Protein 6Z3W (pdb70)

InterPro domains:
  IPR011047 Quinoprotein alcohol dehydrogenase-like superfamily [SSF50998] (28-226)
  IPR011678 ER membrane protein complex subunit 1, C-terminal [PF07774] (532-950)
  IPR015943 WD40/YVTN repeat-like-containing domain superfamily [G3DSA:2.130.10.10] (18-272)
  IPR026895 ER membrane protein complex subunit 1 [PTHR21573] (1-993)
  IPR058545 EMC1, first beta-propeller domain [PF25293] (21-447)

Radius of gyration: 59.75 Å; Cα contacts (8 Å, |Δi|>4): 3574; chains: 9; bounding box: 76×101×195 Å

Solvent-accessible surface area: 107728 Å² total; per-residue (Å²): 40,13,21,49,49,24,26,99,27,51,91,9,20,33,21,24,40,87,8,42,14,36,9,14,14,3,48,90,49,42,24,49,13,33,68,51,71,57,112,21,15,38,18,12,24,16,19,38,26,54,36,18,30,25,27,31,23,39,28,7,8,22,35,5,38,17,45,80,69,92,20,61,66,14,46,28,72,42,66,27,20,71,37,75,61,40,47,48,52,54,69,78,97,97,47,48,31,48,58,36,34,12,80,27,16,61,25,20,29,24,39,63,59,17,76,70,68,28,78,59,87,34,106,96,38,103,31,37,70,55,72,71,60,57,9,68,90,71,38,28,31,35,35,44,20,25,48,42,82,29,36,31,49,17,13,26,14,27,64,109,75,28,28,52,49,25,69,20,96,45,72,62,90,25,28,95,46,10,88,66,49,57,36,76,72,25,81,45,22,39,32,34,46,40,105,104,84,37,60,30,37,16,20,29,30,104,70,85,44,56,68,59,54,59,104,31,86,89,42,90,49,81,60,73,102,66,57,37,50,37,31,44,49,76,93,56,53,107,42,103,29,47,74,47,30,39,85,52,78,51,56,92,99,68,52,73,39,39,47,24,37,44,8,68,59,53,109,75,49,106,37,36,67,55,26,36,57,66,18,27,31,64,72,88,30,19,51,23,46,42,121,40,73,44,68,51,100,101,62,120,99,58,148,51,29,16,18,43,65,10,33,34,29,31,61,78,34,65,138,61,100,63,72,40,81,21,50,74,89,74,66,46,53,44,51,81,30,23,13,52,42,94,35,119,89,105,60,50,17,17,45,8,27,30,11,41,40,52,102,78,52,39,31,70,81,22,41,63,10,105,12,49,23,54,52,65,72,66,93,104,79,91,81,88,154,81,93,52,60,60,54,62,62,64,60,62,65,63,57,65,61,66,59,65,63,61,62,64,63,52,80,89,100,111,149,107,81,106,81,42,48,29,41,12,59,29,30,22,34,11,2,51,50,72,102,114,59,77,60,23,27,71,61,35,29,94,112,59,98,78,91,56,79,60,60,78,77,64,37,73,72,22,84,107,17,118,69,78,28,45,26,44,38,42,48,39,34,77,101,87,40,55,54,40,42,52,15,38,13,47,93,82,32,60,91,76,72,100,59,107,83,116,58,99,41,71,69,68,59,58,68,62,79,103,48,57,68,72,116,42,36,31,36,41,18,31,22,47,86,84,60,44,34,56,104,48,69,83,76,76,86,61,46,61,62,57,55,98,86,59,94,36,78,91,75,21,59,67,70,75,118,60,20,66,26,39,14,48,45,34,53,122,88,18,96,68,41,92,45,60,91,63,91,59,55,55,70,69,37,48,87,54,42,56,39,47,67,35,102,88,35,75,35,43,44,31,31,19,68,41,80,98,49,116,38,61,18,26,20,52,37,33,25,47,30,101,77,65,60,41,38,31,44,20,30,52,51,60,49,106,66,94,66,59,36,32,12,36,68,83,42,21,12,29,43,33,62,22,103,110,65,80,36,38,28,33,43,40,26,54,86,106,100,61,84,98,103,105,156,69,157,100,101,28,86,50,63,108,56,67,85,43,72,72,90,61,113,80,56,37,91,93,59,95,107,88,28,41,46,62,98,39,93,70,109,44,59,95,101,43,74,50,56,78,63,137,166,64,80,81,59,69,60,55,66,64,59,36,66,66,34,62,66,55,45,66,58,24,60,62,56,66,52,62,70,48,36,58,82,65,75,74,64,89,52,52,64,61,52,65,56,59,49,81,72,86,81,72,88,29,76,62,70,15,56,71,27,35,62,56,24,93,81,42,44,102,53,50,42,93,67,39,87,37,51,34,50,45,16,40,62,11,16,57,76,64,42,75,56,89,73,33,61,61,67,48,60,64,44,48,78,85,18,101,68,43,53,28,27,42,53,56,48,20,50,57,15,56,60,72,82,30,72,82,58,19,55,66,44,26,63,56,26,60,98,93,42,90,93,63,60,74,40,55,61,59,54,27,60,62,64,20,65,79,58,50,57,83,75,8,43,69,49,32,64,70,50,42,86,77,55,56,63,80,47,57,69,26,40,53,41,19,62,52,31,48,76,85,80,44,51,90,71,12,34,59,32,27,38,64,33,24,32,100,44,91,63,14,45,62,40,16,32,59,19,11,37,36,14,21,73,62,27,26,72,74,23,12,69,39,7,21,20,37,2,26,53,6,22,66,83,31,45,60,32,56,58,6,56,58,18,14,34,35,13,40,65,60,22,49,29,67,115,103,34,70,74,89,69,33,58,63,38,53,68,41,42,61,22,40,58,54,19,52,68,35,55,69,64,34,83,76,107,149,75,75,70,70,73,58,66,56,62,67,53,60,59,72,57,65,29,35,59,37,52,50,57,60,29,56,96,90,113,109,86,81,65,41,64,62,38,60,58,62,58,64,65,59,64,55,88,30,6,60,71,28,30,31,63,33,12,59,67,61,30,66,64,30,82,84,40,10,68,33,40,25,75,94,39,95,151,70,75,49,70,60,69,83,35,62,62,56,35,71,63,21,27,63,44,38,99,75,127,136,78,60,67,70,59,52,68,84,58,35,65,83,54,50,38,46,72,72,56,64,60,72,38,130,110,56,80,61,4,62,58,36,26,72,59,29,69,69,31,29,72,68,19,56,66,23,2,60,59,18,47,55,58,31,75,80,34,57,75,65,33,30,86,42,11,58,61,36,15,62,37,41,49,88,82,111,104,82,82,55,35,32,61,61,1,54,59,44,29,67,67,28,58,43,61,57,69,65,54,58,60,55,61,98,88,30,97,91,66,38,32,62,48,24,60,66,63,47,61,63,61,39,64,58,20,78,83,64,78,101,89,30,105,39,62,63,21,24,64,57,10,27,63,65,42,50,63,44,33,60,64,29,55,78,68,44,95,107,70,117,96,64,80,90,55,15,74,47,35,60,39,54,16,69,61,28,61,60,61,46,62,66,40,46,64,65,38,61,42,36,31,83,86,67,87,54,89,96,37,85,86,55,87,31,35,53,64,40,28,66,63,25,47,60,27,40,60,52,8,35,51,16,74,72,114,115,51,82,69,65,53,84,86,117,53,104,68,92,110,56,85,84,72,60,61,40,72,60,61,46,63,60,65,52,40,39,36,31,13,63,28,19,6,59,42,18,37,58,78,20,59,94,37,102,75,34,80,60,54,40,65,61,34,54,62,60,47,40,59,48,60,64,88,90,58,77,103,20,70,53,87,97,56,91,57,64,82,69,76,63,75,55,77,50,81,54,34,52,68,32,12,62,46,31,32,50,86,20,22,70,80,98,43,71,143,110,4,84,44,28,81,46,80,53,118,72,104,71,88,30,48,43,104,124,50,27,40,69,82,66,46,25,42,20,112,62,42,86,56,85,9,38,41,30,110,72,15,57,51,45,26,44,76,38,71,33,51,64,51,64,44,44,43,32,42,90,60,115,50,52,70,76,57,43,44,42,37,29,100,96,54,57,95,46,72,68,136,118,57,47,65,70,33,44,74,52,22,69,54,59,47,69,74,98,115,110,119,76,104,47,58,66,72,29,40,53,24,14,56,25,30,14,50,59,41,71,42,35,28,18,14,3,34,29,44,24,65,81,50,58,50,32,55,38,35,24,62,61,104,27,54,20,53,24,50,42,55,50,48,65,58,37,56,75,61,61,19,81,90,72,57,43,50,58,44,27,66,24,67,28,58,67,37,46,72,21,66,90,77,38,92,88,45,56,70,43,44,43,79,20,49,98,43,38,113,73,36,70,39,79,18,48,64,35,57,16,78,69,56,94,73,61,89,50,38,56,39,35,18,37,8,64,84,71,63,58,57,85,33,76,83,92,61,30,65,24,96,72,39,87,62,43,30,66,66,43,28,58,27,64,90,71,60,34,12,84,43,48,27,18,42,26,29,24,54,72,52,52,110,34,52,64,55,26,102,84,122,63,55,82,50,37,37,54,24,16,31,4,27,15,88,94,109,90,62,20,105,54,81,44,6,70,37,46,30,24,63,92,71,43,69,37,62,59,42,47,46,68,73,50,83,84,46,50,34,59,25,55,68,28,16,91,90,83,20,50,16,22,42,24,26,34,28,14,95,58,37,33,85,76,38,50,68,50,35,27,30,58,54,54,37,24,31,31,15,29,58,88,43,29,17,69,27,46,30,48,33,43,49,42,128,93,56,54,28,109,38,57,45,44,39,72,57,110,41,15,110,77,97,79,109,94,110,78,52,67,54,45,34,57,39,21,76,35,70,105,50,61,46,57,64,93,85,64,53,49,57,52,76,65,81,74,56,61,54,56,56,52,63,82,94,108

Sequence (1906 aa):
GMFLKRLSSQLILLQAWTSHLWKMFYDARYDYVLISSVLFGLVFATMITKRLAQVKLLNRAWRTWEEMRDKMRKWREENSRNSEQIVEVGEELINEYASKLGDDIWIIYEQVMIAALDYGRDDLALFCLQELRRQFPGSHRVKRLTGMRFEAMERYDDAIQLYDRILQEDPTNTAARKRKIAIRKAQGKNVEAIRELNEYLEQFVGDQEAWHELAELYINEHDYAKAAFCLEELMMTNPHNHLYCQQYAEVKYTQGGLENLELSRKYFAQALKLNNRNMRALFGLYMSASHIASNPKASAKTKKDNMKYASWAASQINRAYQFAGRNIRLWVVLPIVIITFFVGMIRHYVSILLQSQEQVSDSQVLIRSRVLRENGKYIPKQSFLTRKYYFNNPEDGFFKKTKMMKGNVTNVLPMILIGGWINMTFSASWYFLNVFGLRSIYSLILGQDNAMPADTNKAFKTEWEALELTDHQWALDDVEEELMAKDLHFEGMFKKELQTSIFQETDRILVEKRCWDIALGPLKQIPMNLFIMPTMMVCMMAWRPIQALMAISATFKMLESSSQKFLQGLVYLIGNLMGLALAVYKCMAPSLWKGLVGIGLFALAHAAFSAAQHRSYMRLTEKEDESLPIDIVLQTLLAFAVTCYGIVHIAGMAAVVAKREGPPFISEAAVRGNAAVLDYCRTSVSALSGATAGILGLTGLYGFIFYLLASVLLSLLLILKAGRRWNKYFKSRRPLFTGGLIGGLFTYVLFWTFLYGMVHVYIGDRFKIEGRAVVPGVKPQDWISAARVLVDGEEHVGFLKTDGSFVVHDIPSGSYVVEVVSPAYRFDPVRVDITSKGKMRARYMNPMVMMMVLPLLIFVLLGEVEISALAYVKMCLHAARYPHAAVNGLFLAPCLTDCVPLFHSHLALSVMLEVALNQVDVWGAQAGLVVAGYYHANAAVNDQSPGPLALKIAGRIAEFFPDAVLIMLDNQKLVPQPRVPPVIVLENQGLRWVPKDKNLVMWRDWEESRQMVGALLEDRAHQHLVDFDCHLDDIRQDWTNQRLNGTVGLLLEHSFEIDDSANFRKRGSLLWNQQDGTLSLSQRQLSEEERGRLRDVAALNGLYRVRIPRRPGALDGLEAGGYVSSFVPACSLVESHLSDQLTLHVDVAGNVVGVSVVTHPGGCRGHEVEDVDLELFNTSVQLQPPTTAPGPETAAFIERLEMEQAQKA

GO terms:
  GO:0032991 protein-containing complex (C, IDA)
  GO:0005789 endoplasmic reticulum membrane (C, IDA)
  GO:0016020 membrane (C, IDA)
  GO:0072546 EMC complex (C, IDA)
  GO:0071816 tail-anchored membrane protein insertion into ER membrane (P, IDA)
  GO:0045050 protein insertion into ER membrane by stop-transfer membrane-anchor sequence (P, IMP)
  GO:0032977 membrane insertase activity (F, IMP)
  GO:0005515 protein binding (F, IPI)
  GO:0045050 protein insertion into ER membrane by stop-transfer membrane-anchor sequence (P, IDA)

Organism: Homo sapiens (NCBI:txid9606)

Secondary structure (DSSP, 8-state):
---S--SSS-S----B-SSS-BEE--TTT-EES--B-----------SSSB---EETTTTEE--BBSSSSSBSS----SSS---S-B---S-TT---EEEE-SSEEEEE-TTT--EEEEEE-SS-TT-EEEEEETTTT-SEEEEEEETTTEEEEEEE-TTT--EEE--EEE-STHHHHHHH-EE-SSSPEE---TTT--EEEE--SSS--EEEE---------TTS-----------SS--SSS-------SS-----S-BTTB--TT----SSS--EEE-BTB--EEE---SSS----SS-----SSEEEEES------EEEEE----S---------EEE-TTSSEEE-------S----B---S-----TTEEE---------HHHHHHHHHHHHHHHHHHHHHHHHHHH-------EEEETTS-EEE---TTSS--EEE--SS--SSS--EEEEE--TTSSSSPPEEEEEEEETTTEEEEEEEE-TTTT----EE--------SEEEEES--SSSS--EEEEESSSS--EEE-S-SHHHHHHHHT--SEEEEEEETTTTEEEEEEE-SS----S---------SS---B--------EEEEEE---SS-SS--EEEEEE--SS----EEEEESS-----B--B-SS-B-EEE--TTTT--EEE-------S------------S-----EE-SSS-----------EE--TTSSSEE--------HHHHHHHHHHHHHHHHHHHHHHHHHHHHHH-/--HHHHHHHHHHHHTT----HHHHHHHHHHHHHHHHHHGGGGGTTTHHHHHHHHHS--HHHHHHHHHHHHHHTTS-HHHHHHHHHHHHHTT-HHHHHHHHHHHHHH----HHHHHHHHHHHTTTS-HHHHHHHHHHHHHH--S-THHHHHHHHHHHHTT-HHHHHHHHHHHHHHSTT-HHHHHHHHHHHHHH-SHHHHHHHHHHHHHHHHHSTT-HHHHHHHHHIIIIIITSTT--HHHHHHHHHHHHHHHHHHHHHHHHHH-/--HHHHHTHHHHHHHHHHHHHHHHHHHHH--HHHHHHHHHHHHHHHHHHTTSS-HHHHHHHHHHHHSTTHHHHHHT---HHHHHHHHHHHHHHHHHHHT--THHHHHHHHHHHHHHHHHHTS----HHHHHHHHHHHHHHHHHHHHHHHHHHHHHHHHHHHHHHHHHHHHHHHHHT-/-HHHHHHHHHHHHHHHHHHHHHHHHHHHT--HHHHHHHHHHHHHHHHHHHHHTT----SSSHHHHHHHHHHHHHHHHHHHTTT-/--HHHHHHHHHHHHHHHHHHHHHHHHHHIIIIITS-TT----HHHHHHHHHHHHHHHHHHHHTT-/-TTGGG--SS--S--HHHHHHHHHHHHHHHHHHHHHHHHHHHHH---STHHHHHHHHHHHHHHHHHHHS-TT-TTTTSS-SHHHH----HHHHHHHHHHHHHHTTTT---/--SS--B-SS---SS-TTTTSSTT--EE-SSS------TTTT---B----SEEEEEEE--SSS--EEEEEEE-TT--EEEE--HHHHHHHHHHHHHHHH-/------THHHHHHHHHHHHTTT---EEEE--SSSS-EEEEESSS---HHHHHHHHHHIIIIIHTTT----B------STT--S--HHHHHHHHHHHHH-SS---EE---GGGS--------EE--EETTEE----TTTS--TTHHHHHHHHHHHHHHTGGGSS--HHHHHHSTTS-SS--S--/-EEEEEEE--S-SSSS---SEEEEEEEESSS-----------HHHHHHHHHHHHHHSEEEEEEE--BTTBSSS-BTBEEEEEEETHHHHHHTSEE--EEEE-TTS-EEEEE----S-SSS--------TTT-EE------SSSS---SSS--HHHHHHHHHHH-

Foldseek 3Di:
DWFCAFQPQANTIQDQAQLLFRFSQHLGRYQGFDFWFFQFAKAGAFFAAFWFWAAAPVQFATFTFTLNPGIGFQGTSAARRLFALFAFDPDAPVQLWGATARQQWGWIARVRHGHTQATHGPPNQPARDWHFALPFVNHFTQTWGPPPDFQTFTFGAGSVRRRRHLTAGDGDNCCVWPVVQWAQQFCFAIAHANLVRGQRQGFHRVHYTNGNSDDQDDQAQDCPPPRFGADSHHAHDPGWFQQFWHGGATGDPFGADAATARRDGDNHDGGGSAQGKTWHDDPSGIDIHLVASAQDDPDPVPCHFHSAFGWNDDPCSCVDTGTSGGHHDDAHHRHYHYFWAQDPVSRIGGYYYIHGFAPGGTITRGHSSHDPSPADDDDDDFADDVVVVVVVVVVVVVVVVVVVVVVVVCVVVCGADDWAFGAHLQGWTWIADQPVYGTLATGGNPVLDRDDAWAWDWLDQVPVPPDGTKTWIWCAHPVVRFTWTWIDTSSRHDTDDTDGDPDDAAAPDKDWDAPSHDVARIWMFGHRPDQHGHGTGDDDDVVVVVLVVVAFDWFWAWDWPFTFTFIATAGPPRDDDTHHHDDDGGRPAAAQFQAEAFCFQRKGKGQGNPPPDDQRWMKMGGDDCSHDLGAEIDIGGNDADHWHWYHFPPATKTQDQPLPRDAAKTFTFGDDDADDDDCVVDDHYHDDDSGGMDGDDAFAHVDVSVTRWDADPDPTDDRDTPPPPDDDDVVVVVVVVVVVVVVVVVVVVVVVVVVVVVVD/DVVVVVVVQVVVVVVVDLPQQVVLVVVLVVCVVPVVVVPPCVLCRNVSSLCNCLVVVPVPVSVVVLVVNCVVVVHDCVSLVVVLSVCVVVVVLVVSVVSLVVVCVVDVPPCVSVVVNLCSVQVVHPCPPSLVVLVVVVVVPDDDCCVVLVSLVVVCVVPVLPVNLVVLVVVCVVVVPCLVSLVVSLVSLVVVAADVSLVVNLVSLVVSCVVVVPPVSSLVRNLVSLCTRHVPVVRDCVVNVVSVVVNVVSVVVVVVVVVVVVD/DCVVVLVCVLVVVLVVVVCVLQVVVVVVVCVPVPVLVVVLVVLVVCLVCLLQQALVRLVVVLVVLVVPLVVQLVVQLDCVVVVVSVVVVVVVVVVVVVVDVVVNVVSVVPCQCVSCCVVVVHNSHGNVSSNCSSVVSNVSSVVSNVSNVNNNVCCVVVVVVCVVCVVVVVVVVVVVD/DLVVLQVVQVVLLVVLVVVVVVLVCLQVVAPVVSVVVSLVVLVVLLVVLVVCCVPQPRNHDNNVSSVVSNVSSVVSCVCPVVPD/DDVVVLVVLVVVLVVLVVVLVVVVVVLVCCVVVVVNVPSPQPPVNVVSVVVSVVSVVVNVVSVVD/DVVPVVPPPDDDDDDVVVLVVVVVVLVVLLVVLLLVLLVVLLVVVEPDPCSVVVSVVSLVVSLVVVVVVPPVCCCPVNNHHPVSSVNPCVVCVVVSVVSVVVSNVVPHDD/DQQKFKDDDPFDDWFQPALCRCVQKDKFFPPNPDFAADNVRGHGMGITHHAQWAKMWIDDPDDTTTIWTWHGDPVRPTGTGDPPVPVVVVVVVVVVVVVD/DDADADCVQVLLQCLVCVVVVLHWFWWWFWFLGGHHTHGATGHPDADVVRVVVVVVCVCVVNVVVVTQGAFGPTGDRAQFDFDDDPVRLVRLVVNVVRDPWAWGWTFGSNCNVHDDLAQGTAIQTCVVPNSHGPDRVNRDRVCRVVSSVVSVVCNVVVCSVVWAAVVNCVVPVPDDRTNPPPD/DKWKWWKAFLLDAPPPRGPHTQFIFMQHQVVQWGTTGGDFDDVVVVVVSQVSCVVVQFRWMWIQATVVLPPVCGRRVIRTGTGRCQCCQVQVHAWAKAFEADVVGHTNHIGIHNDPRGPDDDDDRGHGRRSNDHHYHYDYPCVPVPDDPPPCVCVVVVVVVVVD

Nearest PDB structures (foldseek):
  6z3w-assembly1_E  TM=1.016E+00  e=5.450E-09  Homo sapiens
  3r84-assembly16_O  TM=4.880E-01  e=6.346E+00  Saccharomyces cerevisiae
  6z3w-assembly1_B  TM=1.004E+00  e=5.188E-35  Homo sapiens
  7ado-assembly1_B  TM=9.273E-01  e=7.752E-27  Homo sapiens
  6ww7-assembly1_B  TM=9.197E-01  e=4.234E-26  Homo sapiens

B-factor: mean 200.0, std 91.04, range [23.35, 559.07]

Structure (mmCIF, N/CA/C/O backbone):
data_6Z3W
#
_entry.id   6Z3W
#
_cell.length_a   1.00
_cell.length_b   1.00
_cell.length_c   1.00
_cell.angle_alpha   90.00
_cell.angle_beta   90.00
_cell.angle_gamma   90.00
#
_symmetry.space_group_name_H-M   'P 1'
#
loop_
_entity.id
_entity.type
_entity.pdbx_description
1 polymer 'ER membrane protein complex subunit 1,ER membrane protein complex subunit 1,ER membrane protein complex subunit 1,ER membrane protein complex subunit 1'
2 polymer 'ER membrane protein complex subunit 2'
3 polymer 'ER membrane protein complex subunit 3'
4 polymer 'ER membrane protein complex subunit 4'
5 polymer 'Membrane magnesium transporter 1'
6 polymer 'ER membrane protein complex subunit 6'
7 polymer 'ER membrane protein complex subunit 7'
8 polymer 'ER membrane protein complex subunit 9'
9 polymer 'ER membrane protein complex subunit 10'
#
loop_
_atom_site.group_PDB
_atom_site.id
_atom_site.type_symbol
_atom_site.label_atom_id
_atom_site.label_alt_id
_atom_site.label_comp_id
_atom_site.label_asym_id
_atom_site.label_entity_id
_atom_site.label_seq_id
_atom_site.pdbx_PDB_ins_code
_atom_site.Cartn_x
_atom_site.Cartn_y
_atom_site.Cartn_z
_atom_site.occupancy
_atom_site.B_iso_or_equiv
_atom_site.auth_seq_id
_atom_site.auth_comp_id
_atom_site.auth_asym_id
_atom_site.auth_atom_id
_atom_site.pdbx_PDB_model_num
ATOM 1 N N . UNK A 1 97 ? 156.94000 123.53000 220.69500 1.000 121.67353 42 UNK A N 1
ATOM 2 C CA . UNK A 1 97 ? 156.83700 123.39200 222.13900 1.000 121.67353 42 UNK A CA 1
ATOM 3 C C . UNK A 1 97 ? 157.50600 122.11800 222.57300 1.000 121.67353 42 UNK A C 1
ATOM 4 O O . UNK A 1 97 ? 158.71000 121.93500 222.40500 1.000 121.67353 42 UNK A O 1
ATOM 6 N N . UNK A 1 98 ? 156.70100 121.23000 223.13600 1.000 155.15937 43 UNK A N 1
ATOM 7 C CA . UNK A 1 98 ? 157.19800 119.91800 223.48400 1.000 155.15937 43 UNK A CA 1
ATOM 8 C C . UNK A 1 98 ? 156.00600 119.01400 223.71500 1.000 155.15937 43 UNK A C 1
ATOM 9 O O . UNK A 1 98 ? 154.88200 119.47500 223.89700 1.000 155.15937 43 UNK A O 1
ATOM 11 N N . UNK A 1 99 ? 156.27200 117.72700 223.71900 1.000 207.12043 44 UNK A N 1
ATOM 12 C CA . UNK A 1 99 ? 155.24900 116.70400 223.75000 1.000 207.12043 44 UNK A CA 1
ATOM 13 C C . UNK A 1 99 ? 155.27100 116.02500 225.10600 1.000 207.12043 44 UNK A C 1
ATOM 14 O O . UNK A 1 99 ? 155.93300 116.47300 226.04200 1.000 207.12043 44 UNK A O 1
ATOM 16 N N . UNK A 1 100 ? 154.50300 114.95500 225.23500 1.000 257.29848 45 UNK A N 1
ATOM 17 C CA . UNK A 1 100 ? 154.54800 114.16000 226.44600 1.000 257.29848 45 UNK A CA 1
ATOM 18 C C . UNK A 1 100 ? 155.34900 112.89000 226.22500 1.000 257.29848 45 UNK A C 1
ATOM 19 O O . UNK A 1 100 ? 155.43000 112.04800 227.12300 1.000 257.29848 45 UNK A O 1
ATOM 21 N N . UNK A 1 101 ? 156.02200 112.79200 225.08100 1.000 285.75862 46 UNK A N 1
ATOM 22 C CA . UNK A 1 101 ? 156.75900 111.60500 224.66900 1.000 285.75862 46 UNK A CA 1
ATOM 23 C C . UNK A 1 101 ? 157.54400 111.97000 223.41700 1.000 285.75862 46 UNK A C 1
ATOM 24 O O . UNK A 1 101 ? 157.40900 113.07400 222.88300 1.000 285.75862 46 UNK A O 1
ATOM 26 N N . UNK A 1 102 ? 158.38500 111.04200 222.96900 1.000 330.11492 47 UNK A N 1
ATOM 27 C CA . UNK A 1 102 ? 159.18900 111.28000 221.77500 1.000 330.11492 47 UNK A CA 1
ATOM 28 C C . UNK A 1 102 ? 159.82500 109.97800 221.28600 1.000 330.11492 47 UNK A C 1
ATOM 29 O O . UNK A 1 102 ? 159.56100 108.89700 221.82500 1.000 330.11492 47 UNK A O 1
ATOM 31 N N . UNK A 1 103 ? 160.72300 110.10700 220.29900 1.000 332.21784 48 UNK A N 1
ATOM 32 C CA . UNK A 1 103 ? 161.16900 108.97100 219.49500 1.000 332.21784 48 UNK A CA 1
ATOM 33 C C . UNK A 1 103 ? 161.79900 107.90000 220.37500 1.000 332.21784 48 UNK A C 1
ATOM 34 O O . UNK A 1 103 ? 162.75300 108.19200 221.09200 1.000 332.21784 48 UNK A O 1
ATOM 36 N N . UNK A 1 104 ? 161.47500 106.63200 220.14500 1.000 367.37745 49 UNK A N 1
ATOM 37 C CA . UNK A 1 104 ? 161.43900 105.63000 221.22700 1.000 367.37745 49 UNK A CA 1
ATOM 38 C C . UNK A 1 104 ? 162.44400 105.78700 222.35800 1.000 367.37745 49 UNK A C 1
ATOM 39 O O . UNK A 1 104 ? 163.64700 105.89200 222.11800 1.000 367.37745 49 UNK A O 1
ATOM 41 N N . UNK A 1 105 ? 161.94600 105.73400 223.60000 1.000 365.22362 50 UNK A N 1
ATOM 42 C CA . UNK A 1 105 ? 162.69900 106.07500 224.79500 1.000 365.22362 50 UNK A CA 1
ATOM 43 C C . UNK A 1 105 ? 162.07100 107.19800 225.59800 1.000 365.22362 50 UNK A C 1
ATOM 44 O O . UNK A 1 105 ? 162.76300 108.05600 226.14000 1.000 365.22362 50 UNK A O 1
ATOM 45 N N . UNK A 1 106 ? 160.75200 107.25800 225.63600 1.000 362.58917 51 UNK A N 1
ATOM 46 C CA . UNK A 1 106 ? 160.08500 108.46900 226.06700 1.000 362.58917 51 UNK A CA 1
ATOM 47 C C . UNK A 1 106 ? 159.47300 108.37400 227.45900 1.000 362.58917 51 UNK A C 1
ATOM 48 O O . UNK A 1 106 ? 158.84600 107.37400 227.81500 1.000 362.58917 51 UNK A O 1
ATOM 50 N N . UNK A 1 107 ? 159.68500 109.42400 228.23500 1.000 320.56191 52 UNK A N 1
ATOM 51 C CA . UNK A 1 107 ? 158.74400 110.03600 229.16200 1.000 320.56191 52 UNK A CA 1
ATOM 52 C C . UNK A 1 107 ? 158.64700 111.46900 228.69100 1.000 320.56191 52 UNK A C 1
ATOM 53 O O . UNK A 1 107 ? 158.48900 112.41900 229.45500 1.000 320.56191 52 UNK A O 1
ATOM 55 N N . UNK A 1 108 ? 158.72900 111.56700 227.37900 1.000 314.12276 53 UNK A N 1
ATOM 56 C CA . UNK A 1 108 ? 159.50100 112.50900 226.60000 1.000 314.12276 53 UNK A CA 1
ATOM 57 C C . UNK A 1 108 ? 158.72100 113.70500 226.09600 1.000 314.12276 53 UNK A C 1
ATOM 58 O O . UNK A 1 108 ? 157.70900 114.10600 226.67400 1.000 314.12276 53 UNK A O 1
ATOM 60 N N . UNK A 1 109 ? 159.24400 114.32000 225.03800 1.000 265.88351 54 UNK A N 1
ATOM 61 C CA . UNK A 1 109 ? 158.58000 115.45200 224.41900 1.000 265.88351 54 UNK A CA 1
ATOM 62 C C . UNK A 1 109 ? 159.15800 115.66100 223.03300 1.000 265.88351 54 UNK A C 1
ATOM 63 O O . UNK A 1 109 ? 160.21400 115.13300 222.68900 1.000 265.88351 54 UNK A O 1
ATOM 65 N N . UNK A 1 110 ? 158.46300 116.46200 222.24700 1.000 176.38090 55 UNK A N 1
ATOM 66 C CA . UNK A 1 110 ? 158.99900 116.93700 220.98400 1.000 176.38090 55 UNK A CA 1
ATOM 67 C C . UNK A 1 110 ? 159.59500 118.30800 221.28400 1.000 176.38090 55 UNK A C 1
ATOM 68 O O . UNK A 1 110 ? 158.93900 119.34200 221.19400 1.000 176.38090 55 UNK A O 1
ATOM 70 N N . UNK A 1 111 ? 160.88300 118.30300 221.59400 1.000 149.73086 56 UNK A N 1
ATOM 71 C CA . UNK A 1 111 ? 161.60700 119.46900 222.08000 1.000 149.73086 56 UNK A CA 1
ATOM 72 C C . UNK A 1 111 ? 161.80600 120.46900 220.95800 1.000 149.73086 56 UNK A C 1
ATOM 73 O O . UNK A 1 111 ? 162.63600 120.26200 220.06900 1.000 149.73086 56 UNK A O 1
ATOM 75 N N . UNK A 1 112 ? 161.04700 121.55600 220.98700 1.000 96.04951 57 UNK A N 1
ATOM 76 C CA . UNK A 1 112 ? 161.33800 122.67400 220.09800 1.000 96.04951 57 UNK A CA 1
ATOM 77 C C . UNK A 1 112 ? 162.34900 123.61200 220.73200 1.000 96.04951 57 UNK A C 1
ATOM 78 O O . UNK A 1 112 ? 162.16400 124.82400 220.80500 1.000 96.04951 57 UNK A O 1
ATOM 80 N N . UNK A 1 113 ? 163.44400 123.03900 221.20200 1.000 100.01925 58 UNK A N 1
ATOM 81 C CA . UNK A 1 113 ? 164.37200 123.81900 221.99300 1.000 100.01925 58 UNK A CA 1
ATOM 82 C C . UNK A 1 113 ? 165.16100 124.74800 221.09800 1.000 100.01925 58 UNK A C 1
ATOM 83 O O . UNK A 1 113 ? 165.54600 124.39200 219.98200 1.000 100.01925 58 UNK A O 1
ATOM 85 N N . UNK A 1 114 ? 165.41900 125.93400 221.60500 1.000 99.01794 59 UNK A N 1
ATOM 86 C CA . UNK A 1 114 ? 166.27300 126.87500 220.91700 1.000 99.01794 59 UNK A CA 1
ATOM 87 C C . UNK A 1 114 ? 167.73000 126.58400 221.14800 1.000 99.01794 59 UNK A C 1
ATOM 88 O O . UNK A 1 114 ? 168.57800 127.44600 220.91100 1.000 99.01794 59 UNK A O 1
ATOM 90 N N . UNK A 1 115 ? 168.03800 125.38100 221.60800 1.000 145.23317 60 UNK A N 1
ATOM 91 C CA . UNK A 1 115 ? 169.40200 124.99900 221.93100 1.000 145.23317 60 UNK A CA 1
ATOM 92 C C . UNK A 1 115 ? 169.93200 124.06400 220.85900 1.000 145.23317 60 UNK A C 1
ATOM 93 O O . UNK A 1 115 ? 170.53400 123.03300 221.17200 1.000 145.23317 60 UNK A O 1
ATOM 95 N N . UNK A 1 116 ? 169.70100 124.42100 219.59500 1.000 154.31551 61 UNK A N 1
ATOM 96 C CA . UNK A 1 116 ? 169.97300 123.59200 218.42500 1.000 154.31551 61 UNK A CA 1
ATOM 97 C C . UNK A 1 116 ? 169.05200 122.39300 218.38600 1.000 154.31551 61 UNK A C 1
ATOM 98 O O . UNK A 1 116 ? 169.25800 121.48000 217.57700 1.000 154.31551 61 UNK A O 1
ATOM 100 N N . UNK A 1 117 ? 168.02800 122.37800 219.23200 1.000 135.28867 62 UNK A N 1
ATOM 101 C CA . UNK A 1 117 ? 167.28900 121.15100 219.45500 1.000 135.28867 62 UNK A CA 1
ATOM 102 C C . UNK A 1 117 ? 165.84800 121.31200 219.02300 1.000 135.28867 62 UNK A C 1
ATOM 103 O O . UNK A 1 117 ? 164.96200 121.62900 219.82300 1.000 135.28867 62 UNK A O 1
ATOM 105 N N . UNK A 1 118 ? 165.62900 121.10500 217.75000 1.000 166.55413 63 UNK A N 1
ATOM 106 C CA . UNK A 1 118 ? 164.40700 120.47700 217.29500 1.000 166.55413 63 UNK A CA 1
ATOM 107 C C . UNK A 1 118 ? 164.58100 119.00700 217.61100 1.000 166.55413 63 UNK A C 1
ATOM 108 O O . UNK A 1 118 ? 165.66400 118.45200 217.42000 1.000 166.55413 63 UNK A O 1
ATOM 110 N N . UNK A 1 119 ? 163.54900 118.36800 218.13000 1.000 200.32389 64 UNK A N 1
ATOM 111 C CA . UNK A 1 119 ? 163.83300 117.07900 218.72500 1.000 200.32389 64 UNK A CA 1
ATOM 112 C C . UNK A 1 119 ? 162.57700 116.25500 218.87900 1.000 200.32389 64 UNK A C 1
ATOM 113 O O . UNK A 1 119 ? 161.56700 116.74700 219.37300 1.000 200.32389 64 UNK A O 1
ATOM 115 N N . UNK A 1 120 ? 162.65700 114.99800 218.46800 1.000 294.95279 65 UNK A N 1
ATOM 116 C CA . UNK A 1 120 ? 161.77600 113.97300 219.00800 1.000 294.95279 65 UNK A CA 1
ATOM 117 C C . UNK A 1 120 ? 162.43300 113.38600 220.25200 1.000 294.95279 65 UNK A C 1
ATOM 118 O O . UNK A 1 120 ? 162.78600 112.20900 220.33200 1.000 294.95279 65 UNK A O 1
ATOM 120 N N . UNK A 1 121 ? 162.59200 114.25900 221.24400 1.000 355.28520 66 UNK A N 1
ATOM 121 C CA . UNK A 1 121 ? 163.55100 114.02400 222.31400 1.000 355.28520 66 UNK A CA 1
ATOM 122 C C . UNK A 1 121 ? 162.93900 113.09000 223.34600 1.000 355.28520 66 UNK A C 1
ATOM 123 O O . UNK A 1 121 ? 162.09300 113.49300 224.15800 1.000 355.28520 66 UNK A O 1
ATOM 125 N N . UNK A 1 122 ? 163.27200 111.81200 223.21600 1.000 347.14622 67 UNK A N 1
ATOM 126 C CA . UNK A 1 122 ? 162.73700 110.79100 224.09700 1.000 347.14622 67 UNK A CA 1
ATOM 127 C C . UNK A 1 122 ? 163.40500 110.89000 225.45600 1.000 347.14622 67 UNK A C 1
ATOM 128 O O . UNK A 1 122 ? 164.62900 111.00100 225.53900 1.000 347.14622 67 UNK A O 1
ATOM 130 N N . UNK A 1 123 ? 162.61200 110.84700 226.52800 1.000 328.98933 68 UNK A N 1
ATOM 131 C CA . UNK A 1 123 ? 163.19200 111.03900 227.84900 1.000 328.98933 68 UNK A CA 1
ATOM 132 C C . UNK A 1 123 ? 164.23600 109.98400 228.15500 1.000 328.98933 68 UNK A C 1
ATOM 133 O O . UNK A 1 123 ? 165.06400 110.18500 229.04800 1.000 328.98933 68 UNK A O 1
ATOM 135 N N . UNK A 1 124 ? 164.20700 108.86500 227.44200 1.000 349.54237 69 UNK A N 1
ATOM 136 C CA . UNK A 1 124 ? 165.31500 107.93000 227.42800 1.000 349.54237 69 UNK A CA 1
ATOM 137 C C . UNK A 1 124 ? 166.04500 107.91900 226.09100 1.000 349.54237 69 UNK A C 1
ATOM 138 O O . UNK A 1 124 ? 167.01000 107.16500 225.94900 1.000 349.54237 69 UNK A O 1
ATOM 140 N N . UNK A 1 125 ? 165.60300 108.70000 225.08400 1.000 348.05217 70 UNK A N 1
ATOM 141 C CA . UNK A 1 125 ? 166.35400 108.72000 223.83000 1.000 348.05217 70 UNK A CA 1
ATOM 142 C C . UNK A 1 125 ? 166.46600 110.08100 223.14500 1.000 348.05217 70 UNK A C 1
ATOM 143 O O . UNK A 1 125 ? 166.91300 110.12700 221.99200 1.000 348.05217 70 UNK A O 1
ATOM 145 N N . UNK A 1 126 ? 166.03300 111.17300 223.76900 1.000 347.28818 71 UNK A N 1
ATOM 146 C CA . UNK A 1 126 ? 166.54700 112.49700 223.45100 1.000 347.28818 71 UNK A CA 1
ATOM 147 C C . UNK A 1 126 ? 166.60700 112.93300 221.99900 1.000 347.28818 71 UNK A C 1
ATOM 148 O O . UNK A 1 126 ? 167.21100 113.96600 221.69900 1.000 347.28818 71 UNK A O 1
ATOM 149 N N . UNK A 1 127 ? 165.97800 112.17800 221.10100 1.000 295.30655 72 UNK A N 1
ATOM 150 C CA . UNK A 1 127 ? 166.22000 112.31700 219.66800 1.000 295.30655 72 UNK A CA 1
ATOM 151 C C . UNK A 1 127 ? 165.97800 113.75400 219.21200 1.000 295.30655 72 UNK A C 1
ATOM 152 O O . UNK A 1 127 ? 164.89400 114.29800 219.41200 1.000 295.30655 72 UNK A O 1
ATOM 154 N N . UNK A 1 128 ? 166.98800 114.37200 218.59500 1.000 238.91707 73 UNK A N 1
ATOM 155 C CA . UNK A 1 128 ? 166.99700 115.80900 218.34300 1.000 238.91707 73 UNK A CA 1
ATOM 156 C C . UNK A 1 128 ? 167.35400 116.09500 216.88500 1.000 238.91707 73 UNK A C 1
ATOM 157 O O . UNK A 1 128 ? 167.47500 115.18900 216.06300 1.000 238.91707 73 UNK A O 1
ATOM 159 N N . UNK A 1 129 ? 167.48700 117.39000 216.56700 1.000 224.79051 74 UNK A N 1
ATOM 160 C CA . UNK A 1 129 ? 167.73900 117.79900 215.18300 1.000 224.79051 74 UNK A CA 1
ATOM 161 C C . UNK A 1 129 ? 169.20100 117.67900 214.76300 1.000 224.79051 74 UNK A C 1
ATOM 162 O O . UNK A 1 129 ? 169.55100 116.81800 213.95100 1.000 224.79051 74 UNK A O 1
ATOM 164 N N . UNK A 1 130 ? 170.06800 118.51500 215.33200 1.000 186.94793 75 UNK A N 1
ATOM 165 C CA . UNK A 1 130 ? 171.50500 118.46300 215.09300 1.000 186.94793 75 UNK A CA 1
ATOM 166 C C . UNK A 1 130 ? 172.14400 119.61800 215.84100 1.000 186.94793 75 UNK A C 1
ATOM 167 O O . UNK A 1 130 ? 171.50600 120.64000 216.10700 1.000 186.94793 75 UNK A O 1
ATOM 169 N N . UNK A 1 131 ? 173.42500 119.45600 216.14300 1.000 146.85142 76 UNK A N 1
ATOM 170 C CA . UNK A 1 131 ? 174.20800 120.49400 216.80800 1.000 146.85142 76 UNK A CA 1
ATOM 171 C C . UNK A 1 131 ? 175.59600 120.50600 216.17600 1.000 146.85142 76 UNK A C 1
ATOM 172 O O . UNK A 1 131 ? 176.49600 119.79300 216.62600 1.000 146.85142 76 UNK A O 1
ATOM 174 N N . UNK A 1 132 ? 175.75400 121.30700 215.12500 1.000 172.13273 77 UNK A N 1
ATOM 175 C CA . UNK A 1 132 ? 177.04600 121.47800 214.47500 1.000 172.13273 77 UNK A CA 1
ATOM 176 C C . UNK A 1 132 ? 176.96800 122.66800 213.53100 1.000 172.13273 77 UNK A C 1
ATOM 177 O O . UNK A 1 132 ? 175.96500 122.84800 212.84000 1.000 172.13273 77 UNK A O 1
ATOM 179 N N . UNK A 1 133 ? 178.02300 123.47700 213.51900 1.000 166.98862 78 UNK A N 1
ATOM 180 C CA . UNK A 1 133 ? 178.14000 124.60300 212.59600 1.000 166.98862 78 UNK A CA 1
ATOM 181 C C . UNK A 1 133 ? 179.05400 124.14600 211.46600 1.000 166.98862 78 UNK A C 1
ATOM 182 O O . UNK A 1 133 ? 180.27100 124.31800 211.50900 1.000 166.98862 78 UNK A O 1
ATOM 184 N N . UNK A 1 134 ? 178.45200 123.56900 210.43400 1.000 194.69264 79 UNK A N 1
ATOM 185 C CA . UNK A 1 134 ? 179.17800 123.02300 209.30000 1.000 194.69264 79 UNK A CA 1
ATOM 186 C C . UNK A 1 134 ? 178.16000 122.62100 208.25400 1.000 194.69264 79 UNK A C 1
ATOM 187 O O . UNK A 1 134 ? 177.07200 122.16200 208.60100 1.000 194.69264 79 UNK A O 1
ATOM 189 N N . UNK A 1 135 ? 178.50900 122.82100 206.98900 1.000 200.83110 80 UNK A N 1
ATOM 190 C CA . UNK A 1 135 ? 177.67500 122.42700 205.85600 1.000 200.83110 80 UNK A CA 1
ATOM 191 C C . UNK A 1 135 ? 176.35500 123.19200 205.80000 1.000 200.83110 80 UNK A C 1
ATOM 192 O O . UNK A 1 135 ? 175.65300 123.33900 206.79800 1.000 200.83110 80 UNK A O 1
ATOM 194 N N . UNK A 1 136 ? 172.47400 131.36100 211.24500 1.000 99.81181 85 UNK A N 1
ATOM 195 C CA . UNK A 1 136 ? 171.15800 131.27100 210.64300 1.000 99.81181 85 UNK A CA 1
ATOM 196 C C . UNK A 1 136 ? 170.09500 131.00600 211.67600 1.000 99.81181 85 UNK A C 1
ATOM 197 O O . UNK A 1 136 ? 170.26000 130.11000 212.49100 1.000 99.81181 85 UNK A O 1
ATOM 198 N N . UNK A 1 137 ? 168.98600 131.74200 211.60300 1.000 123.91463 86 UNK A N 1
ATOM 199 C CA . UNK A 1 137 ? 167.94400 131.65500 212.61200 1.000 123.91463 86 UNK A CA 1
ATOM 200 C C . UNK A 1 137 ? 167.21200 130.32600 212.49600 1.000 123.91463 86 UNK A C 1
ATOM 201 O O . UNK A 1 137 ? 167.57600 129.45300 211.71100 1.000 123.91463 86 UNK A O 1
ATOM 203 N N . UNK A 1 138 ? 166.22400 130.13700 213.36000 1.000 151.09896 87 UNK A N 1
ATOM 204 C CA . UNK A 1 138 ? 165.36900 128.95800 213.33400 1.000 151.09896 87 UNK A CA 1
ATOM 205 C C . UNK A 1 138 ? 164.15700 129.25400 214.19500 1.000 151.09896 87 UNK A C 1
ATOM 206 O O . UNK A 1 138 ? 164.29200 129.70900 215.32900 1.000 151.09896 87 UNK A O 1
ATOM 208 N N . UNK A 1 139 ? 162.97600 128.91400 213.71200 1.000 156.87284 88 UNK A N 1
ATOM 209 C CA . UNK A 1 139 ? 161.87600 129.41800 214.51000 1.000 156.87284 88 UNK A CA 1
ATOM 210 C C . UNK A 1 139 ? 161.34800 128.39300 215.50700 1.000 156.87284 88 UNK A C 1
ATOM 211 O O . UNK A 1 139 ? 161.56100 128.54600 216.71200 1.000 156.87284 88 UNK A O 1
ATOM 213 N N . UNK A 1 140 ? 160.70000 127.33700 215.01700 1.000 126.83904 89 UNK A N 1
ATOM 214 C CA . UNK A 1 140 ? 160.51100 126.05800 215.69800 1.000 126.83904 89 UNK A CA 1
ATOM 215 C C . UNK A 1 140 ? 159.68200 125.18400 214.78700 1.000 126.83904 89 UNK A C 1
ATOM 216 O O . UNK A 1 140 ? 159.34600 125.59200 213.67800 1.000 126.83904 89 UNK A O 1
ATOM 218 N N . UNK A 1 141 ? 159.34500 123.99000 215.23100 1.000 137.95053 90 UNK A N 1
ATOM 219 C CA . UNK A 1 141 ? 158.50500 123.13200 214.41200 1.000 137.95053 90 UNK A CA 1
ATOM 220 C C . UNK A 1 141 ? 158.06000 121.94200 215.24400 1.000 137.95053 90 UNK A C 1
ATOM 221 O O . UNK A 1 141 ? 158.44100 121.79300 216.40800 1.000 137.95053 90 UNK A O 1
ATOM 223 N N . UNK A 1 142 ? 157.21700 121.11400 214.63800 1.000 141.87559 91 UNK A N 1
ATOM 224 C CA . UNK A 1 142 ? 156.89700 119.79300 215.16600 1.000 141.87559 91 UNK A CA 1
ATOM 225 C C . UNK A 1 142 ? 156.61400 118.92800 213.95400 1.000 141.87559 91 UNK A C 1
ATOM 226 O O . UNK A 1 142 ? 155.63400 119.17400 213.26600 1.000 141.87559 91 UNK A O 1
ATOM 228 N N . UNK A 1 143 ? 157.49100 117.96700 213.66800 1.000 166.74066 92 UNK A N 1
ATOM 229 C CA . UNK A 1 143 ? 157.30300 117.07200 212.52700 1.000 166.74066 92 UNK A CA 1
ATOM 230 C C . UNK A 1 143 ? 158.16300 115.83300 212.71300 1.000 166.74066 92 UNK A C 1
ATOM 231 O O . UNK A 1 143 ? 159.39100 115.91400 212.61100 1.000 166.74066 92 UNK A O 1
ATOM 233 N N . UNK A 1 144 ? 157.53300 114.69500 212.95300 1.000 189.56084 93 UNK A N 1
ATOM 234 C CA . UNK A 1 144 ? 158.29100 113.45700 213.02700 1.000 189.56084 93 UNK A CA 1
ATOM 235 C C . UNK A 1 144 ? 158.63400 112.99600 211.61800 1.000 189.56084 93 UNK A C 1
ATOM 236 O O . UNK A 1 144 ? 157.74400 112.81900 210.78000 1.000 189.56084 93 UNK A O 1
ATOM 238 N N . UNK A 1 145 ? 159.91900 112.83800 211.34700 1.000 199.36275 94 UNK A N 1
ATOM 239 C CA . UNK A 1 145 ? 160.31200 112.04100 210.19800 1.000 199.36275 94 UNK A CA 1
ATOM 240 C C . UNK A 1 145 ? 160.14700 112.64000 208.82800 1.000 199.36275 94 UNK A C 1
ATOM 241 O O . UNK A 1 145 ? 161.08000 112.60600 208.02200 1.000 199.36275 94 UNK A O 1
ATOM 242 N N . UNK A 1 146 ? 158.97100 113.19000 208.53000 1.000 226.03799 95 UNK A N 1
ATOM 243 C CA . UNK A 1 146 ? 158.52900 113.32400 207.14900 1.000 226.03799 95 UNK A CA 1
ATOM 244 C C . UNK A 1 146 ? 158.63000 114.74500 206.60900 1.000 226.03799 95 UNK A C 1
ATOM 245 O O . UNK A 1 146 ? 159.31000 114.97400 205.60600 1.000 226.03799 95 UNK A O 1
ATOM 247 N N . UNK A 1 147 ? 157.96900 115.70400 207.25200 1.000 245.78033 96 UNK A N 1
ATOM 248 C CA . UNK A 1 147 ? 157.85400 117.02100 206.64200 1.000 245.78033 96 UNK A CA 1
ATOM 249 C C . UNK A 1 147 ? 157.26300 118.01200 207.63400 1.000 245.78033 96 UNK A C 1
ATOM 250 O O . UNK A 1 147 ? 156.40000 117.66100 208.44200 1.000 245.78033 96 UNK A O 1
ATOM 252 N N . UNK A 1 148 ? 157.71700 119.26300 207.53100 1.000 235.12640 97 UNK A N 1
ATOM 253 C CA . UNK A 1 148 ? 157.27400 120.36500 208.37200 1.000 235.12640 97 UNK A CA 1
ATOM 254 C C . UNK A 1 148 ? 157.19800 121.62500 207.52200 1.000 235.12640 97 UNK A C 1
ATOM 255 O O . UNK A 1 148 ? 157.59800 121.64500 206.36200 1.000 235.12640 97 UNK A O 1
ATOM 257 N N . UNK A 1 149 ? 156.68200 122.68500 208.12300 1.000 196.99363 98 UNK A N 1
ATOM 258 C CA . UNK A 1 149 ? 156.73100 124.01300 207.53100 1.000 196.99363 98 UNK A CA 1
ATOM 259 C C . UNK A 1 149 ? 158.10800 124.61000 207.78900 1.000 196.99363 98 UNK A C 1
ATOM 260 O O . UNK A 1 149 ? 158.96500 123.95900 208.39000 1.000 196.99363 98 UNK A O 1
ATOM 262 N N . UNK A 1 150 ? 158.37600 125.79700 207.25200 1.000 191.07260 99 UNK A N 1
ATOM 263 C CA . UNK A 1 150 ? 159.59600 126.51000 207.60600 1.000 191.07260 99 UNK A CA 1
ATOM 264 C C . UNK A 1 150 ? 159.51700 127.92400 207.06500 1.000 191.07260 99 UNK A C 1
ATOM 265 O O . UNK A 1 150 ? 158.78700 128.21100 206.11800 1.000 191.07260 99 UNK A O 1
ATOM 267 N N . UNK A 1 151 ? 160.31000 128.79700 207.65700 1.000 123.45231 100 UNK A N 1
ATOM 268 C CA . UNK A 1 151 ? 160.34500 130.18800 207.24500 1.000 123.45231 100 UNK A CA 1
ATOM 269 C C . UNK A 1 151 ? 161.79100 130.56300 206.97800 1.000 123.45231 100 UNK A C 1
ATOM 270 O O . UNK A 1 151 ? 162.67600 129.70400 206.96100 1.000 123.45231 100 UNK A O 1
ATOM 272 N N . UNK A 1 152 ? 162.03600 131.84300 206.74200 1.000 102.79085 101 UNK A N 1
ATOM 273 C CA . UNK A 1 152 ? 163.35600 132.33900 206.37200 1.000 102.79085 101 UNK A CA 1
ATOM 274 C C . UNK A 1 152 ? 163.47300 133.73800 206.96400 1.000 102.79085 101 UNK A C 1
ATOM 275 O O . UNK A 1 152 ? 162.91300 134.70300 206.42200 1.000 102.79085 101 UNK A O 1
ATOM 277 N N . UNK A 1 153 ? 164.23700 133.82900 208.04500 1.000 99.78145 102 UNK A N 1
ATOM 278 C CA . UNK A 1 153 ? 164.28300 134.99300 208.90800 1.000 99.78145 102 UNK A CA 1
ATOM 279 C C . UNK A 1 153 ? 165.02600 136.11300 208.21300 1.000 99.78145 102 UNK A C 1
ATOM 280 O O . UNK A 1 153 ? 165.41900 136.02700 207.04900 1.000 99.78145 102 UNK A O 1
ATOM 282 N N . UNK A 1 154 ? 165.24900 137.17200 208.96600 1.000 102.42902 103 UNK A N 1
ATOM 283 C CA . UNK A 1 154 ? 165.20400 138.45800 208.34300 1.000 102.42902 103 UNK A CA 1
ATOM 284 C C . UNK A 1 154 ? 163.76700 138.83000 208.09200 1.000 102.42902 103 UNK A C 1
ATOM 285 O O . UNK A 1 154 ? 163.49400 139.80700 207.39100 1.000 102.42902 103 UNK A O 1
ATOM 286 N N . UNK A 1 155 ? 162.85000 138.05400 208.65900 1.000 86.88590 104 UNK A N 1
ATOM 287 C CA . UNK A 1 155 ? 161.41500 138.27600 208.55200 1.000 86.88590 104 UNK A CA 1
ATOM 288 C C . UNK A 1 155 ? 160.87900 138.47900 207.15500 1.000 86.88590 104 UNK A C 1
ATOM 289 O O . UNK A 1 155 ? 159.95900 139.28200 206.96400 1.000 86.88590 104 UNK A O 1
ATOM 290 N N . UNK A 1 156 ? 161.40100 137.75300 206.17000 1.000 73.59454 105 UNK A N 1
ATOM 291 C CA . UNK A 1 156 ? 160.85500 137.89000 204.82600 1.000 73.59454 105 UNK A CA 1
ATOM 292 C C . UNK A 1 156 ? 160.24200 136.59700 204.31200 1.000 73.59454 105 UNK A C 1
ATOM 293 O O . UNK A 1 156 ? 159.03100 136.55700 204.07500 1.000 73.59454 105 UNK A O 1
ATOM 295 N N . UNK A 1 157 ? 161.02000 135.51700 204.19200 1.000 102.47005 106 UNK A N 1
ATOM 296 C CA . UNK A 1 157 ? 160.67600 134.45900 203.23700 1.000 102.47005 106 UNK A CA 1
ATOM 297 C C . UNK A 1 157 ? 160.23100 133.18400 203.93900 1.000 102.47005 106 UNK A C 1
ATOM 298 O O . UNK A 1 157 ? 160.15300 133.14900 205.16600 1.000 102.47005 106 UNK A O 1
ATOM 300 N N . UNK A 1 158 ? 159.92800 132.13000 203.18300 1.000 124.62833 107 UNK A N 1
ATOM 301 C CA . UNK A 1 158 ? 159.57300 130.88300 203.83900 1.000 124.62833 107 UNK A CA 1
ATOM 302 C C . UNK A 1 158 ? 159.56600 129.73600 202.84800 1.000 124.62833 107 UNK A C 1
ATOM 303 O O . UNK A 1 158 ? 159.44400 129.92700 201.63900 1.000 124.62833 107 UNK A O 1
ATOM 305 N N . UNK A 1 159 ? 159.63600 128.53100 203.39900 1.000 207.70190 108 UNK A N 1
ATOM 306 C CA . UNK A 1 159 ? 159.45500 127.30200 202.64800 1.000 207.70190 108 UNK A CA 1
ATOM 307 C C . UNK A 1 159 ? 159.12800 126.19900 203.64200 1.000 207.70190 108 UNK A C 1
ATOM 308 O O . UNK A 1 159 ? 159.64700 126.19000 204.75300 1.000 207.70190 108 UNK A O 1
ATOM 310 N N . UNK A 1 160 ? 158.28800 125.25600 203.24500 1.000 223.01203 109 UNK A N 1
ATOM 311 C CA . UNK A 1 160 ? 157.87900 124.18600 204.14400 1.000 223.01203 109 UNK A CA 1
ATOM 312 C C . UNK A 1 160 ? 158.43300 122.88900 203.59900 1.000 223.01203 109 UNK A C 1
ATOM 313 O O . UNK A 1 160 ? 157.90300 122.36200 202.61900 1.000 223.01203 109 UNK A O 1
ATOM 315 N N . UNK A 1 161 ? 159.41500 122.33900 204.31000 1.000 263.87601 110 UNK A N 1
ATOM 316 C CA . UNK A 1 161 ? 160.33000 121.33600 203.79500 1.000 263.87601 110 UNK A CA 1
ATOM 317 C C . UNK A 1 161 ? 160.06800 119.94700 204.34500 1.000 263.87601 110 UNK A C 1
ATOM 318 O O . UNK A 1 161 ? 159.64100 119.77500 205.48600 1.000 263.87601 110 UNK A O 1
ATOM 320 N N . UNK A 1 162 ? 160.38300 118.95500 203.52500 1.000 299.90437 111 UNK A N 1
ATOM 321 C CA . UNK A 1 162 ? 160.18400 117.57100 203.90500 1.000 299.90437 111 UNK A CA 1
ATOM 322 C C . UNK A 1 162 ? 161.35600 117.10100 204.74200 1.000 299.90437 111 UNK A C 1
ATOM 323 O O . UNK A 1 162 ? 162.51700 117.30100 204.37400 1.000 299.90437 111 UNK A O 1
ATOM 325 N N . UNK A 1 163 ? 161.04500 116.52300 205.89600 1.000 259.27464 112 UNK A N 1
ATOM 326 C CA . UNK A 1 163 ? 162.06500 115.86800 206.69600 1.000 259.27464 112 UNK A CA 1
ATOM 327 C C . UNK A 1 163 ? 162.41100 114.49500 206.14400 1.000 259.27464 112 UNK A C 1
ATOM 328 O O . UNK A 1 163 ? 163.54000 114.02900 206.32100 1.000 259.27464 112 UNK A O 1
ATOM 330 N N . UNK A 1 164 ? 161.47300 113.84000 205.46500 1.000 271.26796 113 UNK A N 1
ATOM 331 C CA . UNK A 1 164 ? 161.78400 112.57100 204.82300 1.000 271.26796 113 UNK A CA 1
ATOM 332 C C . UNK A 1 164 ? 162.22000 112.76300 203.37900 1.000 271.26796 113 UNK A C 1
ATOM 333 O O . UNK A 1 164 ? 163.30300 112.32000 202.98800 1.000 271.26796 113 UNK A O 1
ATOM 335 N N . UNK A 1 165 ? 161.40100 113.44000 202.58600 1.000 312.73719 114 UNK A N 1
ATOM 336 C CA . UNK A 1 165 ? 161.82100 113.83600 201.25200 1.000 312.73719 114 UNK A CA 1
ATOM 337 C C . UNK A 1 165 ? 162.78100 115.00000 201.40700 1.000 312.73719 114 UNK A C 1
ATOM 338 O O . UNK A 1 165 ? 162.94900 115.54200 202.50400 1.000 312.73719 114 UNK A O 1
ATOM 340 N N . UNK A 1 166 ? 163.42800 115.37700 200.32100 1.000 359.55119 115 UNK A N 1
ATOM 341 C CA . UNK A 1 166 ? 164.55100 116.27200 200.42500 1.000 359.55119 115 UNK A CA 1
ATOM 342 C C . UNK A 1 166 ? 164.23200 117.70200 200.78200 1.000 359.55119 115 UNK A C 1
ATOM 343 O O . UNK A 1 166 ? 165.16500 118.50300 200.87300 1.000 359.55119 115 UNK A O 1
ATOM 344 N N . UNK A 1 167 ? 162.97800 118.07100 201.00300 1.000 312.17981 116 UNK A N 1
ATOM 345 C CA . UNK A 1 167 ? 162.78200 119.46500 201.33200 1.000 312.17981 116 UNK A CA 1
ATOM 346 C C . UNK A 1 167 ? 161.42200 120.06400 201.07200 1.000 312.17981 116 UNK A C 1
ATOM 347 O O . UNK A 1 167 ? 160.39300 119.42600 201.29900 1.000 312.17981 116 UNK A O 1
ATOM 348 N N . UNK A 1 168 ? 161.42000 121.30700 200.59700 1.000 273.88002 117 UNK A N 1
ATOM 349 C CA . UNK A 1 168 ? 160.25600 122.17900 200.71000 1.000 273.88002 117 UNK A CA 1
ATOM 350 C C . UNK A 1 168 ? 159.05000 121.62900 199.96500 1.000 273.88002 117 UNK A C 1
ATOM 351 O O . UNK A 1 168 ? 159.14900 121.23300 198.80200 1.000 273.88002 117 UNK A O 1
ATOM 353 N N . UNK A 1 169 ? 157.90700 121.59400 200.65100 1.000 257.07899 118 UNK A N 1
ATOM 354 C CA . UNK A 1 169 ? 156.64000 121.21900 200.03700 1.000 257.07899 118 UNK A CA 1
ATOM 355 C C . UNK A 1 169 ? 155.61600 122.33800 200.06500 1.000 257.07899 118 UNK A C 1
ATOM 356 O O . UNK A 1 169 ? 155.07800 122.71200 199.01800 1.000 257.07899 118 UNK A O 1
ATOM 358 N N . UNK A 1 170 ? 155.33300 122.89400 201.23200 1.000 217.97454 119 UNK A N 1
ATOM 359 C CA . UNK A 1 170 ? 154.45600 124.05300 201.29800 1.000 217.97454 119 UNK A CA 1
ATOM 360 C C . UNK A 1 170 ? 155.37100 125.24900 201.47100 1.000 217.97454 119 UNK A C 1
ATOM 361 O O . UNK A 1 170 ? 155.61000 125.73300 202.56900 1.000 217.97454 119 UNK A O 1
ATOM 363 N N . UNK A 1 171 ? 155.90600 125.72100 200.36300 1.000 175.14301 120 UNK A N 1
ATOM 364 C CA . UNK A 1 171 ? 157.10200 126.54200 200.40800 1.000 175.14301 120 UNK A CA 1
ATOM 365 C C . UNK A 1 171 ? 156.80700 127.92400 199.85800 1.000 175.14301 120 UNK A C 1
ATOM 366 O O . UNK A 1 171 ? 156.47200 128.06300 198.67900 1.000 175.14301 120 UNK A O 1
ATOM 368 N N . UNK A 1 172 ? 156.92600 128.94100 200.70600 1.000 114.87048 121 UNK A N 1
ATOM 369 C CA . UNK A 1 172 ? 156.56800 130.27900 200.27600 1.000 114.87048 121 UNK A CA 1
ATOM 370 C C . UNK A 1 172 ? 157.47900 131.28500 200.94200 1.000 114.87048 121 UNK A C 1
ATOM 371 O O . UNK A 1 172 ? 157.38000 131.53100 202.14500 1.000 114.87048 121 UNK A O 1
ATOM 373 N N . UNK A 1 173 ? 158.34900 131.90600 200.16500 1.000 88.24873 122 UNK A N 1
ATOM 374 C CA . UNK A 1 173 ? 158.72100 133.24500 200.56100 1.000 88.24873 122 UNK A CA 1
ATOM 375 C C . UNK A 1 173 ? 157.40400 133.97100 200.73300 1.000 88.24873 122 UNK A C 1
ATOM 376 O O . UNK A 1 173 ? 156.65500 134.13700 199.76800 1.000 88.24873 122 UNK A O 1
ATOM 378 N N . UNK A 1 174 ? 157.08800 134.36100 201.94700 1.000 111.46973 123 UNK A N 1
ATOM 379 C CA . UNK A 1 174 ? 155.70300 134.59400 202.31700 1.000 111.46973 123 UNK A CA 1
ATOM 380 C C . UNK A 1 174 ? 155.49200 136.05900 202.68100 1.000 111.46973 123 UNK A C 1
ATOM 381 O O . UNK A 1 174 ? 156.36500 136.90500 202.47800 1.000 111.46973 123 UNK A O 1
ATOM 383 N N . UNK A 1 175 ? 154.33400 136.34200 203.26500 1.000 107.22862 124 UNK A N 1
ATOM 384 C CA . UNK A 1 175 ? 154.01300 137.68100 203.73300 1.000 107.22862 124 UNK A CA 1
ATOM 385 C C . UNK A 1 175 ? 154.87900 137.93600 204.96600 1.000 107.22862 124 UNK A C 1
ATOM 386 O O . UNK A 1 175 ? 155.83900 137.21000 205.23400 1.000 107.22862 124 UNK A O 1
ATOM 388 N N . UNK A 1 176 ? 154.56900 138.96900 205.74400 1.000 86.16006 125 UNK A N 1
ATOM 389 C CA . UNK A 1 176 ? 155.63500 139.62600 206.49200 1.000 86.16006 125 UNK A CA 1
ATOM 390 C C . UNK A 1 176 ? 156.20700 138.81600 207.65200 1.000 86.16006 125 UNK A C 1
ATOM 391 O O . UNK A 1 176 ? 156.28200 139.29500 208.78900 1.000 86.16006 125 UNK A O 1
ATOM 393 N N . UNK A 1 177 ? 156.60000 137.57700 207.36300 1.000 58.03320 126 UNK A N 1
ATOM 394 C CA . UNK A 1 177 ? 157.79300 136.95700 207.90500 1.000 58.03320 126 UNK A CA 1
ATOM 395 C C . UNK A 1 177 ? 157.83000 136.68300 209.38600 1.000 58.03320 126 UNK A C 1
ATOM 396 O O . UNK A 1 177 ? 157.71500 135.54500 209.85100 1.000 58.03320 126 UNK A O 1
ATOM 397 N N . UNK A 1 178 ? 157.94500 137.76600 210.13800 1.000 72.88579 127 UNK A N 1
ATOM 398 C CA . UNK A 1 178 ? 158.24300 137.69400 211.55500 1.000 72.88579 127 UNK A CA 1
ATOM 399 C C . UNK A 1 178 ? 157.19300 136.91800 212.32100 1.000 72.88579 127 UNK A C 1
ATOM 400 O O . UNK A 1 178 ? 157.35300 136.71600 213.52600 1.000 72.88579 127 UNK A O 1
ATOM 402 N N . UNK A 1 179 ? 156.14200 136.47200 211.62900 1.000 42.12601 128 UNK A N 1
ATOM 403 C CA . UNK A 1 179 ? 154.87700 136.15900 212.27000 1.000 42.12601 128 UNK A CA 1
ATOM 404 C C . UNK A 1 179 ? 155.12700 135.44200 213.57500 1.000 42.12601 128 UNK A C 1
ATOM 405 O O . UNK A 1 179 ? 155.63600 134.32200 213.58800 1.000 42.12601 128 UNK A O 1
ATOM 407 N N . UNK A 1 180 ? 154.79500 136.09600 214.67300 1.000 49.00292 129 UNK A N 1
ATOM 408 C CA . UNK A 1 180 ? 154.98600 135.53000 215.99500 1.000 49.00292 129 UNK A CA 1
ATOM 409 C C . UNK A 1 180 ? 153.67900 135.43200 216.74500 1.000 49.00292 129 UNK A C 1
ATOM 410 O O . UNK A 1 180 ? 153.26800 134.33700 217.14600 1.000 49.00292 129 UNK A O 1
ATOM 412 N N . UNK A 1 181 ? 152.97000 136.54300 216.85300 1.000 53.67898 130 UNK A N 1
ATOM 413 C CA . UNK A 1 181 ? 151.58000 136.42900 217.21300 1.000 53.67898 130 UNK A CA 1
ATOM 414 C C . UNK A 1 181 ? 151.01000 135.79700 215.96800 1.000 53.67898 130 UNK A C 1
ATOM 415 O O . UNK A 1 181 ? 150.67400 136.47200 214.99500 1.000 53.67898 130 UNK A O 1
ATOM 417 N N . UNK A 1 182 ? 151.03100 134.47700 215.96500 1.000 48.43197 131 UNK A N 1
ATOM 418 C CA . UNK A 1 182 ? 150.77800 133.69800 214.77500 1.000 48.43197 131 UNK A CA 1
ATOM 419 C C . UNK A 1 182 ? 150.57400 132.27500 215.25400 1.000 48.43197 131 UNK A C 1
ATOM 420 O O . UNK A 1 182 ? 151.40200 131.74900 216.00400 1.000 48.43197 131 UNK A O 1
ATOM 422 N N . UNK A 1 183 ? 149.47800 131.64400 214.84100 1.000 69.40273 132 UNK A N 1
ATOM 423 C CA . UNK A 1 183 ? 149.08400 130.37200 215.38700 1.000 69.40273 132 UNK A CA 1
ATOM 424 C C . UNK A 1 183 ? 149.51800 129.20000 214.53500 1.000 69.40273 132 UNK A C 1
ATOM 425 O O . UNK A 1 183 ? 149.11300 129.07300 213.37900 1.000 69.40273 132 UNK A O 1
ATOM 426 N N . UNK A 1 184 ? 150.31700 128.32600 215.12800 1.000 88.55428 133 UNK A N 1
ATOM 427 C CA . UNK A 1 184 ? 150.68600 127.09900 214.45500 1.000 88.55428 133 UNK A CA 1
ATOM 428 C C . UNK A 1 184 ? 149.46600 126.19400 214.32500 1.000 88.55428 133 UNK A C 1
ATOM 429 O O . UNK A 1 184 ? 148.44700 126.38300 214.98900 1.000 88.55428 133 UNK A O 1
ATOM 431 N N . UNK A 1 185 ? 149.58000 125.19100 213.46400 1.000 96.51713 134 UNK A N 1
ATOM 432 C CA . UNK A 1 185 ? 148.39500 124.48200 213.00200 1.000 96.51713 134 UNK A CA 1
ATOM 433 C C . UNK A 1 185 ? 147.97800 123.43200 214.01400 1.000 96.51713 134 UNK A C 1
ATOM 434 O O . UNK A 1 185 ? 148.29900 122.24900 213.87100 1.000 96.51713 134 UNK A O 1
ATOM 436 N N . UNK A 1 186 ? 147.26100 123.85700 215.04400 1.000 104.08078 135 UNK A N 1
ATOM 437 C CA . UNK A 1 186 ? 146.57000 122.90800 215.88500 1.000 104.08078 135 UNK A CA 1
ATOM 438 C C . UNK A 1 186 ? 145.11400 122.76800 215.49800 1.000 104.08078 135 UNK A C 1
ATOM 439 O O . UNK A 1 186 ? 144.23900 123.38100 216.11600 1.000 104.08078 135 UNK A O 1
ATOM 440 N N . UNK A 1 187 ? 144.83900 121.96700 214.47700 1.000 141.73673 136 UNK A N 1
ATOM 441 C CA . UNK A 1 187 ? 143.47400 121.76400 214.02100 1.000 141.73673 136 UNK A CA 1
ATOM 442 C C . UNK A 1 187 ? 143.41800 120.41700 213.31600 1.000 141.73673 136 UNK A C 1
ATOM 443 O O . UNK A 1 187 ? 144.32500 119.59200 213.46700 1.000 141.73673 136 UNK A O 1
ATOM 445 N N . UNK A 1 188 ? 142.36200 120.19500 212.54600 1.000 195.51771 137 UNK A N 1
ATOM 446 C CA . UNK A 1 188 ? 142.29200 118.99200 211.73800 1.000 195.51771 137 UNK A CA 1
ATOM 447 C C . UNK A 1 188 ? 143.36100 119.03500 210.65600 1.000 195.51771 137 UNK A C 1
ATOM 448 O O . UNK A 1 188 ? 143.76500 120.10500 210.19600 1.000 195.51771 137 UNK A O 1
ATOM 450 N N . UNK A 1 189 ? 143.81900 117.85000 210.24800 1.000 263.81833 138 UNK A N 1
ATOM 451 C CA . UNK A 1 189 ? 144.87200 117.75700 209.24500 1.000 263.81833 138 UNK A CA 1
ATOM 452 C C . UNK A 1 189 ? 144.41200 118.22100 207.87400 1.000 263.81833 138 UNK A C 1
ATOM 453 O O . UNK A 1 189 ? 145.24900 118.39400 206.98100 1.000 263.81833 138 UNK A O 1
ATOM 455 N N . UNK A 1 190 ? 143.10800 118.43000 207.69100 1.000 265.64528 139 UNK A N 1
ATOM 456 C CA . UNK A 1 190 ? 142.59600 118.88500 206.40800 1.000 265.64528 139 UNK A CA 1
ATOM 457 C C . UNK A 1 190 ? 143.10400 120.26800 206.04800 1.000 265.64528 139 UNK A C 1
ATOM 458 O O . UNK A 1 190 ? 143.17200 120.60200 204.86100 1.000 265.64528 139 UNK A O 1
ATOM 460 N N . UNK A 1 191 ? 143.48900 121.06800 207.03300 1.000 218.04502 140 UNK A N 1
ATOM 461 C CA . UNK A 1 191 ? 143.93500 122.41400 206.72300 1.000 218.04502 140 UNK A CA 1
ATOM 462 C C . UNK A 1 191 ? 145.37600 122.32000 206.26200 1.000 218.04502 140 UNK A C 1
ATOM 463 O O . UNK A 1 191 ? 146.31200 122.44400 207.05700 1.000 218.04502 140 UNK A O 1
ATOM 465 N N . UNK A 1 192 ? 145.56200 122.14300 204.95900 1.000 172.55627 141 UNK A N 1
ATOM 466 C CA . UNK A 1 192 ? 146.87900 122.28300 204.36000 1.000 172.55627 141 UNK A CA 1
ATOM 467 C C . UNK A 1 192 ? 147.12900 123.78400 204.31200 1.000 172.55627 141 UNK A C 1
ATOM 468 O O . UNK A 1 192 ? 147.23600 124.40900 203.25700 1.000 172.55627 141 UNK A O 1
ATOM 470 N N . UNK A 1 193 ? 147.22500 124.35500 205.51200 1.000 155.71575 142 UNK A N 1
ATOM 471 C CA . UNK A 1 193 ? 147.02500 125.77600 205.72700 1.000 155.71575 142 UNK A CA 1
ATOM 472 C C . UNK A 1 193 ? 147.94600 126.28900 206.82200 1.000 155.71575 142 UNK A C 1
ATOM 473 O O . UNK A 1 193 ? 148.33500 125.55200 207.72900 1.000 155.71575 142 UNK A O 1
ATOM 475 N N . UNK A 1 194 ? 148.27100 127.57500 206.72200 1.000 84.43807 143 UNK A N 1
ATOM 476 C CA . UNK A 1 194 ? 149.13600 128.28800 207.65100 1.000 84.43807 143 UNK A CA 1
ATOM 477 C C . UNK A 1 194 ? 148.41500 129.55700 208.06700 1.000 84.43807 143 UNK A C 1
ATOM 478 O O . UNK A 1 194 ? 148.05300 130.37200 207.21000 1.000 84.43807 143 UNK A O 1
ATOM 480 N N . UNK A 1 195 ? 148.20900 129.72200 209.37200 1.000 44.06878 144 UNK A N 1
ATOM 481 C CA . UNK A 1 195 ? 147.41800 130.81400 209.93200 1.000 44.06878 144 UNK A CA 1
ATOM 482 C C . UNK A 1 195 ? 148.29400 131.66800 210.83700 1.000 44.06878 144 UNK A C 1
ATOM 483 O O . UNK A 1 195 ? 148.71900 131.22100 211.90500 1.000 44.06878 144 UNK A O 1
ATOM 485 N N . UNK A 1 196 ? 148.55200 132.89600 210.40600 1.000 40.78892 145 UNK A N 1
ATOM 486 C CA . UNK A 1 196 ? 149.56800 133.74200 211.02100 1.000 40.78892 145 UNK A CA 1
ATOM 487 C C . UNK A 1 196 ? 149.17000 135.20900 210.98600 1.000 40.78892 145 UNK A C 1
ATOM 488 O O . UNK A 1 196 ? 148.05200 135.55900 210.60100 1.000 40.78892 145 UNK A O 1
ATOM 490 N N . UNK A 1 197 ? 150.06400 136.06900 211.46100 1.000 69.71390 146 UNK A N 1
ATOM 491 C CA . UNK A 1 197 ? 149.95700 137.50300 211.23800 1.000 69.71390 146 UNK A CA 1
ATOM 492 C C . UNK A 1 197 ? 151.24400 138.01400 210.61000 1.000 69.71390 146 UNK A C 1
ATOM 493 O O . UNK A 1 197 ? 152.33600 137.70300 211.08900 1.000 69.71390 146 UNK A O 1
ATOM 495 N N . UNK A 1 198 ? 151.10800 138.84100 209.57800 1.000 85.34604 147 UNK A N 1
ATOM 496 C CA . UNK A 1 198 ? 152.23200 139.30900 208.76900 1.000 85.34604 147 UNK A CA 1
ATOM 497 C C . UNK A 1 198 ? 152.45300 140.77800 209.09500 1.000 85.34604 147 UNK A C 1
ATOM 498 O O . UNK A 1 198 ? 151.96100 141.67300 208.40900 1.000 85.34604 147 UNK A O 1
ATOM 500 N N . UNK A 1 199 ? 153.08900 141.01200 210.24000 1.000 90.57539 148 UNK A N 1
ATOM 501 C CA . UNK A 1 199 ? 153.57000 142.30400 210.71000 1.000 90.57539 148 UNK A CA 1
ATOM 502 C C . UNK A 1 199 ? 152.41300 143.27800 210.79900 1.000 90.57539 148 UNK A C 1
ATOM 503 O O . UNK A 1 199 ? 152.46400 144.25900 211.54000 1.000 90.57539 148 UNK A O 1
ATOM 505 N N . UNK A 1 200 ? 151.36600 142.98600 210.04600 1.000 79.56305 149 UNK A N 1
ATOM 506 C CA . UNK A 1 200 ? 150.07600 143.63600 210.20200 1.000 79.56305 149 UNK A CA 1
ATOM 507 C C . UNK A 1 200 ? 148.91300 142.77400 209.72300 1.000 79.56305 149 UNK A C 1
ATOM 508 O O . UNK A 1 200 ? 147.79300 143.29300 209.65700 1.000 79.56305 149 UNK A O 1
ATOM 510 N N . UNK A 1 201 ? 149.11700 141.51600 209.32600 1.000 64.87397 150 UNK A N 1
ATOM 511 C CA . UNK A 1 201 ? 148.11300 140.80900 208.53000 1.000 64.87397 150 UNK A CA 1
ATOM 512 C C . UNK A 1 201 ? 147.54000 139.57200 209.21600 1.000 64.87397 150 UNK A C 1
ATOM 513 O O . UNK A 1 201 ? 148.29000 138.71500 209.68300 1.000 64.87397 150 UNK A O 1
ATOM 515 N N . UNK A 1 202 ? 146.20700 139.46000 209.21000 1.000 47.85962 151 UNK A N 1
ATOM 516 C CA . UNK A 1 202 ? 145.52100 138.23800 209.62900 1.000 47.85962 151 UNK A CA 1
ATOM 517 C C . UNK A 1 202 ? 145.51500 137.29400 208.43700 1.000 47.85962 151 UNK A C 1
ATOM 518 O O . UNK A 1 202 ? 144.89500 137.58900 207.40900 1.000 47.85962 151 UNK A O 1
ATOM 520 N N . UNK A 1 203 ? 146.17200 136.15000 208.57300 1.000 47.67264 152 UNK A N 1
ATOM 521 C CA . UNK A 1 203 ? 146.74300 135.47800 207.42100 1.000 47.67264 152 UNK A CA 1
ATOM 522 C C . UNK A 1 203 ? 146.41900 133.99600 207.36000 1.000 47.67264 152 UNK A C 1
ATOM 523 O O . UNK A 1 203 ? 146.56700 133.28000 208.35400 1.000 47.67264 152 UNK A O 1
ATOM 525 N N . UNK A 1 204 ? 146.03800 133.55000 206.16200 1.000 60.62599 153 UNK A N 1
ATOM 526 C CA . UNK A 1 204 ? 145.72400 132.16200 205.85500 1.000 60.62599 153 UNK A CA 1
ATOM 527 C C . UNK A 1 204 ? 146.29800 131.83200 204.48800 1.000 60.62599 153 UNK A C 1
ATOM 528 O O . UNK A 1 204 ? 145.91300 132.46000 203.50100 1.000 60.62599 153 UNK A O 1
ATOM 530 N N . UNK A 1 205 ? 147.18900 130.84000 204.43900 1.000 99.03287 154 UNK A N 1
ATOM 531 C CA . UNK A 1 205 ? 147.89500 130.45800 203.22200 1.000 99.03287 154 UNK A CA 1
ATOM 532 C C . UNK A 1 205 ? 147.91100 128.94500 203.08800 1.000 99.03287 154 UNK A C 1
ATOM 533 O O . UNK A 1 205 ? 147.62300 128.22200 204.03800 1.000 99.03287 154 UNK A O 1
ATOM 535 N N . UNK A 1 206 ? 148.29000 128.45600 201.90800 1.000 166.07626 155 UNK A N 1
ATOM 536 C CA . UNK A 1 206 ? 148.15700 127.02700 201.61200 1.000 166.07626 155 UNK A CA 1
ATOM 537 C C . UNK A 1 206 ? 149.33400 126.22600 202.14100 1.000 166.07626 155 UNK A C 1
ATOM 538 O O . UNK A 1 206 ? 150.29000 125.94800 201.42500 1.000 166.07626 155 UNK A O 1
ATOM 540 N N . UNK A 1 207 ? 149.22700 125.74100 203.37500 1.000 194.13203 156 UNK A N 1
ATOM 541 C CA . UNK A 1 207 ? 150.28400 124.82600 203.78700 1.000 194.13203 156 UNK A CA 1
ATOM 542 C C . UNK A 1 207 ? 150.23000 123.52500 203.01400 1.000 194.13203 156 UNK A C 1
ATOM 543 O O . UNK A 1 207 ? 150.97400 122.59700 203.33200 1.000 194.13203 156 UNK A O 1
ATOM 545 N N . UNK A 1 208 ? 149.33000 123.41000 202.04600 1.000 195.67562 157 UNK A N 1
ATOM 546 C CA . UNK A 1 208 ? 149.60900 122.53900 200.92000 1.000 195.67562 157 UNK A CA 1
ATOM 547 C C . UNK A 1 208 ? 150.86500 123.00500 200.20200 1.000 195.67562 157 UNK A C 1
ATOM 548 O O . UNK A 1 208 ? 151.87600 122.29700 200.15500 1.000 195.67562 157 UNK A O 1
ATOM 550 N N . UNK A 1 209 ? 150.83200 124.22200 199.66800 1.000 179.06677 158 UNK A N 1
ATOM 551 C CA . UNK A 1 209 ? 151.99800 124.75300 198.98200 1.000 179.06677 158 UNK A CA 1
ATOM 552 C C . UNK A 1 209 ? 152.33200 126.16400 199.43300 1.000 179.06677 158 UNK A C 1
ATOM 553 O O . UNK A 1 209 ? 153.50500 126.54000 199.47700 1.000 179.06677 158 UNK A O 1
ATOM 555 N N . UNK A 1 210 ? 151.31900 126.94300 199.79800 1.000 138.53678 159 UNK A N 1
ATOM 556 C CA . UNK A 1 210 ? 151.57700 128.28800 200.26700 1.000 138.53678 159 UNK A CA 1
ATOM 557 C C . UNK A 1 210 ? 150.58100 129.33700 199.83500 1.000 138.53678 159 UNK A C 1
ATOM 558 O O . UNK A 1 210 ? 150.49800 130.39300 200.46100 1.000 138.53678 159 UNK A O 1
ATOM 559 N N . UNK A 1 211 ? 149.81800 129.07400 198.78300 1.000 84.70538 160 UNK A N 1
ATOM 560 C CA . UNK A 1 211 ? 148.88700 130.08300 198.30900 1.000 84.70538 160 UNK A CA 1
ATOM 561 C C . UNK A 1 211 ? 147.95300 130.49000 199.43200 1.000 84.70538 160 UNK A C 1
ATOM 562 O O . UNK A 1 211 ? 147.57800 129.68800 200.27900 1.000 84.70538 160 UNK A O 1
ATOM 564 N N . UNK A 1 212 ? 147.57200 131.75200 199.43600 1.000 65.29770 161 UNK A N 1
ATOM 565 C CA . UNK A 1 212 ? 146.85400 132.25200 200.58800 1.000 65.29770 161 UNK A CA 1
ATOM 566 C C . UNK A 1 212 ? 145.49300 131.59200 200.71700 1.000 65.29770 161 UNK A C 1
ATOM 567 O O . UNK A 1 212 ? 145.05300 130.81900 199.87000 1.000 65.29770 161 UNK A O 1
ATOM 569 N N . UNK A 1 213 ? 144.84800 131.87600 201.83200 1.000 52.33737 162 UNK A N 1
ATOM 570 C CA . UNK A 1 213 ? 143.45200 131.54100 202.01200 1.000 52.33737 162 UNK A CA 1
ATOM 571 C C . UNK A 1 213 ? 142.64500 132.66400 202.61600 1.000 52.33737 162 UNK A C 1
ATOM 572 O O . UNK A 1 213 ? 141.42400 132.67800 202.44300 1.000 52.33737 162 UNK A O 1
ATOM 574 N N . UNK A 1 214 ? 143.27000 133.57100 203.35200 1.000 47.88187 163 UNK A N 1
ATOM 575 C CA . UNK A 1 214 ? 142.60200 134.78400 203.80600 1.000 47.88187 163 UNK A CA 1
ATOM 576 C C . UNK A 1 214 ? 143.68300 135.76000 204.23400 1.000 47.88187 163 UNK A C 1
ATOM 577 O O . UNK A 1 214 ? 144.30800 135.55100 205.27000 1.000 47.88187 163 UNK A O 1
ATOM 579 N N . UNK A 1 215 ? 143.88200 136.83000 203.48100 1.000 49.75208 164 UNK A N 1
ATOM 580 C CA . UNK A 1 215 ? 144.89800 137.82100 203.82000 1.000 49.75208 164 UNK A CA 1
ATOM 581 C C . UNK A 1 215 ? 144.16900 139.12400 204.11000 1.000 49.75208 164 UNK A C 1
ATOM 582 O O . UNK A 1 215 ? 143.97300 139.96400 203.22900 1.000 49.75208 164 UNK A O 1
ATOM 584 N N . UNK A 1 216 ? 143.80300 139.31700 205.36900 1.000 79.52612 165 UNK A N 1
ATOM 585 C CA . UNK A 1 216 ? 143.26400 140.58800 205.81500 1.000 79.52612 165 UNK A CA 1
ATOM 586 C C . UNK A 1 216 ? 144.43300 141.50000 206.14700 1.000 79.52612 165 UNK A C 1
ATOM 587 O O . UNK A 1 216 ? 145.31900 141.12200 206.92300 1.000 79.52612 165 UNK A O 1
ATOM 589 N N . UNK A 1 217 ? 144.43000 142.70000 205.57800 1.000 93.39022 166 UNK A N 1
ATOM 590 C CA . UNK A 1 217 ? 145.61900 143.54400 205.52300 1.000 93.39022 166 UNK A CA 1
ATOM 591 C C . UNK A 1 217 ? 145.43900 144.81900 206.33600 1.000 93.39022 166 UNK A C 1
ATOM 592 O O . UNK A 1 217 ? 144.77800 145.75800 205.88700 1.000 93.39022 166 UNK A O 1
ATOM 594 N N . UNK A 1 218 ? 146.03600 144.87300 207.51000 1.000 69.69964 167 UNK A N 1
ATOM 595 C CA . UNK A 1 218 ? 146.18400 146.19000 208.09400 1.000 69.69964 167 UNK A CA 1
ATOM 596 C C . UNK A 1 218 ? 147.30100 146.86200 207.32400 1.000 69.69964 167 UNK A C 1
ATOM 597 O O . UNK A 1 218 ? 148.43800 146.39100 207.36100 1.000 69.69964 167 UNK A O 1
ATOM 599 N N . UNK A 1 219 ? 147.02100 147.91100 206.59000 1.000 101.17624 168 UNK A N 1
ATOM 600 C CA . UNK A 1 219 ? 148.05900 148.47500 205.71800 1.000 101.17624 168 UNK A CA 1
ATOM 601 C C . UNK A 1 219 ? 149.30400 148.95500 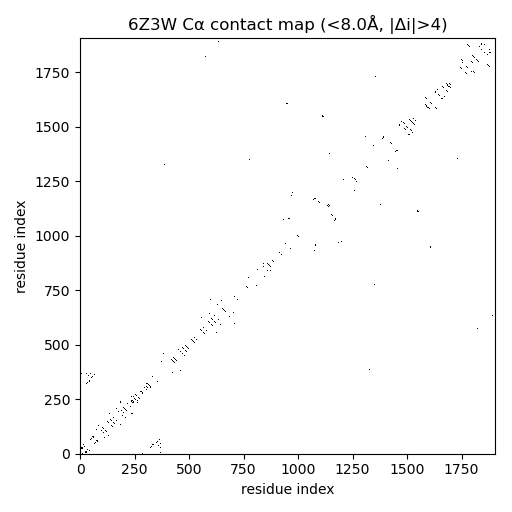206.43800 1.000 101.17624 168 UNK A C 1
ATOM 602 O O . UNK A 1 219 ? 150.41000 148.47700 206.18300 1.000 101.17624 168 UNK A O 1
ATOM 604 N N . UNK A 1 220 ? 149.12300 149.91400 207.33400 1.000 95.71501 169 UNK A N 1
ATOM 605 C CA . UNK A 1 220 ? 150.18000 150.38300 208.21800 1.000 95.71501 169 UNK A CA 1
ATOM 606 C C . UNK A 1 220 ? 149.63900 150.61700 209.61700 1.000 95.71501 169 UNK A C 1
ATOM 607 O O . UNK A 1 220 ? 150.12900 151.49900 210.33300 1.000 95.71501 169 UNK A O 1
ATOM 609 N N . UNK A 1 221 ? 148.63600 149.82800 210.01000 1.000 99.35654 170 UNK A N 1
ATOM 610 C CA . UNK A 1 221 ? 147.81300 150.08100 211.18800 1.000 99.35654 170 UNK A CA 1
ATOM 611 C C . UNK A 1 221 ? 148.62800 150.57800 212.36400 1.000 99.35654 170 UNK A C 1
ATOM 612 O O . UNK A 1 221 ? 149.70400 150.05600 212.66200 1.000 99.35654 170 UNK A O 1
ATOM 614 N N . UNK A 1 222 ? 148.11600 151.63000 212.99500 1.000 143.82805 171 UNK A N 1
ATOM 615 C CA . UNK A 1 222 ? 148.69700 152.12800 214.22500 1.000 143.82805 171 UNK A CA 1
ATOM 616 C C . UNK A 1 222 ? 149.09700 151.00000 215.15800 1.000 143.82805 171 UNK A C 1
ATOM 617 O O . UNK A 1 222 ? 150.26500 150.88500 215.53700 1.000 143.82805 171 UNK A O 1
ATOM 619 N N . UNK A 1 223 ? 148.16000 150.12400 215.50100 1.000 133.60852 172 UNK A N 1
ATOM 620 C CA . UNK A 1 223 ? 148.45700 149.07600 216.47000 1.000 133.60852 172 UNK A CA 1
ATOM 621 C C . UNK A 1 223 ? 147.96400 147.71100 216.01600 1.000 133.60852 172 UNK A C 1
ATOM 622 O O . UNK A 1 223 ? 147.23700 147.02400 216.73400 1.000 133.60852 172 UNK A O 1
ATOM 624 N N . UNK A 1 224 ? 148.32400 147.29300 214.80900 1.000 136.18936 173 UNK A N 1
ATOM 625 C CA . UNK A 1 224 ? 147.91900 145.96000 214.38700 1.000 136.18936 173 UNK A CA 1
ATOM 626 C C . UNK A 1 224 ? 148.69000 144.92500 215.19700 1.000 136.18936 173 UNK A C 1
ATOM 627 O O . UNK A 1 224 ? 149.81700 144.55400 214.85100 1.000 136.18936 173 UNK A O 1
ATOM 629 N N . UNK A 1 225 ? 148.08100 144.45500 216.27800 1.000 111.42740 174 UNK A N 1
ATOM 630 C CA . UNK A 1 225 ? 148.61400 143.36100 217.07200 1.000 111.42740 174 UNK A CA 1
ATOM 631 C C . UNK A 1 225 ? 147.45600 142.77700 217.85800 1.000 111.42740 174 UNK A C 1
ATOM 632 O O . UNK A 1 225 ? 146.47300 143.46800 218.14300 1.000 111.42740 174 UNK A O 1
ATOM 634 N N . UNK A 1 226 ? 147.56900 141.50600 218.18900 1.000 122.10481 175 UNK A N 1
ATOM 635 C CA . UNK A 1 226 ? 146.43300 140.79000 218.75100 1.000 122.10481 175 UNK A CA 1
ATOM 636 C C . UNK A 1 226 ? 146.92300 139.45900 219.29500 1.000 122.10481 175 UNK A C 1
ATOM 637 O O . UNK A 1 226 ? 148.12900 139.21600 219.41900 1.000 122.10481 175 UNK A O 1
ATOM 639 N N . UNK A 1 227 ? 145.96800 138.60400 219.63200 1.000 100.34274 176 UNK A N 1
ATOM 640 C CA . UNK A 1 227 ? 146.21500 137.20300 219.90300 1.000 100.34274 176 UNK A CA 1
ATOM 641 C C . UNK A 1 227 ? 145.00200 136.44700 219.39400 1.000 100.34274 176 UNK A C 1
ATOM 642 O O . UNK A 1 227 ? 144.01300 137.04000 218.96100 1.000 100.34274 176 UNK A O 1
ATOM 644 N N . UNK A 1 228 ? 145.09700 135.12900 219.40600 1.000 82.23745 177 UNK A N 1
ATOM 645 C CA . UNK A 1 228 ? 144.00600 134.32100 218.89300 1.000 82.23745 177 UNK A CA 1
ATOM 646 C C . UNK A 1 228 ? 144.15900 132.91600 219.42800 1.000 82.23745 177 UNK A C 1
ATOM 647 O O . UNK A 1 228 ? 145.16700 132.56700 220.04300 1.000 82.23745 177 UNK A O 1
ATOM 649 N N . UNK A 1 229 ? 143.13500 132.10900 219.18200 1.000 85.19804 178 UNK A N 1
ATOM 650 C CA . UNK A 1 229 ? 143.17700 130.70500 219.56700 1.000 85.19804 178 UNK A CA 1
ATOM 651 C C . UNK A 1 229 ? 142.42500 129.87000 218.54500 1.000 85.19804 178 UNK A C 1
ATOM 652 O O . UNK A 1 229 ? 141.67200 130.38500 217.72200 1.000 85.19804 178 UNK A O 1
ATOM 654 N N . UNK A 1 230 ? 142.65500 128.56200 218.59300 1.000 86.18071 179 UNK A N 1
ATOM 655 C CA . UNK A 1 230 ? 141.74300 127.60100 217.98300 1.000 86.18071 179 UNK A CA 1
ATOM 656 C C . UNK A 1 230 ? 140.48000 127.56600 218.82700 1.000 86.18071 179 UNK A C 1
ATOM 657 O O . UNK A 1 230 ? 140.48900 127.00800 219.92700 1.000 86.18071 179 UNK A O 1
ATOM 659 N N . UNK A 1 231 ? 139.39900 128.14700 218.30300 1.000 124.23098 180 UNK A N 1
ATOM 660 C CA . UNK A 1 231 ? 138.27700 128.62400 219.10600 1.000 124.23098 180 UNK A CA 1
ATOM 661 C C . UNK A 1 231 ? 137.88200 127.63800 220.19200 1.000 124.23098 180 UNK A C 1
ATOM 662 O O . UNK A 1 231 ? 137.90300 126.42200 219.99300 1.000 124.23098 180 UNK A O 1
ATOM 664 N N . UNK A 1 232 ? 137.48600 128.19200 221.33500 1.000 151.12408 181 UNK A N 1
ATOM 665 C CA . UNK A 1 232 ? 137.43000 127.46200 222.59700 1.000 151.12408 181 UNK A CA 1
ATOM 666 C C . UNK A 1 232 ? 136.35900 126.39600 222.49200 1.000 151.12408 181 UNK A C 1
ATOM 667 O O . UNK A 1 232 ? 135.16300 126.67700 222.57400 1.000 151.12408 181 UNK A O 1
ATOM 669 N N . UNK A 1 233 ? 136.80100 125.16100 222.30000 1.000 153.60495 182 UNK A N 1
ATOM 670 C CA . UNK A 1 233 ? 135.90700 124.10000 221.92300 1.000 153.60495 182 UNK A CA 1
ATOM 671 C C . UNK A 1 233 ? 135.38400 124.22100 220.51600 1.000 153.60495 182 UNK A C 1
ATOM 672 O O . UNK A 1 233 ? 134.53200 123.42300 220.11900 1.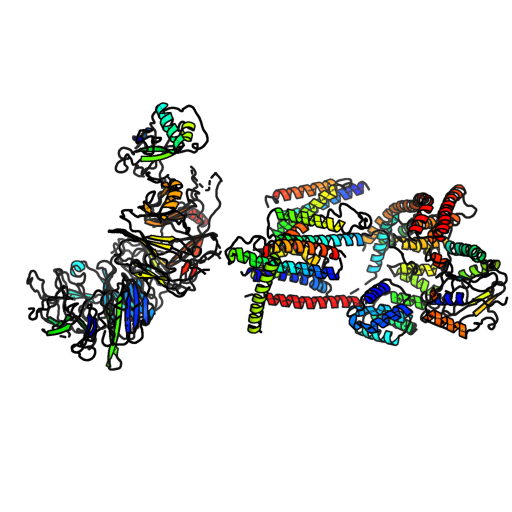000 153.60495 182 UNK A O 1
ATOM 673 N N . UNK A 1 234 ? 135.85900 125.19900 219.74600 1.000 131.29879 183 UNK A N 1
ATOM 674 C CA . UNK A 1 234 ? 135.43800 125.34200 218.36600 1.000 131.29879 183 UNK A CA 1
ATOM 675 C C . UNK A 1 234 ? 136.59100 125.32300 217.38100 1.000 131.29879 183 UNK A C 1
ATOM 676 O O . UNK A 1 234 ? 136.34000 125.33200 216.17100 1.000 131.29879 183 UNK A O 1
ATOM 678 N N . UNK A 1 235 ? 137.83500 125.31800 217.85200 1.000 128.94229 184 UNK A N 1
ATOM 679 C CA . UNK A 1 235 ? 138.96900 125.10300 216.97800 1.000 128.94229 184 UNK A CA 1
ATOM 680 C C . UNK A 1 235 ? 139.04500 126.03200 215.78800 1.000 128.94229 184 UNK A C 1
ATOM 681 O O . UNK A 1 235 ? 139.77700 125.76700 214.83300 1.000 128.94229 184 UNK A O 1
ATOM 682 N N . UNK A 1 236 ? 138.29600 127.12700 215.83100 1.000 139.16454 185 UNK A N 1
ATOM 683 C CA . UNK A 1 236 ? 138.29900 128.08800 214.73800 1.000 139.16454 185 UNK A CA 1
ATOM 684 C C . UNK A 1 236 ? 139.06800 129.30800 215.21100 1.000 139.16454 185 UNK A C 1
ATOM 685 O O . UNK A 1 236 ? 139.50100 129.36500 216.36600 1.000 139.16454 185 UNK A O 1
ATOM 687 N N . UNK A 1 237 ? 139.28100 130.27900 214.32600 1.000 152.98310 186 UNK A N 1
ATOM 688 C CA . UNK A 1 237 ? 140.25000 131.32500 214.62000 1.000 152.98310 186 UNK A CA 1
ATOM 689 C C . UNK A 1 237 ? 139.62400 132.39100 215.50600 1.000 152.98310 186 UNK A C 1
ATOM 690 O O . UNK A 1 237 ? 139.19200 133.44300 215.03000 1.000 152.98310 186 UNK A O 1
ATOM 692 N N . UNK A 1 238 ? 139.62300 132.15100 216.81100 1.000 117.40016 187 UNK A N 1
ATOM 693 C CA . UNK A 1 238 ? 139.13000 133.13200 217.76600 1.000 117.40016 187 UNK A CA 1
ATOM 694 C C . UNK A 1 238 ? 140.19200 134.21800 217.84700 1.000 117.40016 187 UNK A C 1
ATOM 695 O O . UNK A 1 238 ? 141.07200 134.20500 218.71200 1.000 117.40016 187 UNK A O 1
ATOM 697 N N . UNK A 1 239 ? 140.19900 135.07300 216.82600 1.000 114.86768 188 UNK A N 1
ATOM 698 C CA . UNK A 1 239 ? 141.10700 136.19700 216.80600 1.000 114.86768 188 UNK A CA 1
ATOM 699 C C . UNK A 1 239 ? 140.51300 137.31700 217.63300 1.000 114.86768 188 UNK A C 1
ATOM 700 O O . UNK A 1 239 ? 139.29800 137.50900 217.67100 1.000 114.86768 188 UNK A O 1
ATOM 702 N N . UNK A 1 240 ? 141.38100 138.05500 218.31000 1.000 138.90937 189 UNK A N 1
ATOM 703 C CA . UNK A 1 240 ? 140.93800 139.23000 219.03500 1.000 138.90937 189 UNK A CA 1
ATOM 704 C C . UNK A 1 240 ? 142.16200 140.04400 219.39400 1.000 138.90937 189 UNK A C 1
ATOM 705 O O . UNK A 1 240 ? 143.21600 139.48100 219.69100 1.000 138.90937 189 UNK A O 1
ATOM 707 N N . UNK A 1 241 ? 142.02900 141.36100 219.35500 1.000 123.09849 190 UNK A N 1
ATOM 708 C CA . UNK A 1 241 ? 143.16400 142.18500 219.71300 1.000 123.09849 190 UNK A CA 1
ATOM 709 C C . UNK A 1 241 ? 142.89800 143.65100 219.47600 1.000 123.09849 190 UNK A C 1
ATOM 710 O O . UNK A 1 241 ? 141.74800 144.08700 219.36600 1.000 123.09849 190 UNK A O 1
ATOM 711 N N . UNK A 1 242 ? 143.99000 144.40300 219.40200 1.000 123.78613 191 UNK A N 1
ATOM 712 C CA . UNK A 1 242 ? 143.89800 145.85500 219.31800 1.000 123.78613 191 UNK A CA 1
ATOM 713 C C . UNK A 1 242 ? 143.72900 146.17700 217.84300 1.000 123.78613 191 UNK A C 1
ATOM 714 O O . UNK A 1 242 ? 144.68200 146.43700 217.10400 1.000 123.78613 191 UNK A O 1
ATOM 716 N N . UNK A 1 243 ? 142.48200 146.11900 217.39300 1.000 129.14994 192 UNK A N 1
ATOM 717 C CA . UNK A 1 243 ? 142.05200 147.13700 216.46000 1.000 129.14994 192 UNK A CA 1
ATOM 718 C C . UNK A 1 243 ? 142.64800 148.34300 217.16100 1.000 129.14994 192 UNK A C 1
ATOM 719 O O . UNK A 1 243 ? 142.28400 148.61200 218.31600 1.000 129.14994 192 UNK A O 1
ATOM 721 N N . UNK A 1 244 ? 143.52000 149.08500 216.50300 1.000 132.61732 193 UNK A N 1
ATOM 722 C CA . UNK A 1 244 ? 144.66600 149.68600 217.19500 1.000 132.61732 193 UNK A CA 1
ATOM 723 C C . UNK A 1 244 ? 144.41100 150.19300 218.60500 1.000 132.61732 193 UNK A C 1
ATOM 724 O O . UNK A 1 244 ? 143.39600 150.84000 218.87900 1.000 132.61732 193 UNK A O 1
ATOM 726 N N . UNK A 1 245 ? 145.34800 149.89500 219.50500 1.000 143.98746 194 UNK A N 1
ATOM 727 C CA . UNK A 1 245 ? 145.36500 150.43800 220.86200 1.000 143.98746 194 UNK A CA 1
ATOM 728 C C . UNK A 1 245 ? 144.12800 150.01700 221.65800 1.000 143.98746 194 UNK A C 1
ATOM 729 O O . UNK A 1 245 ? 143.22500 150.80600 221.94000 1.000 143.98746 194 UNK A O 1
ATOM 731 N N . UNK A 1 246 ? 144.08000 148.72100 221.95100 1.000 124.04193 195 UNK A N 1
ATOM 732 C CA . UNK A 1 246 ? 143.13300 148.13300 222.88600 1.000 124.04193 195 UNK A CA 1
ATOM 733 C C . UNK A 1 246 ? 141.72900 148.12400 222.32600 1.000 124.04193 195 UNK A C 1
ATOM 734 O O . UNK A 1 246 ? 140.80200 147.67000 223.00800 1.000 124.04193 195 UNK A O 1
ATOM 736 N N . UNK A 1 247 ? 141.52900 148.61700 221.11700 1.000 112.63367 196 UNK A N 1
ATOM 737 C CA . UNK A 1 247 ? 140.21400 148.51700 220.52100 1.000 112.63367 196 UNK A CA 1
ATOM 738 C C . UNK A 1 247 ? 139.98300 147.05700 220.18600 1.000 112.63367 196 UNK A C 1
ATOM 739 O O . UNK A 1 247 ? 140.41300 146.56600 219.15000 1.000 112.63367 196 UNK A O 1
ATOM 741 N N . UNK A 1 248 ? 139.30100 146.35100 221.06600 1.000 103.70775 197 UNK A N 1
ATOM 742 C CA . UNK A 1 248 ? 139.26700 144.90700 221.00900 1.000 103.70775 197 UNK A CA 1
ATOM 743 C C . UNK A 1 248 ? 138.35500 144.53700 219.85700 1.000 103.70775 197 UNK A C 1
ATOM 744 O O . UNK A 1 248 ? 137.13300 144.42200 220.01600 1.000 103.70775 197 UNK A O 1
ATOM 746 N N . UNK A 1 249 ? 138.94700 144.43000 218.67900 1.000 98.56289 198 UNK A N 1
ATOM 747 C CA . UNK A 1 249 ? 138.31100 143.74700 217.56900 1.000 98.56289 198 UNK A CA 1
ATOM 748 C C . UNK A 1 249 ? 138.41900 142.26900 217.86800 1.000 98.56289 198 UNK A C 1
ATOM 749 O O . UNK A 1 249 ? 139.52600 141.72800 217.92200 1.000 98.56289 198 UNK A O 1
ATOM 751 N N . UNK A 1 250 ? 137.29600 141.62200 218.12400 1.000 122.57177 199 UNK A N 1
ATOM 752 C CA . UNK A 1 250 ? 137.30500 140.24200 218.57200 1.000 122.57177 199 UNK A CA 1
ATOM 753 C C . UNK A 1 250 ? 136.41900 139.45600 217.62400 1.000 122.57177 199 UNK A C 1
ATOM 754 O O . UNK A 1 250 ? 135.20000 139.43100 217.78700 1.000 122.57177 199 UNK A O 1
ATOM 756 N N . UNK A 1 251 ? 137.02100 138.83100 216.62200 1.000 135.92653 200 UNK A N 1
ATOM 757 C CA . UNK A 1 251 ? 136.28000 138.07000 215.63300 1.000 135.92653 200 UNK A CA 1
ATOM 758 C C . UNK A 1 251 ? 136.75000 136.62800 215.67800 1.000 135.92653 200 UNK A C 1
ATOM 759 O O . UNK A 1 251 ? 137.93000 136.33400 215.45300 1.000 135.92653 200 UNK A O 1
ATOM 761 N N . UNK A 1 252 ? 135.84100 135.74400 216.03800 1.000 150.59585 201 UNK A N 1
ATOM 762 C CA . UNK A 1 252 ? 135.96500 134.36800 215.60900 1.000 150.59585 201 UNK A CA 1
ATOM 763 C C . UNK A 1 252 ? 135.97200 134.35300 214.09400 1.000 150.59585 201 UNK A C 1
ATOM 764 O O . UNK A 1 252 ? 135.17300 135.03600 213.45400 1.000 150.59585 201 UNK A O 1
ATOM 766 N N . UNK A 1 253 ? 136.86300 133.56000 213.53100 1.000 139.66143 202 UNK A N 1
ATOM 767 C CA . UNK A 1 253 ? 137.15500 133.57700 212.11600 1.000 139.66143 202 UNK A CA 1
ATOM 768 C C . UNK A 1 253 ? 137.07100 132.17000 211.56200 1.000 139.66143 202 UNK A C 1
ATOM 769 O O . UNK A 1 253 ? 137.45700 131.20100 212.22600 1.000 139.66143 202 UNK A O 1
ATOM 771 N N . UNK A 1 254 ? 136.55300 132.07100 210.34000 1.000 150.08303 203 UNK A N 1
ATOM 772 C CA . UNK A 1 254 ? 136.27400 130.78700 209.70400 1.000 150.08303 203 UNK A CA 1
ATOM 773 C C . UNK A 1 254 ? 137.57400 130.15300 209.22900 1.000 150.08303 203 UNK A C 1
ATOM 774 O O . UNK A 1 254 ? 137.93300 130.20800 208.05400 1.000 150.08303 203 UNK A O 1
ATOM 776 N N . UNK A 1 255 ? 138.27500 129.50300 210.16400 1.000 142.56351 204 UNK A N 1
ATOM 777 C CA . UNK A 1 255 ? 139.48100 128.76300 209.80400 1.000 142.56351 204 UNK A CA 1
ATOM 778 C C . UNK A 1 255 ? 139.21500 127.90000 208.59100 1.000 142.56351 204 UNK A C 1
ATOM 779 O O . UNK A 1 255 ? 140.11400 127.64600 207.78400 1.000 142.56351 204 UNK A O 1
ATOM 781 N N . UNK A 1 256 ? 137.98000 127.43400 208.44100 1.000 158.42893 205 UNK A N 1
ATOM 782 C CA . UNK A 1 256 ? 137.54200 126.92100 207.15600 1.000 158.42893 205 UNK A CA 1
ATOM 783 C C . UNK A 1 256 ? 137.54600 128.01800 206.10400 1.000 158.42893 205 UNK A C 1
ATOM 784 O O . UNK A 1 256 ? 138.30400 127.96400 205.13300 1.000 158.42893 205 UNK A O 1
ATOM 786 N N . UNK A 1 257 ? 136.73200 129.04600 206.30200 1.000 166.18193 206 UNK A N 1
ATOM 787 C CA . UNK A 1 257 ? 136.48700 130.01900 205.25200 1.000 166.18193 206 UNK A CA 1
ATOM 788 C C . UNK A 1 257 ? 137.32300 131.27900 205.38000 1.000 166.18193 206 UNK A C 1
ATOM 789 O O . UNK A 1 257 ? 137.19500 132.17400 204.54400 1.000 166.18193 206 UNK A O 1
ATOM 791 N N . UNK A 1 258 ? 138.16200 131.38600 206.40000 1.000 169.06687 207 UNK A N 1
ATOM 792 C CA . UNK A 1 258 ? 138.89700 132.62000 206.55300 1.000 169.06687 207 UNK A CA 1
ATOM 793 C C . UNK A 1 258 ? 138.06200 133.78800 207.00300 1.000 169.06687 207 UNK A C 1
ATOM 794 O O . UNK A 1 258 ? 138.56700 134.91100 207.05100 1.000 169.06687 207 UNK A O 1
ATOM 795 N N . UNK A 1 259 ? 136.79800 133.56500 207.32300 1.000 178.25439 208 UNK A N 1
ATOM 796 C CA . UNK A 1 259 ? 135.87800 134.65100 207.62000 1.000 178.25439 208 UNK A CA 1
ATOM 797 C C . UNK A 1 259 ? 135.89300 134.95200 209.10900 1.000 178.25439 208 UNK A C 1
ATOM 798 O O . UNK A 1 259 ? 135.33400 134.19500 209.90500 1.000 178.25439 208 UNK A O 1
ATOM 800 N N . UNK A 1 260 ? 136.49100 136.07900 209.47800 1.000 161.50496 209 UNK A N 1
ATOM 801 C CA . UNK A 1 260 ? 136.43900 136.54100 210.85500 1.000 161.50496 209 UNK A CA 1
ATOM 802 C C . UNK A 1 260 ? 134.99800 136.91500 211.13500 1.000 161.50496 209 UNK A C 1
ATOM 803 O O . UNK A 1 260 ? 134.52600 137.97200 210.70800 1.000 161.50496 209 UNK A O 1
ATOM 805 N N . UNK A 1 261 ? 134.29500 136.07000 211.87200 1.000 143.67277 210 UNK A N 1
ATOM 806 C CA . UNK A 1 261 ? 132.84000 136.06800 211.86800 1.000 143.67277 210 UNK A CA 1
ATOM 807 C C . UNK A 1 261 ? 132.26900 136.60000 213.17000 1.000 143.67277 210 UNK A C 1
ATOM 808 O O . UNK A 1 261 ? 131.62000 137.64700 213.19100 1.000 143.67277 210 UNK A O 1
ATOM 810 N N . UNK A 1 262 ? 132.52700 135.91500 214.27700 1.000 145.45612 211 UNK A N 1
ATOM 811 C CA . UNK A 1 262 ? 131.93900 136.35200 215.53800 1.000 145.45612 211 UNK A CA 1
ATOM 812 C C . UNK A 1 262 ? 132.76900 137.53700 215.98600 1.000 145.45612 211 UNK A C 1
ATOM 813 O O . UNK A 1 262 ? 133.69300 137.42800 216.79000 1.000 145.45612 211 UNK A O 1
ATOM 815 N N . UNK A 1 263 ? 132.43800 138.68500 215.42600 1.000 176.11839 212 UNK A N 1
ATOM 816 C CA . UNK A 1 263 ? 133.22100 139.88400 215.62800 1.000 176.11839 212 UNK A CA 1
ATOM 817 C C . UNK A 1 263 ? 132.52700 140.77400 216.64200 1.000 176.11839 212 UNK A C 1
ATOM 818 O O . UNK A 1 263 ? 131.30000 140.78900 216.75200 1.000 176.11839 212 UNK A O 1
ATOM 820 N N . UNK A 1 264 ? 133.33700 141.49700 217.39800 1.000 166.70360 213 UNK A N 1
ATOM 821 C CA . UNK A 1 264 ? 132.83700 142.36300 218.45200 1.000 166.70360 213 UNK A CA 1
ATOM 822 C C . UNK A 1 264 ? 133.76900 143.55100 218.57900 1.000 166.70360 213 UNK A C 1
ATOM 823 O O . UNK A 1 264 ? 134.99700 143.41100 218.51800 1.000 166.70360 213 UNK A O 1
ATOM 825 N N . UNK A 1 265 ? 133.16800 144.72100 218.75500 1.000 166.59287 214 UNK A N 1
ATOM 826 C CA . UNK A 1 265 ? 133.89500 145.96800 218.93600 1.000 166.59287 214 UNK A CA 1
ATOM 827 C C . UNK A 1 265 ? 133.81400 146.29600 220.41800 1.000 166.59287 214 UNK A C 1
ATOM 828 O O . UNK A 1 265 ? 132.88400 146.95400 220.88200 1.000 166.59287 214 UNK A O 1
ATOM 830 N N . UNK A 1 266 ? 134.81200 145.83600 221.15900 1.000 130.48568 215 UNK A N 1
ATOM 831 C CA . UNK A 1 266 ? 134.93200 146.08100 222.58300 1.000 130.48568 215 UNK A CA 1
ATOM 832 C C . UNK A 1 266 ? 136.19900 146.88200 222.74600 1.000 130.48568 215 UNK A C 1
ATOM 833 O O . UNK A 1 266 ? 136.89000 147.14300 221.77500 1.000 130.48568 215 UNK A O 1
ATOM 835 N N . UNK A 1 267 ? 136.42400 147.40300 223.94300 1.000 139.77838 216 UNK A N 1
ATOM 836 C CA . UNK A 1 267 ? 137.65900 148.13500 224.19000 1.000 139.77838 216 UNK A CA 1
ATOM 837 C C . UNK A 1 267 ? 137.68500 148.52100 225.65500 1.000 139.77838 216 UNK A C 1
ATOM 838 O O . UNK A 1 267 ? 136.68200 148.41200 226.36600 1.000 139.77838 216 UNK A O 1
ATOM 840 N N . UNK A 1 268 ? 138.84600 148.98400 226.09000 1.000 136.50287 217 UNK A N 1
ATOM 841 C CA . UNK A 1 268 ? 139.03000 149.54000 227.41900 1.000 136.50287 217 UNK A CA 1
ATOM 842 C C . UNK A 1 268 ? 140.42500 150.13300 227.53400 1.000 136.50287 217 UNK A C 1
ATOM 843 O O . UNK A 1 268 ? 141.28700 149.87200 226.68600 1.000 136.50287 217 UNK A O 1
ATOM 845 N N . UNK A 1 269 ? 140.68400 150.93900 228.56500 1.000 157.64316 218 UNK A N 1
ATOM 846 C CA . UNK A 1 269 ? 142.06000 151.33900 228.86900 1.000 157.64316 218 UNK A CA 1
ATOM 847 C C . UNK A 1 269 ? 142.72300 150.43700 229.89400 1.000 157.64316 218 UNK A C 1
ATOM 848 O O . UNK A 1 269 ? 143.93000 150.58000 230.13300 1.000 157.64316 218 UNK A O 1
ATOM 850 N N . UNK A 1 270 ? 141.97200 149.50200 230.48600 1.000 147.49286 219 UNK A N 1
ATOM 851 C CA . UNK A 1 270 ? 142.55900 148.50600 231.37200 1.000 147.49286 219 UNK A CA 1
ATOM 852 C C . UNK A 1 270 ? 143.62100 147.68000 230.67800 1.000 147.49286 219 UNK A C 1
ATOM 853 O O . UNK A 1 270 ? 144.30700 146.90800 231.35000 1.000 147.49286 219 UNK A O 1
ATOM 855 N N . UNK A 1 271 ? 143.76000 147.80900 229.35500 1.000 151.59298 220 UNK A N 1
ATOM 856 C CA . UNK A 1 271 ? 144.94300 147.29700 228.68200 1.000 151.59298 220 UNK A CA 1
ATOM 857 C C . UNK A 1 271 ? 146.20800 147.83400 229.31900 1.000 151.59298 220 UNK A C 1
ATOM 858 O O . UNK A 1 271 ? 147.28000 147.25400 229.13200 1.000 151.59298 220 UNK A O 1
ATOM 860 N N . UNK A 1 272 ? 146.10800 148.94000 230.05700 1.000 155.24271 221 UNK A N 1
ATOM 861 C CA . UNK A 1 272 ? 147.15200 149.27400 231.01200 1.000 155.24271 221 UNK A CA 1
ATOM 862 C C . UNK A 1 272 ? 147.52400 148.03800 231.80900 1.000 155.24271 221 UNK A C 1
ATOM 863 O O . UNK A 1 272 ? 148.68800 147.62800 231.84700 1.000 155.24271 221 UNK A O 1
ATOM 865 N N . UNK A 1 273 ? 146.53000 147.41000 232.42600 1.000 145.87311 222 UNK A N 1
ATOM 866 C CA . UNK A 1 273 ? 146.72400 146.06700 232.94800 1.000 145.87311 222 UNK A CA 1
ATOM 867 C C . UNK A 1 273 ? 146.57100 145.02700 231.84500 1.000 145.87311 222 UNK A C 1
ATOM 868 O O . UNK A 1 273 ? 147.46500 144.20500 231.62300 1.000 145.87311 222 UNK A O 1
ATOM 870 N N . UNK A 1 274 ? 145.46700 145.08800 231.10800 1.000 154.87468 223 UNK A N 1
ATOM 871 C CA . UNK A 1 274 ? 145.05300 144.00400 230.23200 1.000 154.87468 223 UNK A CA 1
ATOM 872 C C . UNK A 1 274 ? 145.77500 143.99100 228.89900 1.000 154.87468 223 UNK A C 1
ATOM 873 O O . UNK A 1 274 ? 145.28400 143.32300 227.98400 1.000 154.87468 223 UNK A O 1
ATOM 875 N N . UNK A 1 275 ? 146.89900 144.70500 228.76900 1.000 156.49229 224 UNK A N 1
ATOM 876 C CA . UNK A 1 275 ? 147.68000 144.68300 227.53500 1.000 156.49229 224 UNK A CA 1
ATOM 877 C C . UNK A 1 275 ? 147.75200 143.28200 226.96000 1.000 156.49229 224 UNK A C 1
ATOM 878 O O . UNK A 1 275 ? 147.41000 143.05100 225.79800 1.000 156.49229 224 UNK A O 1
ATOM 880 N N . UNK A 1 276 ? 148.18300 142.33300 227.77200 1.000 143.33469 225 UNK A N 1
ATOM 881 C CA . UNK A 1 276 ? 147.92900 140.94600 227.47400 1.000 143.33469 225 UNK A CA 1
ATOM 882 C C . UNK A 1 276 ? 146.92000 140.37800 228.44400 1.000 143.33469 225 UNK A C 1
ATOM 883 O O . UNK A 1 276 ? 146.32700 139.32800 228.19000 1.000 143.33469 225 UNK A O 1
ATOM 884 N N . UNK A 1 277 ? 146.68500 141.08600 229.54600 1.000 140.71762 226 UNK A N 1
ATOM 885 C CA . UNK A 1 277 ? 145.92100 140.51900 230.65000 1.000 140.71762 226 UNK A CA 1
ATOM 886 C C . UNK A 1 277 ? 144.42800 140.46300 230.38100 1.000 140.71762 226 UNK A C 1
ATOM 887 O O . UNK A 1 277 ? 143.65300 140.20600 231.30400 1.000 140.71762 226 UNK A O 1
ATOM 889 N N . UNK A 1 278 ? 143.99600 140.73000 229.16200 1.000 126.83050 227 UNK A N 1
ATOM 890 C CA . UNK A 1 278 ? 142.67500 140.26500 228.80100 1.000 126.83050 227 UNK A CA 1
ATOM 891 C C . UNK A 1 278 ? 142.76000 138.79000 228.43300 1.000 126.83050 227 UNK A C 1
ATOM 892 O O . UNK A 1 278 ? 143.84400 138.23800 228.24000 1.000 126.83050 227 UNK A O 1
ATOM 894 N N . UNK A 1 279 ? 141.61300 138.13500 228.34200 1.000 113.85407 228 UNK A N 1
ATOM 895 C CA . UNK A 1 279 ? 141.68300 136.75400 227.92000 1.000 113.85407 228 UNK A CA 1
ATOM 896 C C . UNK A 1 279 ? 140.39200 135.97700 227.96500 1.000 113.85407 228 UNK A C 1
ATOM 897 O O . UNK A 1 279 ? 139.46700 136.32700 228.69900 1.000 113.85407 228 UNK A O 1
ATOM 898 N N . UNK A 1 280 ? 140.36200 134.88100 227.21900 1.000 142.67020 229 UNK A N 1
ATOM 899 C CA . UNK A 1 280 ? 139.21100 133.99200 227.18100 1.000 142.67020 229 UNK A CA 1
ATOM 900 C C . UNK A 1 280 ? 139.26800 133.07500 228.38400 1.000 142.67020 229 UNK A C 1
ATOM 901 O O . UNK A 1 280 ? 140.27300 132.39800 228.61600 1.000 142.67020 229 UNK A O 1
ATOM 903 N N . UNK A 1 281 ? 138.18500 133.04100 229.14700 1.000 182.80820 230 UNK A N 1
ATOM 904 C CA . UNK A 1 281 ? 138.17900 132.22600 230.34900 1.000 182.80820 230 UNK A CA 1
ATOM 905 C C . UNK A 1 281 ? 138.03600 130.75600 230.00100 1.000 182.80820 230 UNK A C 1
ATOM 906 O O . UNK A 1 281 ? 138.92800 129.94500 230.26900 1.000 182.80820 230 UNK A O 1
ATOM 908 N N . UNK A 1 282 ? 136.91800 130.39500 229.38300 1.000 201.60994 231 UNK A N 1
ATOM 909 C CA . UNK A 1 282 ? 136.59400 128.98400 229.21800 1.000 201.60994 231 UNK A CA 1
ATOM 910 C C . UNK A 1 282 ? 135.67100 128.85100 228.01100 1.000 201.60994 231 UNK A C 1
ATOM 911 O O . UNK A 1 282 ? 135.72300 129.67500 227.09400 1.000 201.60994 231 UNK A O 1
ATOM 913 N N . UNK A 1 283 ? 134.86600 127.79200 227.99500 1.000 225.88366 232 UNK A N 1
ATOM 914 C CA . UNK A 1 283 ? 133.56100 127.96400 227.38400 1.000 225.88366 232 UNK A CA 1
ATOM 915 C C . UNK A 1 283 ? 132.88400 129.18600 227.98300 1.000 225.88366 232 UNK A C 1
ATOM 916 O O . UNK A 1 283 ? 131.94400 129.72700 227.39400 1.000 225.88366 232 UNK A O 1
ATOM 918 N N . UNK A 1 284 ? 133.36600 129.63500 229.13700 1.000 244.23257 233 UNK A N 1
ATOM 919 C CA . UNK A 1 284 ? 133.05300 130.94200 229.66800 1.000 244.23257 233 UNK A CA 1
ATOM 920 C C . UNK A 1 284 ? 133.80100 132.01500 228.88600 1.000 244.23257 233 UNK A C 1
ATOM 921 O O . UNK A 1 284 ? 134.84100 131.77100 228.27100 1.000 244.23257 233 UNK A O 1
ATOM 923 N N . UNK A 1 285 ? 133.28400 133.23300 228.96700 1.000 225.75304 234 UNK A N 1
ATOM 924 C CA . UNK A 1 285 ? 133.64100 134.30000 228.04200 1.000 225.75304 234 UNK A CA 1
ATOM 925 C C . UNK A 1 285 ? 135.00800 134.90200 228.33700 1.000 225.75304 234 UNK A C 1
ATOM 926 O O . UNK A 1 285 ? 135.61400 134.63800 229.37900 1.000 225.75304 234 UNK A O 1
ATOM 928 N N . UNK A 1 286 ? 135.50500 135.70100 227.39700 1.000 153.12726 235 UNK A N 1
ATOM 929 C CA . UNK A 1 286 ? 136.77500 136.38900 227.56000 1.000 153.12726 235 UNK A CA 1
ATOM 930 C C . UNK A 1 286 ? 136.61300 137.66000 228.37400 1.000 153.12726 235 UNK A C 1
ATOM 931 O O . UNK A 1 286 ? 135.63300 138.39100 228.22000 1.000 153.12726 235 UNK A O 1
ATOM 933 N N . UNK A 1 287 ? 137.60200 137.94500 229.21600 1.000 100.43801 236 UNK A N 1
ATOM 934 C CA . UNK A 1 287 ? 137.48000 139.00100 230.20800 1.000 100.43801 236 UNK A CA 1
ATOM 935 C C . UNK A 1 287 ? 138.81400 139.71100 230.38200 1.000 100.43801 236 UNK A C 1
ATOM 936 O O . UNK A 1 287 ? 139.85200 139.28700 229.87100 1.000 100.43801 236 UNK A O 1
ATOM 938 N N . UNK A 1 288 ? 138.75300 140.82100 231.10400 1.000 105.56734 237 UNK A N 1
ATOM 939 C CA . UNK A 1 288 ? 139.88500 141.58000 231.60600 1.000 105.56734 237 UNK A CA 1
ATOM 940 C C . UNK A 1 288 ? 139.36600 142.48800 232.70600 1.000 105.56734 237 UNK A C 1
ATOM 941 O O . UNK A 1 288 ? 138.34000 143.15200 232.52500 1.000 105.56734 237 UNK A O 1
ATOM 943 N N . UNK A 1 289 ? 139.99500 142.52200 233.84600 1.000 142.70124 238 UNK A N 1
ATOM 944 C CA . UNK A 1 289 ? 139.50900 143.42100 234.89400 1.000 142.70124 238 UNK A CA 1
ATOM 945 C C . UNK A 1 289 ? 140.27100 144.72900 234.95700 1.000 142.70124 238 UNK A C 1
ATOM 946 O O . UNK A 1 289 ? 141.29600 144.91000 234.29400 1.000 142.70124 238 UNK A O 1
ATOM 948 N N . UNK A 1 290 ? 139.74300 145.65200 235.74700 1.000 258.39724 239 UNK A N 1
ATOM 949 C CA . UNK A 1 290 ? 140.47600 146.82100 236.20800 1.000 258.39724 239 UNK A CA 1
ATOM 950 C C . UNK A 1 290 ? 140.82700 146.58700 237.66800 1.000 258.39724 239 UNK A C 1
ATOM 951 O O . UNK A 1 290 ? 139.91900 146.58600 238.51200 1.000 258.39724 239 UNK A O 1
ATOM 953 N N . UNK A 1 291 ? 142.11800 146.45800 238.02900 1.000 323.75211 240 UNK A N 1
ATOM 954 C CA . UNK A 1 291 ? 142.49300 145.87800 239.33400 1.000 323.75211 240 UNK A CA 1
ATOM 955 C C . UNK A 1 291 ? 141.70200 146.37800 240.53100 1.000 323.75211 240 UNK A C 1
ATOM 956 O O . UNK A 1 291 ? 141.63200 145.70200 241.56100 1.000 323.75211 240 UNK A O 1
ATOM 958 N N . UNK A 1 292 ? 141.12100 147.56800 240.42000 1.000 341.31225 241 UNK A N 1
ATOM 959 C CA . UNK A 1 292 ? 140.22600 148.06900 241.45000 1.000 341.31225 241 UNK A CA 1
ATOM 960 C C . UNK A 1 292 ? 138.76300 147.85100 241.07500 1.000 341.31225 241 UNK A C 1
ATOM 961 O O . UNK A 1 292 ? 138.02300 147.19600 241.81300 1.000 341.31225 241 UNK A O 1
ATOM 963 N N . UNK A 1 293 ? 138.33300 148.37800 239.92700 1.000 312.24930 242 UNK A N 1
ATOM 964 C CA . UNK A 1 293 ? 136.97000 148.14900 239.46200 1.000 312.24930 242 UNK A CA 1
ATOM 965 C C . UNK A 1 293 ? 136.70600 146.67500 239.19700 1.000 312.24930 242 UNK A C 1
ATOM 966 O O . UNK A 1 293 ? 135.91700 146.04400 239.90600 1.000 312.24930 242 UNK A O 1
ATOM 968 N N . UNK A 1 294 ? 137.36600 146.12300 238.18200 1.000 295.29105 243 UNK A N 1
ATOM 969 C CA . UNK A 1 294 ? 137.52800 144.68200 238.01200 1.000 295.29105 243 UNK A CA 1
ATOM 970 C C . UNK A 1 294 ? 136.21000 143.91900 237.92800 1.000 295.29105 243 UNK A C 1
ATOM 971 O O . UNK A 1 294 ? 136.19000 142.71100 238.16600 1.000 295.29105 243 UNK A O 1
ATOM 973 N N . UNK A 1 295 ? 135.09700 144.57600 237.61300 1.000 257.32675 244 UNK A N 1
ATOM 974 C CA . UNK A 1 295 ? 133.85800 143.84500 237.37000 1.000 257.32675 244 UNK A CA 1
ATOM 975 C C . UNK A 1 295 ? 134.09100 142.74800 236.34700 1.000 257.32675 244 UNK A C 1
ATOM 976 O O . UNK A 1 295 ? 134.57200 143.01900 235.24400 1.000 257.32675 244 UNK A O 1
ATOM 978 N N . UNK A 1 296 ? 133.76700 141.50100 236.71000 1.000 268.76938 245 UNK A N 1
ATOM 979 C CA . UNK A 1 296 ? 134.40800 140.40600 235.99600 1.000 268.76938 245 UNK A CA 1
ATOM 980 C C . UNK A 1 296 ? 133.85900 140.35800 234.58700 1.000 268.76938 245 UNK A C 1
ATOM 981 O O . UNK A 1 296 ? 133.16600 139.41100 234.21900 1.000 268.76938 245 UNK A O 1
ATOM 983 N N . UNK A 1 297 ? 134.16100 141.38200 233.80500 1.000 195.10416 246 UNK A N 1
ATOM 984 C CA . UNK A 1 297 ? 133.49600 141.59100 232.53200 1.000 195.10416 246 UNK A CA 1
ATOM 985 C C . UNK A 1 297 ? 134.04400 140.58100 231.55000 1.000 195.10416 246 UNK A C 1
ATOM 986 O O . UNK A 1 297 ? 135.08400 140.79500 230.93000 1.000 195.10416 246 UNK A O 1
ATOM 988 N N . UNK A 1 298 ? 133.32700 139.48300 231.39800 1.000 236.07010 247 UNK A N 1
ATOM 989 C CA . UNK A 1 298 ? 133.63300 138.47100 230.40700 1.000 236.07010 247 UNK A CA 1
ATOM 990 C C . UNK A 1 298 ? 132.53500 138.56600 229.36600 1.000 236.07010 247 UNK A C 1
ATOM 991 O O . UNK A 1 298 ? 131.39000 138.19700 229.62900 1.000 236.07010 247 UNK A O 1
ATOM 993 N N . UNK A 1 299 ? 132.87300 139.10000 228.20500 1.000 262.52837 248 UNK A N 1
ATOM 994 C CA . UNK A 1 299 ? 131.89800 139.29500 227.14600 1.000 262.52837 248 UNK A CA 1
ATOM 995 C C . UNK A 1 299 ? 131.83600 138.04000 226.29500 1.000 262.52837 248 UNK A C 1
ATOM 996 O O . UNK A 1 299 ? 132.84100 137.64100 225.69900 1.000 262.52837 248 UNK A O 1
ATOM 998 N N . UNK A 1 300 ? 130.67400 137.39600 226.28200 1.000 263.51461 249 UNK A N 1
ATOM 999 C CA . UNK A 1 300 ? 130.45500 136.29000 225.36700 1.000 263.51461 249 UNK A CA 1
ATOM 1000 C C . UNK A 1 300 ? 130.82400 136.74200 223.97000 1.000 263.51461 249 UNK A C 1
ATOM 1001 O O . UNK A 1 300 ? 130.44200 137.82900 223.54200 1.000 263.51461 249 UNK A O 1
ATOM 1003 N N . UNK A 1 301 ? 131.63200 135.93900 223.29300 1.000 240.36031 250 UNK A N 1
ATOM 1004 C CA . UNK A 1 301 ? 132.13300 136.30100 221.97800 1.000 240.36031 250 UNK A CA 1
ATOM 1005 C C . UNK A 1 301 ? 131.96300 135.21800 220.94300 1.000 240.36031 250 UNK A C 1
ATOM 1006 O O . UNK A 1 301 ? 131.95000 135.53600 219.74700 1.000 240.36031 250 UNK A O 1
ATOM 1008 N N . UNK A 1 302 ? 131.84300 133.95800 221.34600 1.000 248.87186 251 UNK A N 1
ATOM 1009 C CA . UNK A 1 302 ? 131.25800 132.98000 220.44900 1.000 248.87186 251 UNK A CA 1
ATOM 1010 C C . UNK A 1 302 ? 129.93200 133.50700 219.94100 1.000 248.87186 251 UNK A C 1
ATOM 1011 O O . UNK A 1 302 ? 129.67500 133.54400 218.73400 1.000 248.87186 251 UNK A O 1
ATOM 1013 N N . UNK A 1 303 ? 129.11000 133.98100 220.85300 1.000 249.45546 252 UNK A N 1
ATOM 1014 C CA . UNK A 1 303 ? 127.95300 134.77600 220.50200 1.000 249.45546 252 UNK A CA 1
ATOM 1015 C C . UNK A 1 303 ? 128.37300 136.23900 220.44300 1.000 249.45546 252 UNK A C 1
ATOM 1016 O O . UNK A 1 303 ? 129.55800 136.56800 220.39600 1.000 249.45546 252 UNK A O 1
ATOM 1018 N N . UNK A 1 304 ? 127.40200 137.13900 220.40400 1.000 268.07055 253 UNK A N 1
ATOM 1019 C CA . UNK A 1 304 ? 127.71800 138.54400 220.58100 1.000 268.07055 253 UNK A CA 1
ATOM 1020 C C . UNK A 1 304 ? 128.27000 138.77000 221.97900 1.000 268.07055 253 UNK A C 1
ATOM 1021 O O . UNK A 1 304 ? 127.97200 138.02500 222.91700 1.000 268.07055 253 UNK A O 1
ATOM 1023 N N . UNK A 1 305 ? 129.06600 139.82300 222.11800 1.000 256.51269 254 UNK A N 1
ATOM 1024 C CA . UNK A 1 305 ? 129.81700 140.05400 223.34500 1.000 256.51269 254 UNK A CA 1
ATOM 1025 C C . UNK A 1 305 ? 128.83800 140.33100 224.46800 1.000 256.51269 254 UNK A C 1
ATOM 1026 O O . UNK A 1 305 ? 128.29700 141.43100 224.58600 1.000 256.51269 254 UNK A O 1
ATOM 1028 N N . UNK A 1 306 ? 128.60700 139.33200 225.30600 1.000 278.03186 255 UNK A N 1
ATOM 1029 C CA . UNK A 1 306 ? 127.70400 139.49100 226.43900 1.000 278.03186 255 UNK A CA 1
ATOM 1030 C C . UNK A 1 306 ? 128.61000 139.71700 227.63600 1.000 278.03186 255 UNK A C 1
ATOM 1031 O O . UNK A 1 306 ? 129.11800 138.77500 228.23700 1.000 278.03186 255 UNK A O 1
ATOM 1033 N N . UNK A 1 307 ? 128.84900 140.98800 227.94300 1.000 296.13452 256 UNK A N 1
ATOM 1034 C CA . UNK A 1 307 ? 129.86100 141.37500 228.92000 1.000 296.13452 256 UNK A CA 1
ATOM 1035 C C . UNK A 1 307 ? 129.34500 141.09800 230.32900 1.000 296.13452 256 UNK A C 1
ATOM 1036 O O . UNK A 1 307 ? 129.03600 141.99600 231.11200 1.000 296.13452 256 UNK A O 1
ATOM 1038 N N . UNK A 1 308 ? 129.28300 139.81600 230.65600 1.000 308.57109 257 UNK A N 1
ATOM 1039 C CA . UNK A 1 308 ? 128.86300 139.40500 231.98600 1.000 308.57109 257 UNK A CA 1
ATOM 1040 C C . UNK A 1 308 ? 129.98600 139.76200 232.94300 1.000 308.57109 257 UNK A C 1
ATOM 1041 O O . UNK A 1 308 ? 130.98900 139.06000 233.02700 1.000 308.57109 257 UNK A O 1
ATOM 1043 N N . UNK A 1 309 ? 129.85500 140.90900 233.61000 1.000 278.57143 258 UNK A N 1
ATOM 1044 C CA . UNK A 1 309 ? 130.81500 141.32300 234.62900 1.000 278.57143 258 UNK A CA 1
ATOM 1045 C C . UNK A 1 309 ? 130.55400 140.51800 235.89900 1.000 278.57143 258 UNK A C 1
ATOM 1046 O O . UNK A 1 309 ? 130.21000 141.03700 236.96100 1.000 278.57143 258 UNK A O 1
ATOM 1048 N N . UNK A 1 310 ? 130.77800 139.21700 235.77500 1.000 272.11300 259 UNK A N 1
ATOM 1049 C CA . UNK A 1 310 ? 130.35400 138.25300 236.78200 1.000 272.11300 259 UNK A CA 1
ATOM 1050 C C . UNK A 1 310 ? 131.25500 138.38400 237.99900 1.000 272.11300 259 UNK A C 1
ATOM 1051 O O . UNK A 1 310 ? 132.23800 139.14900 237.96800 1.000 272.11300 259 UNK A O 1
ATOM 1053 N N . UNK A 1 311 ? 130.89000 137.74700 239.11500 1.000 252.01373 260 UNK A N 1
ATOM 1054 C CA . UNK A 1 311 ? 131.81500 137.64100 240.24700 1.000 252.01373 260 UNK A CA 1
ATOM 1055 C C . UNK A 1 311 ? 132.59800 136.34000 240.21400 1.000 252.01373 260 UNK A C 1
ATOM 1056 O O . UNK A 1 311 ? 132.02000 135.26200 240.04200 1.000 252.01373 260 UNK A O 1
ATOM 1058 N N . UNK A 1 312 ? 133.91800 136.43900 240.36300 1.000 266.77712 261 UNK A N 1
ATOM 1059 C CA . UNK A 1 312 ? 134.79200 135.30800 240.66400 1.000 266.77712 261 UNK A CA 1
ATOM 1060 C C . UNK A 1 312 ? 135.58000 135.65600 241.91900 1.000 266.77712 261 UNK A C 1
ATOM 1061 O O . UNK A 1 312 ? 136.51500 136.46300 241.86200 1.000 266.77712 261 UNK A O 1
ATOM 1063 N N . UNK A 1 313 ? 135.21000 135.02600 243.03400 1.000 249.35968 262 UNK A N 1
ATOM 1064 C CA . UNK A 1 313 ? 135.45800 135.56700 244.36500 1.000 249.35968 262 UNK A CA 1
ATOM 1065 C C . UNK A 1 313 ? 136.90600 135.99200 244.54700 1.000 249.35968 262 UNK A C 1
ATOM 1066 O O . UNK A 1 313 ? 137.83000 135.41300 243.96800 1.000 249.35968 262 UNK A O 1
ATOM 1068 N N . UNK A 1 314 ? 137.09600 136.98900 245.40700 1.000 231.22631 263 UNK A N 1
ATOM 1069 C CA . UNK A 1 314 ? 138.37100 137.67700 245.49100 1.000 231.22631 263 UNK A CA 1
ATOM 1070 C C . UNK A 1 314 ? 139.40800 136.80200 246.16900 1.000 231.22631 263 UNK A C 1
ATOM 1071 O O . UNK A 1 314 ? 139.52400 136.78700 247.39800 1.000 231.22631 263 UNK A O 1
ATOM 1073 N N . UNK A 1 315 ? 140.16400 136.06700 245.36100 1.000 244.61169 264 UNK A N 1
ATOM 1074 C CA . UNK A 1 315 ? 141.34900 135.35600 245.82400 1.000 244.61169 264 UNK A CA 1
ATOM 1075 C C . UNK A 1 315 ? 142.43700 136.40000 246.04800 1.000 244.61169 264 UNK A C 1
ATOM 1076 O O . UNK A 1 315 ? 143.27400 136.67400 245.18600 1.000 244.61169 264 UNK A O 1
ATOM 1078 N N . UNK A 1 316 ? 142.40500 137.02000 247.22400 1.000 232.82468 265 UNK A N 1
ATOM 1079 C CA . UNK A 1 316 ? 143.24100 138.18900 247.48600 1.000 232.82468 265 UNK A CA 1
ATOM 1080 C C . UNK A 1 316 ? 144.53600 137.75400 248.15800 1.000 232.82468 265 UNK A C 1
ATOM 1081 O O . UNK A 1 316 ? 144.63400 137.67800 249.38300 1.000 232.82468 265 UNK A O 1
ATOM 1083 N N . UNK A 1 317 ? 145.54800 137.47900 247.34300 1.000 200.55345 266 UNK A N 1
ATOM 1084 C CA . UNK A 1 317 ? 146.88100 137.22700 247.86100 1.000 200.55345 266 UNK A CA 1
ATOM 1085 C C . UNK A 1 317 ? 147.57300 138.54500 248.17000 1.000 200.55345 266 UNK A C 1
ATOM 1086 O O . UNK A 1 317 ? 147.13100 139.61900 247.76400 1.000 200.55345 266 UNK A O 1
ATOM 1088 N N . UNK A 1 318 ? 148.65800 138.45600 248.92000 1.000 180.02809 267 UNK A N 1
ATOM 1089 C CA . UNK A 1 318 ? 149.36300 139.64100 249.37200 1.000 180.02809 267 UNK A CA 1
ATOM 1090 C C . UNK A 1 318 ? 150.63000 139.87100 248.55500 1.000 180.02809 267 UNK A C 1
ATOM 1091 O O . UNK A 1 318 ? 151.02400 139.06500 247.70900 1.000 180.02809 267 UNK A O 1
ATOM 1093 N N . UNK A 1 319 ? 151.26400 141.01000 248.82500 1.000 189.66494 268 UNK A N 1
ATOM 1094 C CA . UNK A 1 319 ? 152.53300 141.38400 248.20800 1.000 189.66494 268 UNK A CA 1
ATOM 1095 C C . UNK A 1 319 ? 153.68100 140.64400 248.89100 1.000 189.66494 268 UNK A C 1
ATOM 1096 O O . UNK A 1 319 ? 154.52500 141.22800 249.57200 1.000 189.66494 268 UNK A O 1
ATOM 1098 N N . UNK A 1 320 ? 153.71200 139.32800 248.66500 1.000 183.87528 269 UNK A N 1
ATOM 1099 C CA . UNK A 1 320 ? 154.63400 138.46800 249.39000 1.000 183.87528 269 UNK A CA 1
ATOM 1100 C C . UNK A 1 320 ? 156.06300 138.96900 249.40600 1.000 183.87528 269 UNK A C 1
ATOM 1101 O O . UNK A 1 320 ? 156.82400 138.65000 250.32100 1.000 183.87528 269 UNK A O 1
ATOM 1102 N N . UNK A 1 321 ? 156.45100 139.75500 248.40600 1.000 176.22752 270 UNK A N 1
ATOM 1103 C CA . UNK A 1 321 ? 157.75500 140.40400 248.40700 1.000 176.22752 270 UNK A CA 1
ATOM 1104 C C . UNK A 1 321 ? 157.64800 141.81300 247.84900 1.000 176.22752 270 UNK A C 1
ATOM 1105 O O . UNK A 1 321 ? 158.56500 142.29100 247.17300 1.000 176.22752 270 UNK A O 1
ATOM 1107 N N . UNK A 1 322 ? 156.53200 142.48100 248.10700 1.000 178.37885 271 UNK A N 1
ATOM 1108 C CA . UNK A 1 322 ? 156.07600 143.48900 247.18000 1.000 178.37885 271 UNK A CA 1
ATOM 1109 C C . UNK A 1 322 ? 155.42400 142.81300 246.00700 1.000 178.37885 271 UNK A C 1
ATOM 1110 O O . UNK A 1 322 ? 155.38700 143.36900 244.90600 1.000 178.37885 271 UNK A O 1
ATOM 1111 N N . UNK A 1 323 ? 154.89900 141.61800 246.23000 1.000 183.20701 272 UNK A N 1
ATOM 1112 C CA . UNK A 1 323 ? 154.39200 140.73900 245.19600 1.000 183.20701 272 UNK A CA 1
ATOM 1113 C C . UNK A 1 323 ? 152.95100 141.11000 244.88300 1.000 183.20701 272 UNK A C 1
ATOM 1114 O O . UNK A 1 323 ? 152.47000 142.18500 245.24200 1.000 183.20701 272 UNK A O 1
ATOM 1116 N N . UNK A 1 324 ? 152.26100 140.24600 244.16500 1.000 175.37651 273 UNK A N 1
ATOM 1117 C CA . UNK A 1 324 ? 150.92900 140.53200 243.68200 1.000 175.37651 273 UNK A CA 1
ATOM 1118 C C . UNK A 1 324 ? 149.89200 139.66500 244.36700 1.000 175.37651 273 UNK A C 1
ATOM 1119 O O . UNK A 1 324 ? 150.22100 138.74400 245.12200 1.000 175.37651 273 UNK A O 1
ATOM 1121 N N . UNK A 1 325 ? 148.62600 139.93200 244.12400 1.000 162.32369 274 UNK A N 1
ATOM 1122 C CA . UNK A 1 325 ? 147.57700 139.09900 244.71200 1.000 162.32369 274 UNK A CA 1
ATOM 1123 C C . UNK A 1 325 ? 147.36600 137.85400 243.88300 1.000 162.32369 274 UNK A C 1
ATOM 1124 O O . UNK A 1 325 ? 148.14600 137.56700 242.97200 1.000 162.32369 274 UNK A O 1
ATOM 1126 N N . UNK A 1 326 ? 146.33200 137.09900 244.20600 1.000 206.33078 275 UNK A N 1
ATOM 1127 C CA . UNK A 1 326 ? 146.03400 135.87300 243.49100 1.000 206.33078 275 UNK A CA 1
ATOM 1128 C C . UNK A 1 326 ? 144.93200 136.10800 242.46800 1.000 206.33078 275 UNK A C 1
ATOM 1129 O O . UNK A 1 326 ? 144.17400 137.07700 242.54100 1.000 206.33078 275 UNK A O 1
ATOM 1131 N N . UNK A 1 327 ? 144.86000 135.19600 241.50000 1.000 239.23200 276 UNK A N 1
ATOM 1132 C CA . UNK A 1 327 ? 143.82500 135.26800 240.48100 1.000 239.23200 276 UNK A CA 1
ATOM 1133 C C . UNK A 1 327 ? 142.48900 135.10300 241.17500 1.000 239.23200 276 UNK A C 1
ATOM 1134 O O . UNK A 1 327 ? 142.19500 134.03800 241.73200 1.000 239.23200 276 UNK A O 1
ATOM 1136 N N . UNK A 1 328 ? 141.65500 136.12400 241.11800 1.000 250.60759 277 UNK A N 1
ATOM 1137 C CA . UNK A 1 328 ? 140.40100 135.81900 241.76800 1.000 250.60759 277 UNK A CA 1
ATOM 1138 C C . UNK A 1 328 ? 139.54300 135.23800 240.67000 1.000 250.60759 277 UNK A C 1
ATOM 1139 O O . UNK A 1 328 ? 138.68400 135.91300 240.09600 1.000 250.60759 277 UNK A O 1
ATOM 1141 N N . UNK A 1 329 ? 139.74500 133.98200 240.38800 1.000 279.01630 278 UNK A N 1
ATOM 1142 C CA . UNK A 1 329 ? 138.98300 133.32900 239.33400 1.000 279.01630 278 UNK A CA 1
ATOM 1143 C C . UNK A 1 329 ? 137.85500 132.53500 239.94000 1.000 279.01630 278 UNK A C 1
ATOM 1144 O O . UNK A 1 329 ? 137.71700 132.45800 241.16300 1.000 279.01630 278 UNK A O 1
ATOM 1146 N N . UNK A 1 330 ? 137.03600 131.95600 239.08600 1.000 280.94374 279 UNK A N 1
ATOM 1147 C CA . UNK A 1 330 ? 136.29200 130.78600 239.48700 1.000 280.94374 279 UNK A CA 1
ATOM 1148 C C . UNK A 1 330 ? 137.15000 129.58300 239.12500 1.000 280.94374 279 UNK A C 1
ATOM 1149 O O . UNK A 1 330 ? 138.22900 129.71700 238.54200 1.000 280.94374 279 UNK A O 1
ATOM 1151 N N . UNK A 1 331 ? 136.68600 128.39900 239.46300 1.000 258.41299 280 UNK A N 1
ATOM 1152 C CA . UNK A 1 331 ? 137.40800 127.19000 239.10800 1.000 258.41299 280 UNK A CA 1
ATOM 1153 C C . UNK A 1 331 ? 137.19500 126.92700 237.62700 1.000 258.41299 280 UNK A C 1
ATOM 1154 O O . UNK A 1 331 ? 136.51400 127.68600 236.93400 1.000 258.41299 280 UNK A O 1
ATOM 1156 N N . UNK A 1 332 ? 137.79500 125.86900 237.08800 1.000 234.56677 281 UNK A N 1
ATOM 1157 C CA . UNK A 1 332 ? 137.46900 125.49500 235.70700 1.000 234.56677 281 UNK A CA 1
ATOM 1158 C C . UNK A 1 332 ? 135.98700 125.16800 235.60400 1.000 234.56677 281 UNK A C 1
ATOM 1159 O O . UNK A 1 332 ? 135.49100 124.23700 236.24200 1.000 234.56677 281 UNK A O 1
ATOM 1161 N N . UNK A 1 333 ? 135.28000 125.94900 234.80000 1.000 230.77333 282 UNK A N 1
ATOM 1162 C CA . UNK A 1 333 ? 133.83600 125.82200 234.62800 1.000 230.77333 282 UNK A CA 1
ATOM 1163 C C . UNK A 1 333 ? 133.53100 124.61000 233.76000 1.000 230.77333 282 UNK A C 1
ATOM 1164 O O . UNK A 1 333 ? 134.42900 123.87100 233.34800 1.000 230.77333 282 UNK A O 1
ATOM 1166 N N . UNK A 1 334 ? 132.25300 124.35700 233.45900 1.000 182.66081 283 UNK A N 1
ATOM 1167 C CA . UNK A 1 334 ? 131.97200 123.23500 232.56300 1.000 182.66081 283 UNK A CA 1
ATOM 1168 C C . UNK A 1 334 ? 132.50000 123.57900 231.18600 1.000 182.66081 283 UNK A C 1
ATOM 1169 O O . UNK A 1 334 ? 131.86000 124.28300 230.39600 1.000 182.66081 283 UNK A O 1
ATOM 1171 N N . UNK A 1 335 ? 133.69800 123.07200 230.92300 1.000 206.63592 284 UNK A N 1
ATOM 1172 C CA . UNK A 1 335 ? 134.48800 123.47500 229.76700 1.000 206.63592 284 UNK A CA 1
ATOM 1173 C C . UNK A 1 335 ? 135.68700 122.54600 229.69600 1.000 206.63592 284 UNK A C 1
ATOM 1174 O O . UNK A 1 335 ? 136.07500 121.94400 230.70300 1.000 206.63592 284 UNK A O 1
ATOM 1176 N N . UNK A 1 336 ? 136.27300 122.41800 228.51100 1.000 236.07758 285 UNK A N 1
ATOM 1177 C CA . UNK A 1 336 ? 137.53600 121.70500 228.38100 1.000 236.07758 285 UNK A CA 1
ATOM 1178 C C . UNK A 1 336 ? 138.69400 122.57500 228.86300 1.000 236.07758 285 UNK A C 1
ATOM 1179 O O . UNK A 1 336 ? 138.68800 123.79500 228.68100 1.000 236.07758 285 UNK A O 1
ATOM 1181 N N . UNK A 1 337 ? 139.68800 121.94500 229.49000 1.000 167.36408 286 UNK A N 1
ATOM 1182 C CA . UNK A 1 337 ? 140.81100 122.65800 230.09200 1.000 167.36408 286 UNK A CA 1
ATOM 1183 C C . UNK A 1 337 ? 142.16200 122.25200 229.53300 1.000 167.36408 286 UNK A C 1
ATOM 1184 O O . UNK A 1 337 ? 142.99500 123.11400 229.25000 1.000 167.36408 286 UNK A O 1
ATOM 1186 N N . UNK A 1 338 ? 142.39000 120.95000 229.37100 1.000 125.47034 287 UNK A N 1
ATOM 1187 C CA . UNK A 1 338 ? 143.74000 120.42000 229.24800 1.000 125.47034 287 UNK A CA 1
ATOM 1188 C C . UNK A 1 338 ? 144.55500 121.12700 228.18200 1.000 125.47034 287 UNK A C 1
ATOM 1189 O O . UNK A 1 338 ? 145.77300 121.27000 228.32800 1.000 125.47034 287 UNK A O 1
ATOM 1191 N N . UNK A 1 339 ? 143.91200 121.65700 227.15000 1.000 92.63155 288 UNK A N 1
ATOM 1192 C CA . UNK A 1 339 ? 144.71200 122.36800 226.17100 1.000 92.63155 288 UNK A CA 1
ATOM 1193 C C . UNK A 1 339 ? 144.98700 123.73500 226.74900 1.000 92.63155 288 UNK A C 1
ATOM 1194 O O . UNK A 1 339 ? 144.91100 124.75100 226.05800 1.000 92.63155 288 UNK A O 1
ATOM 1196 N N . UNK A 1 340 ? 145.36100 123.73400 228.01700 1.000 114.61035 289 UNK A N 1
ATOM 1197 C CA . UNK A 1 340 ? 145.57800 124.92800 228.80000 1.000 114.61035 289 UNK A CA 1
ATOM 1198 C C . UNK A 1 340 ? 145.95200 124.47900 230.19900 1.000 114.61035 289 UNK A C 1
ATOM 1199 O O . UNK A 1 340 ? 146.07700 123.27600 230.45100 1.000 114.61035 289 UNK A O 1
ATOM 1201 N N . UNK A 1 341 ? 146.15000 125.44000 231.10000 1.000 200.15296 290 UNK A N 1
ATOM 1202 C CA . UNK A 1 341 ? 146.15800 125.19100 232.54200 1.000 200.15296 290 UNK A CA 1
ATOM 1203 C C . UNK A 1 341 ? 145.61400 126.43500 233.23200 1.000 200.15296 290 UNK A C 1
ATOM 1204 O O . UNK A 1 341 ? 146.16800 127.52600 233.06000 1.000 200.15296 290 UNK A O 1
ATOM 1206 N N . UNK A 1 342 ? 144.55600 126.26800 234.03100 1.000 246.08474 291 UNK A N 1
ATOM 1207 C CA . UNK A 1 342 ? 143.80200 127.41500 234.52900 1.000 246.08474 291 UNK A CA 1
ATOM 1208 C C . UNK A 1 342 ? 144.68200 128.33900 235.35200 1.000 246.08474 291 UNK A C 1
ATOM 1209 O O . UNK A 1 342 ? 145.54600 127.89400 236.11100 1.000 246.08474 291 UNK A O 1
ATOM 1211 N N . UNK A 1 343 ? 144.44900 129.63700 235.18600 1.000 229.39739 292 UNK A N 1
ATOM 1212 C CA . UNK A 1 343 ? 145.21500 130.66600 235.86400 1.000 229.39739 292 UNK A CA 1
ATOM 1213 C C . UNK A 1 343 ? 144.64900 132.02400 235.50600 1.000 229.39739 292 UNK A C 1
ATOM 1214 O O . UNK A 1 343 ? 143.70300 132.12200 234.72200 1.000 229.39739 292 UNK A O 1
ATOM 1216 N N . UNK A 1 344 ? 145.20700 133.07000 236.09700 1.000 241.43505 293 UNK A N 1
ATOM 1217 C CA . UNK A 1 344 ? 144.92700 134.42400 235.65400 1.000 241.43505 293 UNK A CA 1
ATOM 1218 C C . UNK A 1 344 ? 146.03600 135.31000 236.18500 1.000 241.43505 293 UNK A C 1
ATOM 1219 O O . UNK A 1 344 ? 146.31400 135.29000 237.38600 1.000 241.43505 293 UNK A O 1
ATOM 1221 N N . UNK A 1 345 ? 146.67200 136.06800 235.29300 1.000 241.64657 294 UNK A N 1
ATOM 1222 C CA . UNK A 1 345 ? 147.72700 136.98300 235.70300 1.000 241.64657 294 UNK A CA 1
ATOM 1223 C C . UNK A 1 345 ? 147.21400 137.91800 236.78800 1.000 241.64657 294 UNK A C 1
ATOM 1224 O O . UNK A 1 345 ? 146.01800 138.19800 236.87900 1.000 241.64657 294 UNK A O 1
ATOM 1226 N N . UNK A 1 346 ? 148.12900 138.39700 237.62700 1.000 238.57149 295 UNK A N 1
ATOM 1227 C CA . UNK A 1 346 ? 147.75800 139.08100 238.86000 1.000 238.57149 295 UNK A CA 1
ATOM 1228 C C . UNK A 1 346 ? 147.92200 140.59200 238.77500 1.000 238.57149 295 UNK A C 1
ATOM 1229 O O . UNK A 1 346 ? 147.01800 141.33400 239.16300 1.000 238.57149 295 UNK A O 1
ATOM 1231 N N . UNK A 1 347 ? 149.05800 141.06800 238.29000 1.000 292.93981 296 UNK A N 1
ATOM 1232 C CA . UNK A 1 347 ? 149.28200 142.50300 238.29500 1.000 292.93981 296 UNK A CA 1
ATOM 1233 C C . UNK A 1 347 ? 150.33600 142.87500 237.26700 1.000 292.93981 296 UNK A C 1
ATOM 1234 O O . UNK A 1 347 ? 150.92800 141.99900 236.62500 1.000 292.93981 296 UNK A O 1
ATOM 1236 N N . UNK A 1 348 ? 150.58600 144.17000 237.08000 1.000 313.27444 297 UNK A N 1
ATOM 1237 C CA . UNK A 1 348 ? 151.53800 144.57300 236.03700 1.000 313.27444 297 UNK A CA 1
ATOM 1238 C C . UNK A 1 348 ? 152.96900 144.16800 236.32200 1.000 313.27444 297 UNK A C 1
ATOM 1239 O O . UNK A 1 348 ? 153.70100 143.82000 235.38800 1.000 313.27444 297 UNK A O 1
ATOM 1241 N N . UNK A 1 349 ? 153.38200 144.19500 237.59100 1.000 272.62685 298 UNK A N 1
ATOM 1242 C CA . UNK A 1 349 ? 154.80200 144.15300 237.93000 1.000 272.62685 298 UNK A CA 1
ATOM 1243 C C . UNK A 1 349 ? 155.54400 142.98800 237.28000 1.000 272.62685 298 UNK A C 1
ATOM 1244 O O . UNK A 1 349 ? 156.70300 143.13900 236.87600 1.000 272.62685 298 UNK A O 1
ATOM 1246 N N . UNK A 1 350 ? 154.90400 141.83400 237.14800 1.000 240.06507 299 UNK A N 1
ATOM 1247 C CA . UNK A 1 350 ? 155.57000 140.66600 236.57000 1.000 240.06507 299 UNK A CA 1
ATOM 1248 C C . UNK A 1 350 ? 154.52700 139.58600 236.30400 1.000 240.06507 299 UNK A C 1
ATOM 1249 O O . UNK A 1 350 ? 153.31800 139.81900 236.41500 1.000 240.06507 299 UNK A O 1
ATOM 1251 N N . UNK A 1 351 ? 155.01100 138.40600 235.92000 1.000 157.71764 300 UNK A N 1
ATOM 1252 C CA . UNK A 1 351 ? 154.19400 137.21400 235.76300 1.000 157.71764 300 UNK A CA 1
ATOM 1253 C C . UNK A 1 351 ? 154.94400 136.04600 236.39300 1.000 157.71764 300 UNK A C 1
ATOM 1254 O O . UNK A 1 351 ? 156.16000 136.10200 236.58700 1.000 157.71764 300 UNK A O 1
ATOM 1256 N N . UNK A 1 352 ? 154.20700 134.98300 236.71000 1.000 149.95814 301 UNK A N 1
ATOM 1257 C CA . UNK A 1 352 ? 154.75500 133.82700 237.42400 1.000 149.95814 301 UNK A CA 1
ATOM 1258 C C . UNK A 1 352 ? 153.88300 132.60700 237.13600 1.000 149.95814 301 UNK A C 1
ATOM 1259 O O . UNK A 1 352 ? 152.97300 132.66300 236.30300 1.000 149.95814 301 UNK A O 1
ATOM 1261 N N . UNK A 1 353 ? 154.16600 131.49200 237.81800 1.000 117.73417 302 UNK A N 1
ATOM 1262 C CA . UNK A 1 353 ? 153.35000 130.28500 237.68300 1.000 117.73417 302 UNK A CA 1
ATOM 1263 C C . UNK A 1 353 ? 153.32000 129.53200 239.00300 1.000 117.73417 302 UNK A C 1
ATOM 1264 O O . UNK A 1 353 ? 154.35500 129.04200 239.46300 1.000 117.73417 302 UNK A O 1
ATOM 1266 N N . UNK A 1 354 ? 152.12900 129.43200 239.58600 1.000 123.15429 303 UNK A N 1
ATOM 1267 C CA . UNK A 1 354 ? 151.88800 128.55600 240.72100 1.000 123.15429 303 UNK A CA 1
ATOM 1268 C C . UNK A 1 354 ? 151.61500 127.15600 240.19300 1.000 123.15429 303 UNK A C 1
ATOM 1269 O O . UNK A 1 354 ? 151.73100 126.88700 238.99600 1.000 123.15429 303 UNK A O 1
ATOM 1271 N N . UNK A 1 355 ? 151.25200 126.23600 241.07900 1.000 153.36051 304 UNK A N 1
ATOM 1272 C CA . UNK A 1 355 ? 151.18600 124.83000 240.69700 1.000 153.36051 304 UNK A CA 1
ATOM 1273 C C . UNK A 1 355 ? 149.97600 124.58400 239.80400 1.000 153.36051 304 UNK A C 1
ATOM 1274 O O . UNK A 1 355 ? 148.93100 124.10600 240.23700 1.000 153.36051 304 UNK A O 1
ATOM 1276 N N . UNK A 1 356 ? 150.13100 124.89100 238.52500 1.000 195.19994 305 UNK A N 1
ATOM 1277 C CA . UNK A 1 356 ? 149.02400 124.79900 237.58700 1.000 195.19994 305 UNK A CA 1
ATOM 1278 C C . UNK A 1 356 ? 149.15700 123.55200 236.72300 1.000 195.19994 305 UNK A C 1
ATOM 1279 O O . UNK A 1 356 ? 150.26500 123.10200 236.42800 1.000 195.19994 305 UNK A O 1
ATOM 1281 N N . UNK A 1 357 ? 148.01400 122.98000 236.34500 1.000 253.40621 306 UNK A N 1
ATOM 1282 C CA . UNK A 1 357 ? 147.97400 121.87300 235.39300 1.000 253.40621 306 UNK A CA 1
ATOM 1283 C C . UNK A 1 357 ? 146.54500 121.70300 234.89400 1.000 253.40621 306 UNK A C 1
ATOM 1284 O O . UNK A 1 357 ? 145.64200 121.45600 235.70000 1.000 253.40621 306 UNK A O 1
ATOM 1286 N N . UNK A 1 358 ? 146.34600 121.82500 233.58000 1.000 222.17041 307 UNK A N 1
ATOM 1287 C CA . UNK A 1 358 ? 145.11900 121.41300 232.88500 1.000 222.17041 307 UNK A CA 1
ATOM 1288 C C . UNK A 1 358 ? 143.85100 121.91500 233.57700 1.000 222.17041 307 UNK A C 1
ATOM 1289 O O . UNK A 1 358 ? 142.99500 121.14300 234.01000 1.000 222.17041 307 UNK A O 1
ATOM 1291 N N . UNK A 1 359 ? 143.73000 123.23400 233.66000 1.000 245.97097 308 UNK A N 1
ATOM 1292 C CA . UNK A 1 359 ? 142.54600 123.81100 234.26100 1.000 245.97097 308 UNK A CA 1
ATOM 1293 C C . UNK A 1 359 ? 142.42200 123.62900 235.75400 1.000 245.97097 308 UNK A C 1
ATOM 1294 O O . UNK A 1 359 ? 141.33200 123.81500 236.30000 1.000 245.97097 308 UNK A O 1
ATOM 1295 N N . UNK A 1 360 ? 143.50900 123.27600 236.43900 1.000 288.23156 309 UNK A N 1
ATOM 1296 C CA . UNK A 1 360 ? 143.47000 123.08000 237.88500 1.000 288.23156 309 UNK A CA 1
ATOM 1297 C C . UNK A 1 360 ? 144.83100 123.42500 238.47000 1.000 288.23156 309 UNK A C 1
ATOM 1298 O O . UNK A 1 360 ? 145.82700 122.78100 238.14100 1.000 288.23156 309 UNK A O 1
ATOM 1300 N N . UNK A 1 361 ? 144.87800 124.42500 239.33900 1.000 280.63134 310 UNK A N 1
ATOM 1301 C CA . UNK A 1 361 ? 146.13300 124.89500 239.90900 1.000 280.63134 310 UNK A CA 1
ATOM 1302 C C . UNK A 1 361 ? 146.07300 124.87700 241.43300 1.000 280.63134 310 UNK A C 1
ATOM 1303 O O . UNK A 1 361 ? 145.07900 124.48300 242.04600 1.000 280.63134 310 UNK A O 1
ATOM 1305 N N . UNK A 1 362 ? 147.17600 125.30300 242.02900 1.000 242.68306 311 UNK A N 1
ATOM 1306 C CA . UNK A 1 362 ? 147.31100 125.47000 243.46200 1.000 242.68306 311 UNK A CA 1
ATOM 1307 C C . UNK A 1 362 ? 148.17200 126.68900 243.71800 1.000 242.68306 311 UNK A C 1
ATOM 1308 O O . UNK A 1 362 ? 149.16300 126.91800 243.01700 1.000 242.68306 311 UNK A O 1
ATOM 1310 N N . UNK A 1 363 ? 147.80300 127.45500 244.73600 1.000 260.59872 312 UNK A N 1
ATOM 1311 C CA . UNK A 1 363 ? 148.50200 128.69800 245.00800 1.000 260.59872 312 UNK A CA 1
ATOM 1312 C C . UNK A 1 363 ? 149.84100 128.33300 245.61400 1.000 260.59872 312 UNK A C 1
ATOM 1313 O O . UNK A 1 363 ? 150.07600 128.54600 246.80600 1.000 260.59872 312 UNK A O 1
ATOM 1315 N N . UNK A 1 364 ? 150.71300 127.74900 244.80200 1.000 180.19853 313 UNK A N 1
ATOM 1316 C CA . UNK A 1 364 ? 151.94700 127.19500 245.32800 1.000 180.19853 313 UNK A CA 1
ATOM 1317 C C . UNK A 1 364 ? 153.21100 127.79700 244.74200 1.000 180.19853 313 UNK A C 1
ATOM 1318 O O . UNK A 1 364 ? 154.06800 128.27400 245.49400 1.000 180.19853 313 UNK A O 1
ATOM 1320 N N . UNK A 1 365 ? 153.34800 127.82800 243.42500 1.000 101.96600 314 UNK A N 1
ATOM 1321 C CA . UNK A 1 365 ? 154.66800 127.86300 242.81700 1.000 101.96600 314 UNK A CA 1
ATOM 1322 C C . UNK A 1 365 ? 155.04500 129.26500 242.37900 1.000 101.96600 314 UNK A C 1
ATOM 1323 O O . UNK A 1 365 ? 154.20300 130.04100 241.92600 1.000 101.96600 314 UNK A O 1
ATOM 1325 N N . UNK A 1 366 ? 156.31800 129.58500 242.54300 1.000 88.81976 315 UNK A N 1
ATOM 1326 C CA . UNK A 1 366 ? 156.87600 130.84300 242.08000 1.000 88.81976 315 UNK A CA 1
ATOM 1327 C C . UNK A 1 366 ? 157.65100 130.57200 240.80200 1.000 88.81976 315 UNK A C 1
ATOM 1328 O O . UNK A 1 366 ? 158.67700 129.88800 240.82400 1.000 88.81976 315 UNK A O 1
ATOM 1330 N N . UNK A 1 367 ? 157.16000 131.10300 239.69600 1.000 100.97963 316 UNK A N 1
ATOM 1331 C CA . UNK A 1 367 ? 157.79600 130.89700 238.40300 1.000 100.97963 316 UNK A CA 1
ATOM 1332 C C . UNK A 1 367 ? 158.03000 132.24400 237.72800 1.000 100.97963 316 UNK A C 1
ATOM 1333 O O . UNK A 1 367 ? 157.70100 133.28600 238.30400 1.000 100.97963 316 UNK A O 1
ATOM 1335 N N . UNK A 1 368 ? 158.64600 132.27200 236.54900 1.000 132.77036 317 UNK A N 1
ATOM 1336 C CA . UNK A 1 368 ? 159.07300 133.54600 235.95900 1.000 132.77036 317 UNK A CA 1
ATOM 1337 C C . UNK A 1 368 ? 158.09300 134.17100 234.97800 1.000 132.77036 317 UNK A C 1
ATOM 1338 O O . UNK A 1 368 ? 157.29000 133.49900 234.32900 1.000 132.77036 317 UNK A O 1
ATOM 1340 N N . UNK A 1 369 ? 158.20000 135.50000 234.86000 1.000 129.99318 318 UNK A N 1
ATOM 1341 C CA . UNK A 1 369 ? 157.71900 136.23100 233.69200 1.000 129.99318 318 UNK A CA 1
ATOM 1342 C C . UNK A 1 369 ? 158.81100 136.15700 232.63800 1.000 129.99318 318 UNK A C 1
ATOM 1343 O O . UNK A 1 369 ? 158.99100 137.07300 231.83000 1.000 129.99318 318 UNK A O 1
ATOM 1345 N N . UNK A 1 370 ? 159.54100 135.05000 232.66700 1.000 131.83823 319 UNK A N 1
ATOM 1346 C CA . UNK A 1 370 ? 160.83800 134.84000 232.04900 1.000 131.83823 319 UNK A CA 1
ATOM 1347 C C . UNK A 1 370 ? 160.96700 133.33400 231.85800 1.000 131.83823 319 UNK A C 1
ATOM 1348 O O . UNK A 1 370 ? 159.95300 132.63400 231.76400 1.000 131.83823 319 UNK A O 1
ATOM 1350 N N . UNK A 1 371 ? 162.20400 132.84400 231.75400 1.000 126.81434 320 UNK A N 1
ATOM 1351 C CA . UNK A 1 371 ? 162.42000 131.41200 231.59900 1.000 126.81434 320 UNK A CA 1
ATOM 1352 C C . UNK A 1 371 ? 161.54200 130.64800 232.57400 1.000 126.81434 320 UNK A C 1
ATOM 1353 O O . UNK A 1 371 ? 161.72700 130.73500 233.79000 1.000 126.81434 320 UNK A O 1
ATOM 1355 N N . UNK A 1 372 ? 160.58300 129.90600 232.04000 1.000 82.24649 321 UNK A N 1
ATOM 1356 C CA . UNK A 1 372 ? 159.55700 129.27400 232.84800 1.000 82.24649 321 UNK A CA 1
ATOM 1357 C C . UNK A 1 372 ? 159.14000 127.98400 232.15600 1.000 82.24649 321 UNK A C 1
ATOM 1358 O O . UNK A 1 372 ? 159.86700 127.45100 231.31300 1.000 82.24649 321 UNK A O 1
ATOM 1360 N N . UNK A 1 373 ? 157.96800 127.48000 232.52000 1.000 71.71248 322 UNK A N 1
ATOM 1361 C CA . UNK A 1 373 ? 157.42000 126.25600 231.96600 1.000 71.71248 322 UNK A CA 1
ATOM 1362 C C . UNK A 1 373 ? 156.04100 126.58200 231.42100 1.000 71.71248 322 UNK A C 1
ATOM 1363 O O . UNK A 1 373 ? 155.48200 127.64600 231.68500 1.000 71.71248 322 UNK A O 1
ATOM 1365 N N . UNK A 1 374 ? 155.49500 125.65300 230.64300 1.000 78.83925 323 UNK A N 1
ATOM 1366 C CA . UNK A 1 374 ? 154.14200 125.84200 230.13700 1.000 78.83925 323 UNK A CA 1
ATOM 1367 C C . UNK A 1 374 ? 153.60900 124.51200 229.63300 1.000 78.83925 323 UNK A C 1
ATOM 1368 O O . UNK A 1 374 ? 154.35800 123.73300 229.04300 1.000 78.83925 323 UNK A O 1
ATOM 1370 N N . UNK A 1 375 ? 152.31400 124.26700 229.84500 1.000 89.72629 324 UNK A N 1
ATOM 1371 C CA . UNK A 1 375 ? 151.74200 122.95000 229.56900 1.000 89.72629 324 UNK A CA 1
ATOM 1372 C C . UNK A 1 375 ? 150.31800 123.08400 229.05900 1.000 89.72629 324 UNK A C 1
ATOM 1373 O O . UNK A 1 375 ? 149.46800 123.67100 229.73500 1.000 89.72629 324 UNK A O 1
ATOM 1375 N N . UNK A 1 376 ? 150.05300 122.50700 227.88600 1.000 136.46372 325 UNK A N 1
ATOM 1376 C CA . UNK A 1 376 ? 148.67500 122.38300 227.42100 1.000 136.46372 325 UNK A CA 1
ATOM 1377 C C . UNK A 1 376 ? 148.57600 121.18200 226.48900 1.000 136.46372 325 UNK A C 1
ATOM 1378 O O . UNK A 1 376 ? 149.59000 120.67700 225.98500 1.000 136.46372 325 UNK A O 1
ATOM 1380 N N . UNK A 1 377 ? 147.34100 120.74900 226.22600 1.000 178.30582 326 UNK A N 1
ATOM 1381 C CA . UNK A 1 377 ? 147.08700 119.43200 225.65200 1.000 178.30582 326 UNK A CA 1
ATOM 1382 C C . UNK A 1 377 ? 146.57400 119.46500 224.21500 1.000 178.30582 326 UNK A C 1
ATOM 1383 O O . UNK A 1 377 ? 145.82000 120.36000 223.82500 1.000 178.30582 326 UNK A O 1
ATOM 1385 N N . UNK A 1 378 ? 146.97700 118.43800 223.43800 1.000 221.48357 327 UNK A N 1
ATOM 1386 C CA . UNK A 1 378 ? 146.23800 117.98300 222.25700 1.000 221.48357 327 UNK A CA 1
ATOM 1387 C C . UNK A 1 378 ? 146.47500 116.47500 222.14600 1.000 221.48357 327 UNK A C 1
ATOM 1388 O O . UNK A 1 378 ? 147.39500 116.03400 221.45600 1.000 221.48357 327 UNK A O 1
ATOM 1390 N N . UNK A 1 379 ? 145.58500 115.70000 222.76400 1.000 236.82909 328 UNK A N 1
ATOM 1391 C CA . UNK A 1 379 ? 145.83900 114.28900 222.98700 1.000 236.82909 328 UNK A CA 1
ATOM 1392 C C . UNK A 1 379 ? 147.08200 114.10600 223.83300 1.000 236.82909 328 UNK A C 1
ATOM 1393 O O . UNK A 1 379 ? 147.46200 114.96300 224.63400 1.000 236.82909 328 UNK A O 1
ATOM 1394 N N . UNK A 1 380 ? 147.73600 112.96500 223.65000 1.000 254.96993 329 UNK A N 1
ATOM 1395 C CA . UNK A 1 380 ? 149.10100 112.84200 224.13300 1.000 254.96993 329 UNK A CA 1
ATOM 1396 C C . UNK A 1 380 ? 150.00900 113.86000 223.46300 1.000 254.96993 329 UNK A C 1
ATOM 1397 O O . UNK A 1 380 ? 151.10000 114.13700 223.96800 1.000 254.96993 329 UNK A O 1
ATOM 1399 N N . UNK A 1 381 ? 149.54400 114.46900 222.37200 1.000 217.55515 330 UNK A N 1
ATOM 1400 C CA . UNK A 1 381 ? 150.28700 115.47000 221.61100 1.000 217.55515 330 UNK A CA 1
ATOM 1401 C C . UNK A 1 381 ? 150.33800 116.75700 222.41800 1.000 217.55515 330 UNK A C 1
ATOM 1402 O O . UNK A 1 381 ? 149.54900 117.68900 222.24800 1.000 217.55515 330 UNK A O 1
ATOM 1404 N N . UNK A 1 382 ? 151.26800 116.77500 223.35700 1.000 177.60579 331 UNK A N 1
ATOM 1405 C CA . UNK A 1 382 ? 151.41100 117.92300 224.22000 1.000 177.60579 331 UNK A CA 1
ATOM 1406 C C . UNK A 1 382 ? 152.04000 119.08100 223.45900 1.000 177.60579 331 UNK A C 1
ATOM 1407 O O . UNK A 1 382 ? 152.68200 118.90700 222.42200 1.000 177.60579 331 UNK A O 1
ATOM 1409 N N . UNK A 1 383 ? 151.81100 120.28300 223.97100 1.000 128.98528 332 UNK A N 1
ATOM 1410 C CA . UNK A 1 383 ? 152.66700 121.42600 223.69400 1.000 128.98528 332 UNK A CA 1
ATOM 1411 C C . UNK A 1 383 ? 153.24200 121.85300 225.03600 1.000 128.98528 332 UNK A C 1
ATOM 1412 O O . UNK A 1 383 ? 152.48600 122.16500 225.97600 1.000 128.98528 332 UNK A O 1
ATOM 1414 N N . UNK A 1 384 ? 154.57200 121.83000 225.14300 1.000 120.75031 333 UNK A N 1
ATOM 1415 C CA . UNK A 1 384 ? 155.21200 121.83800 226.44700 1.000 120.75031 333 UNK A CA 1
ATOM 1416 C C . UNK A 1 384 ? 156.50100 122.65000 226.45100 1.000 120.75031 333 UNK A C 1
ATOM 1417 O O . UNK A 1 384 ? 157.15900 122.82100 225.42100 1.000 120.75031 333 UNK A O 1
ATOM 1419 N N . UNK A 1 385 ? 156.83800 123.15300 227.64400 1.000 76.49345 334 UNK A N 1
ATOM 1420 C CA . UNK A 1 385 ? 158.08700 123.86600 227.90700 1.000 76.49345 334 UNK A CA 1
ATOM 1421 C C . UNK A 1 385 ? 158.56400 123.53300 229.31600 1.000 76.49345 334 UNK A C 1
ATOM 1422 O O . UNK A 1 385 ? 157.98500 124.02700 230.29000 1.000 76.49345 334 UNK A O 1
ATOM 1424 N N . UNK A 1 386 ? 159.61700 122.71900 229.41900 1.000 63.96628 335 UNK A N 1
ATOM 1425 C CA . UNK A 1 386 ? 160.16700 122.27200 230.69800 1.000 63.96628 335 UNK A CA 1
ATOM 1426 C C . UNK A 1 386 ? 161.06000 123.32700 231.32100 1.000 63.96628 335 UNK A C 1
ATOM 1427 O O . UNK A 1 386 ? 162.22900 123.06500 231.60100 1.000 63.96628 335 UNK A O 1
ATOM 1429 N N . UNK A 1 387 ? 164.93300 134.10800 233.36500 1.000 240.91339 340 UNK A N 1
ATOM 1430 C CA . UNK A 1 387 ? 165.95400 134.70700 232.51600 1.000 240.91339 340 UNK A CA 1
ATOM 1431 C C . UNK A 1 387 ? 167.03900 133.69000 232.22100 1.000 240.91339 340 UNK A C 1
ATOM 1432 O O . UNK A 1 387 ? 168.16400 134.04400 231.87800 1.000 240.91339 340 UNK A O 1
ATOM 1434 N N . UNK A 1 388 ? 166.68600 132.41700 232.35800 1.000 238.39708 341 UNK A N 1
ATOM 1435 C CA . UNK A 1 388 ? 167.63500 131.31600 232.26600 1.000 238.39708 341 UNK A CA 1
ATOM 1436 C C . UNK A 1 388 ? 167.08300 130.19400 231.40200 1.000 238.39708 341 UNK A C 1
ATOM 1437 O O . UNK A 1 388 ? 167.14700 129.01600 231.75400 1.000 238.39708 341 UNK A O 1
ATOM 1439 N N . UNK A 1 389 ? 166.55900 130.53900 230.23100 1.000 179.48136 342 UNK A N 1
ATOM 1440 C CA . UNK A 1 389 ? 165.97600 129.53900 229.34400 1.000 179.48136 342 UNK A CA 1
ATOM 1441 C C . UNK A 1 389 ? 167.11800 128.93500 228.55100 1.000 179.48136 342 UNK A C 1
ATOM 1442 O O . UNK A 1 389 ? 166.91400 128.22800 227.55900 1.000 179.48136 342 UNK A O 1
ATOM 1444 N N . UNK A 1 390 ? 168.32800 129.18600 229.02400 1.000 211.74705 343 UNK A N 1
ATOM 1445 C CA . UNK A 1 390 ? 169.54100 128.77800 228.35300 1.000 211.74705 343 UNK A CA 1
ATOM 1446 C C . UNK A 1 390 ? 170.47600 128.26400 229.43100 1.000 211.74705 343 UNK A C 1
ATOM 1447 O O . UNK A 1 390 ? 170.04400 127.92100 230.53700 1.000 211.74705 343 UNK A O 1
ATOM 1449 N N . UNK A 1 391 ? 171.75100 128.15000 229.08300 1.000 231.29926 344 UNK A N 1
ATOM 1450 C CA . UNK A 1 391 ? 172.78500 127.75100 230.02600 1.000 231.29926 344 UNK A CA 1
ATOM 1451 C C . UNK A 1 391 ? 172.65900 128.52600 231.33200 1.000 231.29926 344 UNK A C 1
ATOM 1452 O O . UNK A 1 391 ? 172.70000 129.75900 231.34000 1.000 231.29926 344 UNK A O 1
ATOM 1454 N N . UNK A 1 392 ? 172.48100 127.79300 232.43300 1.000 253.04030 345 UNK A N 1
ATOM 1455 C CA . UNK A 1 392 ? 172.20300 128.37600 233.73900 1.000 253.04030 345 UNK A CA 1
ATOM 1456 C C . UNK A 1 392 ? 172.91600 127.57200 234.81900 1.000 253.04030 345 UNK A C 1
ATOM 1457 O O . UNK A 1 392 ? 173.54600 126.54600 234.55100 1.000 253.04030 345 UNK A O 1
ATOM 1459 N N . UNK A 1 393 ? 172.81100 128.05200 236.05700 1.000 247.01971 346 UNK A N 1
ATOM 1460 C CA . UNK A 1 393 ? 173.43600 127.38200 237.18900 1.000 247.01971 346 UNK A CA 1
ATOM 1461 C C . UNK A 1 393 ? 172.67200 126.11100 237.52600 1.000 247.01971 346 UNK A C 1
ATOM 1462 O O . UNK A 1 393 ? 171.75100 126.12900 238.34700 1.000 247.01971 346 UNK A O 1
ATOM 1464 N N . UNK A 1 394 ? 173.06400 124.99800 236.90800 1.000 215.14608 347 UNK A N 1
ATOM 1465 C CA . UNK A 1 394 ? 172.38700 123.71700 237.10200 1.000 215.14608 347 UNK A CA 1
ATOM 1466 C C . UNK A 1 394 ? 172.79300 123.12400 238.44900 1.000 215.14608 347 UNK A C 1
ATOM 1467 O O . UNK A 1 394 ? 173.46600 122.09600 238.54900 1.000 215.14608 347 UNK A O 1
ATOM 1469 N N . UNK A 1 395 ? 172.35200 123.79700 239.50400 1.000 193.12720 348 UNK A N 1
ATOM 1470 C CA . UNK A 1 395 ? 172.68600 123.35300 240.84400 1.000 193.12720 348 UNK A CA 1
ATOM 1471 C C . UNK A 1 395 ? 172.11200 121.96900 241.08400 1.000 193.12720 348 UNK A C 1
ATOM 1472 O O . UNK A 1 395 ? 170.93000 121.72200 240.83500 1.000 193.12720 348 UNK A O 1
ATOM 1474 N N . UNK A 1 396 ? 172.97200 121.05800 241.53100 1.000 174.32570 349 UNK A N 1
ATOM 1475 C CA . UNK A 1 396 ? 172.50400 119.73700 241.91400 1.000 174.32570 349 UNK A CA 1
ATOM 1476 C C . UNK A 1 396 ? 171.34400 119.83800 242.89000 1.000 174.32570 349 UNK A C 1
ATOM 1477 O O . UNK A 1 396 ? 170.33700 119.14300 242.73800 1.000 174.32570 349 UNK A O 1
ATOM 1479 N N . UNK A 1 397 ? 171.45200 120.72000 243.88300 1.000 211.61531 350 UNK A N 1
ATOM 1480 C CA . UNK A 1 397 ? 170.36300 120.89300 244.83700 1.000 211.61531 350 UNK A CA 1
ATOM 1481 C C . UNK A 1 397 ? 169.40900 122.02200 244.46500 1.000 211.61531 350 UNK A C 1
ATOM 1482 O O . UNK A 1 397 ? 168.19600 121.89300 244.66100 1.000 211.61531 350 UNK A O 1
ATOM 1484 N N . UNK A 1 398 ? 169.92500 123.13700 243.96500 1.000 272.57122 351 UNK A N 1
ATOM 1485 C CA . UNK A 1 398 ? 169.07700 124.17100 243.40700 1.000 272.57122 351 UNK A CA 1
ATOM 1486 C C . UNK A 1 398 ? 168.29700 125.00500 244.40200 1.000 272.57122 351 UNK A C 1
ATOM 1487 O O . UNK A 1 398 ? 168.60400 126.18200 244.60800 1.000 272.57122 351 UNK A O 1
ATOM 1488 N N . UNK A 1 399 ? 167.30000 124.40200 245.04000 1.000 273.62870 352 UNK A N 1
ATOM 1489 C CA . UNK A 1 399 ? 166.41700 125.13400 245.93700 1.000 273.62870 352 UNK A CA 1
ATOM 1490 C C . UNK A 1 399 ? 165.50800 124.18600 246.69000 1.000 273.62870 352 UNK A C 1
ATOM 1491 O O . UNK A 1 399 ? 164.31400 124.12700 246.41100 1.000 273.62870 352 UNK A O 1
ATOM 1493 N N . UNK A 1 400 ? 164.22100 127.57900 231.05900 1.000 126.55329 367 UNK A N 1
ATOM 1494 C CA . UNK A 1 400 ? 164.92400 126.88500 232.12300 1.000 126.55329 367 UNK A CA 1
ATOM 1495 C C . UNK A 1 400 ? 166.09800 126.09200 231.58000 1.000 126.55329 367 UNK A C 1
ATOM 1496 O O . UNK A 1 400 ? 167.25500 126.38900 231.87200 1.000 126.55329 367 UNK A O 1
ATOM 1498 N N . UNK A 1 401 ? 165.77500 125.07800 230.78500 1.000 146.05778 368 UNK A N 1
ATOM 1499 C CA . UNK A 1 401 ? 166.78300 124.17500 230.25500 1.000 146.05778 368 UNK A CA 1
ATOM 1500 C C . UNK A 1 401 ? 167.94500 124.93800 229.64200 1.000 146.05778 368 UNK A C 1
ATOM 1501 O O . UNK A 1 401 ? 167.77600 126.00500 229.04800 1.000 146.05778 368 UNK A O 1
ATOM 1503 N N . UNK A 1 402 ? 169.13600 124.39300 229.83100 1.000 156.83235 369 UNK A N 1
ATOM 1504 C CA . UNK A 1 402 ? 170.33000 125.03300 229.32100 1.000 156.83235 369 UNK A CA 1
ATOM 1505 C C . UNK A 1 402 ? 170.30500 125.05500 227.80400 1.000 156.83235 369 UNK A C 1
ATOM 1506 O O . UNK A 1 402 ? 169.90300 124.08700 227.16200 1.000 156.83235 369 UNK A O 1
ATOM 1508 N N . UNK A 1 403 ? 170.71500 126.17800 227.22500 1.000 145.98071 370 UNK A N 1
ATOM 1509 C CA . UNK A 1 403 ? 171.12000 126.13900 225.83000 1.000 145.98071 370 UNK A CA 1
ATOM 1510 C C . UNK A 1 403 ? 172.25700 125.15200 225.66000 1.000 145.98071 370 UNK A C 1
ATOM 1511 O O . UNK A 1 403 ? 172.33800 124.44600 224.65200 1.000 145.98071 370 UNK A O 1
ATOM 1513 N N . UNK A 1 404 ? 173.09500 125.05000 226.68400 1.000 137.06868 371 UNK A N 1
ATOM 1514 C CA . UNK A 1 404 ? 174.08800 124.00500 226.85900 1.000 137.06868 371 UNK A CA 1
ATOM 1515 C C . UNK A 1 404 ? 173.36200 122.75800 227.31800 1.000 137.06868 371 UNK A C 1
ATOM 1516 O O . UNK A 1 404 ? 172.15900 122.62600 227.07900 1.000 137.06868 371 UNK A O 1
ATOM 1518 N N . UNK A 1 405 ? 174.06900 121.83500 227.96200 1.000 132.36266 372 UNK A N 1
ATOM 1519 C CA . UNK A 1 405 ? 173.42800 120.58200 228.31500 1.000 132.36266 372 UNK A CA 1
ATOM 1520 C C . UNK A 1 405 ? 172.18300 120.86600 229.13300 1.000 132.36266 372 UNK A C 1
ATOM 1521 O O . UNK A 1 405 ? 172.24300 121.24400 230.30500 1.000 132.36266 372 UNK A O 1
ATOM 1523 N N . UNK A 1 406 ? 171.04900 120.69900 228.47100 1.000 133.46753 373 UNK A N 1
ATOM 1524 C CA . UNK A 1 406 ? 169.74300 121.16000 228.88900 1.000 133.46753 373 UNK A CA 1
ATOM 1525 C C . UNK A 1 406 ? 169.08400 120.15400 229.81800 1.000 133.46753 373 UNK A C 1
ATOM 1526 O O . UNK A 1 406 ? 169.61100 119.08000 230.11200 1.000 133.46753 373 UNK A O 1
ATOM 1528 N N . UNK A 1 407 ? 167.87600 120.48300 230.24300 1.000 128.57226 374 UNK A N 1
ATOM 1529 C CA . UNK A 1 407 ? 167.18200 119.69800 231.24300 1.000 128.57226 374 UNK A CA 1
ATOM 1530 C C . UNK A 1 407 ? 165.79700 119.31200 230.76900 1.000 128.57226 374 UNK A C 1
ATOM 1531 O O . UNK A 1 407 ? 165.06000 120.13000 230.21300 1.000 128.57226 374 UNK A O 1
ATOM 1533 N N . UNK A 1 408 ? 165.45100 118.06200 231.01600 1.000 124.10962 375 UNK A N 1
ATOM 1534 C CA . UNK A 1 408 ? 164.06000 117.66700 231.03000 1.000 124.10962 375 UNK A CA 1
ATOM 1535 C C . UNK A 1 408 ? 163.55300 118.03700 232.41500 1.000 124.10962 375 UNK A C 1
ATOM 1536 O O . UNK A 1 408 ? 163.45300 117.18500 233.30000 1.000 124.10962 375 UNK A O 1
ATOM 1538 N N . UNK A 1 409 ? 163.23100 119.31100 232.62200 1.000 137.07585 376 UNK A N 1
ATOM 1539 C CA . UNK A 1 409 ? 163.05800 119.84400 233.97000 1.000 137.07585 376 UNK A CA 1
ATOM 1540 C C . UNK A 1 409 ? 161.66800 120.42700 234.16500 1.000 137.07585 376 UNK A C 1
ATOM 1541 O O . UNK A 1 409 ? 161.38300 121.52300 233.66900 1.000 137.07585 376 UNK A O 1
ATOM 1543 N N . UNK A 1 410 ? 160.81700 119.71500 234.90300 1.000 153.02785 377 UNK A N 1
ATOM 1544 C CA . UNK A 1 410 ? 159.52500 120.27200 235.26200 1.000 153.02785 377 UNK A CA 1
ATOM 1545 C C . UNK A 1 410 ? 158.83600 119.31000 236.20700 1.000 153.02785 377 UNK A C 1
ATOM 1546 O O . UNK A 1 410 ? 158.97100 118.09200 236.07400 1.000 153.02785 377 UNK A O 1
ATOM 1548 N N . UNK A 1 411 ? 158.07800 119.86400 237.14300 1.000 177.06152 378 UNK A N 1
ATOM 1549 C CA . UNK A 1 411 ? 156.94900 119.13200 237.68800 1.000 177.06152 378 UNK A CA 1
ATOM 1550 C C . UNK A 1 411 ? 155.90600 119.07300 236.58500 1.000 177.06152 378 UNK A C 1
ATOM 1551 O O . UNK A 1 411 ? 155.23900 120.07100 236.29800 1.000 177.06152 378 UNK A O 1
ATOM 1553 N N . UNK A 1 412 ? 155.76600 117.91000 235.96100 1.000 231.36443 379 UNK A N 1
ATOM 1554 C CA . UNK A 1 412 ? 155.21500 117.86900 234.61600 1.000 231.36443 379 UNK A CA 1
ATOM 1555 C C . UNK A 1 412 ? 153.74500 118.24200 234.63200 1.000 231.36443 379 UNK A C 1
ATOM 1556 O O . UNK A 1 412 ? 152.87400 117.37000 234.68200 1.000 231.36443 379 UNK A O 1
ATOM 1558 N N . UNK A 1 413 ? 153.46600 119.54400 234.56300 1.000 249.17641 380 UNK A N 1
ATOM 1559 C CA . UNK A 1 413 ? 152.10500 120.04500 234.62700 1.000 249.17641 380 UNK A CA 1
ATOM 1560 C C . UNK A 1 413 ? 151.24100 119.44800 233.54100 1.000 249.17641 380 UNK A C 1
ATOM 1561 O O . UNK A 1 413 ? 150.02600 119.64300 233.54000 1.000 249.17641 380 UNK A O 1
ATOM 1563 N N . UNK A 1 414 ? 151.85000 118.74800 232.60200 1.000 265.91438 381 UNK A N 1
ATOM 1564 C CA . UNK A 1 414 ? 151.13300 117.94200 231.64700 1.000 265.91438 381 UNK A CA 1
ATOM 1565 C C . UNK A 1 414 ? 152.08000 116.86200 231.14700 1.000 265.91438 381 UNK A C 1
ATOM 1566 O O . UNK A 1 414 ? 153.07700 116.55300 231.80400 1.000 265.91438 381 UNK A O 1
ATOM 1568 N N . UNK A 1 415 ? 157.15800 118.08800 241.75400 1.000 149.84045 388 UNK A N 1
ATOM 1569 C CA . UNK A 1 415 ? 158.57000 118.39400 241.57000 1.000 149.84045 388 UNK A CA 1
ATOM 1570 C C . UNK A 1 415 ? 159.27800 117.25600 240.84300 1.000 149.84045 388 UNK A C 1
ATOM 1571 O O . UNK A 1 415 ? 159.34500 116.14700 241.36600 1.000 149.84045 388 UNK A O 1
ATOM 1573 N N . UNK A 1 416 ? 159.80200 117.52000 239.64400 1.000 172.41648 389 UNK A N 1
ATOM 1574 C CA . UNK A 1 416 ? 160.46400 116.47100 238.87600 1.000 172.41648 389 UNK A CA 1
ATOM 1575 C C . UNK A 1 416 ? 161.58800 117.03300 238.01100 1.000 172.41648 389 UNK A C 1
ATOM 1576 O O . UNK A 1 416 ? 161.43500 118.07200 237.35400 1.000 172.41648 389 UNK A O 1
ATOM 1578 N N . UNK A 1 417 ? 162.69400 116.28800 237.96800 1.000 89.36990 390 UNK A N 1
ATOM 1579 C CA . UNK A 1 417 ? 163.92200 116.73300 237.32100 1.000 89.36990 390 UNK A CA 1
ATOM 1580 C C . UNK A 1 417 ? 164.57900 115.56600 236.60300 1.000 89.36990 390 UNK A C 1
ATOM 1581 O O . UNK A 1 417 ? 164.88400 114.54400 237.22200 1.000 89.36990 390 UNK A O 1
ATOM 1583 N N . UNK A 1 418 ? 164.81200 115.73400 235.30600 1.000 85.13907 391 UNK A N 1
ATOM 1584 C CA . UNK A 1 418 ? 165.54500 114.80800 234.46000 1.000 85.13907 391 UNK A CA 1
ATOM 1585 C C . UNK A 1 418 ? 166.28300 115.68100 233.46700 1.000 85.13907 391 UNK A C 1
ATOM 1586 O O . UNK A 1 418 ? 166.16400 116.90700 233.49800 1.000 85.13907 391 UNK A O 1
ATOM 1588 N N . UNK A 1 419 ? 167.03900 115.07800 232.57500 1.000 103.71333 392 UNK A N 1
ATOM 1589 C CA . UNK A 1 419 ? 167.91500 115.85500 231.72100 1.000 103.71333 392 UNK A CA 1
ATOM 1590 C C . UNK A 1 419 ? 167.44600 115.83900 230.27800 1.000 103.71333 392 UNK A C 1
ATOM 1591 O O . UNK A 1 419 ? 166.73300 114.93000 229.84800 1.000 103.71333 392 UNK A O 1
ATOM 1593 N N . UNK A 1 420 ? 167.83200 116.88500 229.54300 1.000 132.09607 393 UNK A N 1
ATOM 1594 C CA . UNK A 1 420 ? 167.89600 116.86300 228.08400 1.000 132.09607 393 UNK A CA 1
ATOM 1595 C C . UNK A 1 420 ? 169.11700 117.70200 227.69900 1.000 132.09607 393 UNK A C 1
ATOM 1596 O O . UNK A 1 420 ? 169.00900 118.91400 227.50600 1.000 132.09607 393 UNK A O 1
ATOM 1598 N N . UNK A 1 421 ? 170.27000 117.04500 227.56700 1.000 153.44094 394 UNK A N 1
ATOM 1599 C CA . UNK A 1 421 ? 171.57300 117.71800 227.56700 1.000 153.44094 394 UNK A CA 1
ATOM 1600 C C . UNK A 1 421 ? 171.84900 118.35500 226.21000 1.000 153.44094 394 UNK A C 1
ATOM 1601 O O . UNK A 1 421 ? 172.33700 117.69600 225.29300 1.000 153.44094 394 UNK A O 1
ATOM 1603 N N . UNK A 1 422 ? 171.58800 119.64800 226.09100 1.000 128.64156 395 UNK A N 1
ATOM 1604 C CA . UNK A 1 422 ? 171.74200 120.37700 224.84300 1.000 128.64156 395 UNK A CA 1
ATOM 1605 C C . UNK A 1 422 ? 173.13300 120.99200 224.71900 1.000 128.64156 395 UNK A C 1
ATOM 1606 O O . UNK A 1 422 ? 174.07200 120.63700 225.43300 1.000 128.64156 395 UNK A O 1
ATOM 1608 N N . UNK A 1 423 ? 173.28000 121.88500 223.74500 1.000 158.42200 396 UNK A N 1
ATOM 1609 C CA . UNK A 1 423 ? 174.53000 122.57400 223.47300 1.000 158.42200 396 UNK A CA 1
ATOM 1610 C C . UNK A 1 423 ? 174.22200 123.77500 222.58800 1.000 158.42200 396 UNK A C 1
ATOM 1611 O O . UNK A 1 423 ? 173.24500 123.76400 221.83500 1.000 158.42200 396 UNK A O 1
ATOM 1613 N N . UNK A 1 424 ? 175.04400 124.82200 222.71000 1.000 220.94660 397 UNK A N 1
ATOM 1614 C CA . UNK A 1 424 ? 174.86400 126.07400 221.97200 1.000 220.94660 397 UNK A CA 1
ATOM 1615 C C . UNK A 1 424 ? 176.18900 126.52000 221.35200 1.000 220.94660 397 UNK A C 1
ATOM 1616 O O . UNK A 1 424 ? 177.17600 126.69800 222.07300 1.000 220.94660 397 UNK A O 1
ATOM 1618 N N . UNK A 1 425 ? 176.20800 126.72700 220.02000 1.000 214.12794 398 UNK A N 1
ATOM 1619 C CA . UNK A 1 425 ? 177.44800 126.89000 219.24900 1.000 214.12794 398 UNK A CA 1
ATOM 1620 C C . UNK A 1 425 ? 177.60900 128.24500 218.57600 1.000 214.12794 398 UNK A C 1
ATOM 1621 O O . UNK A 1 425 ? 178.73100 128.74900 218.48500 1.000 214.12794 398 UNK A O 1
ATOM 1623 N N . UNK A 1 426 ? 176.53100 128.84900 218.09000 1.000 199.19400 399 UNK A N 1
ATOM 1624 C CA . UNK A 1 426 ? 176.66400 130.05100 217.29300 1.000 199.19400 399 UNK A CA 1
ATOM 1625 C C . UNK A 1 426 ? 175.90100 130.08400 215.98200 1.000 199.19400 399 UNK A C 1
ATOM 1626 O O . UNK A 1 426 ? 176.22100 130.88700 215.10400 1.000 199.19400 399 UNK A O 1
ATOM 1627 N N . UNK A 1 427 ? 174.90100 129.22200 215.82600 1.000 173.08801 400 UNK A N 1
ATOM 1628 C CA . UNK A 1 427 ? 173.85900 129.40300 214.81900 1.000 173.08801 400 UNK A CA 1
ATOM 1629 C C . UNK A 1 427 ? 172.79300 130.33300 215.40100 1.000 173.08801 400 UNK A C 1
ATOM 1630 O O . UNK A 1 427 ? 173.03100 131.03100 216.38900 1.000 173.08801 400 UNK A O 1
ATOM 1632 N N . UNK A 1 428 ? 171.61800 130.40600 214.78100 1.000 133.51970 401 UNK A N 1
ATOM 1633 C CA . UNK A 1 428 ? 170.60400 131.30800 215.30500 1.000 133.51970 401 UNK A CA 1
ATOM 1634 C C . UNK A 1 428 ? 169.24000 130.63100 215.34300 1.000 133.51970 401 UNK A C 1
ATOM 1635 O O . UNK A 1 428 ? 168.98900 129.68600 214.58700 1.000 133.51970 401 UNK A O 1
ATOM 1637 N N . UNK A 1 429 ? 168.39100 131.00400 216.30700 1.000 126.42175 402 UNK A N 1
ATOM 1638 C CA . UNK A 1 429 ? 166.95700 130.69400 216.19800 1.000 126.42175 402 UNK A CA 1
ATOM 1639 C C . UNK A 1 429 ? 166.12700 131.87600 215.71900 1.000 126.42175 402 UNK A C 1
ATOM 1640 O O . UNK A 1 429 ? 166.62600 133.00100 215.68600 1.000 126.42175 402 UNK A O 1
ATOM 1642 N N . UNK A 1 430 ? 164.88300 131.64400 215.29800 1.000 119.97444 403 UNK A N 1
ATOM 1643 C CA . UNK A 1 430 ? 163.95600 132.74500 215.09400 1.000 119.97444 403 UNK A CA 1
ATOM 1644 C C . UNK A 1 430 ? 162.91000 132.88300 216.19800 1.000 119.97444 403 UNK A C 1
ATOM 1645 O O . UNK A 1 430 ? 163.01900 133.78300 217.03300 1.000 119.97444 403 UNK A O 1
ATOM 1647 N N . UNK A 1 431 ? 161.92900 131.97400 216.24800 1.000 145.34053 404 UNK A N 1
ATOM 1648 C CA . UNK A 1 431 ? 160.88100 131.99000 217.27100 1.000 145.34053 404 UNK A CA 1
ATOM 1649 C C . UNK A 1 431 ? 159.91000 130.82700 217.09900 1.000 145.34053 404 UNK A C 1
ATOM 1650 O O . UNK A 1 431 ? 159.50300 130.52700 215.98200 1.000 145.34053 404 UNK A O 1
ATOM 1652 N N . UNK A 1 432 ? 159.40800 130.27000 218.18900 1.000 128.52001 405 UNK A N 1
ATOM 1653 C CA . UNK A 1 432 ? 158.75400 128.96700 218.13400 1.000 128.52001 405 UNK A CA 1
ATOM 1654 C C . UNK A 1 432 ? 157.55400 128.90900 217.19300 1.000 128.52001 405 UNK A C 1
ATOM 1655 O O . UNK A 1 432 ? 156.75100 129.84000 217.12500 1.000 128.52001 405 UNK A O 1
ATOM 1657 N N . UNK A 1 433 ? 157.44100 127.79600 216.46100 1.000 109.14288 406 UNK A N 1
ATOM 1658 C CA . UNK A 1 433 ? 156.21300 127.47300 215.73800 1.000 109.14288 406 UNK A CA 1
ATOM 1659 C C . UNK A 1 433 ? 156.20900 125.99400 215.38000 1.000 109.14288 406 UNK A C 1
ATOM 1660 O O . UNK A 1 433 ? 156.84400 125.60500 214.39500 1.000 109.14288 406 UNK A O 1
ATOM 1662 N N . UNK A 1 434 ? 155.36200 125.22700 216.07800 1.000 115.19884 407 UNK A N 1
ATOM 1663 C CA . UNK A 1 434 ? 155.32800 123.76800 216.06600 1.000 115.19884 407 UNK A CA 1
ATOM 1664 C C . UNK A 1 434 ? 153.88900 123.28400 215.89100 1.000 115.19884 407 UNK A C 1
ATOM 1665 O O . UNK A 1 434 ? 152.95300 123.94100 216.35200 1.000 115.19884 407 UNK A O 1
ATOM 1667 N N . UNK A 1 435 ? 153.70100 122.10600 215.27700 1.000 122.72913 408 UNK A N 1
ATOM 1668 C CA . UNK A 1 435 ? 152.37200 121.50300 215.34300 1.000 122.72913 408 UNK A CA 1
ATOM 1669 C C . UNK A 1 435 ? 152.45200 120.00600 215.07900 1.000 122.72913 408 UNK A C 1
ATOM 1670 O O . UNK A 1 435 ? 153.25000 119.55000 214.26400 1.000 122.72913 408 UNK A O 1
ATOM 1672 N N . UNK A 1 436 ? 151.56900 119.26100 215.74200 1.000 110.47122 409 UNK A N 1
ATOM 1673 C CA . UNK A 1 436 ? 151.54300 117.80100 215.70500 1.000 110.47122 409 UNK A CA 1
ATOM 1674 C C . UNK A 1 436 ? 150.72900 117.33000 214.50800 1.000 110.47122 409 UNK A C 1
ATOM 1675 O O . UNK A 1 436 ? 150.04800 118.13200 213.86200 1.000 110.47122 409 UNK A O 1
ATOM 1677 N N . UNK A 1 437 ? 150.82500 116.03700 214.17300 1.000 164.30766 410 UNK A N 1
ATOM 1678 C CA . UNK A 1 437 ? 149.93200 115.42900 213.18600 1.000 164.30766 410 UNK A CA 1
ATOM 1679 C C . UNK A 1 437 ? 149.93900 113.91600 213.40900 1.000 164.30766 410 UNK A C 1
ATOM 1680 O O . UNK A 1 437 ? 150.85200 113.23300 212.94700 1.000 164.30766 410 UNK A O 1
ATOM 1682 N N . UNK A 1 438 ? 148.90500 113.40700 214.07500 1.000 211.64995 411 UNK A N 1
ATOM 1683 C CA . UNK A 1 438 ? 148.84300 111.99200 214.42600 1.000 211.64995 411 UNK A CA 1
ATOM 1684 C C . UNK A 1 438 ? 149.04300 111.11900 213.19800 1.000 211.64995 411 UNK A C 1
ATOM 1685 O O . UNK A 1 438 ? 148.47400 111.37800 212.13700 1.000 211.64995 411 UNK A O 1
ATOM 1687 N N . UNK A 1 439 ? 149.86800 110.09100 213.34200 1.000 213.06525 412 UNK A N 1
ATOM 1688 C CA . UNK A 1 439 ? 150.19500 109.22100 212.22700 1.000 213.06525 412 UNK A CA 1
ATOM 1689 C C . UNK A 1 439 ? 149.21600 108.06000 212.14500 1.000 213.06525 412 UNK A C 1
ATOM 1690 O O . UNK A 1 439 ? 148.68100 107.59400 213.15400 1.000 213.06525 412 UNK A O 1
ATOM 1692 N N . UNK A 1 440 ? 148.99800 107.58900 210.91300 1.000 252.57863 413 UNK A N 1
ATOM 1693 C CA . UNK A 1 440 ? 148.05800 106.50300 210.65800 1.000 252.57863 413 UNK A CA 1
ATOM 1694 C C . UNK A 1 440 ? 148.48500 105.20700 211.32200 1.000 252.57863 413 UNK A C 1
ATOM 1695 O O . UNK A 1 440 ? 147.67300 104.28400 211.43700 1.000 252.57863 413 UNK A O 1
ATOM 1697 N N . UNK A 1 441 ? 149.73400 105.11600 211.75900 1.000 235.05799 414 UNK A N 1
ATOM 1698 C CA . UNK A 1 441 ? 150.19500 103.97600 212.52800 1.000 235.05799 414 UNK A CA 1
ATOM 1699 C C . UNK A 1 441 ? 149.92000 104.15800 214.00500 1.000 235.05799 414 UNK A C 1
ATOM 1700 O O . UNK A 1 441 ? 150.62300 103.57300 214.83500 1.000 235.05799 414 UNK A O 1
ATOM 1702 N N . UNK A 1 442 ? 148.93800 104.99400 214.34300 1.000 229.44034 415 UNK A N 1
ATOM 1703 C CA . UNK A 1 442 ? 148.58900 105.41100 215.69400 1.000 229.44034 415 UNK A CA 1
ATOM 1704 C C . UNK A 1 442 ? 149.66700 106.28900 216.29600 1.000 229.44034 415 UNK A C 1
ATOM 1705 O O . UNK A 1 442 ? 149.48600 106.80700 217.40200 1.000 229.44034 415 UNK A O 1
ATOM 1707 N N . UNK A 1 443 ? 150.77400 106.49300 215.59900 1.000 213.55936 416 UNK A N 1
ATOM 1708 C CA . UNK A 1 443 ? 151.80700 107.40800 216.04700 1.000 213.55936 416 UNK A CA 1
ATOM 1709 C C . UNK A 1 443 ? 151.38400 108.82400 215.69000 1.000 213.55936 416 UNK A C 1
ATOM 1710 O O . UNK A 1 443 ? 150.23300 109.09000 215.33400 1.000 213.55936 416 UNK A O 1
ATOM 1712 N N . UNK A 1 444 ? 152.31500 109.76100 215.80100 1.000 162.18103 417 UNK A N 1
ATOM 1713 C CA . UNK A 1 444 ? 152.08200 111.12200 215.36100 1.000 162.18103 417 UNK A CA 1
ATOM 1714 C C . UNK A 1 444 ? 153.33700 111.61300 214.66600 1.000 162.18103 417 UNK A C 1
ATOM 1715 O O . UNK A 1 444 ? 154.36900 111.81500 215.31100 1.000 162.18103 417 UNK A O 1
ATOM 1717 N N . UNK A 1 445 ? 153.24100 111.84600 213.37200 1.000 143.88228 418 UNK A N 1
ATOM 1718 C CA . UNK A 1 445 ? 154.17600 112.71900 212.70900 1.000 143.88228 418 UNK A CA 1
ATOM 1719 C C . UNK A 1 445 ? 153.72900 114.11500 213.06500 1.000 143.88228 418 UNK A C 1
ATOM 1720 O O . UNK A 1 445 ? 153.02600 114.32400 214.05300 1.000 143.88228 418 UNK A O 1
ATOM 1721 N N . UNK A 1 446 ? 154.16200 115.09000 212.27600 1.000 121.30447 419 UNK A N 1
ATOM 1722 C CA . UNK A 1 446 ? 153.75300 116.45500 212.56200 1.000 121.30447 419 UNK A CA 1
ATOM 1723 C C . UNK A 1 446 ? 154.25900 117.39100 211.47300 1.000 121.30447 419 UNK A C 1
ATOM 1724 O O . UNK A 1 446 ? 154.79100 116.92300 210.46600 1.000 121.30447 419 UNK A O 1
ATOM 1726 N N . UNK A 1 447 ? 154.07800 118.70000 211.63700 1.000 127.86296 420 UNK A N 1
ATOM 1727 C CA . UNK A 1 447 ? 154.60300 119.68400 210.69400 1.000 127.86296 420 UNK A CA 1
ATOM 1728 C C . UNK A 1 447 ? 154.67600 121.02700 211.41300 1.000 127.86296 420 UNK A C 1
ATOM 1729 O O . UNK A 1 447 ? 153.90800 121.26800 212.35400 1.000 127.86296 420 UNK A O 1
ATOM 1731 N N . UNK A 1 448 ? 155.69000 121.83800 211.06100 1.000 139.60384 421 UNK A N 1
ATOM 1732 C CA . UNK A 1 448 ? 155.72900 123.24900 211.46600 1.000 139.60384 421 UNK A CA 1
ATOM 1733 C C . UNK A 1 448 ? 156.96500 124.02000 211.01600 1.000 139.60384 421 UNK A C 1
ATOM 1734 O O . UNK A 1 448 ? 157.88100 123.43000 210.45200 1.000 139.60384 421 UNK A O 1
ATOM 1736 N N . UNK A 1 449 ? 157.04800 125.31600 211.34300 1.000 148.11532 422 UNK A N 1
ATOM 1737 C CA . UNK A 1 449 ? 157.79400 126.26300 210.51600 1.000 148.11532 422 UNK A CA 1
ATOM 1738 C C . UNK A 1 449 ? 158.92900 126.95200 211.25300 1.000 148.11532 422 UNK A C 1
ATOM 1739 O O . UNK A 1 449 ? 158.71500 127.54900 212.31200 1.000 148.11532 422 UNK A O 1
ATOM 1741 N N . UNK A 1 450 ? 160.11000 126.93900 210.64300 1.000 142.96529 423 UNK A N 1
ATOM 1742 C CA . UNK A 1 450 ? 161.31500 127.53500 211.20400 1.000 142.96529 423 UNK A CA 1
ATOM 1743 C C . UNK A 1 450 ? 161.82000 128.62900 210.27300 1.000 142.96529 423 UNK A C 1
ATOM 1744 O O . UNK A 1 450 ? 161.81800 128.45000 209.05500 1.000 142.96529 423 UNK A O 1
ATOM 1746 N N . UNK A 1 451 ? 162.31900 129.72900 210.84900 1.000 151.46275 424 UNK A N 1
ATOM 1747 C CA . UNK A 1 451 ? 162.71200 130.92400 210.10700 1.000 151.46275 424 UNK A CA 1
ATOM 1748 C C . UNK A 1 451 ? 164.18700 131.21300 210.32300 1.000 151.46275 424 UNK A C 1
ATOM 1749 O O . UNK A 1 451 ? 164.65600 131.21900 211.46200 1.000 151.46275 424 UNK A O 1
ATOM 1751 N N . UNK A 1 452 ? 164.90200 131.50300 209.23400 1.000 164.42698 425 UNK A N 1
ATOM 1752 C CA . UNK A 1 452 ? 166.35300 131.65300 209.26200 1.000 164.42698 425 UNK A CA 1
ATOM 1753 C C . UNK A 1 452 ? 166.82800 132.78900 208.36400 1.000 164.42698 425 UNK A C 1
ATOM 1754 O O . UNK A 1 452 ? 166.22100 133.09400 207.33600 1.000 164.42698 425 UNK A O 1
ATOM 1756 N N . UNK A 1 453 ? 167.91900 133.41900 208.77100 1.000 197.07906 426 UNK A N 1
ATOM 1757 C CA . UNK A 1 453 ? 168.42800 134.58200 208.06700 1.000 197.07906 426 UNK A CA 1
ATOM 1758 C C . UNK A 1 453 ? 169.85000 134.42900 207.51800 1.000 197.07906 426 UNK A C 1
ATOM 1759 O O . UNK A 1 453 ? 170.12700 134.98900 206.45600 1.000 197.07906 426 UNK A O 1
ATOM 1761 N N . UNK A 1 454 ? 170.75500 133.69800 208.19100 1.000 231.10762 427 UNK A N 1
ATOM 1762 C CA . UNK A 1 454 ? 172.19700 133.90500 208.02900 1.000 231.10762 427 UNK A CA 1
ATOM 1763 C C . UNK A 1 454 ? 172.91900 132.85600 207.16800 1.000 231.10762 427 UNK A C 1
ATOM 1764 O O . UNK A 1 454 ? 174.13800 132.70500 207.31300 1.000 231.10762 427 UNK A O 1
ATOM 1766 N N . UNK A 1 455 ? 172.19800 132.10600 206.32400 1.000 231.96551 428 UNK A N 1
ATOM 1767 C CA . UNK A 1 455 ? 172.75900 131.34400 205.20200 1.000 231.96551 428 UNK A CA 1
ATOM 1768 C C . UNK A 1 455 ? 174.13900 130.77700 205.48300 1.000 231.96551 428 UNK A C 1
ATOM 1769 O O . UNK A 1 455 ? 175.04600 130.88600 204.65100 1.000 231.96551 428 UNK A O 1
ATOM 1771 N N . UNK A 1 456 ? 174.30900 130.19000 206.64200 1.000 224.03470 429 UNK A N 1
ATOM 1772 C CA . UNK A 1 456 ? 175.59900 129.69400 207.06300 1.000 224.03470 429 UNK A CA 1
ATOM 1773 C C . UNK A 1 456 ? 175.65600 128.18000 206.86800 1.000 224.03470 429 UNK A C 1
ATOM 1774 O O . UNK A 1 456 ? 174.76400 127.57100 206.26800 1.000 224.03470 429 UNK A O 1
ATOM 1776 N N . UNK A 1 457 ? 176.72400 127.56600 207.37000 1.000 188.72617 430 UNK A N 1
ATOM 1777 C CA . UNK A 1 457 ? 176.95500 126.12900 207.27900 1.000 188.72617 430 UNK A CA 1
ATOM 1778 C C . UNK A 1 457 ? 176.81800 125.54100 208.67400 1.000 188.72617 430 UNK A C 1
ATOM 1779 O O . UNK A 1 457 ? 177.68800 125.74300 209.52600 1.000 188.72617 430 UNK A O 1
ATOM 1781 N N . UNK A 1 458 ? 175.74200 124.80400 208.90300 1.000 179.49250 431 UNK A N 1
ATOM 1782 C CA . UNK A 1 458 ? 175.43400 124.34400 210.24700 1.000 179.49250 431 UNK A CA 1
ATOM 1783 C C . UNK A 1 458 ? 174.49700 123.15200 210.15100 1.000 179.49250 431 UNK A C 1
ATOM 1784 O O . UNK A 1 458 ? 174.17300 122.67800 209.06000 1.000 179.49250 431 UNK A O 1
ATOM 1786 N N . UNK A 1 459 ? 174.05200 122.67700 211.31300 1.000 170.54055 432 UNK A N 1
ATOM 1787 C CA . UNK A 1 459 ? 173.34100 121.40600 211.40700 1.000 170.54055 432 UNK A CA 1
ATOM 1788 C C . UNK A 1 459 ? 172.18300 121.53100 212.38400 1.000 170.54055 432 UNK A C 1
ATOM 1789 O O . UNK A 1 459 ? 172.39300 121.70600 213.58900 1.000 170.54055 432 UNK A O 1
ATOM 1791 N N . UNK A 1 460 ? 170.96500 121.42400 211.86200 1.000 192.81804 433 UNK A N 1
ATOM 1792 C CA . UNK A 1 460 ? 169.78100 121.25200 212.69600 1.000 192.81804 433 UNK A CA 1
ATOM 1793 C C . UNK A 1 460 ? 168.70100 120.63400 211.81800 1.000 192.81804 433 UNK A C 1
ATOM 1794 O O . UNK A 1 460 ? 168.16200 121.31500 210.94000 1.000 192.81804 433 UNK A O 1
ATOM 1796 N N . UNK A 1 461 ? 168.40600 119.35200 212.03300 1.000 228.52642 434 UNK A N 1
ATOM 1797 C CA . UNK A 1 461 ? 167.38100 118.66400 211.24800 1.000 228.52642 434 UNK A CA 1
ATOM 1798 C C . UNK A 1 461 ? 166.81000 117.51600 212.07100 1.000 228.52642 434 UNK A C 1
ATOM 1799 O O . UNK A 1 461 ? 167.48000 116.49600 212.25700 1.000 228.52642 434 UNK A O 1
ATOM 1801 N N . UNK A 1 462 ? 165.57200 117.66700 212.54000 1.000 187.68656 435 UNK A N 1
ATOM 1802 C CA . UNK A 1 462 ? 164.92300 116.70100 213.42000 1.000 187.68656 435 UNK A CA 1
ATOM 1803 C C . UNK A 1 462 ? 163.86200 115.91700 212.66500 1.000 187.68656 435 UNK A C 1
ATOM 1804 O O . UNK A 1 462 ? 162.96600 116.50500 212.05300 1.000 187.68656 435 UNK A O 1
ATOM 1806 N N . UNK A 1 463 ? 163.95600 114.59400 212.72200 1.000 209.66155 436 UNK A N 1
ATOM 1807 C CA . UNK A 1 463 ? 162.98800 113.73800 212.04400 1.000 209.66155 436 UNK A CA 1
ATOM 1808 C C . UNK A 1 463 ? 163.06100 112.39000 212.73900 1.000 209.66155 436 UNK A C 1
ATOM 1809 O O . UNK A 1 463 ? 164.08700 111.71200 212.65000 1.000 209.66155 436 UNK A O 1
ATOM 1811 N N . UNK A 1 464 ? 161.98400 112.00900 213.42600 1.000 219.22819 437 UNK A N 1
ATOM 1812 C CA . UNK A 1 464 ? 162.07200 110.98100 214.46100 1.000 219.22819 437 UNK A CA 1
ATOM 1813 C C . UNK A 1 464 ? 163.25000 111.28500 215.37500 1.000 219.22819 437 UNK A C 1
ATOM 1814 O O . UNK A 1 464 ? 163.88000 110.38900 215.93900 1.000 219.22819 437 UNK A O 1
ATOM 1816 N N . UNK A 1 465 ? 163.53200 112.57400 215.52000 1.000 196.65795 438 UNK A N 1
ATOM 1817 C CA . UNK A 1 465 ? 164.73300 113.06500 216.14700 1.000 196.65795 438 UNK A CA 1
ATOM 1818 C C . UNK A 1 465 ? 164.61100 114.55800 216.29200 1.000 196.65795 438 UNK A C 1
ATOM 1819 O O . UNK A 1 465 ? 163.49700 115.06900 216.31800 1.000 196.65795 438 UNK A O 1
ATOM 1820 N N . UNK A 1 466 ? 166.84500 134.48000 196.90300 1.000 68.69735 447 UNK A N 1
ATOM 1821 C CA . UNK A 1 466 ? 165.87300 134.01100 197.87800 1.000 68.69735 447 UNK A CA 1
ATOM 1822 C C . UNK A 1 466 ? 165.71500 135.03300 198.98500 1.000 68.69735 447 UNK A C 1
ATOM 1823 O O . UNK A 1 466 ? 165.88000 134.70500 200.15600 1.000 68.69735 447 UNK A O 1
ATOM 1825 N N . UNK A 1 467 ? 165.43300 136.28200 198.61800 1.000 57.73663 448 UNK A N 1
ATOM 1826 C CA . UNK A 1 467 ? 165.43200 137.35600 199.60300 1.000 57.73663 448 UNK A CA 1
ATOM 1827 C C . UNK A 1 467 ? 164.09600 138.06500 199.78100 1.000 57.73663 448 UNK A C 1
ATOM 1828 O O . UNK A 1 467 ? 163.55200 138.09600 200.89200 1.000 57.73663 448 UNK A O 1
ATOM 1830 N N . UNK A 1 468 ? 163.50800 138.57700 198.70900 1.000 36.11623 449 UNK A N 1
ATOM 1831 C CA . UNK A 1 468 ? 162.77000 139.83100 198.80800 1.000 36.11623 449 UNK A CA 1
ATOM 1832 C C . UNK A 1 468 ? 161.41400 139.72700 199.47600 1.000 36.11623 449 UNK A C 1
ATOM 1833 O O . UNK A 1 468 ? 160.55100 140.57800 199.24800 1.000 36.11623 449 UNK A O 1
ATOM 1835 N N . UNK A 1 469 ? 161.22900 138.76900 200.33100 1.000 23.34808 450 UNK A N 1
ATOM 1836 C CA . UNK A 1 469 ? 159.84000 138.62600 200.70400 1.000 23.34808 450 UNK A CA 1
ATOM 1837 C C . UNK A 1 469 ? 159.35700 139.70000 201.60600 1.000 23.34808 450 UNK A C 1
ATOM 1838 O O . UNK A 1 469 ? 158.28200 139.60800 202.18000 1.000 23.34808 450 UNK A O 1
ATOM 1840 N N . UNK A 1 470 ? 160.19400 140.71100 201.78600 1.000 26.62811 451 UNK A N 1
ATOM 1841 C CA . UNK A 1 470 ? 159.72100 142.08400 201.89300 1.000 26.62811 451 UNK A CA 1
ATOM 1842 C C . UNK A 1 470 ? 160.93500 142.93500 201.54000 1.000 26.62811 451 UNK A C 1
ATOM 1843 O O . UNK A 1 470 ? 161.79800 143.15300 202.38900 1.000 26.62811 451 UNK A O 1
ATOM 1845 N N . UNK A 1 471 ? 161.00100 143.39400 200.30400 1.000 35.17599 452 UNK A N 1
ATOM 1846 C CA . UNK A 1 471 ? 162.23400 144.01000 199.82800 1.000 35.17599 452 UNK A CA 1
ATOM 1847 C C . UNK A 1 471 ? 162.34300 145.44900 200.31400 1.000 35.17599 452 UNK A C 1
ATOM 1848 O O . UNK A 1 471 ? 161.37400 146.06000 200.77300 1.000 35.17599 452 UNK A O 1
ATOM 1850 N N . UNK A 1 472 ? 163.55500 145.99900 200.20900 1.000 25.02148 453 UNK A N 1
ATOM 1851 C CA . UNK A 1 472 ? 163.73500 147.42200 200.44500 1.000 25.02148 453 UNK A CA 1
ATOM 1852 C C . UNK A 1 472 ? 163.55900 148.19400 199.15300 1.000 25.02148 453 UNK A C 1
ATOM 1853 O O . UNK A 1 472 ? 162.61700 148.97800 199.00200 1.000 25.02148 453 UNK A O 1
ATOM 1855 N N . UNK A 1 473 ? 164.44600 147.94100 198.20500 1.000 25.67560 454 UNK A N 1
ATOM 1856 C CA . UNK A 1 473 ? 164.41800 148.60800 196.91700 1.000 25.67560 454 UNK A CA 1
ATOM 1857 C C . UNK A 1 473 ? 165.47200 147.95300 196.04500 1.000 25.67560 454 UNK A C 1
ATOM 1858 O O . UNK A 1 473 ? 166.27400 147.14200 196.51400 1.000 25.67560 454 UNK A O 1
ATOM 1860 N N . UNK A 1 474 ? 165.44500 148.30000 194.76900 1.000 38.98403 455 UNK A N 1
ATOM 1861 C CA . UNK A 1 474 ? 166.38300 147.79000 193.77400 1.000 38.98403 455 UNK A CA 1
ATOM 1862 C C . UNK A 1 474 ? 166.18500 148.61300 192.50800 1.000 38.98403 455 UNK A C 1
ATOM 1863 O O . UNK A 1 474 ? 165.43500 149.59600 192.50200 1.000 38.98403 455 UNK A O 1
ATOM 1865 N N . UNK A 1 475 ? 166.86200 148.22400 191.43600 1.000 47.99655 456 UNK A N 1
ATOM 1866 C CA . UNK A 1 475 ? 166.70000 148.88900 190.15800 1.000 47.99655 456 UNK A CA 1
ATOM 1867 C C . UNK A 1 475 ? 166.73300 147.83100 189.06900 1.000 47.99655 456 UNK A C 1
ATOM 1868 O O . UNK A 1 475 ? 166.68500 146.63000 189.34100 1.000 47.99655 456 UNK A O 1
ATOM 1870 N N . UNK A 1 476 ? 166.84400 148.28200 187.82800 1.000 62.00227 457 UNK A N 1
ATOM 1871 C CA . UNK A 1 476 ? 166.75300 147.37500 186.70100 1.000 62.00227 457 UNK A CA 1
ATOM 1872 C C . UNK A 1 476 ? 168.08200 146.67400 186.45300 1.000 62.00227 457 UNK A C 1
ATOM 1873 O O . UNK A 1 476 ? 169.12200 147.03700 187.00400 1.000 62.00227 457 UNK A O 1
ATOM 1875 N N . UNK A 1 477 ? 168.03600 145.64800 185.60600 1.000 59.24724 458 UNK A N 1
ATOM 1876 C CA . UNK A 1 477 ? 169.23000 144.88800 185.26900 1.000 59.24724 458 UNK A CA 1
ATOM 1877 C C . UNK A 1 477 ? 169.02100 144.14600 183.96200 1.000 59.24724 458 UNK A C 1
ATOM 1878 O O . UNK A 1 477 ? 167.97800 143.52100 183.74700 1.000 59.24724 458 UNK A O 1
ATOM 1880 N N . UNK A 1 478 ? 170.01200 144.20700 183.08600 1.000 71.22252 459 UNK A N 1
ATOM 1881 C CA . UNK A 1 478 ? 169.99300 143.45600 181.84300 1.000 71.22252 459 UNK A CA 1
ATOM 1882 C C . UNK A 1 478 ? 171.33000 142.75900 181.67600 1.000 71.22252 459 UNK A C 1
ATOM 1883 O O . UNK A 1 478 ? 172.38100 143.39500 181.79100 1.000 71.22252 459 UNK A O 1
ATOM 1885 N N . UNK A 1 479 ? 171.29000 141.46300 181.41900 1.000 84.17998 460 UNK A N 1
ATOM 1886 C CA . UNK A 1 479 ? 172.49100 140.65800 181.24400 1.000 84.17998 460 UNK A CA 1
ATOM 1887 C C . UNK A 1 479 ? 172.89300 140.60500 179.78200 1.000 84.17998 460 UNK A C 1
ATOM 1888 O O . UNK A 1 479 ? 172.15200 141.02800 178.89400 1.000 84.17998 460 UNK A O 1
ATOM 1890 N N . UNK A 1 480 ? 174.08000 140.08300 179.49200 1.000 77.60958 461 UNK A N 1
ATOM 1891 C CA . UNK A 1 480 ? 174.49900 139.93700 178.09700 1.000 77.60958 461 UNK A CA 1
ATOM 1892 C C . UNK A 1 480 ? 173.64400 138.90900 177.37700 1.000 77.60958 461 UNK A C 1
ATOM 1893 O O . UNK A 1 480 ? 172.86300 138.16700 177.97400 1.000 77.60958 461 UNK A O 1
ATOM 1895 N N . UNK A 1 481 ? 173.81500 138.87300 176.06400 1.000 79.47661 462 UNK A N 1
ATOM 1896 C CA . UNK A 1 481 ? 173.06900 137.95300 175.22700 1.000 79.47661 462 UNK A CA 1
ATOM 1897 C C . UNK A 1 481 ? 173.71800 137.85800 173.85700 1.000 79.47661 462 UNK A C 1
ATOM 1898 O O . UNK A 1 481 ? 174.63300 138.61900 173.54800 1.000 79.47661 462 UNK A O 1
ATOM 1900 N N . GLY A 1 482 ? 191.53500 139.08700 144.69700 1.000 260.48764 482 GLY A N 1
ATOM 1901 C CA . GLY A 1 482 ? 192.33400 138.64100 145.82300 1.000 260.48764 482 GLY A CA 1
ATOM 1902 C C . GLY A 1 482 ? 191.62700 138.82700 147.14800 1.000 260.48764 482 GLY A C 1
ATOM 1903 O O . GLY A 1 482 ? 190.90100 137.94300 147.60300 1.000 260.48764 482 GLY A O 1
ATOM 1904 N N . MET A 1 483 ? 191.85300 139.98000 147.78100 1.000 280.48300 483 MET A N 1
ATOM 1905 C CA . MET A 1 483 ? 191.12300 140.29800 149.00200 1.000 280.48300 483 MET A CA 1
ATOM 1906 C C . MET A 1 483 ? 189.62800 140.34500 148.73400 1.000 280.48300 483 MET A C 1
ATOM 1907 O O . MET A 1 483 ? 188.82600 139.86500 149.54200 1.000 280.48300 483 MET A O 1
ATOM 1909 N N . PHE A 1 484 ? 189.23400 140.92700 147.60200 1.000 268.13353 484 PHE A N 1
ATOM 1910 C CA . PHE A 1 484 ? 187.84400 140.83600 147.17700 1.000 268.13353 484 PHE A CA 1
ATOM 1911 C C . PHE A 1 484 ? 187.47700 139.39600 146.85600 1.000 268.13353 484 PHE A C 1
ATOM 1912 O O . PHE A 1 484 ? 186.38200 138.93300 147.19900 1.000 268.13353 484 PHE A O 1
ATOM 1914 N N . LEU A 1 485 ? 188.38100 138.67600 146.18900 1.000 271.08196 485 LEU A N 1
ATOM 1915 C CA . LEU A 1 485 ? 188.18000 137.24700 145.99000 1.000 271.08196 485 LEU A CA 1
ATOM 1916 C C . LEU A 1 485 ? 188.07600 136.52900 147.32600 1.000 271.08196 485 LEU A C 1
ATOM 1917 O O . LEU A 1 485 ? 187.31100 135.57100 147.46800 1.000 271.08196 485 LEU A O 1
ATOM 1919 N N . LYS A 1 486 ? 188.82700 136.99100 148.32600 1.000 267.05013 486 LYS A N 1
ATOM 1920 C CA . LYS A 1 486 ? 188.72900 136.39700 149.65400 1.000 267.05013 486 LYS A CA 1
ATOM 1921 C C . LYS A 1 486 ? 187.35600 136.64200 150.26900 1.000 267.05013 486 LYS A C 1
ATOM 1922 O O . LYS A 1 486 ? 186.76700 135.73600 150.87100 1.000 267.05013 486 LYS A O 1
ATOM 1924 N N . ARG A 1 487 ? 186.84400 137.86800 150.14900 1.000 281.23132 487 ARG A N 1
ATOM 1925 C CA . ARG A 1 487 ? 185.49800 138.15600 150.63000 1.000 281.23132 487 ARG A CA 1
ATOM 1926 C C . ARG A 1 487 ? 184.47200 137.28700 149.92200 1.000 281.23132 487 ARG A C 1
ATOM 1927 O O . ARG A 1 487 ? 183.54800 136.76400 150.55100 1.000 281.23132 487 ARG A O 1
ATOM 1929 N N . LEU A 1 488 ? 184.63000 137.11100 148.61100 1.000 309.63582 488 LEU A N 1
ATOM 1930 C CA . LEU A 1 488 ? 183.70900 136.26500 147.86100 1.000 309.63582 488 LEU A CA 1
ATOM 1931 C C . LEU A 1 488 ? 183.81400 134.80900 148.28800 1.000 309.63582 488 LEU A C 1
ATOM 1932 O O . LEU A 1 488 ? 182.81300 134.09100 148.28800 1.000 309.63582 488 LEU A O 1
ATOM 1934 N N . SER A 1 489 ? 185.01100 134.35800 148.65500 1.000 308.76080 489 SER A N 1
ATOM 1935 C CA . SER A 1 489 ? 185.16600 132.98600 149.12400 1.000 308.76080 489 SER A CA 1
ATOM 1936 C C . SER A 1 489 ? 184.50900 132.79700 150.48200 1.000 308.76080 489 SER A C 1
ATOM 1937 O O . SER A 1 489 ? 183.84900 131.78200 150.72400 1.000 308.76080 489 SER A O 1
ATOM 1939 N N . SER A 1 490 ? 184.70400 133.75400 151.39000 1.000 333.65687 490 SER A N 1
ATOM 1940 C CA . SER A 1 490 ? 183.97500 133.72700 152.65300 1.000 333.65687 490 SER A CA 1
ATOM 1941 C C . SER A 1 490 ? 182.47600 133.73100 152.40400 1.000 333.65687 490 SER A C 1
ATOM 1942 O O . SER A 1 490 ? 181.71000 133.05900 153.10700 1.000 333.65687 490 SER A O 1
ATOM 1944 N N . GLN A 1 491 ? 182.04700 134.48800 151.39800 1.000 392.62363 491 GLN A N 1
ATOM 1945 C CA . GLN A 1 491 ? 180.64500 134.50400 151.01700 1.000 392.62363 491 GLN A CA 1
ATOM 1946 C C . GLN A 1 491 ? 180.19600 133.12100 150.57800 1.000 392.62363 491 GLN A C 1
ATOM 1947 O O . GLN A 1 491 ? 179.13300 132.64700 150.97900 1.000 392.62363 491 GLN A O 1
ATOM 1949 N N . LEU A 1 492 ? 180.99900 132.46400 149.74500 1.000 413.49128 492 LEU A N 1
ATOM 1950 C CA . LEU A 1 492 ? 180.67500 131.11500 149.29500 1.000 413.49128 492 LEU A CA 1
ATOM 1951 C C . LEU A 1 492 ? 180.60000 130.15100 150.46900 1.000 413.49128 492 LEU A C 1
ATOM 1952 O O . LEU A 1 492 ? 179.76200 129.24500 150.49100 1.000 413.49128 492 LEU A O 1
ATOM 1954 N N . ILE A 1 493 ? 181.48400 130.32500 151.44700 1.000 407.95656 493 ILE A N 1
ATOM 1955 C CA . ILE A 1 493 ? 181.46800 129.47500 152.63300 1.000 407.95656 493 ILE A CA 1
ATOM 1956 C C . ILE A 1 493 ? 180.15300 129.65000 153.37900 1.000 407.95656 493 ILE A C 1
ATOM 1957 O O . ILE A 1 493 ? 179.43700 128.68100 153.65900 1.000 407.95656 493 ILE A O 1
ATOM 1959 N N . LEU A 1 494 ? 179.82700 130.89600 153.72300 1.000 443.21230 494 LEU A N 1
ATOM 1960 C CA . LEU A 1 494 ? 178.56700 131.16500 154.40500 1.000 443.21230 494 LEU A CA 1
ATOM 1961 C C . LEU A 1 494 ? 177.38000 130.73400 153.55800 1.000 443.21230 494 LEU A C 1
ATOM 1962 O O . LEU A 1 494 ? 176.32000 130.39700 154.09400 1.000 443.21230 494 LEU A O 1
ATOM 1964 N N . LEU A 1 495 ? 177.54700 130.72700 152.23900 1.000 459.44588 495 LEU A N 1
ATOM 1965 C CA . LEU A 1 495 ? 176.48300 130.29100 151.35000 1.000 459.44588 495 LEU A CA 1
ATOM 1966 C C . LEU A 1 495 ? 176.26200 128.79700 151.47900 1.000 459.44588 495 LEU A C 1
ATOM 1967 O O . LEU A 1 495 ? 175.12500 128.33700 151.60200 1.000 459.44588 495 LEU A O 1
ATOM 1969 N N . GLN A 1 496 ? 177.34400 128.02400 151.42400 1.000 458.04368 496 GLN A N 1
ATOM 1970 C CA . GLN A 1 496 ? 177.25200 126.59800 151.70100 1.000 458.04368 496 GLN A CA 1
ATOM 1971 C C . GLN A 1 496 ? 176.62700 126.35800 153.06500 1.000 458.04368 496 GLN A C 1
ATOM 1972 O O . GLN A 1 496 ? 175.84200 125.42300 153.24400 1.000 458.04368 496 GLN A O 1
ATOM 1974 N N . ALA A 1 497 ? 176.95800 127.20700 154.03500 1.000 462.17456 497 ALA A N 1
ATOM 1975 C CA . ALA A 1 497 ? 176.39500 127.07800 155.37400 1.000 462.17456 497 ALA A CA 1
ATOM 1976 C C . ALA A 1 497 ? 174.87900 127.24200 155.35800 1.000 462.17456 497 ALA A C 1
ATOM 1977 O O . ALA A 1 497 ? 174.13400 126.36000 155.80400 1.000 462.17456 497 ALA A O 1
ATOM 1979 N N . TRP A 1 498 ? 174.40700 128.39300 154.87700 1.000 482.80686 498 TRP A N 1
ATOM 1980 C CA . TRP A 1 498 ? 172.97200 128.63700 154.81600 1.000 482.80686 498 TRP A CA 1
ATOM 1981 C C . TRP A 1 498 ? 172.27200 127.61600 153.93400 1.000 482.80686 498 TRP A C 1
ATOM 1982 O O . TRP A 1 498 ? 171.11300 127.27500 154.18100 1.000 482.80686 498 TRP A O 1
ATOM 1984 N N . THR A 1 499 ? 172.96700 127.09100 152.92500 1.000 451.75824 499 THR A N 1
ATOM 1985 C CA . THR A 1 499 ? 172.37500 126.08500 152.05600 1.000 451.75824 499 THR A CA 1
ATOM 1986 C C . THR A 1 499 ? 172.22200 124.76200 152.78400 1.000 451.75824 499 THR A C 1
ATOM 1987 O O . THR A 1 499 ? 171.23700 124.04700 152.58400 1.000 451.75824 499 THR A O 1
ATOM 1989 N N . SER A 1 500 ? 173.19400 124.41400 153.62300 1.000 440.95560 500 SER A N 1
ATOM 1990 C CA . SER A 1 500 ? 173.04600 123.23600 154.46300 1.000 440.95560 500 SER A CA 1
ATOM 1991 C C . SER A 1 500 ? 171.90000 123.42300 155.44200 1.000 440.95560 500 SER A C 1
ATOM 1992 O O . SER A 1 500 ? 171.11800 122.49700 155.67900 1.000 440.95560 500 SER A O 1
ATOM 1994 N N . HIS A 1 501 ? 171.78800 124.61800 156.02100 1.000 454.14246 501 HIS A N 1
ATOM 1995 C CA . HIS A 1 501 ? 170.65300 124.91000 156.89100 1.000 454.14246 501 HIS A CA 1
ATOM 1996 C C . HIS A 1 501 ? 169.33900 124.74200 156.14100 1.000 454.14246 501 HIS A C 1
ATOM 1997 O O . HIS A 1 501 ? 168.37000 124.18600 156.67400 1.000 454.14246 501 HIS A O 1
ATOM 1999 N N . LEU A 1 502 ? 169.29800 125.20400 154.89400 1.000 466.09736 502 LEU A N 1
ATOM 2000 C CA . LEU A 1 502 ? 168.08800 125.09700 154.09200 1.000 466.09736 502 LEU A CA 1
ATOM 2001 C C . LEU A 1 502 ? 167.77200 123.64600 153.76100 1.000 466.09736 502 LEU A C 1
ATOM 2002 O O . LEU A 1 502 ? 166.61400 123.22800 153.83300 1.000 466.09736 502 LEU A O 1
ATOM 2004 N N . TRP A 1 503 ? 168.78700 122.86900 153.38800 1.000 435.87666 503 TRP A N 1
ATOM 2005 C CA . TRP A 1 503 ? 168.58000 121.45200 153.11300 1.000 435.87666 503 TRP A CA 1
ATOM 2006 C C . TRP A 1 503 ? 168.10400 120.72300 154.35900 1.000 435.87666 503 TRP A C 1
ATOM 2007 O O . TRP A 1 503 ? 167.28500 119.80100 154.27700 1.000 435.87666 503 TRP A O 1
ATOM 2009 N N . LYS A 1 504 ? 168.60600 121.12800 155.52500 1.000 443.42312 504 LYS A N 1
ATOM 2010 C CA . LYS A 1 504 ? 168.14900 120.54300 156.77800 1.000 443.42312 504 LYS A CA 1
ATOM 2011 C C . LYS A 1 504 ? 166.67900 120.85300 157.01600 1.000 443.42312 504 LYS A C 1
ATOM 2012 O O . LYS A 1 504 ? 165.88300 119.95700 157.31700 1.000 443.42312 504 LYS A O 1
ATOM 2014 N N . MET A 1 505 ? 166.30200 122.12700 156.89100 1.000 470.25596 505 MET A N 1
ATOM 2015 C CA . MET A 1 505 ? 164.90100 122.49400 157.06100 1.000 470.25596 505 MET A CA 1
ATOM 2016 C C . MET A 1 505 ? 164.01700 121.81100 156.02600 1.000 470.25596 505 MET A C 1
ATOM 2017 O O . MET A 1 505 ? 162.84900 121.51500 156.30400 1.000 470.25596 505 MET A O 1
ATOM 2019 N N . PHE A 1 506 ? 164.55900 121.53700 154.83900 1.000 495.47482 506 PHE A N 1
ATOM 2020 C CA . PHE A 1 506 ? 163.78900 120.85700 153.80500 1.000 495.47482 506 PHE A CA 1
ATOM 2021 C C . PHE A 1 506 ? 163.55800 119.40000 154.17400 1.000 495.47482 506 PHE A C 1
ATOM 2022 O O . PHE A 1 506 ? 162.41800 118.92500 154.18000 1.000 495.47482 506 PHE A O 1
ATOM 2024 N N . TYR A 1 507 ? 164.63500 118.68000 154.49500 1.000 488.59413 507 TYR A N 1
ATOM 2025 C CA . TYR A 1 507 ? 164.50400 117.31100 154.97900 1.000 488.59413 507 TYR A CA 1
ATOM 2026 C C . TYR A 1 507 ? 163.59000 117.23900 156.19400 1.000 488.59413 507 TYR A C 1
ATOM 2027 O O . TYR A 1 507 ? 162.92600 116.22000 156.41400 1.000 488.59413 507 TYR A O 1
ATOM 2029 N N . ASP A 1 508 ? 163.53600 118.31200 156.98200 1.000 499.43737 508 ASP A N 1
ATOM 2030 C CA . ASP A 1 508 ? 162.60200 118.37500 158.09900 1.000 499.43737 508 ASP A CA 1
ATOM 2031 C C . ASP A 1 508 ? 161.16700 118.45400 157.59600 1.000 499.43737 508 ASP A C 1
ATOM 2032 O O . ASP A 1 508 ? 160.33000 117.60700 157.92800 1.000 499.43737 508 ASP A O 1
ATOM 2034 N N . ALA A 1 509 ? 160.86500 119.46400 156.78200 1.000 558.51660 509 ALA A N 1
ATOM 2035 C CA . ALA A 1 509 ? 159.49800 119.65700 156.31900 1.000 558.51660 509 ALA A CA 1
ATOM 2036 C C . ALA A 1 509 ? 159.14300 118.70600 155.18400 1.000 558.51660 509 ALA A C 1
ATOM 2037 O O . ALA A 1 509 ? 157.97300 118.34000 155.03300 1.000 558.51660 509 ALA A O 1
ATOM 2039 N N . ARG A 1 510 ? 160.12400 118.29800 154.38500 1.000 559.07318 510 ARG A N 1
ATOM 2040 C CA . ARG A 1 510 ? 159.86800 117.41700 153.25200 1.000 559.07318 510 ARG A CA 1
ATOM 2041 C C . ARG A 1 510 ? 160.98000 116.38400 153.10600 1.000 559.07318 510 ARG A C 1
ATOM 2042 O O . ARG A 1 510 ? 162.05300 116.68200 152.58100 1.000 559.07318 510 ARG A O 1
ATOM 2044 N N . UNK A 1 648 ? 164.80300 141.29200 173.41300 1.000 67.12940 531 UNK A N 1
ATOM 2045 C CA . UNK A 1 648 ? 165.89200 141.61300 174.32600 1.000 67.12940 531 UNK A CA 1
ATOM 2046 C C . UNK A 1 648 ? 165.40500 141.90500 175.75000 1.000 67.12940 531 UNK A C 1
ATOM 2047 O O . UNK A 1 648 ? 166.18700 142.31700 176.60100 1.000 67.12940 531 UNK A O 1
ATOM 2049 N N . UNK A 1 649 ? 164.11400 141.69800 176.00300 1.000 62.44074 532 UNK A N 1
ATOM 2050 C CA . UNK A 1 649 ? 163.55400 141.87400 177.33700 1.000 62.44074 532 UNK A CA 1
ATOM 2051 C C . UNK A 1 649 ? 163.95200 140.70800 178.23700 1.000 62.44074 532 UNK A C 1
ATOM 2052 O O . UNK A 1 649 ? 164.68500 139.80200 177.83800 1.000 62.44074 532 UNK A O 1
ATOM 2054 N N . UNK A 1 650 ? 163.44700 140.72800 179.47400 1.000 96.74588 533 UNK A N 1
ATOM 2055 C CA . UNK A 1 650 ? 163.77700 139.67700 180.43000 1.000 96.74588 533 UNK A CA 1
ATOM 2056 C C . UNK A 1 650 ? 162.92100 139.70200 181.69200 1.000 96.74588 533 UNK A C 1
ATOM 2057 O O . UNK A 1 650 ? 162.82100 140.74100 182.35000 1.000 96.74588 533 UNK A O 1
ATOM 2059 N N . UNK A 1 651 ? 162.34500 138.56000 182.07300 1.000 94.50382 534 UNK A N 1
ATOM 2060 C CA . UNK A 1 651 ? 161.91600 138.40900 183.45400 1.000 94.50382 534 UNK A CA 1
ATOM 2061 C C . UNK A 1 651 ? 163.15500 138.16500 184.30200 1.000 94.50382 534 UNK A C 1
ATOM 2062 O O . UNK A 1 651 ? 164.27400 138.10100 183.78900 1.000 94.50382 534 UNK A O 1
ATOM 2064 N N . UNK A 1 652 ? 162.96600 137.98800 185.60500 1.000 88.01469 535 UNK A N 1
ATOM 2065 C CA . UNK A 1 652 ? 164.12000 137.80900 186.47800 1.000 88.01469 535 UNK A CA 1
ATOM 2066 C C . UNK A 1 652 ? 163.72100 137.53200 187.91500 1.000 88.01469 535 UNK A C 1
ATOM 2067 O O . UNK A 1 652 ? 162.54300 137.31500 188.21700 1.000 88.01469 535 UNK A O 1
ATOM 2069 N N . UNK A 1 653 ? 164.71900 137.47800 188.79200 1.000 76.95782 536 UNK A N 1
ATOM 2070 C CA . UNK A 1 653 ? 164.52000 137.81700 190.19400 1.000 76.95782 536 UNK A CA 1
ATOM 2071 C C . UNK A 1 653 ? 165.75200 138.60000 190.62000 1.000 76.95782 536 UNK A C 1
ATOM 2072 O O . UNK A 1 653 ? 166.84700 138.04100 190.63600 1.000 76.95782 536 UNK A O 1
ATOM 2074 N N . UNK A 1 654 ? 165.59500 139.88600 190.92900 1.000 50.64126 537 UNK A N 1
ATOM 2075 C CA . UNK A 1 654 ? 166.75200 140.70500 191.28000 1.000 50.64126 537 UNK A CA 1
ATOM 2076 C C . UNK A 1 654 ? 166.33500 141.79800 192.25300 1.000 50.64126 537 UNK A C 1
ATOM 2077 O O . UNK A 1 654 ? 165.46900 142.61800 191.92800 1.000 50.64126 537 UNK A O 1
ATOM 2079 N N . UNK A 1 655 ? 166.97800 141.84800 193.43000 1.000 58.07823 538 UNK A N 1
ATOM 2080 C CA . UNK A 1 655 ? 166.62600 142.84600 194.44000 1.000 58.07823 538 UNK A CA 1
ATOM 2081 C C . UNK A 1 655 ? 167.51100 142.84600 195.68600 1.000 58.07823 538 UNK A C 1
ATOM 2082 O O . UNK A 1 655 ? 168.40300 142.00300 195.83100 1.000 58.07823 538 UNK A O 1
ATOM 2084 N N . UNK A 1 656 ? 167.25500 143.79900 196.59300 1.000 42.61790 539 UNK A N 1
ATOM 2085 C CA . UNK A 1 656 ? 167.94500 143.90000 197.87300 1.000 42.61790 539 UNK A CA 1
ATOM 2086 C C . UNK A 1 656 ? 166.93000 144.15000 198.98700 1.000 42.61790 539 UNK A C 1
ATOM 2087 O O . UNK A 1 656 ? 165.84200 144.69600 198.77400 1.000 42.61790 539 UNK A O 1
ATOM 2089 N N . UNK A 1 657 ? 167.32300 143.79300 200.20500 1.000 35.23751 540 UNK A N 1
ATOM 2090 C CA . UNK A 1 657 ? 166.36900 143.57400 201.27700 1.000 35.23751 540 UNK A CA 1
ATOM 2091 C C . UNK A 1 657 ? 166.49700 144.57800 202.39900 1.000 35.23751 540 UNK A C 1
ATOM 2092 O O . UNK A 1 657 ? 167.60200 144.90300 202.83500 1.000 35.23751 540 UNK A O 1
ATOM 2094 N N . UNK A 1 658 ? 165.34600 145.01100 202.90600 1.000 24.17537 541 UNK A N 1
ATOM 2095 C CA . UNK A 1 658 ? 165.32300 145.67700 204.19500 1.000 24.17537 541 UNK A CA 1
ATOM 2096 C C . UNK A 1 658 ? 165.91100 144.79300 205.26800 1.000 24.17537 541 UNK A C 1
ATOM 2097 O O . UNK A 1 658 ? 166.27000 145.27700 206.34300 1.000 24.17537 541 UNK A O 1
ATOM 2099 N N . UNK A 1 659 ? 166.00300 143.50200 205.00200 1.000 29.29134 542 UNK A N 1
ATOM 2100 C CA . UNK A 1 659 ? 166.80700 142.62100 205.81400 1.000 29.29134 542 UNK A CA 1
ATOM 2101 C C . UNK A 1 659 ? 168.14700 142.34500 205.16800 1.000 29.29134 542 UNK A C 1
ATOM 2102 O O . UNK A 1 659 ? 168.76000 141.30800 205.43300 1.000 29.29134 542 UNK A O 1
ATOM 2104 N N . UNK A 1 660 ? 168.59400 143.22700 204.29100 1.000 38.87778 543 UNK A N 1
ATOM 2105 C CA . UNK A 1 660 ? 169.96100 143.17900 203.82500 1.000 38.87778 543 UNK A CA 1
ATOM 2106 C C . UNK A 1 660 ? 170.42000 141.89700 203.17300 1.000 38.87778 543 UNK A C 1
ATOM 2107 O O . UNK A 1 660 ? 171.59100 141.75700 202.81800 1.000 38.87778 543 UNK A O 1
ATOM 2108 N N . UNK A 1 661 ? 169.53600 140.93500 203.03000 1.000 44.16338 544 UNK A N 1
ATOM 2109 C CA . UNK A 1 661 ? 169.79700 139.91600 202.04700 1.000 44.16338 544 UNK A CA 1
ATOM 2110 C C . UNK A 1 661 ? 169.45500 140.50700 200.69700 1.000 44.16338 544 UNK A C 1
ATOM 2111 O O . UNK A 1 661 ? 168.49400 141.25800 200.55400 1.000 44.16338 544 UNK A O 1
ATOM 2113 N N . UNK A 1 662 ? 170.26900 140.20300 199.72200 1.000 43.10185 545 UNK A N 1
ATOM 2114 C CA . UNK A 1 662 ? 170.05700 140.71100 198.38500 1.000 43.10185 545 UNK A CA 1
ATOM 2115 C C . UNK A 1 662 ? 170.33300 139.55100 197.46200 1.000 43.10185 545 UNK A C 1
ATOM 2116 O O . UNK A 1 662 ? 171.28100 138.79700 197.67500 1.000 43.10185 545 UNK A O 1
ATOM 2118 N N . UNK A 1 663 ? 169.48000 139.38300 196.47000 1.000 56.98371 546 UNK A N 1
ATOM 2119 C CA . UNK A 1 663 ? 169.52000 138.14300 195.73200 1.000 56.98371 546 UNK A CA 1
ATOM 2120 C C . UNK A 1 663 ? 168.97300 138.35300 194.33700 1.000 56.98371 546 UNK A C 1
ATOM 2121 O O . UNK A 1 663 ? 168.16600 139.25400 194.08800 1.000 56.98371 546 UNK A O 1
ATOM 2123 N N . UNK A 1 664 ? 169.44400 137.51400 193.43400 1.000 80.62515 547 UNK A N 1
ATOM 2124 C CA . UNK A 1 664 ? 168.79200 137.30900 192.16700 1.000 80.62515 547 UNK A CA 1
ATOM 2125 C C . UNK A 1 664 ? 168.62300 135.82400 191.96500 1.000 80.62515 547 UNK A C 1
ATOM 2126 O O . UNK A 1 664 ? 169.56000 135.06500 192.21800 1.000 80.62515 547 UNK A O 1
ATOM 2127 N N . UNK A 1 665 ? 167.41900 135.42600 191.55700 1.000 84.69392 548 UNK A N 1
ATOM 2128 C CA . UNK A 1 665 ? 167.08800 134.06300 191.15900 1.000 84.69392 548 UNK A CA 1
ATOM 2129 C C . UNK A 1 665 ? 166.86200 134.07300 189.65800 1.000 84.69392 548 UNK A C 1
ATOM 2130 O O . UNK A 1 665 ? 165.98600 134.79400 189.15600 1.000 84.69392 548 UNK A O 1
ATOM 2132 N N . UNK A 1 666 ? 167.66900 133.28200 188.95200 1.000 176.96682 549 UNK A N 1
ATOM 2133 C CA . UNK A 1 666 ? 167.71300 133.25500 187.49400 1.000 176.96682 549 UNK A CA 1
ATOM 2134 C C . UNK A 1 666 ? 168.62800 132.11500 187.04700 1.000 176.96682 549 UNK A C 1
ATOM 2135 O O . UNK A 1 666 ? 169.27600 131.46000 187.86900 1.000 176.96682 549 UNK A O 1
ATOM 2137 N N . UNK A 1 667 ? 168.65800 131.87700 185.71700 1.000 220.15797 550 UNK A N 1
ATOM 2138 C CA . UNK A 1 667 ? 169.45800 130.80900 185.12000 1.000 220.15797 550 UNK A CA 1
ATOM 2139 C C . UNK A 1 667 ? 170.08300 131.13600 183.76500 1.000 220.15797 550 UNK A C 1
ATOM 2140 O O . UNK A 1 667 ? 170.68400 130.23800 183.16700 1.000 220.15797 550 UNK A O 1
ATOM 2142 N N . UNK A 1 668 ? 169.95600 132.36800 183.25700 1.000 203.69537 551 UNK A N 1
ATOM 2143 C CA . UNK A 1 668 ? 170.37100 132.74900 181.90400 1.000 203.69537 551 UNK A CA 1
ATOM 2144 C C . UNK A 1 668 ? 171.71200 132.16300 181.47800 1.000 203.69537 551 UNK A C 1
ATOM 2145 O O . UNK A 1 668 ? 171.85600 131.68800 180.34800 1.000 203.69537 551 UNK A O 1
ATOM 2147 N N . UNK A 1 669 ? 172.70200 132.20100 182.36000 1.000 189.61760 552 UNK A N 1
ATOM 2148 C CA . UNK A 1 669 ? 173.94800 131.49200 182.13000 1.000 189.61760 552 UNK A CA 1
ATOM 2149 C C . UNK A 1 669 ? 174.08100 130.28600 183.04000 1.000 189.61760 552 UNK A C 1
ATOM 2150 O O . UNK A 1 669 ? 175.10500 129.60100 182.99600 1.000 189.61760 552 UNK A O 1
ATOM 2152 N N . UNK A 1 670 ? 173.07300 130.01500 183.86500 1.000 203.43766 553 UNK A N 1
ATOM 2153 C CA . UNK A 1 670 ? 173.05200 128.79700 184.64500 1.000 203.43766 553 UNK A CA 1
ATOM 2154 C C . UNK A 1 670 ? 172.93700 128.94700 186.14700 1.000 203.43766 553 UNK A C 1
ATOM 2155 O O . UNK A 1 670 ? 173.07300 127.95000 186.86100 1.000 203.43766 553 UNK A O 1
ATOM 2156 N N . UNK A 1 671 ? 172.69500 130.15300 186.65800 1.000 197.84169 554 UNK A N 1
ATOM 2157 C CA . UNK A 1 671 ? 172.66700 130.30800 188.10800 1.000 197.84169 554 UNK A CA 1
ATOM 2158 C C . UNK A 1 671 ? 171.86900 131.54000 188.51500 1.000 197.84169 554 UNK A C 1
ATOM 2159 O O . UNK A 1 671 ? 171.62700 132.44400 187.71300 1.000 197.84169 554 UNK A O 1
ATOM 2161 N N . UNK A 1 672 ? 171.44300 131.53800 189.77800 1.000 128.36372 555 UNK A N 1
ATOM 2162 C CA . UNK A 1 672 ? 170.67900 132.62400 190.38500 1.000 128.36372 555 UNK A CA 1
ATOM 2163 C C . UNK A 1 672 ? 171.62300 133.77000 190.71800 1.000 128.36372 555 UNK A C 1
ATOM 2164 O O . UNK A 1 672 ? 172.67800 133.56500 191.32900 1.000 128.36372 555 UNK A O 1
ATOM 2166 N N . UNK A 1 673 ? 171.20700 134.99000 190.37200 1.000 114.31199 556 UNK A N 1
ATOM 2167 C CA . UNK A 1 673 ? 172.14400 136.10500 190.27100 1.000 114.31199 556 UNK A CA 1
ATOM 2168 C C . UNK A 1 673 ? 172.88700 136.37600 191.56100 1.000 114.31199 556 UNK A C 1
ATOM 2169 O O . UNK A 1 673 ? 174.05400 136.77800 191.51900 1.000 114.31199 556 UNK A O 1
ATOM 2171 N N . UNK A 1 674 ? 172.25900 136.14600 192.70300 1.000 97.25321 557 UNK A N 1
ATOM 2172 C CA . UNK A 1 674 ? 172.94100 136.51100 193.93000 1.000 97.25321 557 UNK A CA 1
ATOM 2173 C C . UNK A 1 674 ? 172.10300 136.06300 195.10300 1.000 97.25321 557 UNK A C 1
ATOM 2174 O O . UNK A 1 674 ? 170.94500 135.67600 194.94900 1.000 97.25321 557 UNK A O 1
ATOM 2176 N N . UNK A 1 675 ? 172.72400 136.09400 196.27300 1.000 76.88223 558 UNK A N 1
ATOM 2177 C CA . UNK A 1 675 ? 172.02700 136.12500 197.54700 1.000 76.88223 558 UNK A CA 1
ATOM 2178 C C . UNK A 1 675 ? 173.05100 136.38900 198.63400 1.000 76.88223 558 UNK A C 1
ATOM 2179 O O . UNK A 1 675 ? 174.16000 135.85400 198.58700 1.000 76.88223 558 UNK A O 1
ATOM 2181 N N . UNK A 1 676 ? 172.67700 137.22800 199.59500 1.000 52.22404 559 UNK A N 1
ATOM 2182 C CA . UNK A 1 676 ? 173.54100 137.53000 200.72700 1.000 52.22404 559 UNK A CA 1
ATOM 2183 C C . UNK A 1 676 ? 172.76300 138.26000 201.80600 1.000 52.22404 559 UNK A C 1
ATOM 2184 O O . UNK A 1 676 ? 172.23600 139.34600 201.56700 1.000 52.22404 559 UNK A O 1
ATOM 2186 N N . UNK A 1 677 ? 172.69700 137.68000 202.99400 1.000 41.84444 560 UNK A N 1
ATOM 2187 C CA . UNK A 1 677 ? 172.01400 138.33900 204.08200 1.000 41.84444 560 UNK A CA 1
ATOM 2188 C C . UNK A 1 677 ? 172.77400 139.58200 204.49800 1.000 41.84444 560 UNK A C 1
ATOM 2189 O O . UNK A 1 677 ? 173.90500 139.83100 204.07800 1.000 41.84444 560 UNK A O 1
ATOM 2191 N N . UNK A 1 678 ? 172.13900 140.36200 205.33300 1.000 35.43815 561 UNK A N 1
ATOM 2192 C CA . UNK A 1 678 ? 172.80000 141.53300 205.87100 1.000 35.43815 561 UNK A CA 1
ATOM 2193 C C . UNK A 1 678 ? 173.87900 141.09100 206.83600 1.000 35.43815 561 UNK A C 1
ATOM 2194 O O . UNK A 1 678 ? 173.58300 140.77400 207.99300 1.000 35.43815 561 UNK A O 1
ATOM 2196 N N . UNK A 1 679 ? 175.11100 141.03800 206.41400 1.000 35.13700 562 UNK A N 1
ATOM 2197 C CA . UNK A 1 679 ? 176.16600 140.85200 207.40300 1.000 35.13700 562 UNK A CA 1
ATOM 2198 C C . UNK A 1 679 ? 176.08300 141.94900 208.44100 1.000 35.13700 562 UNK A C 1
ATOM 2199 O O . UNK A 1 679 ? 176.30400 143.12300 208.14100 1.000 35.13700 562 UNK A O 1
ATOM 2201 N N . UNK A 1 680 ? 175.68400 141.56900 209.64700 1.000 32.67113 563 UNK A N 1
ATOM 2202 C CA . UNK A 1 680 ? 175.68400 142.43700 210.81800 1.000 32.67113 563 UNK A CA 1
ATOM 2203 C C . UNK A 1 680 ? 175.05200 143.79300 210.55200 1.000 32.67113 563 UNK A C 1
ATOM 2204 O O . UNK A 1 680 ? 175.23600 144.73400 211.32300 1.000 32.67113 563 UNK A O 1
ATOM 2206 N N . UNK A 1 681 ? 174.30400 143.93300 209.47000 1.000 51.45372 564 UNK A N 1
ATOM 2207 C CA . UNK A 1 681 ? 173.74800 145.22100 209.10400 1.000 51.45372 564 UNK A CA 1
ATOM 2208 C C . UNK A 1 681 ? 172.44600 145.34100 209.87900 1.000 51.45372 564 UNK A C 1
ATOM 2209 O O . UNK A 1 681 ? 171.41300 144.84500 209.44400 1.000 51.45372 564 UNK A O 1
ATOM 2211 N N . UNK A 1 682 ? 172.48000 146.00600 211.01200 1.000 58.62216 565 UNK A N 1
ATOM 2212 C CA . UNK A 1 682 ? 171.23200 146.18700 211.72500 1.000 58.62216 565 UNK A CA 1
ATOM 2213 C C . UNK A 1 682 ? 170.36500 147.12700 210.91500 1.000 58.62216 565 UNK A C 1
ATOM 2214 O O . UNK A 1 682 ? 170.80100 148.23400 210.59000 1.000 58.62216 565 UNK A O 1
ATOM 2216 N N . UNK A 1 683 ? 169.17500 146.73500 210.56000 1.000 93.42663 566 UNK A N 1
ATOM 2217 C CA . UNK A 1 683 ? 168.37500 147.54400 209.63700 1.000 93.42663 566 UNK A CA 1
ATOM 2218 C C . UNK A 1 683 ? 167.75000 148.73900 210.33400 1.000 93.42663 566 UNK A C 1
ATOM 2219 O O . UNK A 1 683 ? 166.83600 148.58900 211.15000 1.000 93.42663 566 UNK A O 1
ATOM 2221 N N . UNK A 1 684 ? 168.26600 149.93100 210.04100 1.000 119.79479 567 UNK A N 1
ATOM 2222 C CA . UNK A 1 684 ? 167.56500 151.14800 210.44000 1.000 119.79479 567 UNK A CA 1
ATOM 2223 C C . UNK A 1 684 ? 167.54700 152.24000 209.38300 1.000 119.79479 567 UNK A C 1
ATOM 2224 O O . UNK A 1 684 ? 166.70700 153.14100 209.47800 1.000 119.79479 567 UNK A O 1
ATOM 2226 N N . UNK A 1 685 ? 168.42600 152.20500 208.38700 1.000 99.60781 568 UNK A N 1
ATOM 2227 C CA . UNK A 1 685 ? 168.46700 153.18300 207.31200 1.000 99.60781 568 UNK A CA 1
ATOM 2228 C C . UNK A 1 685 ? 168.46000 152.44300 205.98700 1.000 99.60781 568 UNK A C 1
ATOM 2229 O O . UNK A 1 685 ? 168.35600 151.21700 205.93700 1.000 99.60781 568 UNK A O 1
ATOM 2231 N N . UNK A 1 686 ? 168.58100 153.18600 204.90500 1.000 118.24050 569 UNK A N 1
ATOM 2232 C CA . UNK A 1 686 ? 168.72000 152.57600 203.60000 1.000 118.24050 569 UNK A CA 1
ATOM 2233 C C . UNK A 1 686 ? 170.19000 152.62400 203.20500 1.000 118.24050 569 UNK A C 1
ATOM 2234 O O . UNK A 1 686 ? 171.05200 153.01100 203.99300 1.000 118.24050 569 UNK A O 1
ATOM 2236 N N . UNK A 1 687 ? 170.48500 152.22700 201.97500 1.000 126.15405 570 UNK A N 1
ATOM 2237 C CA . UNK A 1 687 ? 171.82400 152.33400 201.42100 1.000 126.15405 570 UNK A CA 1
ATOM 2238 C C . UNK A 1 687 ? 171.67200 152.84000 199.99400 1.000 126.15405 570 UNK A C 1
ATOM 2239 O O . UNK A 1 687 ? 170.58300 153.24100 199.57600 1.000 126.15405 570 UNK A O 1
ATOM 2241 N N . UNK A 1 688 ? 172.75100 152.83200 199.22500 1.000 89.87335 571 UNK A N 1
ATOM 2242 C CA . UNK A 1 688 ? 172.63700 153.25700 197.83900 1.000 89.87335 571 UNK A CA 1
ATOM 2243 C C . UNK A 1 688 ? 173.53100 152.38000 196.99400 1.000 89.87335 571 UNK A C 1
ATOM 2244 O O . UNK A 1 688 ? 174.39500 151.67600 197.50900 1.000 89.87335 571 UNK A O 1
ATOM 2246 N N . UNK A 1 689 ? 173.32000 152.42200 195.68800 1.000 91.48414 572 UNK A N 1
ATOM 2247 C CA . UNK A 1 689 ? 174.07200 151.52600 194.82900 1.000 91.48414 572 UNK A CA 1
ATOM 2248 C C . UNK A 1 689 ? 174.04700 152.03700 193.40500 1.000 91.48414 572 UNK A C 1
ATOM 2249 O O . UNK A 1 689 ? 173.24800 152.90200 193.04200 1.000 91.48414 572 UNK A O 1
ATOM 2251 N N . UNK A 1 690 ? 174.92900 151.46700 192.60000 1.000 121.73685 573 UNK A N 1
ATOM 2252 C CA . UNK A 1 690 ? 175.00700 151.73900 191.17000 1.000 121.73685 573 UNK A CA 1
ATOM 2253 C C . UNK A 1 690 ? 175.92000 150.68500 190.56900 1.000 121.73685 573 UNK A C 1
ATOM 2254 O O . UNK A 1 690 ? 176.34700 149.74800 191.25300 1.000 121.73685 573 UNK A O 1
ATOM 2256 N N . UNK A 1 691 ? 176.21200 150.81900 189.28500 1.000 164.82857 574 UNK A N 1
ATOM 2257 C CA . UNK A 1 691 ? 177.04200 149.83900 188.60700 1.000 164.82857 574 UNK A CA 1
ATOM 2258 C C . UNK A 1 691 ? 177.91800 150.53400 187.58700 1.000 164.82857 574 UNK A C 1
ATOM 2259 O O . UNK A 1 691 ? 177.43200 151.33900 186.78800 1.000 164.82857 574 UNK A O 1
ATOM 2261 N N . UNK A 1 692 ? 179.20400 150.21400 187.60800 1.000 219.35473 575 UNK A N 1
ATOM 2262 C CA . UNK A 1 692 ? 179.98100 150.27100 186.38300 1.000 219.35473 575 UNK A CA 1
ATOM 2263 C C . UNK A 1 692 ? 179.41600 149.19700 185.47200 1.000 219.35473 575 UNK A C 1
ATOM 2264 O O . UNK A 1 692 ? 179.53800 148.00200 185.75700 1.000 219.35473 575 UNK A O 1
ATOM 2266 N N . UNK A 1 693 ? 178.79700 149.62500 184.37800 1.000 226.01938 576 UNK A N 1
ATOM 2267 C CA . UNK A 1 693 ? 177.79800 148.83900 183.66500 1.000 226.01938 576 UNK A CA 1
ATOM 2268 C C . UNK A 1 693 ? 178.43600 147.70500 182.88100 1.000 226.01938 576 UNK A C 1
ATOM 2269 O O . UNK A 1 693 ? 179.59400 147.35100 183.12000 1.000 226.01938 576 UNK A O 1
ATOM 2271 N N . UNK A 1 694 ? 177.68900 147.13000 181.94100 1.000 192.17491 577 UNK A N 1
ATOM 2272 C CA . UNK A 1 694 ? 178.02200 145.80700 181.44200 1.000 192.17491 577 UNK A CA 1
ATOM 2273 C C . UNK A 1 694 ? 179.35200 145.83200 180.71600 1.000 192.17491 577 UNK A C 1
ATOM 2274 O O . UNK A 1 694 ? 179.41900 146.10000 179.51200 1.000 192.17491 577 UNK A O 1
ATOM 2276 N N . UNK A 1 695 ? 180.41600 145.53800 181.45600 1.000 261.71553 578 UNK A N 1
ATOM 2277 C CA . UNK A 1 695 ? 181.75800 145.54300 180.89200 1.000 261.71553 578 UNK A CA 1
ATOM 2278 C C . UNK A 1 695 ? 182.07000 144.20000 180.26600 1.000 261.71553 578 UNK A C 1
ATOM 2279 O O . UNK A 1 695 ? 183.08500 143.56400 180.53800 1.000 261.71553 578 UNK A O 1
ATOM 2281 N N . UNK A 1 696 ? 181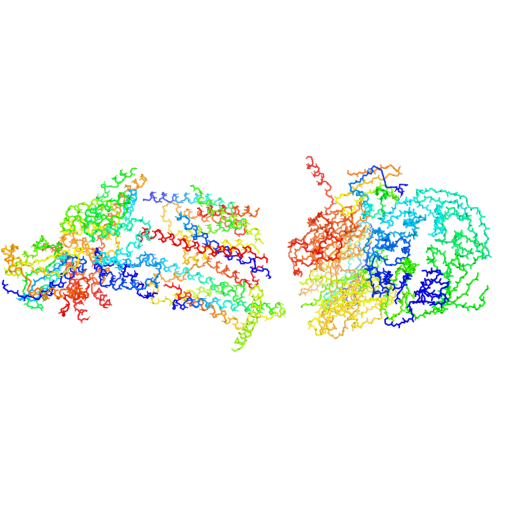.14700 143.75900 179.41800 1.000 295.11613 579 UNK A N 1
ATOM 2282 C CA . UNK A 1 696 ? 181.47900 142.71200 178.47100 1.000 295.11613 579 UNK A CA 1
ATOM 2283 C C . UNK A 1 696 ? 182.61700 143.16600 177.57800 1.000 295.11613 579 UNK A C 1
ATOM 2284 O O . UNK A 1 696 ? 183.57300 142.42000 177.33700 1.000 295.11613 579 UNK A O 1
ATOM 2286 N N . UNK A 1 697 ? 182.53200 144.40800 177.10400 1.000 297.48841 580 UNK A N 1
ATOM 2287 C CA . UNK A 1 697 ? 183.62200 145.03000 176.36700 1.000 297.48841 580 UNK A CA 1
ATOM 2288 C C . UNK A 1 697 ? 184.94700 144.87200 177.09400 1.000 297.48841 580 UNK A C 1
ATOM 2289 O O . UNK A 1 697 ? 185.91800 144.34600 176.54100 1.000 297.48841 580 UNK A O 1
ATOM 2291 N N . UNK A 1 698 ? 185.00200 145.29900 178.34300 1.000 307.62289 581 UNK A N 1
ATOM 2292 C CA . UNK A 1 698 ? 186.23900 145.14700 179.07700 1.000 307.62289 581 UNK A CA 1
ATOM 2293 C C . UNK A 1 698 ? 186.49600 143.67300 179.35400 1.000 307.62289 581 UNK A C 1
ATOM 2294 O O . UNK A 1 698 ? 185.56200 142.92400 179.65300 1.000 307.62289 581 UNK A O 1
ATOM 2296 N N . UNK A 1 699 ? 187.73700 143.21800 179.20600 1.000 263.01289 582 UNK A N 1
ATOM 2297 C CA . UNK A 1 699 ? 188.08700 141.91100 179.76700 1.000 263.01289 582 UNK A CA 1
ATOM 2298 C C . UNK A 1 699 ? 187.63700 141.79900 181.20100 1.000 263.01289 582 UNK A C 1
ATOM 2299 O O . UNK A 1 699 ? 187.09500 140.77000 181.61600 1.000 263.01289 582 UNK A O 1
ATOM 2301 N N . UNK A 1 700 ? 187.83100 142.86200 181.96400 1.000 257.56958 583 UNK A N 1
ATOM 2302 C CA . UNK A 1 700 ? 187.25000 142.93000 183.28800 1.000 257.56958 583 UNK A CA 1
ATOM 2303 C C . UNK A 1 700 ? 185.72900 142.91100 183.18500 1.000 257.56958 583 UNK A C 1
ATOM 2304 O O . UNK A 1 700 ? 185.15400 143.56200 182.30600 1.000 257.56958 583 UNK A O 1
ATOM 2306 N N . UNK A 1 701 ? 185.05100 142.16900 184.04900 1.000 210.07968 584 UNK A N 1
ATOM 2307 C CA . UNK A 1 701 ? 183.60300 142.09000 183.97500 1.000 210.07968 584 UNK A CA 1
ATOM 2308 C C . UNK A 1 701 ? 182.97500 143.40800 184.37400 1.000 210.07968 584 UNK A C 1
ATOM 2309 O O . UNK A 1 701 ? 183.66500 144.30800 184.87300 1.000 210.07968 584 UNK A O 1
ATOM 2311 N N . UNK A 1 702 ? 181.67700 143.56600 184.15600 1.000 207.24954 585 UNK A N 1
ATOM 2312 C CA . UNK A 1 702 ? 180.99600 144.73500 184.70500 1.000 207.24954 585 UNK A CA 1
ATOM 2313 C C . UNK A 1 702 ? 181.21500 144.79800 186.20200 1.000 207.24954 585 UNK A C 1
ATOM 2314 O O . UNK A 1 702 ? 181.40100 143.77800 186.86700 1.000 207.24954 585 UNK A O 1
ATOM 2316 N N . UNK A 1 703 ? 181.20600 146.01000 186.73300 1.000 201.67090 586 UNK A N 1
ATOM 2317 C CA . UNK A 1 703 ? 181.44600 146.21700 188.15300 1.000 201.67090 586 UNK A CA 1
ATOM 2318 C C . UNK A 1 703 ? 180.22200 146.88200 188.76200 1.000 201.67090 586 UNK A C 1
ATOM 2319 O O . UNK A 1 703 ? 179.96800 148.06600 188.52400 1.000 201.67090 586 UNK A O 1
ATOM 2321 N N . UNK A 1 704 ? 179.47200 146.12500 189.55400 1.000 181.91657 587 UNK A N 1
ATOM 2322 C CA . UNK A 1 704 ? 178.38300 146.67800 190.34000 1.000 181.91657 587 UNK A CA 1
ATOM 2323 C C . UNK A 1 704 ? 178.90200 146.97800 191.73300 1.000 181.91657 587 UNK A C 1
ATOM 2324 O O . UNK A 1 704 ? 179.92800 146.44900 192.15400 1.000 181.91657 587 UNK A O 1
ATOM 2326 N N . UNK A 1 705 ? 178.18700 147.83100 192.45300 1.000 174.47939 588 UNK A N 1
ATOM 2327 C CA . UNK A 1 705 ? 178.63300 148.13900 193.79900 1.000 174.47939 588 UNK A CA 1
ATOM 2328 C C . UNK A 1 705 ? 177.53000 148.87000 194.53100 1.000 174.47939 588 UNK A C 1
ATOM 2329 O O . UNK A 1 705 ? 176.59000 149.40700 193.93100 1.000 174.47939 588 UNK A O 1
ATOM 2331 N N . UNK A 1 706 ? 177.68200 148.89600 195.84400 1.000 144.66402 589 UNK A N 1
ATOM 2332 C CA . UNK A 1 706 ? 176.75100 149.58600 196.70900 1.000 144.66402 589 UNK A CA 1
ATOM 2333 C C . UNK A 1 706 ? 177.51500 150.14800 197.88900 1.000 144.66402 589 UNK A C 1
ATOM 2334 O O . UNK A 1 706 ? 178.47300 149.53900 198.37600 1.000 144.66402 589 UNK A O 1
ATOM 2336 N N . UNK A 1 707 ? 177.07900 151.31700 198.33200 1.000 119.65857 590 UNK A N 1
ATOM 2337 C CA . UNK A 1 707 ? 177.44900 151.84600 199.63200 1.000 119.65857 590 UNK A CA 1
ATOM 2338 C C . UNK A 1 707 ? 176.37300 151.41200 200.60400 1.000 119.65857 590 UNK A C 1
ATOM 2339 O O . UNK A 1 707 ? 175.25100 151.93100 200.59000 1.000 119.65857 590 UNK A O 1
ATOM 2341 N N . UNK A 1 708 ? 176.70600 150.40400 201.39800 1.000 109.16666 591 UNK A N 1
ATOM 2342 C CA . UNK A 1 708 ? 175.93000 150.14600 202.59200 1.000 109.16666 591 UNK A CA 1
ATOM 2343 C C . UNK A 1 708 ? 175.96500 151.42600 203.39900 1.000 109.16666 591 UNK A C 1
ATOM 2344 O O . UNK A 1 708 ? 177.04200 151.96100 203.67300 1.000 109.16666 591 UNK A O 1
ATOM 2346 N N . UNK A 1 709 ? 174.79600 151.95000 203.74200 1.000 108.56259 592 UNK A N 1
ATOM 2347 C CA . UNK A 1 709 ? 174.69800 153.24800 204.39600 1.000 108.56259 592 UNK A CA 1
ATOM 2348 C C . UNK A 1 709 ? 174.06500 153.08200 205.76800 1.000 108.56259 592 UNK A C 1
ATOM 2349 O O . UNK A 1 709 ? 172.90800 152.66300 205.87600 1.000 108.56259 592 UNK A O 1
ATOM 2351 N N . UNK A 1 710 ? 174.81100 153.45000 206.80800 1.000 171.26890 593 UNK A N 1
ATOM 2352 C CA . UNK A 1 710 ? 174.43500 153.21800 208.19700 1.000 171.26890 593 UNK A CA 1
ATOM 2353 C C . UNK A 1 710 ? 174.26100 154.54600 208.89600 1.000 171.26890 593 UNK A C 1
ATOM 2354 O O . UNK A 1 710 ? 175.23600 155.11900 209.38000 1.000 171.26890 593 UNK A O 1
ATOM 2356 N N . UNK A 1 711 ? 173.01900 155.02100 208.94300 1.000 199.26779 594 UNK A N 1
ATOM 2357 C CA . UNK A 1 711 ? 172.72100 156.25000 209.66000 1.000 199.26779 594 UNK A CA 1
ATOM 2358 C C . UNK A 1 711 ? 173.31500 156.22400 211.06000 1.000 199.26779 594 UNK A C 1
ATOM 2359 O O . UNK A 1 711 ? 174.17400 157.04200 211.40000 1.000 199.26779 594 UNK A O 1
ATOM 2361 N N . UNK A 1 712 ? 172.89900 155.25300 211.87000 1.000 220.09624 595 UNK A N 1
ATOM 2362 C CA . UNK A 1 712 ? 173.23500 155.25200 213.28600 1.000 220.09624 595 UNK A CA 1
ATOM 2363 C C . UNK A 1 712 ? 174.73900 155.29200 213.49500 1.000 220.09624 595 UNK A C 1
ATOM 2364 O O . UNK A 1 712 ? 175.27600 156.29600 213.96900 1.000 220.09624 595 UNK A O 1
ATOM 2366 N N . UNK A 1 713 ? 175.43800 154.22700 213.11700 1.000 211.64991 596 UNK A N 1
ATOM 2367 C CA . UNK A 1 713 ? 176.88600 154.32600 213.11900 1.000 211.64991 596 UNK A CA 1
ATOM 2368 C C . UNK A 1 713 ? 177.39400 155.21200 212.00400 1.000 211.64991 596 UNK A C 1
ATOM 2369 O O . UNK A 1 713 ? 178.59200 155.50000 211.95900 1.000 211.64991 596 UNK A O 1
ATOM 2371 N N . UNK A 1 714 ? 176.52300 155.63400 211.10000 1.000 211.25325 597 UNK A N 1
ATOM 2372 C CA . UNK A 1 714 ? 176.99200 156.32400 209.92400 1.000 211.25325 597 UNK A CA 1
ATOM 2373 C C . UNK A 1 714 ? 177.55200 155.34600 208.91700 1.000 211.25325 597 UNK A C 1
ATOM 2374 O O . UNK A 1 714 ? 177.50900 155.59600 207.71200 1.000 211.25325 597 UNK A O 1
ATOM 2375 N N . UNK A 1 715 ? 178.03200 154.20700 209.40600 1.000 164.86097 598 UNK A N 1
ATOM 2376 C CA . UNK A 1 715 ? 179.00100 153.40900 208.66600 1.000 164.86097 598 UNK A CA 1
ATOM 2377 C C . UNK A 1 715 ? 178.49800 153.05000 207.27800 1.000 164.86097 598 UNK A C 1
ATOM 2378 O O . UNK A 1 715 ? 177.42500 152.47400 207.11600 1.000 164.86097 598 UNK A O 1
ATOM 2380 N N . UNK A 1 716 ? 179.28000 153.39200 206.27500 1.000 120.24660 599 UNK A N 1
ATOM 2381 C CA . UNK A 1 716 ? 179.01800 152.97500 204.91400 1.000 120.24660 599 UNK A CA 1
ATOM 2382 C C . UNK A 1 716 ? 179.85300 151.75000 204.59600 1.000 120.24660 599 UNK A C 1
ATOM 2383 O O . UNK A 1 716 ? 180.51100 151.16700 205.45700 1.000 120.24660 599 UNK A O 1
ATOM 2385 N N . UNK A 1 717 ? 179.78200 151.34000 203.34200 1.000 110.52304 600 UNK A N 1
ATOM 2386 C CA . UNK A 1 717 ? 180.60100 150.24500 202.85000 1.000 110.52304 600 UNK A CA 1
ATOM 2387 C C . UNK A 1 717 ? 180.57800 150.26000 201.33500 1.000 110.52304 600 UNK A C 1
ATOM 2388 O O . UNK A 1 717 ? 179.51000 150.05200 200.75200 1.000 110.52304 600 UNK A O 1
ATOM 2390 N N . UNK A 1 718 ? 181.72500 150.50100 200.68100 1.000 132.61859 601 UNK A N 1
ATOM 2391 C CA . UNK A 1 718 ? 181.77000 150.45800 199.22400 1.000 132.61859 601 UNK A CA 1
ATOM 2392 C C . UNK A 1 718 ? 182.09400 149.03400 198.82600 1.000 132.61859 601 UNK A C 1
ATOM 2393 O O . UNK A 1 718 ? 183.26000 148.66400 198.66900 1.000 132.61859 601 UNK A O 1
ATOM 2395 N N . UNK A 1 719 ? 181.05100 148.22400 198.69600 1.000 146.42867 602 UNK A N 1
ATOM 2396 C CA . UNK A 1 719 ? 181.19500 146.81500 198.38200 1.000 146.42867 602 UNK A CA 1
ATOM 2397 C C . UNK A 1 719 ? 180.82400 146.61300 196.92400 1.000 146.42867 602 UNK A C 1
ATOM 2398 O O . UNK A 1 719 ? 179.71800 146.96900 196.50800 1.000 146.42867 602 UNK A O 1
ATOM 2400 N N . UNK A 1 720 ? 181.74600 146.05300 196.15200 1.000 193.89788 603 UNK A N 1
ATOM 2401 C CA . UNK A 1 720 ? 181.52500 145.81200 194.73700 1.000 193.89788 603 UNK A CA 1
ATOM 2402 C C . UNK A 1 720 ? 181.06400 144.38100 194.55800 1.000 193.89788 603 UNK A C 1
ATOM 2403 O O . UNK A 1 720 ? 181.67900 143.44800 195.08100 1.000 193.89788 603 UNK A O 1
ATOM 2405 N N . UNK A 1 721 ? 179.97600 144.21200 193.82800 1.000 172.30635 604 UNK A N 1
ATOM 2406 C CA . UNK A 1 721 ? 179.53600 142.90800 193.38200 1.000 172.30635 604 UNK A CA 1
ATOM 2407 C C . UNK A 1 721 ? 178.80500 143.09600 192.06300 1.000 172.30635 604 UNK A C 1
ATOM 2408 O O . UNK A 1 721 ? 178.57700 144.21900 191.60800 1.000 172.30635 604 UNK A O 1
ATOM 2410 N N . UNK A 1 722 ? 178.46900 141.98500 191.43600 1.000 127.20581 605 UNK A N 1
ATOM 2411 C CA . UNK A 1 722 ? 177.70700 142.01400 190.20000 1.000 127.20581 605 UNK A CA 1
ATOM 2412 C C . UNK A 1 722 ? 176.76500 140.82500 190.20300 1.000 127.20581 605 UNK A C 1
ATOM 2413 O O . UNK A 1 722 ? 177.20900 139.68900 190.00800 1.000 127.20581 605 UNK A O 1
ATOM 2415 N N . UNK A 1 723 ? 175.47400 141.04200 190.42700 1.000 109.97951 606 UNK A N 1
ATOM 2416 C CA . UNK A 1 723 ? 174.50500 139.94800 190.29300 1.000 109.97951 606 UNK A CA 1
ATOM 2417 C C . UNK A 1 723 ? 174.74700 139.13100 189.04600 1.000 109.97951 606 UNK A C 1
ATOM 2418 O O . UNK A 1 723 ? 174.46200 137.93300 189.00300 1.000 109.97951 606 UNK A O 1
ATOM 2420 N N . UNK A 1 724 ? 175.29600 139.78900 188.03300 1.000 117.60643 607 UNK A N 1
ATOM 2421 C CA . UNK A 1 724 ? 175.86600 139.12100 186.87700 1.000 117.60643 607 UNK A CA 1
ATOM 2422 C C . UNK A 1 724 ? 176.69600 137.92800 187.32000 1.000 117.60643 607 UNK A C 1
ATOM 2423 O O . UNK A 1 724 ? 176.61800 136.85200 186.72400 1.000 117.60643 607 UNK A O 1
ATOM 2425 N N . UNK A 1 725 ? 177.49200 138.09700 188.36500 1.000 134.83386 608 UNK A N 1
ATOM 2426 C CA . UNK A 1 725 ? 178.21400 136.96400 188.91200 1.000 134.83386 608 UNK A CA 1
ATOM 2427 C C . UNK A 1 725 ? 178.04600 136.83800 190.41300 1.000 134.83386 608 UNK A C 1
ATOM 2428 O O . UNK A 1 725 ? 178.64000 135.93700 191.01100 1.000 134.83386 608 UNK A O 1
ATOM 2430 N N . UNK A 1 726 ? 177.26900 137.71900 191.03500 1.000 175.29675 609 UNK A N 1
ATOM 2431 C CA . UNK A 1 726 ? 176.86800 137.54500 192.41700 1.000 175.29675 609 UNK A CA 1
ATOM 2432 C C . UNK A 1 726 ? 177.98200 137.43300 193.43300 1.000 175.29675 609 UNK A C 1
ATOM 2433 O O . UNK A 1 726 ? 177.75400 136.89600 194.51900 1.000 175.29675 609 UNK A O 1
ATOM 2434 N N . UNK A 1 727 ? 179.18400 137.90800 193.12400 1.000 220.01357 610 UNK A N 1
ATOM 2435 C CA . UNK A 1 727 ? 180.30000 137.83400 194.05800 1.000 220.01357 610 UNK A CA 1
ATOM 2436 C C . UNK A 1 727 ? 180.77000 139.23000 194.43300 1.000 220.01357 610 UNK A C 1
ATOM 2437 O O . UNK A 1 727 ? 180.95400 140.08100 193.55800 1.000 220.01357 610 UNK A O 1
ATOM 2439 N N . UNK A 1 728 ? 180.94400 139.46600 195.73100 1.000 210.38640 611 UNK A N 1
ATOM 2440 C CA . UNK A 1 728 ? 181.64100 140.66300 196.17000 1.000 210.38640 611 UNK A CA 1
ATOM 2441 C C . UNK A 1 728 ? 182.97700 140.75800 195.44100 1.000 210.38640 611 UNK A C 1
ATOM 2442 O O . UNK A 1 728 ? 183.68700 139.76100 195.29500 1.000 210.38640 611 UNK A O 1
ATOM 2444 N N . UNK A 1 729 ? 183.31100 141.95300 194.95300 1.000 234.23874 612 UNK A N 1
ATOM 2445 C CA . UNK A 1 729 ? 184.42500 142.11200 194.02100 1.000 234.23874 612 UNK A CA 1
ATOM 2446 C C . UNK A 1 729 ? 185.60800 142.90000 194.56800 1.000 234.23874 612 UNK A C 1
ATOM 2447 O O . UNK A 1 729 ? 186.74500 142.42000 194.50800 1.000 234.23874 612 UNK A O 1
ATOM 2449 N N . UNK A 1 730 ? 185.38600 144.11000 195.07800 1.000 216.21628 613 UNK A N 1
ATOM 2450 C CA . UNK A 1 730 ? 186.46100 144.93900 195.61500 1.000 216.21628 613 UNK A CA 1
ATOM 2451 C C . UNK A 1 730 ? 185.86700 145.89000 196.64700 1.000 216.21628 613 UNK A C 1
ATOM 2452 O O . UNK A 1 730 ? 184.64200 145.99700 196.79200 1.000 216.21628 613 UNK A O 1
ATOM 2454 N N . UNK A 1 731 ? 186.74400 146.59000 197.37000 1.000 129.41619 614 UNK A N 1
ATOM 2455 C CA . UNK A 1 731 ? 186.34700 147.25700 198.60400 1.000 129.41619 614 UNK A CA 1
ATOM 2456 C C . UNK A 1 731 ? 186.87600 148.68100 198.66600 1.000 129.41619 614 UNK A C 1
ATOM 2457 O O . UNK A 1 731 ? 188.00800 148.95700 198.25500 1.000 129.41619 614 UNK A O 1
ATOM 2459 N N . UNK A 1 732 ? 186.05000 149.58200 199.21100 1.000 97.95730 615 UNK A N 1
ATOM 2460 C CA . UNK A 1 732 ? 186.52000 150.89900 199.63400 1.000 97.95730 615 UNK A CA 1
ATOM 2461 C C . UNK A 1 732 ? 185.95200 151.24700 201.00600 1.000 97.95730 615 UNK A C 1
ATOM 2462 O O . UNK A 1 732 ? 184.71700 151.31100 201.19300 1.000 97.95730 615 UNK A O 1
ATOM 2464 N N . UNK A 1 733 ? 186.82800 151.38200 202.00000 1.000 69.73471 616 UNK A N 1
ATOM 2465 C CA . UNK A 1 733 ? 186.42100 151.91100 203.30000 1.000 69.73471 616 UNK A CA 1
ATOM 2466 C C . UNK A 1 733 ? 186.74800 153.38400 203.44300 1.000 69.73471 616 UNK A C 1
ATOM 2467 O O . UNK A 1 733 ? 187.83500 153.82900 203.04900 1.000 69.73471 616 UNK A O 1
ATOM 2469 N N . UNK A 1 734 ? 185.83100 154.16700 203.99200 1.000 134.02624 617 UNK A N 1
ATOM 2470 C CA . UNK A 1 734 ? 186.17400 155.52400 204.44000 1.000 134.02624 617 UNK A CA 1
ATOM 2471 C C . UNK A 1 734 ? 186.43000 155.62400 205.93600 1.000 134.02624 617 UNK A C 1
ATOM 2472 O O . UNK A 1 734 ? 186.21200 154.65700 206.66900 1.000 134.02624 617 UNK A O 1
ATOM 2474 N N . UNK A 1 735 ? 186.91800 156.77400 206.39300 1.000 173.79951 618 UNK A N 1
ATOM 2475 C CA . UNK A 1 735 ? 186.65700 157.26000 207.74800 1.000 173.79951 618 UNK A CA 1
ATOM 2476 C C . UNK A 1 735 ? 185.54700 158.29100 207.58200 1.000 173.79951 618 UNK A C 1
ATOM 2477 O O . UNK A 1 735 ? 185.79100 159.49100 207.46700 1.000 173.79951 618 UNK A O 1
ATOM 2479 N N . UNK A 1 736 ? 184.31200 157.82300 207.61000 1.000 231.98609 619 UNK A N 1
ATOM 2480 C CA . UNK A 1 736 ? 183.23800 158.51800 206.92600 1.000 231.98609 619 UNK A CA 1
ATOM 2481 C C . UNK A 1 736 ? 182.49800 159.46800 207.84800 1.000 231.98609 619 UNK A C 1
ATOM 2482 O O . UNK A 1 736 ? 182.27400 159.17400 209.02300 1.000 231.98609 619 UNK A O 1
ATOM 2484 N N . UNK A 1 737 ? 182.15800 160.62800 207.30700 1.000 312.23747 620 UNK A N 1
ATOM 2485 C CA . UNK A 1 737 ? 181.13800 161.48900 207.88100 1.000 312.23747 620 UNK A CA 1
ATOM 2486 C C . UNK A 1 737 ? 180.29900 162.15100 206.79100 1.000 312.23747 620 UNK A C 1
ATOM 2487 O O . UNK A 1 737 ? 179.77700 163.25200 206.99400 1.000 312.23747 620 UNK A O 1
ATOM 2489 N N . UNK A 1 738 ? 180.13900 161.49800 205.63600 1.000 321.52571 621 UNK A N 1
ATOM 2490 C CA . UNK A 1 738 ? 179.43900 162.15100 204.53400 1.000 321.52571 621 UNK A CA 1
ATOM 2491 C C . UNK A 1 738 ? 177.94700 162.08300 204.79400 1.000 321.52571 621 UNK A C 1
ATOM 2492 O O . UNK A 1 738 ? 177.31200 161.06000 204.52200 1.000 321.52571 621 UNK A O 1
ATOM 2494 N N . UNK A 1 739 ? 177.35100 163.16900 205.23900 1.000 291.25222 622 UNK A N 1
ATOM 2495 C CA . UNK A 1 739 ? 175.97400 163.09400 205.73300 1.000 291.25222 622 UNK A CA 1
ATOM 2496 C C . UNK A 1 739 ? 174.96000 162.81900 204.65100 1.000 291.25222 622 UNK A C 1
ATOM 2497 O O . UNK A 1 739 ? 174.16700 163.68600 204.30500 1.000 291.25222 622 UNK A O 1
ATOM 2499 N N . UNK A 1 740 ? 174.94000 161.59300 204.16100 1.000 281.54379 623 UNK A N 1
ATOM 2500 C CA . UNK A 1 740 ? 174.21400 161.26400 202.94700 1.000 281.54379 623 UNK A CA 1
ATOM 2501 C C . UNK A 1 740 ? 172.72900 161.57000 203.07700 1.000 281.54379 623 UNK A C 1
ATOM 2502 O O . UNK A 1 740 ? 172.02100 160.95400 203.87900 1.000 281.54379 623 UNK A O 1
ATOM 2504 N N . UNK A 1 741 ? 172.26300 162.55600 202.31500 1.000 232.33965 624 UNK A N 1
ATOM 2505 C CA . UNK A 1 741 ? 170.86700 162.63700 201.91000 1.000 232.33965 624 UNK A CA 1
ATOM 2506 C C . UNK A 1 741 ? 170.74300 162.66500 200.39900 1.000 232.33965 624 UNK A C 1
ATOM 2507 O O . UNK A 1 741 ? 169.64000 162.85700 199.87600 1.000 232.33965 624 UNK A O 1
ATOM 2509 N N . UNK A 1 742 ? 171.85700 162.52400 199.69900 1.000 223.77446 625 UNK A N 1
ATOM 2510 C CA . UNK A 1 742 ? 171.95000 162.33300 198.26200 1.000 223.77446 625 UNK A CA 1
ATOM 2511 C C . UNK A 1 742 ? 173.40300 161.98300 197.95800 1.000 223.77446 625 UNK A C 1
ATOM 2512 O O . UNK A 1 742 ? 174.25900 161.93200 198.85000 1.000 223.77446 625 UNK A O 1
ATOM 2514 N N . UNK A 1 743 ? 173.68400 161.79900 196.67700 1.000 206.95675 626 UNK A N 1
ATOM 2515 C CA . UNK A 1 743 ? 175.01300 161.43700 196.21300 1.000 206.95675 626 UNK A CA 1
ATOM 2516 C C . UNK A 1 743 ? 174.98700 161.54400 194.70200 1.000 206.95675 626 UNK A C 1
ATOM 2517 O O . UNK A 1 743 ? 173.93600 161.77600 194.10200 1.000 206.95675 626 UNK A O 1
ATOM 2519 N N . UNK A 1 744 ? 176.15100 161.36600 194.08900 1.000 215.73671 627 UNK A N 1
ATOM 2520 C CA . UNK A 1 744 ? 176.18800 161.44400 192.63700 1.000 215.73671 627 UNK A CA 1
ATOM 2521 C C . UNK A 1 744 ? 177.52300 160.95400 192.12500 1.000 215.73671 627 UNK A C 1
ATOM 2522 O O . UNK A 1 744 ? 178.55700 161.22300 192.72800 1.000 215.73671 627 UNK A O 1
ATOM 2524 N N . UNK A 1 745 ? 177.48800 160.24400 191.00800 1.000 249.45838 628 UNK A N 1
ATOM 2525 C CA . UNK A 1 745 ? 178.68800 159.87400 190.28500 1.000 249.45838 628 UNK A CA 1
ATOM 2526 C C . UNK A 1 745 ? 178.73300 160.63900 188.97400 1.000 249.45838 628 UNK A C 1
ATOM 2527 O O . UNK A 1 745 ? 177.71300 160.79700 188.29900 1.000 249.45838 628 UNK A O 1
ATOM 2529 N N . UNK A 1 746 ? 179.91400 161.10200 188.62400 1.000 283.72551 629 UNK A N 1
ATOM 2530 C CA . UNK A 1 746 ? 180.22400 161.74100 187.35900 1.000 283.72551 629 UNK A CA 1
ATOM 2531 C C . UNK A 1 746 ? 180.73900 160.70000 186.38300 1.000 283.72551 629 UNK A C 1
ATOM 2532 O O . UNK A 1 746 ? 181.44200 159.75800 186.79200 1.000 283.72551 629 UNK A O 1
ATOM 2534 N N . UNK A 1 747 ? 180.38000 160.90000 185.11000 1.000 279.78497 630 UNK A N 1
ATOM 2535 C CA . UNK A 1 747 ? 180.54600 159.82700 184.12700 1.000 279.78497 630 UNK A CA 1
ATOM 2536 C C . UNK A 1 747 ? 181.90600 159.80500 183.46700 1.000 279.78497 630 UNK A C 1
ATOM 2537 O O . UNK A 1 747 ? 182.25600 160.70400 182.69800 1.000 279.78497 630 UNK A O 1
ATOM 2539 N N . UNK A 1 748 ? 182.67900 158.77100 183.78100 1.000 341.47280 631 UNK A N 1
ATOM 2540 C CA . UNK A 1 748 ? 183.85700 158.40300 183.01400 1.000 341.47280 631 UNK A CA 1
ATOM 2541 C C . UNK A 1 748 ? 183.85300 156.90000 182.78300 1.000 341.47280 631 UNK A C 1
ATOM 2542 O O . UNK A 1 748 ? 184.90600 156.31600 182.53500 1.000 341.47280 631 UNK A O 1
ATOM 2544 N N . UNK A 1 749 ? 182.67600 156.27400 182.77600 1.000 362.40047 632 UNK A N 1
ATOM 2545 C CA . UNK A 1 749 ? 182.48300 154.90300 183.28800 1.000 362.40047 632 UNK A CA 1
ATOM 2546 C C . UNK A 1 749 ? 183.22000 153.81700 182.52100 1.000 362.40047 632 UNK A C 1
ATOM 2547 O O . UNK A 1 749 ? 182.94700 152.64500 182.80800 1.000 362.40047 632 UNK A O 1
ATOM 2549 N N . UNK A 1 750 ? 184.13900 154.11900 181.61100 1.000 361.89721 633 UNK A N 1
ATOM 2550 C CA . UNK A 1 750 ? 184.81000 153.09200 180.83100 1.000 361.89721 633 UNK A CA 1
ATOM 2551 C C . UNK A 1 750 ? 185.67300 152.20900 181.72600 1.000 361.89721 633 UNK A C 1
ATOM 2552 O O . UNK A 1 750 ? 185.75900 152.38300 182.94300 1.000 361.89721 633 UNK A O 1
ATOM 2554 N N . UNK A 1 751 ? 186.28400 151.20800 181.10900 1.000 343.48648 634 UNK A N 1
ATOM 2555 C CA . UNK A 1 751 ? 187.17000 150.32800 181.84700 1.000 343.48648 634 UNK A CA 1
ATOM 2556 C C . UNK A 1 751 ? 188.39500 151.08500 182.32900 1.000 343.48648 634 UNK A C 1
ATOM 2557 O O . UNK A 1 751 ? 188.57700 151.27600 183.53400 1.000 343.48648 634 UNK A O 1
ATOM 2559 N N . UNK A 1 752 ? 189.21600 151.55200 181.38600 1.000 332.36052 635 UNK A N 1
ATOM 2560 C CA . UNK A 1 752 ? 190.51200 152.11800 181.74400 1.000 332.36052 635 UNK A CA 1
ATOM 2561 C C . UNK A 1 752 ? 190.36500 153.29200 182.69500 1.000 332.36052 635 UNK A C 1
ATOM 2562 O O . UNK A 1 752 ? 191.15600 153.44600 183.63100 1.000 332.36052 635 UNK A O 1
ATOM 2564 N N . UNK A 1 753 ? 189.37000 154.13100 182.46900 1.000 356.25249 636 UNK A N 1
ATOM 2565 C CA . UNK A 1 753 ? 188.90700 155.07300 183.47000 1.000 356.25249 636 UNK A CA 1
ATOM 2566 C C . UNK A 1 753 ? 187.40600 154.91300 183.56300 1.000 356.25249 636 UNK A C 1
ATOM 2567 O O . UNK A 1 753 ? 186.75100 154.70600 182.54600 1.000 356.25249 636 UNK A O 1
ATOM 2569 N N . UNK A 1 754 ? 186.87000 154.99800 184.77500 1.000 359.09894 637 UNK A N 1
ATOM 2570 C CA . UNK A 1 754 ? 185.45600 154.77200 185.01900 1.000 359.09894 637 UNK A CA 1
ATOM 2571 C C . UNK A 1 754 ? 184.86300 155.96500 185.75600 1.000 359.09894 637 UNK A C 1
ATOM 2572 O O . UNK A 1 754 ? 185.56900 156.88900 186.16300 1.000 359.09894 637 UNK A O 1
ATOM 2574 N N . UNK A 1 755 ? 183.54100 155.93800 185.91100 1.000 315.82407 638 UNK A N 1
ATOM 2575 C CA . UNK A 1 755 ? 182.79200 156.95400 186.63500 1.000 315.82407 638 UNK A CA 1
ATOM 2576 C C . UNK A 1 755 ? 183.04300 156.82500 188.13900 1.000 315.82407 638 UNK A C 1
ATOM 2577 O O . UNK A 1 755 ? 183.57200 155.81800 188.61900 1.000 315.82407 638 UNK A O 1
ATOM 2579 N N . UNK A 1 756 ? 182.66500 157.85300 188.90100 1.000 202.06416 639 UNK A N 1
ATOM 2580 C CA . UNK A 1 756 ? 182.92300 157.81100 190.34400 1.000 202.06416 639 UNK A CA 1
ATOM 2581 C C . UNK A 1 756 ? 182.01400 158.79900 191.05100 1.000 202.06416 639 UNK A C 1
ATOM 2582 O O . UNK A 1 756 ? 181.57900 159.78800 190.46600 1.000 202.06416 639 UNK A O 1
ATOM 2584 N N . UNK A 1 757 ? 181.75000 158.54600 192.32700 1.000 170.87394 640 UNK A N 1
ATOM 2585 C CA . UNK A 1 757 ? 180.65100 159.20100 193.01300 1.000 170.87394 640 UNK A CA 1
ATOM 2586 C C . UNK A 1 757 ? 181.15000 160.02100 194.19600 1.000 170.87394 640 UNK A C 1
ATOM 2587 O O . UNK A 1 757 ? 182.34600 160.19300 194.42400 1.000 170.87394 640 UNK A O 1
ATOM 2589 N N . UNK A 1 758 ? 180.18800 160.58600 194.90800 1.000 185.13943 641 UNK A N 1
ATOM 2590 C CA . UNK A 1 758 ? 180.42100 161.39300 196.08800 1.000 185.13943 641 UNK A CA 1
ATOM 2591 C C . UNK A 1 758 ? 179.12200 161.39600 196.87400 1.000 185.13943 641 UNK A C 1
ATOM 2592 O O . UNK A 1 758 ? 178.04600 161.30000 196.28600 1.000 185.13943 641 UNK A O 1
ATOM 2594 N N . UNK A 1 759 ? 179.22600 161.53100 198.19600 1.000 229.98879 642 UNK A N 1
ATOM 2595 C CA . UNK A 1 759 ? 178.07300 161.36500 199.08400 1.000 229.98879 642 UNK A CA 1
ATOM 2596 C C . UNK A 1 759 ? 177.92400 162.54500 200.03400 1.000 229.98879 642 UNK A C 1
ATOM 2597 O O . UNK A 1 759 ? 178.92500 163.04200 200.55300 1.000 229.98879 642 UNK A O 1
ATOM 2599 N N . UNK A 1 760 ? 176.69200 163.06200 200.17300 1.000 268.18878 643 UNK A N 1
ATOM 2600 C CA . UNK A 1 760 ? 176.40400 164.15700 201.10500 1.000 268.18878 643 UNK A CA 1
ATOM 2601 C C . UNK A 1 760 ? 174.92100 164.23100 201.46300 1.000 268.18878 643 UNK A C 1
ATOM 2602 O O . UNK A 1 760 ? 174.13500 163.38800 201.03900 1.000 268.18878 643 UNK A O 1
ATOM 2604 N N . UNK A 1 761 ? 174.52500 165.25100 202.23000 1.000 284.38423 644 UNK A N 1
ATOM 2605 C CA . UNK A 1 761 ? 173.11400 165.58400 202.44100 1.000 284.38423 644 UNK A CA 1
ATOM 2606 C C . UNK A 1 761 ? 172.52900 166.32000 201.22800 1.000 284.38423 644 UNK A C 1
ATOM 2607 O O . UNK A 1 761 ? 173.09600 166.31600 200.13400 1.000 284.38423 644 UNK A O 1
ATOM 2609 N N . UNK A 1 762 ? 171.35500 166.93300 201.40300 1.000 256.22622 645 UNK A N 1
ATOM 2610 C CA . UNK A 1 762 ? 170.58500 167.50800 200.29500 1.000 256.22622 645 UNK A CA 1
ATOM 2611 C C . UNK A 1 762 ? 170.91500 168.98700 200.03300 1.000 256.22622 645 UNK A C 1
ATOM 2612 O O . UNK A 1 762 ? 170.03100 169.84300 200.06500 1.000 256.22622 645 UNK A O 1
ATOM 2614 N N . UNK A 1 763 ? 172.19600 169.30400 199.76900 1.000 211.71703 646 UNK A N 1
ATOM 2615 C CA . UNK A 1 763 ? 172.54000 170.67500 199.35800 1.000 211.71703 646 UNK A CA 1
ATOM 2616 C C . UNK A 1 763 ? 173.86500 170.73800 198.59000 1.000 211.71703 646 UNK A C 1
ATOM 2617 O O . UNK A 1 763 ? 174.93600 170.67000 199.19400 1.000 211.71703 646 UNK A O 1
ATOM 2619 N N . UNK A 1 764 ? 173.77300 170.91500 197.27700 1.000 206.87521 647 UNK A N 1
ATOM 2620 C CA . UNK A 1 764 ? 174.72300 171.61400 196.41900 1.000 206.87521 647 UNK A CA 1
ATOM 2621 C C . UNK A 1 764 ? 175.99300 170.84900 196.05200 1.000 206.87521 647 UNK A C 1
ATOM 2622 O O . UNK A 1 764 ? 176.75400 171.34600 195.22300 1.000 206.87521 647 UNK A O 1
ATOM 2624 N N . UNK A 1 765 ? 176.25100 169.66800 196.60400 1.000 313.53421 648 UNK A N 1
ATOM 2625 C CA . UNK A 1 765 ? 177.49700 168.95900 196.30500 1.000 313.53421 648 UNK A CA 1
ATOM 2626 C C . UNK A 1 765 ? 177.52900 167.60600 197.01200 1.000 313.53421 648 UNK A C 1
ATOM 2627 O O . UNK A 1 765 ? 176.55100 167.24800 197.67400 1.000 313.53421 648 UNK A O 1
ATOM 2629 N N . UNK A 1 766 ? 178.61900 166.83500 196.86800 1.000 288.68014 649 UNK A N 1
ATOM 2630 C CA . UNK A 1 766 ? 178.81500 165.59700 197.63200 1.000 288.68014 649 UNK A CA 1
ATOM 2631 C C . UNK A 1 766 ? 180.31000 165.30200 197.77400 1.000 288.68014 649 UNK A C 1
ATOM 2632 O O . UNK A 1 766 ? 181.11100 165.66100 196.91000 1.000 288.68014 649 UNK A O 1
ATOM 2634 N N . UNK A 1 767 ? 180.68600 164.60300 198.85400 1.000 215.82633 650 UNK A N 1
ATOM 2635 C CA . UNK A 1 767 ? 182.08500 164.47100 199.24700 1.000 215.82633 650 UNK A CA 1
ATOM 2636 C C . UNK A 1 767 ? 182.72000 163.28200 198.54800 1.000 215.82633 650 UNK A C 1
ATOM 2637 O O . UNK A 1 767 ? 182.06400 162.26500 198.31200 1.000 215.82633 650 UNK A O 1
ATOM 2639 N N . UNK A 1 768 ? 184.03100 163.40000 198.30800 1.000 189.77057 651 UNK A N 1
ATOM 2640 C CA . UNK A 1 768 ? 184.73800 162.59000 197.32400 1.000 189.77057 651 UNK A CA 1
ATOM 2641 C C . UNK A 1 768 ? 184.45300 161.11100 197.49000 1.000 189.77057 651 UNK A C 1
ATOM 2642 O O . UNK A 1 768 ? 184.26100 160.61500 198.60000 1.000 189.77057 651 UNK A O 1
ATOM 2644 N N . UNK A 1 769 ? 184.45500 160.39900 196.36000 1.000 141.81849 652 UNK A N 1
ATOM 2645 C CA . UNK A 1 769 ? 184.31800 158.95300 196.34200 1.000 141.81849 652 UNK A CA 1
ATOM 2646 C C . UNK A 1 769 ? 184.76500 158.38000 195.00400 1.000 141.81849 652 UNK A C 1
ATOM 2647 O O . UNK A 1 769 ? 183.93200 157.96500 194.18400 1.000 141.81849 652 UNK A O 1
ATOM 2649 N N . UNK A 1 770 ? 186.03900 158.36600 194.73200 1.000 108.18321 653 UNK A N 1
ATOM 2650 C CA . UNK A 1 770 ? 186.48000 157.93900 193.40500 1.000 108.18321 653 UNK A CA 1
ATOM 2651 C C . UNK A 1 770 ? 186.63900 156.44200 193.27800 1.000 108.18321 653 UNK A C 1
ATOM 2652 O O . UNK A 1 770 ? 186.34000 155.67400 194.19400 1.000 108.18321 653 UNK A O 1
ATOM 2654 N N . UNK A 1 771 ? 187.08500 156.02600 192.10500 1.000 105.00393 654 UNK A N 1
ATOM 2655 C CA . UNK A 1 771 ? 187.62200 154.69100 191.96100 1.000 105.00393 654 UNK A CA 1
ATOM 2656 C C . UNK A 1 771 ? 189.13200 154.69600 192.17000 1.000 105.00393 654 UNK A C 1
ATOM 2657 O O . UNK A 1 771 ? 189.64100 153.93300 192.99000 1.000 105.00393 654 UNK A O 1
ATOM 2659 N N . UNK A 1 772 ? 189.85600 155.56700 191.47000 1.000 203.03253 655 UNK A N 1
ATOM 2660 C CA . UNK A 1 772 ? 191.32100 155.54900 191.49400 1.000 203.03253 655 UNK A CA 1
ATOM 2661 C C . UNK A 1 772 ? 191.85400 156.97100 191.33800 1.000 203.03253 655 UNK A C 1
ATOM 2662 O O . UNK A 1 772 ? 191.11400 157.94700 191.47800 1.000 203.03253 655 UNK A O 1
ATOM 2664 N N . UNK A 1 773 ? 193.15800 157.08700 191.06000 1.000 215.95745 656 UNK A N 1
ATOM 2665 C CA . UNK A 1 773 ? 193.87900 158.34300 191.25500 1.000 215.95745 656 UNK A CA 1
ATOM 2666 C C . UNK A 1 773 ? 194.19500 159.14000 189.99000 1.000 215.95745 656 UNK A C 1
ATOM 2667 O O . UNK A 1 773 ? 193.78100 160.29400 189.87600 1.000 215.95745 656 UNK A O 1
ATOM 2669 N N . UNK A 1 774 ? 194.93400 158.56100 189.04200 1.000 250.37079 657 UNK A N 1
ATOM 2670 C CA . UNK A 1 774 ? 195.72500 159.39700 188.13700 1.000 250.37079 657 UNK A CA 1
ATOM 2671 C C . UNK A 1 774 ? 194.86300 160.10500 187.09800 1.000 250.37079 657 UNK A C 1
ATOM 2672 O O . UNK A 1 774 ? 194.75300 161.33900 187.09300 1.000 250.37079 657 UNK A O 1
ATOM 2674 N N . UNK A 1 775 ? 194.23500 159.33700 186.20900 1.000 308.91275 658 UNK A N 1
ATOM 2675 C CA . UNK A 1 775 ? 193.42000 159.95400 185.17200 1.000 308.91275 658 UNK A CA 1
ATOM 2676 C C . UNK A 1 775 ? 192.21100 160.61500 185.80100 1.000 308.91275 658 UNK A C 1
ATOM 2677 O O . UNK A 1 775 ? 191.65100 161.57400 185.25400 1.000 308.91275 658 UNK A O 1
ATOM 2679 N N . UNK A 1 776 ? 191.79200 160.10800 186.95700 1.000 319.06923 659 UNK A N 1
ATOM 2680 C CA . UNK A 1 776 ? 190.75500 160.76400 187.73500 1.000 319.06923 659 UNK A CA 1
ATOM 2681 C C . UNK A 1 776 ? 191.14000 162.19900 188.03400 1.000 319.06923 659 UNK A C 1
ATOM 2682 O O . UNK A 1 776 ? 190.41200 163.13200 187.69800 1.000 319.06923 659 UNK A O 1
ATOM 2684 N N . UNK A 1 777 ? 192.28900 162.38700 188.67200 1.000 361.27053 660 UNK A N 1
ATOM 2685 C CA . UNK A 1 777 ? 192.76500 163.72500 188.97600 1.000 361.27053 660 UNK A CA 1
ATOM 2686 C C . UNK A 1 777 ? 192.95000 164.54500 187.71500 1.000 361.27053 660 UNK A C 1
ATOM 2687 O O . UNK A 1 777 ? 192.75400 165.76200 187.73000 1.000 361.27053 660 UNK A O 1
ATOM 2689 N N . UNK A 1 778 ? 193.35800 163.90500 186.62400 1.000 370.54044 661 UNK A N 1
ATOM 2690 C CA . UNK A 1 778 ? 193.45800 164.62700 185.36200 1.000 370.54044 661 UNK A CA 1
ATOM 2691 C C . UNK A 1 778 ? 192.11300 165.23700 184.99100 1.000 370.54044 661 UNK A C 1
ATOM 2692 O O . UNK A 1 778 ? 191.95500 166.46500 184.92600 1.000 370.54044 661 UNK A O 1
ATOM 2694 N N . UNK A 1 779 ? 191.12100 164.37900 184.77900 1.000 376.22202 662 UNK A N 1
ATOM 2695 C CA . UNK A 1 779 ? 189.76400 164.84100 184.53700 1.000 376.22202 662 UNK A CA 1
ATOM 2696 C C . UNK A 1 779 ? 189.31800 165.84000 185.58800 1.000 376.22202 662 UNK A C 1
ATOM 2697 O O . UNK A 1 779 ? 188.55700 166.76200 185.29100 1.000 376.22202 662 UNK A O 1
ATOM 2699 N N . UNK A 1 780 ? 189.78400 165.66800 186.81800 1.000 399.96777 663 UNK A N 1
ATOM 2700 C CA . UNK A 1 780 ? 189.39200 166.54500 187.90700 1.000 399.96777 663 UNK A CA 1
ATOM 2701 C C . UNK A 1 780 ? 189.87500 167.96300 187.66400 1.000 399.96777 663 UNK A C 1
ATOM 2702 O O . UNK A 1 780 ? 189.09600 168.92000 187.71300 1.000 399.96777 663 UNK A O 1
ATOM 2704 N N . UNK A 1 781 ? 191.17200 168.11400 187.42000 1.000 388.43495 664 UNK A N 1
ATOM 2705 C CA . UNK A 1 781 ? 191.68600 169.38200 186.93000 1.000 388.43495 664 UNK A CA 1
ATOM 2706 C C . UNK A 1 781 ? 190.82200 169.89200 185.79300 1.000 388.43495 664 UNK A C 1
ATOM 2707 O O . UNK A 1 781 ? 190.52400 171.08800 185.71000 1.000 388.43495 664 UNK A O 1
ATOM 2709 N N . UNK A 1 782 ? 190.37300 168.98700 184.93200 1.000 344.50892 665 UNK A N 1
ATOM 2710 C CA . UNK A 1 782 ? 189.44000 169.36600 183.88500 1.000 344.50892 665 UNK A CA 1
ATOM 2711 C C . UNK A 1 782 ? 188.00500 169.47000 184.37700 1.000 344.50892 665 UNK A C 1
ATOM 2712 O O . UNK A 1 782 ? 187.10900 169.71500 183.56700 1.000 344.50892 665 UNK A O 1
ATOM 2714 N N . UNK A 1 783 ? 187.76100 169.30900 185.66800 1.000 310.87746 666 UNK A N 1
ATOM 2715 C CA . UNK A 1 783 ? 186.39000 169.23200 186.15500 1.000 310.87746 666 UNK A CA 1
ATOM 2716 C C . UNK A 1 783 ? 186.00900 170.47600 186.94300 1.000 310.87746 666 UNK A C 1
ATOM 2717 O O . UNK A 1 783 ? 185.80600 170.41500 188.16100 1.000 310.87746 666 UNK A O 1
ATOM 2719 N N . UNK A 1 784 ? 185.88700 171.60100 186.29000 1.000 222.72457 667 UNK A N 1
ATOM 2720 C CA . UNK A 1 784 ? 185.61000 172.84200 187.01700 1.000 222.72457 667 UNK A CA 1
ATOM 2721 C C . UNK A 1 784 ? 184.17200 173.01400 187.46600 1.000 222.72457 667 UNK A C 1
ATOM 2722 O O . UNK A 1 784 ? 183.38000 173.60800 186.73200 1.000 222.72457 667 UNK A O 1
ATOM 2724 N N . UNK A 1 785 ? 183.81300 172.48800 188.63700 1.000 190.07943 668 UNK A N 1
ATOM 2725 C CA . UNK A 1 785 ? 182.53900 172.87300 189.22500 1.000 190.07943 668 UNK A CA 1
ATOM 2726 C C . UNK A 1 785 ? 181.36500 172.48800 188.34300 1.000 190.07943 668 UNK A C 1
ATOM 2727 O O . UNK A 1 785 ? 180.80800 173.34300 187.65300 1.000 190.07943 668 UNK A O 1
ATOM 2729 N N . UNK A 1 786 ? 181.00100 171.21100 188.31400 1.000 158.65835 669 UNK A N 1
ATOM 2730 C CA . UNK A 1 786 ? 180.04500 170.74400 187.31200 1.000 158.65835 669 UNK A CA 1
ATOM 2731 C C . UNK A 1 786 ? 178.61400 170.90500 187.80600 1.000 158.65835 669 UNK A C 1
ATOM 2732 O O . UNK A 1 786 ? 178.37800 171.14600 188.99400 1.000 158.65835 669 UNK A O 1
ATOM 2734 N N . UNK A 1 787 ? 177.65900 170.78100 186.88500 1.000 123.18105 670 UNK A N 1
ATOM 2735 C CA . UNK A 1 787 ? 176.44200 171.57900 186.88000 1.000 123.18105 670 UNK A CA 1
ATOM 2736 C C . UNK A 1 787 ? 175.18200 170.79600 187.23400 1.000 123.18105 670 UNK A C 1
ATOM 2737 O O . UNK A 1 787 ? 175.14100 169.56600 187.13600 1.000 123.18105 670 UNK A O 1
ATOM 2739 N N . UNK A 1 788 ? 174.13800 171.54600 187.63100 1.000 131.58357 671 UNK A N 1
ATOM 2740 C CA . UNK A 1 788 ? 172.74900 171.07700 187.67600 1.000 131.58357 671 UNK A CA 1
ATOM 2741 C C . UNK A 1 788 ? 171.80600 172.25500 187.95500 1.000 131.58357 671 UNK A C 1
ATOM 2742 O O . UNK A 1 788 ? 172.19500 173.22800 188.61900 1.000 131.58357 671 UNK A O 1
ATOM 2744 N N . UNK A 1 789 ? 170.56200 172.15900 187.46000 1.000 77.27934 672 UNK A N 1
ATOM 2745 C CA . UNK A 1 789 ? 169.60000 173.24500 187.68100 1.000 77.27934 672 UNK A CA 1
ATOM 2746 C C . UNK A 1 789 ? 168.17600 172.76600 187.43600 1.000 77.27934 672 UNK A C 1
ATOM 2747 O O . UNK A 1 789 ? 167.80300 172.49500 186.29500 1.000 77.27934 672 UNK A O 1
ATOM 2749 N N . UNK A 1 790 ? 167.37700 172.71800 188.49400 1.000 90.18535 673 UNK A N 1
ATOM 2750 C CA . UNK A 1 790 ? 166.01200 172.20200 188.40700 1.000 90.18535 673 UNK A CA 1
ATOM 2751 C C . UNK A 1 790 ? 165.31800 172.41400 189.74900 1.000 90.18535 673 UNK A C 1
ATOM 2752 O O . UNK A 1 790 ? 165.83500 173.10000 190.63800 1.000 90.18535 673 UNK A O 1
ATOM 2754 N N . UNK A 1 791 ? 164.13000 171.83900 189.88000 1.000 84.50448 674 UNK A N 1
ATOM 2755 C CA . UNK A 1 791 ? 163.42100 171.79000 191.13700 1.000 84.50448 674 UNK A CA 1
ATOM 2756 C C . UNK A 1 791 ? 163.70800 170.45800 191.81900 1.000 84.50448 674 UNK A C 1
ATOM 2757 O O . UNK A 1 791 ? 164.27100 169.54200 191.23000 1.000 84.50448 674 UNK A O 1
ATOM 2759 N N . UNK A 1 792 ? 163.30600 170.34900 193.08100 1.000 53.18616 675 UNK A N 1
ATOM 2760 C CA . UNK A 1 792 ? 163.64500 169.21400 193.92100 1.000 53.18616 675 UNK A CA 1
ATOM 2761 C C . UNK A 1 792 ? 162.47300 168.88500 194.83300 1.000 53.18616 675 UNK A C 1
ATOM 2762 O O . UNK A 1 792 ? 161.58700 169.71300 195.07100 1.000 53.18616 675 UNK A O 1
ATOM 2764 N N . UNK A 1 793 ? 162.53200 167.67900 195.40100 1.000 45.97100 676 UNK A N 1
ATOM 2765 C CA . UNK A 1 793 ? 161.32300 166.91800 195.69000 1.000 45.97100 676 UNK A CA 1
ATOM 2766 C C . UNK A 1 793 ? 160.75700 167.09600 197.09600 1.000 45.97100 676 UNK A C 1
ATOM 2767 O O . UNK A 1 793 ? 159.66100 167.64000 197.25400 1.000 45.97100 676 UNK A O 1
ATOM 2769 N N . UNK A 1 794 ? 161.50500 166.70300 198.12800 1.000 58.50201 677 UNK A N 1
ATOM 2770 C CA . UNK A 1 794 ? 160.85000 166.42200 199.40300 1.000 58.50201 677 UNK A CA 1
ATOM 2771 C C . UNK A 1 794 ? 160.17900 167.64900 199.98600 1.000 58.50201 677 UNK A C 1
ATOM 2772 O O . UNK A 1 794 ? 159.50900 167.55200 201.01800 1.000 58.50201 677 UNK A O 1
ATOM 2774 N N . UNK A 1 795 ? 160.37200 168.79600 199.36300 1.000 38.16619 678 UNK A N 1
ATOM 2775 C CA . UNK A 1 795 ? 159.48000 169.92300 199.51100 1.000 38.16619 678 UNK A CA 1
ATOM 2776 C C . UNK A 1 795 ? 159.13400 170.57200 198.18400 1.000 38.16619 678 UNK A C 1
ATOM 2777 O O . UNK A 1 795 ? 158.09600 171.23300 198.10400 1.000 38.16619 678 UNK A O 1
ATOM 2779 N N . UNK A 1 796 ? 159.94300 170.38800 197.14000 1.000 32.89632 679 UNK A N 1
ATOM 2780 C CA . UNK A 1 796 ? 159.56900 170.85800 195.82100 1.000 32.89632 679 UNK A CA 1
ATOM 2781 C C . UNK A 1 796 ? 159.90200 172.27800 195.40100 1.000 32.89632 679 UNK A C 1
ATOM 2782 O O . UNK A 1 796 ? 158.98600 173.06600 195.16300 1.000 32.89632 679 UNK A O 1
ATOM 2783 N N . UNK A 1 797 ? 161.18000 172.65000 195.33400 1.000 45.29718 680 UNK A N 1
ATOM 2784 C CA . UNK A 1 797 ? 161.53700 174.00500 194.91100 1.000 45.29718 680 UNK A CA 1
ATOM 2785 C C . UNK A 1 797 ? 162.69600 173.96700 193.92100 1.000 45.29718 680 UNK A C 1
ATOM 2786 O O . UNK A 1 797 ? 163.43200 172.98900 193.84500 1.000 45.29718 680 UNK A O 1
ATOM 2788 N N . UNK A 1 798 ? 162.87800 175.06000 193.18000 1.000 43.13695 681 UNK A N 1
ATOM 2789 C CA . UNK A 1 798 ? 163.72100 175.05900 191.99000 1.000 43.13695 681 UNK A CA 1
ATOM 2790 C C . UNK A 1 798 ? 164.80800 176.12100 192.07600 1.000 43.13695 681 UNK A C 1
ATOM 2791 O O . UNK A 1 798 ? 164.52000 177.30400 192.29600 1.000 43.13695 681 UNK A O 1
ATOM 2793 N N . UNK A 1 799 ? 166.05000 175.69100 191.85700 1.000 56.61148 682 UNK A N 1
ATOM 2794 C CA . UNK A 1 799 ? 167.21100 176.57000 191.81700 1.000 56.61148 682 UNK A CA 1
ATOM 2795 C C . UNK A 1 799 ? 168.26600 175.95500 190.90500 1.000 56.61148 682 UNK A C 1
ATOM 2796 O O . UNK A 1 799 ? 168.11700 174.83400 190.40700 1.000 56.61148 682 UNK A O 1
ATOM 2798 N N . UNK A 1 800 ? 169.33200 176.71700 190.67600 1.000 57.13220 683 UNK A N 1
ATOM 2799 C CA . UNK A 1 800 ? 170.37000 176.27500 189.76000 1.000 57.13220 683 UNK A CA 1
ATOM 2800 C C . UNK A 1 800 ? 171.76200 176.72300 190.13300 1.000 57.13220 683 UNK A C 1
ATOM 2801 O O . UNK A 1 800 ? 171.91600 177.86900 190.55200 1.000 57.13220 683 UNK A O 1
ATOM 2802 N N . UNK A 1 801 ? 172.75100 175.82700 190.05500 1.000 120.31719 684 UNK A N 1
ATOM 2803 C CA . UNK A 1 801 ? 174.14200 176.14700 190.39500 1.000 120.31719 684 UNK A CA 1
ATOM 2804 C C . UNK A 1 801 ? 175.04900 174.99000 189.95600 1.000 120.31719 684 UNK A C 1
ATOM 2805 O O . UNK A 1 801 ? 174.64900 174.12800 189.15900 1.000 120.31719 684 UNK A O 1
ATOM 2807 N N . UNK A 1 802 ? 176.29500 174.99600 190.46000 1.000 192.82888 685 UNK A N 1
ATOM 2808 C CA . UNK A 1 802 ? 177.30000 173.95500 190.20800 1.000 192.82888 685 UNK A CA 1
ATOM 2809 C C . UNK A 1 802 ? 178.08200 173.64200 191.49200 1.000 192.82888 685 UNK A C 1
ATOM 2810 O O . UNK A 1 802 ? 177.84200 174.23100 192.55100 1.000 192.82888 685 UNK A O 1
ATOM 2812 N N . UNK A 1 803 ? 179.02200 172.69300 191.39700 1.000 201.01530 686 UNK A N 1
ATOM 2813 C CA . UNK A 1 803 ? 179.80200 172.23600 192.55200 1.000 201.01530 686 UNK A CA 1
ATOM 2814 C C . UNK A 1 803 ? 181.27800 172.10300 192.19400 1.000 201.01530 686 UNK A C 1
ATOM 2815 O O . UNK A 1 803 ? 181.62200 171.41600 191.22300 1.000 201.01530 686 UNK A O 1
ATOM 2817 N N . UNK A 1 804 ? 182.13400 172.83700 192.92200 1.000 215.23490 687 UNK A N 1
ATOM 2818 C CA . UNK A 1 804 ? 183.57500 172.94300 192.69200 1.000 215.23490 687 UNK A CA 1
ATOM 2819 C C . UNK A 1 804 ? 184.36600 172.22800 193.79600 1.000 215.23490 687 UNK A C 1
ATOM 2820 O O . UNK A 1 804 ? 183.79600 171.64100 194.71800 1.000 215.23490 687 UNK A O 1
ATOM 2822 N N . UNK A 1 805 ? 185.70500 172.32400 193.70800 1.000 256.39479 688 UNK A N 1
ATOM 2823 C CA . UNK A 1 805 ? 186.59700 171.57000 194.59700 1.000 256.39479 688 UNK A CA 1
ATOM 2824 C C . UNK A 1 805 ? 186.30000 171.84600 196.06000 1.000 256.39479 688 UNK A C 1
ATOM 2825 O O . UNK A 1 805 ? 186.49900 170.97500 196.91200 1.000 256.39479 688 UNK A O 1
ATOM 2827 N N . UNK A 1 806 ? 185.87500 173.06100 196.37600 1.000 211.76108 689 UNK A N 1
ATOM 2828 C CA . UNK A 1 806 ? 185.26700 173.35100 197.66000 1.000 211.76108 689 UNK A CA 1
ATOM 2829 C C . UNK A 1 806 ? 183.77500 173.56200 197.55300 1.000 211.76108 689 UNK A C 1
ATOM 2830 O O . UNK A 1 806 ? 183.06800 173.38200 198.54300 1.000 211.76108 689 UNK A O 1
ATOM 2832 N N . UNK A 1 807 ? 183.29200 173.98100 196.38600 1.000 160.78778 690 UNK A N 1
ATOM 2833 C CA . UNK A 1 807 ? 181.86600 174.12300 196.10900 1.000 160.78778 690 UNK A CA 1
ATOM 2834 C C . UNK A 1 807 ? 181.17100 174.98300 197.14600 1.000 160.78778 690 UNK A C 1
ATOM 2835 O O . UNK A 1 807 ? 179.94200 174.96700 197.24300 1.000 160.78778 690 UNK A O 1
ATOM 2837 N N . UNK A 1 808 ? 181.94000 175.72800 197.93300 1.000 163.90829 691 UNK A N 1
ATOM 2838 C CA . UNK A 1 808 ? 181.34500 176.56100 198.96400 1.000 163.90829 691 UNK A CA 1
ATOM 2839 C C . UNK A 1 808 ? 180.41700 177.56000 198.30100 1.000 163.90829 691 UNK A C 1
ATOM 2840 O O . UNK A 1 808 ? 180.77200 178.18200 197.30000 1.000 163.90829 691 UNK A O 1
ATOM 2842 N N . UNK A 1 809 ? 179.22000 177.70300 198.84700 1.000 168.88041 692 UNK A N 1
ATOM 2843 C CA . UNK A 1 809 ? 178.16400 178.33600 198.08100 1.000 168.88041 692 UNK A CA 1
ATOM 2844 C C . UNK A 1 809 ? 177.04800 178.74700 199.02800 1.000 168.88041 692 UNK A C 1
ATOM 2845 O O . UNK A 1 809 ? 177.25500 178.86300 200.24000 1.000 168.88041 692 UNK A O 1
ATOM 2847 N N . UNK A 1 810 ? 175.88300 179.01300 198.45500 1.000 168.68933 693 UNK A N 1
ATOM 2848 C CA . UNK A 1 810 ? 174.65000 179.25600 199.18400 1.000 168.68933 693 UNK A CA 1
ATOM 2849 C C . UNK A 1 810 ? 173.59800 178.44200 198.45000 1.000 168.68933 693 UNK A C 1
ATOM 2850 O O . UNK A 1 810 ? 173.91400 177.45900 197.77200 1.000 168.68933 693 UNK A O 1
ATOM 2852 N N . UNK A 1 811 ? 172.33600 178.81600 198.59100 1.000 116.66194 694 UNK A N 1
ATOM 2853 C CA . UNK A 1 811 ? 171.34600 178.25900 197.68400 1.000 116.66194 694 UNK A CA 1
ATOM 2854 C C . UNK A 1 811 ? 171.73200 178.62500 196.24300 1.000 116.66194 694 UNK A C 1
ATOM 2855 O O . UNK A 1 811 ? 172.69900 179.36500 196.04400 1.000 116.66194 694 UNK A O 1
ATOM 2857 N N . UNK A 1 812 ? 171.01300 178.13100 195.22300 1.000 61.05514 695 UNK A N 1
ATOM 2858 C CA . UNK A 1 812 ? 171.63100 177.99100 193.90200 1.000 61.05514 695 UNK A CA 1
ATOM 2859 C C . UNK A 1 812 ? 171.25900 179.02900 192.84800 1.000 61.05514 695 UNK A C 1
ATOM 2860 O O . UNK A 1 812 ? 172.13000 179.77000 192.39500 1.000 61.05514 695 UNK A O 1
ATOM 2862 N N . UNK A 1 813 ? 170.01400 179.05400 192.39300 1.000 36.32074 696 UNK A N 1
ATOM 2863 C CA . UNK A 1 813 ? 169.47500 180.19200 191.66100 1.000 36.32074 696 UNK A CA 1
ATOM 2864 C C . UNK A 1 813 ? 167.98100 180.01000 191.55200 1.000 36.32074 696 UNK A C 1
ATOM 2865 O O . UNK A 1 813 ? 167.53700 178.94000 191.16800 1.000 36.32074 696 UNK A O 1
ATOM 2867 N N . UNK A 1 814 ? 167.22700 181.07400 191.78500 1.000 35.95204 697 UNK A N 1
ATOM 2868 C CA . UNK A 1 814 ? 165.84100 180.93600 192.20900 1.000 35.95204 697 UNK A CA 1
ATOM 2869 C C . UNK A 1 814 ? 164.88800 180.69500 191.04500 1.000 35.95204 697 UNK A C 1
ATOM 2870 O O . UNK A 1 814 ? 165.11000 181.16500 189.93000 1.000 35.95204 697 UNK A O 1
ATOM 2872 N N . UNK A 1 815 ? 163.79700 179.97400 191.33000 1.000 46.45365 698 UNK A N 1
ATOM 2873 C CA . UNK A 1 815 ? 162.66300 179.84100 190.41900 1.000 46.45365 698 UNK A CA 1
ATOM 2874 C C . UNK A 1 815 ? 161.37200 179.84300 191.22000 1.000 46.45365 698 UNK A C 1
ATOM 2875 O O . UNK A 1 815 ? 161.37700 179.63900 192.43200 1.000 46.45365 698 UNK A O 1
ATOM 2877 N N . UNK A 1 816 ? 160.25500 180.05200 190.53300 1.000 41.26121 699 UNK A N 1
ATOM 2878 C CA . UNK A 1 816 ? 159.01200 180.45100 191.19200 1.000 41.26121 699 UNK A CA 1
ATOM 2879 C C . UNK A 1 816 ? 157.99700 179.31800 191.29300 1.000 41.26121 699 UNK A C 1
ATOM 2880 O O . UNK A 1 816 ? 157.27500 179.04300 190.33300 1.000 41.26121 699 UNK A O 1
ATOM 2882 N N . UNK A 1 817 ? 157.93100 178.68200 192.46200 1.000 42.17132 700 UNK A N 1
ATOM 2883 C CA . UNK A 1 817 ? 156.81300 177.81200 192.83300 1.000 42.17132 700 UNK A CA 1
ATOM 2884 C C . UNK A 1 817 ? 156.86100 177.47700 194.32100 1.000 42.17132 700 UNK A C 1
ATOM 2885 O O . UNK A 1 817 ? 157.89900 177.00400 194.80300 1.000 42.17132 700 UNK A O 1
ATOM 2887 N N . UNK A 1 818 ? 155.80500 177.71600 195.09500 1.000 54.48367 701 UNK A N 1
ATOM 2888 C CA . UNK A 1 818 ? 155.72300 177.12700 196.45400 1.000 54.48367 701 UNK A CA 1
ATOM 2889 C C . UNK A 1 818 ? 155.06400 175.75700 196.45900 1.000 54.48367 701 UNK A C 1
ATOM 2890 O O . UNK A 1 818 ? 153.83100 175.66600 196.36400 1.000 54.48367 701 UNK A O 1
ATOM 2892 N N . UNK A 1 819 ? 155.82800 174.65600 196.58900 1.000 51.81498 702 UNK A N 1
ATOM 2893 C CA . UNK A 1 819 ? 155.16100 173.34600 196.68600 1.000 51.81498 702 UNK A CA 1
ATOM 2894 C C . UNK A 1 819 ? 154.68300 172.86900 198.05700 1.000 51.81498 702 UNK A C 1
ATOM 2895 O O . UNK A 1 819 ? 153.51100 172.52600 198.20700 1.000 51.81498 702 UNK A O 1
ATOM 2897 N N . UNK A 1 820 ? 155.53800 172.89000 199.07700 1.000 66.81017 703 UNK A N 1
ATOM 2898 C CA . UNK A 1 820 ? 155.33600 172.03000 200.25100 1.000 66.81017 703 UNK A CA 1
ATOM 2899 C C . UNK A 1 820 ? 154.46500 172.69600 201.31400 1.000 66.81017 703 UNK A C 1
ATOM 2900 O O . UNK A 1 820 ? 154.87200 172.88800 202.45800 1.000 66.81017 703 UNK A O 1
ATOM 2902 N N . UNK A 1 821 ? 153.23100 173.02200 200.94000 1.000 138.45586 704 UNK A N 1
ATOM 2903 C CA . UNK A 1 821 ? 152.28300 173.55000 201.90900 1.000 138.45586 704 UNK A CA 1
ATOM 2904 C C . UNK A 1 821 ? 151.24700 172.51600 202.35300 1.000 138.45586 704 UNK A C 1
ATOM 2905 O O . UNK A 1 821 ? 150.30700 172.87600 203.06900 1.000 138.45586 704 UNK A O 1
ATOM 2907 N N . UNK A 1 822 ? 151.39600 171.24300 201.96300 1.000 236.37177 705 UNK A N 1
ATOM 2908 C CA . UNK A 1 822 ? 150.40500 170.19800 202.26900 1.000 236.37177 705 UNK A CA 1
ATOM 2909 C C . UNK A 1 822 ? 150.98500 168.82700 201.88000 1.000 236.37177 705 UNK A C 1
ATOM 2910 O O . UNK A 1 822 ? 152.12700 168.74100 201.42100 1.000 236.37177 705 UNK A O 1
ATOM 2912 N N . UNK A 1 823 ? 150.20400 167.74800 202.07900 1.000 207.17975 706 UNK A N 1
ATOM 2913 C CA . UNK A 1 823 ? 150.76600 166.40100 201.98000 1.000 207.17975 706 UNK A CA 1
ATOM 2914 C C . UNK A 1 823 ? 151.26200 166.14200 200.55800 1.000 207.17975 706 UNK A C 1
ATOM 2915 O O . UNK A 1 823 ? 150.86300 166.80200 199.60200 1.000 207.17975 706 UNK A O 1
ATOM 2917 N N . UNK A 1 824 ? 152.14300 165.16200 200.40400 1.000 145.47922 707 UNK A N 1
ATOM 2918 C CA . UNK A 1 824 ? 152.87600 165.00700 199.15200 1.000 145.47922 707 UNK A CA 1
ATOM 2919 C C . UNK A 1 824 ? 152.40800 163.76600 198.43000 1.000 145.47922 707 UNK A C 1
ATOM 2920 O O . UNK A 1 824 ? 152.32400 162.69100 199.03200 1.000 145.47922 707 UNK A O 1
ATOM 2922 N N . UNK A 1 825 ? 152.09800 163.90400 197.14400 1.000 113.40826 708 UNK A N 1
ATOM 2923 C CA . UNK A 1 825 ? 151.81900 162.69700 196.40600 1.000 113.40826 708 UNK A CA 1
ATOM 2924 C C . UNK A 1 825 ? 153.14900 162.22400 195.84800 1.000 113.40826 708 UNK A C 1
ATOM 2925 O O . UNK A 1 825 ? 153.70500 161.23200 196.33100 1.000 113.40826 708 UNK A O 1
ATOM 2927 N N . UNK A 1 826 ? 153.71900 162.98600 194.90700 1.000 105.57842 709 UNK A N 1
ATOM 2928 C CA . UNK A 1 826 ? 155.01200 162.60900 194.34700 1.000 105.57842 709 UNK A CA 1
ATOM 2929 C C . UNK A 1 826 ? 155.60400 163.59400 193.34600 1.000 105.57842 709 UNK A C 1
ATOM 2930 O O . UNK A 1 826 ? 155.05600 164.66500 193.08600 1.000 105.57842 709 UNK A O 1
ATOM 2932 N N . UNK A 1 827 ? 156.75300 163.21500 192.79300 1.000 115.93546 710 UNK A N 1
ATOM 2933 C CA . UNK A 1 827 ? 157.27100 163.75200 191.54300 1.000 115.93546 710 UNK A CA 1
ATOM 2934 C C . UNK A 1 827 ? 157.88100 162.58300 190.78300 1.000 115.93546 710 UNK A C 1
ATOM 2935 O O . UNK A 1 827 ? 158.97300 162.12300 191.13100 1.000 115.93546 710 UNK A O 1
ATOM 2937 N N . UNK A 1 828 ? 157.20000 162.10900 189.74800 1.000 118.64262 711 UNK A N 1
ATOM 2938 C CA . UNK A 1 828 ? 157.38000 160.74000 189.28400 1.000 118.64262 711 UNK A CA 1
ATOM 2939 C C . UNK A 1 828 ? 158.30000 160.66600 188.06400 1.000 118.64262 711 UNK A C 1
ATOM 2940 O O . UNK A 1 828 ? 158.90400 161.66000 187.65200 1.000 118.64262 711 UNK A O 1
ATOM 2942 N N . UNK A 1 829 ? 158.42100 159.46000 187.48900 1.000 123.67825 712 UNK A N 1
ATOM 2943 C CA . UNK A 1 829 ? 159.41900 159.15400 186.47000 1.000 123.67825 712 UNK A CA 1
ATOM 2944 C C . UNK A 1 829 ? 158.91900 158.63800 185.12300 1.000 123.67825 712 UNK A C 1
ATOM 2945 O O . UNK A 1 829 ? 157.76000 158.87400 184.76400 1.000 123.67825 712 UNK A O 1
ATOM 2946 N N . UNK A 1 830 ? 159.76600 157.89900 184.38500 1.000 116.15483 713 UNK A N 1
ATOM 2947 C CA . UNK A 1 830 ? 159.56800 157.68100 182.95200 1.000 116.15483 713 UNK A CA 1
ATOM 2948 C C . UNK A 1 830 ? 159.92800 156.26600 182.50300 1.000 116.15483 713 UNK A C 1
ATOM 2949 O O . UNK A 1 830 ? 160.76300 155.58900 183.10700 1.000 116.15483 713 UNK A O 1
ATOM 2951 N N . UNK A 1 831 ? 159.28700 155.84000 181.41700 1.000 86.22958 714 UNK A N 1
ATOM 2952 C CA . UNK A 1 831 ? 159.45400 154.49300 180.89500 1.000 86.22958 714 UNK A CA 1
ATOM 2953 C C . UNK A 1 831 ? 160.90200 154.19600 180.55100 1.000 86.22958 714 UNK A C 1
ATOM 2954 O O . UNK A 1 831 ? 161.60100 155.01600 179.95500 1.000 86.22958 714 UNK A O 1
ATOM 2956 N N . UNK A 1 832 ? 161.32800 152.99300 180.89800 1.000 69.21959 715 UNK A N 1
ATOM 2957 C CA . UNK A 1 832 ? 162.65800 152.52300 180.58600 1.000 69.21959 715 UNK A CA 1
ATOM 2958 C C . UNK A 1 832 ? 162.57500 151.17500 179.90600 1.000 69.21959 715 UNK A C 1
ATOM 2959 O O . UNK A 1 832 ? 161.97100 150.25000 180.44000 1.000 69.21959 715 UNK A O 1
ATOM 2961 N N . UNK A 1 833 ? 161.91300 164.70800 180.18100 1.000 77.24034 739 UNK A N 1
ATOM 2962 C CA . UNK A 1 833 ? 160.62300 165.11100 179.64200 1.000 77.24034 739 UNK A CA 1
ATOM 2963 C C . UNK A 1 833 ? 159.98700 166.18000 180.49700 1.000 77.24034 739 UNK A C 1
ATOM 2964 O O . UNK A 1 833 ? 160.66200 166.92000 181.20100 1.000 77.24034 739 UNK A O 1
ATOM 2966 N N . UNK A 1 834 ? 158.66600 166.22600 180.47500 1.000 49.70330 740 UNK A N 1
ATOM 2967 C CA . UNK A 1 834 ? 157.98900 167.16600 181.34000 1.000 49.70330 740 UNK A CA 1
ATOM 2968 C C . UNK A 1 834 ? 158.07600 166.62700 182.75300 1.000 49.70330 740 UNK A C 1
ATOM 2969 O O . UNK A 1 834 ? 157.06000 166.24800 183.33800 1.000 49.70330 740 UNK A O 1
ATOM 2971 N N . UNK A 1 835 ? 159.30100 166.58300 183.28100 1.000 51.75978 741 UNK A N 1
ATOM 2972 C CA . UNK A 1 835 ? 159.55700 166.24100 184.66700 1.000 51.75978 741 UNK A CA 1
ATOM 2973 C C . UNK A 1 835 ? 158.47400 166.85400 185.52300 1.000 51.75978 741 UNK A C 1
ATOM 2974 O O . UNK A 1 835 ? 158.12800 168.02400 185.36300 1.000 51.75978 741 UNK A O 1
ATOM 2976 N N . UNK A 1 836 ? 157.90900 166.03200 186.39000 1.000 63.09723 742 UNK A N 1
ATOM 2977 C CA . UNK A 1 836 ? 156.58100 166.28400 186.90000 1.000 63.09723 742 UNK A CA 1
ATOM 2978 C C . UNK A 1 836 ? 156.52800 165.93600 188.37000 1.000 63.09723 742 UNK A C 1
ATOM 2979 O O . UNK A 1 836 ? 157.38000 165.22400 188.89700 1.000 63.09723 742 UNK A O 1
ATOM 2981 N N . UNK A 1 837 ? 155.48100 166.43600 189.00800 1.000 59.80201 743 UNK A N 1
ATOM 2982 C CA . UNK A 1 837 ? 155.34100 166.34400 190.44800 1.000 59.80201 743 UNK A CA 1
ATOM 2983 C C . UNK A 1 837 ? 153.87100 166.32500 190.79500 1.000 59.80201 743 UNK A C 1
ATOM 2984 O O . UNK A 1 837 ? 153.05900 166.99000 190.14900 1.000 59.80201 743 UNK A O 1
ATOM 2986 N N . UNK A 1 838 ? 153.55100 165.59400 191.85900 1.000 97.34445 744 UNK A N 1
ATOM 2987 C CA . UNK A 1 838 ? 152.18200 165.35500 192.28900 1.000 97.34445 744 UNK A CA 1
ATOM 2988 C C . UNK A 1 838 ? 152.10300 165.51400 193.79700 1.000 97.34445 744 UNK A C 1
ATOM 2989 O O . UNK A 1 838 ? 152.97800 165.06900 194.54700 1.000 97.34445 744 UNK A O 1
ATOM 2991 N N . UNK A 1 839 ? 150.99500 166.06600 194.25100 1.000 158.56824 745 UNK A N 1
ATOM 2992 C CA . UNK A 1 839 ? 150.94800 166.65000 195.57800 1.000 158.56824 745 UNK A CA 1
ATOM 2993 C C . UNK A 1 839 ? 149.67200 166.26300 196.29000 1.000 158.56824 745 UNK A C 1
ATOM 2994 O O . UNK A 1 839 ? 148.60600 166.78600 195.96300 1.000 158.56824 745 UNK A O 1
ATOM 2996 N N . UNK A 1 840 ? 149.81500 165.41600 197.30100 1.000 182.44726 746 UNK A N 1
ATOM 2997 C CA . UNK A 1 840 ? 148.72000 164.98600 198.14400 1.000 182.44726 746 UNK A CA 1
ATOM 2998 C C . UNK A 1 840 ? 148.34200 166.14100 199.05400 1.000 182.44726 746 UNK A C 1
ATOM 2999 O O . UNK A 1 840 ? 148.61200 166.12200 200.25800 1.000 182.44726 746 UNK A O 1
ATOM 3001 N N . UNK A 1 841 ? 147.70300 167.15300 198.48700 1.000 235.74617 747 UNK A N 1
ATOM 3002 C CA . UNK A 1 841 ? 147.49800 168.39300 199.21000 1.000 235.74617 747 UNK A CA 1
ATOM 3003 C C . UNK A 1 841 ? 146.64800 168.14600 200.44700 1.000 235.74617 747 UNK A C 1
ATOM 3004 O O . UNK A 1 841 ? 145.43100 167.95300 200.35300 1.000 235.74617 747 UNK A O 1
ATOM 3006 N N . UNK A 1 842 ? 147.29100 168.19400 201.61500 1.000 244.89893 748 UNK A N 1
ATOM 3007 C CA . UNK A 1 842 ? 146.62700 168.13700 202.90800 1.000 244.89893 748 UNK A CA 1
ATOM 3008 C C . UNK A 1 842 ? 145.92900 169.45500 203.19800 1.000 244.89893 748 UNK A C 1
ATOM 3009 O O . UNK A 1 842 ? 145.63500 169.77200 204.35300 1.000 244.89893 748 UNK A O 1
ATOM 3011 N N . UNK A 1 843 ? 145.70000 170.24100 202.15000 1.000 269.52383 749 UNK A N 1
ATOM 3012 C CA . UNK A 1 843 ? 144.78200 171.36800 202.19300 1.000 269.52383 749 UNK A CA 1
ATOM 3013 C C . UNK A 1 843 ? 145.22900 172.45100 203.17000 1.000 269.52383 749 UNK A C 1
ATOM 3014 O O . UNK A 1 843 ? 144.56200 172.74400 204.16100 1.000 269.52383 749 UNK A O 1
ATOM 3016 N N . UNK A 1 844 ? 146.37300 173.05900 202.87100 1.000 272.74989 750 UNK A N 1
ATOM 3017 C CA . UNK A 1 844 ? 146.59300 174.37500 203.44700 1.000 272.74989 750 UNK A CA 1
ATOM 3018 C C . UNK A 1 844 ? 145.47100 175.32100 203.05500 1.000 272.74989 750 UNK A C 1
ATOM 3019 O O . UNK A 1 844 ? 145.29700 176.35600 203.70200 1.000 272.74989 750 UNK A O 1
ATOM 3021 N N . UNK A 1 845 ? 144.72000 174.99500 201.99800 1.000 291.43475 751 UNK A N 1
ATOM 3022 C CA . UNK A 1 845 ? 143.66200 175.86600 201.50200 1.000 291.43475 751 UNK A CA 1
ATOM 3023 C C . UNK A 1 845 ? 142.26200 175.25900 201.54500 1.000 291.43475 751 UNK A C 1
ATOM 3024 O O . UNK A 1 845 ? 141.38000 175.84200 202.18000 1.000 291.43475 751 UNK A O 1
ATOM 3026 N N . UNK A 1 846 ? 142.01500 174.10900 200.91000 1.000 307.81380 752 UNK A N 1
ATOM 3027 C CA . UNK A 1 846 ? 140.65800 173.74500 200.50000 1.000 307.81380 752 UNK A CA 1
ATOM 3028 C C . UNK A 1 846 ? 140.17800 172.40300 201.03800 1.000 307.81380 752 UNK A C 1
ATOM 3029 O O . UNK A 1 846 ? 140.91200 171.41400 201.02500 1.000 307.81380 752 UNK A O 1
ATOM 3031 N N . UNK A 1 847 ? 138.89600 172.36000 201.41200 1.000 310.62512 753 UNK A N 1
ATOM 3032 C CA . UNK A 1 847 ? 138.27800 171.19500 202.03800 1.000 310.62512 753 UNK A CA 1
ATOM 3033 C C . UNK A 1 847 ? 137.85100 170.14900 201.02000 1.000 310.62512 753 UNK A C 1
ATOM 3034 O O . UNK A 1 847 ? 136.69900 169.70600 201.00800 1.000 310.62512 753 UNK A O 1
ATOM 3036 N N . UNK A 1 848 ? 138.78200 169.75100 200.16800 1.000 311.39601 754 UNK A N 1
ATOM 3037 C CA . UNK A 1 848 ? 138.59700 168.59800 199.29900 1.000 311.39601 754 UNK A CA 1
ATOM 3038 C C . UNK A 1 848 ? 140.00600 168.09500 199.04400 1.000 311.39601 754 UNK A C 1
ATOM 3039 O O . UNK A 1 848 ? 140.71600 168.67000 198.21900 1.000 311.39601 754 UNK A O 1
ATOM 3041 N N . UNK A 1 849 ? 140.39000 167.02700 199.74000 1.000 320.58629 755 UNK A N 1
ATOM 3042 C CA . UNK A 1 849 ? 141.79900 166.81500 200.02400 1.000 320.58629 755 UNK A CA 1
ATOM 3043 C C . UNK A 1 849 ? 142.55800 166.77900 198.71400 1.000 320.58629 755 UNK A C 1
ATOM 3044 O O . UNK A 1 849 ? 142.60000 165.75700 198.03400 1.000 320.58629 755 UNK A O 1
ATOM 3046 N N . UNK A 1 850 ? 143.25000 167.86200 198.42000 1.000 272.98264 756 UNK A N 1
ATOM 3047 C CA . UNK A 1 850 ? 143.55000 168.23000 197.04900 1.000 272.98264 756 UNK A CA 1
ATOM 3048 C C . UNK A 1 850 ? 144.82200 167.57400 196.53800 1.000 272.98264 756 UNK A C 1
ATOM 3049 O O . UNK A 1 850 ? 145.33600 166.61300 197.10600 1.000 272.98264 756 UNK A O 1
ATOM 3051 N N . UNK A 1 851 ? 145.31600 168.08300 195.41800 1.000 238.76700 757 UNK A N 1
ATOM 3052 C CA . UNK A 1 851 ? 146.55800 167.62600 194.83000 1.000 238.76700 757 UNK A CA 1
ATOM 3053 C C . UNK A 1 851 ? 147.05500 168.72100 193.90500 1.000 238.76700 757 UNK A C 1
ATOM 3054 O O . UNK A 1 851 ? 146.28000 169.32200 193.15600 1.000 238.76700 757 UNK A O 1
ATOM 3056 N N . UNK A 1 852 ? 148.35700 168.97500 193.97100 1.000 145.61623 758 UNK A N 1
ATOM 3057 C CA . UNK A 1 852 ? 149.04200 169.82400 193.02100 1.000 145.61623 758 UNK A CA 1
ATOM 3058 C C . UNK A 1 852 ? 149.89000 168.97800 192.07900 1.000 145.61623 758 UNK A C 1
ATOM 3059 O O . UNK A 1 852 ? 150.07000 167.78700 192.29100 1.000 145.61623 758 UNK A O 1
ATOM 3060 N N . UNK A 1 853 ? 150.38500 169.59700 191.01100 1.000 101.94259 759 UNK A N 1
ATOM 3061 C CA . UNK A 1 853 ? 151.17000 168.87200 190.01400 1.000 101.94259 759 UNK A CA 1
ATOM 3062 C C . UNK A 1 853 ? 151.87200 169.86800 189.10800 1.000 101.94259 759 UNK A C 1
ATOM 3063 O O . UNK A 1 853 ? 151.45200 171.02200 188.99400 1.000 101.94259 759 UNK A O 1
ATOM 3065 N N . UNK A 1 854 ? 152.91600 169.40600 188.42600 1.000 76.28174 760 UNK A N 1
ATOM 3066 C CA . UNK A 1 854 ? 153.58500 170.21400 187.40700 1.000 76.28174 760 UNK A CA 1
ATOM 3067 C C . UNK A 1 854 ? 154.40600 169.31300 186.49300 1.000 76.28174 760 UNK A C 1
ATOM 3068 O O . UNK A 1 854 ? 154.64800 168.15200 186.81500 1.000 76.28174 760 UNK A O 1
ATOM 3070 N N . UNK A 1 855 ? 154.86200 169.87800 185.36300 1.000 53.40341 761 UNK A N 1
ATOM 3071 C CA . UNK A 1 855 ? 155.60600 169.13100 184.34400 1.000 53.40341 761 UNK A CA 1
ATOM 3072 C C . UNK A 1 855 ? 156.31600 170.07500 183.36700 1.000 53.40341 761 UNK A C 1
ATOM 3073 O O . UNK A 1 855 ? 155.71100 171.04400 182.88300 1.000 53.40341 761 UNK A O 1
ATOM 3075 N N . UNK A 1 856 ? 157.60600 169.82500 183.13700 1.000 45.70687 762 UNK A N 1
ATOM 3076 C CA . UNK A 1 856 ? 158.40900 170.60700 182.18600 1.000 45.70687 762 UNK A CA 1
ATOM 3077 C C . UNK A 1 856 ? 159.73600 169.89400 181.94900 1.000 45.70687 762 UNK A C 1
ATOM 3078 O O . UNK A 1 856 ? 160.16200 169.08200 182.76300 1.000 45.70687 762 UNK A O 1
ATOM 3080 N N . UNK A 1 857 ? 160.42700 170.24200 180.85800 1.000 68.25068 763 UNK A N 1
ATOM 3081 C CA . UNK A 1 857 ? 161.76300 169.70300 180.57200 1.000 68.25068 763 UNK A CA 1
ATOM 3082 C C . UNK A 1 857 ? 162.87700 170.69900 180.90900 1.000 68.25068 763 UNK A C 1
ATOM 3083 O O . UNK A 1 857 ? 162.95400 171.77200 180.30700 1.000 68.25068 763 UNK A O 1
ATOM 3085 N N . UNK A 1 858 ? 163.79000 170.29700 181.81000 1.000 82.82172 764 UNK A N 1
ATOM 3086 C CA . UNK A 1 858 ? 164.50300 171.23300 182.68400 1.000 82.82172 764 UNK A CA 1
ATOM 3087 C C . UNK A 1 858 ? 165.94500 171.12100 183.19000 1.000 82.82172 764 UNK A C 1
ATOM 3088 O O . UNK A 1 858 ? 166.24000 171.76800 184.20100 1.000 82.82172 764 UNK A O 1
ATOM 3089 N N . UNK A 1 859 ? 166.82900 170.32200 182.57800 1.000 59.03031 765 UNK A N 1
ATOM 3090 C CA . UNK A 1 859 ? 168.16600 170.05300 183.12100 1.000 59.03031 765 UNK A CA 1
ATOM 3091 C C . UNK A 1 859 ? 168.76300 171.30500 183.73000 1.000 59.03031 765 UNK A C 1
ATOM 3092 O O . UNK A 1 859 ? 169.40500 171.24900 184.78300 1.000 59.03031 765 UNK A O 1
ATOM 3094 N N . UNK A 1 860 ? 168.60000 172.42900 183.04500 1.000 79.59849 766 UNK A N 1
ATOM 3095 C CA . UNK A 1 860 ? 168.59200 173.72500 183.70500 1.000 79.59849 766 UNK A CA 1
ATOM 3096 C C . UNK A 1 860 ? 167.26100 174.45100 183.56800 1.000 79.59849 766 UNK A C 1
ATOM 3097 O O . UNK A 1 860 ? 166.64400 174.77700 184.58500 1.000 79.59849 766 UNK A O 1
ATOM 3099 N N . UNK A 1 861 ? 166.79100 174.69100 182.34100 1.000 88.58281 767 UNK A N 1
ATOM 3100 C CA . UNK A 1 861 ? 165.45500 175.21300 182.11200 1.000 88.58281 767 UNK A CA 1
ATOM 3101 C C . UNK A 1 861 ? 164.93200 175.21000 180.68200 1.000 88.58281 767 UNK A C 1
ATOM 3102 O O . UNK A 1 861 ? 165.58500 175.73000 179.77100 1.000 88.58281 767 UNK A O 1
ATOM 3103 N N . UNK A 1 862 ? 163.74000 174.63200 180.48700 1.000 78.80410 768 UNK A N 1
ATOM 3104 C CA . UNK A 1 862 ? 162.94600 174.80200 179.25900 1.000 78.80410 768 UNK A CA 1
ATOM 3105 C C . UNK A 1 862 ? 161.49500 174.47100 179.64300 1.000 78.80410 768 UNK A C 1
ATOM 3106 O O . UNK A 1 862 ? 161.05400 173.33100 179.50600 1.000 78.80410 768 UNK A O 1
ATOM 3108 N N . UNK A 1 863 ? 160.75200 175.50200 180.07400 1.000 46.84637 769 UNK A N 1
ATOM 3109 C CA . UNK A 1 863 ? 159.73500 175.37700 181.11800 1.000 46.84637 769 UNK A CA 1
ATOM 3110 C C . UNK A 1 863 ? 158.35500 175.21300 180.52100 1.000 46.84637 769 UNK A C 1
ATOM 3111 O O . UNK A 1 863 ? 158.02700 175.81700 179.49400 1.000 46.84637 769 UNK A O 1
ATOM 3113 N N . UNK A 1 864 ? 157.53300 174.40300 181.17200 1.000 40.32474 770 UNK A N 1
ATOM 3114 C CA . UNK A 1 864 ? 156.16300 174.37400 180.72100 1.000 40.32474 770 UNK A CA 1
ATOM 3115 C C . UNK A 1 864 ? 155.17900 174.79100 181.79500 1.000 40.32474 770 UNK A C 1
ATOM 3116 O O . UNK A 1 864 ? 154.78200 175.95500 181.83100 1.000 40.32474 770 UNK A O 1
ATOM 3118 N N . UNK A 1 865 ? 154.87800 173.92500 182.76300 1.000 60.37458 771 UNK A N 1
ATOM 3119 C CA . UNK A 1 865 ? 153.56400 174.14700 183.35200 1.000 60.37458 771 UNK A CA 1
ATOM 3120 C C . UNK A 1 865 ? 153.38100 173.48500 184.70500 1.000 60.37458 771 UNK A C 1
ATOM 3121 O O . UNK A 1 865 ? 154.18000 172.65900 185.14400 1.000 60.37458 771 UNK A O 1
ATOM 3123 N N . UNK A 1 866 ? 152.26300 173.84700 185.33300 1.000 116.39694 772 UNK A N 1
ATOM 3124 C CA . UNK A 1 866 ? 151.75700 173.22300 186.54300 1.000 116.39694 772 UNK A CA 1
ATOM 3125 C C . UNK A 1 866 ? 150.23700 173.30100 186.51700 1.000 116.39694 772 UNK A C 1
ATOM 3126 O O . UNK A 1 866 ? 149.65500 174.07300 185.75500 1.000 116.39694 772 UNK A O 1
ATOM 3128 N N . UNK A 1 867 ? 149.59800 172.49600 187.36300 1.000 194.53496 773 UNK A N 1
ATOM 3129 C CA . UNK A 1 867 ? 148.14200 172.36900 187.38000 1.000 194.53496 773 UNK A CA 1
ATOM 3130 C C . UNK A 1 867 ? 147.75800 171.46900 188.55100 1.000 194.53496 773 UNK A C 1
ATOM 3131 O O . UNK A 1 867 ? 148.60700 170.78400 189.12200 1.000 194.53496 773 UNK A O 1
ATOM 3133 N N . UNK A 1 868 ? 146.47000 171.47400 188.91400 1.000 290.27663 774 UNK A N 1
ATOM 3134 C CA . UNK A 1 868 ? 146.03300 170.83400 190.15600 1.000 290.27663 774 UNK A CA 1
ATOM 3135 C C . UNK A 1 868 ? 144.58600 170.35300 190.06800 1.000 290.27663 774 UNK A C 1
ATOM 3136 O O . UNK A 1 868 ? 143.84900 170.67600 189.13700 1.000 290.27663 774 UNK A O 1
ATOM 3138 N N . UNK A 1 869 ? 144.17800 169.58000 191.08000 1.000 358.35569 775 UNK A N 1
ATOM 3139 C CA . UNK A 1 869 ? 142.80300 169.10600 191.23100 1.000 358.35569 775 UNK A CA 1
ATOM 3140 C C . UNK A 1 869 ? 142.61300 168.62200 192.66600 1.000 358.35569 775 UNK A C 1
ATOM 3141 O O . UNK A 1 869 ? 143.53000 168.06100 193.26100 1.000 358.35569 775 UNK A O 1
ATOM 3143 N N . UNK A 1 870 ? 141.41200 168.83200 193.21400 1.000 390.72956 776 UNK A N 1
ATOM 3144 C CA . UNK A 1 870 ? 141.19500 168.65300 194.64600 1.000 390.72956 776 UNK A CA 1
ATOM 3145 C C . UNK A 1 870 ? 140.75200 167.23400 194.99000 1.000 390.72956 776 UNK A C 1
ATOM 3146 O O . UNK A 1 870 ? 140.55100 166.39000 194.11500 1.000 390.72956 776 UNK A O 1
ATOM 3148 N N . UNK A 1 871 ? 140.59000 166.97500 196.28900 1.000 401.87087 777 UNK A N 1
ATOM 3149 C CA . UNK A 1 871 ? 139.98400 165.74100 196.78800 1.000 401.87087 777 UNK A CA 1
ATOM 3150 C C . UNK A 1 871 ? 140.69000 164.50200 196.22900 1.000 401.87087 777 UNK A C 1
ATOM 3151 O O . UNK A 1 871 ? 140.11800 163.71000 195.48100 1.000 401.87087 777 UNK A O 1
ATOM 3153 N N . UNK A 1 872 ? 141.95800 164.34500 196.60300 1.000 405.79609 778 UNK A N 1
ATOM 3154 C CA . UNK A 1 872 ? 142.78800 163.26500 196.07900 1.000 405.79609 778 UNK A CA 1
ATOM 3155 C C . UNK A 1 872 ? 142.45200 161.92100 196.73400 1.000 405.79609 778 UNK A C 1
ATOM 3156 O O . UNK A 1 872 ? 141.93400 161.85800 197.85300 1.000 405.79609 778 UNK A O 1
ATOM 3158 N N . UNK A 1 873 ? 142.75900 160.82200 196.00700 1.000 297.98735 779 UNK A N 1
ATOM 3159 C CA . UNK A 1 873 ? 142.21500 159.51900 196.38100 1.000 297.98735 779 UNK A CA 1
ATOM 3160 C C . UNK A 1 873 ? 143.15200 158.31500 196.22700 1.000 297.98735 779 UNK A C 1
ATOM 3161 O O . UNK A 1 873 ? 142.66000 157.19000 196.10000 1.000 297.98735 779 UNK A O 1
ATOM 3163 N N . UNK A 1 874 ? 144.46900 158.47400 196.22800 1.000 204.10501 780 UNK A N 1
ATOM 3164 C CA . UNK A 1 874 ? 145.30500 157.29500 196.19600 1.000 204.10501 780 UNK A CA 1
ATOM 3165 C C . UNK A 1 874 ? 146.70800 157.53100 195.69300 1.000 204.10501 780 UNK A C 1
ATOM 3166 O O . UNK A 1 874 ? 147.05400 158.62800 195.25200 1.000 204.10501 780 UNK A O 1
ATOM 3167 N N . UNK A 1 875 ? 147.55400 156.50400 195.76200 1.000 97.32206 781 UNK A N 1
ATOM 3168 C CA . UNK A 1 875 ? 148.92100 156.63400 195.24300 1.000 97.32206 781 UNK A CA 1
ATOM 3169 C C . UNK A 1 875 ? 149.04700 156.17900 193.79800 1.000 97.32206 781 UNK A C 1
ATOM 3170 O O . UNK A 1 875 ? 148.40400 155.22300 193.36000 1.000 97.32206 781 UNK A O 1
ATOM 3172 N N . UNK A 1 876 ? 149.88200 156.89300 193.04500 1.000 85.19183 782 UNK A N 1
ATOM 3173 C CA . UNK A 1 876 ? 150.08900 156.61300 191.62700 1.000 85.19183 782 UNK A CA 1
ATOM 3174 C C . UNK A 1 876 ? 151.50800 156.97400 191.22400 1.000 85.19183 782 UNK A C 1
ATOM 3175 O O . UNK A 1 876 ? 152.31800 157.37500 192.06600 1.000 85.19183 782 UNK A O 1
ATOM 3177 N N . UNK A 1 877 ? 151.83300 156.80400 189.94600 1.000 58.85816 783 UNK A N 1
ATOM 3178 C CA . UNK A 1 877 ? 153.13600 157.26200 189.48100 1.000 58.85816 783 UNK A CA 1
ATOM 3179 C C . UNK A 1 877 ? 153.01800 157.60300 188.00400 1.000 58.85816 783 UNK A C 1
ATOM 3180 O O . UNK A 1 877 ? 151.92000 157.63300 187.45000 1.000 58.85816 783 UNK A O 1
ATOM 3182 N N . UNK A 1 878 ? 154.15000 157.87600 187.36100 1.000 66.17145 784 UNK A N 1
ATOM 3183 C CA . UNK A 1 878 ? 154.17600 158.30800 185.97200 1.000 66.17145 784 UNK A CA 1
ATOM 3184 C C . UNK A 1 878 ? 155.08400 157.39200 185.16300 1.000 66.17145 784 UNK A C 1
ATOM 3185 O O . UNK A 1 878 ? 155.66800 156.44900 185.68300 1.000 66.17145 784 UNK A O 1
ATOM 3187 N N . UNK A 1 879 ? 155.19300 157.69100 183.86700 1.000 84.77211 785 UNK A N 1
ATOM 3188 C CA . UNK A 1 879 ? 156.06700 156.95400 182.96500 1.000 84.77211 785 UNK A CA 1
ATOM 3189 C C . UNK A 1 879 ? 156.21800 157.79000 181.70800 1.000 84.77211 785 UNK A C 1
ATOM 3190 O O . UNK A 1 879 ? 155.36900 158.63100 181.41400 1.000 84.77211 785 UNK A O 1
ATOM 3192 N N . UNK A 1 880 ? 157.30400 157.57100 180.96900 1.000 120.13967 786 UNK A N 1
ATOM 3193 C CA . UNK A 1 880 ? 157.54700 158.28100 179.71800 1.000 120.13967 786 UNK A CA 1
ATOM 3194 C C . UNK A 1 880 ? 158.77200 157.72300 179.00700 1.000 120.13967 786 UNK A C 1
ATOM 3195 O O . UNK A 1 880 ? 159.68900 157.19800 179.64100 1.000 120.13967 786 UNK A O 1
ATOM 3197 N N . UNK A 1 881 ? 158.78500 157.87100 177.68700 1.000 145.92110 787 UNK A N 1
ATOM 3198 C CA . UNK A 1 881 ? 159.95900 157.50800 176.88900 1.000 145.92110 787 UNK A CA 1
ATOM 3199 C C . UNK A 1 881 ? 159.77800 158.07300 175.47800 1.000 145.92110 787 UNK A C 1
ATOM 3200 O O . UNK A 1 881 ? 158.78800 158.76000 175.18700 1.000 145.92110 787 UNK A O 1
ATOM 3202 N N . UNK A 1 882 ? 160.69600 157.69400 174.58000 1.000 149.30165 788 UNK A N 1
ATOM 3203 C CA . UNK A 1 882 ? 160.89800 158.29100 173.26100 1.000 149.30165 788 UNK A CA 1
ATOM 3204 C C . UNK A 1 882 ? 159.59900 158.65600 172.56600 1.000 149.30165 788 UNK A C 1
ATOM 3205 O O . UNK A 1 882 ? 159.54700 159.62500 171.80400 1.000 149.30165 788 UNK A O 1
ATOM 3207 N N . UNK A 1 883 ? 158.55300 157.87100 172.79200 1.000 135.20624 789 UNK A N 1
ATOM 3208 C CA . UNK A 1 883 ? 157.29000 158.12000 172.11700 1.000 135.20624 789 UNK A CA 1
ATOM 3209 C C . UNK A 1 883 ? 156.40500 159.12200 172.85300 1.000 135.20624 789 UNK A C 1
ATOM 3210 O O . UNK A 1 883 ? 156.06700 160.17100 172.30300 1.000 135.20624 789 UNK A O 1
ATOM 3212 N N . UNK A 1 884 ? 156.02800 158.82600 174.09300 1.000 113.87613 790 UNK A N 1
ATOM 3213 C CA . UNK A 1 884 ? 154.99600 159.62000 174.75500 1.000 113.87613 790 UNK A CA 1
ATOM 3214 C C . UNK A 1 884 ? 155.33200 159.76200 176.23400 1.000 113.87613 790 UNK A C 1
ATOM 3215 O O . UNK A 1 884 ? 156.44400 159.44300 176.67500 1.000 113.87613 790 UNK A O 1
ATOM 3217 N N . UNK A 1 885 ? 154.35400 160.25700 177.00200 1.000 116.51276 791 UNK A N 1
ATOM 3218 C CA . UNK A 1 885 ? 154.47800 160.46200 178.44100 1.000 116.51276 791 UNK A CA 1
ATOM 3219 C C . UNK A 1 885 ? 153.17300 160.06900 179.12900 1.000 116.51276 791 UNK A C 1
ATOM 3220 O O . UNK A 1 885 ? 152.20500 160.83100 179.13800 1.000 116.51276 791 UNK A O 1
ATOM 3222 N N . UNK A 1 886 ? 153.14100 158.88800 179.73300 1.000 92.86200 792 UNK A N 1
ATOM 3223 C CA . UNK A 1 886 ? 151.93100 158.33900 180.32600 1.000 92.86200 792 UNK A CA 1
ATOM 3224 C C . UNK A 1 886 ? 152.21100 157.95200 181.77100 1.000 92.86200 792 UNK A C 1
ATOM 3225 O O . UNK A 1 886 ? 153.11000 157.15400 182.04300 1.000 92.86200 792 UNK A O 1
ATOM 3227 N N . UNK A 1 887 ? 151.46000 158.52700 182.69200 1.000 73.80293 793 UNK A N 1
ATOM 3228 C CA . UNK A 1 887 ? 151.46000 158.08100 184.07000 1.000 73.80293 793 UNK A CA 1
ATOM 3229 C C . UNK A 1 887 ? 150.52400 156.88400 184.20900 1.000 73.80293 793 UNK A C 1
ATOM 3230 O O . UNK A 1 887 ? 149.84100 156.49500 183.26400 1.000 73.80293 793 UNK A O 1
ATOM 3232 N N . UNK A 1 888 ? 150.49300 156.27900 185.39700 1.000 78.67720 794 UNK A N 1
ATOM 3233 C CA . UNK A 1 888 ? 149.61400 155.13400 185.60000 1.000 78.67720 794 UNK A CA 1
ATOM 3234 C C . UNK A 1 888 ? 149.12900 155.03600 187.04200 1.000 78.67720 794 UNK A C 1
ATOM 3235 O O . UNK A 1 888 ? 149.70000 155.63900 187.97300 1.000 78.67720 794 UNK A O 1
ATOM 3237 N N . UNK A 1 889 ? 148.05700 154.23800 187.20300 1.000 92.16852 795 UNK A N 1
ATOM 3238 C CA . UNK A 1 889 ? 147.48800 153.90800 188.50400 1.000 92.16852 795 UNK A CA 1
ATOM 3239 C C . UNK A 1 889 ? 146.88500 152.50900 188.37800 1.000 92.16852 795 UNK A C 1
ATOM 3240 O O . UNK A 1 889 ? 145.75100 152.34800 187.91300 1.000 92.16852 795 UNK A O 1
ATOM 3242 N N . UNK A 1 890 ? 147.65100 151.50100 188.78700 1.000 117.08716 796 UNK A N 1
ATOM 3243 C CA . UNK A 1 890 ? 147.20400 150.11000 188.76900 1.000 117.08716 796 UNK A CA 1
ATOM 3244 C C . UNK A 1 890 ? 147.40600 149.54700 190.17400 1.000 117.08716 796 UNK A C 1
ATOM 3245 O O . UNK A 1 890 ? 148.43500 148.93700 190.47000 1.000 117.08716 796 UNK A O 1
ATOM 3247 N N . UNK A 1 891 ? 146.40600 149.74600 191.02900 1.000 147.05169 797 UNK A N 1
ATOM 3248 C CA . UNK A 1 891 ? 146.45700 149.40400 192.44900 1.000 147.05169 797 UNK A CA 1
ATOM 3249 C C . UNK A 1 891 ? 145.67200 148.11800 192.68300 1.000 147.05169 797 UNK A C 1
ATOM 3250 O O . UNK A 1 891 ? 144.46800 148.14800 192.94300 1.000 147.05169 797 UNK A O 1
ATOM 3252 N N . UNK A 1 892 ? 146.37400 146.98000 192.61100 1.000 164.96495 798 UNK A N 1
ATOM 3253 C CA . UNK A 1 892 ? 145.79400 145.70600 193.02000 1.000 164.96495 798 UNK A CA 1
ATOM 3254 C C . UNK A 1 892 ? 145.63900 145.60700 194.51700 1.000 164.96495 798 UNK A C 1
ATOM 3255 O O . UNK A 1 892 ? 145.22400 144.55700 195.01200 1.000 164.96495 798 UNK A O 1
ATOM 3257 N N . UNK A 1 893 ? 146.01200 146.65600 195.23500 1.000 230.62842 799 UNK A N 1
ATOM 3258 C CA . UNK A 1 893 ? 145.79200 146.78300 196.66400 1.000 230.62842 799 UNK A CA 1
ATOM 3259 C C . UNK A 1 893 ? 144.92900 147.98500 197.03700 1.000 230.62842 799 UNK A C 1
ATOM 3260 O O . UNK A 1 893 ? 144.22300 147.92500 198.04300 1.000 230.62842 799 UNK A O 1
ATOM 3262 N N . UNK A 1 894 ? 144.97600 149.07600 196.26700 1.000 155.54019 800 UNK A N 1
ATOM 3263 C CA . UNK A 1 894 ? 144.20000 150.28100 196.54300 1.000 155.54019 800 UNK A CA 1
ATOM 3264 C C . UNK A 1 894 ? 143.17300 150.56600 195.46300 1.000 155.54019 800 UNK A C 1
ATOM 3265 O O . UNK A 1 894 ? 142.90700 151.72300 195.13300 1.000 155.54019 800 UNK A O 1
ATOM 3267 N N . UNK A 1 895 ? 142.59100 149.51700 194.88800 1.000 117.00522 801 UNK A N 1
ATOM 3268 C CA . UNK A 1 895 ? 141.40300 149.66100 194.05700 1.000 117.00522 801 UNK A CA 1
ATOM 3269 C C . UNK A 1 895 ? 141.66300 150.58200 192.86400 1.000 117.00522 801 UNK A C 1
ATOM 3270 O O . UNK A 1 895 ? 141.12300 151.67800 192.77300 1.000 117.00522 801 UNK A O 1
ATOM 3272 N N . UNK A 1 896 ? 142.53400 150.12900 191.96500 1.000 121.90764 802 UNK A N 1
ATOM 3273 C CA . UNK A 1 896 ? 142.74700 150.89100 190.73800 1.000 121.90764 802 UNK A CA 1
ATOM 3274 C C . UNK A 1 896 ? 143.09800 149.98600 189.56100 1.000 121.90764 802 UNK A C 1
ATOM 3275 O O . UNK A 1 896 ? 143.99200 149.14800 189.68900 1.000 121.90764 802 UNK A O 1
ATOM 3277 N N . UNK A 1 897 ? 142.41500 150.17200 188.40200 1.000 85.42862 803 UNK A N 1
ATOM 3278 C CA . UNK A 1 897 ? 142.78400 149.49300 187.14200 1.000 85.42862 803 UNK A CA 1
ATOM 3279 C C . UNK A 1 897 ? 142.80200 150.49300 185.98200 1.000 85.42862 803 UNK A C 1
ATOM 3280 O O . UNK A 1 897 ? 141.84100 150.56400 185.19000 1.000 85.42862 803 UNK A O 1
ATOM 3282 N N . UNK A 1 898 ? 143.93600 151.19800 185.83400 1.000 99.15946 804 UNK A N 1
ATOM 3283 C CA . UNK A 1 898 ? 144.02000 152.23400 184.81700 1.000 99.15946 804 UNK A CA 1
ATOM 3284 C C . UNK A 1 898 ? 145.39200 152.89900 184.70000 1.000 99.15946 804 UNK A C 1
ATOM 3285 O O . UNK A 1 898 ? 146.34900 152.58200 185.41900 1.000 99.15946 804 UNK A O 1
ATOM 3287 N N . UNK A 1 899 ? 145.47500 153.86000 183.78600 1.000 97.91780 805 UNK A N 1
ATOM 3288 C CA . UNK A 1 899 ? 146.64900 154.71700 183.69400 1.000 97.91780 805 UNK A CA 1
ATOM 3289 C C . UNK A 1 899 ? 146.21200 156.09600 183.22600 1.000 97.91780 805 UNK A C 1
ATOM 3290 O O . UNK A 1 899 ? 145.09100 156.28100 182.75800 1.000 97.91780 805 UNK A O 1
ATOM 3292 N N . UNK A 1 900 ? 147.09300 157.06900 183.37300 1.000 89.06818 806 UNK A N 1
ATOM 3293 C CA . UNK A 1 900 ? 146.83500 158.41400 182.89300 1.000 89.06818 806 UNK A CA 1
ATOM 3294 C C . UNK A 1 900 ? 147.81300 158.69700 181.76000 1.000 89.06818 806 UNK A C 1
ATOM 3295 O O . UNK A 1 900 ? 148.87700 159.27100 181.95900 1.000 89.06818 806 UNK A O 1
ATOM 3297 N N . UNK A 1 901 ? 147.41800 158.32600 180.55400 1.000 85.19755 807 UNK A N 1
ATOM 3298 C CA . UNK A 1 901 ? 148.31300 158.47100 179.42300 1.000 85.19755 807 UNK A CA 1
ATOM 3299 C C . UNK A 1 901 ? 148.47400 159.94600 179.07400 1.000 85.19755 807 UNK A C 1
ATOM 3300 O O . UNK A 1 901 ? 147.66200 160.80000 179.45700 1.000 85.19755 807 UNK A O 1
ATOM 3302 N N . UNK A 1 902 ? 149.55000 160.25300 178.35900 1.000 79.71159 808 UNK A N 1
ATOM 3303 C CA . UNK A 1 902 ? 149.79400 161.61400 177.89400 1.000 79.71159 808 UNK A CA 1
ATOM 3304 C C . UNK A 1 902 ? 151.00400 161.60400 176.96400 1.000 79.71159 808 UNK A C 1
ATOM 3305 O O . UNK A 1 902 ? 151.52800 160.54700 176.59100 1.000 79.71159 808 UNK A O 1
ATOM 3307 N N . UNK A 1 903 ? 151.43500 162.80100 176.58400 1.000 95.47925 809 UNK A N 1
ATOM 3308 C CA . UNK A 1 903 ? 152.63100 163.06000 175.78400 1.000 95.47925 809 UNK A CA 1
ATOM 3309 C C . UNK A 1 903 ? 152.99100 164.53500 175.98500 1.000 95.47925 809 UNK A C 1
ATOM 3310 O O . UNK A 1 903 ? 152.49900 165.17500 176.92000 1.000 95.47925 809 UNK A O 1
ATOM 3312 N N . UNK A 1 904 ? 153.86400 165.07900 175.12600 1.000 111.72837 810 UNK A N 1
ATOM 3313 C CA . UNK A 1 904 ? 154.41800 166.43500 175.27600 1.000 111.72837 810 UNK A CA 1
ATOM 3314 C C . UNK A 1 904 ? 154.03700 167.34600 174.09800 1.000 111.72837 810 UNK A C 1
ATOM 3315 O O . UNK A 1 904 ? 153.33200 166.94500 173.17100 1.000 111.72837 810 UNK A O 1
ATOM 3317 N N . UNK A 1 905 ? 154.51400 168.60000 174.15200 1.000 93.33462 811 UNK A N 1
ATOM 3318 C CA . UNK A 1 905 ? 154.14300 169.64700 173.19600 1.000 93.33462 811 UNK A CA 1
ATOM 3319 C C . UNK A 1 905 ? 155.35100 170.33400 172.55500 1.000 93.33462 811 UNK A C 1
ATOM 3320 O O . UNK A 1 905 ? 156.48700 169.87400 172.70800 1.000 93.33462 811 UNK A O 1
ATOM 3322 N N . UNK A 1 906 ? 155.11200 171.43000 171.82700 1.000 103.50538 812 UNK A N 1
ATOM 3323 C CA . UNK A 1 906 ? 156.14300 172.13700 171.07100 1.000 103.50538 812 UNK A CA 1
ATOM 3324 C C . UNK A 1 906 ? 156.56500 173.42100 171.78100 1.000 103.50538 812 UNK A C 1
ATOM 3325 O O . UNK A 1 906 ? 155.72900 174.14200 172.33300 1.000 103.50538 812 UNK A O 1
ATOM 3327 N N . UNK A 1 907 ? 157.86500 173.71800 171.72900 1.000 134.60537 813 UNK A N 1
ATOM 3328 C CA . UNK A 1 907 ? 158.42000 174.86400 172.42600 1.000 134.60537 813 UNK A CA 1
ATOM 3329 C C . UNK A 1 907 ? 157.95200 176.19900 171.87700 1.000 134.60537 813 UNK A C 1
ATOM 3330 O O . UNK A 1 907 ? 157.36300 176.30800 170.80200 1.000 134.60537 813 UNK A O 1
ATOM 3331 N N . UNK A 1 908 ? 158.21200 177.24600 172.66300 1.000 165.31358 814 UNK A N 1
ATOM 3332 C CA . UNK A 1 908 ? 157.74900 178.58200 172.30500 1.000 165.31358 814 UNK A CA 1
ATOM 3333 C C . UNK A 1 908 ? 158.70300 179.28500 171.34300 1.000 165.31358 814 UNK A C 1
ATOM 3334 O O . UNK A 1 908 ? 158.32400 179.61900 170.21600 1.000 165.31358 814 UNK A O 1
ATOM 3336 N N . UNK A 1 909 ? 159.94200 179.53100 171.77400 1.000 186.68716 815 UNK A N 1
ATOM 3337 C CA . UNK A 1 909 ? 160.88700 180.32500 170.99100 1.000 186.68716 815 UNK A CA 1
ATOM 3338 C C . UNK A 1 909 ? 162.24200 179.64000 170.89200 1.000 186.68716 815 UNK A C 1
ATOM 3339 O O . UNK A 1 909 ? 162.38900 178.48900 171.31200 1.000 186.68716 815 UNK A O 1
ATOM 3341 N N . UNK A 1 910 ? 163.23000 180.31800 170.31400 1.000 146.91050 816 UNK A N 1
ATOM 3342 C CA . UNK A 1 910 ? 164.57800 179.78000 170.22600 1.000 146.91050 816 UNK A CA 1
ATOM 3343 C C . UNK A 1 910 ? 165.57000 180.81800 170.72200 1.000 146.91050 816 UNK A C 1
ATOM 3344 O O . UNK A 1 910 ? 165.40200 182.01300 170.46700 1.000 146.91050 816 UNK A O 1
ATOM 3346 N N . UNK A 1 911 ? 166.59200 180.35800 171.44600 1.000 145.45456 817 UNK A N 1
ATOM 3347 C CA . UNK A 1 911 ? 167.66600 181.23200 171.90600 1.000 145.45456 817 UNK A CA 1
ATOM 3348 C C . UNK A 1 911 ? 168.85300 180.44000 172.43200 1.000 145.45456 817 UNK A C 1
ATOM 3349 O O . UNK A 1 911 ? 168.68800 179.55200 173.27100 1.000 145.45456 817 UNK A O 1
ATOM 3351 N N . UNK A 1 912 ? 170.05200 180.75900 171.97300 1.000 82.37261 818 UNK A N 1
ATOM 3352 C CA . UNK A 1 912 ? 171.22900 180.13200 172.53800 1.000 82.37261 818 UNK A CA 1
ATOM 3353 C C . UNK A 1 912 ? 171.74900 181.04700 173.62700 1.000 82.37261 818 UNK A C 1
ATOM 3354 O O . UNK A 1 912 ? 171.03700 181.94400 174.07500 1.000 82.37261 818 UNK A O 1
ATOM 3356 N N . UNK A 1 913 ? 157.86500 176.64400 177.40100 1.000 49.49001 823 UNK A N 1
ATOM 3357 C CA . UNK A 1 913 ? 159.05100 177.24300 176.80500 1.000 49.49001 823 UNK A CA 1
ATOM 3358 C C . UNK A 1 913 ? 158.83100 178.72200 176.53600 1.000 49.49001 823 UNK A C 1
ATOM 3359 O O . UNK A 1 913 ? 159.41500 179.57700 177.19700 1.000 49.49001 823 UNK A O 1
ATOM 3361 N N . UNK A 1 914 ? 166.05400 185.71300 181.39300 1.000 36.65400 825 UNK A N 1
ATOM 3362 C CA . UNK A 1 914 ? 165.40800 185.21500 182.59600 1.000 36.65400 825 UNK A CA 1
ATOM 3363 C C . UNK A 1 914 ? 163.95200 184.92000 182.30800 1.000 36.65400 825 UNK A C 1
ATOM 3364 O O . UNK A 1 914 ? 163.06800 185.55600 182.85600 1.000 36.65400 825 UNK A O 1
ATOM 3366 N N . UNK A 1 915 ? 163.72400 183.93000 181.45200 1.000 65.52565 826 UNK A N 1
ATOM 3367 C CA . UNK A 1 915 ? 162.39800 183.57900 180.95600 1.000 65.52565 826 UNK A CA 1
ATOM 3368 C C . UNK A 1 915 ? 161.45700 183.12000 182.07400 1.000 65.52565 826 UNK A C 1
ATOM 3369 O O . UNK A 1 915 ? 161.84700 182.95900 183.23000 1.000 65.52565 826 UNK A O 1
ATOM 3371 N N . UNK A 1 916 ? 160.18000 182.95300 181.70700 1.000 58.07981 827 UNK A N 1
ATOM 3372 C CA . UNK A 1 916 ? 159.16000 182.42000 182.61600 1.000 58.07981 827 UNK A CA 1
ATOM 3373 C C . UNK A 1 916 ? 158.02900 181.77000 181.82700 1.000 58.07981 827 UNK A C 1
ATOM 3374 O O . UNK A 1 916 ? 156.96500 182.36600 181.62500 1.000 58.07981 827 UNK A O 1
ATOM 3376 N N . UNK A 1 917 ? 158.21600 180.52300 181.38100 1.000 54.43018 828 UNK A N 1
ATOM 3377 C CA . UNK A 1 917 ? 157.12700 179.84200 180.66500 1.000 54.43018 828 UNK A CA 1
ATOM 3378 C C . UNK A 1 917 ? 156.17600 179.13100 181.61100 1.000 54.43018 828 UNK A C 1
ATOM 3379 O O . UNK A 1 917 ? 156.60000 178.28600 182.40200 1.000 54.43018 828 UNK A O 1
ATOM 3381 N N . UNK A 1 918 ? 154.88400 179.40000 181.47600 1.000 83.04047 829 UNK A N 1
ATOM 3382 C CA . UNK A 1 918 ? 153.91500 179.18500 182.54400 1.000 83.04047 829 UNK A CA 1
ATOM 3383 C C . UNK A 1 918 ? 152.88100 178.12700 182.15200 1.000 83.04047 829 UNK A C 1
ATOM 3384 O O . UNK A 1 918 ? 152.96200 177.51500 181.08600 1.000 83.04047 829 UNK A O 1
ATOM 3386 N N . UNK A 1 919 ? 151.86800 177.95100 183.01700 1.000 122.39904 830 UNK A N 1
ATOM 3387 C CA . UNK A 1 919 ? 151.07100 176.72700 183.06300 1.000 122.39904 830 UNK A CA 1
ATOM 3388 C C . UNK A 1 919 ? 150.05100 176.63800 181.92600 1.000 122.39904 830 UNK A C 1
ATOM 3389 O O . UNK A 1 919 ? 149.05900 177.37800 181.92000 1.000 122.39904 830 UNK A O 1
ATOM 3391 N N . UNK A 1 920 ? 150.26000 175.71700 180.94600 1.000 135.43488 831 UNK A N 1
ATOM 3392 C CA . UNK A 1 920 ? 149.32200 175.54900 179.81300 1.000 135.43488 831 UNK A CA 1
ATOM 3393 C C . UNK A 1 920 ? 148.23700 174.49000 179.96100 1.000 135.43488 831 UNK A C 1
ATOM 3394 O O . UNK A 1 920 ? 148.10000 173.84600 181.00500 1.000 135.43488 831 UNK A O 1
ATOM 3396 N N . UNK A 1 921 ? 147.43700 174.34600 178.90200 1.000 118.88721 832 UNK A N 1
ATOM 3397 C CA . UNK A 1 921 ? 146.47300 173.25900 178.81900 1.000 118.88721 832 UNK A CA 1
ATOM 3398 C C . UNK A 1 921 ? 147.15600 171.93800 179.15300 1.000 118.88721 832 UNK A C 1
ATOM 3399 O O . UNK A 1 921 ? 148.31200 171.71400 178.78900 1.000 118.88721 832 UNK A O 1
ATOM 3401 N N . UNK A 1 922 ? 146.43100 171.06000 179.83400 1.000 130.87004 833 UNK A N 1
ATOM 3402 C CA . UNK A 1 922 ? 147.01900 169.89600 180.49000 1.000 130.87004 833 UNK A CA 1
ATOM 3403 C C . UNK A 1 922 ? 147.04900 168.71000 179.54200 1.000 130.87004 833 UNK A C 1
ATOM 3404 O O . UNK A 1 922 ? 146.05700 168.42600 178.86200 1.000 130.87004 833 UNK A O 1
ATOM 3406 N N . UNK A 1 923 ? 148.18800 168.01000 179.50700 1.000 108.90052 834 UNK A N 1
ATOM 3407 C CA . UNK A 1 923 ? 148.29000 166.75900 178.76900 1.000 108.90052 834 UNK A CA 1
ATOM 3408 C C . UNK A 1 923 ? 147.06500 165.91500 179.03900 1.000 108.90052 834 UNK A C 1
ATOM 3409 O O . UNK A 1 923 ? 146.32600 165.54700 178.12300 1.000 108.90052 834 UNK A O 1
ATOM 3411 N N . UNK A 1 924 ? 146.83100 165.63100 180.31100 1.000 102.32057 835 UNK A N 1
ATOM 3412 C CA . UNK A 1 924 ? 145.52100 165.23300 180.78400 1.000 102.32057 835 UNK A CA 1
ATOM 3413 C C . UNK A 1 924 ? 144.96300 164.06600 179.97800 1.000 102.32057 835 UNK A C 1
ATOM 3414 O O . UNK A 1 924 ? 143.98700 164.21400 179.24500 1.000 102.32057 835 UNK A O 1
ATOM 3416 N N . UNK A 1 925 ? 145.62100 162.90400 180.06800 1.000 131.25075 836 UNK A N 1
ATOM 3417 C CA . UNK A 1 925 ? 145.08000 161.72200 179.41100 1.000 131.25075 836 UNK A CA 1
ATOM 3418 C C . UNK A 1 925 ? 145.10200 160.51300 180.34200 1.000 131.25075 836 UNK A C 1
ATOM 3419 O O . UNK A 1 925 ? 145.82100 160.48300 181.33600 1.000 131.25075 836 UNK A O 1
ATOM 3421 N N . UNK A 1 926 ? 144.32000 159.49300 179.98500 1.000 141.53208 837 UNK A N 1
ATOM 3422 C CA . UNK A 1 926 ? 144.10600 158.33000 180.84000 1.000 141.53208 837 UNK A CA 1
ATOM 3423 C C . UNK A 1 926 ? 143.26000 157.30100 180.09400 1.000 141.53208 837 UNK A C 1
ATOM 3424 O O . UNK A 1 926 ? 142.79000 157.54600 178.98000 1.000 141.53208 837 UNK A O 1
ATOM 3426 N N . UNK A 1 927 ? 143.08200 156.13500 180.72700 1.000 165.57926 838 UNK A N 1
ATOM 3427 C CA . UNK A 1 927 ? 142.21000 155.05300 180.26400 1.000 165.57926 838 UNK A CA 1
ATOM 3428 C C . UNK A 1 927 ? 142.03000 154.00400 181.36500 1.000 165.57926 838 UNK A C 1
ATOM 3429 O O . UNK A 1 927 ? 142.99800 153.63900 182.04900 1.000 165.57926 838 UNK A O 1
ATOM 3431 N N . UNK A 1 928 ? 140.79900 153.49700 181.49500 1.000 145.55665 839 UNK A N 1
ATOM 3432 C CA . UNK A 1 928 ? 140.41200 152.59800 182.57800 1.000 145.55665 839 UNK A CA 1
ATOM 3433 C C . UNK A 1 928 ? 140.33900 151.21600 181.96700 1.000 145.55665 839 UNK A C 1
ATOM 3434 O O . UNK A 1 928 ? 140.54700 151.06200 180.76000 1.000 145.55665 839 UNK A O 1
ATOM 3436 N N . UNK A 1 929 ? 140.05700 150.20300 182.76800 1.000 232.11144 840 UNK A N 1
ATOM 3437 C CA . UNK A 1 929 ? 140.03600 148.94100 182.03500 1.000 232.11144 840 UNK A CA 1
ATOM 3438 C C . UNK A 1 929 ? 138.88300 147.98700 182.37400 1.000 232.11144 840 UNK A C 1
ATOM 3439 O O . UNK A 1 929 ? 138.08500 148.26500 183.27700 1.000 232.11144 840 UNK A O 1
ATOM 3441 N N . UNK A 1 930 ? 138.76400 146.86100 181.65100 1.000 222.97528 841 UNK A N 1
ATOM 3442 C CA . UNK A 1 930 ? 137.57600 145.99200 181.75200 1.000 222.97528 841 UNK A CA 1
ATOM 3443 C C . UNK A 1 930 ? 137.67200 144.81300 182.70900 1.000 222.97528 841 UNK A C 1
ATOM 3444 O O . UNK A 1 930 ? 136.66300 144.12100 182.90300 1.000 222.97528 841 UNK A O 1
ATOM 3446 N N . UNK A 1 931 ? 138.83200 144.57200 183.30800 1.000 206.79849 842 UNK A N 1
ATOM 3447 C CA . UNK A 1 931 ? 139.14100 143.29700 183.94800 1.000 206.79849 842 UNK A CA 1
ATOM 3448 C C . UNK A 1 931 ? 140.00000 143.55700 185.18600 1.000 206.79849 842 UNK A C 1
ATOM 3449 O O . UNK A 1 931 ? 140.00700 144.65800 185.74400 1.000 206.79849 842 UNK A O 1
ATOM 3451 N N . UNK A 1 932 ? 140.71200 142.52800 185.65500 1.000 135.40234 843 UNK A N 1
ATOM 3452 C CA . UNK A 1 932 ? 141.39800 142.59300 186.94000 1.000 135.40234 843 UNK A CA 1
ATOM 3453 C C . UNK A 1 932 ? 142.90200 142.46300 186.78100 1.000 135.40234 843 UNK A C 1
ATOM 3454 O O . UNK A 1 932 ? 143.54400 141.71900 187.52200 1.000 135.40234 843 UNK A O 1
ATOM 3456 N N . UNK A 1 933 ? 143.46500 143.19100 185.82500 1.000 140.41888 844 UNK A N 1
ATOM 3457 C CA . UNK A 1 933 ? 144.89800 143.19600 185.56500 1.000 140.41888 844 UNK A CA 1
ATOM 3458 C C . UNK A 1 933 ? 145.28400 144.57100 185.04900 1.000 140.41888 844 UNK A C 1
ATOM 3459 O O . UNK A 1 933 ? 144.54200 145.18100 184.28000 1.000 140.41888 844 UNK A O 1
ATOM 3461 N N . UNK A 1 934 ? 146.43200 145.06800 185.49100 1.000 99.83982 845 UNK A N 1
ATOM 3462 C CA . UNK A 1 934 ? 146.96800 146.34500 185.01300 1.000 99.83982 845 UNK A CA 1
ATOM 3463 C C . UNK A 1 934 ? 146.00400 147.51700 185.15300 1.000 99.83982 845 UNK A C 1
ATOM 3464 O O . UNK A 1 934 ? 146.14000 148.52700 184.46500 1.000 99.83982 845 UNK A O 1
ATOM 3466 N N . UNK A 1 935 ? 160.91300 147.69300 173.12400 1.000 181.26048 850 UNK A N 1
ATOM 3467 C CA . UNK A 1 935 ? 162.21900 148.27000 173.38900 1.000 181.26048 850 UNK A CA 1
ATOM 3468 C C . UNK A 1 935 ? 162.57200 149.22100 172.27200 1.000 181.26048 850 UNK A C 1
ATOM 3469 O O . UNK A 1 935 ? 162.73500 148.83000 171.12800 1.000 181.26048 850 UNK A O 1
ATOM 3471 N N . UNK A 1 936 ? 162.64600 150.49400 172.62500 1.000 241.46521 851 UNK A N 1
ATOM 3472 C CA . UNK A 1 936 ? 162.88800 151.57700 171.68100 1.000 241.46521 851 UNK A CA 1
ATOM 3473 C C . UNK A 1 936 ? 164.14200 152.32700 172.10900 1.000 241.46521 851 UNK A C 1
ATOM 3474 O O . UNK A 1 936 ? 164.83600 151.90800 173.04300 1.000 241.46521 851 UNK A O 1
ATOM 3476 N N . UNK A 1 937 ? 164.46400 153.42100 171.41200 1.000 305.46881 852 UNK A N 1
ATOM 3477 C CA . UNK A 1 937 ? 165.63100 154.25400 171.71400 1.000 305.46881 852 UNK A CA 1
ATOM 3478 C C . UNK A 1 937 ? 165.13800 155.56400 172.32200 1.000 305.46881 852 UNK A C 1
ATOM 3479 O O . UNK A 1 937 ? 164.72100 156.47800 171.60500 1.000 305.46881 852 UNK A O 1
ATOM 3481 N N . UNK A 1 938 ? 165.19100 155.65600 173.64200 1.000 297.31682 853 UNK A N 1
ATOM 3482 C CA . UNK A 1 938 ? 164.80600 156.88000 174.31200 1.000 297.31682 853 UNK A CA 1
ATOM 3483 C C . UNK A 1 938 ? 166.06700 157.53300 174.83100 1.000 297.31682 853 UNK A C 1
ATOM 3484 O O . UNK A 1 938 ? 167.14700 157.29500 174.29400 1.000 297.31682 853 UNK A O 1
ATOM 3486 N N . UNK A 1 939 ? 157.21800 151.14100 170.66900 1.000 188.18529 857 UNK A N 1
ATOM 3487 C CA . UNK A 1 939 ? 158.36100 150.24500 170.75900 1.000 188.18529 857 UNK A CA 1
ATOM 3488 C C . UNK A 1 939 ? 158.88200 150.24700 172.16900 1.000 188.18529 857 UNK A C 1
ATOM 3489 O O . UNK A 1 939 ? 160.05100 150.05300 172.39700 1.000 188.18529 857 UNK A O 1
ATOM 3491 N N . UNK A 1 940 ? 157.99600 150.52000 173.11200 1.000 149.01316 858 UNK A N 1
ATOM 3492 C CA . UNK A 1 940 ? 158.42100 150.80000 174.46300 1.000 149.01316 858 UNK A CA 1
ATOM 3493 C C . UNK A 1 940 ? 159.20700 149.62600 175.04400 1.000 149.01316 858 UNK A C 1
ATOM 3494 O O . UNK A 1 940 ? 159.22900 148.52200 174.50100 1.000 149.01316 858 UNK A O 1
ATOM 3496 N N . UNK A 1 941 ? 159.89500 149.89900 176.15200 1.000 144.47552 859 UNK A N 1
ATOM 3497 C CA . UNK A 1 941 ? 160.48400 148.87000 177.00400 1.000 144.47552 859 UNK A CA 1
ATOM 3498 C C . UNK A 1 941 ? 159.63800 148.78800 178.27200 1.000 144.47552 859 UNK A C 1
ATOM 3499 O O . UNK A 1 941 ? 159.65100 149.70800 179.09700 1.000 144.47552 859 UNK A O 1
ATOM 3501 N N . UNK A 1 942 ? 158.94100 147.66900 178.43900 1.000 123.30093 860 UNK A N 1
ATOM 3502 C CA . UNK A 1 942 ? 157.71800 147.63600 179.22300 1.000 123.30093 860 UNK A CA 1
ATOM 3503 C C . UNK A 1 942 ? 157.99900 147.72200 180.71700 1.000 123.30093 860 UNK A C 1
ATOM 3504 O O . UNK A 1 942 ? 159.14200 147.69400 181.18100 1.000 123.30093 860 UNK A O 1
ATOM 3506 N N . UNK A 1 943 ? 156.91400 147.84100 181.46400 1.000 126.48626 861 UNK A N 1
ATOM 3507 C CA . UNK A 1 943 ? 156.96800 147.69000 182.90900 1.000 126.48626 861 UNK A CA 1
ATOM 3508 C C . UNK A 1 943 ? 156.64500 146.24300 183.23700 1.000 126.48626 861 UNK A C 1
ATOM 3509 O O . UNK A 1 943 ? 155.89700 145.58700 182.51600 1.000 126.48626 861 UNK A O 1
ATOM 3511 N N . UNK A 1 944 ? 157.20200 145.75000 184.33500 1.000 188.59295 862 UNK A N 1
ATOM 3512 C CA . UNK A 1 944 ? 157.32400 144.31600 184.54400 1.000 188.59295 862 UNK A CA 1
ATOM 3513 C C . UNK A 1 944 ? 156.42100 143.78800 185.64700 1.000 188.59295 862 UNK A C 1
ATOM 3514 O O . UNK A 1 944 ? 156.24000 144.43500 186.68100 1.000 188.59295 862 UNK A O 1
ATOM 3516 N N . UNK A 1 945 ? 155.84600 142.61100 185.40600 1.000 197.24582 863 UNK A N 1
ATOM 3517 C CA . UNK A 1 945 ? 155.35800 141.76300 186.47800 1.000 197.24582 863 UNK A CA 1
ATOM 3518 C C . UNK A 1 945 ? 155.17500 140.34300 185.96400 1.000 197.24582 863 UNK A C 1
ATOM 3519 O O . UNK A 1 945 ? 154.55800 140.11000 184.91300 1.000 197.24582 863 UNK A O 1
ATOM 3521 N N . UNK A 1 946 ? 155.72700 139.38800 186.69300 1.000 193.46901 864 UNK A N 1
ATOM 3522 C CA . UNK A 1 946 ? 155.06700 138.11600 186.79400 1.000 193.46901 864 UNK A CA 1
ATOM 3523 C C . UNK A 1 946 ? 154.31900 138.23900 188.10000 1.000 193.46901 864 UNK A C 1
ATOM 3524 O O . UNK A 1 946 ? 154.88700 137.95100 189.15300 1.000 193.46901 864 UNK A O 1
ATOM 3525 N N . UNK A 1 947 ? 153.06800 138.67100 188.06600 1.000 205.39858 865 UNK A N 1
ATOM 3526 C CA . UNK A 1 947 ? 152.33000 139.06600 189.25700 1.000 205.39858 865 UNK A CA 1
ATOM 3527 C C . UNK A 1 947 ? 150.93900 138.46800 189.23500 1.000 205.39858 865 UNK A C 1
ATOM 3528 O O . UNK A 1 947 ? 150.53600 137.83000 188.26000 1.000 205.39858 865 UNK A O 1
ATOM 3530 N N . UNK A 1 948 ? 150.18700 138.63000 190.30500 1.000 177.26545 866 UNK A N 1
ATOM 3531 C CA . UNK A 1 948 ? 148.85400 138.00100 190.37000 1.000 177.26545 866 UNK A CA 1
ATOM 3532 C C . UNK A 1 948 ? 147.68800 138.86100 189.88500 1.000 177.26545 866 UNK A C 1
ATOM 3533 O O . UNK A 1 948 ? 146.85400 139.29900 190.68400 1.000 177.26545 866 UNK A O 1
ATOM 3535 N N . UNK A 1 949 ? 147.60800 139.18800 188.56400 1.000 212.95590 867 UNK A N 1
ATOM 3536 C CA . UNK A 1 949 ? 146.36800 139.79600 188.06800 1.000 212.95590 867 UNK A CA 1
ATOM 3537 C C . UNK A 1 949 ? 145.91800 139.46100 186.64200 1.000 212.95590 867 UNK A C 1
ATOM 3538 O O . UNK A 1 949 ? 144.79400 139.83300 186.29600 1.000 212.95590 867 UNK A O 1
ATOM 3540 N N . UNK A 1 950 ? 146.67400 138.70900 185.83400 1.000 171.13678 868 UNK A N 1
ATOM 3541 C CA . UNK A 1 950 ? 146.30300 138.52400 184.43000 1.000 171.13678 868 UNK A CA 1
ATOM 3542 C C . UNK A 1 950 ? 147.28800 137.76100 183.54900 1.000 171.13678 868 UNK A C 1
ATOM 3543 O O . UNK A 1 950 ? 147.83900 136.74900 183.98300 1.000 171.13678 868 UNK A O 1
ATOM 3544 N N . UNK A 1 951 ? 147.52100 138.21200 182.31300 1.000 160.41339 869 UNK A N 1
ATOM 3545 C CA . UNK A 1 951 ? 148.48000 137.56400 181.42100 1.000 160.41339 869 UNK A CA 1
ATOM 3546 C C . UNK A 1 951 ? 149.89800 137.96700 181.82400 1.000 160.41339 869 UNK A C 1
ATOM 3547 O O . UNK A 1 951 ? 150.11700 138.54100 182.89200 1.000 160.41339 869 UNK A O 1
ATOM 3549 N N . UNK A 1 952 ? 150.88900 137.67500 180.98300 1.000 156.12636 870 UNK A N 1
ATOM 3550 C CA . UNK A 1 952 ? 152.27800 137.96400 181.33400 1.000 156.12636 870 UNK A CA 1
ATOM 3551 C C . UNK A 1 952 ? 152.46100 139.47100 181.44200 1.000 156.12636 870 UNK A C 1
ATOM 3552 O O . UNK A 1 952 ? 152.54900 140.16100 180.42200 1.000 156.12636 870 UNK A O 1
ATOM 3554 N N . UNK A 1 953 ? 152.54200 139.99800 182.67200 1.000 146.27575 871 UNK A N 1
ATOM 3555 C CA . UNK A 1 953 ? 152.29300 141.41600 182.88000 1.000 146.27575 871 UNK A CA 1
ATOM 3556 C C . UNK A 1 953 ? 153.46700 142.26400 182.42500 1.000 146.27575 871 UNK A C 1
ATOM 3557 O O . UNK A 1 953 ? 154.58900 142.10200 182.90600 1.000 146.27575 871 UNK A O 1
ATOM 3559 N N . UNK A 1 954 ? 153.18300 143.21200 181.54200 1.000 104.90588 872 UNK A N 1
ATOM 3560 C CA . UNK A 1 954 ? 154.17600 144.13200 181.01800 1.000 104.90588 872 UNK A CA 1
ATOM 3561 C C . UNK A 1 954 ? 153.43700 145.33600 180.46500 1.000 104.90588 872 UNK A C 1
ATOM 3562 O O . UNK A 1 954 ? 152.30900 145.22000 179.98500 1.000 104.90588 872 UNK A O 1
ATOM 3564 N N . UNK A 1 955 ? 154.07200 146.49500 180.56100 1.000 84.69643 873 UNK A N 1
ATOM 3565 C CA . UNK A 1 955 ? 153.45900 147.75900 180.16700 1.000 84.69643 873 UNK A CA 1
ATOM 3566 C C . UNK A 1 955 ? 154.25900 148.41500 179.05300 1.000 84.69643 873 UNK A C 1
ATOM 3567 O O . UNK A 1 955 ? 155.25600 149.09300 179.33800 1.000 84.69643 873 UNK A O 1
ATOM 3569 N N . UNK A 1 956 ? 153.96200 148.10700 177.78300 1.000 83.02376 874 UNK A N 1
ATOM 3570 C CA . UNK A 1 956 ? 154.32400 148.96600 176.62800 1.000 83.02376 874 UNK A CA 1
ATOM 3571 C C . UNK A 1 956 ? 153.17700 149.91300 176.28000 1.000 83.02376 874 UNK A C 1
ATOM 3572 O O . UNK A 1 956 ? 152.44800 149.74700 175.30500 1.000 83.02376 874 UNK A O 1
ATOM 3574 N N . UNK A 1 957 ? 153.02400 150.94700 177.09400 1.000 95.44244 875 UNK A N 1
ATOM 3575 C CA . UNK A 1 957 ? 151.78900 151.71600 177.18000 1.000 95.44244 875 UNK A CA 1
ATOM 3576 C C . UNK A 1 957 ? 151.26900 152.28300 175.86600 1.000 95.44244 875 UNK A C 1
ATOM 3577 O O . UNK A 1 957 ? 150.13300 152.76000 175.81300 1.000 95.44244 875 UNK A O 1
ATOM 3579 N N . UNK A 1 958 ? 152.07600 152.27200 174.81000 1.000 112.74903 876 UNK A N 1
ATOM 3580 C CA . UNK A 1 958 ? 151.69300 153.03800 173.62800 1.000 112.74903 876 UNK A CA 1
ATOM 3581 C C . UNK A 1 958 ? 150.88300 152.23500 172.60800 1.000 112.74903 876 UNK A C 1
ATOM 3582 O O . UNK A 1 958 ? 149.70600 152.53400 172.38100 1.000 112.74903 876 UNK A O 1
ATOM 3584 N N . UNK A 1 959 ? 151.48300 151.19900 172.01800 1.000 122.85126 877 UNK A N 1
ATOM 3585 C CA . UNK A 1 959 ? 150.85200 150.42300 170.93900 1.000 122.85126 877 UNK A CA 1
ATOM 3586 C C . UNK A 1 959 ? 151.79100 149.36200 170.38100 1.000 122.85126 877 UNK A C 1
ATOM 3587 O O . UNK A 1 959 ? 152.19100 149.42800 169.21700 1.000 122.85126 877 UNK A O 1
ATOM 3589 N N . TYR A 1 960 ? 153.89400 133.89800 160.12300 1.000 173.59015 960 TYR A N 1
ATOM 3590 C CA . TYR A 1 960 ? 152.45300 133.88700 160.34200 1.000 173.59015 960 TYR A CA 1
ATOM 3591 C C . TYR A 1 960 ? 151.72500 134.34500 159.09300 1.000 173.59015 960 TYR A C 1
ATOM 3592 O O . TYR A 1 960 ? 150.58600 134.80400 159.16100 1.000 173.59015 960 TYR A O 1
ATOM 3594 N N . ASP A 1 961 ? 152.39200 134.21700 157.95300 1.000 187.53350 961 ASP A N 1
ATOM 3595 C CA . ASP A 1 961 ? 151.86300 134.65700 156.66700 1.000 187.53350 961 ASP A CA 1
ATOM 3596 C C . ASP A 1 961 ? 151.43400 133.43800 155.85400 1.000 187.53350 961 ASP A C 1
ATOM 3597 O O . ASP A 1 961 ? 152.28200 132.67700 155.37400 1.000 187.53350 961 ASP A O 1
ATOM 3599 N N . TYR A 1 962 ? 150.12200 133.24600 155.70900 1.000 215.59096 962 TYR A N 1
ATOM 3600 C CA . TYR A 1 962 ? 149.57200 132.17000 154.89100 1.000 215.59096 962 TYR A CA 1
ATOM 3601 C C . TYR A 1 962 ? 148.78700 132.68000 153.69300 1.000 215.59096 962 TYR A C 1
ATOM 3602 O O . TYR A 1 962 ? 149.06500 132.28300 152.55000 1.000 215.59096 962 TYR A O 1
ATOM 3604 N N . VAL A 1 963 ? 147.81300 133.56500 153.92300 1.000 220.94462 963 VAL A N 1
ATOM 3605 C CA . VAL A 1 963 ? 147.04000 134.13600 152.82900 1.000 220.94462 963 VAL A CA 1
ATOM 3606 C C . VAL A 1 963 ? 147.94900 134.83000 151.83200 1.000 220.94462 963 VAL A C 1
ATOM 3607 O O . VAL A 1 963 ? 147.55700 135.06300 150.68700 1.000 220.94462 963 VAL A O 1
ATOM 3609 N N . LEU A 1 964 ? 149.16800 135.16400 152.24600 1.000 218.03919 964 LEU A N 1
ATOM 3610 C CA . LEU A 1 964 ? 150.16000 135.68600 151.31900 1.000 218.03919 964 LEU A CA 1
ATOM 3611 C C . LEU A 1 964 ? 150.46600 134.67900 150.22200 1.000 218.03919 964 LEU A C 1
ATOM 3612 O O . LEU A 1 964 ? 150.24400 134.94200 149.03600 1.000 218.03919 964 LEU A O 1
ATOM 3614 N N . ILE A 1 965 ? 150.98900 133.51400 150.60400 1.000 253.00601 965 ILE A N 1
ATOM 3615 C CA . ILE A 1 965 ? 151.23500 132.46200 149.62600 1.000 253.00601 965 ILE A CA 1
ATOM 3616 C C . ILE A 1 965 ? 149.95000 132.10700 148.90700 1.000 253.00601 965 ILE A C 1
ATOM 3617 O O . ILE A 1 965 ? 149.97100 131.68900 147.74200 1.000 253.00601 965 ILE A O 1
ATOM 3619 N N . SER A 1 966 ? 148.81300 132.25500 149.58600 1.000 266.96925 966 SER A N 1
ATOM 3620 C CA . SER A 1 966 ? 147.53300 132.04100 148.92400 1.000 266.96925 966 SER A CA 1
ATOM 3621 C C . SER A 1 966 ? 147.38900 132.96200 147.71900 1.000 266.96925 966 SER A C 1
ATOM 3622 O O . SER A 1 966 ? 147.19800 132.50800 146.58800 1.000 266.96925 966 SER A O 1
ATOM 3624 N N . SER A 1 967 ? 147.47500 134.26700 147.95200 1.000 245.06104 967 SER A N 1
ATOM 3625 C CA . SER A 1 967 ? 147.41600 135.22100 146.85400 1.000 245.06104 967 SER A CA 1
ATOM 3626 C C . SER A 1 967 ? 148.52800 134.97900 145.84400 1.000 245.06104 967 SER A C 1
ATOM 3627 O O . SER A 1 967 ? 148.37600 135.30500 144.66400 1.000 245.06104 967 SER A O 1
ATOM 3629 N N . VAL A 1 968 ? 149.64700 134.40800 146.28400 1.000 255.64969 968 VAL A N 1
ATOM 3630 C CA . VAL A 1 968 ? 150.74100 134.09800 145.36500 1.000 255.64969 968 VAL A CA 1
ATOM 3631 C C . VAL A 1 968 ? 150.28600 133.06700 144.34300 1.000 255.64969 968 VAL A C 1
ATOM 3632 O O . VAL A 1 968 ? 150.38800 133.26400 143.12300 1.000 255.64969 968 VAL A O 1
ATOM 3634 N N . LEU A 1 969 ? 149.78900 131.93900 144.83600 1.000 297.60001 969 LEU A N 1
ATOM 3635 C CA . LEU A 1 969 ? 149.21100 130.94500 143.94300 1.000 297.60001 969 LEU A CA 1
ATOM 3636 C C . LEU A 1 969 ? 148.06200 131.53300 143.13800 1.000 297.60001 969 LEU A C 1
ATOM 3637 O O . LEU A 1 969 ? 147.82500 131.11900 141.99800 1.000 297.60001 969 LEU A O 1
ATOM 3639 N N . PHE A 1 970 ? 147.33600 132.49100 143.71700 1.000 284.72323 970 PHE A N 1
ATOM 3640 C CA . PHE A 1 970 ? 146.27900 133.17100 142.97700 1.000 284.72323 970 PHE A CA 1
ATOM 3641 C C . PHE A 1 970 ? 146.84600 133.87200 141.75400 1.000 284.72323 970 PHE A C 1
ATOM 3642 O O . PHE A 1 970 ? 146.28700 133.78700 140.65900 1.000 284.72323 970 PHE A O 1
ATOM 3644 N N . GLY A 1 971 ? 147.96100 134.57100 141.92700 1.000 271.58381 971 GLY A N 1
ATOM 3645 C CA . GLY A 1 971 ? 148.60200 135.21000 140.79200 1.000 271.58381 971 GLY A CA 1
ATOM 3646 C C . GLY A 1 971 ? 149.12500 134.20900 139.78300 1.000 271.58381 971 GLY A C 1
ATOM 3647 O O . GLY A 1 971 ? 149.10100 134.45500 138.57700 1.000 271.58381 971 GLY A O 1
ATOM 3648 N N . LEU A 1 972 ? 149.61000 133.06700 140.26000 1.000 289.65741 972 LEU A N 1
ATOM 3649 C CA . LEU A 1 972 ? 150.03300 132.01900 139.33500 1.000 289.65741 972 LEU A CA 1
ATOM 3650 C C . LEU A 1 972 ? 148.86600 131.54800 138.47100 1.000 289.65741 972 LEU A C 1
ATOM 3651 O O . LEU A 1 972 ? 148.96000 131.48600 137.23600 1.000 289.65741 972 LEU A O 1
ATOM 3653 N N . VAL A 1 973 ? 147.75200 131.20700 139.11400 1.000 286.04191 973 VAL A N 1
ATOM 3654 C CA . VAL A 1 973 ? 146.56300 130.79700 138.37800 1.000 286.04191 973 VAL A CA 1
ATOM 3655 C C . VAL A 1 973 ? 146.09200 131.92300 137.48100 1.000 286.04191 973 VAL A C 1
ATOM 3656 O O . VAL A 1 973 ? 145.54500 131.68800 136.40000 1.000 286.04191 973 VAL A O 1
ATOM 3658 N N . PHE A 1 974 ? 146.29000 133.16100 137.91300 1.000 263.31981 974 PHE A N 1
ATOM 3659 C CA . PHE A 1 974 ? 145.97400 134.29200 137.06200 1.000 263.31981 974 PHE A CA 1
ATOM 3660 C C . PHE A 1 974 ? 146.84800 134.28800 135.82100 1.000 263.31981 974 PHE A C 1
ATOM 3661 O O . PHE A 1 974 ? 146.39300 134.64400 134.73400 1.000 263.31981 974 PHE A O 1
ATOM 3663 N N . ALA A 1 975 ? 148.11300 133.90100 135.96600 1.000 272.21880 975 ALA A N 1
ATOM 3664 C CA . ALA A 1 975 ? 148.98200 133.78300 134.80000 1.000 272.21880 975 ALA A CA 1
ATOM 3665 C C . ALA A 1 975 ? 148.45500 132.72000 133.85300 1.000 272.21880 975 ALA A C 1
ATOM 3666 O O . ALA A 1 975 ? 148.48100 132.88500 132.62400 1.000 272.21880 975 ALA A O 1
ATOM 3668 N N . THR A 1 976 ? 147.98500 131.61400 134.41600 1.000 294.83833 976 THR A N 1
ATOM 3669 C CA . THR A 1 976 ? 147.29000 130.62100 133.60600 1.000 294.83833 976 THR A CA 1
ATOM 3670 C C . THR A 1 976 ? 146.12500 131.26000 132.85900 1.000 294.83833 976 THR A C 1
ATOM 3671 O O . THR A 1 976 ? 145.96400 131.07800 131.64700 1.000 294.83833 976 THR A O 1
ATOM 3673 N N . MET A 1 977 ? 145.30600 132.02400 133.57600 1.000 275.20785 977 MET A N 1
ATOM 3674 C CA . MET A 1 977 ? 144.17900 132.70600 132.95200 1.000 275.20785 977 MET A CA 1
ATOM 3675 C C . MET A 1 977 ? 144.64000 133.69900 131.89900 1.000 275.20785 977 MET A C 1
ATOM 3676 O O . MET A 1 977 ? 143.89500 134.01000 130.97300 1.000 275.20785 977 MET A O 1
ATOM 3678 N N . ILE A 1 978 ? 145.85300 134.22100 132.03700 1.000 248.73021 978 ILE A N 1
ATOM 3679 C CA . ILE A 1 978 ? 146.37800 135.13900 131.03700 1.000 248.73021 978 ILE A CA 1
ATOM 3680 C C . ILE A 1 978 ? 146.71800 134.38200 129.77100 1.000 248.73021 978 ILE A C 1
ATOM 3681 O O . ILE A 1 978 ? 146.46100 134.85000 128.66000 1.000 248.73021 978 ILE A O 1
ATOM 3683 N N . THR A 1 979 ? 147.32300 133.20900 129.91800 1.000 248.21650 979 THR A N 1
ATOM 3684 C CA . THR A 1 979 ? 147.48100 132.33400 128.76400 1.000 248.21650 979 THR A CA 1
ATOM 3685 C C . THR A 1 979 ? 146.12700 132.02600 128.14200 1.000 248.21650 979 THR A C 1
ATOM 3686 O O . THR A 1 979 ? 145.99300 131.94600 126.91700 1.000 248.21650 979 THR A O 1
ATOM 3688 N N . LYS A 1 980 ? 145.10800 131.86200 128.98200 1.000 228.89536 980 LYS A N 1
ATOM 3689 C CA . LYS A 1 980 ? 143.75600 131.63800 128.48400 1.000 228.89536 980 LYS A CA 1
ATOM 3690 C C . LYS A 1 980 ? 143.26600 132.83500 127.68500 1.000 228.89536 980 LYS A C 1
ATOM 3691 O O . LYS A 1 980 ? 142.67600 132.69000 126.61200 1.000 228.89536 980 LYS A O 1
ATOM 3693 N N . ARG A 1 981 ? 143.45200 134.02500 128.23300 1.000 208.89491 981 ARG A N 1
ATOM 3694 C CA . ARG A 1 981 ? 143.11700 135.24200 127.51400 1.000 208.89491 981 ARG A CA 1
ATOM 3695 C C . ARG A 1 981 ? 143.85600 135.30800 126.19100 1.000 208.89491 981 ARG A C 1
ATOM 3696 O O . ARG A 1 981 ? 143.31300 135.77600 125.18600 1.000 208.89491 981 ARG A O 1
ATOM 3698 N N . LEU A 1 982 ? 145.10700 134.86100 126.18100 1.000 214.84595 982 LEU A N 1
ATOM 3699 C CA . LEU A 1 982 ? 145.85500 134.78200 124.93700 1.000 214.84595 982 LEU A CA 1
ATOM 3700 C C . LEU A 1 982 ? 145.15900 133.85500 123.96600 1.000 214.84595 982 LEU A C 1
ATOM 3701 O O . LEU A 1 982 ? 145.04200 134.15400 122.77700 1.000 214.84595 982 LEU A O 1
ATOM 3703 N N . ALA A 1 983 ? 144.70900 132.71300 124.46400 1.000 224.85529 983 ALA A N 1
ATOM 3704 C CA . ALA A 1 983 ? 143.91900 131.80800 123.64700 1.000 224.85529 983 ALA A CA 1
ATOM 3705 C C . ALA A 1 983 ? 142.66700 132.48800 123.11600 1.000 224.85529 983 ALA A C 1
ATOM 3706 O O . ALA A 1 983 ? 142.24200 132.22400 121.99600 1.000 224.85529 983 ALA A O 1
ATOM 3708 N N . GLN A 1 984 ? 142.06000 133.36500 123.90600 1.000 198.76322 984 GLN A N 1
ATOM 3709 C CA . GLN A 1 984 ? 140.83800 134.02500 123.45100 1.000 198.76322 984 GLN A CA 1
ATOM 3710 C C . GLN A 1 984 ? 141.13900 135.04900 122.36700 1.000 198.76322 984 GLN A C 1
ATOM 3711 O O . GLN A 1 984 ? 140.39600 135.17900 121.38100 1.000 198.76322 984 GLN A O 1
ATOM 3713 N N . VAL A 1 985 ? 142.20300 135.81600 122.56400 1.000 173.64368 985 VAL A N 1
ATOM 3714 C CA . VAL A 1 985 ? 142.72300 136.65300 121.49500 1.000 173.64368 985 VAL A CA 1
ATOM 3715 C C . VAL A 1 985 ? 142.91400 135.80800 120.25300 1.000 173.64368 985 VAL A C 1
ATOM 3716 O O . VAL A 1 985 ? 142.43200 136.13900 119.16900 1.000 173.64368 985 VAL A O 1
ATOM 3718 N N . LYS A 1 986 ? 143.60100 134.68400 120.41400 1.000 195.58211 986 LYS A N 1
ATOM 3719 C CA . LYS A 1 986 ? 143.78700 133.75400 119.31600 1.000 195.58211 986 LYS A CA 1
ATOM 3720 C C . LYS A 1 986 ? 142.45900 133.26100 118.77400 1.000 195.58211 986 LYS A C 1
ATOM 3721 O O . LYS A 1 986 ? 142.37300 132.87200 117.61200 1.000 195.58211 986 LYS A O 1
ATOM 3723 N N . LEU A 1 987 ? 141.42400 133.24000 119.60200 1.000 197.87890 987 LEU A N 1
ATOM 3724 C CA . LEU A 1 987 ? 140.12300 132.81700 119.11200 1.000 197.87890 987 LEU A CA 1
ATOM 3725 C C . LEU A 1 987 ? 139.60300 133.82100 118.10600 1.000 197.87890 987 LEU A C 1
ATOM 3726 O O . LEU A 1 987 ? 139.27000 133.46800 116.97200 1.000 197.87890 987 LEU A O 1
ATOM 3728 N N . LEU A 1 988 ? 139.56900 135.08900 118.49900 1.000 190.90410 988 LEU A N 1
ATOM 3729 C CA . LEU A 1 988 ? 139.25000 136.13700 117.53500 1.000 190.90410 988 LEU A CA 1
ATOM 3730 C C . LEU A 1 988 ? 140.20100 136.09000 116.34700 1.000 190.90410 988 LEU A C 1
ATOM 3731 O O . LEU A 1 988 ? 139.82100 136.41900 115.21600 1.000 190.90410 988 LEU A O 1
ATOM 3733 N N . ASN A 1 989 ? 141.43100 135.64900 116.58400 1.000 190.80194 989 ASN A N 1
ATOM 3734 C CA . ASN A 1 989 ? 142.45500 135.68700 115.55200 1.000 190.80194 989 ASN A CA 1
ATOM 3735 C C . ASN A 1 989 ? 142.19600 134.63300 114.49100 1.000 190.80194 989 ASN A C 1
ATOM 3736 O O . ASN A 1 989 ? 142.12000 134.93900 113.30300 1.000 190.80194 989 ASN A O 1
ATOM 3738 N N . ARG A 1 990 ? 142.11400 133.37600 114.90100 1.000 192.35145 990 ARG A N 1
ATOM 3739 C CA . ARG A 1 990 ? 141.67000 132.33500 113.99300 1.000 192.35145 990 ARG A CA 1
ATOM 3740 C C . ARG A 1 990 ? 140.34300 132.71800 113.36600 1.000 192.35145 990 ARG A C 1
ATOM 3741 O O . ARG A 1 990 ? 140.10200 132.43800 112.18700 1.000 192.35145 990 ARG A O 1
ATOM 3743 N N . ALA A 1 991 ? 139.48000 133.40000 114.12900 1.000 199.24224 991 ALA A N 1
ATOM 3744 C CA . ALA A 1 991 ? 138.26200 133.94300 113.54900 1.000 199.24224 991 ALA A CA 1
ATOM 3745 C C . ALA A 1 991 ? 138.59600 134.84100 112.38000 1.000 199.24224 991 ALA A C 1
ATOM 3746 O O . ALA A 1 991 ? 137.80700 134.96200 111.43800 1.000 199.24224 991 ALA A O 1
ATOM 3748 N N . TRP A 1 992 ? 139.76600 135.46400 112.41700 1.000 201.76384 992 TRP A N 1
ATOM 3749 C CA . TRP A 1 992 ? 140.35800 135.98700 111.19400 1.000 201.76384 992 TRP A CA 1
ATOM 3750 C C . TRP A 1 992 ? 141.23500 134.92300 110.53700 1.000 201.76384 992 TRP A C 1
ATOM 3751 O O . TRP A 1 992 ? 141.00000 134.53500 109.39000 1.000 201.76384 992 TRP A O 1
ATOM 3753 N N . ARG A 1 993 ? 142.23000 134.42800 111.26200 1.000 175.59838 993 ARG A N 1
ATOM 3754 C CA . ARG A 1 993 ? 143.16300 133.44900 110.72200 1.000 175.59838 993 ARG A CA 1
ATOM 3755 C C . ARG A 1 993 ? 142.51800 132.08600 110.58200 1.000 175.59838 993 ARG A C 1
ATOM 3756 O O . ARG A 1 993 ? 141.56500 131.92300 109.82700 1.000 175.59838 993 ARG A O 1
ATOM 3758 N N . THR B 2 11 ? 162.46800 125.34000 116.48000 1.000 219.51288 11 THR B N 1
ATOM 3759 C CA . THR B 2 11 ? 162.23400 125.66200 115.07900 1.000 219.51288 11 THR B CA 1
ATOM 3760 C C . THR B 2 11 ? 163.48900 126.18400 114.41300 1.000 219.51288 11 THR B C 1
ATOM 3761 O O . THR B 2 11 ? 164.34500 126.78100 115.06300 1.000 219.51288 11 THR B O 1
ATOM 3763 N N . TRP B 2 12 ? 163.58700 125.99100 113.09900 1.000 237.15088 12 TRP B N 1
ATOM 3764 C CA . TRP B 2 12 ? 164.62100 126.66600 112.32200 1.000 237.15088 12 TRP B CA 1
ATOM 3765 C C . TRP B 2 12 ? 164.17200 128.11600 112.19400 1.000 237.15088 12 TRP B C 1
ATOM 3766 O O . TRP B 2 12 ? 163.81200 128.61000 111.12300 1.000 237.15088 12 TRP B O 1
ATOM 3768 N N . GLU B 2 13 ? 164.18500 128.79400 113.34600 1.000 267.22215 13 GLU B N 1
ATOM 3769 C CA . GLU B 2 13 ? 163.57800 130.10800 113.45700 1.000 267.22215 13 GLU B CA 1
ATOM 3770 C C . GLU B 2 13 ? 164.11000 131.05700 112.40500 1.000 267.22215 13 GLU B C 1
ATOM 3771 O O . GLU B 2 13 ? 163.43100 132.02900 112.06300 1.000 267.22215 13 GLU B O 1
ATOM 3773 N N . GLU B 2 14 ? 165.31700 130.80500 111.89900 1.000 317.85193 14 GLU B N 1
ATOM 3774 C CA . GLU B 2 14 ? 165.76300 131.47100 110.68600 1.000 317.85193 14 GLU B CA 1
ATOM 3775 C C . GLU B 2 14 ? 164.69900 131.33800 109.61100 1.000 317.85193 14 GLU B C 1
ATOM 3776 O O . GLU B 2 14 ? 164.12500 132.32800 109.14900 1.000 317.85193 14 GLU B O 1
ATOM 3778 N N . MET B 2 15 ? 164.41000 130.09600 109.22800 1.000 343.89982 15 MET B N 1
ATOM 3779 C CA . MET B 2 15 ? 163.36000 129.85200 108.25500 1.000 343.89982 15 MET B CA 1
ATOM 3780 C C . MET B 2 15 ? 162.01700 130.35100 108.76100 1.000 343.89982 15 MET B C 1
ATOM 3781 O O . MET B 2 15 ? 161.18300 130.79600 107.96600 1.000 343.89982 15 MET B O 1
ATOM 3783 N N . ARG B 2 16 ? 161.79200 130.29600 110.07600 1.000 349.72810 16 ARG B N 1
ATOM 3784 C CA . ARG B 2 16 ? 160.51700 130.74000 110.63100 1.000 349.72810 16 ARG B CA 1
ATOM 3785 C C . ARG B 2 16 ? 160.25700 132.19800 110.28900 1.000 349.72810 16 ARG B C 1
ATOM 3786 O O . ARG B 2 16 ? 159.24800 132.53800 109.66300 1.000 349.72810 16 ARG B O 1
ATOM 3788 N N . ASP B 2 17 ? 161.15800 133.07400 110.71500 1.000 379.82751 17 ASP B N 1
ATOM 3789 C CA . ASP B 2 17 ? 161.04400 134.48000 110.36800 1.000 379.82751 17 ASP B CA 1
ATOM 3790 C C . ASP B 2 17 ? 161.09600 134.68000 108.86200 1.000 379.82751 17 ASP B C 1
ATOM 3791 O O . ASP B 2 17 ? 160.42300 135.56700 108.32800 1.000 379.82751 17 ASP B O 1
ATOM 3793 N N . LYS B 2 18 ? 161.89800 133.87600 108.15900 1.000 374.25939 18 LYS B N 1
ATOM 3794 C CA . LYS B 2 18 ? 161.97700 134.00400 106.70900 1.000 374.25939 18 LYS B CA 1
ATOM 3795 C C . LYS B 2 18 ? 160.60400 133.86700 106.07700 1.000 374.25939 18 LYS B C 1
ATOM 3796 O O . LYS B 2 18 ? 160.22900 134.65200 105.20300 1.000 374.25939 18 LYS B O 1
ATOM 3798 N N . MET B 2 19 ? 159.83500 132.88300 106.52200 1.000 329.04030 19 MET B N 1
ATOM 3799 C CA . MET B 2 19 ? 158.50400 132.67400 105.97500 1.000 329.04030 19 MET B CA 1
ATOM 3800 C C . MET B 2 19 ? 157.52000 133.69500 106.51300 1.000 329.04030 19 MET B C 1
ATOM 3801 O O . MET B 2 19 ? 156.64500 134.15700 105.78000 1.000 329.04030 19 MET B O 1
ATOM 3803 N N . ARG B 2 20 ? 157.63100 134.03100 107.79700 1.000 305.03658 20 ARG B N 1
ATOM 3804 C CA . ARG B 2 20 ? 156.84400 135.12900 108.33700 1.000 305.03658 20 ARG B CA 1
ATOM 3805 C C . ARG B 2 20 ? 156.95700 136.34200 107.43700 1.000 305.03658 20 ARG B C 1
ATOM 3806 O O . ARG B 2 20 ? 155.96600 137.01900 107.15900 1.000 305.03658 20 ARG B O 1
ATOM 3808 N N . LYS B 2 21 ? 158.16400 136.61400 106.95800 1.000 268.34470 21 LYS B N 1
ATOM 3809 C CA . LYS B 2 21 ? 158.38800 137.71700 106.03700 1.000 268.34470 21 LYS B CA 1
ATOM 3810 C C . LYS B 2 21 ? 157.80600 137.41200 104.66800 1.000 268.34470 21 LYS B C 1
ATOM 3811 O O . LYS B 2 21 ? 156.98300 138.16900 104.14900 1.000 268.34470 21 LYS B O 1
ATOM 3813 N N . TRP B 2 22 ? 158.25500 136.31700 104.05700 1.000 219.90899 22 TRP B N 1
ATOM 3814 C CA . TRP B 2 22 ? 157.81100 135.94400 102.72200 1.000 219.90899 22 TRP B CA 1
ATOM 3815 C C . TRP B 2 22 ? 156.30500 136.06400 102.61600 1.000 219.90899 22 TRP B C 1
ATOM 3816 O O . TRP B 2 22 ? 155.77700 136.79400 101.77300 1.000 219.90899 22 TRP B O 1
ATOM 3818 N N . ARG B 2 23 ? 155.60000 135.32900 103.46700 1.000 204.52435 23 ARG B N 1
ATOM 3819 C CA . ARG B 2 23 ? 154.18000 135.55500 103.65200 1.000 204.52435 23 ARG B CA 1
ATOM 3820 C C . ARG B 2 23 ? 153.89600 137.03800 103.82200 1.000 204.52435 23 ARG B C 1
ATOM 3821 O O . ARG B 2 23 ? 153.20700 137.65600 103.00600 1.000 204.52435 23 ARG B O 1
ATOM 3823 N N . GLU B 2 24 ? 154.47300 137.63400 104.86400 1.000 230.78811 24 GLU B N 1
ATOM 3824 C CA . GLU B 2 24 ? 154.24800 139.04200 105.15000 1.000 230.78811 24 GLU B CA 1
ATOM 3825 C C . GLU B 2 24 ? 154.62100 139.91500 103.96700 1.000 230.78811 24 GLU B C 1
ATOM 3826 O O . GLU B 2 24 ? 154.01500 140.96900 103.75700 1.000 230.78811 24 GLU B O 1
ATOM 3828 N N . GLU B 2 25 ? 155.59900 139.48500 103.17200 1.000 172.24765 25 GLU B N 1
ATOM 3829 C CA . GLU B 2 25 ? 155.91500 140.21800 101.95800 1.000 172.24765 25 GLU B CA 1
ATOM 3830 C C . GLU B 2 25 ? 154.72500 140.27600 101.02000 1.000 172.24765 25 GLU B C 1
ATOM 3831 O O . GLU B 2 25 ? 154.70900 141.10700 100.10800 1.000 172.24765 25 GLU B O 1
ATOM 3833 N N . ASN B 2 26 ? 153.73200 139.41400 101.22800 1.000 158.96469 26 ASN B N 1
ATOM 3834 C CA . ASN B 2 26 ? 152.51200 139.39900 100.43100 1.000 158.96469 26 ASN B CA 1
ATOM 3835 C C . ASN B 2 26 ? 152.82900 139.16500 98.95500 1.000 158.96469 26 ASN B C 1
ATOM 3836 O O . ASN B 2 26 ? 152.50700 139.97400 98.08400 1.000 158.96469 26 ASN B O 1
ATOM 3838 N N . SER B 2 27 ? 153.46400 138.03200 98.68700 1.000 126.79804 27 SER B N 1
ATOM 3839 C CA . SER B 2 27 ? 153.90200 137.66400 97.34900 1.000 126.79804 27 SER B CA 1
ATOM 3840 C C . SER B 2 27 ? 153.02400 136.55100 96.78600 1.000 126.79804 27 SER B C 1
ATOM 3841 O O . SER B 2 27 ? 152.05600 136.11000 97.40700 1.000 126.79804 27 SER B O 1
ATOM 3843 N N . ARG B 2 28 ? 153.36000 136.11500 95.57000 1.000 84.78092 28 ARG B N 1
ATOM 3844 C CA . ARG B 2 28 ? 152.67100 134.98500 94.96200 1.000 84.78092 28 ARG B CA 1
ATOM 3845 C C . ARG B 2 28 ? 153.62300 134.05100 94.22700 1.000 84.78092 28 ARG B C 1
ATOM 3846 O O . ARG B 2 28 ? 153.15600 133.12600 93.55300 1.000 84.78092 28 ARG B O 1
ATOM 3848 N N . ASN B 2 29 ? 154.93700 134.25200 94.33200 1.000 59.60979 29 ASN B N 1
ATOM 3849 C CA . ASN B 2 29 ? 155.90500 133.34100 93.72400 1.000 59.60979 29 ASN B CA 1
ATOM 3850 C C . ASN B 2 29 ? 156.08500 132.12100 94.62500 1.000 59.60979 29 ASN B C 1
ATOM 3851 O O . ASN B 2 29 ? 157.18000 131.76400 95.05600 1.000 59.60979 29 ASN B O 1
ATOM 3853 N N . SER B 2 30 ? 154.96300 131.47200 94.89200 1.000 87.36064 30 SER B N 1
ATOM 3854 C CA . SER B 2 30 ? 154.87000 130.54200 95.99800 1.000 87.36064 30 SER B CA 1
ATOM 3855 C C . SER B 2 30 ? 155.01400 129.08600 95.59900 1.000 87.36064 30 SER B C 1
ATOM 3856 O O . SER B 2 30 ? 155.04700 128.23600 96.48700 1.000 87.36064 30 SER B O 1
ATOM 3858 N N . GLU B 2 31 ? 155.09800 128.77300 94.30900 1.000 96.90074 31 GLU B N 1
ATOM 3859 C CA . GLU B 2 31 ? 155.06300 127.37000 93.92500 1.000 96.90074 31 GLU B CA 1
ATOM 3860 C C . GLU B 2 31 ? 156.20700 126.61000 94.57600 1.000 96.90074 31 GLU B C 1
ATOM 3861 O O . GLU B 2 31 ? 155.99500 125.91000 95.56600 1.000 96.90074 31 GLU B O 1
ATOM 3863 N N . GLN B 2 32 ? 157.43900 126.84900 94.13400 1.000 125.40742 32 GLN B N 1
ATOM 3864 C CA . GLN B 2 32 ? 158.55600 126.07100 94.66000 1.000 125.40742 32 GLN B CA 1
ATOM 3865 C C . GLN B 2 32 ? 158.99300 126.58200 96.02400 1.000 125.40742 32 GLN B C 1
ATOM 3866 O O . GLN B 2 32 ? 159.34400 125.79100 96.91200 1.000 125.40742 32 GLN B O 1
ATOM 3868 N N . ILE B 2 33 ? 158.98900 127.90000 96.20200 1.000 118.19756 33 ILE B N 1
ATOM 3869 C CA . ILE B 2 33 ? 159.36000 128.46700 97.49000 1.000 118.19756 33 ILE B CA 1
ATOM 3870 C C . ILE B 2 33 ? 158.42100 127.94300 98.56500 1.000 118.19756 33 ILE B C 1
ATOM 3871 O O . ILE B 2 33 ? 158.84000 127.27300 99.51600 1.000 118.19756 33 ILE B O 1
ATOM 3873 N N . VAL B 2 34 ? 157.12500 128.22300 98.41200 1.000 123.35612 34 VAL B N 1
ATOM 3874 C CA . VAL B 2 34 ? 156.13800 127.76600 99.37300 1.000 123.35612 34 VAL B CA 1
ATOM 3875 C C . VAL B 2 34 ? 156.07400 126.25400 99.41200 1.000 123.35612 34 VAL B C 1
ATOM 3876 O O . VAL B 2 34 ? 155.60000 125.68500 100.39500 1.000 123.35612 34 VAL B O 1
ATOM 3878 N N . GLU B 2 35 ? 156.55100 125.57700 98.36800 1.000 141.09412 35 GLU B N 1
ATOM 3879 C CA . GLU B 2 35 ? 156.68500 124.13100 98.44000 1.000 141.09412 35 GLU B CA 1
ATOM 3880 C C . GLU B 2 35 ? 157.68200 123.74200 99.51800 1.000 141.09412 35 GLU B C 1
ATOM 3881 O O . GLU B 2 35 ? 157.36000 122.98500 100.44300 1.000 141.09412 35 GLU B O 1
ATOM 3883 N N . VAL B 2 36 ? 158.91400 124.23500 99.38800 1.000 176.01701 36 VAL B N 1
ATOM 3884 C CA . VAL B 2 36 ? 159.91700 124.03700 100.43200 1.000 176.01701 36 VAL B CA 1
ATOM 3885 C C . VAL B 2 36 ? 159.34900 124.42900 101.78700 1.000 176.01701 36 VAL B C 1
ATOM 3886 O O . VAL B 2 36 ? 159.55700 123.74300 102.79800 1.000 176.01701 36 VAL B O 1
ATOM 3888 N N . GLY B 2 37 ? 158.59800 125.52100 101.81900 1.000 172.75111 37 GLY B N 1
ATOM 3889 C CA . GLY B 2 37 ? 158.00600 126.00400 103.04600 1.000 172.75111 37 GLY B CA 1
ATOM 3890 C C . GLY B 2 37 ? 157.06700 125.02000 103.70700 1.000 172.75111 37 GLY B C 1
ATOM 3891 O O . GLY B 2 37 ? 157.30700 124.59500 104.83500 1.000 172.75111 37 GLY B O 1
ATOM 3892 N N . GLU B 2 38 ? 155.98900 124.66400 103.01300 1.000 161.67976 38 GLU B N 1
ATOM 3893 C CA . GLU B 2 38 ? 155.02700 123.71600 103.55600 1.000 161.67976 38 GLU B CA 1
ATOM 3894 C C . GLU B 2 38 ? 155.67900 122.38600 103.87700 1.000 161.67976 38 GLU B C 1
ATOM 3895 O O . GLU B 2 38 ? 155.26100 121.69600 104.81300 1.000 161.67976 38 GLU B O 1
ATOM 3897 N N . GLU B 2 39 ? 156.68300 121.99500 103.09700 1.000 183.44776 39 GLU B N 1
ATOM 3898 C CA . GLU B 2 39 ? 157.47200 120.82900 103.45000 1.000 183.44776 39 GLU B CA 1
ATOM 3899 C C . GLU B 2 39 ? 158.03300 120.97900 104.85500 1.000 183.44776 39 GLU B C 1
ATOM 3900 O O . GLU B 2 39 ? 157.78700 120.14700 105.73400 1.000 183.44776 39 GLU B O 1
ATOM 3902 N N . LEU B 2 40 ? 158.78400 122.05700 105.08200 1.000 208.24906 40 LEU B N 1
ATOM 3903 C CA . LEU B 2 40 ? 159.35000 122.29600 106.40400 1.000 208.24906 40 LEU B CA 1
ATOM 3904 C C . LEU B 2 40 ? 158.26400 122.41800 107.46100 1.000 208.24906 40 LEU B C 1
ATOM 3905 O O . LEU B 2 40 ? 158.49400 122.09500 108.62900 1.000 208.24906 40 LEU B O 1
ATOM 3907 N N . ILE B 2 41 ? 157.08600 122.89400 107.07100 1.000 212.35053 41 ILE B N 1
ATOM 3908 C CA . ILE B 2 41 ? 155.97300 123.00800 108.00600 1.000 212.35053 41 ILE B CA 1
ATOM 3909 C C . ILE B 2 41 ? 155.56200 121.62700 108.48100 1.000 212.35053 41 ILE B C 1
ATOM 3910 O O . ILE B 2 41 ? 155.58700 121.32000 109.67700 1.000 212.35053 41 ILE B O 1
ATOM 3912 N N . ASN B 2 42 ? 155.17500 120.77500 107.53700 1.000 195.85774 42 ASN B N 1
ATOM 3913 C CA . ASN B 2 42 ? 154.90700 119.38000 107.84900 1.000 195.85774 42 ASN B CA 1
ATOM 3914 C C . ASN B 2 42 ? 156.04200 118.75300 108.64200 1.000 195.85774 42 ASN B C 1
ATOM 3915 O O . ASN B 2 42 ? 155.80600 117.88800 109.49000 1.000 195.85774 42 ASN B O 1
ATOM 3917 N N . GLU B 2 43 ? 157.27500 119.19800 108.40600 1.000 231.06967 43 GLU B N 1
ATOM 3918 C CA . GLU B 2 43 ? 158.41800 118.60400 109.08600 1.000 231.06967 43 GLU B CA 1
ATOM 3919 C C . GLU B 2 43 ? 158.46300 118.99700 110.55600 1.000 231.06967 43 GLU B C 1
ATOM 3920 O O . GLU B 2 43 ? 158.44800 118.13800 111.44400 1.000 231.06967 43 GLU B O 1
ATOM 3922 N N . TYR B 2 44 ? 158.50600 120.29200 110.83500 1.000 228.75680 44 TYR B N 1
ATOM 3923 C CA . TYR B 2 44 ? 158.83100 120.78000 112.16700 1.000 228.75680 44 TYR B CA 1
ATOM 3924 C C . TYR B 2 44 ? 157.73900 121.67800 112.72600 1.000 228.75680 44 TYR B C 1
ATOM 3925 O O . TYR B 2 44 ? 158.02100 122.61700 113.47000 1.000 228.75680 44 TYR B O 1
ATOM 3927 N N . ALA B 2 45 ? 156.48200 121.39100 112.38900 1.000 226.91304 45 ALA B N 1
ATOM 3928 C CA . ALA B 2 45 ? 155.38700 122.04500 113.08800 1.000 226.91304 45 ALA B CA 1
ATOM 3929 C C . ALA B 2 45 ? 155.47600 121.79500 114.58200 1.000 226.91304 45 ALA B C 1
ATOM 3930 O O . ALA B 2 45 ? 155.06500 122.64300 115.38200 1.000 226.91304 45 ALA B O 1
ATOM 3932 N N . SER B 2 46 ? 156.00900 120.63800 114.97300 1.000 248.34170 46 SER B N 1
ATOM 3933 C CA . SER B 2 46 ? 156.32400 120.39700 116.37400 1.000 248.34170 46 SER B CA 1
ATOM 3934 C C . SER B 2 46 ? 157.24300 121.48300 116.91200 1.000 248.34170 46 SER B C 1
ATOM 3935 O O . SER B 2 46 ? 156.92300 122.16000 117.89500 1.000 248.34170 46 SER B O 1
ATOM 3937 N N . LYS B 2 47 ? 158.38500 121.68200 116.25800 1.000 252.24247 47 LYS B N 1
ATOM 3938 C CA . LYS B 2 47 ? 159.28100 122.74800 116.67200 1.000 252.24247 47 LYS B CA 1
ATOM 3939 C C . LYS B 2 47 ? 158.67600 124.12800 116.46600 1.000 252.24247 47 LYS B C 1
ATOM 3940 O O . LYS B 2 47 ? 159.26800 125.11800 116.90700 1.000 252.24247 47 LYS B O 1
ATOM 3942 N N . LEU B 2 48 ? 157.51000 124.21300 115.82700 1.000 256.51229 48 LEU B N 1
ATOM 3943 C CA . LEU B 2 48 ? 156.86900 125.49200 115.54000 1.000 256.51229 48 LEU B CA 1
ATOM 3944 C C . LEU B 2 48 ? 155.91300 125.91800 116.64900 1.000 256.51229 48 LEU B C 1
ATOM 3945 O O . LEU B 2 48 ? 156.06200 126.99800 117.22900 1.000 256.51229 48 LEU B O 1
ATOM 3947 N N . GLY B 2 49 ? 154.92800 125.08300 116.95000 1.000 211.32692 49 GLY B N 1
ATOM 3948 C CA . GLY B 2 49 ? 153.98300 125.40400 117.99600 1.000 211.32692 49 GLY B CA 1
ATOM 3949 C C . GLY B 2 49 ? 152.82800 126.27600 117.54900 1.000 211.32692 49 GLY B C 1
ATOM 3950 O O . GLY B 2 49 ? 152.25700 126.06800 116.47500 1.000 211.32692 49 GLY B O 1
ATOM 3951 N N . ASP B 2 50 ? 152.49600 127.27000 118.37600 1.000 178.13139 50 ASP B N 1
ATOM 3952 C CA . ASP B 2 50 ? 151.25200 128.02000 118.21400 1.000 178.13139 50 ASP B CA 1
ATOM 3953 C C . ASP B 2 50 ? 151.13300 128.65200 116.83400 1.000 178.13139 50 ASP B C 1
ATOM 3954 O O . ASP B 2 50 ? 150.03000 128.74400 116.28200 1.000 178.13139 50 ASP B O 1
ATOM 3956 N N . ASP B 2 51 ? 152.25100 129.11900 116.27900 1.000 181.23890 51 ASP B N 1
ATOM 3957 C CA . ASP B 2 51 ? 152.22700 129.83900 115.01000 1.000 181.23890 51 ASP B CA 1
ATOM 3958 C C . ASP B 2 51 ? 151.43400 129.09200 113.94500 1.000 181.23890 51 ASP B C 1
ATOM 3959 O O . ASP B 2 51 ? 150.55800 129.66600 113.28300 1.000 181.23890 51 ASP B O 1
ATOM 3961 N N . ILE B 2 52 ? 151.69800 127.79300 113.80300 1.000 167.60787 52 ILE B N 1
ATOM 3962 C CA . ILE B 2 52 ? 151.11700 126.97300 112.74500 1.000 167.60787 52 ILE B CA 1
ATOM 3963 C C . ILE B 2 52 ? 149.61000 127.16500 112.69000 1.000 167.60787 52 ILE B C 1
ATOM 3964 O O . ILE B 2 52 ? 148.99400 126.96700 111.63700 1.000 167.60787 52 ILE B O 1
ATOM 3966 N N . TRP B 2 53 ? 149.03400 127.63600 113.80100 1.000 191.51111 53 TRP B N 1
ATOM 3967 C CA . TRP B 2 53 ? 147.61500 127.93800 113.94400 1.000 191.51111 53 TRP B CA 1
ATOM 3968 C C . TRP B 2 53 ? 147.07300 128.57900 112.68000 1.000 191.51111 53 TRP B C 1
ATOM 3969 O O . TRP B 2 53 ? 145.93300 128.32400 112.28700 1.000 191.51111 53 TRP B O 1
ATOM 3971 N N . ILE B 2 54 ? 147.87500 129.43500 112.04700 1.000 138.58246 54 ILE B N 1
ATOM 3972 C CA . ILE B 2 54 ? 147.65300 129.79700 110.65500 1.000 138.58246 54 ILE B CA 1
ATOM 3973 C C . ILE B 2 54 ? 148.92400 129.73800 109.82900 1.000 138.58246 54 ILE B C 1
ATOM 3974 O O . ILE B 2 54 ? 148.86900 129.94700 108.61700 1.000 138.58246 54 ILE B O 1
ATOM 3976 N N . ILE B 2 55 ? 150.07000 129.44000 110.44300 1.000 137.00123 55 ILE B N 1
ATOM 3977 C CA . ILE B 2 55 ? 151.35100 129.78800 109.83000 1.000 137.00123 55 ILE B CA 1
ATOM 3978 C C . ILE B 2 55 ? 151.53400 129.05100 108.51300 1.000 137.00123 55 ILE B C 1
ATOM 3979 O O . ILE B 2 55 ? 151.64500 129.66700 107.44600 1.000 137.00123 55 ILE B O 1
ATOM 3981 N N . TYR B 2 56 ? 151.56000 127.71800 108.57100 1.000 101.51469 56 TYR B N 1
ATOM 3982 C CA . TYR B 2 56 ? 151.76500 126.93000 107.36300 1.000 101.51469 56 TYR B CA 1
ATOM 3983 C C . TYR B 2 56 ? 150.79000 127.34600 106.27800 1.000 101.51469 56 TYR B C 1
ATOM 3984 O O . TYR B 2 56 ? 151.08900 127.21300 105.08300 1.000 101.51469 56 TYR B O 1
ATOM 3986 N N . GLU B 2 57 ? 149.64600 127.90400 106.69300 1.000 97.64429 57 GLU B N 1
ATOM 3987 C CA . GLU B 2 57 ? 148.63200 128.41400 105.78300 1.000 97.64429 57 GLU B CA 1
ATOM 3988 C C . GLU B 2 57 ? 149.27400 129.11100 104.60200 1.000 97.64429 57 GLU B C 1
ATOM 3989 O O . GLU B 2 57 ? 148.90000 128.87800 103.44700 1.000 97.64429 57 GLU B O 1
ATOM 3991 N N . GLN B 2 58 ? 150.27700 129.94000 104.88300 1.000 105.01253 58 GLN B N 1
ATOM 3992 C CA . GLN B 2 58 ? 150.93600 130.70300 103.83800 1.000 105.01253 58 GLN B CA 1
ATOM 3993 C C . GLN B 2 58 ? 151.43600 129.76600 102.75800 1.000 105.01253 58 GLN B C 1
ATOM 3994 O O . GLN B 2 58 ? 150.88900 129.74200 101.65000 1.000 105.01253 58 GLN B O 1
ATOM 3996 N N . VAL B 2 59 ? 152.41100 128.92900 103.09900 1.000 96.40694 59 VAL B N 1
ATOM 3997 C CA . VAL B 2 59 ? 152.87100 127.95700 102.12400 1.000 96.40694 59 VAL B CA 1
ATOM 3998 C C . VAL B 2 59 ? 151.69600 127.12300 101.66600 1.000 96.40694 59 VAL B C 1
ATOM 3999 O O . VAL B 2 59 ? 151.55000 126.81500 100.47700 1.000 96.40694 59 VAL B O 1
ATOM 4001 N N . MET B 2 60 ? 150.79200 126.82800 102.59700 1.000 95.74434 60 MET B N 1
ATOM 4002 C CA . MET B 2 60 ? 149.60500 126.05600 102.27400 1.000 95.74434 60 MET B CA 1
ATOM 4003 C C . MET B 2 60 ? 148.80600 126.71300 101.16400 1.000 95.74434 60 MET B C 1
ATOM 4004 O O . MET B 2 60 ? 148.44400 126.06100 100.17900 1.000 95.74434 60 MET B O 1
ATOM 4006 N N . ILE B 2 61 ? 148.52700 128.00900 101.29100 1.000 80.07861 61 ILE B N 1
ATOM 4007 C CA . ILE B 2 61 ? 147.66600 128.63200 100.30300 1.000 80.07861 61 ILE B CA 1
ATOM 4008 C C . ILE B 2 61 ? 148.27900 128.57400 98.91700 1.000 80.07861 61 ILE B C 1
ATOM 4009 O O . ILE B 2 61 ? 147.58800 128.83100 97.92800 1.000 80.07861 61 ILE B O 1
ATOM 4011 N N . ALA B 2 62 ? 149.56000 128.21200 98.82200 1.000 89.27722 62 ALA B N 1
ATOM 4012 C CA . ALA B 2 62 ? 150.17700 127.99400 97.52000 1.000 89.27722 62 ALA B CA 1
ATOM 4013 C C . ALA B 2 62 ? 149.47100 126.87900 96.77000 1.000 89.27722 62 ALA B C 1
ATOM 4014 O O . ALA B 2 62 ? 149.14500 127.01300 95.58600 1.000 89.27722 62 ALA B O 1
ATOM 4016 N N . ALA B 2 63 ? 149.26600 125.74800 97.44000 1.000 100.75059 63 ALA B N 1
ATOM 4017 C CA . ALA B 2 63 ? 148.45400 124.69800 96.85600 1.000 100.75059 63 ALA B CA 1
ATOM 4018 C C . ALA B 2 63 ? 147.10400 125.23700 96.44800 1.000 100.75059 63 ALA B C 1
ATOM 4019 O O . ALA B 2 63 ? 146.51400 124.75600 95.47700 1.000 100.75059 63 ALA B O 1
ATOM 4021 N N . LEU B 2 64 ? 146.59700 126.22800 97.18600 1.000 92.52253 64 LEU B N 1
ATOM 4022 C CA . LEU B 2 64 ? 145.39700 126.93100 96.76700 1.000 92.52253 64 LEU B CA 1
ATOM 4023 C C . LEU B 2 64 ? 145.49500 127.20700 95.28300 1.000 92.52253 64 LEU B C 1
ATOM 4024 O O . LEU B 2 64 ? 144.67600 126.74300 94.48500 1.000 92.52253 64 LEU B O 1
ATOM 4026 N N . ASP B 2 65 ? 146.53300 127.93000 94.89600 1.000 97.93459 65 ASP B N 1
ATOM 4027 C CA . ASP B 2 65 ? 146.93200 127.91100 93.50300 1.000 97.93459 65 ASP B CA 1
ATOM 4028 C C . ASP B 2 65 ? 147.34300 126.51000 93.07900 1.000 97.93459 65 ASP B C 1
ATOM 4029 O O . ASP B 2 65 ? 146.69100 125.88200 92.23900 1.000 97.93459 65 ASP B O 1
ATOM 4031 N N . TYR B 2 66 ? 148.40300 125.98800 93.69600 1.000 104.71698 66 TYR B N 1
ATOM 4032 C CA . TYR B 2 66 ? 149.06600 124.81000 93.15300 1.000 104.71698 66 TYR B CA 1
ATOM 4033 C C . TYR B 2 66 ? 148.13500 123.60800 93.12300 1.000 104.71698 66 TYR B C 1
ATOM 4034 O O . TYR B 2 66 ? 147.78800 123.10300 92.05200 1.000 104.71698 66 TYR B O 1
ATOM 4036 N N . GLY B 2 67 ? 147.68800 123.16000 94.28500 1.000 110.76855 67 GLY B N 1
ATOM 4037 C CA . GLY B 2 67 ? 146.78600 122.03100 94.32400 1.000 110.76855 67 GLY B CA 1
ATOM 4038 C C . GLY B 2 67 ? 147.39600 120.67800 94.62800 1.000 110.76855 67 GLY B C 1
ATOM 4039 O O . GLY B 2 67 ? 147.06300 119.69200 93.96700 1.000 110.76855 67 GLY B O 1
ATOM 4040 N N . ARG B 2 68 ? 148.27900 120.59900 95.62300 1.000 88.48853 68 ARG B N 1
ATOM 4041 C CA . ARG B 2 68 ? 148.59000 119.31300 96.24600 1.000 88.48853 68 ARG B CA 1
ATOM 4042 C C . ARG B 2 68 ? 147.49100 119.01700 97.26600 1.000 88.48853 68 ARG B C 1
ATOM 4043 O O . ARG B 2 68 ? 147.72300 118.79500 98.45300 1.000 88.48853 68 ARG B O 1
ATOM 4045 N N . ASP B 2 69 ? 146.26400 119.00800 96.74500 0.470 107.18527 69 ASP B N 1
ATOM 4046 C CA . ASP B 2 69 ? 145.06000 119.19700 97.53900 0.470 107.18527 69 ASP B CA 1
ATOM 4047 C C . ASP B 2 69 ? 144.85600 118.12900 98.59200 0.470 107.18527 69 ASP B C 1
ATOM 4048 O O . ASP B 2 69 ? 143.98600 118.29800 99.44700 0.470 107.18527 69 ASP B O 1
ATOM 4050 N N . ASP B 2 70 ? 145.60600 117.03600 98.54800 1.000 137.89737 70 ASP B N 1
ATOM 4051 C CA . ASP B 2 70 ? 145.42100 116.01500 99.56500 1.000 137.89737 70 ASP B CA 1
ATOM 4052 C C . ASP B 2 70 ? 145.76900 116.56400 100.93900 1.000 137.89737 70 ASP B C 1
ATOM 4053 O O . ASP B 2 70 ? 144.88200 116.78900 101.76800 1.000 137.89737 70 ASP B O 1
ATOM 4055 N N . LEU B 2 71 ? 147.05400 116.84000 101.16500 1.000 142.00845 71 LEU B N 1
ATOM 4056 C CA . LEU B 2 71 ? 147.45900 117.41100 102.44000 1.000 142.00845 71 LEU B CA 1
ATOM 4057 C C . LEU B 2 71 ? 146.83300 118.77500 102.63900 1.000 142.00845 71 LEU B C 1
ATOM 4058 O O . LEU B 2 71 ? 146.55300 119.17700 103.77500 1.000 142.00845 71 LEU B O 1
ATOM 4060 N N . ALA B 2 72 ? 146.60000 119.49200 101.54200 1.000 137.53714 72 ALA B N 1
ATOM 4061 C CA . ALA B 2 72 ? 145.96400 120.79500 101.62900 1.000 137.53714 72 ALA B CA 1
ATOM 4062 C C . ALA B 2 72 ? 144.61500 120.69000 102.31300 1.000 137.53714 72 ALA B C 1
ATOM 4063 O O . ALA B 2 72 ? 144.41400 121.22800 103.40200 1.000 137.53714 72 ALA B O 1
ATOM 4065 N N . LEU B 2 73 ? 143.69100 119.96000 101.70000 1.000 153.28162 73 LEU B N 1
ATOM 4066 C CA . LEU B 2 73 ? 142.39000 119.74000 102.30400 1.000 153.28162 73 LEU B CA 1
ATOM 4067 C C . LEU B 2 73 ? 142.51300 119.05500 103.65200 1.000 153.28162 73 LEU B C 1
ATOM 4068 O O . LEU B 2 73 ? 141.65600 119.24300 104.51300 1.000 153.28162 73 LEU B O 1
ATOM 4070 N N . PHE B 2 74 ? 143.57700 118.28400 103.87200 1.000 164.93027 74 PHE B N 1
ATOM 4071 C CA . PHE B 2 74 ? 143.67900 117.53500 105.11800 1.000 164.93027 74 PHE B CA 1
ATOM 4072 C C . PHE B 2 74 ? 143.94800 118.46400 106.28900 1.000 164.93027 74 PHE B C 1
ATOM 4073 O O . PHE B 2 74 ? 143.16300 118.53300 107.24100 1.000 164.93027 74 PHE B O 1
ATOM 4075 N N . CYS B 2 75 ? 145.05900 119.18700 106.23900 1.000 173.62237 75 CYS B N 1
ATOM 4076 C CA . CYS B 2 75 ? 145.27800 120.22000 107.23200 1.000 173.62237 75 CYS B CA 1
ATOM 4077 C C . CYS B 2 75 ? 144.17500 121.25800 107.18400 1.000 173.62237 75 CYS B C 1
ATOM 4078 O O . CYS B 2 75 ? 143.88400 121.89200 108.20100 1.000 173.62237 75 CYS B O 1
ATOM 4080 N N . LEU B 2 76 ? 143.52000 121.40600 106.03400 1.000 210.79582 76 LEU B N 1
ATOM 4081 C CA . LEU B 2 76 ? 142.44800 122.37600 105.90800 1.000 210.79582 76 LEU B CA 1
ATOM 4082 C C . LEU B 2 76 ? 141.27700 121.99000 106.78400 1.000 210.79582 76 LEU B C 1
ATOM 4083 O O . LEU B 2 76 ? 140.70900 122.82600 107.48300 1.000 210.79582 76 LEU B O 1
ATOM 4085 N N . GLN B 2 77 ? 140.89900 120.72300 106.75100 1.000 242.12359 77 GLN B N 1
ATOM 4086 C CA . GLN B 2 77 ? 139.85300 120.24800 107.63600 1.000 242.12359 77 GLN B CA 1
ATOM 4087 C C . GLN B 2 77 ? 140.34200 120.20700 109.07200 1.000 242.12359 77 GLN B C 1
ATOM 4088 O O . GLN B 2 77 ? 139.55800 120.44600 109.99700 1.000 242.12359 77 GLN B O 1
ATOM 4090 N N . GLU B 2 78 ? 141.62700 119.90100 109.27400 1.000 240.67070 78 GLU B N 1
ATOM 4091 C CA . GLU B 2 78 ? 142.21300 120.03300 110.60100 1.000 240.67070 78 GLU B CA 1
ATOM 4092 C C . GLU B 2 78 ? 141.88400 121.40000 111.17600 1.000 240.67070 78 GLU B C 1
ATOM 4093 O O . GLU B 2 78 ? 141.45200 121.52500 112.32500 1.000 240.67070 78 GLU B O 1
ATOM 4095 N N . LEU B 2 79 ? 142.05400 122.43600 110.36700 1.000 272.30293 79 LEU B N 1
ATOM 4096 C CA . LEU B 2 79 ? 141.67400 123.77400 110.79400 1.000 272.30293 79 LEU B CA 1
ATOM 4097 C C . LEU B 2 79 ? 140.16300 123.90100 110.90500 1.000 272.30293 79 LEU B C 1
ATOM 4098 O O . LEU B 2 79 ? 139.63900 124.26900 111.95500 1.000 272.30293 79 LEU B O 1
ATOM 4100 N N . ARG B 2 80 ? 139.45100 123.56500 109.83100 1.000 260.00068 80 ARG B N 1
ATOM 4101 C CA . ARG B 2 80 ? 138.00000 123.67300 109.77900 1.000 260.00068 80 ARG B CA 1
ATOM 4102 C C . ARG B 2 80 ? 137.36100 123.13300 111.03900 1.000 260.00068 80 ARG B C 1
ATOM 4103 O O . ARG B 2 80 ? 136.26000 123.54500 111.40900 1.000 260.00068 80 ARG B O 1
ATOM 4105 N N . ARG B 2 81 ? 138.01500 122.17600 111.67700 1.000 278.61401 81 ARG B N 1
ATOM 4106 C CA . ARG B 2 81 ? 137.64000 121.78300 113.02300 1.000 278.61401 81 ARG B CA 1
ATOM 4107 C C . ARG B 2 81 ? 138.24300 122.74300 114.03600 1.000 278.61401 81 ARG B C 1
ATOM 4108 O O . ARG B 2 81 ? 137.52300 123.35500 114.83200 1.000 278.61401 81 ARG B O 1
ATOM 4110 N N . GLN B 2 82 ? 139.57200 122.89000 114.00900 1.000 276.78271 82 GLN B N 1
ATOM 4111 C CA . GLN B 2 82 ? 140.23700 123.85200 114.87700 1.000 276.78271 82 GLN B CA 1
ATOM 4112 C C . GLN B 2 82 ? 139.59100 125.21300 114.72900 1.000 276.78271 82 GLN B C 1
ATOM 4113 O O . GLN B 2 82 ? 139.21300 125.85000 115.71600 1.000 276.78271 82 GLN B O 1
ATOM 4115 N N . PHE B 2 83 ? 139.45800 125.67000 113.50100 1.000 272.81146 83 PHE B N 1
ATOM 4116 C CA . PHE B 2 83 ? 138.52100 126.74200 113.26000 1.000 272.81146 83 PHE B CA 1
ATOM 4117 C C . PHE B 2 83 ? 137.19200 126.20300 113.74900 1.000 272.81146 83 PHE B C 1
ATOM 4118 O O . PHE B 2 83 ? 136.65100 125.27300 113.15100 1.000 272.81146 83 PHE B O 1
ATOM 4120 N N . PRO B 2 84 ? 136.65900 126.70700 114.79500 1.000 263.46994 84 PRO B N 1
ATOM 4121 C CA . PRO B 2 84 ? 135.39700 126.16300 115.30600 1.000 263.46994 84 PRO B CA 1
ATOM 4122 C C . PRO B 2 84 ? 134.20600 126.63900 114.48400 1.000 263.46994 84 PRO B C 1
ATOM 4123 O O . PRO B 2 84 ? 133.20800 127.11200 115.02200 1.000 263.46994 84 PRO B O 1
ATOM 4125 N N . GLY B 2 85 ? 134.31700 126.50900 113.16500 1.000 268.00948 85 GLY B N 1
ATOM 4126 C CA . GLY B 2 85 ? 133.22900 126.84300 112.26800 1.000 268.00948 85 GLY B CA 1
ATOM 4127 C C . GLY B 2 85 ? 132.95200 128.31600 112.02700 1.000 268.00948 85 GLY B C 1
ATOM 4128 O O . GLY B 2 85 ? 131.90200 128.81900 112.43600 1.000 268.00948 85 GLY B O 1
ATOM 4129 N N . SER B 2 86 ? 133.87000 129.02600 111.37400 1.000 231.77688 86 SER B N 1
ATOM 4130 C CA . SER B 2 86 ? 133.71100 130.45000 111.10100 1.000 231.77688 86 SER B CA 1
ATOM 4131 C C . SER B 2 86 ? 133.83600 130.73600 109.61000 1.000 231.77688 86 SER B C 1
ATOM 4132 O O . SER B 2 86 ? 134.23200 129.88300 108.81200 1.000 231.77688 86 SER B O 1
ATOM 4134 N N . HIS B 2 87 ? 133.49700 131.97300 109.24500 1.000 192.52968 87 HIS B N 1
ATOM 4135 C CA . HIS B 2 87 ? 133.46900 132.35100 107.84100 1.000 192.52968 87 HIS B CA 1
ATOM 4136 C C . HIS B 2 87 ? 134.83300 132.23700 107.17400 1.000 192.52968 87 HIS B C 1
ATOM 4137 O O . HIS B 2 87 ? 134.89600 132.16600 105.94800 1.000 192.52968 87 HIS B O 1
ATOM 4139 N N . ARG B 2 88 ? 135.92400 132.22100 107.94000 1.000 187.93382 88 ARG B N 1
ATOM 4140 C CA . ARG B 2 88 ? 137.24800 132.17300 107.32500 1.000 187.93382 88 ARG B CA 1
ATOM 4141 C C . ARG B 2 88 ? 137.52600 130.80000 106.73400 1.000 187.93382 88 ARG B C 1
ATOM 4142 O O . ARG B 2 88 ? 138.05000 130.67600 105.62000 1.000 187.93382 88 ARG B O 1
ATOM 4144 N N . VAL B 2 89 ? 137.22100 129.75300 107.49300 1.000 210.74737 89 VAL B N 1
ATOM 4145 C CA . VAL B 2 89 ? 137.26700 128.41500 106.92700 1.000 210.74737 89 VAL B CA 1
ATOM 4146 C C . VAL B 2 89 ? 136.35600 128.34900 105.71900 1.000 210.74737 89 VAL B C 1
ATOM 4147 O O . VAL B 2 89 ? 136.67800 127.71100 104.71800 1.000 210.74737 89 VAL B O 1
ATOM 4149 N N . LYS B 2 90 ? 135.21000 129.02200 105.78900 1.000 202.41539 90 LYS B N 1
ATOM 4150 C CA . LYS B 2 90 ? 134.33200 129.08000 104.63100 1.000 202.41539 90 LYS B CA 1
ATOM 4151 C C . LYS B 2 90 ? 135.00700 129.78700 103.47300 1.000 202.41539 90 LYS B C 1
ATOM 4152 O O . LYS B 2 90 ? 134.70500 129.51200 102.31000 1.000 202.41539 90 LYS B O 1
ATOM 4154 N N . ARG B 2 91 ? 135.91300 130.71000 103.76900 1.000 217.84714 91 ARG B N 1
ATOM 4155 C CA . ARG B 2 91 ? 136.64900 131.37300 102.70600 1.000 217.84714 91 ARG B CA 1
ATOM 4156 C C . ARG B 2 91 ? 137.61000 130.39800 102.05600 1.000 217.84714 91 ARG B C 1
ATOM 4157 O O . ARG B 2 91 ? 137.67300 130.28400 100.82600 1.000 217.84714 91 ARG B O 1
ATOM 4159 N N . LEU B 2 92 ? 138.36700 129.68700 102.88000 1.000 257.55823 92 LEU B N 1
ATOM 4160 C CA . LEU B 2 92 ? 139.16200 128.58500 102.36500 1.000 257.55823 92 LEU B CA 1
ATOM 4161 C C . LEU B 2 92 ? 138.28900 127.62700 101.57100 1.000 257.55823 92 LEU B C 1
ATOM 4162 O O . LEU B 2 92 ? 138.73800 127.03700 100.58400 1.000 257.55823 92 LEU B O 1
ATOM 4164 N N . THR B 2 93 ? 137.02700 127.49200 101.97100 1.000 241.44837 93 THR B N 1
ATOM 4165 C CA . THR B 2 93 ? 136.11300 126.57200 101.30700 1.000 241.44837 93 THR B CA 1
ATOM 4166 C C . THR B 2 93 ? 135.74300 127.07300 99.92200 1.000 241.44837 93 THR B C 1
ATOM 4167 O O . THR B 2 93 ? 135.70100 126.30000 98.96000 1.000 241.44837 93 THR B O 1
ATOM 4169 N N . GLY B 2 94 ? 135.42200 128.35400 99.81400 1.000 254.45712 94 GLY B N 1
ATOM 4170 C CA . GLY B 2 94 ? 135.25900 128.94400 98.50000 1.000 254.45712 94 GLY B CA 1
ATOM 4171 C C . GLY B 2 94 ? 136.49900 128.75700 97.65100 1.000 254.45712 94 GLY B C 1
ATOM 4172 O O . GLY B 2 94 ? 136.41200 128.45000 96.45900 1.000 254.45712 94 GLY B O 1
ATOM 4173 N N . MET B 2 95 ? 137.67200 128.91200 98.26400 1.000 275.24611 95 MET B N 1
ATOM 4174 C CA . MET B 2 95 ? 138.91900 128.69300 97.54300 1.000 275.24611 95 MET B CA 1
ATOM 4175 C C . MET B 2 95 ? 138.99100 127.28100 96.98400 1.000 275.24611 95 MET B C 1
ATOM 4176 O O . MET B 2 95 ? 139.37300 127.07800 95.82700 1.000 275.24611 95 MET B O 1
ATOM 4178 N N . ARG B 2 96 ? 138.62200 126.29100 97.79000 1.000 307.27573 96 ARG B N 1
ATOM 4179 C CA . ARG B 2 96 ? 138.69900 124.90900 97.33100 1.000 307.27573 96 ARG B CA 1
ATOM 4180 C C . ARG B 2 96 ? 137.65500 124.62100 96.26300 1.000 307.27573 96 ARG B C 1
ATOM 4181 O O . ARG B 2 96 ? 137.93300 123.91500 95.28800 1.000 307.27573 96 ARG B O 1
ATOM 4183 N N . PHE B 2 97 ? 136.44400 125.15300 96.43600 1.000 322.90798 97 PHE B N 1
ATOM 4184 C CA . PHE B 2 97 ? 135.42000 125.00400 95.40900 1.000 322.90798 97 PHE B CA 1
ATOM 4185 C C . PHE B 2 97 ? 135.90400 125.58900 94.09700 1.000 322.90798 97 PHE B C 1
ATOM 4186 O O . PHE B 2 97 ? 135.58700 125.07500 93.01700 1.000 322.90798 97 PHE B O 1
ATOM 4188 N N . GLU B 2 98 ? 136.67300 126.67200 94.17600 1.000 337.08280 98 GLU B N 1
ATOM 4189 C CA . GLU B 2 98 ? 137.39500 127.15400 93.01000 1.000 337.08280 98 GLU B CA 1
ATOM 4190 C C . GLU B 2 98 ? 138.33300 126.07600 92.49100 1.000 337.08280 98 GLU B C 1
ATOM 4191 O O . GLU B 2 98 ? 138.26800 125.68300 91.32200 1.000 337.08280 98 GLU B O 1
ATOM 4193 N N . ALA B 2 99 ? 139.21900 125.58600 93.35800 1.000 338.85597 99 ALA B N 1
ATOM 4194 C CA . ALA B 2 99 ? 140.07600 124.46900 92.98600 1.000 338.85597 99 ALA B CA 1
ATOM 4195 C C . ALA B 2 99 ? 139.25200 123.31000 92.45500 1.000 338.85597 99 ALA B C 1
ATOM 4196 O O . ALA B 2 99 ? 139.59600 122.70600 91.43300 1.000 338.85597 99 ALA B O 1
ATOM 4198 N N . MET B 2 100 ? 138.14100 123.00400 93.11900 1.000 341.91922 100 MET B N 1
ATOM 4199 C CA . MET B 2 100 ? 137.25400 121.96500 92.62100 1.000 341.91922 100 MET B CA 1
ATOM 4200 C C . MET B 2 100 ? 136.49300 122.39100 91.38100 1.000 341.91922 100 MET B C 1
ATOM 4201 O O . MET B 2 100 ? 135.63600 121.63200 90.91600 1.000 341.91922 100 MET B O 1
ATOM 4203 N N . GLU B 2 101 ? 136.76000 123.58700 90.85600 1.000 334.22891 101 GLU B N 1
ATOM 4204 C CA . GLU B 2 101 ? 136.04600 124.14200 89.71100 1.000 334.22891 101 GLU B CA 1
ATOM 4205 C C . GLU B 2 101 ? 134.54700 124.18400 89.95000 1.000 334.22891 101 GLU B C 1
ATOM 4206 O O . GLU B 2 101 ? 133.76700 124.37700 89.01300 1.000 334.22891 101 GLU B O 1
ATOM 4208 N N . ARG B 2 102 ? 134.13300 124.02800 91.20500 1.000 313.14839 102 ARG B N 1
ATOM 4209 C CA . ARG B 2 102 ? 132.72300 123.92500 91.55200 1.000 313.14839 102 ARG B CA 1
ATOM 4210 C C . ARG B 2 102 ? 132.12200 125.32500 91.49200 1.000 313.14839 102 ARG B C 1
ATOM 4211 O O . ARG B 2 102 ? 131.70500 125.90700 92.49200 1.000 313.14839 102 ARG B O 1
ATOM 4213 N N . TYR B 2 103 ? 132.07000 125.84800 90.26700 1.000 279.83599 103 TYR B N 1
ATOM 4214 C CA . TYR B 2 103 ? 131.71600 127.24400 90.05700 1.000 279.83599 103 TYR B CA 1
ATOM 4215 C C . TYR B 2 103 ? 130.37400 127.57800 90.69200 1.000 279.83599 103 TYR B C 1
ATOM 4216 O O . TYR B 2 103 ? 130.29000 128.42100 91.58600 1.000 279.83599 103 TYR B O 1
ATOM 4218 N N . ASP B 2 104 ? 129.31000 126.91500 90.24700 1.000 273.79554 104 ASP B N 1
ATOM 4219 C CA . ASP B 2 104 ? 128.00400 127.16000 90.84400 1.000 273.79554 104 ASP B CA 1
ATOM 4220 C C . ASP B 2 104 ? 127.92400 126.62900 92.26500 1.000 273.79554 104 ASP B C 1
ATOM 4221 O O . ASP B 2 104 ? 127.17400 127.16200 93.08400 1.000 273.79554 104 ASP B O 1
ATOM 4223 N N . ASP B 2 105 ? 128.67700 125.57900 92.58000 1.000 276.18963 105 ASP B N 1
ATOM 4224 C CA . ASP B 2 105 ? 128.72700 125.13200 93.96500 1.000 276.18963 105 ASP B CA 1
ATOM 4225 C C . ASP B 2 105 ? 129.48700 126.12700 94.82100 1.000 276.18963 105 ASP B C 1
ATOM 4226 O O . ASP B 2 105 ? 129.13100 126.36300 95.98100 1.000 276.18963 105 ASP B O 1
ATOM 4228 N N . ALA B 2 106 ? 130.54500 126.71300 94.27000 1.000 283.11900 106 ALA B N 1
ATOM 4229 C CA . ALA B 2 106 ? 131.17200 127.82900 94.95600 1.000 283.11900 106 ALA B CA 1
ATOM 4230 C C . ALA B 2 106 ? 130.18000 128.96400 95.12800 1.000 283.11900 106 ALA B C 1
ATOM 4231 O O . ALA B 2 106 ? 130.19600 129.65900 96.14300 1.000 283.11900 106 ALA B O 1
ATOM 4233 N N . ILE B 2 107 ? 129.30700 129.16700 94.14400 1.000 274.10033 107 ILE B N 1
ATOM 4234 C CA . ILE B 2 107 ? 128.25300 130.16300 94.28700 1.000 274.10033 107 ILE B CA 1
ATOM 4235 C C . ILE B 2 107 ? 127.38200 129.82000 95.47900 1.000 274.10033 107 ILE B C 1
ATOM 4236 O O . ILE B 2 107 ? 127.13600 130.65200 96.35400 1.000 274.10033 107 ILE B O 1
ATOM 4238 N N . GLN B 2 108 ? 126.91000 128.58000 95.52300 1.000 267.19783 108 GLN B N 1
ATOM 4239 C CA . GLN B 2 108 ? 126.16500 128.09000 96.67100 1.000 267.19783 108 GLN B CA 1
ATOM 4240 C C . GLN B 2 108 ? 126.87100 128.46600 97.96300 1.000 267.19783 108 GLN B C 1
ATOM 4241 O O . GLN B 2 108 ? 126.34700 129.23100 98.77400 1.000 267.19783 108 GLN B O 1
ATOM 4243 N N . LEU B 2 109 ? 128.09700 127.97800 98.13100 1.000 289.51933 109 LEU B N 1
ATOM 4244 C CA . LEU B 2 109 ? 128.84100 128.18700 99.36800 1.000 289.51933 109 LEU B CA 1
ATOM 4245 C C . LEU B 2 109 ? 129.01200 129.66800 99.67800 1.000 289.51933 109 LEU B C 1
ATOM 4246 O O . LEU B 2 109 ? 128.64000 130.14100 100.75600 1.000 289.51933 109 LEU B O 1
ATOM 4248 N N . TYR B 2 110 ? 129.62600 130.40300 98.75800 1.000 314.26636 110 TYR B N 1
ATOM 4249 C CA . TYR B 2 110 ? 129.93800 131.80600 98.98200 1.000 314.26636 110 TYR B CA 1
ATOM 4250 C C . TYR B 2 110 ? 128.68500 132.63000 99.21500 1.000 314.26636 110 TYR B C 1
ATOM 4251 O O . TYR B 2 110 ? 128.56500 133.31400 100.23200 1.000 314.26636 110 TYR B O 1
ATOM 4253 N N . ASP B 2 111 ? 127.77600 132.63800 98.24200 1.000 330.49415 111 ASP B N 1
ATOM 4254 C CA . ASP B 2 111 ? 126.50700 133.32800 98.40400 1.000 330.49415 111 ASP B CA 1
ATOM 4255 C C . ASP B 2 111 ? 125.83000 132.95400 99.71200 1.000 330.49415 111 ASP B C 1
ATOM 4256 O O . ASP B 2 111 ? 125.18100 133.78900 100.34700 1.000 330.49415 111 ASP B O 1
ATOM 4258 N N . ARG B 2 112 ? 125.97100 131.70200 100.13800 1.000 363.77897 112 ARG B N 1
ATOM 4259 C CA . ARG B 2 112 ? 125.41800 131.30400 101.42100 1.000 363.77897 112 ARG B CA 1
ATOM 4260 C C . ARG B 2 112 ? 126.08600 132.05900 102.55500 1.000 363.77897 112 ARG B C 1
ATOM 4261 O O . ARG B 2 112 ? 125.41600 132.67500 103.39000 1.000 363.77897 112 ARG B O 1
ATOM 4263 N N . ILE B 2 113 ? 127.41600 132.01300 102.59900 1.000 381.82885 113 ILE B N 1
ATOM 4264 C CA . ILE B 2 113 ? 128.16300 132.76400 103.60400 1.000 381.82885 113 ILE B CA 1
ATOM 4265 C C . ILE B 2 113 ? 127.73300 134.21800 103.59200 1.000 381.82885 113 ILE B C 1
ATOM 4266 O O . ILE B 2 113 ? 127.62400 134.86500 104.63700 1.000 381.82885 113 ILE B O 1
ATOM 4268 N N . LEU B 2 114 ? 127.49000 134.75100 102.40100 1.000 390.70346 114 LEU B N 1
ATOM 4269 C CA . LEU B 2 114 ? 126.96300 136.09900 102.27200 1.000 390.70346 114 LEU B CA 1
ATOM 4270 C C . LEU B 2 114 ? 125.65600 136.22500 103.03000 1.000 390.70346 114 LEU B C 1
ATOM 4271 O O . LEU B 2 114 ? 125.50200 137.09500 103.89400 1.000 390.70346 114 LEU B O 1
ATOM 4273 N N . GLN B 2 115 ? 124.70800 135.34100 102.72800 1.000 416.64789 115 GLN B N 1
ATOM 4274 C CA . GLN B 2 115 ? 123.47400 135.27300 103.49200 1.000 416.64789 115 GLN B CA 1
ATOM 4275 C C . GLN B 2 115 ? 123.74700 135.15000 104.97700 1.000 416.64789 115 GLN B C 1
ATOM 4276 O O . GLN B 2 115 ? 122.86800 135.45000 105.78900 1.000 416.64789 115 GLN B O 1
ATOM 4278 N N . GLU B 2 116 ? 124.94200 134.70500 105.35000 1.000 416.61398 116 GLU B N 1
ATOM 4279 C CA . GLU B 2 116 ? 125.34800 134.66100 106.74500 1.000 416.61398 116 GLU B CA 1
ATOM 4280 C C . GLU B 2 116 ? 126.24300 135.83800 107.11600 1.000 416.61398 116 GLU B C 1
ATOM 4281 O O . GLU B 2 116 ? 125.90200 136.62400 108.00300 1.000 416.61398 116 GLU B O 1
ATOM 4283 N N . ASP B 2 117 ? 127.37200 135.99300 106.43200 1.000 381.98926 117 ASP B N 1
ATOM 4284 C CA . ASP B 2 117 ? 128.32900 137.03600 106.75000 1.000 381.98926 117 ASP B CA 1
ATOM 4285 C C . ASP B 2 117 ? 128.56800 137.92200 105.53700 1.000 381.98926 117 ASP B C 1
ATOM 4286 O O . ASP B 2 117 ? 128.81100 137.40500 104.43900 1.000 381.98926 117 ASP B O 1
ATOM 4288 N N . PRO B 2 118 ? 128.51100 139.24600 105.68400 1.000 283.24613 118 PRO B N 1
ATOM 4289 C CA . PRO B 2 118 ? 128.73200 140.14700 104.53900 1.000 283.24613 118 PRO B CA 1
ATOM 4290 C C . PRO B 2 118 ? 130.14200 140.71700 104.40800 1.000 283.24613 118 PRO B C 1
ATOM 4291 O O . PRO B 2 118 ? 130.35100 141.55600 103.52600 1.000 283.24613 118 PRO B O 1
ATOM 4293 N N . THR B 2 119 ? 131.10100 140.29900 105.23200 1.000 235.82869 119 THR B N 1
ATOM 4294 C CA . THR B 2 119 ? 132.33200 141.07400 105.35500 1.000 235.82869 119 THR B CA 1
ATOM 4295 C C . THR B 2 119 ? 133.31000 140.79600 104.22000 1.000 235.82869 119 THR B C 1
ATOM 4296 O O . THR B 2 119 ? 133.65300 141.69400 103.44600 1.000 235.82869 119 THR B O 1
ATOM 4298 N N . ASN B 2 120 ? 133.76000 139.55500 104.09600 1.000 188.69214 120 ASN B N 1
ATOM 4299 C CA . ASN B 2 120 ? 134.86300 139.26700 103.19300 1.000 188.69214 120 ASN B CA 1
ATOM 4300 C C . ASN B 2 120 ? 134.40800 139.29200 101.74500 1.000 188.69214 120 ASN B C 1
ATOM 4301 O O . ASN B 2 120 ? 134.06900 138.25200 101.17500 1.000 188.69214 120 ASN B O 1
ATOM 4303 N N . THR B 2 121 ? 134.41400 140.47000 101.13200 1.000 180.20742 121 THR B N 1
ATOM 4304 C CA . THR B 2 121 ? 134.11900 140.51200 99.71200 1.000 180.20742 121 THR B CA 1
ATOM 4305 C C . THR B 2 121 ? 135.19100 139.81900 98.88700 1.000 180.20742 121 THR B C 1
ATOM 4306 O O . THR B 2 121 ? 135.00300 139.65400 97.68000 1.000 180.20742 121 THR B O 1
ATOM 4308 N N . ALA B 2 122 ? 136.30200 139.41300 99.51000 1.000 205.59861 122 ALA B N 1
ATOM 4309 C CA . ALA B 2 122 ? 137.25300 138.54000 98.83400 1.000 205.59861 122 ALA B CA 1
ATOM 4310 C C . ALA B 2 122 ? 136.51900 137.36700 98.22300 1.000 205.59861 122 ALA B C 1
ATOM 4311 O O . ALA B 2 122 ? 136.85100 136.90500 97.12800 1.000 205.59861 122 ALA B O 1
ATOM 4313 N N . ALA B 2 123 ? 135.52400 136.85900 98.94000 1.000 245.17124 123 ALA B N 1
ATOM 4314 C CA . ALA B 2 123 ? 134.60500 135.90600 98.34900 1.000 245.17124 123 ALA B CA 1
ATOM 4315 C C . ALA B 2 123 ? 133.96900 136.50100 97.10600 1.000 245.17124 123 ALA B C 1
ATOM 4316 O O . ALA B 2 123 ? 134.10000 135.96200 96.00800 1.000 245.17124 123 ALA B O 1
ATOM 4318 N N . ARG B 2 124 ? 133.26900 137.62200 97.26900 1.000 252.66293 124 ARG B N 1
ATOM 4319 C CA . ARG B 2 124 ? 132.68800 138.29600 96.11700 1.000 252.66293 124 ARG B CA 1
ATOM 4320 C C . ARG B 2 124 ? 133.75500 138.66900 95.10500 1.000 252.66293 124 ARG B C 1
ATOM 4321 O O . ARG B 2 124 ? 133.47500 138.74600 93.90200 1.000 252.66293 124 ARG B O 1
ATOM 4323 N N . LYS B 2 125 ? 134.97200 138.94300 95.57500 1.000 275.71042 125 LYS B N 1
ATOM 4324 C CA . LYS B 2 125 ? 136.08100 139.16600 94.65800 1.000 275.71042 125 LYS B CA 1
ATOM 4325 C C . LYS B 2 125 ? 136.21600 137.98400 93.71900 1.000 275.71042 125 LYS B C 1
ATOM 4326 O O . LYS B 2 125 ? 136.13100 138.12200 92.49600 1.000 275.71042 125 LYS B O 1
ATOM 4328 N N . ARG B 2 126 ? 136.40900 136.80300 94.29400 1.000 331.75475 126 ARG B N 1
ATOM 4329 C CA . ARG B 2 126 ? 136.42200 135.58600 93.50300 1.000 331.75475 126 ARG B CA 1
ATOM 4330 C C . ARG B 2 126 ? 135.13700 135.42600 92.70700 1.000 331.75475 126 ARG B C 1
ATOM 4331 O O . ARG B 2 126 ? 135.15300 134.85500 91.61800 1.000 331.75475 126 ARG B O 1
ATOM 4333 N N . LYS B 2 127 ? 134.02100 135.93100 93.22400 1.000 325.73193 127 LYS B N 1
ATOM 4334 C CA . LYS B 2 127 ? 132.74600 135.76300 92.53700 1.000 325.73193 127 LYS B CA 1
ATOM 4335 C C . LYS B 2 127 ? 132.76300 136.46100 91.18900 1.000 325.73193 127 LYS B C 1
ATOM 4336 O O . LYS B 2 127 ? 132.48100 135.85300 90.15000 1.000 325.73193 127 LYS B O 1
ATOM 4338 N N . ILE B 2 128 ? 133.08200 137.74800 91.19400 1.000 325.01666 128 ILE B N 1
ATOM 4339 C CA . ILE B 2 128 ? 133.23200 138.46900 89.93700 1.000 325.01666 128 ILE B CA 1
ATOM 4340 C C . ILE B 2 128 ? 134.36300 137.86600 89.11600 1.000 325.01666 128 ILE B C 1
ATOM 4341 O O . ILE B 2 128 ? 134.26400 137.73700 87.88700 1.000 325.01666 128 ILE B O 1
ATOM 4343 N N . ALA B 2 129 ? 135.45000 137.46700 89.78500 1.000 348.51917 129 ALA B N 1
ATOM 4344 C CA . ALA B 2 129 ? 136.60100 136.90700 89.09400 1.000 348.51917 129 ALA B CA 1
ATOM 4345 C C . ALA B 2 129 ? 136.25700 135.61400 88.38600 1.000 348.51917 129 ALA B C 1
ATOM 4346 O O . ALA B 2 129 ? 136.96000 135.22400 87.45500 1.000 348.51917 129 ALA B O 1
ATOM 4348 N N . ILE B 2 130 ? 135.20900 134.93600 88.82500 1.000 339.66385 130 ILE B N 1
ATOM 4349 C CA . ILE B 2 130 ? 134.75100 133.71700 88.17900 1.000 339.66385 130 ILE B CA 1
ATOM 4350 C C . ILE B 2 130 ? 133.73200 134.03200 87.10400 1.000 339.66385 130 ILE B C 1
ATOM 4351 O O . ILE B 2 130 ? 133.76700 133.44800 86.01800 1.000 339.66385 130 ILE B O 1
ATOM 4353 N N . ARG B 2 131 ? 132.81500 134.94900 87.41500 1.000 323.82355 131 ARG B N 1
ATOM 4354 C CA . ARG B 2 131 ? 131.89300 135.45100 86.40900 1.000 323.82355 131 ARG B CA 1
ATOM 4355 C C . ARG B 2 131 ? 132.63700 135.82400 85.13900 1.000 323.82355 131 ARG B C 1
ATOM 4356 O O . ARG B 2 131 ? 132.16700 135.55100 84.03000 1.000 323.82355 131 ARG B O 1
ATOM 4358 N N . LYS B 2 132 ? 133.81500 136.42500 85.28400 1.000 296.83726 132 LYS B N 1
ATOM 4359 C CA . LYS B 2 132 ? 134.60300 136.87000 84.14100 1.000 296.83726 132 LYS B CA 1
ATOM 4360 C C . LYS B 2 132 ? 135.93200 136.14000 84.00300 1.000 296.83726 132 LYS B C 1
ATOM 4361 O O . LYS B 2 132 ? 136.76000 136.54300 83.17700 1.000 296.83726 132 LYS B O 1
ATOM 4363 N N . ALA B 2 133 ? 136.15800 135.07900 84.77800 1.000 261.46893 133 ALA B N 1
ATOM 4364 C CA . ALA B 2 133 ? 137.47300 134.44800 84.81600 1.000 261.46893 133 ALA B CA 1
ATOM 4365 C C . ALA B 2 133 ? 137.90100 133.98200 83.43600 1.000 261.46893 133 ALA B C 1
ATOM 4366 O O . ALA B 2 133 ? 139.03300 134.23200 83.00600 1.000 261.46893 133 ALA B O 1
ATOM 4368 N N . GLN B 2 134 ? 137.00500 133.31100 82.71900 1.000 221.26992 134 GLN B N 1
ATOM 4369 C CA . GLN B 2 134 ? 137.33300 132.90500 81.36400 1.000 221.26992 134 GLN B CA 1
ATOM 4370 C C . GLN B 2 134 ? 137.50300 134.08900 80.42800 1.000 221.26992 134 GLN B C 1
ATOM 4371 O O . GLN B 2 134 ? 138.04900 133.91500 79.33500 1.000 221.26992 134 GLN B O 1
ATOM 4373 N N . GLY B 2 135 ? 137.06700 135.28000 80.82500 1.000 246.68556 135 GLY B N 1
ATOM 4374 C CA . GLY B 2 135 ? 137.15600 136.42100 79.94000 1.000 246.68556 135 GLY B CA 1
ATOM 4375 C C . GLY B 2 135 ? 135.83600 137.12600 79.71100 1.000 246.68556 135 GLY B C 1
ATOM 4376 O O . GLY B 2 135 ? 135.64300 137.76400 78.67400 1.000 246.68556 135 GLY B O 1
ATOM 4377 N N . LYS B 2 136 ? 134.91900 137.02900 80.67400 1.000 282.41191 136 LYS B N 1
ATOM 4378 C CA . LYS B 2 136 ? 133.63000 137.70600 80.59400 1.000 282.41191 136 LYS B CA 1
ATOM 4379 C C . LYS B 2 136 ? 133.68000 139.10400 81.19200 1.000 282.41191 136 LYS B C 1
ATOM 4380 O O . LYS B 2 136 ? 132.68300 139.58200 81.75100 1.000 282.41191 136 LYS B O 1
ATOM 4382 N N . ASN B 2 137 ? 134.83700 139.75300 81.09400 1.000 278.74613 137 ASN B N 1
ATOM 4383 C CA . ASN B 2 137 ? 135.19000 140.99200 81.77400 1.000 278.74613 137 ASN B CA 1
ATOM 4384 C C . ASN B 2 137 ? 134.08400 142.03100 81.89800 1.000 278.74613 137 ASN B C 1
ATOM 4385 O O . ASN B 2 137 ? 133.99700 142.70100 82.92300 1.000 278.74613 137 ASN B O 1
ATOM 4387 N N . VAL B 2 138 ? 133.25200 142.19900 80.87300 1.000 275.37704 138 VAL B N 1
ATOM 4388 C CA . VAL B 2 138 ? 132.35300 143.35200 80.83400 1.000 275.37704 138 VAL B CA 1
ATOM 4389 C C . VAL B 2 138 ? 131.30300 143.27000 81.93500 1.000 275.37704 138 VAL B C 1
ATOM 4390 O O . VAL B 2 138 ? 131.08800 144.22900 82.68700 1.000 275.37704 138 VAL B O 1
ATOM 4392 N N . GLU B 2 139 ? 130.59600 142.14600 82.01000 1.000 289.63183 139 GLU B N 1
ATOM 4393 C CA . GLU B 2 139 ? 129.51000 142.01800 82.97300 1.000 289.63183 139 GLU B CA 1
ATOM 4394 C C . GLU B 2 139 ? 130.03700 142.10700 84.39400 1.000 289.63183 139 GLU B C 1
ATOM 4395 O O . GLU B 2 139 ? 129.65500 142.99600 85.16100 1.000 289.63183 139 GLU B O 1
ATOM 4397 N N . ALA B 2 140 ? 130.91900 141.17700 84.76200 1.000 286.79082 140 ALA B N 1
ATOM 4398 C CA . ALA B 2 140 ? 131.55600 141.23300 86.06700 1.000 286.79082 140 ALA B CA 1
ATOM 4399 C C . ALA B 2 140 ? 132.28300 142.54600 86.28100 1.000 286.79082 140 ALA B C 1
ATOM 4400 O O . ALA B 2 140 ? 132.57700 142.89700 87.41900 1.000 286.79082 140 ALA B O 1
ATOM 4402 N N . ILE B 2 141 ? 132.56800 143.28500 85.21800 1.000 271.29996 141 ILE B N 1
ATOM 4403 C CA . ILE B 2 141 ? 133.22600 144.57300 85.35800 1.000 271.29996 141 ILE B CA 1
ATOM 4404 C C . ILE B 2 141 ? 132.23800 145.61300 85.84600 1.000 271.29996 141 ILE B C 1
ATOM 4405 O O . ILE B 2 141 ? 132.51400 146.35900 86.78800 1.000 271.29996 141 ILE B O 1
ATOM 4407 N N . ARG B 2 142 ? 131.08300 145.69300 85.19300 1.000 257.80777 142 ARG B N 1
ATOM 4408 C CA . ARG B 2 142 ? 129.99900 146.51200 85.72400 1.000 257.80777 142 ARG B CA 1
ATOM 4409 C C . ARG B 2 142 ? 129.67400 146.08900 87.14600 1.000 257.80777 142 ARG B C 1
ATOM 4410 O O . ARG B 2 142 ? 129.37200 146.92300 88.01500 1.000 257.80777 142 ARG B O 1
ATOM 4412 N N . GLU B 2 143 ? 129.73300 144.78500 87.39400 1.000 247.48708 143 GLU B N 1
ATOM 4413 C CA . GLU B 2 143 ? 129.56500 144.26400 88.73900 1.000 247.48708 143 GLU B CA 1
ATOM 4414 C C . GLU B 2 143 ? 130.58200 144.89500 89.67600 1.000 247.48708 143 GLU B C 1
ATOM 4415 O O . GLU B 2 143 ? 130.21900 145.55300 90.65300 1.000 247.48708 143 GLU B O 1
ATOM 4417 N N . LEU B 2 144 ? 131.86600 144.71200 89.37000 1.000 250.04590 144 LEU B N 1
ATOM 4418 C CA . LEU B 2 144 ? 132.94300 145.28300 90.16100 1.000 250.04590 144 LEU B CA 1
ATOM 4419 C C . LEU B 2 144 ? 132.74900 146.77200 90.35200 1.000 250.04590 144 LEU B C 1
ATOM 4420 O O . LEU B 2 144 ? 133.13700 147.32000 91.38200 1.000 250.04590 144 LEU B O 1
ATOM 4422 N N . ASN B 2 145 ? 132.15600 147.44200 89.37000 1.000 260.51791 145 ASN B N 1
ATOM 4423 C CA . ASN B 2 145 ? 131.85300 148.85700 89.51800 1.000 260.51791 145 ASN B CA 1
ATOM 4424 C C . ASN B 2 145 ? 130.88100 149.06400 90.66700 1.000 260.51791 145 ASN B C 1
ATOM 4425 O O . ASN B 2 145 ? 131.17400 149.77500 91.63500 1.000 260.51791 145 ASN B O 1
ATOM 4427 N N . GLU B 2 146 ? 129.71700 148.42500 90.58000 1.000 246.54790 146 GLU B N 1
ATOM 4428 C CA . GLU B 2 146 ? 128.73700 148.55200 91.65100 1.000 246.54790 146 GLU B CA 1
ATOM 4429 C C . GLU B 2 146 ? 129.28000 148.04600 92.98100 1.000 246.54790 146 GLU B C 1
ATOM 4430 O O . GLU B 2 146 ? 128.78100 148.43800 94.03800 1.000 246.54790 146 GLU B O 1
ATOM 4432 N N . TYR B 2 147 ? 130.29300 147.19000 92.94800 1.000 236.73904 147 TYR B N 1
ATOM 4433 C CA . TYR B 2 147 ? 130.81800 146.55300 94.14500 1.000 236.73904 147 TYR B CA 1
ATOM 4434 C C . TYR B 2 147 ? 131.85000 147.42900 94.83100 1.000 236.73904 147 TYR B C 1
ATOM 4435 O O . TYR B 2 147 ? 131.86200 147.54100 96.05600 1.000 236.73904 147 TYR B O 1
ATOM 4437 N N . LEU B 2 148 ? 132.76600 147.99700 94.05600 1.000 237.09752 148 LEU B N 1
ATOM 4438 C CA . LEU B 2 148 ? 133.58800 149.07600 94.56800 1.000 237.09752 148 LEU B CA 1
ATOM 4439 C C . LEU B 2 148 ? 132.70100 150.18100 95.10500 1.000 237.09752 148 LEU B C 1
ATOM 4440 O O . LEU B 2 148 ? 133.01500 150.80200 96.12300 1.000 237.09752 148 LEU B O 1
ATOM 4442 N N . GLU B 2 149 ? 131.58100 150.43700 94.42800 1.000 234.48167 149 GLU B N 1
ATOM 4443 C CA . GLU B 2 149 ? 130.56300 151.29900 95.00800 1.000 234.48167 149 GLU B CA 1
ATOM 4444 C C . GLU B 2 149 ? 130.11200 150.75600 96.35200 1.000 234.48167 149 GLU B C 1
ATOM 4445 O O . GLU B 2 149 ? 129.91200 151.51600 97.30500 1.000 234.48167 149 GLU B O 1
ATOM 4447 N N . GLN B 2 150 ? 129.96700 149.43800 96.45300 1.000 205.93543 150 GLN B N 1
ATOM 4448 C CA . GLN B 2 150 ? 129.74000 148.82900 97.75300 1.000 205.93543 150 GLN B CA 1
ATOM 4449 C C . GLN B 2 150 ? 131.01700 148.78500 98.58100 1.000 205.93543 150 GLN B C 1
ATOM 4450 O O . GLN B 2 150 ? 130.95500 148.90400 99.80800 1.000 205.93543 150 GLN B O 1
ATOM 4452 N N . PHE B 2 151 ? 132.17500 148.63700 97.94000 1.000 215.18098 151 PHE B N 1
ATOM 4453 C CA . PHE B 2 151 ? 133.42400 148.63500 98.68500 1.000 215.18098 151 PHE B CA 1
ATOM 4454 C C . PHE B 2 151 ? 133.75600 150.04400 99.16700 1.000 215.18098 151 PHE B C 1
ATOM 4455 O O . PHE B 2 151 ? 133.17400 151.03400 98.71800 1.000 215.18098 151 PHE B O 1
ATOM 4457 N N . VAL B 2 152 ? 134.67700 150.13000 100.12700 1.000 243.37493 152 VAL B N 1
ATOM 4458 C CA . VAL B 2 152 ? 135.02300 151.43400 100.68700 1.000 243.37493 152 VAL B CA 1
ATOM 4459 C C . VAL B 2 152 ? 136.52500 151.67200 100.82300 1.000 243.37493 152 VAL B C 1
ATOM 4460 O O . VAL B 2 152 ? 136.95500 152.80800 101.04700 1.000 243.37493 152 VAL B O 1
ATOM 4462 N N . GLY B 2 153 ? 137.33600 150.62300 100.70300 1.000 213.62681 153 GLY B N 1
ATOM 4463 C CA . GLY B 2 153 ? 138.71300 150.74100 101.15200 1.000 213.62681 153 GLY B CA 1
ATOM 4464 C C . GLY B 2 153 ? 139.82000 150.72300 100.11700 1.000 213.62681 153 GLY B C 1
ATOM 4465 O O . GLY B 2 153 ? 140.10000 151.73500 99.46900 1.000 213.62681 153 GLY B O 1
ATOM 4466 N N . ASP B 2 154 ? 140.47200 149.57100 99.96900 1.000 196.82159 154 ASP B N 1
ATOM 4467 C CA . ASP B 2 154 ? 141.71600 149.47300 99.20800 1.000 196.82159 154 ASP B CA 1
ATOM 4468 C C . ASP B 2 154 ? 141.39000 149.58300 97.72900 1.000 196.82159 154 ASP B C 1
ATOM 4469 O O . ASP B 2 154 ? 141.34600 148.59900 96.99000 1.000 196.82159 154 ASP B O 1
ATOM 4471 N N . GLN B 2 155 ? 141.21300 150.81900 97.27800 1.000 196.66135 155 GLN B N 1
ATOM 4472 C CA . GLN B 2 155 ? 140.96400 151.07200 95.86900 1.000 196.66135 155 GLN B CA 1
ATOM 4473 C C . GLN B 2 155 ? 142.11200 150.53600 95.03100 1.000 196.66135 155 GLN B C 1
ATOM 4474 O O . GLN B 2 155 ? 142.09200 150.64200 93.80600 1.000 196.66135 155 GLN B O 1
ATOM 4476 N N . GLU B 2 156 ? 143.14700 150.01400 95.68800 1.000 232.66935 156 GLU B N 1
ATOM 4477 C CA . GLU B 2 156 ? 144.01200 149.03900 95.04500 1.000 232.66935 156 GLU B CA 1
ATOM 4478 C C . GLU B 2 156 ? 143.13900 148.07000 94.28400 1.000 232.66935 156 GLU B C 1
ATOM 4479 O O . GLU B 2 156 ? 143.39900 147.73000 93.12300 1.000 232.66935 156 GLU B O 1
ATOM 4481 N N . ALA B 2 157 ? 142.09200 147.60200 94.95000 1.000 229.18298 157 ALA B N 1
ATOM 4482 C CA . ALA B 2 157 ? 141.03200 146.92200 94.23500 1.000 229.18298 157 ALA B CA 1
ATOM 4483 C C . ALA B 2 157 ? 140.57400 147.76700 93.06000 1.000 229.18298 157 ALA B C 1
ATOM 4484 O O . ALA B 2 157 ? 140.72900 147.37700 91.89800 1.000 229.18298 157 ALA B O 1
ATOM 4486 N N . TRP B 2 158 ? 140.06500 148.96600 93.35100 1.000 208.69894 158 TRP B N 1
ATOM 4487 C CA . TRP B 2 158 ? 139.63900 149.85500 92.28200 1.000 208.69894 158 TRP B CA 1
ATOM 4488 C C . TRP B 2 158 ? 140.76700 150.10300 91.30700 1.000 208.69894 158 TRP B C 1
ATOM 4489 O O . TRP B 2 158 ? 140.52400 150.35400 90.12500 1.000 208.69894 158 TRP B O 1
ATOM 4491 N N . HIS B 2 159 ? 142.00600 150.02800 91.77700 1.000 235.96730 159 HIS B N 1
ATOM 4492 C CA . HIS B 2 159 ? 143.12700 150.13600 90.86100 1.000 235.96730 159 HIS B CA 1
ATOM 4493 C C . HIS B 2 159 ? 143.05300 149.05600 89.79500 1.000 235.96730 159 HIS B C 1
ATOM 4494 O O . HIS B 2 159 ? 142.96000 149.35500 88.60500 1.000 235.96730 159 HIS B O 1
ATOM 4496 N N . GLU B 2 160 ? 143.07200 147.79000 90.20500 1.000 248.80361 160 GLU B N 1
ATOM 4497 C CA . GLU B 2 160 ? 142.99100 146.71400 89.22200 1.000 248.80361 160 GLU B CA 1
ATOM 4498 C C . GLU B 2 160 ? 141.71200 146.79800 88.40000 1.000 248.80361 160 GLU B C 1
ATOM 4499 O O . GLU B 2 160 ? 141.69500 146.43400 87.21600 1.000 248.80361 160 GLU B O 1
ATOM 4501 N N . LEU B 2 161 ? 140.62800 147.24600 89.02000 1.000 221.46993 161 LEU B N 1
ATOM 4502 C CA . LEU B 2 161 ? 139.39200 147.46200 88.28500 1.000 221.46993 161 LEU B CA 1
ATOM 4503 C C . LEU B 2 161 ? 139.63300 148.39700 87.11500 1.000 221.46993 161 LEU B C 1
ATOM 4504 O O . LEU B 2 161 ? 139.39400 148.05300 85.95400 1.000 221.46993 161 LEU B O 1
ATOM 4506 N N . ALA B 2 162 ? 140.12400 149.59100 87.41300 1.000 240.69930 162 ALA B N 1
ATOM 4507 C CA . ALA B 2 162 ? 140.45300 150.53700 86.36600 1.000 240.69930 162 ALA B CA 1
ATOM 4508 C C . ALA B 2 162 ? 141.48800 149.96600 85.41900 1.000 240.69930 162 ALA B C 1
ATOM 4509 O O . ALA B 2 162 ? 141.56500 150.38200 84.26500 1.000 240.69930 162 ALA B O 1
ATOM 4511 N N . GLU B 2 163 ? 142.32100 149.05100 85.89900 1.000 234.43096 163 GLU B N 1
ATOM 4512 C CA . GLU B 2 163 ? 143.26500 148.39500 85.00800 1.000 234.43096 163 GLU B CA 1
ATOM 4513 C C . GLU B 2 163 ? 142.51300 147.68400 83.90500 1.000 234.43096 163 GLU B C 1
ATOM 4514 O O . GLU B 2 163 ? 142.77400 147.89100 82.71700 1.000 234.43096 163 GLU B O 1
ATOM 4516 N N . LEU B 2 164 ? 141.55400 146.85600 84.29200 1.000 212.85488 164 LEU B N 1
ATOM 4517 C CA . LEU B 2 164 ? 140.66400 146.26300 83.30500 1.000 212.85488 164 LEU B CA 1
ATOM 4518 C C . LEU B 2 164 ? 139.98100 147.34100 82.47700 1.000 212.85488 164 LEU B C 1
ATOM 4519 O O . LEU B 2 164 ? 139.81000 147.19500 81.26200 1.000 212.85488 164 LEU B O 1
ATOM 4521 N N . TYR B 2 165 ? 139.59300 148.43600 83.12200 1.000 234.10747 165 TYR B N 1
ATOM 4522 C CA . TYR B 2 165 ? 138.81800 149.47200 82.45000 1.000 234.10747 165 TYR B CA 1
ATOM 4523 C C . TYR B 2 165 ? 139.60200 150.09400 81.30300 1.000 234.10747 165 TYR B C 1
ATOM 4524 O O . TYR B 2 165 ? 139.14800 150.11400 80.15600 1.000 234.10747 165 TYR B O 1
ATOM 4526 N N . ILE B 2 166 ? 140.77900 150.63500 81.60700 1.000 264.25309 166 ILE B N 1
ATOM 4527 C CA . ILE B 2 166 ? 141.65400 151.19600 80.59000 1.000 264.25309 166 ILE B CA 1
ATOM 4528 C C . ILE B 2 166 ? 142.22700 150.12000 79.68900 1.000 264.25309 166 ILE B C 1
ATOM 4529 O O . ILE B 2 166 ? 142.73800 150.43400 78.60800 1.000 264.25309 166 ILE B O 1
ATOM 4531 N N . ASN B 2 167 ? 142.16200 148.85300 80.09800 1.000 256.24094 167 ASN B N 1
ATOM 4532 C CA . ASN B 2 167 ? 142.38100 147.78700 79.13400 1.000 256.24094 167 ASN B CA 1
ATOM 4533 C C . ASN B 2 167 ? 141.27800 147.80100 78.09200 1.000 256.24094 167 ASN B C 1
ATOM 4534 O O . ASN B 2 167 ? 141.52600 147.55100 76.90700 1.000 256.24094 167 ASN B O 1
ATOM 4536 N N . GLU B 2 168 ? 140.05900 148.12400 78.51300 1.000 258.69001 168 GLU B N 1
ATOM 4537 C CA . GLU B 2 168 ? 138.98500 148.46200 77.59400 1.000 258.69001 168 GLU B CA 1
ATOM 4538 C C . GLU B 2 168 ? 139.00400 149.93900 77.22500 1.000 258.69001 168 GLU B C 1
ATOM 4539 O O . GLU B 2 168 ? 138.00500 150.45800 76.71500 1.000 258.69001 168 GLU B O 1
ATOM 4541 N N . HIS B 2 169 ? 140.11600 150.62400 77.49900 1.000 248.54796 169 HIS B N 1
ATOM 4542 C CA . HIS B 2 169 ? 140.33700 152.01300 77.11300 1.000 248.54796 169 HIS B CA 1
ATOM 4543 C C . HIS B 2 169 ? 139.37800 152.97000 77.81200 1.000 248.54796 169 HIS B C 1
ATOM 4544 O O . HIS B 2 169 ? 139.02300 154.01300 77.26100 1.000 248.54796 169 HIS B O 1
ATOM 4546 N N . ASP B 2 170 ? 138.95800 152.64300 79.03300 1.000 210.25026 170 ASP B N 1
ATOM 4547 C CA . ASP B 2 170 ? 138.16500 153.56800 79.83900 1.000 210.25026 170 ASP B CA 1
ATOM 4548 C C . ASP B 2 170 ? 139.09000 154.58800 80.50200 1.000 210.25026 170 ASP B C 1
ATOM 4549 O O . ASP B 2 170 ? 139.11400 154.76600 81.71900 1.000 210.25026 170 ASP B O 1
ATOM 4551 N N . TYR B 2 171 ? 139.83900 155.28700 79.65100 1.000 193.33417 171 TYR B N 1
ATOM 4552 C CA . TYR B 2 171 ? 141.01200 156.01600 80.11200 1.000 193.33417 171 TYR B CA 1
ATOM 4553 C C . TYR B 2 171 ? 140.65400 157.13900 81.07200 1.000 193.33417 171 TYR B C 1
ATOM 4554 O O . TYR B 2 171 ? 141.42600 157.43600 81.99100 1.000 193.33417 171 TYR B O 1
ATOM 4556 N N . ALA B 2 172 ? 139.50600 157.78000 80.87500 1.000 201.56422 172 ALA B N 1
ATOM 4557 C CA . ALA B 2 172 ? 139.17900 158.96900 81.64800 1.000 201.56422 172 ALA B CA 1
ATOM 4558 C C . ALA B 2 172 ? 139.08700 158.65500 83.13400 1.000 201.56422 172 ALA B C 1
ATOM 4559 O O . ALA B 2 172 ? 139.93100 159.09000 83.93300 1.000 201.56422 172 ALA B O 1
ATOM 4561 N N . LYS B 2 173 ? 138.08900 157.84900 83.49500 1.000 197.33179 173 LYS B N 1
ATOM 4562 C CA . LYS B 2 173 ? 137.95700 157.41900 84.87700 1.000 197.33179 173 LYS B CA 1
ATOM 4563 C C . LYS B 2 173 ? 139.19900 156.67300 85.33100 1.000 197.33179 173 LYS B C 1
ATOM 4564 O O . LYS B 2 173 ? 139.51800 156.66500 86.52400 1.000 197.33179 173 LYS B O 1
ATOM 4566 N N . ALA B 2 174 ? 139.92100 156.06200 84.39200 1.000 171.24001 174 ALA B N 1
ATOM 4567 C CA . ALA B 2 174 ? 141.13100 155.32300 84.73200 1.000 171.24001 174 ALA B CA 1
ATOM 4568 C C . ALA B 2 174 ? 142.18400 156.22500 85.36400 1.000 171.24001 174 ALA B C 1
ATOM 4569 O O . ALA B 2 174 ? 142.58200 156.02500 86.51600 1.000 171.24001 174 ALA B O 1
ATOM 4571 N N . ALA B 2 175 ? 142.65400 157.22700 84.62200 1.000 145.00586 175 ALA B N 1
ATOM 4572 C CA . ALA B 2 175 ? 143.62800 158.14500 85.19800 1.000 145.00586 175 ALA B CA 1
ATOM 4573 C C . ALA B 2 175 ? 143.03900 158.91000 86.36800 1.000 145.00586 175 ALA B C 1
ATOM 4574 O O . ALA B 2 175 ? 143.77000 159.28400 87.29200 1.000 145.00586 175 ALA B O 1
ATOM 4576 N N . PHE B 2 176 ? 141.72700 159.15800 86.34600 1.000 152.69534 176 PHE B N 1
ATOM 4577 C CA . PHE B 2 176 ? 141.06600 159.73700 87.50900 1.000 152.69534 176 PHE B CA 1
ATOM 4578 C C . PHE B 2 176 ? 141.37600 158.93700 88.76500 1.000 152.69534 176 PHE B C 1
ATOM 4579 O O . PHE B 2 176 ? 141.90100 159.46400 89.75300 1.000 152.69534 176 PHE B O 1
ATOM 4581 N N . CYS B 2 177 ? 141.04300 157.65400 88.73900 1.000 149.72073 177 CYS B N 1
ATOM 4582 C CA . CYS B 2 177 ? 141.31700 156.80400 89.88300 1.000 149.72073 177 CYS B CA 1
ATOM 4583 C C . CYS B 2 177 ? 142.80500 156.69700 90.14600 1.000 149.72073 177 CYS B C 1
ATOM 4584 O O . CYS B 2 177 ? 143.21500 156.57200 91.29900 1.000 149.72073 177 CYS B O 1
ATOM 4586 N N . LEU B 2 178 ? 143.62500 156.70700 89.09600 1.000 129.39289 178 LEU B N 1
ATOM 4587 C CA . LEU B 2 178 ? 145.06800 156.70200 89.29300 1.000 129.39289 178 LEU B CA 1
ATOM 4588 C C . LEU B 2 178 ? 145.45700 157.83200 90.22400 1.000 129.39289 178 LEU B C 1
ATOM 4589 O O . LEU B 2 178 ? 146.15100 157.63800 91.23500 1.000 129.39289 178 LEU B O 1
ATOM 4591 N N . GLU B 2 179 ? 144.98400 159.02400 89.89100 1.000 145.81736 179 GLU B N 1
ATOM 4592 C CA . GLU B 2 179 ? 145.18900 160.18700 90.73200 1.000 145.81736 179 GLU B CA 1
ATOM 4593 C C . GLU B 2 179 ? 144.66400 159.94400 92.14000 1.000 145.81736 179 GLU B C 1
ATOM 4594 O O . GLU B 2 179 ? 145.40300 160.07800 93.11900 1.000 145.81736 179 GLU B O 1
ATOM 4596 N N . GLU B 2 180 ? 143.37400 159.62100 92.25200 1.000 165.67808 180 GLU B N 1
ATOM 4597 C CA . GLU B 2 180 ? 142.74800 159.40700 93.55500 1.000 165.67808 180 GLU B CA 1
ATOM 4598 C C . GLU B 2 180 ? 143.58000 158.47900 94.42700 1.000 165.67808 180 GLU B C 1
ATOM 4599 O O . GLU B 2 180 ? 143.80100 158.73600 95.61600 1.000 165.67808 180 GLU B O 1
ATOM 4601 N N . LEU B 2 181 ? 144.04400 157.38600 93.83700 1.000 141.74302 181 LEU B N 1
ATOM 4602 C CA . LEU B 2 181 ? 144.88400 156.43200 94.53800 1.000 141.74302 181 LEU B CA 1
ATOM 4603 C C . LEU B 2 181 ? 146.14600 157.09300 95.05400 1.000 141.74302 181 LEU B C 1
ATOM 4604 O O . LEU B 2 181 ? 146.39500 157.14300 96.26400 1.000 141.74302 181 LEU B O 1
ATOM 4606 N N . MET B 2 182 ? 146.95300 157.61500 94.13400 1.000 119.43034 182 MET B N 1
ATOM 4607 C CA . MET B 2 182 ? 148.17900 158.27700 94.54500 1.000 119.43034 182 MET B CA 1
ATOM 4608 C C . MET B 2 182 ? 147.91300 159.28300 95.65000 1.000 119.43034 182 MET B C 1
ATOM 4609 O O . MET B 2 182 ? 148.76700 159.50700 96.51000 1.000 119.43034 182 MET B O 1
ATOM 4611 N N . MET B 2 183 ? 146.73500 159.89700 95.64300 1.000 124.90547 183 MET B N 1
ATOM 4612 C CA . MET B 2 183 ? 146.36700 160.77600 96.74100 1.000 124.90547 183 MET B CA 1
ATOM 4613 C C . MET B 2 183 ? 146.29700 159.97700 98.02200 1.000 124.90547 183 MET B C 1
ATOM 4614 O O . MET B 2 183 ? 147.05200 160.21700 98.97100 1.000 124.90547 183 MET B O 1
ATOM 4616 N N . THR B 2 184 ? 145.40600 158.98900 98.04600 1.000 106.47831 184 THR B N 1
ATOM 4617 C CA . THR B 2 184 ? 145.37400 158.05400 99.15500 1.000 106.47831 184 THR B CA 1
ATOM 4618 C C . THR B 2 184 ? 146.75700 157.52200 99.45800 1.000 106.47831 184 THR B C 1
ATOM 4619 O O . THR B 2 184 ? 147.03100 157.12900 100.59300 1.000 106.47831 184 THR B O 1
ATOM 4621 N N . ASN B 2 185 ? 147.64500 157.56500 98.49500 1.000 109.08113 185 ASN B N 1
ATOM 4622 C CA . ASN B 2 185 ? 148.99000 157.09300 98.71500 1.000 109.08113 185 ASN B CA 1
ATOM 4623 C C . ASN B 2 185 ? 149.89900 158.29900 98.66400 1.000 109.08113 185 ASN B C 1
ATOM 4624 O O . ASN B 2 185 ? 150.76400 158.38600 97.78900 1.000 109.08113 185 ASN B O 1
ATOM 4626 N N . PRO B 2 186 ? 149.73200 159.23000 99.58200 1.000 106.71094 186 PRO B N 1
ATOM 4627 C CA . PRO B 2 186 ? 150.40100 160.53100 99.47000 1.000 106.71094 186 PRO B CA 1
ATOM 4628 C C . PRO B 2 186 ? 151.83200 160.45900 98.97000 1.000 106.71094 186 PRO B C 1
ATOM 4629 O O . PRO B 2 186 ? 152.31400 161.38300 98.31400 1.000 106.71094 186 PRO B O 1
ATOM 4631 N N . HIS B 2 187 ? 152.51700 159.36000 99.26300 1.000 126.32248 187 HIS B N 1
ATOM 4632 C CA . HIS B 2 187 ? 153.88300 159.13700 98.80100 1.000 126.32248 187 HIS B CA 1
ATOM 4633 C C . HIS B 2 187 ? 153.93000 158.13700 97.65900 1.000 126.32248 187 HIS B C 1
ATOM 4634 O O . HIS B 2 187 ? 154.85100 157.32000 97.56900 1.000 126.32248 187 HIS B O 1
ATOM 4636 N N . ASN B 2 188 ? 152.95500 158.19100 96.75800 1.000 117.17666 188 ASN B N 1
ATOM 4637 C CA . ASN B 2 188 ? 152.80400 157.15400 95.74800 1.000 117.17666 188 ASN B CA 1
ATOM 4638 C C . ASN B 2 188 ? 153.88100 157.25500 94.68500 1.000 117.17666 188 ASN B C 1
ATOM 4639 O O . ASN B 2 188 ? 153.58100 157.50500 93.51800 1.000 117.17666 188 ASN B O 1
ATOM 4641 N N . HIS B 2 189 ? 155.12500 157.00300 95.06900 1.000 86.59472 189 HIS B N 1
ATOM 4642 C CA . HIS B 2 189 ? 156.23400 157.22300 94.16000 1.000 86.59472 189 HIS B CA 1
ATOM 4643 C C . HIS B 2 189 ? 156.12000 156.37600 92.90600 1.000 86.59472 189 HIS B C 1
ATOM 4644 O O . HIS B 2 189 ? 155.88900 156.89700 91.81000 1.000 86.59472 189 HIS B O 1
ATOM 4646 N N . LEU B 2 190 ? 156.21400 155.06500 93.05900 1.000 71.25428 190 LEU B N 1
ATOM 4647 C CA . LEU B 2 190 ? 156.04100 154.22500 91.89000 1.000 71.25428 190 LEU B CA 1
ATOM 4648 C C . LEU B 2 190 ? 154.65000 154.39100 91.32400 1.000 71.25428 190 LEU B C 1
ATOM 4649 O O . LEU B 2 190 ? 154.45900 154.32300 90.11100 1.000 71.25428 190 LEU B O 1
ATOM 4651 N N . TYR B 2 191 ? 153.67200 154.65700 92.18300 1.000 89.89889 191 TYR B N 1
ATOM 4652 C CA . TYR B 2 191 ? 152.33000 154.90700 91.68400 1.000 89.89889 191 TYR B CA 1
ATOM 4653 C C . TYR B 2 191 ? 152.23900 156.25400 90.99900 1.000 89.89889 191 TYR B C 1
ATOM 4654 O O . TYR B 2 191 ? 151.41600 156.43800 90.09500 1.000 89.89889 191 TYR B O 1
ATOM 4656 N N . CYS B 2 192 ? 153.05800 157.21200 91.41300 1.000 82.52736 192 CYS B N 1
ATOM 4657 C CA . CYS B 2 192 ? 153.20400 158.39500 90.58700 1.000 82.52736 192 CYS B CA 1
ATOM 4658 C C . CYS B 2 192 ? 153.66400 157.99900 89.19800 1.000 82.52736 192 CYS B C 1
ATOM 4659 O O . CYS B 2 192 ? 153.08800 158.43300 88.19700 1.000 82.52736 192 CYS B O 1
ATOM 4661 N N . GLN B 2 193 ? 154.71500 157.18200 89.12200 1.000 72.50849 193 GLN B N 1
ATOM 4662 C CA . GLN B 2 193 ? 155.16500 156.68400 87.82900 1.000 72.50849 193 GLN B CA 1
ATOM 4663 C C . GLN B 2 193 ? 154.02100 156.05200 87.06700 1.000 72.50849 193 GLN B C 1
ATOM 4664 O O . GLN B 2 193 ? 153.88800 156.22200 85.85100 1.000 72.50849 193 GLN B O 1
ATOM 4666 N N . GLN B 2 194 ? 153.18700 155.31500 87.78000 1.000 89.25305 194 GLN B N 1
ATOM 4667 C CA . GLN B 2 194 ? 152.06700 154.63500 87.15500 1.000 89.25305 194 GLN B CA 1
ATOM 4668 C C . GLN B 2 194 ? 151.10200 155.62300 86.51600 1.000 89.25305 194 GLN B C 1
ATOM 4669 O O . GLN B 2 194 ? 150.91000 155.61500 85.30100 1.000 89.25305 194 GLN B O 1
ATOM 4671 N N . TYR B 2 195 ? 150.50300 156.49900 87.32300 1.000 89.78708 195 TYR B N 1
ATOM 4672 C CA . TYR B 2 195 ? 149.53200 157.44600 86.78100 1.000 89.78708 195 TYR B CA 1
ATOM 4673 C C . TYR B 2 195 ? 150.15800 158.30900 85.70500 1.000 89.78708 195 TYR B C 1
ATOM 4674 O O . TYR B 2 195 ? 149.48400 158.71000 84.74400 1.000 89.78708 195 TYR B O 1
ATOM 4676 N N . ALA B 2 196 ? 151.43500 158.63800 85.87500 1.000 104.61890 196 ALA B N 1
ATOM 4677 C CA . ALA B 2 196 ? 152.20700 159.25300 84.81300 1.000 104.61890 196 ALA B CA 1
ATOM 4678 C C . ALA B 2 196 ? 152.05400 158.47200 83.52200 1.000 104.61890 196 ALA B C 1
ATOM 4679 O O . ALA B 2 196 ? 151.57200 158.99100 82.51400 1.000 104.61890 196 ALA B O 1
ATOM 4681 N N . GLU B 2 197 ? 152.43700 157.20100 83.55400 1.000 93.57052 197 GLU B N 1
ATOM 4682 C CA . GLU B 2 197 ? 152.32300 156.37100 82.36600 1.000 93.57052 197 GLU B CA 1
ATOM 4683 C C . GLU B 2 197 ? 150.88200 156.27900 81.89000 1.000 93.57052 197 GLU B C 1
ATOM 4684 O O . GLU B 2 197 ? 150.62900 156.08800 80.69700 1.000 93.57052 197 GLU B O 1
ATOM 4686 N N . VAL B 2 198 ? 149.93000 156.40700 82.81000 1.000 105.84053 198 VAL B N 1
ATOM 4687 C CA . VAL B 2 198 ? 148.52100 156.36600 82.44000 1.000 105.84053 198 VAL B CA 1
ATOM 4688 C C . VAL B 2 198 ? 148.21600 157.51700 81.49900 1.000 105.84053 198 VAL B C 1
ATOM 4689 O O . VAL B 2 198 ? 147.75400 157.32700 80.36800 1.000 105.84053 198 VAL B O 1
ATOM 4691 N N . LYS B 2 199 ? 148.50500 158.73000 81.95100 1.000 133.57762 199 LYS B N 1
ATOM 4692 C CA . LYS B 2 199 ? 148.32800 159.88400 81.08300 1.000 133.57762 199 LYS B CA 1
ATOM 4693 C C . LYS B 2 199 ? 149.23500 159.82200 79.86100 1.000 133.57762 199 LYS B C 1
ATOM 4694 O O . LYS B 2 199 ? 148.92700 160.44400 78.84200 1.000 133.57762 199 LYS B O 1
ATOM 4696 N N . TYR B 2 200 ? 150.35300 159.10200 79.94600 1.000 132.72487 200 TYR B N 1
ATOM 4697 C CA . TYR B 2 200 ? 151.17100 158.86400 78.76500 1.000 132.72487 200 TYR B CA 1
ATOM 4698 C C . TYR B 2 200 ? 150.36600 158.12800 77.71600 1.000 132.72487 200 TYR B C 1
ATOM 4699 O O . TYR B 2 200 ? 150.14000 158.63500 76.61300 1.000 132.72487 200 TYR B O 1
ATOM 4701 N N . THR B 2 201 ? 149.89700 156.93600 78.07100 1.000 147.75957 201 THR B N 1
ATOM 4702 C CA . THR B 2 201 ? 148.93600 156.19100 77.27400 1.000 147.75957 201 THR B CA 1
ATOM 4703 C C . THR B 2 201 ? 147.85000 157.12700 76.77000 1.000 147.75957 201 THR B C 1
ATOM 4704 O O . THR B 2 201 ? 147.36100 156.97900 75.64700 1.000 147.75957 201 THR B O 1
ATOM 4706 N N . GLN B 2 202 ? 147.47000 158.10200 77.58800 1.000 160.02198 202 GLN B N 1
ATOM 4707 C CA . GLN B 2 202 ? 146.61800 159.16700 77.08300 1.000 160.02198 202 GLN B CA 1
ATOM 4708 C C . GLN B 2 202 ? 147.41300 160.11300 76.19400 1.000 160.02198 202 GLN B C 1
ATOM 4709 O O . GLN B 2 202 ? 147.14400 160.23500 74.99400 1.000 160.02198 202 GLN B O 1
ATOM 4711 N N . GLY B 2 203 ? 148.42500 160.76400 76.76100 1.000 175.77012 203 GLY B N 1
ATOM 4712 C CA . GLY B 2 203 ? 149.16300 161.79900 76.06300 1.000 175.77012 203 GLY B CA 1
ATOM 4713 C C . GLY B 2 203 ? 148.27100 163.00600 75.86000 1.000 175.77012 203 GLY B C 1
ATOM 4714 O O . GLY B 2 203 ? 147.04900 162.88200 75.96600 1.000 175.77012 203 GLY B O 1
ATOM 4715 N N . GLY B 2 204 ? 148.83200 164.17600 75.58400 1.000 197.80994 204 GLY B N 1
ATOM 4716 C CA . GLY B 2 204 ? 148.02700 165.36300 75.36600 1.000 197.80994 204 GLY B CA 1
ATOM 4717 C C . GLY B 2 204 ? 148.47600 166.53500 76.21800 1.000 197.80994 204 GLY B C 1
ATOM 4718 O O . GLY B 2 204 ? 149.30200 166.41200 77.11800 1.000 197.80994 204 GLY B O 1
ATOM 4719 N N . LEU B 2 205 ? 147.89300 167.69500 75.90600 1.000 192.76770 205 LEU B N 1
ATOM 4720 C CA . LEU B 2 205 ? 148.29700 168.96300 76.50400 1.000 192.76770 205 LEU B CA 1
ATOM 4721 C C . LEU B 2 205 ? 148.08100 169.02200 78.01100 1.000 192.76770 205 LEU B C 1
ATOM 4722 O O . LEU B 2 205 ? 149.04400 169.09700 78.78100 1.000 192.76770 205 LEU B O 1
ATOM 4724 N N . GLU B 2 206 ? 146.82000 168.98600 78.44300 1.000 225.44427 206 GLU B N 1
ATOM 4725 C CA . GLU B 2 206 ? 146.54600 168.93700 79.87300 1.000 225.44427 206 GLU B CA 1
ATOM 4726 C C . GLU B 2 206 ? 147.09700 167.65400 80.47000 1.000 225.44427 206 GLU B C 1
ATOM 4727 O O . GLU B 2 206 ? 147.57300 167.63500 81.61800 1.000 225.44427 206 GLU B O 1
ATOM 4729 N N . ASN B 2 207 ? 147.01900 166.56400 79.70200 1.000 199.50197 207 ASN B N 1
ATOM 4730 C CA . ASN B 2 207 ? 147.78000 165.37100 80.03000 1.000 199.50197 207 ASN B CA 1
ATOM 4731 C C . ASN B 2 207 ? 149.22200 165.74400 80.30500 1.000 199.50197 207 ASN B C 1
ATOM 4732 O O . ASN B 2 207 ? 149.67000 165.68700 81.44900 1.000 199.50197 207 ASN B O 1
ATOM 4734 N N . LEU B 2 208 ? 149.92000 166.26400 79.29100 1.000 183.01686 208 LEU B N 1
ATOM 4735 C CA . LEU B 2 208 ? 151.31300 166.66200 79.46800 1.000 183.01686 208 LEU B CA 1
ATOM 4736 C C . LEU B 2 208 ? 151.52200 167.36800 80.79400 1.000 183.01686 208 LEU B C 1
ATOM 4737 O O . LEU B 2 208 ? 152.37800 166.97200 81.58900 1.000 183.01686 208 LEU B O 1
ATOM 4739 N N . GLU B 2 209 ? 150.67700 168.35500 81.08800 1.000 190.06179 209 GLU B N 1
ATOM 4740 C CA . GLU B 2 209 ? 150.83100 169.11700 82.31900 1.000 190.06179 209 GLU B CA 1
ATOM 4741 C C . GLU B 2 209 ? 150.79700 168.21800 83.54800 1.000 190.06179 209 GLU B C 1
ATOM 4742 O O . GLU B 2 209 ? 151.82200 168.03100 84.21500 1.000 190.06179 209 GLU B O 1
ATOM 4744 N N . LEU B 2 210 ? 149.64500 167.59700 83.80400 1.000 167.09584 210 LEU B N 1
ATOM 4745 C CA . LEU B 2 210 ? 149.49600 166.83600 85.04400 1.000 167.09584 210 LEU B CA 1
ATOM 4746 C C . LEU B 2 210 ? 150.45000 165.65100 85.08400 1.000 167.09584 210 LEU B C 1
ATOM 4747 O O . LEU B 2 210 ? 151.08000 165.36800 86.11600 1.000 167.09584 210 LEU B O 1
ATOM 4749 N N . SER B 2 211 ? 150.57100 164.95600 83.95900 1.000 160.95770 211 SER B N 1
ATOM 4750 C CA . SER B 2 211 ? 151.39200 163.77300 83.82100 1.000 160.95770 211 SER B CA 1
ATOM 4751 C C . SER B 2 211 ? 152.84400 164.08800 84.11100 1.000 160.95770 211 SER B C 1
ATOM 4752 O O . SER B 2 211 ? 153.35200 163.64700 85.13900 1.000 160.95770 211 SER B O 1
ATOM 4754 N N . ARG B 2 212 ? 153.49100 164.89800 83.26700 1.000 129.70009 212 ARG B N 1
ATOM 4755 C CA . ARG B 2 212 ? 154.89000 165.21500 83.50000 1.000 129.70009 212 ARG B CA 1
ATOM 4756 C C . ARG B 2 212 ? 155.07900 165.79500 84.88600 1.000 129.70009 212 ARG B C 1
ATOM 4757 O O . ARG B 2 212 ? 156.11500 165.55400 85.51200 1.000 129.70009 212 ARG B O 1
ATOM 4759 N N . LYS B 2 213 ? 154.07000 166.50600 85.40700 1.000 161.50483 213 LYS B N 1
ATOM 4760 C CA . LYS B 2 213 ? 154.16600 167.03400 86.76000 1.000 161.50483 213 LYS B CA 1
ATOM 4761 C C . LYS B 2 213 ? 154.42900 165.91500 87.75300 1.000 161.50483 213 LYS B C 1
ATOM 4762 O O . LYS B 2 213 ? 155.49200 165.85600 88.38000 1.000 161.50483 213 LYS B O 1
ATOM 4764 N N . TYR B 2 214 ? 153.48300 164.99200 87.87400 1.000 133.86884 214 TYR B N 1
ATOM 4765 C CA . TYR B 2 214 ? 153.69200 163.87900 88.79100 1.000 133.86884 214 TYR B CA 1
ATOM 4766 C C . TYR B 2 214 ? 154.94000 163.09100 88.41300 1.000 133.86884 214 TYR B C 1
ATOM 4767 O O . TYR B 2 214 ? 155.71500 162.67200 89.28400 1.000 133.86884 214 TYR B O 1
ATOM 4769 N N . PHE B 2 215 ? 155.16100 162.92100 87.10900 1.000 101.98495 215 PHE B N 1
ATOM 4770 C CA . PHE B 2 215 ? 156.22600 162.07200 86.59600 1.000 101.98495 215 PHE B CA 1
ATOM 4771 C C . PHE B 2 215 ? 157.57300 162.52200 87.11200 1.000 101.98495 215 PHE B C 1
ATOM 4772 O O . PHE B 2 215 ? 158.27500 161.78200 87.80300 1.000 101.98495 215 PHE B O 1
ATOM 4774 N N . ALA B 2 216 ? 157.95400 163.73700 86.77700 1.000 104.79962 216 ALA B N 1
ATOM 4775 C CA . ALA B 2 216 ? 159.21000 164.23700 87.28700 1.000 104.79962 216 ALA B CA 1
ATOM 4776 C C . ALA B 2 216 ? 159.17000 164.40500 88.79800 1.000 104.79962 216 ALA B C 1
ATOM 4777 O O . ALA B 2 216 ? 160.19600 164.21900 89.45500 1.000 104.79962 216 ALA B O 1
ATOM 4779 N N . GLN B 2 217 ? 158.01300 164.76500 89.37200 1.000 100.60702 217 GLN B N 1
ATOM 4780 C CA . GLN B 2 217 ? 157.94000 164.91700 90.82000 1.000 100.60702 217 GLN B CA 1
ATOM 4781 C C . GLN B 2 217 ? 158.51200 163.69200 91.49000 1.000 100.60702 217 GLN B C 1
ATOM 4782 O O . GLN B 2 217 ? 159.34500 163.78300 92.39800 1.000 100.60702 217 GLN B O 1
ATOM 4784 N N . ALA B 2 218 ? 158.13700 162.53500 90.98600 1.000 91.61352 218 ALA B N 1
ATOM 4785 C CA . ALA B 2 218 ? 158.68500 161.31000 91.53200 1.000 91.61352 218 ALA B CA 1
ATOM 4786 C C . ALA B 2 218 ? 160.08000 161.04200 90.99300 1.000 91.61352 218 ALA B C 1
ATOM 4787 O O . ALA B 2 218 ? 160.94800 160.56900 91.73100 1.000 91.61352 218 ALA B O 1
ATOM 4789 N N . LEU B 2 219 ? 160.31000 161.33500 89.71400 1.000 70.24530 219 LEU B N 1
ATOM 4790 C CA . LEU B 2 219 ? 161.62200 161.11900 89.12900 1.000 70.24530 219 LEU B CA 1
ATOM 4791 C C . LEU B 2 219 ? 162.67400 161.68400 90.05500 1.000 70.24530 219 LEU B C 1
ATOM 4792 O O . LEU B 2 219 ? 163.58900 160.98500 90.49600 1.000 70.24530 219 LEU B O 1
ATOM 4794 N N . LYS B 2 220 ? 162.52300 162.95500 90.38900 1.000 77.11438 220 LYS B N 1
ATOM 4795 C CA . LYS B 2 220 ? 163.22800 163.50700 91.52800 1.000 77.11438 220 LYS B CA 1
ATOM 4796 C C . LYS B 2 220 ? 163.04400 162.62100 92.74800 1.000 77.11438 220 LYS B C 1
ATOM 4797 O O . LYS B 2 220 ? 164.00600 162.05000 93.26900 1.000 77.11438 220 LYS B O 1
ATOM 4799 N N . LEU B 2 221 ? 161.79700 162.45700 93.18400 1.000 82.96121 221 LEU B N 1
ATOM 4800 C CA . LEU B 2 221 ? 161.54700 161.74600 94.42900 1.000 82.96121 221 LEU B CA 1
ATOM 4801 C C . LEU B 2 221 ? 162.13800 160.34600 94.41100 1.000 82.96121 221 LEU B C 1
ATOM 4802 O O . LEU B 2 221 ? 162.60100 159.85700 95.44400 1.000 82.96121 221 LEU B O 1
ATOM 4804 N N . ASN B 2 222 ? 162.16400 159.70000 93.26000 1.000 79.75357 222 ASN B N 1
ATOM 4805 C CA . ASN B 2 222 ? 162.81700 158.40700 93.12200 1.000 79.75357 222 ASN B CA 1
ATOM 4806 C C . ASN B 2 222 ? 164.02900 158.62400 92.23600 1.000 79.75357 222 ASN B C 1
ATOM 4807 O O . ASN B 2 222 ? 163.97600 158.41800 91.02400 1.000 79.75357 222 ASN B O 1
ATOM 4809 N N . ASN B 2 223 ? 165.13600 159.01000 92.85900 1.000 93.74563 223 ASN B N 1
ATOM 4810 C CA . ASN B 2 223 ? 166.35400 159.34600 92.13500 1.000 93.74563 223 ASN B CA 1
ATOM 4811 C C . ASN B 2 223 ? 166.92600 158.14100 91.40300 1.000 93.74563 223 ASN B C 1
ATOM 4812 O O . ASN B 2 223 ? 167.96500 158.24700 90.74300 1.000 93.74563 223 ASN B O 1
ATOM 4814 N N . ARG B 2 224 ? 166.29000 156.98400 91.54800 1.000 101.66097 224 ARG B N 1
ATOM 4815 C CA . ARG B 2 224 ? 166.70400 155.79000 90.83300 1.000 101.66097 224 ARG B CA 1
ATOM 4816 C C . ARG B 2 224 ? 165.72100 155.36400 89.75000 1.000 101.66097 224 ARG B C 1
ATOM 4817 O O . ARG B 2 224 ? 165.96100 154.35500 89.08200 1.000 101.66097 224 ARG B O 1
ATOM 4819 N N . ASN B 2 225 ? 164.62700 156.10200 89.54700 1.000 71.54349 225 ASN B N 1
ATOM 4820 C CA . ASN B 2 225 ? 163.58000 155.68900 88.60800 1.000 71.54349 225 ASN B CA 1
ATOM 4821 C C . ASN B 2 225 ? 163.91400 156.15200 87.19000 1.000 71.54349 225 ASN B C 1
ATOM 4822 O O . ASN B 2 225 ? 163.38000 157.13800 86.67700 1.000 71.54349 225 ASN B O 1
ATOM 4824 N N . MET B 2 226 ? 164.78000 155.38400 86.52400 1.000 56.64703 226 MET B N 1
ATOM 4825 C CA . MET B 2 226 ? 165.15500 155.72800 85.15500 1.000 56.64703 226 MET B CA 1
ATOM 4826 C C . MET B 2 226 ? 163.98500 155.56200 84.20700 1.000 56.64703 226 MET B C 1
ATOM 4827 O O . MET B 2 226 ? 163.92400 156.22800 83.16500 1.000 56.64703 226 MET B O 1
ATOM 4829 N N . ARG B 2 227 ? 163.07200 154.65000 84.53100 1.000 45.38878 227 ARG B N 1
ATOM 4830 C CA . ARG B 2 227 ? 161.77600 154.66300 83.87900 1.000 45.38878 227 ARG B CA 1
ATOM 4831 C C . ARG B 2 227 ? 161.22200 156.07200 83.88000 1.000 45.38878 227 ARG B C 1
ATOM 4832 O O . ARG B 2 227 ? 161.03800 156.68100 82.82600 1.000 45.38878 227 ARG B O 1
ATOM 4834 N N . ALA B 2 228 ? 161.03700 156.63100 85.07500 1.000 45.79191 228 ALA B N 1
ATOM 4835 C CA . ALA B 2 228 ? 160.50100 157.97900 85.20500 1.000 45.79191 228 ALA B CA 1
ATOM 4836 C C . ALA B 2 228 ? 161.34400 159.00000 84.47200 1.000 45.79191 228 ALA B C 1
ATOM 4837 O O . ALA B 2 228 ? 160.83200 160.05300 84.07300 1.000 45.79191 228 ALA B O 1
ATOM 4839 N N . LEU B 2 229 ? 162.62600 158.71200 84.28800 1.000 44.42092 229 LEU B N 1
ATOM 4840 C CA . LEU B 2 229 ? 163.47300 159.64700 83.57500 1.000 44.42092 229 LEU B CA 1
ATOM 4841 C C . LEU B 2 229 ? 162.92000 159.83500 82.18200 1.000 44.42092 229 LEU B C 1
ATOM 4842 O O . LEU B 2 229 ? 162.35200 160.88700 81.85800 1.000 44.42092 229 LEU B O 1
ATOM 4844 N N . PHE B 2 230 ? 162.98700 158.76800 81.39700 1.000 41.14141 230 PHE B N 1
ATOM 4845 C CA . PHE B 2 230 ? 162.39800 158.81400 80.08000 1.000 41.14141 230 PHE B CA 1
ATOM 4846 C C . PHE B 2 230 ? 160.92000 159.14200 80.15900 1.000 41.14141 230 PHE B C 1
ATOM 4847 O O . PHE B 2 230 ? 160.36400 159.66400 79.19600 1.000 41.14141 230 PHE B O 1
ATOM 4849 N N . GLY B 2 231 ? 160.28900 158.89700 81.30200 1.000 54.37781 231 GLY B N 1
ATOM 4850 C CA . GLY B 2 231 ? 158.86500 159.10400 81.45200 1.000 54.37781 231 GLY B CA 1
ATOM 4851 C C . GLY B 2 231 ? 158.43000 160.54900 81.43800 1.000 54.37781 231 GLY B C 1
ATOM 4852 O O . GLY B 2 231 ? 157.75400 160.98100 80.50700 1.000 54.37781 231 GLY B O 1
ATOM 4853 N N . LEU B 2 232 ? 158.80700 161.30600 82.46400 1.000 66.78832 232 LEU B N 1
ATOM 4854 C CA . LEU B 2 232 ? 158.57600 162.74000 82.41100 1.000 66.78832 232 LEU B CA 1
ATOM 4855 C C . LEU B 2 232 ? 159.20500 163.32200 81.15900 1.000 66.78832 232 LEU B C 1
ATOM 4856 O O . LEU B 2 232 ? 158.69100 164.30100 80.59600 1.000 66.78832 232 LEU B O 1
ATOM 4858 N N . TYR B 2 233 ? 160.30200 162.70900 80.69400 1.000 93.83500 233 TYR B N 1
ATOM 4859 C CA . TYR B 2 233 ? 160.98400 163.18900 79.50100 1.000 93.83500 233 TYR B CA 1
ATOM 4860 C C . TYR B 2 233 ? 160.05700 163.18700 78.30000 1.000 93.83500 233 TYR B C 1
ATOM 4861 O O . TYR B 2 233 ? 159.70000 164.24000 77.77500 1.000 93.83500 233 TYR B O 1
ATOM 4863 N N . MET B 2 234 ? 159.61900 162.00700 77.88600 1.000 102.72346 234 MET B N 1
ATOM 4864 C CA . MET B 2 234 ? 158.67800 161.91700 76.78700 1.000 102.72346 234 MET B CA 1
ATOM 4865 C C . MET B 2 234 ? 157.38100 162.62000 77.12400 1.000 102.72346 234 MET B C 1
ATOM 4866 O O . MET B 2 234 ? 156.69400 163.09300 76.22100 1.000 102.72346 234 MET B O 1
ATOM 4868 N N . SER B 2 235 ? 157.03300 162.71000 78.40800 1.000 103.29445 235 SER B N 1
ATOM 4869 C CA . SER B 2 235 ? 155.85500 163.46600 78.79800 1.000 103.29445 235 SER B CA 1
ATOM 4870 C C . SER B 2 235 ? 155.92100 164.85300 78.19400 1.000 103.29445 235 SER B C 1
ATOM 4871 O O . SER B 2 235 ? 155.10500 165.22500 77.34000 1.000 103.29445 235 SER B O 1
ATOM 4873 N N . ALA B 2 236 ? 156.94700 165.60000 78.57800 1.000 112.37777 236 ALA B N 1
ATOM 4874 C CA . ALA B 2 236 ? 157.16000 166.90200 77.96700 1.000 112.37777 236 ALA B CA 1
ATOM 4875 C C . ALA B 2 236 ? 157.37100 166.77400 76.45900 1.000 112.37777 236 ALA B C 1
ATOM 4876 O O . ALA B 2 236 ? 156.74900 167.49400 75.67200 1.000 112.37777 236 ALA B O 1
ATOM 4878 N N . SER B 2 237 ? 158.22600 165.83600 76.04000 1.000 123.73594 237 SER B N 1
ATOM 4879 C CA . SER B 2 237 ? 158.70200 165.75400 74.66200 1.000 123.73594 237 SER B CA 1
ATOM 4880 C C . SER B 2 237 ? 157.61000 165.45000 73.65500 1.000 123.73594 237 SER B C 1
ATOM 4881 O O . SER B 2 237 ? 157.80800 165.69200 72.46000 1.000 123.73594 237 SER B O 1
ATOM 4883 N N . HIS B 2 238 ? 156.52500 164.86200 74.07700 1.000 160.48453 238 HIS B N 1
ATOM 4884 C CA . HIS B 2 238 ? 155.49900 164.48400 73.11900 1.000 160.48453 238 HIS B CA 1
ATOM 4885 C C . HIS B 2 238 ? 154.08700 164.94300 73.46200 1.000 160.48453 238 HIS B C 1
ATOM 4886 O O . HIS B 2 238 ? 153.38000 165.41400 72.56600 1.000 160.48453 238 HIS B O 1
ATOM 4888 N N . ILE B 2 239 ? 153.66700 164.84100 74.73200 1.000 180.06649 239 ILE B N 1
ATOM 4889 C CA . ILE B 2 239 ? 152.23300 164.79400 75.04100 1.000 180.06649 239 ILE B CA 1
ATOM 4890 C C . ILE B 2 239 ? 151.52200 166.02100 74.49200 1.000 180.06649 239 ILE B C 1
ATOM 4891 O O . ILE B 2 239 ? 150.62900 165.91700 73.64500 1.000 180.06649 239 ILE B O 1
ATOM 4893 N N . ALA B 2 240 ? 151.91400 167.19800 74.95300 1.000 190.67748 240 ALA B N 1
ATOM 4894 C CA . ALA B 2 240 ? 151.47400 168.41300 74.29500 1.000 190.67748 240 ALA B CA 1
ATOM 4895 C C . ALA B 2 240 ? 152.37400 168.78000 73.12900 1.000 190.67748 240 ALA B C 1
ATOM 4896 O O . ALA B 2 240 ? 151.93500 169.49100 72.21900 1.000 190.67748 240 ALA B O 1
ATOM 4898 N N . SER B 2 241 ? 153.59900 168.28700 73.12700 1.000 168.73384 241 SER B N 1
ATOM 4899 C CA . SER B 2 241 ? 154.67900 168.69700 72.24200 1.000 168.73384 241 SER B CA 1
ATOM 4900 C C . SER B 2 241 ? 154.46800 168.31500 70.81600 1.000 168.73384 241 SER B C 1
ATOM 4901 O O . SER B 2 241 ? 155.44200 168.47700 70.07200 1.000 168.73384 241 SER B O 1
ATOM 4903 N N . ASN B 2 242 ? 153.30600 167.79900 70.42400 1.000 155.20783 242 ASN B N 1
ATOM 4904 C CA . ASN B 2 242 ? 152.99900 167.51700 69.02800 1.000 155.20783 242 ASN B CA 1
ATOM 4905 C C . ASN B 2 242 ? 153.49100 168.65500 68.14400 1.000 155.20783 242 ASN B C 1
ATOM 4906 O O . ASN B 2 242 ? 153.43300 169.82200 68.55200 1.000 155.20783 242 ASN B O 1
ATOM 4908 N N . PRO B 2 243 ? 153.96900 168.35100 66.92300 1.000 154.73935 243 PRO B N 1
ATOM 4909 C CA . PRO B 2 243 ? 154.82000 169.29000 66.16900 1.000 154.73935 243 PRO B CA 1
ATOM 4910 C C . PRO B 2 243 ? 154.36200 170.73900 66.17600 1.000 154.73935 243 PRO B C 1
ATOM 4911 O O . PRO B 2 243 ? 155.15700 171.64600 65.91700 1.000 154.73935 243 PRO B O 1
ATOM 4913 N N . LYS B 2 244 ? 153.09700 170.96900 66.48500 1.000 195.19209 244 LYS B N 1
ATOM 4914 C CA . LYS B 2 244 ? 152.59700 172.32000 66.69300 1.000 195.19209 244 LYS B CA 1
ATOM 4915 C C . LYS B 2 244 ? 153.11800 172.94100 67.98200 1.000 195.19209 244 LYS B C 1
ATOM 4916 O O . LYS B 2 244 ? 152.66400 174.03500 68.33700 1.000 195.19209 244 LYS B O 1
ATOM 4918 N N . ALA B 2 245 ? 154.02900 172.24500 68.66000 1.000 205.53491 245 ALA B N 1
ATOM 4919 C CA . ALA B 2 245 ? 154.56200 172.69600 69.94000 1.000 205.53491 245 ALA B CA 1
ATOM 4920 C C . ALA B 2 245 ? 155.11600 174.11300 69.84800 1.000 205.53491 245 ALA B C 1
ATOM 4921 O O . ALA B 2 245 ? 155.77400 174.47900 68.87100 1.000 205.53491 245 ALA B O 1
ATOM 4923 N N . SER B 2 246 ? 154.84600 174.90900 70.88400 1.000 283.32083 246 SER B N 1
ATOM 4924 C CA . SER B 2 246 ? 155.26000 176.31000 70.92700 1.000 283.32083 246 SER B CA 1
ATOM 4925 C C . SER B 2 246 ? 156.72800 176.39300 71.32900 1.000 283.32083 246 SER B C 1
ATOM 4926 O O . SER B 2 246 ? 157.07800 176.16000 72.49100 1.000 283.32083 246 SER B O 1
ATOM 4928 N N . ALA B 2 247 ? 157.57900 176.76300 70.37000 1.000 310.24789 247 ALA B N 1
ATOM 4929 C CA . ALA B 2 247 ? 159.02500 176.68900 70.53400 1.000 310.24789 247 ALA B CA 1
ATOM 4930 C C . ALA B 2 247 ? 159.54500 177.51000 71.70300 1.000 310.24789 247 ALA B C 1
ATOM 4931 O O . ALA B 2 247 ? 160.70000 177.32800 72.08800 1.000 310.24789 247 ALA B O 1
ATOM 4933 N N . LYS B 2 248 ? 158.74900 178.41300 72.26700 1.000 296.09991 248 LYS B N 1
ATOM 4934 C CA . LYS B 2 248 ? 159.14300 179.01900 73.53000 1.000 296.09991 248 LYS B CA 1
ATOM 4935 C C . LYS B 2 248 ? 159.18800 177.94900 74.60800 1.000 296.09991 248 LYS B C 1
ATOM 4936 O O . LYS B 2 248 ? 160.26300 177.56700 75.08300 1.000 296.09991 248 LYS B O 1
ATOM 4938 N N . THR B 2 249 ? 158.01900 177.40700 74.94100 1.000 284.63954 249 THR B N 1
ATOM 4939 C CA . THR B 2 249 ? 157.96700 176.34100 75.92800 1.000 284.63954 249 THR B CA 1
ATOM 4940 C C . THR B 2 249 ? 158.56200 175.06200 75.37400 1.000 284.63954 249 THR B C 1
ATOM 4941 O O . THR B 2 249 ? 159.15000 174.27700 76.12400 1.000 284.63954 249 THR B O 1
ATOM 4943 N N . LYS B 2 250 ? 158.42100 174.83900 74.06800 1.000 294.35171 250 LYS B N 1
ATOM 4944 C CA . LYS B 2 250 ? 159.02800 173.66400 73.46200 1.000 294.35171 250 LYS B CA 1
ATOM 4945 C C . LYS B 2 250 ? 160.53800 173.71000 73.61300 1.000 294.35171 250 LYS B C 1
ATOM 4946 O O . LYS B 2 250 ? 161.15500 172.74000 74.04800 1.000 294.35171 250 LYS B O 1
ATOM 4948 N N . LYS B 2 251 ? 161.15300 174.83900 73.27100 1.000 288.27828 251 LYS B N 1
ATOM 4949 C CA . LYS B 2 251 ? 162.59300 174.97000 73.42200 1.000 288.27828 251 LYS B CA 1
ATOM 4950 C C . LYS B 2 251 ? 163.00700 174.94400 74.88500 1.000 288.27828 251 LYS B C 1
ATOM 4951 O O . LYS B 2 251 ? 164.08900 174.44600 75.20900 1.000 288.27828 251 LYS B O 1
ATOM 4953 N N . ASP B 2 252 ? 162.17300 175.47400 75.78100 1.000 279.57934 252 ASP B N 1
ATOM 4954 C CA . ASP B 2 252 ? 162.47700 175.40200 77.20600 1.000 279.57934 252 ASP B CA 1
ATOM 4955 C C . ASP B 2 252 ? 162.54800 173.95200 77.66700 1.000 279.57934 252 ASP B C 1
ATOM 4956 O O . ASP B 2 252 ? 163.58200 173.47500 78.15900 1.000 279.57934 252 ASP B O 1
ATOM 4958 N N . ASN B 2 253 ? 161.44200 173.23500 77.50800 1.000 286.58852 253 ASN B N 1
ATOM 4959 C CA . ASN B 2 253 ? 161.43400 171.81200 77.78500 1.000 286.58852 253 ASN B CA 1
ATOM 4960 C C . ASN B 2 253 ? 162.46800 171.06100 76.95600 1.000 286.58852 253 ASN B C 1
ATOM 4961 O O . ASN B 2 253 ? 162.87600 169.97400 77.35000 1.000 286.58852 253 ASN B O 1
ATOM 4963 N N . MET B 2 254 ? 162.95300 171.63400 75.85300 1.000 284.51424 254 MET B N 1
ATOM 4964 C CA . MET B 2 254 ? 163.95600 170.95500 75.03800 1.000 284.51424 254 MET B CA 1
ATOM 4965 C C . MET B 2 254 ? 165.34300 171.09200 75.63600 1.000 284.51424 254 MET B C 1
ATOM 4966 O O . MET B 2 254 ? 166.14800 170.16300 75.56800 1.000 284.51424 254 MET B O 1
ATOM 4968 N N . LYS B 2 255 ? 165.64500 172.25700 76.19000 1.000 259.03746 255 LYS B N 1
ATOM 4969 C CA . LYS B 2 255 ? 166.81800 172.37800 77.04100 1.000 259.03746 255 LYS B CA 1
ATOM 4970 C C . LYS B 2 255 ? 166.72900 171.41100 78.20900 1.000 259.03746 255 LYS B C 1
ATOM 4971 O O . LYS B 2 255 ? 167.70700 170.74100 78.54800 1.000 259.03746 255 LYS B O 1
ATOM 4973 N N . TYR B 2 256 ? 165.55700 171.31700 78.83200 1.000 257.96797 256 TYR B N 1
ATOM 4974 C CA . TYR B 2 256 ? 165.39900 170.33300 79.89700 1.000 257.96797 256 TYR B CA 1
ATOM 4975 C C . TYR B 2 256 ? 165.55400 168.91700 79.36200 1.000 257.96797 256 TYR B C 1
ATOM 4976 O O . TYR B 2 256 ? 165.99400 168.02000 80.08400 1.000 257.96797 256 TYR B O 1
ATOM 4978 N N . ALA B 2 257 ? 165.18900 168.70100 78.10500 1.000 273.13484 257 ALA B N 1
ATOM 4979 C CA . ALA B 2 257 ? 165.38100 167.40300 77.48200 1.000 273.13484 257 ALA B CA 1
ATOM 4980 C C . ALA B 2 257 ? 166.85000 167.14200 77.26700 1.000 273.13484 257 ALA B C 1
ATOM 4981 O O . ALA B 2 257 ? 167.31600 166.01600 77.41100 1.000 273.13484 257 ALA B O 1
ATOM 4983 N N . SER B 2 258 ? 167.58000 168.17300 76.88000 1.000 257.80951 258 SER B N 1
ATOM 4984 C CA . SER B 2 258 ? 169.02500 168.08300 76.85900 1.000 257.80951 258 SER B CA 1
ATOM 4985 C C . SER B 2 258 ? 169.56000 167.77800 78.24800 1.000 257.80951 258 SER B C 1
ATOM 4986 O O . SER B 2 258 ? 170.56300 167.08100 78.38300 1.000 257.80951 258 SER B O 1
ATOM 4988 N N . TRP B 2 259 ? 168.89300 168.27400 79.28800 1.000 239.44918 259 TRP B N 1
ATOM 4989 C CA . TRP B 2 259 ? 169.31200 167.97200 80.65500 1.000 239.44918 259 TRP B CA 1
ATOM 4990 C C . TRP B 2 259 ? 169.10200 166.49900 80.96200 1.000 239.44918 259 TRP B C 1
ATOM 4991 O O . TRP B 2 259 ? 169.97700 165.82500 81.52900 1.000 239.44918 259 TRP B O 1
ATOM 4993 N N . ALA B 2 260 ? 167.91600 166.00500 80.63600 1.000 262.28870 260 ALA B N 1
ATOM 4994 C CA . ALA B 2 260 ? 167.67100 164.57600 80.59500 1.000 262.28870 260 ALA B CA 1
ATOM 4995 C C . ALA B 2 260 ? 168.80400 163.85900 79.87400 1.000 262.28870 260 ALA B C 1
ATOM 4996 O O . ALA B 2 260 ? 169.45600 162.97900 80.43400 1.000 262.28870 260 ALA B O 1
ATOM 4998 N N . ALA B 2 261 ? 169.06600 164.25900 78.63000 1.000 307.75072 261 ALA B N 1
ATOM 4999 C CA . ALA B 2 261 ? 170.08100 163.61800 77.79900 1.000 307.75072 261 ALA B CA 1
ATOM 5000 C C . ALA B 2 261 ? 171.46500 163.69000 78.41700 1.000 307.75072 261 ALA B C 1
ATOM 5001 O O . ALA B 2 261 ? 172.31700 162.84600 78.13500 1.000 307.75072 261 ALA B O 1
ATOM 5003 N N . SER B 2 262 ? 171.70900 164.68500 79.25500 1.000 308.16414 262 SER B N 1
ATOM 5004 C CA . SER B 2 262 ? 172.98800 164.76800 79.93900 1.000 308.16414 262 SER B CA 1
ATOM 5005 C C . SER B 2 262 ? 173.05900 163.71800 81.02900 1.000 308.16414 262 SER B C 1
ATOM 5006 O O . SER B 2 262 ? 174.00900 162.92600 81.09300 1.000 308.16414 262 SER B O 1
ATOM 5008 N N . GLN B 2 263 ? 172.03600 163.68100 81.88100 1.000 280.04560 263 GLN B N 1
ATOM 5009 C CA . GLN B 2 263 ? 171.92100 162.57300 82.81400 1.000 280.04560 263 GLN B CA 1
ATOM 5010 C C . GLN B 2 263 ? 171.92700 161.23600 82.09200 1.000 280.04560 263 GLN B C 1
ATOM 5011 O O . GLN B 2 263 ? 172.28900 160.22600 82.68600 1.000 280.04560 263 GLN B O 1
ATOM 5013 N N . ILE B 2 264 ? 171.60800 161.22500 80.80200 1.000 328.98111 264 ILE B N 1
ATOM 5014 C CA . ILE B 2 264 ? 171.51200 159.99100 80.02700 1.000 328.98111 264 ILE B CA 1
ATOM 5015 C C . ILE B 2 264 ? 172.85900 159.57800 79.46300 1.000 328.98111 264 ILE B C 1
ATOM 5016 O O . ILE B 2 264 ? 173.16900 158.39200 79.39100 1.000 328.98111 264 ILE B O 1
ATOM 5018 N N . ASN B 2 265 ? 173.65100 160.53300 78.99600 1.000 342.65682 265 ASN B N 1
ATOM 5019 C CA . ASN B 2 265 ? 175.04600 160.23400 78.72700 1.000 342.65682 265 ASN B CA 1
ATOM 5020 C C . ASN B 2 265 ? 175.70900 159.72300 79.99300 1.000 342.65682 265 ASN B C 1
ATOM 5021 O O . ASN B 2 265 ? 176.46800 158.75000 79.96200 1.000 342.65682 265 ASN B O 1
ATOM 5023 N N . ARG B 2 266 ? 175.38900 160.34400 81.12800 1.000 329.77180 266 ARG B N 1
ATOM 5024 C CA . ARG B 2 266 ? 175.87600 159.84500 82.40700 1.000 329.77180 266 ARG B CA 1
ATOM 5025 C C . ARG B 2 266 ? 175.32200 158.46300 82.70200 1.000 329.77180 266 ARG B C 1
ATOM 5026 O O . ARG B 2 266 ? 175.97400 157.66200 83.37100 1.000 329.77180 266 ARG B O 1
ATOM 5028 N N . ALA B 2 267 ? 174.10800 158.18500 82.24100 1.000 352.29645 267 ALA B N 1
ATOM 5029 C CA . ALA B 2 267 ? 173.53500 156.86100 82.41400 1.000 352.29645 267 ALA B CA 1
ATOM 5030 C C . ALA B 2 267 ? 174.30700 155.84700 81.59300 1.000 352.29645 267 ALA B C 1
ATOM 5031 O O . ALA B 2 267 ? 174.63100 154.76300 82.07500 1.000 352.29645 267 ALA B O 1
ATOM 5033 N N . TYR B 2 268 ? 174.58700 156.18200 80.33900 1.000 381.04606 268 TYR B N 1
ATOM 5034 C CA . TYR B 2 268 ? 175.42200 155.33200 79.50600 1.000 381.04606 268 TYR B CA 1
ATOM 5035 C C . TYR B 2 268 ? 176.78100 155.13100 80.15400 1.000 381.04606 268 TYR B C 1
ATOM 5036 O O . TYR B 2 268 ? 177.38100 154.05700 80.03800 1.000 381.04606 268 TYR B O 1
ATOM 5038 N N . GLN B 2 269 ? 177.26200 156.14800 80.86600 1.000 413.50641 269 GLN B N 1
ATOM 5039 C CA . GLN B 2 269 ? 178.55000 156.05800 81.53900 1.000 413.50641 269 GLN B CA 1
ATOM 5040 C C . GLN B 2 269 ? 178.47800 155.08900 82.71100 1.000 413.50641 269 GLN B C 1
ATOM 5041 O O . GLN B 2 269 ? 179.22600 154.10800 82.77100 1.000 413.50641 269 GLN B O 1
ATOM 5043 N N . PHE B 2 270 ? 177.57500 155.35300 83.65300 1.000 421.79748 270 PHE B N 1
ATOM 5044 C CA . PHE B 2 270 ? 177.33100 154.43300 84.75500 1.000 421.79748 270 PHE B CA 1
ATOM 5045 C C . PHE B 2 270 ? 176.95600 153.04400 84.26100 1.000 421.79748 270 PHE B C 1
ATOM 5046 O O . PHE B 2 270 ? 177.07600 152.07400 85.01600 1.000 421.79748 270 PHE B O 1
ATOM 5048 N N . ALA B 2 271 ? 176.51200 152.93000 83.01000 1.000 442.65201 271 ALA B N 1
ATOM 5049 C CA . ALA B 2 271 ? 176.29400 151.63100 82.39100 1.000 442.65201 271 ALA B CA 1
ATOM 5050 C C . ALA B 2 271 ? 177.61700 150.99400 82.00700 1.000 442.65201 271 ALA B C 1
ATOM 5051 O O . ALA B 2 271 ? 177.81700 149.79400 82.22300 1.000 442.65201 271 ALA B O 1
ATOM 5053 N N . GLY B 2 272 ? 178.52600 151.77900 81.43500 1.000 454.08913 272 GLY B N 1
ATOM 5054 C CA . GLY B 2 272 ? 179.90400 151.34000 81.36200 1.000 454.08913 272 GLY B CA 1
ATOM 5055 C C . GLY B 2 272 ? 180.44900 150.97200 82.72600 1.000 454.08913 272 GLY B C 1
ATOM 5056 O O . GLY B 2 272 ? 181.29400 150.08100 82.84500 1.000 454.08913 272 GLY B O 1
ATOM 5057 N N . ARG B 2 273 ? 179.96700 151.63800 83.77100 1.000 439.77236 273 ARG B N 1
ATOM 5058 C CA . ARG B 2 273 ? 180.32600 151.29500 85.13800 1.000 439.77236 273 ARG B CA 1
ATOM 5059 C C . ARG B 2 273 ? 179.53000 150.08500 85.61100 1.000 439.77236 273 ARG B C 1
ATOM 5060 O O . ARG B 2 273 ? 178.60700 150.21400 86.41500 1.000 439.77236 273 ARG B O 1
ATOM 5062 N N . ASN C 3 11 ? 163.10200 142.60900 160.86400 1.000 523.96622 11 ASN C N 1
ATOM 5063 C CA . ASN C 3 11 ? 162.32700 141.55700 161.50300 1.000 523.96622 11 ASN C CA 1
ATOM 5064 C C . ASN C 3 11 ? 161.23300 141.08300 160.57400 1.000 523.96622 11 ASN C C 1
ATOM 5065 O O . ASN C 3 11 ? 161.47900 140.37700 159.60400 1.000 523.96622 11 ASN C O 1
ATOM 5067 N N . ILE C 3 12 ? 160.01400 141.51800 160.86700 1.000 475.03872 12 ILE C N 1
ATOM 5068 C CA . ILE C 3 12 ? 158.83900 141.15200 160.09000 1.000 475.03872 12 ILE C CA 1
ATOM 5069 C C . ILE C 3 12 ? 158.86200 141.85100 158.73900 1.000 475.03872 12 ILE C C 1
ATOM 5070 O O . ILE C 3 12 ? 157.92800 141.70600 157.94200 1.000 475.03872 12 ILE C O 1
ATOM 5072 N N . ARG C 3 13 ? 159.92500 142.61600 158.48300 1.000 428.18321 13 ARG C N 1
ATOM 5073 C CA . ARG C 3 13 ? 159.97900 143.54600 157.36200 1.000 428.18321 13 ARG C CA 1
ATOM 5074 C C . ARG C 3 13 ? 159.43000 142.95300 156.07300 1.000 428.18321 13 ARG C C 1
ATOM 5075 O O . ARG C 3 13 ? 158.43000 143.43000 155.52700 1.000 428.18321 13 ARG C O 1
ATOM 5077 N N . LEU C 3 14 ? 160.04800 141.87700 155.60300 1.000 379.55234 14 LEU C N 1
ATOM 5078 C CA . LEU C 3 14 ? 159.66900 141.32700 154.30900 1.000 379.55234 14 LEU C CA 1
ATOM 5079 C C . LEU C 3 14 ? 158.26000 140.74900 154.33200 1.000 379.55234 14 LEU C C 1
ATOM 5080 O O . LEU C 3 14 ? 157.50900 140.88800 153.35900 1.000 379.55234 14 LEU C O 1
ATOM 5082 N N . TRP C 3 15 ? 157.88700 140.09700 155.43600 1.000 363.47037 15 TRP C N 1
ATOM 5083 C CA . TRP C 3 15 ? 156.60800 139.39600 155.50700 1.000 363.47037 15 TRP C CA 1
ATOM 5084 C C . TRP C 3 15 ? 155.42400 140.31800 155.25400 1.000 363.47037 15 TRP C C 1
ATOM 5085 O O . TRP C 3 15 ? 154.36300 139.85600 154.82000 1.000 363.47037 15 TRP C O 1
ATOM 5087 N N . VAL C 3 16 ? 155.57600 141.61100 155.50800 1.000 319.75212 16 VAL C N 1
ATOM 5088 C CA . VAL C 3 16 ? 154.56000 142.56900 155.09800 1.000 319.75212 16 VAL C CA 1
ATOM 5089 C C . VAL C 3 16 ? 154.97700 143.27200 153.81600 1.000 319.75212 16 VAL C C 1
ATOM 5090 O O . VAL C 3 16 ? 154.12600 143.70800 153.03500 1.000 319.75212 16 VAL C O 1
ATOM 5092 N N . VAL C 3 17 ? 156.28500 143.36800 153.58000 1.000 297.64418 17 VAL C N 1
ATOM 5093 C CA . VAL C 3 17 ? 156.77800 144.08400 152.40700 1.000 297.64418 17 VAL C CA 1
ATOM 5094 C C . VAL C 3 17 ? 156.24900 143.46000 151.12600 1.000 297.64418 17 VAL C C 1
ATOM 5095 O O . VAL C 3 17 ? 155.70400 144.14900 150.25600 1.000 297.64418 17 VAL C O 1
ATOM 5097 N N . LEU C 3 18 ? 156.40200 142.15600 150.99700 1.000 254.16537 18 LEU C N 1
ATOM 5098 C CA . LEU C 3 18 ? 156.11200 141.43900 149.76200 1.000 254.16537 18 LEU C CA 1
ATOM 5099 C C . LEU C 3 18 ? 154.70200 141.72900 149.27200 1.000 254.16537 18 LEU C C 1
ATOM 5100 O O . LEU C 3 18 ? 154.42900 141.65400 148.06600 1.000 254.16537 18 LEU C O 1
ATOM 5102 N N . PRO C 3 19 ? 153.78800 142.07000 150.17600 1.000 255.73309 19 PRO C N 1
ATOM 5103 C CA . PRO C 3 19 ? 152.46000 142.51500 149.73800 1.000 255.73309 19 PRO C CA 1
ATOM 5104 C C . PRO C 3 19 ? 152.52700 143.59000 148.68500 1.000 255.73309 19 PRO C C 1
ATOM 5105 O O . PRO C 3 19 ? 151.60900 143.72100 147.86900 1.000 255.73309 19 PRO C O 1
ATOM 5107 N N . ILE C 3 20 ? 153.59400 144.38200 148.69200 1.000 234.07815 20 ILE C N 1
ATOM 5108 C CA . ILE C 3 20 ? 153.78300 145.37000 147.64200 1.000 234.07815 20 ILE C CA 1
ATOM 5109 C C . ILE C 3 20 ? 153.77100 144.68400 146.28600 1.000 234.07815 20 ILE C C 1
ATOM 5110 O O . ILE C 3 20 ? 152.92400 144.96400 145.43100 1.000 234.07815 20 ILE C O 1
ATOM 5112 N N . VAL C 3 21 ? 154.70200 143.75300 146.08400 1.000 204.00500 21 VAL C N 1
ATOM 5113 C CA . VAL C 3 21 ? 154.77200 143.03600 144.81900 1.000 204.00500 21 VAL C CA 1
ATOM 5114 C C . VAL C 3 21 ? 153.47800 142.29600 144.56600 1.000 204.00500 21 VAL C C 1
ATOM 5115 O O . VAL C 3 21 ? 153.06000 142.11300 143.41100 1.000 204.00500 21 VAL C O 1
ATOM 5117 N N . ILE C 3 22 ? 152.83400 141.83900 145.63700 1.000 203.48086 22 ILE C N 1
ATOM 5118 C CA . ILE C 3 22 ? 151.53600 141.19900 145.49200 1.000 203.48086 22 ILE C CA 1
ATOM 5119 C C . ILE C 3 22 ? 150.59800 142.13000 144.74500 1.000 203.48086 22 ILE C C 1
ATOM 5120 O O . ILE C 3 22 ? 150.09500 141.80800 143.66400 1.000 203.48086 22 ILE C O 1
ATOM 5122 N N . ILE C 3 23 ? 150.38800 143.31800 145.30300 1.000 225.62457 23 ILE C N 1
ATOM 5123 C CA . ILE C 3 23 ? 149.52100 144.30000 144.67100 1.000 225.62457 23 ILE C CA 1
ATOM 5124 C C . ILE C 3 23 ? 150.00800 144.63400 143.27200 1.000 225.62457 23 ILE C C 1
ATOM 5125 O O . ILE C 3 23 ? 149.20700 144.92700 142.38100 1.000 225.62457 23 ILE C O 1
ATOM 5127 N N . THR C 3 24 ? 151.32100 144.60900 143.05700 1.000 208.10039 24 THR C N 1
ATOM 5128 C CA . THR C 3 24 ? 151.86600 144.95300 141.74800 1.000 208.10039 24 THR C CA 1
ATOM 5129 C C . THR C 3 24 ? 151.39000 143.98300 140.67800 1.000 208.10039 24 THR C C 1
ATOM 5130 O O . THR C 3 24 ? 150.69200 144.36100 139.72600 1.000 208.10039 24 THR C O 1
ATOM 5132 N N . PHE C 3 25 ? 151.75800 142.71700 140.82700 1.000 200.05135 25 PHE C N 1
ATOM 5133 C CA . PHE C 3 25 ? 151.27300 141.72600 139.88300 1.000 200.05135 25 PHE C CA 1
ATOM 5134 C C . PHE C 3 25 ? 149.75800 141.66900 139.88100 1.000 200.05135 25 PHE C C 1
ATOM 5135 O O . PHE C 3 25 ? 149.16200 141.27900 138.87500 1.000 200.05135 25 PHE C O 1
ATOM 5137 N N . PHE C 3 26 ? 149.12400 142.08300 140.97600 1.000 216.45684 26 PHE C N 1
ATOM 5138 C CA . PHE C 3 26 ? 147.67000 142.10300 141.03600 1.000 216.45684 26 PHE C CA 1
ATOM 5139 C C . PHE C 3 26 ? 147.09900 143.10900 140.05500 1.000 216.45684 26 PHE C C 1
ATOM 5140 O O . PHE C 3 26 ? 146.18500 142.79700 139.28800 1.000 216.45684 26 PHE C O 1
ATOM 5142 N N . VAL C 3 27 ? 147.60100 144.33800 140.10000 1.000 241.57708 27 VAL C N 1
ATOM 5143 C CA . VAL C 3 27 ? 147.20600 145.33500 139.11600 1.000 241.57708 27 VAL C CA 1
ATOM 5144 C C . VAL C 3 27 ? 147.54000 144.84900 137.72200 1.000 241.57708 27 VAL C C 1
ATOM 5145 O O . VAL C 3 27 ? 146.82300 145.14900 136.76000 1.000 241.57708 27 VAL C O 1
ATOM 5147 N N . GLY C 3 28 ? 148.64100 144.11400 137.58300 1.000 251.09229 28 GLY C N 1
ATOM 5148 C CA . GLY C 3 28 ? 148.95200 143.52600 136.29000 1.000 251.09229 28 GLY C CA 1
ATOM 5149 C C . GLY C 3 28 ? 147.83200 142.63000 135.79800 1.000 251.09229 28 GLY C C 1
ATOM 5150 O O . GLY C 3 28 ? 147.37800 142.73500 134.65100 1.000 251.09229 28 GLY C O 1
ATOM 5151 N N . MET C 3 29 ? 147.40700 141.70800 136.65400 1.000 239.02379 29 MET C N 1
ATOM 5152 C CA . MET C 3 29 ? 146.25400 140.87400 136.35500 1.000 239.02379 29 MET C CA 1
ATOM 5153 C C . MET C 3 29 ? 145.05000 141.73000 136.01300 1.000 239.02379 29 MET C C 1
ATOM 5154 O O . MET C 3 29 ? 144.35300 141.47600 135.03200 1.000 239.02379 29 MET C O 1
ATOM 5156 N N . ILE C 3 30 ? 144.79000 142.75300 136.82200 1.000 230.65500 30 ILE C N 1
ATOM 5157 C CA . ILE C 3 30 ? 143.67200 143.64900 136.54500 1.000 230.65500 30 ILE C CA 1
ATOM 5158 C C . ILE C 3 30 ? 143.72300 144.09300 135.09400 1.000 230.65500 30 ILE C C 1
ATOM 5159 O O . ILE C 3 30 ? 142.81000 143.83100 134.31100 1.000 230.65500 30 ILE C O 1
ATOM 5161 N N . ARG C 3 31 ? 144.84600 144.68300 134.69700 1.000 218.96440 31 ARG C N 1
ATOM 5162 C CA . ARG C 3 31 ? 144.99200 145.17200 133.33300 1.000 218.96440 31 ARG C CA 1
ATOM 5163 C C . ARG C 3 31 ? 144.72900 144.07300 132.31400 1.000 218.96440 31 ARG C C 1
ATOM 5164 O O . ARG C 3 31 ? 143.78100 144.14800 131.53100 1.000 218.96440 31 ARG C O 1
ATOM 5166 N N . HIS C 3 32 ? 145.54900 143.02500 132.33300 1.000 211.16784 32 HIS C N 1
ATOM 5167 C CA . HIS C 3 32 ? 145.48500 142.02300 131.27300 1.000 211.16784 32 HIS C CA 1
ATOM 5168 C C . HIS C 3 32 ? 144.15600 141.28300 131.28800 1.000 211.16784 32 HIS C C 1
ATOM 5169 O O . HIS C 3 32 ? 143.46000 141.18800 130.26700 1.000 211.16784 32 HIS C O 1
ATOM 5171 N N . TYR C 3 33 ? 143.81900 140.69900 132.43200 1.000 225.40867 33 TYR C N 1
ATOM 5172 C CA . TYR C 3 33 ? 142.56000 139.99500 132.59300 1.000 225.40867 33 TYR C CA 1
ATOM 5173 C C . TYR C 3 33 ? 141.38400 140.86500 132.18500 1.000 225.40867 33 TYR C C 1
ATOM 5174 O O . TYR C 3 33 ? 140.61200 140.50300 131.29800 1.000 225.40867 33 TYR C O 1
ATOM 5176 N N . VAL C 3 34 ? 141.22100 142.01600 132.84000 1.000 247.68483 34 VAL C N 1
ATOM 5177 C CA . VAL C 3 34 ? 140.11600 142.91000 132.53200 1.000 247.68483 34 VAL C CA 1
ATOM 5178 C C . VAL C 3 34 ? 140.11900 143.28700 131.06500 1.000 247.68483 34 VAL C C 1
ATOM 5179 O O . VAL C 3 34 ? 139.06600 143.57200 130.49000 1.000 247.68483 34 VAL C O 1
ATOM 5181 N N . SER C 3 35 ? 141.29000 143.30500 130.43400 1.000 242.36643 35 SER C N 1
ATOM 5182 C CA . SER C 3 35 ? 141.32800 143.49800 128.99400 1.000 242.36643 35 SER C CA 1
ATOM 5183 C C . SER C 3 35 ? 140.59400 142.36900 128.29600 1.000 242.36643 35 SER C C 1
ATOM 5184 O O . SER C 3 35 ? 139.69100 142.60000 127.48500 1.000 242.36643 35 SER C O 1
ATOM 5186 N N . ILE C 3 36 ? 140.96900 141.13300 128.61200 1.000 248.50193 36 ILE C N 1
ATOM 5187 C CA . ILE C 3 36 ? 140.24800 139.98500 128.06900 1.000 248.50193 36 ILE C CA 1
ATOM 5188 C C . ILE C 3 36 ? 138.76200 140.09900 128.36900 1.000 248.50193 36 ILE C C 1
ATOM 5189 O O . ILE C 3 36 ? 137.91100 139.72300 127.55700 1.000 248.50193 36 ILE C O 1
ATOM 5191 N N . LEU C 3 37 ? 138.43500 140.62400 129.54200 1.000 253.35066 37 LEU C N 1
ATOM 5192 C CA . LEU C 3 37 ? 137.04800 140.69900 129.97400 1.000 253.35066 37 LEU C CA 1
ATOM 5193 C C . LEU C 3 37 ? 136.26300 141.67600 129.11900 1.000 253.35066 37 LEU C C 1
ATOM 5194 O O . LEU C 3 37 ? 135.20100 141.34000 128.58700 1.000 253.35066 37 LEU C O 1
ATOM 5196 N N . LEU C 3 38 ? 136.75300 142.90700 129.00800 1.000 255.48018 38 LEU C N 1
ATOM 5197 C CA . LEU C 3 38 ? 136.17000 143.85200 128.07000 1.000 255.48018 38 LEU C CA 1
ATOM 5198 C C . LEU C 3 38 ? 136.09200 143.24700 126.68200 1.000 255.48018 38 LEU C C 1
ATOM 5199 O O . LEU C 3 38 ? 135.15400 143.52500 125.92800 1.000 255.48018 38 LEU C O 1
ATOM 5201 N N . GLN C 3 39 ? 137.06200 142.40400 126.33300 1.000 293.96724 39 GLN C N 1
ATOM 5202 C CA . GLN C 3 39 ? 136.92400 141.58500 125.14000 1.000 293.96724 39 GLN C CA 1
ATOM 5203 C C . GLN C 3 39 ? 135.90700 140.47500 125.35500 1.000 293.96724 39 GLN C C 1
ATOM 5204 O O . GLN C 3 39 ? 135.15600 140.13100 124.43700 1.000 293.96724 39 GLN C O 1
ATOM 5206 N N . SER C 3 40 ? 135.85600 139.91400 126.55800 1.000 299.58958 40 SER C N 1
ATOM 5207 C CA . SER C 3 40 ? 134.90200 138.84900 126.84900 1.000 299.58958 40 SER C CA 1
ATOM 5208 C C . SER C 3 40 ? 133.47800 139.38600 126.83800 1.000 299.58958 40 SER C C 1
ATOM 5209 O O . SER C 3 40 ? 133.26300 140.59100 126.72500 1.000 299.58958 40 SER C O 1
ATOM 5211 N N . GLN C 3 46 ? 126.47600 147.60000 108.82100 1.000 195.10728 46 GLN C N 1
ATOM 5212 C CA . GLN C 3 46 ? 127.52700 147.61100 107.81200 1.000 195.10728 46 GLN C CA 1
ATOM 5213 C C . GLN C 3 46 ? 127.36400 148.80800 106.88900 1.000 195.10728 46 GLN C C 1
ATOM 5214 O O . GLN C 3 46 ? 128.34600 149.39900 106.44600 1.000 195.10728 46 GLN C O 1
ATOM 5216 N N . GLU C 3 47 ? 126.10900 149.15400 106.59800 1.000 181.82742 47 GLU C N 1
ATOM 5217 C CA . GLU C 3 47 ? 125.84000 150.30800 105.74700 1.000 181.82742 47 GLU C CA 1
ATOM 5218 C C . GLU C 3 47 ? 126.38900 151.56200 106.39600 1.000 181.82742 47 GLU C C 1
ATOM 5219 O O . GLU C 3 47 ? 127.01100 152.40600 105.73600 1.000 181.82742 47 GLU C O 1
ATOM 5221 N N . GLN C 3 48 ? 126.20200 151.67000 107.71000 1.000 194.93575 48 GLN C N 1
ATOM 5222 C CA . GLN C 3 48 ? 126.74900 152.79500 108.44300 1.000 194.93575 48 GLN C CA 1
ATOM 5223 C C . GLN C 3 48 ? 128.25900 152.78200 108.33600 1.000 194.93575 48 GLN C C 1
ATOM 5224 O O . GLN C 3 48 ? 128.88600 153.83500 108.20100 1.000 194.93575 48 GLN C O 1
ATOM 5226 N N . VAL C 3 49 ? 128.86400 151.59900 108.42700 1.000 209.97282 49 VAL C N 1
ATOM 5227 C CA . VAL C 3 49 ? 130.31700 151.52500 108.38900 1.000 209.97282 49 VAL C CA 1
ATOM 5228 C C . VAL C 3 49 ? 130.81900 152.01200 107.03700 1.000 209.97282 49 VAL C C 1
ATOM 5229 O O . VAL C 3 49 ? 131.80100 152.75800 106.95300 1.000 209.97282 49 VAL C O 1
ATOM 5231 N N . SER C 3 50 ? 130.15600 151.59200 105.95800 1.000 198.48437 50 SER C N 1
ATOM 5232 C CA . SER C 3 50 ? 130.58700 152.00400 104.62800 1.000 198.48437 50 SER C CA 1
ATOM 5233 C C . SER C 3 50 ? 130.44500 153.50800 104.47900 1.000 198.48437 50 SER C C 1
ATOM 5234 O O . SER C 3 50 ? 131.32500 154.18200 103.92500 1.000 198.48437 50 SER C O 1
ATOM 5236 N N . ASP C 3 51 ? 129.34900 154.05400 105.00500 1.000 196.55143 51 ASP C N 1
ATOM 5237 C CA . ASP C 3 51 ? 129.14900 155.49300 104.93600 1.000 196.55143 51 ASP C CA 1
ATOM 5238 C C . ASP C 3 51 ? 130.23200 156.21600 105.72000 1.000 196.55143 51 ASP C C 1
ATOM 5239 O O . ASP C 3 51 ? 130.74600 157.25100 105.28200 1.000 196.55143 51 ASP C O 1
ATOM 5241 N N . SER C 3 52 ? 130.57500 155.69400 106.89800 1.000 217.65023 52 SER C N 1
ATOM 5242 C CA . SER C 3 52 ? 131.60400 156.32300 107.71200 1.000 217.65023 52 SER C CA 1
ATOM 5243 C C . SER C 3 52 ? 132.93400 156.29000 106.98300 1.000 217.65023 52 SER C C 1
ATOM 5244 O O . SER C 3 52 ? 133.71700 157.24400 107.05000 1.000 217.65023 52 SER C O 1
ATOM 5246 N N . GLN C 3 53 ? 133.20900 155.18400 106.29300 1.000 229.74643 53 GLN C N 1
ATOM 5247 C CA . GLN C 3 53 ? 134.44500 155.08300 105.53300 1.000 229.74643 53 GLN C CA 1
ATOM 5248 C C . GLN C 3 53 ? 134.46900 156.15600 104.46100 1.000 229.74643 53 GLN C C 1
ATOM 5249 O O . GLN C 3 53 ? 135.50200 156.78900 104.21500 1.000 229.74643 53 GLN C O 1
ATOM 5251 N N . VAL C 3 54 ? 133.32100 156.37800 103.82300 1.000 222.44999 54 VAL C N 1
ATOM 5252 C CA . VAL C 3 54 ? 133.23600 157.39400 102.78100 1.000 222.44999 54 VAL C CA 1
ATOM 5253 C C . VAL C 3 54 ? 133.49100 158.77100 103.38000 1.000 222.44999 54 VAL C C 1
ATOM 5254 O O . VAL C 3 54 ? 134.19200 159.60500 102.79400 1.000 222.44999 54 VAL C O 1
ATOM 5256 N N . LEU C 3 55 ? 132.91600 159.02700 104.55700 1.000 209.54170 55 LEU C N 1
ATOM 5257 C CA . LEU C 3 55 ? 133.11000 160.31100 105.22300 1.000 209.54170 55 LEU C CA 1
ATOM 5258 C C . LEU C 3 55 ? 134.57800 160.51600 105.55400 1.000 209.54170 55 LEU C C 1
ATOM 5259 O O . LEU C 3 55 ? 135.12400 161.61600 105.38500 1.000 209.54170 55 LEU C O 1
ATOM 5261 N N . ILE C 3 56 ? 135.24100 159.44900 105.99500 1.000 200.06916 56 ILE C N 1
ATOM 5262 C CA . ILE C 3 56 ? 136.65700 159.55000 106.30700 1.000 200.06916 56 ILE C CA 1
ATOM 5263 C C . ILE C 3 56 ? 137.39900 159.88500 105.03300 1.000 200.06916 56 ILE C C 1
ATOM 5264 O O . ILE C 3 56 ? 138.32700 160.69900 105.03100 1.000 200.06916 56 ILE C O 1
ATOM 5266 N N . ARG C 3 57 ? 137.01900 159.23400 103.93500 1.000 197.97423 57 ARG C N 1
ATOM 5267 C CA . ARG C 3 57 ? 137.72200 159.44600 102.68300 1.000 197.97423 57 ARG C CA 1
ATOM 5268 C C . ARG C 3 57 ? 137.58400 160.90100 102.28000 1.000 197.97423 57 ARG C C 1
ATOM 5269 O O . ARG C 3 57 ? 138.52900 161.51200 101.78600 1.000 197.97423 57 ARG C O 1
ATOM 5271 N N . SER C 3 58 ? 136.38800 161.45400 102.46100 1.000 183.89917 58 SER C N 1
ATOM 5272 C CA . SER C 3 58 ? 136.11700 162.83300 102.07700 1.000 183.89917 58 SER C CA 1
ATOM 5273 C C . SER C 3 58 ? 136.96100 163.79400 102.90100 1.000 183.89917 58 SER C C 1
ATOM 5274 O O . SER C 3 58 ? 137.56900 164.73400 102.36600 1.000 183.89917 58 SER C O 1
ATOM 5276 N N . ARG C 3 59 ? 137.06100 163.52800 104.20300 1.000 167.27535 59 ARG C N 1
ATOM 5277 C CA . ARG C 3 59 ? 137.89800 164.37200 105.04200 1.000 167.27535 59 ARG C CA 1
ATOM 5278 C C . ARG C 3 59 ? 139.33900 164.24900 104.60000 1.000 167.27535 59 ARG C C 1
ATOM 5279 O O . ARG C 3 59 ? 140.06500 165.24700 104.52300 1.000 167.27535 59 ARG C O 1
ATOM 5281 N N . VAL C 3 60 ? 139.76900 163.02800 104.31000 1.000 173.60583 60 VAL C N 1
ATOM 5282 C CA . VAL C 3 60 ? 141.14700 162.82000 103.91400 1.000 173.60583 60 VAL C CA 1
ATOM 5283 C C . VAL C 3 60 ? 141.38600 163.57000 102.62000 1.000 173.60583 60 VAL C C 1
ATOM 5284 O O . VAL C 3 60 ? 142.45400 164.13700 102.39500 1.000 173.60583 60 VAL C O 1
ATOM 5286 N N . LEU C 3 61 ? 140.39100 163.54900 101.73600 1.000 164.30431 61 LEU C N 1
ATOM 5287 C CA . LEU C 3 61 ? 140.49700 164.20600 100.44500 1.000 164.30431 61 LEU C CA 1
ATOM 5288 C C . LEU C 3 61 ? 140.73800 165.68300 100.65100 1.000 164.30431 61 LEU C C 1
ATOM 5289 O O . LEU C 3 61 ? 141.58700 166.29000 99.98600 1.000 164.30431 61 LEU C O 1
ATOM 5291 N N . ARG C 3 62 ? 140.02100 166.26700 101.60600 1.000 139.99296 62 ARG C N 1
ATOM 5292 C CA . ARG C 3 62 ? 140.24900 167.67000 101.91100 1.000 139.99296 62 ARG C CA 1
ATOM 5293 C C . ARG C 3 62 ? 141.65800 167.84400 102.44500 1.000 139.99296 62 ARG C C 1
ATOM 5294 O O . ARG C 3 62 ? 142.36700 168.78400 102.07200 1.000 139.99296 62 ARG C O 1
ATOM 5296 N N . GLU C 3 63 ? 142.08300 166.91800 103.29100 1.000 135.46536 63 GLU C N 1
ATOM 5297 C CA . GLU C 3 63 ? 143.37400 167.02500 103.94900 1.000 135.46536 63 GLU C CA 1
ATOM 5298 C C . GLU C 3 63 ? 144.50200 166.97800 102.92500 1.000 135.46536 63 GLU C C 1
ATOM 5299 O O . GLU C 3 63 ? 145.44300 167.77800 102.97400 1.000 135.46536 63 GLU C O 1
ATOM 5301 N N . ASN C 3 64 ? 144.39300 166.06600 101.96100 1.000 138.08974 64 ASN C N 1
ATOM 5302 C CA . ASN C 3 64 ? 145.38600 165.93000 100.90400 1.000 138.08974 64 ASN C CA 1
ATOM 5303 C C . ASN C 3 64 ? 145.38100 167.11800 99.96400 1.000 138.08974 64 ASN C C 1
ATOM 5304 O O . ASN C 3 64 ? 146.45400 167.55200 99.53400 1.000 138.08974 64 ASN C O 1
ATOM 5306 N N . GLY C 3 65 ? 144.19800 167.65800 99.64800 1.000 141.46442 65 GLY C N 1
ATOM 5307 C CA . GLY C 3 65 ? 143.98600 168.65000 98.60000 1.000 141.46442 65 GLY C CA 1
ATOM 5308 C C . GLY C 3 65 ? 145.24900 169.13500 97.92100 1.000 141.46442 65 GLY C C 1
ATOM 5309 O O . GLY C 3 65 ? 145.39400 169.05100 96.69800 1.000 141.46442 65 GLY C O 1
ATOM 5310 N N . LYS C 3 66 ? 146.17600 169.63700 98.74100 1.000 155.53752 66 LYS C N 1
ATOM 5311 C CA . LYS C 3 66 ? 147.37300 170.29900 98.23800 1.000 155.53752 66 LYS C CA 1
ATOM 5312 C C . LYS C 3 66 ? 148.13900 169.36300 97.32500 1.000 155.53752 66 LYS C C 1
ATOM 5313 O O . LYS C 3 66 ? 148.66700 169.78100 96.29100 1.000 155.53752 66 LYS C O 1
ATOM 5315 N N . TYR C 3 67 ? 148.23400 168.09800 97.71000 1.000 162.12642 67 TYR C N 1
ATOM 5316 C CA . TYR C 3 67 ? 148.93800 167.14100 96.87800 1.000 162.12642 67 TYR C CA 1
ATOM 5317 C C . TYR C 3 67 ? 148.20700 166.96900 95.55400 1.000 162.12642 67 TYR C C 1
ATOM 5318 O O . TYR C 3 67 ? 148.84200 166.85800 94.50000 1.000 162.12642 67 TYR C O 1
ATOM 5320 N N . ILE C 3 68 ? 146.87800 166.98300 95.58800 1.000 151.60219 68 ILE C N 1
ATOM 5321 C CA . ILE C 3 68 ? 146.07400 166.74500 94.38200 1.000 151.60219 68 ILE C CA 1
ATOM 5322 C C . ILE C 3 68 ? 146.36100 167.83400 93.35600 1.000 151.60219 68 ILE C C 1
ATOM 5323 O O . ILE C 3 68 ? 146.28500 169.03200 93.68700 1.000 151.60219 68 ILE C O 1
ATOM 5325 N N . PRO C 3 69 ? 146.62000 167.48200 92.09800 1.000 209.11338 69 PRO C N 1
ATOM 5326 C CA . PRO C 3 69 ? 146.81300 168.50100 91.06200 1.000 209.11338 69 PRO C CA 1
ATOM 5327 C C . PRO C 3 69 ? 145.54200 169.26700 90.75200 1.000 209.11338 69 PRO C C 1
ATOM 5328 O O . PRO C 3 69 ? 144.42100 168.80100 90.96800 1.000 209.11338 69 PRO C O 1
ATOM 5330 N N . LYS C 3 70 ? 145.74800 170.47600 90.22000 1.000 247.41891 70 LYS C N 1
ATOM 5331 C CA . LYS C 3 70 ? 144.62000 171.35400 89.95000 1.000 247.41891 70 LYS C CA 1
ATOM 5332 C C . LYS C 3 70 ? 143.62700 170.74400 88.97800 1.000 247.41891 70 LYS C C 1
ATOM 5333 O O . LYS C 3 70 ? 142.42500 170.95700 89.12400 1.000 247.41891 70 LYS C O 1
ATOM 5335 N N . GLN C 3 71 ? 144.08800 170.06200 87.93100 1.000 212.15291 71 GLN C N 1
ATOM 5336 C CA . GLN C 3 71 ? 143.09700 169.45900 87.05100 1.000 212.15291 71 GLN C CA 1
ATOM 5337 C C . GLN C 3 71 ? 142.31800 168.39500 87.80300 1.000 212.15291 71 GLN C C 1
ATOM 5338 O O . GLN C 3 71 ? 141.07900 168.35000 87.76100 1.000 212.15291 71 GLN C O 1
ATOM 5340 N N . SER C 3 72 ? 143.04300 167.58900 88.58000 1.000 227.29904 72 SER C N 1
ATOM 5341 C CA . SER C 3 72 ? 142.40700 166.58800 89.41600 1.000 227.29904 72 SER C CA 1
ATOM 5342 C C . SER C 3 72 ? 141.57000 167.24400 90.49000 1.000 227.29904 72 SER C C 1
ATOM 5343 O O . SER C 3 72 ? 140.45300 166.80100 90.78300 1.000 227.29904 72 SER C O 1
ATOM 5345 N N . PHE C 3 73 ? 142.08500 168.32300 91.06800 1.000 228.10575 73 PHE C N 1
ATOM 5346 C CA . PHE C 3 73 ? 141.31500 169.01900 92.07900 1.000 228.10575 73 PHE C CA 1
ATOM 5347 C C . PHE C 3 73 ? 140.03400 169.54600 91.48200 1.000 228.10575 73 PHE C C 1
ATOM 5348 O O . PHE C 3 73 ? 139.00200 169.54500 92.14000 1.000 228.10575 73 PHE C O 1
ATOM 5350 N N . LEU C 3 74 ? 140.10300 170.08900 90.27100 1.000 245.85984 74 LEU C N 1
ATOM 5351 C CA . LEU C 3 74 ? 138.92400 170.67900 89.66200 1.000 245.85984 74 LEU C CA 1
ATOM 5352 C C . LEU C 3 74 ? 137.88600 169.60600 89.41600 1.000 245.85984 74 LEU C C 1
ATOM 5353 O O . LEU C 3 74 ? 136.69000 169.82200 89.62500 1.000 245.85984 74 LEU C O 1
ATOM 5355 N N . THR C 3 75 ? 138.32700 168.44500 88.93500 1.000 263.20428 75 THR C N 1
ATOM 5356 C CA . THR C 3 75 ? 137.37900 167.37400 88.66400 1.000 263.20428 75 THR C CA 1
ATOM 5357 C C . THR C 3 75 ? 136.73700 166.915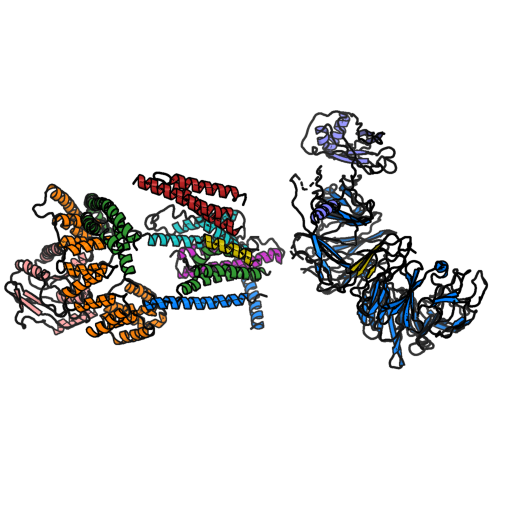00 89.96200 1.000 263.20428 75 THR C C 1
ATOM 5358 O O . THR C 3 75 ? 135.51000 166.74500 90.05400 1.000 263.20428 75 THR C O 1
ATOM 5360 N N . ARG C 3 76 ? 137.55700 166.78900 91.00200 1.000 291.95396 76 ARG C N 1
ATOM 5361 C CA . ARG C 3 76 ? 137.03600 166.44600 92.30900 1.000 291.95396 76 ARG C CA 1
ATOM 5362 C C . ARG C 3 76 ? 136.13900 167.55200 92.81500 1.000 291.95396 76 ARG C C 1
ATOM 5363 O O . ARG C 3 76 ? 135.17000 167.28900 93.52000 1.000 291.95396 76 ARG C O 1
ATOM 5365 N N . LYS C 3 77 ? 136.49900 168.80000 92.53900 1.000 312.62932 77 LYS C N 1
ATOM 5366 C CA . LYS C 3 77 ? 135.67600 169.91900 92.95200 1.000 312.62932 77 LYS C CA 1
ATOM 5367 C C . LYS C 3 77 ? 134.31100 169.83300 92.30000 1.000 312.62932 77 LYS C C 1
ATOM 5368 O O . LYS C 3 77 ? 133.30800 170.20600 92.90300 1.000 312.62932 77 LYS C O 1
ATOM 5370 N N . TYR C 3 78 ? 134.26400 169.42200 91.03200 1.000 345.92213 78 TYR C N 1
ATOM 5371 C CA . TYR C 3 78 ? 132.98000 169.29100 90.35400 1.000 345.92213 78 TYR C CA 1
ATOM 5372 C C . TYR C 3 78 ? 132.15600 168.21300 91.03600 1.000 345.92213 78 TYR C C 1
ATOM 5373 O O . TYR C 3 78 ? 130.95700 168.38900 91.31400 1.000 345.92213 78 TYR C O 1
ATOM 5375 N N . TYR C 3 79 ? 132.83100 167.12000 91.39100 1.000 357.93524 79 TYR C N 1
ATOM 5376 C CA . TYR C 3 79 ? 132.19900 166.03700 92.13200 1.000 357.93524 79 TYR C CA 1
ATOM 5377 C C . TYR C 3 79 ? 131.71300 166.53200 93.48600 1.000 357.93524 79 TYR C C 1
ATOM 5378 O O . TYR C 3 79 ? 130.62200 166.17100 93.94300 1.000 357.93524 79 TYR C O 1
ATOM 5380 N N . PHE C 3 80 ? 132.51700 167.37200 94.12900 1.000 314.96589 80 PHE C N 1
ATOM 5381 C CA . PHE C 3 80 ? 132.13600 167.97100 95.39500 1.000 314.96589 80 PHE C CA 1
ATOM 5382 C C . PHE C 3 80 ? 130.95400 168.90400 95.22900 1.000 314.96589 80 PHE C C 1
ATOM 5383 O O . PHE C 3 80 ? 130.10400 168.96100 96.11200 1.000 314.96589 80 PHE C O 1
ATOM 5385 N N . ASN C 3 81 ? 130.93300 169.73900 94.18800 1.000 318.29849 81 ASN C N 1
ATOM 5386 C CA . ASN C 3 81 ? 129.84200 170.69900 94.12500 1.000 318.29849 81 ASN C CA 1
ATOM 5387 C C . ASN C 3 81 ? 128.54600 169.93600 93.94600 1.000 318.29849 81 ASN C C 1
ATOM 5388 O O . ASN C 3 81 ? 127.51100 170.29900 94.51700 1.000 318.29849 81 ASN C O 1
ATOM 5390 N N . ASN C 3 82 ? 128.59500 168.86800 93.14400 1.000 296.75934 82 ASN C N 1
ATOM 5391 C CA . ASN C 3 82 ? 127.37700 168.11400 92.88300 1.000 296.75934 82 ASN C CA 1
ATOM 5392 C C . ASN C 3 82 ? 126.94700 167.54600 94.21600 1.000 296.75934 82 ASN C C 1
ATOM 5393 O O . ASN C 3 82 ? 125.74900 167.59000 94.54900 1.000 296.75934 82 ASN C O 1
ATOM 5395 N N . PRO C 3 83 ? 127.87400 167.05400 95.01100 1.000 255.88780 83 PRO C N 1
ATOM 5396 C CA . PRO C 3 83 ? 127.60500 166.56900 96.35800 1.000 255.88780 83 PRO C CA 1
ATOM 5397 C C . PRO C 3 83 ? 128.00100 167.66600 97.32100 1.000 255.88780 83 PRO C C 1
ATOM 5398 O O . PRO C 3 83 ? 127.88500 168.85100 96.99600 1.000 255.88780 83 PRO C O 1
ATOM 5400 N N . GLU C 3 84 ? 128.21500 167.27000 98.56200 1.000 191.26120 84 GLU C N 1
ATOM 5401 C CA . GLU C 3 84 ? 128.24500 168.09500 99.75800 1.000 191.26120 84 GLU C CA 1
ATOM 5402 C C . GLU C 3 84 ? 126.78600 168.43100 99.94200 1.000 191.26120 84 GLU C C 1
ATOM 5403 O O . GLU C 3 84 ? 126.20700 168.13500 100.99200 1.000 191.26120 84 GLU C O 1
ATOM 5405 N N . ASP C 3 85 ? 126.17200 169.05100 98.92500 1.000 204.00153 85 ASP C N 1
ATOM 5406 C CA . ASP C 3 85 ? 124.74300 169.24100 99.03600 1.000 204.00153 85 ASP C CA 1
ATOM 5407 C C . ASP C 3 85 ? 124.12700 167.86000 98.98700 1.000 204.00153 85 ASP C C 1
ATOM 5408 O O . ASP C 3 85 ? 123.24100 167.51400 99.77500 1.000 204.00153 85 ASP C O 1
ATOM 5410 N N . GLY C 3 86 ? 124.63000 167.05400 98.04100 1.000 201.44801 86 GLY C N 1
ATOM 5411 C CA . GLY C 3 86 ? 124.16000 165.69600 97.87300 1.000 201.44801 86 GLY C CA 1
ATOM 5412 C C . GLY C 3 86 ? 124.46700 164.86200 99.09500 1.000 201.44801 86 GLY C C 1
ATOM 5413 O O . GLY C 3 86 ? 123.65500 164.04900 99.53700 1.000 201.44801 86 GLY C O 1
ATOM 5414 N N . PHE C 3 87 ? 125.67500 165.04400 99.63800 1.000 186.61005 87 PHE C N 1
ATOM 5415 C CA . PHE C 3 87 ? 126.08500 164.33600 100.84200 1.000 186.61005 87 PHE C CA 1
ATOM 5416 C C . PHE C 3 87 ? 125.22800 164.72500 102.03400 1.000 186.61005 87 PHE C C 1
ATOM 5417 O O . PHE C 3 87 ? 124.76100 163.85800 102.78600 1.000 186.61005 87 PHE C O 1
ATOM 5419 N N . PHE C 3 88 ? 125.01800 166.03000 102.23900 1.000 179.57646 88 PHE C N 1
ATOM 5420 C CA . PHE C 3 88 ? 124.13000 166.41700 103.32500 1.000 179.57646 88 PHE C CA 1
ATOM 5421 C C . PHE C 3 88 ? 122.73400 165.85400 103.12100 1.000 179.57646 88 PHE C C 1
ATOM 5422 O O . PHE C 3 88 ? 122.05600 165.50500 104.09300 1.000 179.57646 88 PHE C O 1
ATOM 5424 N N . LYS C 3 89 ? 122.29100 165.75900 101.86600 1.000 200.40543 89 LYS C N 1
ATOM 5425 C CA . LYS C 3 89 ? 120.96900 165.21300 101.59300 1.000 200.40543 89 LYS C CA 1
ATOM 5426 C C . LYS C 3 89 ? 120.89400 163.73700 101.95800 1.000 200.40543 89 LYS C C 1
ATOM 5427 O O . LYS C 3 89 ? 119.93800 163.28600 102.60000 1.000 200.40543 89 LYS C O 1
ATOM 5429 N N . LYS C 3 90 ? 121.91500 162.97500 101.55400 1.000 202.85603 90 LYS C N 1
ATOM 5430 C CA . LYS C 3 90 ? 122.01400 161.56100 101.89900 1.000 202.85603 90 LYS C CA 1
ATOM 5431 C C . LYS C 3 90 ? 122.03600 161.32200 103.40100 1.000 202.85603 90 LYS C C 1
ATOM 5432 O O . LYS C 3 90 ? 121.34200 160.43000 103.90200 1.000 202.85603 90 LYS C O 1
ATOM 5434 N N . THR C 3 91 ? 122.81000 162.11000 104.14300 1.000 176.06741 91 THR C N 1
ATOM 5435 C CA . THR C 3 91 ? 122.94400 161.87000 105.57200 1.000 176.06741 91 THR C CA 1
ATOM 5436 C C . THR C 3 91 ? 122.09400 162.81500 106.40700 1.000 176.06741 91 THR C C 1
ATOM 5437 O O . THR C 3 91 ? 122.39800 163.02200 107.58500 1.000 176.06741 91 THR C O 1
ATOM 5439 N N . LYS C 3 92 ? 121.06900 163.41100 105.80000 1.000 172.59341 92 LYS C N 1
ATOM 5440 C CA . LYS C 3 92 ? 120.07800 164.27600 106.44900 1.000 172.59341 92 LYS C CA 1
ATOM 5441 C C . LYS C 3 92 ? 120.00300 164.16700 107.97100 1.000 172.59341 92 LYS C C 1
ATOM 5442 O O . LYS C 3 92 ? 119.80300 163.08000 108.51600 1.000 172.59341 92 LYS C O 1
ATOM 5444 N N . MET C 3 110 ? 125.65200 152.01100 130.71500 1.000 195.34753 110 MET C N 1
ATOM 5445 C CA . MET C 3 110 ? 125.72400 153.17000 131.59600 1.000 195.34753 110 MET C CA 1
ATOM 5446 C C . MET C 3 110 ? 127.07600 153.23800 132.29500 1.000 195.34753 110 MET C C 1
ATOM 5447 O O . MET C 3 110 ? 128.10600 152.90200 131.71200 1.000 195.34753 110 MET C O 1
ATOM 5449 N N . MET C 3 111 ? 127.06300 153.66600 133.55400 1.000 179.68661 111 MET C N 1
ATOM 5450 C CA . MET C 3 111 ? 128.26500 153.73800 134.37400 1.000 179.68661 111 MET C CA 1
ATOM 5451 C C . MET C 3 111 ? 128.68500 152.37900 134.91100 1.000 179.68661 111 MET C C 1
ATOM 5452 O O . MET C 3 111 ? 129.49300 152.31900 135.84500 1.000 179.68661 111 MET C O 1
ATOM 5454 N N . LYS C 3 112 ? 128.13200 151.30100 134.35200 1.000 175.22084 112 LYS C N 1
ATOM 5455 C CA . LYS C 3 112 ? 128.39600 149.95700 134.85300 1.000 175.22084 112 LYS C CA 1
ATOM 5456 C C . LYS C 3 112 ? 129.88800 149.64200 134.84800 1.000 175.22084 112 LYS C C 1
ATOM 5457 O O . LYS C 3 112 ? 130.47400 149.35000 135.89500 1.000 175.22084 112 LYS C O 1
ATOM 5459 N N . GLY C 3 113 ? 130.51800 149.67800 133.67000 1.000 169.18662 113 GLY C N 1
ATOM 5460 C CA . GLY C 3 113 ? 131.93000 149.33800 133.58500 1.000 169.18662 113 GLY C CA 1
ATOM 5461 C C . GLY C 3 113 ? 132.82400 150.29000 134.35200 1.000 169.18662 113 GLY C C 1
ATOM 5462 O O . GLY C 3 113 ? 133.84900 149.87800 134.90600 1.000 169.18662 113 GLY C O 1
ATOM 5463 N N . ASN C 3 114 ? 132.45200 151.56900 134.40100 1.000 163.91502 114 ASN C N 1
ATOM 5464 C CA . ASN C 3 114 ? 133.21000 152.53300 135.19000 1.000 163.91502 114 ASN C CA 1
ATOM 5465 C C . ASN C 3 114 ? 133.20700 152.14800 136.66300 1.000 163.91502 114 ASN C C 1
ATOM 5466 O O . ASN C 3 114 ? 134.26500 152.04000 137.29400 1.000 163.91502 114 ASN C O 1
ATOM 5468 N N . VAL C 3 115 ? 132.01600 151.93500 137.22600 1.000 167.77776 115 VAL C N 1
ATOM 5469 C CA . VAL C 3 115 ? 131.91000 151.53200 138.62500 1.000 167.77776 115 VAL C CA 1
ATOM 5470 C C . VAL C 3 115 ? 132.61600 150.20400 138.85200 1.000 167.77776 115 VAL C C 1
ATOM 5471 O O . VAL C 3 115 ? 133.20100 149.96800 139.91600 1.000 167.77776 115 VAL C O 1
ATOM 5473 N N . THR C 3 116 ? 132.56200 149.31200 137.86300 1.000 155.82284 116 THR C N 1
ATOM 5474 C CA . THR C 3 116 ? 133.24700 148.03000 137.97700 1.000 155.82284 116 THR C CA 1
ATOM 5475 C C . THR C 3 116 ? 134.74600 148.23000 138.13600 1.000 155.82284 116 THR C C 1
ATOM 5476 O O . THR C 3 116 ? 135.36400 147.69200 139.06200 1.000 155.82284 116 THR C O 1
ATOM 5478 N N . ASN C 3 117 ? 135.34400 149.01800 137.24500 1.000 148.05249 117 ASN C N 1
ATOM 5479 C CA . ASN C 3 117 ? 136.77000 149.29900 137.34500 1.000 148.05249 117 ASN C CA 1
ATOM 5480 C C . ASN C 3 117 ? 137.10500 150.05400 138.62400 1.000 148.05249 117 ASN C C 1
ATOM 5481 O O . ASN C 3 117 ? 138.21600 149.92000 139.15000 1.000 148.05249 117 ASN C O 1
ATOM 5483 N N . VAL C 3 118 ? 136.16300 150.83800 139.14500 1.000 153.62945 118 VAL C N 1
ATOM 5484 C CA . VAL C 3 118 ? 136.44700 151.67500 140.30700 1.000 153.62945 118 VAL C CA 1
ATOM 5485 C C . VAL C 3 118 ? 136.43000 150.86200 141.59700 1.000 153.62945 118 VAL C C 1
ATOM 5486 O O . VAL C 3 118 ? 137.36200 150.94000 142.40600 1.000 153.62945 118 VAL C O 1
ATOM 5488 N N . LEU C 3 119 ? 135.37400 150.07900 141.81100 1.000 149.53314 119 LEU C N 1
ATOM 5489 C CA . LEU C 3 119 ? 135.13300 149.35700 143.05700 1.000 149.53314 119 LEU C CA 1
ATOM 5490 C C . LEU C 3 119 ? 136.32600 148.50900 143.47700 1.000 149.53314 119 LEU C C 1
ATOM 5491 O O . LEU C 3 119 ? 136.55500 148.30900 144.67700 1.000 149.53314 119 LEU C O 1
ATOM 5493 N N . PRO C 3 120 ? 137.10100 147.99100 142.52300 1.000 151.79325 120 PRO C N 1
ATOM 5494 C CA . PRO C 3 120 ? 138.30200 147.23500 142.90800 1.000 151.79325 120 PRO C CA 1
ATOM 5495 C C . PRO C 3 120 ? 139.27000 148.04500 143.74400 1.000 151.79325 120 PRO C C 1
ATOM 5496 O O . PRO C 3 120 ? 139.93300 147.49100 144.63100 1.000 151.79325 120 PRO C O 1
ATOM 5498 N N . MET C 3 121 ? 139.38300 149.34500 143.47200 1.000 140.18464 121 MET C N 1
ATOM 5499 C CA . MET C 3 121 ? 140.19100 150.20300 144.32600 1.000 140.18464 121 MET C CA 1
ATOM 5500 C C . MET C 3 121 ? 139.73800 150.08700 145.77100 1.000 140.18464 121 MET C C 1
ATOM 5501 O O . MET C 3 121 ? 140.55000 149.88100 146.67500 1.000 140.18464 121 MET C O 1
ATOM 5503 N N . ILE C 3 122 ? 138.42900 150.18200 145.99800 1.000 140.76202 122 ILE C N 1
ATOM 5504 C CA . ILE C 3 122 ? 137.90100 150.11900 147.35500 1.000 140.76202 122 ILE C CA 1
ATOM 5505 C C . ILE C 3 122 ? 138.11400 148.73700 147.95300 1.000 140.76202 122 ILE C C 1
ATOM 5506 O O . ILE C 3 122 ? 138.39700 148.59700 149.15100 1.000 140.76202 122 ILE C O 1
ATOM 5508 N N . LEU C 3 123 ? 137.95500 147.69300 147.14200 1.000 121.16813 123 LEU C N 1
ATOM 5509 C CA . LEU C 3 123 ? 138.16100 146.34100 147.64400 1.000 121.16813 123 LEU C CA 1
ATOM 5510 C C . LEU C 3 123 ? 139.58900 146.16400 148.13000 1.000 121.16813 123 LEU C C 1
ATOM 5511 O O . LEU C 3 123 ? 139.82800 145.70400 149.25300 1.000 121.16813 123 LEU C O 1
ATOM 5513 N N . ILE C 3 124 ? 140.55400 146.52800 147.28800 1.000 127.44040 124 ILE C N 1
ATOM 5514 C CA . ILE C 3 124 ? 141.95400 146.44800 147.67900 1.000 127.44040 124 ILE C CA 1
ATOM 5515 C C . ILE C 3 124 ? 142.22200 147.34800 148.87000 1.000 127.44040 124 ILE C C 1
ATOM 5516 O O . ILE C 3 124 ? 143.06800 147.03900 149.71500 1.000 127.44040 124 ILE C O 1
ATOM 5518 N N . GLY C 3 125 ? 141.51600 148.47400 148.95400 1.000 130.77613 125 GLY C N 1
ATOM 5519 C CA . GLY C 3 125 ? 141.69400 149.36000 150.08800 1.000 130.77613 125 GLY C CA 1
ATOM 5520 C C . GLY C 3 125 ? 141.33200 148.69000 151.39500 1.000 130.77613 125 GLY C C 1
ATOM 5521 O O . GLY C 3 125 ? 142.12100 148.67900 152.33800 1.000 130.77613 125 GLY C O 1
ATOM 5522 N N . GLY C 3 126 ? 140.12400 148.13900 151.47000 1.000 129.73858 126 GLY C N 1
ATOM 5523 C CA . GLY C 3 126 ? 139.74000 147.39500 152.65700 1.000 129.73858 126 GLY C CA 1
ATOM 5524 C C . GLY C 3 126 ? 140.67500 146.23400 152.92900 1.000 129.73858 126 GLY C C 1
ATOM 5525 O O . GLY C 3 126 ? 141.02800 145.95800 154.08100 1.000 129.73858 126 GLY C O 1
ATOM 5526 N N . TRP C 3 127 ? 141.10300 145.55100 151.86700 1.000 130.40654 127 TRP C N 1
ATOM 5527 C CA . TRP C 3 127 ? 142.03500 144.44200 152.01600 1.000 130.40654 127 TRP C CA 1
ATOM 5528 C C . TRP C 3 127 ? 143.29900 144.89300 152.73200 1.000 130.40654 127 TRP C C 1
ATOM 5529 O O . TRP C 3 127 ? 143.65300 144.36800 153.79000 1.000 130.40654 127 TRP C O 1
ATOM 5531 N N . ILE C 3 128 ? 143.98700 145.88200 152.16900 1.000 130.48123 128 ILE C N 1
ATOM 5532 C CA . ILE C 3 128 ? 145.22100 146.37100 152.76800 1.000 130.48123 128 ILE C CA 1
ATOM 5533 C C . ILE C 3 128 ? 144.95900 146.96300 154.14000 1.000 130.48123 128 ILE C C 1
ATOM 5534 O O . ILE C 3 128 ? 145.81000 146.88700 155.02900 1.000 130.48123 128 ILE C O 1
ATOM 5536 N N . ASN C 3 129 ? 143.80100 147.59200 154.32600 1.000 129.86197 129 ASN C N 1
ATOM 5537 C CA . ASN C 3 129 ? 143.43900 148.10700 155.63600 1.000 129.86197 129 ASN C CA 1
ATOM 5538 C C . ASN C 3 129 ? 143.52100 147.00400 156.66700 1.000 129.86197 129 ASN C C 1
ATOM 5539 O O . ASN C 3 129 ? 144.19100 147.13600 157.69500 1.000 129.86197 129 ASN C O 1
ATOM 5541 N N . MET C 3 130 ? 142.86000 145.88800 156.38400 1.000 158.09153 130 MET C N 1
ATOM 5542 C CA . MET C 3 130 ? 143.05700 144.70600 157.20600 1.000 158.09153 130 MET C CA 1
ATOM 5543 C C . MET C 3 130 ? 144.51800 144.28700 157.22300 1.000 158.09153 130 MET C C 1
ATOM 5544 O O . MET C 3 130 ? 145.00300 143.76600 158.23000 1.000 158.09153 130 MET C O 1
ATOM 5546 N N . THR C 3 131 ? 145.23900 144.53200 156.13300 1.000 151.54733 131 THR C N 1
ATOM 5547 C CA . THR C 3 131 ? 146.63100 144.13000 156.01200 1.000 151.54733 131 THR C CA 1
ATOM 5548 C C . THR C 3 131 ? 147.57700 145.22600 156.44900 1.000 151.54733 131 THR C C 1
ATOM 5549 O O . THR C 3 131 ? 148.72300 145.27400 155.99000 1.000 151.54733 131 THR C O 1
ATOM 5551 N N . PHE C 3 132 ? 147.11400 146.12000 157.31300 1.000 129.79475 132 PHE C N 1
ATOM 5552 C CA . PHE C 3 132 ? 147.91000 147.24600 157.78000 1.000 129.79475 132 PHE C CA 1
ATOM 5553 C C . PHE C 3 132 ? 149.15700 146.80900 158.54700 1.000 129.79475 132 PHE C C 1
ATOM 5554 O O . PHE C 3 132 ? 149.77000 147.60800 159.26200 1.000 129.79475 132 PHE C O 1
ATOM 5556 N N . SER C 3 168 ? 155.05300 152.03900 157.15700 1.000 308.01544 168 SER C N 1
ATOM 5557 C CA . SER C 3 168 ? 154.20500 153.22000 157.03800 1.000 308.01544 168 SER C CA 1
ATOM 5558 C C . SER C 3 168 ? 153.07100 153.01500 156.03600 1.000 308.01544 168 SER C C 1
ATOM 5559 O O . SER C 3 168 ? 152.76700 151.89400 155.64400 1.000 308.01544 168 SER C O 1
ATOM 5561 N N . ALA C 3 169 ? 152.46700 154.11800 155.60200 1.000 327.23651 169 ALA C N 1
ATOM 5562 C CA . ALA C 3 169 ? 151.43200 154.12700 154.57200 1.000 327.23651 169 ALA C CA 1
ATOM 5563 C C . ALA C 3 169 ? 151.95700 153.68400 153.21800 1.000 327.23651 169 ALA C C 1
ATOM 5564 O O . ALA C 3 169 ? 151.22700 153.75000 152.21400 1.000 327.23651 169 ALA C O 1
ATOM 5566 N N . SER C 3 170 ? 153.22300 153.26600 153.17600 1.000 289.24050 170 SER C N 1
ATOM 5567 C CA . SER C 3 170 ? 153.88500 152.87000 151.94400 1.000 289.24050 170 SER C CA 1
ATOM 5568 C C . SER C 3 170 ? 153.01200 151.98100 151.09600 1.000 289.24050 170 SER C C 1
ATOM 5569 O O . SER C 3 170 ? 153.20200 151.92600 149.88300 1.000 289.24050 170 SER C O 1
ATOM 5571 N N . TRP C 3 171 ? 152.06300 151.28600 151.70200 1.000 264.33712 171 TRP C N 1
ATOM 5572 C CA . TRP C 3 171 ? 151.13100 150.50200 150.91800 1.000 264.33712 171 TRP C CA 1
ATOM 5573 C C . TRP C 3 171 ? 150.42800 151.38300 149.90200 1.000 264.33712 171 TRP C C 1
ATOM 5574 O O . TRP C 3 171 ? 150.66400 151.25300 148.69800 1.000 264.33712 171 TRP C O 1
ATOM 5576 N N . TYR C 3 172 ? 149.61700 152.32300 150.37600 1.000 232.05734 172 TYR C N 1
ATOM 5577 C CA . TYR C 3 172 ? 148.94400 153.21000 149.44200 1.000 232.05734 172 TYR C CA 1
ATOM 5578 C C . TYR C 3 172 ? 149.94600 154.04200 148.67400 1.000 232.05734 172 TYR C C 1
ATOM 5579 O O . TYR C 3 172 ? 149.68700 154.43400 147.53000 1.000 232.05734 172 TYR C O 1
ATOM 5581 N N . PHE C 3 173 ? 151.10400 154.30000 149.27500 1.000 227.66525 173 PHE C N 1
ATOM 5582 C CA . PHE C 3 173 ? 152.10400 155.10000 148.58300 1.000 227.66525 173 PHE C CA 1
ATOM 5583 C C . PHE C 3 173 ? 152.55300 154.42100 147.30100 1.000 227.66525 173 PHE C C 1
ATOM 5584 O O . PHE C 3 173 ? 152.29000 154.90400 146.19400 1.000 227.66525 173 PHE C O 1
ATOM 5586 N N . LEU C 3 174 ? 153.19600 153.26700 147.43900 1.000 221.12674 174 LEU C N 1
ATOM 5587 C CA . LEU C 3 174 ? 153.61600 152.49600 146.28200 1.000 221.12674 174 LEU C CA 1
ATOM 5588 C C . LEU C 3 174 ? 152.43800 152.17700 145.38700 1.000 221.12674 174 LEU C C 1
ATOM 5589 O O . LEU C 3 174 ? 152.60100 152.05300 144.16800 1.000 221.12674 174 LEU C O 1
ATOM 5591 N N . ASN C 3 175 ? 151.24800 152.05000 145.97100 1.000 224.31804 175 ASN C N 1
ATOM 5592 C CA . ASN C 3 175 ? 150.05500 151.82600 145.17400 1.000 224.31804 175 ASN C CA 1
ATOM 5593 C C . ASN C 3 175 ? 149.89300 152.93000 144.14600 1.000 224.31804 175 ASN C C 1
ATOM 5594 O O . ASN C 3 175 ? 149.94900 152.69000 142.93600 1.000 224.31804 175 ASN C O 1
ATOM 5596 N N . VAL C 3 176 ? 149.75400 154.16400 144.61900 1.000 224.06215 176 VAL C N 1
ATOM 5597 C CA . VAL C 3 176 ? 149.64100 155.28700 143.69900 1.000 224.06215 176 VAL C CA 1
ATOM 5598 C C . VAL C 3 176 ? 150.87200 155.38100 142.81500 1.000 224.06215 176 VAL C C 1
ATOM 5599 O O . VAL C 3 176 ? 150.79700 155.85200 141.67300 1.000 224.06215 176 VAL C O 1
ATOM 5601 N N . PHE C 3 177 ? 152.01100 154.91000 143.30900 1.000 184.54303 177 PHE C N 1
ATOM 5602 C CA . PHE C 3 177 ? 153.27000 155.18000 142.63300 1.000 184.54303 177 PHE C CA 1
ATOM 5603 C C . PHE C 3 177 ? 153.47300 154.30500 141.40400 1.000 184.54303 177 PHE C C 1
ATOM 5604 O O . PHE C 3 177 ? 153.55100 154.80700 140.27900 1.000 184.54303 177 PHE C O 1
ATOM 5606 N N . GLY C 3 178 ? 153.51700 152.98900 141.60000 1.000 137.51587 178 GLY C N 1
ATOM 5607 C CA . GLY C 3 178 ? 154.14000 152.10200 140.63000 1.000 137.51587 178 GLY C CA 1
ATOM 5608 C C . GLY C 3 178 ? 153.55900 152.18100 139.23500 1.000 137.51587 178 GLY C C 1
ATOM 5609 O O . GLY C 3 178 ? 154.28100 151.93800 138.26000 1.000 137.51587 178 GLY C O 1
ATOM 5610 N N . LEU C 3 179 ? 152.30600 152.62500 139.12100 1.000 126.21003 179 LEU C N 1
ATOM 5611 C CA . LEU C 3 179 ? 151.46400 152.35200 137.95900 1.000 126.21003 179 LEU C CA 1
ATOM 5612 C C . LEU C 3 179 ? 152.17100 152.59900 136.63000 1.000 126.21003 179 LEU C C 1
ATOM 5613 O O . LEU C 3 179 ? 152.34500 151.67900 135.82600 1.000 126.21003 179 LEU C O 1
ATOM 5615 N N . ARG C 3 180 ? 152.58200 153.84000 136.38000 1.000 104.69625 180 ARG C N 1
ATOM 5616 C CA . ARG C 3 180 ? 153.10100 154.19500 135.06400 1.000 104.69625 180 ARG C CA 1
ATOM 5617 C C . ARG C 3 180 ? 154.27100 153.30900 134.68200 1.000 104.69625 180 ARG C C 1
ATOM 5618 O O . ARG C 3 180 ? 154.20700 152.54600 133.71100 1.000 104.69625 180 ARG C O 1
ATOM 5620 N N . SER C 3 181 ? 155.35100 153.40400 135.44700 1.000 119.18872 181 SER C N 1
ATOM 5621 C CA . SER C 3 181 ? 156.53800 152.61700 135.16900 1.000 119.18872 181 SER C CA 1
ATOM 5622 C C . SER C 3 181 ? 156.19800 151.14800 135.02600 1.000 119.18872 181 SER C C 1
ATOM 5623 O O . SER C 3 181 ? 156.52700 150.51900 134.01600 1.000 119.18872 181 SER C O 1
ATOM 5625 N N . ILE C 3 182 ? 155.53700 150.58300 136.03100 1.000 105.45416 182 ILE C N 1
ATOM 5626 C CA . ILE C 3 182 ? 155.29400 149.15000 136.03200 1.000 105.45416 182 ILE C CA 1
ATOM 5627 C C . ILE C 3 182 ? 154.51200 148.75300 134.79400 1.000 105.45416 182 ILE C C 1
ATOM 5628 O O . ILE C 3 182 ? 155.02400 148.05000 133.91600 1.000 105.45416 182 ILE C O 1
ATOM 5630 N N . TYR C 3 183 ? 153.28600 149.26100 134.67700 1.000 112.67630 183 TYR C N 1
ATOM 5631 C CA . TYR C 3 183 ? 152.43300 148.92600 133.54800 1.000 112.67630 183 TYR C CA 1
ATOM 5632 C C . TYR C 3 183 ? 153.18100 149.07100 132.24200 1.000 112.67630 183 TYR C C 1
ATOM 5633 O O . TYR C 3 183 ? 153.05100 148.23200 131.34200 1.000 112.67630 183 TYR C O 1
ATOM 5635 N N . SER C 3 184 ? 153.98700 150.12300 132.12500 1.000 119.69177 184 SER C N 1
ATOM 5636 C CA . SER C 3 184 ? 154.80200 150.28200 130.93700 1.000 119.69177 184 SER C CA 1
ATOM 5637 C C . SER C 3 184 ? 155.68000 149.06200 130.74700 1.000 119.69177 184 SER C C 1
ATOM 5638 O O . SER C 3 184 ? 155.52300 148.30200 129.78500 1.000 119.69177 184 SER C O 1
ATOM 5640 N N . LEU C 3 185 ? 156.57200 148.82600 131.69900 1.000 135.53550 185 LEU C N 1
ATOM 5641 C CA . LEU C 3 185 ? 157.46800 147.69200 131.58300 1.000 135.53550 185 LEU C CA 1
ATOM 5642 C C . LEU C 3 185 ? 156.69100 146.39600 131.66400 1.000 135.53550 185 LEU C C 1
ATOM 5643 O O . LEU C 3 185 ? 157.12400 145.38200 131.10500 1.000 135.53550 185 LEU C O 1
ATOM 5645 N N . ILE C 3 186 ? 155.53800 146.41800 132.33700 1.000 150.87890 186 ILE C N 1
ATOM 5646 C CA . ILE C 3 186 ? 154.77300 145.19300 132.53500 1.000 150.87890 186 ILE C CA 1
ATOM 5647 C C . ILE C 3 186 ? 154.45800 144.57300 131.18800 1.000 150.87890 186 ILE C C 1
ATOM 5648 O O . ILE C 3 186 ? 154.90400 143.46700 130.86700 1.000 150.87890 186 ILE C O 1
ATOM 5650 N N . LEU C 3 187 ? 153.71400 145.29500 130.36400 1.000 163.53695 187 LEU C N 1
ATOM 5651 C CA . LEU C 3 187 ? 153.54500 144.81700 129.01000 1.000 163.53695 187 LEU C CA 1
ATOM 5652 C C . LEU C 3 187 ? 154.82700 144.96000 128.22000 1.000 163.53695 187 LEU C C 1
ATOM 5653 O O . LEU C 3 187 ? 154.93200 144.39800 127.12700 1.000 163.53695 187 LEU C O 1
ATOM 5655 N N . GLY C 3 188 ? 155.80200 145.69100 128.75500 1.000 172.37888 188 GLY C N 1
ATOM 5656 C CA . GLY C 3 188 ? 156.83200 146.22700 127.89800 1.000 172.37888 188 GLY C CA 1
ATOM 5657 C C . GLY C 3 188 ? 156.20100 147.17800 126.92000 1.000 172.37888 188 GLY C C 1
ATOM 5658 O O . GLY C 3 188 ? 156.78900 147.50300 125.88600 1.000 172.37888 188 GLY C O 1
ATOM 5659 N N . GLN C 3 189 ? 155.00200 147.63700 127.25200 1.000 167.82333 189 GLN C N 1
ATOM 5660 C CA . GLN C 3 189 ? 154.09200 148.39900 126.40700 1.000 167.82333 189 GLN C CA 1
ATOM 5661 C C . GLN C 3 189 ? 153.01100 148.95200 127.32800 1.000 167.82333 189 GLN C C 1
ATOM 5662 O O . GLN C 3 189 ? 153.06300 148.76400 128.55100 1.000 167.82333 189 GLN C O 1
ATOM 5664 N N . ASP C 3 190 ? 152.00100 149.59700 126.74200 1.000 192.71588 190 ASP C N 1
ATOM 5665 C CA . ASP C 3 190 ? 151.04600 150.34200 127.55200 1.000 192.71588 190 ASP C CA 1
ATOM 5666 C C . ASP C 3 190 ? 150.13200 149.44000 128.36400 1.000 192.71588 190 ASP C C 1
ATOM 5667 O O . ASP C 3 190 ? 149.55600 149.90500 129.35200 1.000 192.71588 190 ASP C O 1
ATOM 5669 N N . ASN C 3 191 ? 149.98700 148.17300 127.98100 1.000 197.55303 191 ASN C N 1
ATOM 5670 C CA . ASN C 3 191 ? 149.13600 147.22100 128.69500 1.000 197.55303 191 ASN C CA 1
ATOM 5671 C C . ASN C 3 191 ? 147.73700 147.77600 128.94400 1.000 197.55303 191 ASN C C 1
ATOM 5672 O O . ASN C 3 191 ? 147.03300 147.31700 129.85000 1.000 197.55303 191 ASN C O 1
ATOM 5674 N N . ALA C 3 192 ? 147.31700 148.73800 128.13100 1.000 208.10298 192 ALA C N 1
ATOM 5675 C CA . ALA C 3 192 ? 146.05400 149.43500 128.32200 1.000 208.10298 192 ALA C CA 1
ATOM 5676 C C . ALA C 3 192 ? 145.80800 150.37100 127.15100 1.000 208.10298 192 ALA C C 1
ATOM 5677 O O . ALA C 3 192 ? 146.68500 151.15300 126.78700 1.000 208.10298 192 ALA C O 1
ATOM 5679 N N . MET C 3 210 ? 124.65100 161.75400 112.51700 1.000 147.12875 210 MET C N 1
ATOM 5680 C CA . MET C 3 210 ? 124.37800 161.41700 111.12600 1.000 147.12875 210 MET C CA 1
ATOM 5681 C C . MET C 3 210 ? 124.00200 162.66000 110.33400 1.000 147.12875 210 MET C C 1
ATOM 5682 O O . MET C 3 210 ? 124.57800 162.93500 109.28200 1.000 147.12875 210 MET C O 1
ATOM 5684 N N . PRO C 3 211 ? 123.03900 163.42200 110.85700 1.000 143.41806 211 PRO C N 1
ATOM 5685 C CA . PRO C 3 211 ? 122.73400 164.72100 110.23800 1.000 143.41806 211 PRO C CA 1
ATOM 5686 C C . PRO C 3 211 ? 123.84800 165.74000 110.38300 1.000 143.41806 211 PRO C C 1
ATOM 5687 O O . PRO C 3 211 ? 124.12200 166.49100 109.43400 1.000 143.41806 211 PRO C O 1
ATOM 5689 N N . ALA C 3 212 ? 124.50200 165.79300 111.54600 1.000 129.62534 212 ALA C N 1
ATOM 5690 C CA . ALA C 3 212 ? 125.53600 166.80000 111.74600 1.000 129.62534 212 ALA C CA 1
ATOM 5691 C C . ALA C 3 212 ? 126.70600 166.57000 110.80500 1.000 129.62534 212 ALA C C 1
ATOM 5692 O O . ALA C 3 212 ? 127.27000 167.52900 110.26700 1.000 129.62534 212 ALA C O 1
ATOM 5694 N N . ASP C 3 213 ? 127.09400 165.31200 110.60200 1.000 129.32336 213 ASP C N 1
ATOM 5695 C CA . ASP C 3 213 ? 128.16400 165.03200 109.65600 1.000 129.32336 213 ASP C CA 1
ATOM 5696 C C . ASP C 3 213 ? 127.76900 165.48400 108.25800 1.000 129.32336 213 ASP C C 1
ATOM 5697 O O . ASP C 3 213 ? 128.59600 166.00800 107.50900 1.000 129.32336 213 ASP C O 1
ATOM 5699 N N . THR C 3 214 ? 126.49800 165.29300 107.89700 1.000 137.95589 214 THR C N 1
ATOM 5700 C CA . THR C 3 214 ? 125.99400 165.73000 106.59800 1.000 137.95589 214 THR C CA 1
ATOM 5701 C C . THR C 3 214 ? 126.11000 167.23800 106.41000 1.000 137.95589 214 THR C C 1
ATOM 5702 O O . THR C 3 214 ? 126.61400 167.71700 105.37900 1.000 137.95589 214 THR C O 1
ATOM 5704 N N . ASN C 3 215 ? 125.64900 168.00900 107.39900 1.000 167.77499 215 ASN C N 1
ATOM 5705 C CA . ASN C 3 215 ? 125.74800 169.45700 107.25900 1.000 167.77499 215 ASN C CA 1
ATOM 5706 C C . ASN C 3 215 ? 127.20200 169.88400 107.24100 1.000 167.77499 215 ASN C C 1
ATOM 5707 O O . ASN C 3 215 ? 127.59100 170.77500 106.46900 1.000 167.77499 215 ASN C O 1
ATOM 5709 N N . LYS C 3 216 ? 128.01200 169.27600 108.10900 1.000 159.20984 216 LYS C N 1
ATOM 5710 C CA . LYS C 3 216 ? 129.40900 169.65200 108.17400 1.000 159.20984 216 LYS C CA 1
ATOM 5711 C C . LYS C 3 216 ? 130.03300 169.38600 106.82600 1.000 159.20984 216 LYS C C 1
ATOM 5712 O O . LYS C 3 216 ? 130.84800 170.16800 106.33500 1.000 159.20984 216 LYS C O 1
ATOM 5714 N N . ALA C 3 217 ? 129.63500 168.27400 106.20900 1.000 170.27216 217 ALA C N 1
ATOM 5715 C CA . ALA C 3 217 ? 130.14400 167.92500 104.89900 1.000 170.27216 217 ALA C CA 1
ATOM 5716 C C . ALA C 3 217 ? 129.80400 168.99200 103.87700 1.000 170.27216 217 ALA C C 1
ATOM 5717 O O . ALA C 3 217 ? 130.69200 169.48300 103.18300 1.000 170.27216 217 ALA C O 1
ATOM 5719 N N . PHE C 3 218 ? 128.53300 169.39200 103.77500 1.000 173.30829 218 PHE C N 1
ATOM 5720 C CA . PHE C 3 218 ? 128.24900 170.39700 102.75200 1.000 173.30829 218 PHE C CA 1
ATOM 5721 C C . PHE C 3 218 ? 129.03900 171.67600 103.01000 1.000 173.30829 218 PHE C C 1
ATOM 5722 O O . PHE C 3 218 ? 129.74500 172.18200 102.12100 1.000 173.30829 218 PHE C O 1
ATOM 5724 N N . LYS C 3 219 ? 128.97100 172.18000 104.24900 1.000 189.91545 219 LYS C N 1
ATOM 5725 C CA . LYS C 3 219 ? 129.56600 173.47900 104.55300 1.000 189.91545 219 LYS C CA 1
ATOM 5726 C C . LYS C 3 219 ? 131.06300 173.44000 104.31000 1.000 189.91545 219 LYS C C 1
ATOM 5727 O O . LYS C 3 219 ? 131.62900 174.21200 103.51100 1.000 189.91545 219 LYS C O 1
ATOM 5729 N N . THR C 3 220 ? 131.70200 172.46600 104.95600 1.000 186.97290 220 THR C N 1
ATOM 5730 C CA . THR C 3 220 ? 133.13900 172.34700 104.94400 1.000 186.97290 220 THR C CA 1
ATOM 5731 C C . THR C 3 220 ? 133.58800 172.06100 103.53900 1.000 186.97290 220 THR C C 1
ATOM 5732 O O . THR C 3 220 ? 134.61000 172.57200 103.10400 1.000 186.97290 220 THR C O 1
ATOM 5734 N N . GLU C 3 221 ? 132.90500 171.14100 102.86000 1.000 220.12838 221 GLU C N 1
ATOM 5735 C CA . GLU C 3 221 ? 133.32900 170.75400 101.53200 1.000 220.12838 221 GLU C CA 1
ATOM 5736 C C . GLU C 3 221 ? 133.34800 171.95700 100.61500 1.000 220.12838 221 GLU C C 1
ATOM 5737 O O . GLU C 3 221 ? 134.26200 172.10100 99.80700 1.000 220.12838 221 GLU C O 1
ATOM 5739 N N . TRP C 3 222 ? 132.32400 172.80900 100.67200 1.000 203.88056 222 TRP C N 1
ATOM 5740 C CA . TRP C 3 222 ? 132.34300 173.90000 99.70800 1.000 203.88056 222 TRP C CA 1
ATOM 5741 C C . TRP C 3 222 ? 133.43500 174.91600 100.04300 1.000 203.88056 222 TRP C C 1
ATOM 5742 O O . TRP C 3 222 ? 134.20600 175.33800 99.15500 1.000 203.88056 222 TRP C O 1
ATOM 5744 N N . GLU C 3 223 ? 133.63400 175.18800 101.34200 1.000 218.27281 223 GLU C N 1
ATOM 5745 C CA . GLU C 3 223 ? 134.77500 176.02000 101.72200 1.000 218.27281 223 GLU C CA 1
ATOM 5746 C C . GLU C 3 223 ? 136.09600 175.35600 101.37100 1.000 218.27281 223 GLU C C 1
ATOM 5747 O O . GLU C 3 223 ? 137.02700 176.00300 100.87400 1.000 218.27281 223 GLU C O 1
ATOM 5749 N N . ALA C 3 224 ? 136.18300 174.06000 101.62500 1.000 239.93723 224 ALA C N 1
ATOM 5750 C CA . ALA C 3 224 ? 137.39600 173.30100 101.40300 1.000 239.93723 224 ALA C CA 1
ATOM 5751 C C . ALA C 3 224 ? 137.72300 173.22800 99.92900 1.000 239.93723 224 ALA C C 1
ATOM 5752 O O . ALA C 3 224 ? 138.89200 173.23500 99.54600 1.000 239.93723 224 ALA C O 1
ATOM 5754 N N . LEU C 3 225 ? 136.70000 173.13600 99.08300 1.000 270.73845 225 LEU C N 1
ATOM 5755 C CA . LEU C 3 225 ? 136.95300 173.09600 97.65700 1.000 270.73845 225 LEU C CA 1
ATOM 5756 C C . LEU C 3 225 ? 137.48000 174.42300 97.15900 1.000 270.73845 225 LEU C C 1
ATOM 5757 O O . LEU C 3 225 ? 138.34200 174.44200 96.27700 1.000 270.73845 225 LEU C O 1
ATOM 5759 N N . GLU C 3 226 ? 137.02700 175.54400 97.72700 1.000 307.93153 226 GLU C N 1
ATOM 5760 C CA . GLU C 3 226 ? 137.69600 176.78400 97.33000 1.000 307.93153 226 GLU C CA 1
ATOM 5761 C C . GLU C 3 226 ? 139.14200 176.83200 97.83800 1.000 307.93153 226 GLU C C 1
ATOM 5762 O O . GLU C 3 226 ? 140.09100 177.10500 97.06500 1.000 307.93153 226 GLU C O 1
ATOM 5764 N N . LEU C 3 227 ? 139.34000 176.41800 99.09700 1.000 269.40170 227 LEU C N 1
ATOM 5765 C CA . LEU C 3 227 ? 140.68300 176.42300 99.66200 1.000 269.40170 227 LEU C CA 1
ATOM 5766 C C . LEU C 3 227 ? 141.60000 175.50000 98.88900 1.000 269.40170 227 LEU C C 1
ATOM 5767 O O . LEU C 3 227 ? 142.79800 175.77800 98.73600 1.000 269.40170 227 LEU C O 1
ATOM 5769 N N . THR C 3 228 ? 141.05100 174.45700 98.28700 1.000 257.40862 228 THR C N 1
ATOM 5770 C CA . THR C 3 228 ? 141.94400 173.51300 97.67500 1.000 257.40862 228 THR C CA 1
ATOM 5771 C C . THR C 3 228 ? 141.92200 173.66700 96.17900 1.000 257.40862 228 THR C C 1
ATOM 5772 O O . THR C 3 228 ? 142.66700 172.97700 95.49900 1.000 257.40862 228 THR C O 1
ATOM 5774 N N . ASP C 3 229 ? 141.13300 174.59600 95.64500 1.000 250.37239 229 ASP C N 1
ATOM 5775 C CA . ASP C 3 229 ? 141.38600 174.94100 94.26700 1.000 250.37239 229 ASP C CA 1
ATOM 5776 C C . ASP C 3 229 ? 142.56300 175.89100 94.25000 1.000 250.37239 229 ASP C C 1
ATOM 5777 O O . ASP C 3 229 ? 143.36600 175.88400 93.30700 1.000 250.37239 229 ASP C O 1
ATOM 5779 N N . HIS C 3 230 ? 142.78900 176.55000 95.39700 1.000 226.22083 230 HIS C N 1
ATOM 5780 C CA . HIS C 3 230 ? 144.04300 177.27800 95.56000 1.000 226.22083 230 HIS C CA 1
ATOM 5781 C C . HIS C 3 230 ? 145.19800 176.32600 95.84000 1.000 226.22083 230 HIS C C 1
ATOM 5782 O O . HIS C 3 230 ? 146.26500 176.42300 95.21800 1.000 226.22083 230 HIS C O 1
ATOM 5784 N N . GLN C 3 231 ? 145.00100 175.39100 96.77200 1.000 205.04187 231 GLN C N 1
ATOM 5785 C CA . GLN C 3 231 ? 145.97200 174.31500 96.93300 1.000 205.04187 231 GLN C CA 1
ATOM 5786 C C . GLN C 3 231 ? 146.24300 173.60700 95.61200 1.000 205.04187 231 GLN C C 1
ATOM 5787 O O . GLN C 3 231 ? 147.34800 173.12100 95.38100 1.000 205.04187 231 GLN C O 1
ATOM 5789 N N . TRP C 3 232 ? 145.21900 173.47800 94.77400 1.000 204.72115 232 TRP C N 1
ATOM 5790 C CA . TRP C 3 232 ? 145.33000 172.82800 93.48000 1.000 204.72115 232 TRP C CA 1
ATOM 5791 C C . TRP C 3 232 ? 146.21700 173.60800 92.53900 1.000 204.72115 232 TRP C C 1
ATOM 5792 O O . TRP C 3 232 ? 147.05700 173.03300 91.82900 1.000 204.72115 232 TRP C O 1
ATOM 5794 N N . ALA C 3 233 ? 146.07700 174.93100 92.56800 1.000 211.70220 233 ALA C N 1
ATOM 5795 C CA . ALA C 3 233 ? 147.01700 175.74600 91.82700 1.000 211.70220 233 ALA C CA 1
ATOM 5796 C C . ALA C 3 233 ? 148.40800 175.55300 92.38000 1.000 211.70220 233 ALA C C 1
ATOM 5797 O O . ALA C 3 233 ? 149.37900 175.54300 91.62200 1.000 211.70220 233 ALA C O 1
ATOM 5799 N N . LEU C 3 234 ? 148.51900 175.29900 93.68000 1.000 202.80590 234 LEU C N 1
ATOM 5800 C CA . LEU C 3 234 ? 149.85700 175.13800 94.22700 1.000 202.80590 234 LEU C CA 1
ATOM 5801 C C . LEU C 3 234 ? 150.42100 173.79000 93.81000 1.000 202.80590 234 LEU C C 1
ATOM 5802 O O . LEU C 3 234 ? 151.61900 173.66100 93.54000 1.000 202.80590 234 LEU C O 1
ATOM 5804 N N . ASP C 3 235 ? 149.56000 172.77600 93.75800 1.000 172.61147 235 ASP C N 1
ATOM 5805 C CA . ASP C 3 235 ? 149.98600 171.45500 93.32900 1.000 172.61147 235 ASP C CA 1
ATOM 5806 C C . ASP C 3 235 ? 150.51900 171.51200 91.91500 1.000 172.61147 235 ASP C C 1
ATOM 5807 O O . ASP C 3 235 ? 151.58500 170.96500 91.61200 1.000 172.61147 235 ASP C O 1
ATOM 5809 N N . ASP C 3 236 ? 149.78400 172.18000 91.02600 1.000 196.95818 236 ASP C N 1
ATOM 5810 C CA . ASP C 3 236 ? 150.28400 172.28200 89.66500 1.000 196.95818 236 ASP C CA 1
ATOM 5811 C C . ASP C 3 236 ? 151.55000 173.11700 89.63800 1.000 196.95818 236 ASP C C 1
ATOM 5812 O O . ASP C 3 236 ? 152.48000 172.82400 88.87600 1.000 196.95818 236 ASP C O 1
ATOM 5814 N N . VAL C 3 237 ? 151.60200 174.16000 90.47400 1.000 198.24816 237 VAL C N 1
ATOM 5815 C CA . VAL C 3 237 ? 152.75800 175.04200 90.48200 1.000 198.24816 237 VAL C CA 1
ATOM 5816 C C . VAL C 3 237 ? 153.98200 174.24400 90.85500 1.000 198.24816 237 VAL C C 1
ATOM 5817 O O . VAL C 3 237 ? 155.10800 174.58500 90.45900 1.000 198.24816 237 VAL C O 1
ATOM 5819 N N . GLU C 3 238 ? 153.78600 173.23300 91.70800 1.000 163.69547 238 GLU C N 1
ATOM 5820 C CA . GLU C 3 238 ? 154.90500 172.42900 92.15500 1.000 163.69547 238 GLU C CA 1
ATOM 5821 C C . GLU C 3 238 ? 155.67100 171.96900 90.94300 1.000 163.69547 238 GLU C C 1
ATOM 5822 O O . GLU C 3 238 ? 156.89500 171.88100 90.96900 1.000 163.69547 238 GLU C O 1
ATOM 5824 N N . GLU C 3 239 ? 154.94400 171.62600 89.88000 1.000 139.73751 239 GLU C N 1
ATOM 5825 C CA . GLU C 3 239 ? 155.58900 171.10300 88.69100 1.000 139.73751 239 GLU C CA 1
ATOM 5826 C C . GLU C 3 239 ? 156.57900 172.11900 88.16400 1.000 139.73751 239 GLU C C 1
ATOM 5827 O O . GLU C 3 239 ? 157.73900 171.80400 87.88700 1.000 139.73751 239 GLU C O 1
ATOM 5829 N N . GLU C 3 240 ? 156.12300 173.36000 88.03500 1.000 136.01224 240 GLU C N 1
ATOM 5830 C CA . GLU C 3 240 ? 156.95600 174.40500 87.46900 1.000 136.01224 240 GLU C CA 1
ATOM 5831 C C . GLU C 3 240 ? 158.15200 174.71100 88.35200 1.000 136.01224 240 GLU C C 1
ATOM 5832 O O . GLU C 3 240 ? 159.28000 174.83200 87.86200 1.000 136.01224 240 GLU C O 1
ATOM 5834 N N . LEU C 3 241 ? 157.93700 174.79500 89.66600 1.000 127.93948 241 LEU C N 1
ATOM 5835 C CA . LEU C 3 241 ? 159.07900 175.00900 90.54600 1.000 127.93948 241 LEU C CA 1
ATOM 5836 C C . LEU C 3 241 ? 160.02300 173.82700 90.49200 1.000 127.93948 241 LEU C C 1
ATOM 5837 O O . LEU C 3 241 ? 161.24800 173.98800 90.52600 1.000 127.93948 241 LEU C O 1
ATOM 5839 N N . MET C 3 242 ? 159.46400 172.63200 90.39600 1.000 142.91071 242 MET C N 1
ATOM 5840 C CA . MET C 3 242 ? 160.26600 171.43100 90.34900 1.000 142.91071 242 MET C CA 1
ATOM 5841 C C . MET C 3 242 ? 161.12900 171.44100 89.11000 1.000 142.91071 242 MET C C 1
ATOM 5842 O O . MET C 3 242 ? 162.31300 171.11500 89.17100 1.000 142.91071 242 MET C O 1
ATOM 5844 N N . ALA C 3 243 ? 160.57600 171.97300 88.02100 1.000 125.64181 243 ALA C N 1
ATOM 5845 C CA . ALA C 3 243 ? 161.16600 171.84100 86.69800 1.000 125.64181 243 ALA C CA 1
ATOM 5846 C C . ALA C 3 243 ? 162.61500 172.27400 86.68100 1.000 125.64181 243 ALA C C 1
ATOM 5847 O O . ALA C 3 243 ? 163.47600 171.55000 86.18200 1.000 125.64181 243 ALA C O 1
ATOM 5849 N N . LYS C 3 244 ? 162.91100 173.45100 87.21600 1.000 132.79331 244 LYS C N 1
ATOM 5850 C CA . LYS C 3 244 ? 164.28200 173.93100 87.12600 1.000 132.79331 244 LYS C CA 1
ATOM 5851 C C . LYS C 3 244 ? 165.20400 173.08400 87.98600 1.000 132.79331 244 LYS C C 1
ATOM 5852 O O . LYS C 3 244 ? 166.31300 172.72000 87.55800 1.000 132.79331 244 LYS C O 1
ATOM 5854 N N . ASP C 3 245 ? 164.74600 172.72000 89.18500 1.000 118.21295 245 ASP C N 1
ATOM 5855 C CA . ASP C 3 245 ? 165.58800 171.89600 90.02900 1.000 118.21295 245 ASP C CA 1
ATOM 5856 C C . ASP C 3 245 ? 165.84400 170.57200 89.34900 1.000 118.21295 245 ASP C C 1
ATOM 5857 O O . ASP C 3 245 ? 166.98100 170.11000 89.29800 1.000 118.21295 245 ASP C O 1
ATOM 5859 N N . LEU C 3 246 ? 164.79800 169.96100 88.80500 1.000 123.02440 246 LEU C N 1
ATOM 5860 C CA . LEU C 3 246 ? 164.96000 168.67800 88.14800 1.000 123.02440 246 LEU C CA 1
ATOM 5861 C C . LEU C 3 246 ? 165.87800 168.82000 86.95400 1.000 123.02440 246 LEU C C 1
ATOM 5862 O O . LEU C 3 246 ? 166.71200 167.95200 86.69000 1.000 123.02440 246 LEU C O 1
ATOM 5864 N N . HIS C 3 247 ? 165.72000 169.90600 86.20500 1.000 136.43012 247 HIS C N 1
ATOM 5865 C CA . HIS C 3 247 ? 166.49100 170.06700 84.98900 1.000 136.43012 247 HIS C CA 1
ATOM 5866 C C . HIS C 3 247 ? 167.96800 170.07100 85.31800 1.000 136.43012 247 HIS C C 1
ATOM 5867 O O . HIS C 3 247 ? 168.73900 169.26600 84.78600 1.000 136.43012 247 HIS C O 1
ATOM 5869 N N . PHE C 3 248 ? 168.37200 170.94900 86.24000 1.000 154.21843 248 PHE C N 1
ATOM 5870 C CA . PHE C 3 248 ? 169.78900 171.02400 86.57600 1.000 154.21843 248 PHE C CA 1
ATOM 5871 C C . PHE C 3 248 ? 170.22900 169.76900 87.30900 1.000 154.21843 248 PHE C C 1
ATOM 5872 O O . PHE C 3 248 ? 171.32600 169.24700 87.08300 1.000 154.21843 248 PHE C O 1
ATOM 5874 N N . GLU C 3 249 ? 169.37100 169.28200 88.18800 1.000 181.98400 249 GLU C N 1
ATOM 5875 C CA . GLU C 3 249 ? 169.54100 168.14800 89.06400 1.000 181.98400 249 GLU C CA 1
ATOM 5876 C C . GLU C 3 249 ? 169.52700 166.81700 88.33800 1.000 181.98400 249 GLU C C 1
ATOM 5877 O O . GLU C 3 249 ? 169.70300 165.79800 88.99400 1.000 181.98400 249 GLU C O 1
ATOM 5879 N N . GLY C 3 250 ? 169.26800 166.77900 87.03200 1.000 216.58070 250 GLY C N 1
ATOM 5880 C CA . GLY C 3 250 ? 169.38500 165.51500 86.32000 1.000 216.58070 250 GLY C CA 1
ATOM 5881 C C . GLY C 3 250 ? 170.77700 164.91600 86.33100 1.000 216.58070 250 GLY C C 1
ATOM 5882 O O . GLY C 3 250 ? 170.93400 163.70200 86.49700 1.000 216.58070 250 GLY C O 1
ATOM 5883 N N . MET C 3 251 ? 171.80900 165.73800 86.16800 1.000 241.26234 251 MET C N 1
ATOM 5884 C CA . MET C 3 251 ? 173.14300 165.18200 86.33800 1.000 241.26234 251 MET C CA 1
ATOM 5885 C C . MET C 3 251 ? 173.33000 164.66900 87.75900 1.000 241.26234 251 MET C C 1
ATOM 5886 O O . MET C 3 251 ? 173.91800 163.60000 87.97600 1.000 241.26234 251 MET C O 1
ATOM 5888 N N . PHE C 3 252 ? 172.78800 165.39400 88.73900 1.000 238.72337 252 PHE C N 1
ATOM 5889 C CA . PHE C 3 252 ? 172.87900 164.92000 90.11100 1.000 238.72337 252 PHE C CA 1
ATOM 5890 C C . PHE C 3 252 ? 172.08200 163.64300 90.30600 1.000 238.72337 252 PHE C C 1
ATOM 5891 O O . PHE C 3 252 ? 172.43100 162.82000 91.15000 1.000 238.72337 252 PHE C O 1
ATOM 5893 N N . LYS C 3 253 ? 170.99200 163.47900 89.56100 1.000 213.32383 253 LYS C N 1
ATOM 5894 C CA . LYS C 3 253 ? 170.23200 162.24200 89.62300 1.000 213.32383 253 LYS C CA 1
ATOM 5895 C C . LYS C 3 253 ? 171.05500 161.09800 89.08000 1.000 213.32383 253 LYS C C 1
ATOM 5896 O O . LYS C 3 253 ? 170.98700 159.97800 89.58900 1.000 213.32383 253 LYS C O 1
ATOM 5898 N N . LYS C 3 254 ? 171.78200 161.34800 87.99300 1.000 225.23792 254 LYS C N 1
ATOM 5899 C CA . LYS C 3 254 ? 172.65300 160.31300 87.46100 1.000 225.23792 254 LYS C CA 1
ATOM 5900 C C . LYS C 3 254 ? 173.67400 159.92800 88.51600 1.000 225.23792 254 LYS C C 1
ATOM 5901 O O . LYS C 3 254 ? 173.97200 158.74600 88.72000 1.000 225.23792 254 LYS C O 1
ATOM 5903 N N . GLU C 3 255 ? 174.20100 160.93700 89.20800 1.000 238.99300 255 GLU C N 1
ATOM 5904 C CA . GLU C 3 255 ? 175.12400 160.71400 90.31400 1.000 238.99300 255 GLU C CA 1
ATOM 5905 C C . GLU C 3 255 ? 174.47600 159.88600 91.41700 1.000 238.99300 255 GLU C C 1
ATOM 5906 O O . GLU C 3 255 ? 175.08300 158.95400 91.95100 1.000 238.99300 255 GLU C O 1
ATOM 5908 N N . LEU C 3 256 ? 173.23600 160.22600 91.77200 1.000 210.61888 256 LEU C N 1
ATOM 5909 C CA . LEU C 3 256 ? 172.51700 159.50700 92.81800 1.000 210.61888 256 LEU C CA 1
ATOM 5910 C C . LEU C 3 256 ? 172.25900 158.06800 92.41600 1.000 210.61888 256 LEU C C 1
ATOM 5911 O O . LEU C 3 256 ? 172.39100 157.15200 93.23600 1.000 210.61888 256 LEU C O 1
ATOM 5913 N N . GLN C 3 257 ? 171.88900 157.84500 91.16100 1.000 197.15213 257 GLN C N 1
ATOM 5914 C CA . GLN C 3 257 ? 171.68100 156.48300 90.70400 1.000 197.15213 257 GLN C CA 1
ATOM 5915 C C . GLN C 3 257 ? 172.99000 155.71400 90.76900 1.000 197.15213 257 GLN C C 1
ATOM 5916 O O . GLN C 3 257 ? 173.01800 154.55700 91.19600 1.000 197.15213 257 GLN C O 1
ATOM 5918 N N . THR C 3 258 ? 174.09000 156.34700 90.35100 1.000 230.23755 258 THR C N 1
ATOM 5919 C CA . THR C 3 258 ? 175.37000 155.65300 90.32900 1.000 230.23755 258 THR C CA 1
ATOM 5920 C C . THR C 3 258 ? 175.79400 155.31500 91.75000 1.000 230.23755 258 THR C C 1
ATOM 5921 O O . THR C 3 258 ? 176.38900 154.26300 92.00400 1.000 230.23755 258 THR C O 1
ATOM 5923 N N . SER C 3 259 ? 175.51700 156.22800 92.67900 1.000 219.03266 259 SER C N 1
ATOM 5924 C CA . SER C 3 259 ? 175.79300 155.99700 94.08900 1.000 219.03266 259 SER C CA 1
ATOM 5925 C C . SER C 3 259 ? 174.95700 154.84600 94.63000 1.000 219.03266 259 SER C C 1
ATOM 5926 O O . SER C 3 259 ? 175.45500 154.00600 95.38700 1.000 219.03266 259 SER C O 1
ATOM 5928 N N . ILE C 3 260 ? 173.68700 154.78100 94.23700 1.000 206.52367 260 ILE C N 1
ATOM 5929 C CA . ILE C 3 260 ? 172.80600 153.69300 94.64400 1.000 206.52367 260 ILE C CA 1
ATOM 5930 C C . ILE C 3 260 ? 172.98200 152.48900 93.73200 1.000 206.52367 260 ILE C C 1
ATOM 5931 O O . ILE C 3 260 ? 172.17900 151.55100 93.76700 1.000 206.52367 260 ILE C O 1
ATOM 5933 N N . PHE C 3 261 ? 174.02500 152.50500 92.91200 1.000 221.08586 261 PHE C N 1
ATOM 5934 C CA . PHE C 3 261 ? 174.34200 151.35600 92.07500 1.000 221.08586 261 PHE C CA 1
ATOM 5935 C C . PHE C 3 261 ? 175.16900 150.34300 92.85600 1.000 221.08586 261 PHE C C 1
ATOM 5936 O O . PHE C 3 261 ? 175.19500 150.36900 94.08600 1.000 221.08586 261 PHE C O 1
ATOM 5938 N N . GLN D 4 58 ? 138.08300 183.06700 109.01000 1.000 283.84844 58 GLN D N 1
ATOM 5939 C CA . GLN D 4 58 ? 137.97600 184.51400 108.87800 1.000 283.84844 58 GLN D CA 1
ATOM 5940 C C . GLN D 4 58 ? 138.42500 185.20900 110.15700 1.000 283.84844 58 GLN D C 1
ATOM 5941 O O . GLN D 4 58 ? 138.46900 184.59100 111.21900 1.000 283.84844 58 GLN D O 1
ATOM 5943 N N . GLU D 4 59 ? 138.77200 186.49400 110.04600 1.000 266.33823 59 GLU D N 1
ATOM 5944 C CA . GLU D 4 59 ? 139.11200 187.26400 111.23700 1.000 266.33823 59 GLU D CA 1
ATOM 5945 C C . GLU D 4 59 ? 137.93600 187.30800 112.20000 1.000 266.33823 59 GLU D C 1
ATOM 5946 O O . GLU D 4 59 ? 138.12000 187.27700 113.42100 1.000 266.33823 59 GLU D O 1
ATOM 5948 N N . THR D 4 60 ? 136.71500 187.38100 111.66500 1.000 268.80214 60 THR D N 1
ATOM 5949 C CA . THR D 4 60 ? 135.53600 187.18100 112.49700 1.000 268.80214 60 THR D CA 1
ATOM 5950 C C . THR D 4 60 ? 135.54600 185.78100 113.09300 1.000 268.80214 60 THR D C 1
ATOM 5951 O O . THR D 4 60 ? 135.33800 185.60300 114.29700 1.000 268.80214 60 THR D O 1
ATOM 5953 N N . ASP D 4 61 ? 135.80900 184.77300 112.25900 1.000 268.26757 61 ASP D N 1
ATOM 5954 C CA . ASP D 4 61 ? 135.89900 183.40500 112.75300 1.000 268.26757 61 ASP D CA 1
ATOM 5955 C C . ASP D 4 61 ? 137.10200 183.21900 113.66800 1.000 268.26757 61 ASP D C 1
ATOM 5956 O O . ASP D 4 61 ? 137.04000 182.42400 114.60800 1.000 268.26757 61 ASP D O 1
ATOM 5958 N N . ARG D 4 62 ? 138.19500 183.94400 113.42000 1.000 260.81071 62 ARG D N 1
ATOM 5959 C CA . ARG D 4 62 ? 139.35500 183.84800 114.30100 1.000 260.81071 62 ARG D CA 1
ATOM 5960 C C . ARG D 4 62 ? 139.04000 184.41300 115.68000 1.000 260.81071 62 ARG D C 1
ATOM 5961 O O . ARG D 4 62 ? 139.36300 183.79800 116.70200 1.000 260.81071 62 ARG D O 1
ATOM 5963 N N . ILE D 4 63 ? 138.40400 185.58500 115.72700 1.000 255.83041 63 ILE D N 1
ATOM 5964 C CA . ILE D 4 63 ? 138.01500 186.16200 117.00700 1.000 255.83041 63 ILE D CA 1
ATOM 5965 C C . ILE D 4 63 ? 136.95000 185.30800 117.67700 1.000 255.83041 63 ILE D C 1
ATOM 5966 O O . ILE D 4 63 ? 136.90300 185.21800 118.90800 1.000 255.83041 63 ILE D O 1
ATOM 5968 N N . LEU D 4 64 ? 136.09900 184.64800 116.88900 1.000 267.82402 64 LEU D N 1
ATOM 5969 C CA . LEU D 4 64 ? 135.10100 183.75600 117.46500 1.000 267.82402 64 LEU D CA 1
ATOM 5970 C C . LEU D 4 64 ? 135.75600 182.53200 118.08600 1.000 267.82402 64 LEU D C 1
ATOM 5971 O O . LEU D 4 64 ? 135.38000 182.11200 119.18400 1.000 267.82402 64 LEU D O 1
ATOM 5973 N N . VAL D 4 65 ? 136.73900 181.94800 117.39800 1.000 303.07252 65 VAL D N 1
ATOM 5974 C CA . VAL D 4 65 ? 137.48000 180.82200 117.95400 1.000 303.07252 65 VAL D CA 1
ATOM 5975 C C . VAL D 4 65 ? 138.24100 181.25200 119.20000 1.000 303.07252 65 VAL D C 1
ATOM 5976 O O . VAL D 4 65 ? 138.34900 180.49700 120.17000 1.000 303.07252 65 VAL D O 1
ATOM 5978 N N . GLU D 4 66 ? 138.76800 182.47700 119.19800 1.000 289.56449 66 GLU D N 1
ATOM 5979 C CA . GLU D 4 66 ? 139.48900 182.97700 120.36400 1.000 289.56449 66 GLU D CA 1
ATOM 5980 C C . GLU D 4 66 ? 138.55700 183.15000 121.55900 1.000 289.56449 66 GLU D C 1
ATOM 5981 O O . GLU D 4 66 ? 138.88800 182.75500 122.68500 1.000 289.56449 66 GLU D O 1
ATOM 5983 N N . LYS D 4 67 ? 137.38500 183.74700 121.33100 1.000 307.70673 67 LYS D N 1
ATOM 5984 C CA . LYS D 4 67 ? 136.41400 183.91100 122.40600 1.000 307.70673 67 LYS D CA 1
ATOM 5985 C C . LYS D 4 67 ? 135.90200 182.56100 122.89100 1.000 307.70673 67 LYS D C 1
ATOM 5986 O O . LYS D 4 67 ? 135.66700 182.37100 124.09000 1.000 307.70673 67 LYS D O 1
ATOM 5988 N N . ARG D 4 68 ? 135.73400 181.60700 121.97400 1.000 335.19136 68 ARG D N 1
ATOM 5989 C CA . ARG D 4 68 ? 135.32700 180.26400 122.36600 1.000 335.19136 68 ARG D CA 1
ATOM 5990 C C . ARG D 4 68 ? 136.40300 179.58500 123.20100 1.000 335.19136 68 ARG D C 1
ATOM 5991 O O . ARG D 4 68 ? 136.09200 178.86200 124.15100 1.000 335.19136 68 ARG D O 1
ATOM 5993 N N . CYS D 4 69 ? 137.67500 179.81100 122.86500 1.000 341.44600 69 CYS D N 1
ATOM 5994 C CA . CYS D 4 69 ? 138.76000 179.26600 123.67300 1.000 341.44600 69 CYS D CA 1
ATOM 5995 C C . CYS D 4 69 ? 138.76900 179.88100 125.06500 1.000 341.44600 69 CYS D C 1
ATOM 5996 O O . CYS D 4 69 ? 138.97000 179.17600 126.06100 1.000 341.44600 69 CYS D O 1
ATOM 5998 N N . TRP D 4 70 ? 138.54700 181.19400 125.15400 1.000 340.68874 70 TRP D N 1
ATOM 5999 C CA . TRP D 4 70 ? 138.46800 181.83900 126.46200 1.000 340.68874 70 TRP D CA 1
ATOM 6000 C C . TRP D 4 70 ? 137.30800 181.28300 127.28200 1.000 340.68874 70 TRP D C 1
ATOM 6001 O O . TRP D 4 70 ? 137.45500 181.01200 128.48100 1.000 340.68874 70 TRP D O 1
ATOM 6003 N N . ASP D 4 71 ? 136.14900 181.09300 126.64700 1.000 400.51090 71 ASP D N 1
ATOM 6004 C CA . ASP D 4 71 ? 134.99000 180.55800 127.35500 1.000 400.51090 71 ASP D CA 1
ATOM 6005 C C . ASP D 4 71 ? 135.21500 179.11300 127.78400 1.000 400.51090 71 ASP D C 1
ATOM 6006 O O . ASP D 4 71 ? 134.78600 178.70900 128.87100 1.000 400.51090 71 ASP D O 1
ATOM 6008 N N . ILE D 4 72 ? 135.88100 178.31700 126.94600 1.000 454.01801 72 ILE D N 1
ATOM 6009 C CA . ILE D 4 72 ? 136.16800 176.93400 127.30500 1.000 454.01801 72 ILE D CA 1
ATOM 6010 C C . ILE D 4 72 ? 137.16500 176.87900 128.45200 1.000 454.01801 72 ILE D C 1
ATOM 6011 O O . ILE D 4 72 ? 137.08000 176.00700 129.32300 1.000 454.01801 72 ILE D O 1
ATOM 6013 N N . ALA D 4 73 ? 138.13300 177.79800 128.46500 1.000 429.79767 73 ALA D N 1
ATOM 6014 C CA . ALA D 4 73 ? 139.04600 177.88800 129.59700 1.000 429.79767 73 ALA D CA 1
ATOM 6015 C C . ALA D 4 73 ? 138.29600 178.24900 130.87000 1.000 429.79767 73 ALA D C 1
ATOM 6016 O O . ALA D 4 73 ? 138.53800 177.66100 131.93000 1.000 429.79767 73 ALA D O 1
ATOM 6018 N N . LEU D 4 74 ? 137.37500 179.21200 130.78000 1.000 444.18381 74 LEU D N 1
ATOM 6019 C CA . LEU D 4 74 ? 136.57700 179.59100 131.94200 1.000 444.18381 74 LEU D CA 1
ATOM 6020 C C . LEU D 4 74 ? 135.74300 178.42100 132.44900 1.000 444.18381 74 LEU D C 1
ATOM 6021 O O . LEU D 4 74 ? 135.65400 178.19100 133.66100 1.000 444.18381 74 LEU D O 1
ATOM 6023 N N . GLY D 4 75 ? 135.11400 177.67900 131.54000 1.000 488.47364 75 GLY D N 1
ATOM 6024 C CA . GLY D 4 75 ? 134.39200 176.48200 131.89700 1.000 488.47364 75 GLY D CA 1
ATOM 6025 C C . GLY D 4 75 ? 135.31500 175.47200 132.54400 1.000 488.47364 75 GLY D C 1
ATOM 6026 O O . GLY D 4 75 ? 135.01600 174.89600 133.59600 1.000 488.47364 75 GLY D O 1
ATOM 6027 N N . PRO D 4 76 ? 136.46900 175.24100 131.91700 1.000 479.50276 76 PRO D N 1
ATOM 6028 C CA . PRO D 4 76 ? 137.50300 174.44300 132.59000 1.000 479.50276 76 PRO D CA 1
ATOM 6029 C C . PRO D 4 76 ? 137.98400 175.08800 133.87100 1.000 479.50276 76 PRO D C 1
ATOM 6030 O O . PRO D 4 76 ? 138.30400 174.37700 134.82900 1.000 479.50276 76 PRO D O 1
ATOM 6032 N N . LEU D 4 77 ? 138.03800 176.42000 133.92100 1.000 439.14632 77 LEU D N 1
ATOM 6033 C CA . LEU D 4 77 ? 138.36200 177.10200 135.17000 1.000 439.14632 77 LEU D CA 1
ATOM 6034 C C . LEU D 4 77 ? 137.26700 176.89900 136.20900 1.000 439.14632 77 LEU D C 1
ATOM 6035 O O . LEU D 4 77 ? 137.55700 176.75400 137.40100 1.000 439.14632 77 LEU D O 1
ATOM 6037 N N . LYS D 4 78 ? 136.00400 176.89600 135.77900 1.000 439.87758 78 LYS D N 1
ATOM 6038 C CA . LYS D 4 78 ? 134.91400 176.61800 136.70700 1.000 439.87758 78 LYS D CA 1
ATOM 6039 C C . LYS D 4 78 ? 134.99300 175.19400 137.24000 1.000 439.87758 78 LYS D C 1
ATOM 6040 O O . LYS D 4 78 ? 134.65400 174.93800 138.40100 1.000 439.87758 78 LYS D O 1
ATOM 6042 N N . GLN D 4 79 ? 135.43600 174.25300 136.40700 1.000 417.77027 79 GLN D N 1
ATOM 6043 C CA . GLN D 4 79 ? 135.62900 172.88600 136.87900 1.000 417.77027 79 GLN D CA 1
ATOM 6044 C C . GLN D 4 79 ? 136.79700 172.80900 137.85500 1.000 417.77027 79 GLN D C 1
ATOM 6045 O O . GLN D 4 79 ? 136.67400 172.24100 138.94600 1.000 417.77027 79 GLN D O 1
ATOM 6047 N N . ILE D 4 80 ? 137.93400 173.38400 137.47800 1.000 365.03292 80 ILE D N 1
ATOM 6048 C CA . ILE D 4 80 ? 139.14200 173.40200 138.29700 1.000 365.03292 80 ILE D CA 1
ATOM 6049 C C . ILE D 4 80 ? 138.86100 174.16500 139.58400 1.000 365.03292 80 ILE D C 1
ATOM 6050 O O . ILE D 4 80 ? 139.54600 173.94400 140.59200 1.000 365.03292 80 ILE D O 1
ATOM 6052 N N . PRO D 4 81 ? 137.89600 175.08700 139.59300 1.000 356.55631 81 PRO D N 1
ATOM 6053 C CA . PRO D 4 81 ? 137.50400 175.68900 140.87500 1.000 356.55631 81 PRO D CA 1
ATOM 6054 C C . PRO D 4 81 ? 137.07700 174.64600 141.88500 1.000 356.55631 81 PRO D C 1
ATOM 6055 O O . PRO D 4 81 ? 137.45800 174.72400 143.05800 1.000 356.55631 81 PRO D O 1
ATOM 6057 N N . MET D 4 82 ? 136.30500 173.65100 141.45100 1.000 317.31951 82 MET D N 1
ATOM 6058 C CA . MET D 4 82 ? 136.01000 172.51900 142.31800 1.000 317.31951 82 MET D CA 1
ATOM 6059 C C . MET D 4 82 ? 137.25700 171.67400 142.54200 1.000 317.31951 82 MET D C 1
ATOM 6060 O O . MET D 4 82 ? 137.56400 171.29000 143.67600 1.000 317.31951 82 MET D O 1
ATOM 6062 N N . ASN D 4 83 ? 138.00300 171.39500 141.46900 1.000 264.65871 83 ASN D N 1
ATOM 6063 C CA . ASN D 4 83 ? 139.20600 170.57400 141.55600 1.000 264.65871 83 ASN D CA 1
ATOM 6064 C C . ASN D 4 83 ? 140.25100 171.15300 142.49700 1.000 264.65871 83 ASN D C 1
ATOM 6065 O O . ASN D 4 83 ? 141.22500 170.46400 142.81600 1.000 264.65871 83 ASN D O 1
ATOM 6067 N N . LEU D 4 84 ? 140.07500 172.39300 142.93800 1.000 295.33093 84 LEU D N 1
ATOM 6068 C CA . LEU D 4 84 ? 140.93000 173.01400 143.93600 1.000 295.33093 84 LEU D CA 1
ATOM 6069 C C . LEU D 4 84 ? 140.22300 173.16400 145.27200 1.000 295.33093 84 LEU D C 1
ATOM 6070 O O . LEU D 4 84 ? 140.78800 172.81700 146.31300 1.000 295.33093 84 LEU D O 1
ATOM 6072 N N . PHE D 4 85 ? 138.98700 173.67200 145.26600 1.000 328.42308 85 PHE D N 1
ATOM 6073 C CA . PHE D 4 85 ? 138.22500 173.78500 146.50300 1.000 328.42308 85 PHE D CA 1
ATOM 6074 C C . PHE D 4 85 ? 138.01000 172.42400 147.14600 1.000 328.42308 85 PHE D C 1
ATOM 6075 O O . PHE D 4 85 ? 137.89800 172.32600 148.37300 1.000 328.42308 85 PHE D O 1
ATOM 6077 N N . ILE D 4 86 ? 137.94400 171.36900 146.33900 1.000 291.92489 86 ILE D N 1
ATOM 6078 C CA . ILE D 4 86 ? 137.79100 170.02600 146.88000 1.000 291.92489 86 ILE D CA 1
ATOM 6079 C C . ILE D 4 86 ? 139.14200 169.39100 147.20400 1.000 291.92489 86 ILE D C 1
ATOM 6080 O O . ILE D 4 86 ? 139.24200 168.60700 148.15300 1.000 291.92489 86 ILE D O 1
ATOM 6082 N N . MET D 4 87 ? 140.18000 169.70800 146.43500 1.000 227.04535 87 MET D N 1
ATOM 6083 C CA . MET D 4 87 ? 141.50700 169.14200 146.65500 1.000 227.04535 87 MET D CA 1
ATOM 6084 C C . MET D 4 87 ? 142.04800 169.47000 148.04200 1.000 227.04535 87 MET D C 1
ATOM 6085 O O . MET D 4 87 ? 143.02300 168.87000 148.49200 1.000 227.04535 87 MET D O 1
ATOM 6087 N N . PRO D 4 98 ? 143.67600 165.13600 152.27200 1.000 234.34558 98 PRO D N 1
ATOM 6088 C CA . PRO D 4 98 ? 143.63500 165.60200 150.88300 1.000 234.34558 98 PRO D CA 1
ATOM 6089 C C . PRO D 4 98 ? 144.94400 165.34500 150.15300 1.000 234.34558 98 PRO D C 1
ATOM 6090 O O . PRO D 4 98 ? 145.15700 165.89200 149.07700 1.000 234.34558 98 PRO D O 1
ATOM 6092 N N . THR D 4 99 ? 145.79600 164.50500 150.74400 1.000 227.98469 99 THR D N 1
ATOM 6093 C CA . THR D 4 99 ? 147.14900 164.30800 150.23200 1.000 227.98469 99 THR D CA 1
ATOM 6094 C C . THR D 4 99 ? 147.14300 163.85000 148.78000 1.000 227.98469 99 THR D C 1
ATOM 6095 O O . THR D 4 99 ? 147.63700 164.55000 147.89000 1.000 227.98469 99 THR D O 1
ATOM 6097 N N . MET D 4 100 ? 146.58100 162.67100 148.51900 1.000 204.70152 100 MET D N 1
ATOM 6098 C CA . MET D 4 100 ? 146.54300 162.17100 147.15000 1.000 204.70152 100 MET D CA 1
ATOM 6099 C C . MET D 4 100 ? 145.64700 163.03800 146.28000 1.000 204.70152 100 MET D C 1
ATOM 6100 O O . MET D 4 100 ? 145.95300 163.27800 145.10700 1.000 204.70152 100 MET D O 1
ATOM 6102 N N . MET D 4 101 ? 144.53900 163.52300 146.84300 1.000 201.76409 101 MET D N 1
ATOM 6103 C CA . MET D 4 101 ? 143.62800 164.37700 146.09000 1.000 201.76409 101 MET D CA 1
ATOM 6104 C C . MET D 4 101 ? 144.32400 165.65000 145.63000 1.000 201.76409 101 MET D C 1
ATOM 6105 O O . MET D 4 101 ? 144.28000 166.00400 144.44500 1.000 201.76409 101 MET D O 1
ATOM 6107 N N . VAL D 4 102 ? 144.96500 166.35800 146.56000 1.000 207.44844 102 VAL D N 1
ATOM 6108 C CA . VAL D 4 102 ? 145.66000 167.58500 146.19400 1.000 207.44844 102 VAL D CA 1
ATOM 6109 C C . VAL D 4 102 ? 146.85400 167.29200 145.29600 1.000 207.44844 102 VAL D C 1
ATOM 6110 O O . VAL D 4 102 ? 147.17700 168.09100 144.41200 1.000 207.44844 102 VAL D O 1
ATOM 6112 N N . CYS D 4 103 ? 147.52400 166.15500 145.49300 1.000 202.76490 103 CYS D N 1
ATOM 6113 C CA . CYS D 4 103 ? 148.62600 165.79500 144.60600 1.000 202.76490 103 CYS D CA 1
ATOM 6114 C C . CYS D 4 103 ? 148.14200 165.63600 143.17300 1.000 202.76490 103 CYS D C 1
ATOM 6115 O O . CYS D 4 103 ? 148.77300 166.13600 142.23300 1.000 202.76490 103 CYS D O 1
ATOM 6117 N N . MET D 4 104 ? 147.01600 164.94700 142.99000 1.000 213.85904 104 MET D N 1
ATOM 6118 C CA . MET D 4 104 ? 146.44800 164.78800 141.65800 1.000 213.85904 104 MET D CA 1
ATOM 6119 C C . MET D 4 104 ? 145.99700 166.12400 141.08600 1.000 213.85904 104 MET D C 1
ATOM 6120 O O . MET D 4 104 ? 146.21900 166.40900 139.90400 1.000 213.85904 104 MET D O 1
ATOM 6122 N N . MET D 4 105 ? 145.34300 166.94900 141.90600 1.000 228.02223 105 MET D N 1
ATOM 6123 C CA . MET D 4 105 ? 144.90100 168.25700 141.43700 1.000 228.02223 105 MET D CA 1
ATOM 6124 C C . MET D 4 105 ? 146.08200 169.11700 141.01000 1.000 228.02223 105 MET D C 1
ATOM 6125 O O . MET D 4 105 ? 145.98000 169.89300 140.05500 1.000 228.02223 105 MET D O 1
ATOM 6127 N N . ALA D 4 106 ? 147.21200 168.98600 141.70200 1.000 251.68837 106 ALA D N 1
ATOM 6128 C CA . ALA D 4 106 ? 148.40600 169.73000 141.32500 1.000 251.68837 106 ALA D CA 1
ATOM 6129 C C . ALA D 4 106 ? 148.99000 169.20000 140.02700 1.000 251.68837 106 ALA D C 1
ATOM 6130 O O . ALA D 4 106 ? 149.29100 169.97200 139.11000 1.000 251.68837 106 ALA D O 1
ATOM 6132 N N . TRP D 4 107 ? 149.15800 167.87900 139.93300 1.000 281.44992 107 TRP D N 1
ATOM 6133 C CA . TRP D 4 107 ? 149.68700 167.28500 138.71000 1.000 281.44992 107 TRP D CA 1
ATOM 6134 C C . TRP D 4 107 ? 148.84700 167.67400 137.50100 1.000 281.44992 107 TRP D C 1
ATOM 6135 O O . TRP D 4 107 ? 149.38700 167.97600 136.43100 1.000 281.44992 107 TRP D O 1
ATOM 6137 N N . ARG D 4 108 ? 147.52100 167.68500 137.65700 1.000 300.21379 108 ARG D N 1
ATOM 6138 C CA . ARG D 4 108 ? 146.66600 168.15900 136.57000 1.000 300.21379 108 ARG D CA 1
ATOM 6139 C C . ARG D 4 108 ? 146.80500 169.65900 136.37900 1.000 300.21379 108 ARG D C 1
ATOM 6140 O O . ARG D 4 108 ? 146.92200 170.11100 135.22500 1.000 300.21379 108 ARG D O 1
ATOM 6142 N N . PRO D 4 109 ? 146.78300 170.48100 137.42900 1.000 310.67130 109 PRO D N 1
ATOM 6143 C CA . PRO D 4 109 ? 147.11500 171.89700 137.23700 1.000 310.67130 109 PRO D CA 1
ATOM 6144 C C . PRO D 4 109 ? 148.50600 172.09200 136.67800 1.000 310.67130 109 PRO D C 1
ATOM 6145 O O . PRO D 4 109 ? 148.71900 173.01900 135.89000 1.000 310.67130 109 PRO D O 1
ATOM 6147 N N . ILE D 4 110 ? 149.46100 171.24100 137.05900 1.000 331.77537 110 ILE D N 1
ATOM 6148 C CA . ILE D 4 110 ? 150.78900 171.30200 136.45800 1.000 331.77537 110 ILE D CA 1
ATOM 6149 C C . ILE D 4 110 ? 150.70100 171.06600 134.95900 1.000 331.77537 110 ILE D C 1
ATOM 6150 O O . ILE D 4 110 ? 151.36200 171.74800 134.16700 1.000 331.77537 110 ILE D O 1
ATOM 6152 N N . GLN D 4 111 ? 149.88000 170.10000 134.54600 1.000 348.85792 111 GLN D N 1
ATOM 6153 C CA . GLN D 4 111 ? 149.70400 169.83700 133.12300 1.000 348.85792 111 GLN D CA 1
ATOM 6154 C C . GLN D 4 111 ? 149.10500 171.04400 132.41300 1.000 348.85792 111 GLN D C 1
ATOM 6155 O O . GLN D 4 111 ? 149.60900 171.47800 131.37200 1.000 348.85792 111 GLN D O 1
ATOM 6157 N N . ALA D 4 112 ? 148.02700 171.60200 132.96800 1.000 334.44469 112 ALA D N 1
ATOM 6158 C CA . ALA D 4 112 ? 147.38600 172.75000 132.33600 1.000 334.44469 112 ALA D CA 1
ATOM 6159 C C . ALA D 4 112 ? 148.33100 173.94200 132.26400 1.000 334.44469 112 ALA D C 1
ATOM 6160 O O . ALA D 4 112 ? 148.35200 174.67100 131.26600 1.000 334.44469 112 ALA D O 1
ATOM 6162 N N . LEU D 4 113 ? 149.14200 174.13900 133.30200 1.000 347.86861 113 LEU D N 1
ATOM 6163 C CA . LEU D 4 113 ? 150.04400 175.28300 133.33100 1.000 347.86861 113 LEU D CA 1
ATOM 6164 C C . LEU D 4 113 ? 151.19700 175.10300 132.35600 1.000 347.86861 113 LEU D C 1
ATOM 6165 O O . LEU D 4 113 ? 151.58000 176.05100 131.66300 1.000 347.86861 113 LEU D O 1
ATOM 6167 N N . MET D 4 114 ? 151.77500 173.90200 132.29900 1.000 348.56834 114 MET D N 1
ATOM 6168 C CA . MET D 4 114 ? 152.79900 173.63100 131.29900 1.000 348.56834 114 MET D CA 1
ATOM 6169 C C . MET D 4 114 ? 152.23300 173.79200 129.89700 1.000 348.56834 114 MET D C 1
ATOM 6170 O O . MET D 4 114 ? 152.91600 174.28900 128.99500 1.000 348.56834 114 MET D O 1
ATOM 6172 N N . ALA D 4 115 ? 150.97400 173.39600 129.70400 1.000 332.73842 115 ALA D N 1
ATOM 6173 C CA . ALA D 4 115 ? 150.33100 173.57100 128.41000 1.000 332.73842 115 ALA D CA 1
ATOM 6174 C C . ALA D 4 115 ? 150.20700 175.04600 128.06100 1.000 332.73842 115 ALA D C 1
ATOM 6175 O O . ALA D 4 115 ? 150.52100 175.45900 126.94000 1.000 332.73842 115 ALA D O 1
ATOM 6177 N N . ILE D 4 116 ? 149.73900 175.85500 129.01300 1.000 304.08252 116 ILE D N 1
ATOM 6178 C CA . ILE D 4 116 ? 149.61500 177.29100 128.77600 1.000 304.08252 116 ILE D CA 1
ATOM 6179 C C . ILE D 4 116 ? 150.97600 177.89700 128.46500 1.000 304.08252 116 ILE D C 1
ATOM 6180 O O . ILE D 4 116 ? 151.11900 178.70700 127.54000 1.000 304.08252 116 ILE D O 1
ATOM 6182 N N . SER D 4 117 ? 151.99700 177.51200 129.23200 1.000 284.88405 117 SER D N 1
ATOM 6183 C CA . SER D 4 117 ? 153.33700 178.05000 129.02700 1.000 284.88405 117 SER D CA 1
ATOM 6184 C C . SER D 4 117 ? 153.86200 177.70500 127.64000 1.000 284.88405 117 SER D C 1
ATOM 6185 O O . SER D 4 117 ? 154.41000 178.56300 126.93900 1.000 284.88405 117 SER D O 1
ATOM 6187 N N . ALA D 4 118 ? 153.70200 176.44700 127.22600 1.000 301.98455 118 ALA D N 1
ATOM 6188 C CA . ALA D 4 118 ? 154.19100 176.03900 125.91600 1.000 301.98455 118 ALA D CA 1
ATOM 6189 C C . ALA D 4 118 ? 153.40300 176.70600 124.79600 1.000 301.98455 118 ALA D C 1
ATOM 6190 O O . ALA D 4 118 ? 153.98100 177.11300 123.78100 1.000 301.98455 118 ALA D O 1
ATOM 6192 N N . THR D 4 119 ? 152.08800 176.83900 124.96400 1.000 307.31271 119 THR D N 1
ATOM 6193 C CA . THR D 4 119 ? 151.22800 177.34300 123.90300 1.000 307.31271 119 THR D CA 1
ATOM 6194 C C . THR D 4 119 ? 151.16600 178.86200 123.85000 1.000 307.31271 119 THR D C 1
ATOM 6195 O O . THR D 4 119 ? 150.56600 179.40400 122.91600 1.000 307.31271 119 THR D O 1
ATOM 6197 N N . PHE D 4 120 ? 151.75900 179.55900 124.82200 1.000 314.30319 120 PHE D N 1
ATOM 6198 C CA . PHE D 4 120 ? 151.76300 181.01700 124.78700 1.000 314.30319 120 PHE D CA 1
ATOM 6199 C C . PHE D 4 120 ? 152.44100 181.59400 123.54900 1.000 314.30319 120 PHE D C 1
ATOM 6200 O O . PHE D 4 120 ? 152.36400 182.80900 123.33800 1.000 314.30319 120 PHE D O 1
ATOM 6202 N N . LYS D 4 121 ? 153.09300 180.77200 122.72800 1.000 317.95898 121 LYS D N 1
ATOM 6203 C CA . LYS D 4 121 ? 153.78400 181.26600 121.54400 1.000 317.95898 121 LYS D CA 1
ATOM 6204 C C . LYS D 4 121 ? 152.90600 181.28500 120.29900 1.000 317.95898 121 LYS D C 1
ATOM 6205 O O . LYS D 4 121 ? 153.28800 181.90800 119.30200 1.000 317.95898 121 LYS D O 1
ATOM 6207 N N . MET D 4 122 ? 151.75000 180.62600 120.32700 1.000 314.57141 122 MET D N 1
ATOM 6208 C CA . MET D 4 122 ? 150.89600 180.44800 119.15600 1.000 314.57141 122 MET D CA 1
ATOM 6209 C C . MET D 4 122 ? 149.48200 180.94200 119.43700 1.000 314.57141 122 MET D C 1
ATOM 6210 O O . MET D 4 122 ? 148.49300 180.25300 119.17900 1.000 314.57141 122 MET D O 1
ATOM 6212 N N . LEU D 4 123 ? 149.36400 182.15600 119.97300 1.000 284.67400 123 LEU D N 1
ATOM 6213 C CA . LEU D 4 123 ? 148.06500 182.74400 120.29700 1.000 284.67400 123 LEU D CA 1
ATOM 6214 C C . LEU D 4 123 ? 147.59000 183.71200 119.22200 1.000 284.67400 123 LEU D C 1
ATOM 6215 O O . LEU D 4 123 ? 146.96500 184.73300 119.52200 1.000 284.67400 123 LEU D O 1
ATOM 6217 N N . GLU D 4 124 ? 147.87500 183.41000 117.95300 1.000 292.71232 124 GLU D N 1
ATOM 6218 C CA . GLU D 4 124 ? 147.55000 184.30100 116.84400 1.000 292.71232 124 GLU D CA 1
ATOM 6219 C C . GLU D 4 124 ? 146.05100 184.46900 116.61700 1.000 292.71232 124 GLU D C 1
ATOM 6220 O O . GLU D 4 124 ? 145.67200 185.20100 115.69500 1.000 292.71232 124 GLU D O 1
ATOM 6222 N N . SER D 4 125 ? 145.19800 183.81900 117.40600 1.000 284.27371 125 SER D N 1
ATOM 6223 C CA . SER D 4 125 ? 143.76500 184.05600 117.30500 1.000 284.27371 125 SER D CA 1
ATOM 6224 C C . SER D 4 125 ? 143.44800 185.51900 117.59400 1.000 284.27371 125 SER D C 1
ATOM 6225 O O . SER D 4 125 ? 144.13700 186.18800 118.36900 1.000 284.27371 125 SER D O 1
ATOM 6227 N N . SER D 4 126 ? 142.38800 186.01300 116.95300 1.000 286.74117 126 SER D N 1
ATOM 6228 C CA . SER D 4 126 ? 142.18300 187.45500 116.86300 1.000 286.74117 126 SER D CA 1
ATOM 6229 C C . SER D 4 126 ? 141.87500 188.08100 118.21900 1.000 286.74117 126 SER D C 1
ATOM 6230 O O . SER D 4 126 ? 142.41700 189.14200 118.55000 1.000 286.74117 126 SER D O 1
ATOM 6232 N N . SER D 4 127 ? 141.01300 187.45100 119.01800 1.000 285.79547 127 SER D N 1
ATOM 6233 C CA . SER D 4 127 ? 140.40700 188.14300 120.15300 1.000 285.79547 127 SER D CA 1
ATOM 6234 C C . SER D 4 127 ? 141.05200 187.82000 121.49900 1.000 285.79547 127 SER D C 1
ATOM 6235 O O . SER D 4 127 ? 141.61200 188.71000 122.14400 1.000 285.79547 127 SER D O 1
ATOM 6237 N N . GLN D 4 128 ? 140.99200 186.55600 121.93900 1.000 264.79988 128 GLN D N 1
ATOM 6238 C CA . GLN D 4 128 ? 141.25000 186.27900 123.34800 1.000 264.79988 128 GLN D CA 1
ATOM 6239 C C . GLN D 4 128 ? 142.03100 184.99400 123.61900 1.000 264.79988 128 GLN D C 1
ATOM 6240 O O . GLN D 4 128 ? 141.98500 184.49000 124.74900 1.000 264.79988 128 GLN D O 1
ATOM 6242 N N . LYS D 4 129 ? 142.73000 184.43100 122.63100 1.000 223.49312 129 LYS D N 1
ATOM 6243 C CA . LYS D 4 129 ? 143.47700 183.19900 122.88200 1.000 223.49312 129 LYS D CA 1
ATOM 6244 C C . LYS D 4 129 ? 144.54700 183.42000 123.94600 1.000 223.49312 129 LYS D C 1
ATOM 6245 O O . LYS D 4 129 ? 144.61500 182.68800 124.94500 1.000 223.49312 129 LYS D O 1
ATOM 6247 N N . PHE D 4 130 ? 145.39700 184.42900 123.74200 1.000 214.32393 130 PHE D N 1
ATOM 6248 C CA . PHE D 4 130 ? 146.38500 184.77800 124.75500 1.000 214.32393 130 PHE D CA 1
ATOM 6249 C C . PHE D 4 130 ? 145.71000 185.16000 126.06300 1.000 214.32393 130 PHE D C 1
ATOM 6250 O O . PHE D 4 130 ? 146.24100 184.87700 127.14100 1.000 214.32393 130 PHE D O 1
ATOM 6252 N N . LEU D 4 131 ? 144.53800 185.79400 125.98600 1.000 223.38176 131 LEU D N 1
ATOM 6253 C CA . LEU D 4 131 ? 143.78200 186.10900 127.19200 1.000 223.38176 131 LEU D CA 1
ATOM 6254 C C . LEU D 4 131 ? 143.35300 184.83900 127.91300 1.000 223.38176 131 LEU D C 1
ATOM 6255 O O . LEU D 4 131 ? 143.39900 184.77100 129.14700 1.000 223.38176 131 LEU D O 1
ATOM 6257 N N . GLN D 4 132 ? 142.93000 183.82300 127.15900 1.000 224.21911 132 GLN D N 1
ATOM 6258 C CA . GLN D 4 132 ? 142.56700 182.54700 127.76800 1.000 224.21911 132 GLN D CA 1
ATOM 6259 C C . GLN D 4 132 ? 143.76400 181.92000 128.46800 1.000 224.21911 132 GLN D C 1
ATOM 6260 O O . GLN D 4 132 ? 143.66400 181.47200 129.61800 1.000 224.21911 132 GLN D O 1
ATOM 6262 N N . GLY D 4 133 ? 144.90900 181.87500 127.78200 1.000 217.41947 133 GLY D N 1
ATOM 6263 C CA . GLY D 4 133 ? 146.10600 181.33000 128.40500 1.000 217.41947 133 GLY D CA 1
ATOM 6264 C C . GLY D 4 133 ? 146.51000 182.09200 129.65300 1.000 217.41947 133 GLY D C 1
ATOM 6265 O O . GLY D 4 133 ? 146.91000 181.49600 130.65900 1.000 217.41947 133 GLY D O 1
ATOM 6266 N N . LEU D 4 134 ? 146.39600 183.42000 129.61000 1.000 221.62451 134 LEU D N 1
ATOM 6267 C CA . LEU D 4 134 ? 146.75600 184.23900 130.76000 1.000 221.62451 134 LEU D CA 1
ATOM 6268 C C . LEU D 4 134 ? 145.81400 183.99800 131.93100 1.000 221.62451 134 LEU D C 1
ATOM 6269 O O . LEU D 4 134 ? 146.25800 183.90100 133.07800 1.000 221.62451 134 LEU D O 1
ATOM 6271 N N . VAL D 4 135 ? 144.51000 183.90100 131.66400 1.000 249.67531 135 VAL D N 1
ATOM 6272 C CA . VAL D 4 135 ? 143.55100 183.63200 132.73200 1.000 249.67531 135 VAL D CA 1
ATOM 6273 C C . VAL D 4 135 ? 143.81300 182.26400 133.34700 1.000 249.67531 135 VAL D C 1
ATOM 6274 O O . VAL D 4 135 ? 143.71100 182.08100 134.56900 1.000 249.67531 135 VAL D O 1
ATOM 6276 N N . TYR D 4 136 ? 144.15600 181.28300 132.51000 1.000 245.58399 136 TYR D N 1
ATOM 6277 C CA . TYR D 4 136 ? 144.49100 179.95800 133.01900 1.000 245.58399 136 TYR D CA 1
ATOM 6278 C C . TYR D 4 136 ? 145.70400 180.02000 133.93700 1.000 245.58399 136 TYR D C 1
ATOM 6279 O O . TYR D 4 136 ? 145.68900 179.47600 135.05000 1.000 245.58399 136 TYR D O 1
ATOM 6281 N N . LEU D 4 137 ? 146.77100 180.67600 133.47800 1.000 249.89353 137 LEU D N 1
ATOM 6282 C CA . LEU D 4 137 ? 147.95900 180.82600 134.31000 1.000 249.89353 137 LEU D CA 1
ATOM 6283 C C . LEU D 4 137 ? 147.63700 181.55900 135.60600 1.000 249.89353 137 LEU D C 1
ATOM 6284 O O . LEU D 4 137 ? 148.19600 181.24200 136.66000 1.000 249.89353 137 LEU D O 1
ATOM 6286 N N . ILE D 4 138 ? 146.72400 182.52800 135.55200 1.000 278.99476 138 ILE D N 1
ATOM 6287 C CA . ILE D 4 138 ? 146.38800 183.30600 136.74100 1.000 278.99476 138 ILE D CA 1
ATOM 6288 C C . ILE D 4 138 ? 145.67700 182.43500 137.76800 1.000 278.99476 138 ILE D C 1
ATOM 6289 O O . ILE D 4 138 ? 146.00000 182.46400 138.96100 1.000 278.99476 138 ILE D O 1
ATOM 6291 N N . GLY D 4 139 ? 144.68300 181.66600 137.32500 1.000 298.16014 139 GLY D N 1
ATOM 6292 C CA . GLY D 4 139 ? 144.02200 180.74900 138.24000 1.000 298.16014 139 GLY D CA 1
ATOM 6293 C C . GLY D 4 139 ? 144.98000 179.72300 138.81000 1.000 298.16014 139 GLY D C 1
ATOM 6294 O O . GLY D 4 139 ? 144.92700 179.39500 140.00300 1.000 298.16014 139 GLY D O 1
ATOM 6295 N N . ASN D 4 140 ? 145.87700 179.20800 137.96600 1.000 327.78958 140 ASN D N 1
ATOM 6296 C CA . ASN D 4 140 ? 146.88700 178.27000 138.43900 1.000 327.78958 140 ASN D CA 1
ATOM 6297 C C . ASN D 4 140 ? 147.76200 178.90500 139.50700 1.000 327.78958 140 ASN D C 1
ATOM 6298 O O . ASN D 4 140 ? 148.08000 178.27100 140.51700 1.000 327.78958 140 ASN D O 1
ATOM 6300 N N . LEU D 4 141 ? 148.16500 180.15700 139.29800 1.000 336.79689 141 LEU D N 1
ATOM 6301 C CA . LEU D 4 141 ? 148.99400 180.84300 140.27800 1.000 336.79689 141 LEU D CA 1
ATOM 6302 C C . LEU D 4 141 ? 148.23600 181.07100 141.57600 1.000 336.79689 141 LEU D C 1
ATOM 6303 O O . LEU D 4 141 ? 148.81200 180.96700 142.66300 1.000 336.79689 141 LEU D O 1
ATOM 6305 N N . MET D 4 142 ? 146.94800 181.39700 141.48100 1.000 359.28670 142 MET D N 1
ATOM 6306 C CA . MET D 4 142 ? 146.13700 181.54800 142.68300 1.000 359.28670 142 MET D CA 1
ATOM 6307 C C . MET D 4 142 ? 146.12300 180.25600 143.48600 1.000 359.28670 142 MET D C 1
ATOM 6308 O O . MET D 4 142 ? 146.36600 180.25600 144.70100 1.000 359.28670 142 MET D O 1
ATOM 6310 N N . GLY D 4 143 ? 145.85200 179.13800 142.81300 1.000 351.67001 143 GLY D N 1
ATOM 6311 C CA . GLY D 4 143 ? 145.87300 177.85700 143.50100 1.000 351.67001 143 GLY D CA 1
ATOM 6312 C C . GLY D 4 143 ? 147.23500 177.52300 144.07900 1.000 351.67001 143 GLY D C 1
ATOM 6313 O O . GLY D 4 143 ? 147.33900 177.01600 145.19900 1.000 351.67001 143 GLY D O 1
ATOM 6314 N N . LEU D 4 144 ? 148.29800 177.80500 143.32300 1.000 349.77128 144 LEU D N 1
ATOM 6315 C CA . LEU D 4 144 ? 149.64700 177.50900 143.79100 1.000 349.77128 144 LEU D CA 1
ATOM 6316 C C . LEU D 4 144 ? 149.98500 178.31500 145.03300 1.000 349.77128 144 LEU D C 1
ATOM 6317 O O . LEU D 4 144 ? 150.57400 177.79000 145.98200 1.000 349.77128 144 LEU D O 1
ATOM 6319 N N . ALA D 4 145 ? 149.63600 179.59800 145.03900 1.000 360.56818 145 ALA D N 1
ATOM 6320 C CA . ALA D 4 145 ? 149.82000 180.40400 146.23700 1.000 360.56818 145 ALA D CA 1
ATOM 6321 C C . ALA D 4 145 ? 149.04300 179.81500 147.40200 1.000 360.56818 145 ALA D C 1
ATOM 6322 O O . ALA D 4 145 ? 149.57600 179.65400 148.50600 1.000 360.56818 145 ALA D O 1
ATOM 6324 N N . LEU D 4 146 ? 147.77800 179.46600 147.16500 1.000 338.40028 146 LEU D N 1
ATOM 6325 C CA . LEU D 4 146 ? 146.94700 178.95800 148.24800 1.000 338.40028 146 LEU D CA 1
ATOM 6326 C C . LEU D 4 146 ? 147.45800 177.63200 148.79500 1.000 338.40028 146 LEU D C 1
ATOM 6327 O O . LEU D 4 146 ? 147.21100 177.31500 149.96100 1.000 338.40028 146 LEU D O 1
ATOM 6329 N N . ALA D 4 147 ? 148.15300 176.83900 147.98200 1.000 297.08633 147 ALA D N 1
ATOM 6330 C CA . ALA D 4 147 ? 148.45800 175.46700 148.36900 1.000 297.08633 147 ALA D CA 1
ATOM 6331 C C . ALA D 4 147 ? 149.94000 175.20000 148.60300 1.000 297.08633 147 ALA D C 1
ATOM 6332 O O . ALA D 4 147 ? 150.31400 174.75300 149.68900 1.000 297.08633 147 ALA D O 1
ATOM 6334 N N . VAL D 4 148 ? 150.79100 175.49100 147.61900 1.000 249.42374 148 VAL D N 1
ATOM 6335 C CA . VAL D 4 148 ? 152.15700 174.97900 147.53400 1.000 249.42374 148 VAL D CA 1
ATOM 6336 C C . VAL D 4 148 ? 152.85200 175.03900 148.88400 1.000 249.42374 148 VAL D C 1
ATOM 6337 O O . VAL D 4 148 ? 153.41400 174.04300 149.35200 1.000 249.42374 148 VAL D O 1
ATOM 6339 N N . TYR D 4 149 ? 152.80200 176.19800 149.52600 1.000 279.76470 149 TYR D N 1
ATOM 6340 C CA . TYR D 4 149 ? 153.25900 176.30100 150.89800 1.000 279.76470 149 TYR D CA 1
ATOM 6341 C C . TYR D 4 149 ? 152.11600 176.20700 151.89100 1.000 279.76470 149 TYR D C 1
ATOM 6342 O O . TYR D 4 149 ? 152.34300 175.81500 153.03900 1.000 279.76470 149 TYR D O 1
ATOM 6344 N N . LYS D 4 150 ? 150.90000 176.54000 151.47100 1.000 302.70557 150 LYS D N 1
ATOM 6345 C CA . LYS D 4 150 ? 149.75300 176.64500 152.36100 1.000 302.70557 150 LYS D CA 1
ATOM 6346 C C . LYS D 4 150 ? 148.69500 175.59300 152.04400 1.000 302.70557 150 LYS D C 1
ATOM 6347 O O . LYS D 4 150 ? 147.49400 175.85100 152.13500 1.000 302.70557 150 LYS D O 1
ATOM 6349 N N . CYS D 4 151 ? 149.12900 174.39200 151.68700 1.000 293.19800 151 CYS D N 1
ATOM 6350 C CA . CYS D 4 151 ? 148.20100 173.30700 151.38900 1.000 293.19800 151 CYS D CA 1
ATOM 6351 C C . CYS D 4 151 ? 147.36700 172.92500 152.60700 1.000 293.19800 151 CYS D C 1
ATOM 6352 O O . CYS D 4 151 ? 146.17100 173.21300 152.66700 1.000 293.19800 151 CYS D O 1
ATOM 6354 N N . MET E 5 1 ? 174.09000 145.34600 121.97300 1.000 138.38254 1 MET E N 1
ATOM 6355 C CA . MET E 5 1 ? 174.75600 144.06000 122.12100 1.000 138.38254 1 MET E CA 1
ATOM 6356 C C . MET E 5 1 ? 173.84200 142.91900 121.70000 1.000 138.38254 1 MET E C 1
ATOM 6357 O O . MET E 5 1 ? 172.69600 143.14100 121.31700 1.000 138.38254 1 MET E O 1
ATOM 6359 N N . ALA E 5 2 ? 174.36100 141.70000 121.77500 1.000 164.44912 2 ALA E N 1
ATOM 6360 C CA . ALA E 5 2 ? 173.58600 140.54000 121.37400 1.000 164.44912 2 ALA E CA 1
ATOM 6361 C C . ALA E 5 2 ? 172.33400 140.41700 122.23800 1.000 164.44912 2 ALA E C 1
ATOM 6362 O O . ALA E 5 2 ? 172.40000 140.59500 123.45900 1.000 164.44912 2 ALA E O 1
ATOM 6364 N N . PRO E 5 3 ? 171.17900 140.12700 121.63700 1.000 194.14679 3 PRO E N 1
ATOM 6365 C CA . PRO E 5 3 ? 169.93700 140.10700 122.42600 1.000 194.14679 3 PRO E CA 1
ATOM 6366 C C . PRO E 5 3 ? 169.87200 138.96100 123.41600 1.000 194.14679 3 PRO E C 1
ATOM 6367 O O . PRO E 5 3 ? 169.40500 139.14500 124.54700 1.000 194.14679 3 PRO E O 1
ATOM 6369 N N . SER E 5 4 ? 170.28500 137.76300 123.00800 1.000 226.63719 4 SER E N 1
ATOM 6370 C CA . SER E 5 4 ? 170.43000 136.68500 123.97600 1.000 226.63719 4 SER E CA 1
ATOM 6371 C C . SER E 5 4 ? 171.41400 137.09000 125.06100 1.000 226.63719 4 SER E C 1
ATOM 6372 O O . SER E 5 4 ? 171.14000 136.94100 126.25900 1.000 226.63719 4 SER E O 1
ATOM 6374 N N . LEU E 5 5 ? 172.56500 137.62900 124.65200 1.000 205.22206 5 LEU E N 1
ATOM 6375 C CA . LEU E 5 5 ? 173.49200 138.19700 125.61900 1.000 205.22206 5 LEU E CA 1
ATOM 6376 C C . LEU E 5 5 ? 172.84600 139.33300 126.39300 1.000 205.22206 5 LEU E C 1
ATOM 6377 O O . LEU E 5 5 ? 173.21100 139.57700 127.54500 1.000 205.22206 5 LEU E O 1
ATOM 6379 N N . TRP E 5 6 ? 171.86900 140.01900 125.79600 1.000 200.47730 6 TRP E N 1
ATOM 6380 C CA . TRP E 5 6 ? 171.17500 141.08200 126.51600 1.000 200.47730 6 TRP E CA 1
ATOM 6381 C C . TRP E 5 6 ? 170.38400 140.52100 127.69200 1.000 200.47730 6 TRP E C 1
ATOM 6382 O O . TRP E 5 6 ? 170.52400 140.98900 128.83000 1.000 200.47730 6 TRP E O 1
ATOM 6384 N N . LYS E 5 7 ? 169.53100 139.53000 127.43000 1.000 232.53768 7 LYS E N 1
ATOM 6385 C CA . LYS E 5 7 ? 168.81100 138.87200 128.51300 1.000 232.53768 7 LYS E CA 1
ATOM 6386 C C . LYS E 5 7 ? 169.77700 138.30800 129.54700 1.000 232.53768 7 LYS E C 1
ATOM 6387 O O . LYS E 5 7 ? 169.55200 138.43600 130.75800 1.000 232.53768 7 LYS E O 1
ATOM 6389 N N . GLY E 5 8 ? 170.86900 137.69700 129.08500 1.000 224.83397 8 GLY E N 1
ATOM 6390 C CA . GLY E 5 8 ? 171.83300 137.12800 130.01300 1.000 224.83397 8 GLY E CA 1
ATOM 6391 C C . GLY E 5 8 ? 172.46100 138.16600 130.92200 1.000 224.83397 8 GLY E C 1
ATOM 6392 O O . GLY E 5 8 ? 172.56900 137.96600 132.13100 1.000 224.83397 8 GLY E O 1
ATOM 6393 N N . LEU E 5 9 ? 172.88000 139.29400 130.35400 1.000 166.79132 9 LEU E N 1
ATOM 6394 C CA . LEU E 5 9 ? 173.52400 140.32100 131.16000 1.000 166.79132 9 LEU E CA 1
ATOM 6395 C C . LEU E 5 9 ? 172.52500 141.02900 132.05800 1.000 166.79132 9 LEU E C 1
ATOM 6396 O O . LEU E 5 9 ? 172.89100 141.50700 133.13400 1.000 166.79132 9 LEU E O 1
ATOM 6398 N N . VAL E 5 10 ? 171.26200 141.09800 131.64800 1.000 167.88231 10 VAL E N 1
ATOM 6399 C CA . VAL E 5 10 ? 170.23300 141.61300 132.54300 1.000 167.88231 10 VAL E CA 1
ATOM 6400 C C . VAL E 5 10 ? 170.09000 140.69500 133.74800 1.000 167.88231 10 VAL E C 1
ATOM 6401 O O . VAL E 5 10 ? 170.02200 141.14400 134.90300 1.000 167.88231 10 VAL E O 1
ATOM 6403 N N . GLY E 5 11 ? 170.03700 139.38900 133.49200 1.000 180.61823 11 GLY E N 1
ATOM 6404 C CA . GLY E 5 11 ? 170.05500 138.43600 134.58500 1.000 180.61823 11 GLY E CA 1
ATOM 6405 C C . GLY E 5 11 ? 171.29100 138.59000 135.44600 1.000 180.61823 11 GLY E C 1
ATOM 6406 O O . GLY E 5 11 ? 171.23000 138.45700 136.66700 1.000 180.61823 11 GLY E O 1
ATOM 6407 N N . ILE E 5 12 ? 172.42700 138.87700 134.81500 1.000 174.79622 12 ILE E N 1
ATOM 6408 C CA . ILE E 5 12 ? 173.66400 139.08400 135.55600 1.000 174.79622 12 ILE E CA 1
ATOM 6409 C C . ILE E 5 12 ? 173.54400 140.30900 136.44700 1.000 174.79622 12 ILE E C 1
ATOM 6410 O O . ILE E 5 12 ? 174.07700 140.34200 137.56000 1.000 174.79622 12 ILE E O 1
ATOM 6412 N N . GLY E 5 13 ? 172.85300 141.33700 135.96800 1.000 174.90991 13 GLY E N 1
ATOM 6413 C CA . GLY E 5 13 ? 172.62200 142.50300 136.80000 1.000 174.90991 13 GLY E CA 1
ATOM 6414 C C . GLY E 5 13 ? 171.77400 142.17200 138.01000 1.000 174.90991 13 GLY E C 1
ATOM 6415 O O . GLY E 5 13 ? 172.09000 142.56400 139.13500 1.000 174.90991 13 GLY E O 1
ATOM 6416 N N . LEU E 5 14 ? 170.68100 141.44500 137.79100 1.000 190.00671 14 LEU E N 1
ATOM 6417 C CA . LEU E 5 14 ? 169.87400 140.99000 138.92000 1.000 190.00671 14 LEU E CA 1
ATOM 6418 C C . LEU E 5 14 ? 170.70200 140.14700 139.88100 1.000 190.00671 14 LEU E C 1
ATOM 6419 O O . LEU E 5 14 ? 170.54900 140.24300 141.10500 1.000 190.00671 14 LEU E O 1
ATOM 6421 N N . PHE E 5 15 ? 171.60100 139.33000 139.34000 1.000 214.43789 15 PHE E N 1
ATOM 6422 C CA . PHE E 5 15 ? 172.43900 138.47700 140.17300 1.000 214.43789 15 PHE E CA 1
ATOM 6423 C C . PHE E 5 15 ? 173.40600 139.30000 141.00800 1.000 214.43789 15 PHE E C 1
ATOM 6424 O O . PHE E 5 15 ? 173.61900 139.01000 142.18900 1.000 214.43789 15 PHE E O 1
ATOM 6426 N N . ALA E 5 16 ? 174.03000 140.30400 140.39900 1.000 207.35506 16 ALA E N 1
ATOM 6427 C CA . ALA E 5 16 ? 174.87900 141.21100 141.15800 1.000 207.35506 16 ALA E CA 1
ATOM 6428 C C . ALA E 5 16 ? 174.07100 141.92900 142.22300 1.000 207.35506 16 ALA E C 1
ATOM 6429 O O . ALA E 5 16 ? 174.56400 142.17700 143.32700 1.000 207.35506 16 ALA E O 1
ATOM 6431 N N . LEU E 5 17 ? 172.82600 142.27300 141.90200 1.000 224.37992 17 LEU E N 1
ATOM 6432 C CA . LEU E 5 17 ? 171.93400 142.85800 142.89300 1.000 224.37992 17 LEU E CA 1
ATOM 6433 C C . LEU E 5 17 ? 171.78000 141.93600 144.09100 1.000 224.37992 17 LEU E C 1
ATOM 6434 O O . LEU E 5 17 ? 171.86700 142.37000 145.24000 1.000 224.37992 17 LEU E O 1
ATOM 6436 N N . ALA E 5 18 ? 171.55500 140.65100 143.83600 1.000 279.79017 18 ALA E N 1
ATOM 6437 C CA . ALA E 5 18 ? 171.39700 139.70000 144.93500 1.000 279.79017 18 ALA E CA 1
ATOM 6438 C C . ALA E 5 18 ? 172.69600 139.50900 145.70900 1.000 279.79017 18 ALA E C 1
ATOM 6439 O O . ALA E 5 18 ? 172.68400 139.34200 146.93700 1.000 279.79017 18 ALA E O 1
ATOM 6441 N N . HIS E 5 19 ? 173.82200 139.48100 145.00100 1.000 289.71259 19 HIS E N 1
ATOM 6442 C CA . HIS E 5 19 ? 175.11300 139.42300 145.67000 1.000 289.71259 19 HIS E CA 1
ATOM 6443 C C . HIS E 5 19 ? 175.25600 140.59300 146.62300 1.000 289.71259 19 HIS E C 1
ATOM 6444 O O . HIS E 5 19 ? 175.61300 140.42400 147.79100 1.000 289.71259 19 HIS E O 1
ATOM 6446 N N . ALA E 5 20 ? 174.97000 141.79100 146.12800 1.000 310.71799 20 ALA E N 1
ATOM 6447 C CA . ALA E 5 20 ? 174.93500 142.97200 146.97200 1.000 310.71799 20 ALA E CA 1
ATOM 6448 C C . ALA E 5 20 ? 173.93100 142.82900 148.10100 1.000 310.71799 20 ALA E C 1
ATOM 6449 O O . ALA E 5 20 ? 174.13500 143.38500 149.17800 1.000 310.71799 20 ALA E O 1
ATOM 6451 N N . ALA E 5 21 ? 172.83200 142.12000 147.87200 1.000 363.15874 21 ALA E N 1
ATOM 6452 C CA . ALA E 5 21 ? 171.86000 141.92600 148.93800 1.000 363.15874 21 ALA E CA 1
ATOM 6453 C C . ALA E 5 21 ? 172.47700 141.15000 150.08600 1.000 363.15874 21 ALA E C 1
ATOM 6454 O O . ALA E 5 21 ? 172.42200 141.57300 151.24500 1.000 363.15874 21 ALA E O 1
ATOM 6456 N N . PHE E 5 22 ? 173.06900 140.00400 149.77300 1.000 408.14058 22 PHE E N 1
ATOM 6457 C CA . PHE E 5 22 ? 173.76800 139.23800 150.79600 1.000 408.14058 22 PHE E CA 1
ATOM 6458 C C . PHE E 5 22 ? 174.89300 140.05500 151.41300 1.000 408.14058 22 PHE E C 1
ATOM 6459 O O . PHE E 5 22 ? 175.16000 139.96500 152.61800 1.000 408.14058 22 PHE E O 1
ATOM 6461 N N . SER E 5 23 ? 175.55400 140.87000 150.59700 1.000 398.59180 23 SER E N 1
ATOM 6462 C CA . SER E 5 23 ? 176.64700 141.69100 151.09100 1.000 398.59180 23 SER E CA 1
ATOM 6463 C C . SER E 5 23 ? 176.14900 142.70900 152.10200 1.000 398.59180 23 SER E C 1
ATOM 6464 O O . SER E 5 23 ? 176.75500 142.89700 153.15700 1.000 398.59180 23 SER E O 1
ATOM 6466 N N . ALA E 5 24 ? 175.04900 143.38400 151.78700 1.000 418.35475 24 ALA E N 1
ATOM 6467 C CA . ALA E 5 24 ? 174.46500 144.34400 152.71000 1.000 418.35475 24 ALA E CA 1
ATOM 6468 C C . ALA E 5 24 ? 173.94000 143.65600 153.95100 1.000 418.35475 24 ALA E C 1
ATOM 6469 O O . ALA E 5 24 ? 173.97500 144.23300 155.04300 1.000 418.35475 24 ALA E O 1
ATOM 6471 N N . ALA E 5 25 ? 173.44000 142.43200 153.79900 1.000 448.91803 25 ALA E N 1
ATOM 6472 C CA . ALA E 5 25 ? 173.09400 141.62500 154.95600 1.000 448.91803 25 ALA E CA 1
ATOM 6473 C C . ALA E 5 25 ? 174.29000 141.51100 155.88500 1.000 448.91803 25 ALA E C 1
ATOM 6474 O O . ALA E 5 25 ? 174.22800 141.89100 157.05800 1.000 448.91803 25 ALA E O 1
ATOM 6476 N N . GLN E 5 26 ? 175.40100 141.00800 155.35200 1.000 417.60460 26 GLN E N 1
ATOM 6477 C CA . GLN E 5 26 ? 176.61400 140.87800 156.15100 1.000 417.60460 26 GLN E CA 1
ATOM 6478 C C . GLN E 5 26 ? 177.08800 142.22300 156.68400 1.000 417.60460 26 GLN E C 1
ATOM 6479 O O . GLN E 5 26 ? 177.62500 142.29700 157.79200 1.000 417.60460 26 GLN E O 1
ATOM 6481 N N . HIS E 5 27 ? 176.89100 143.29300 155.91800 1.000 355.94061 27 HIS E N 1
ATOM 6482 C CA . HIS E 5 27 ? 177.37600 144.60500 156.32500 1.000 355.94061 27 HIS E CA 1
ATOM 6483 C C . HIS E 5 27 ? 176.60600 145.12100 157.52800 1.000 355.94061 27 HIS E C 1
ATOM 6484 O O . HIS E 5 27 ? 177.19500 145.46100 158.55700 1.000 355.94061 27 HIS E O 1
ATOM 6486 N N . ARG E 5 28 ? 175.28400 145.21400 157.40100 1.000 378.55182 28 ARG E N 1
ATOM 6487 C CA . ARG E 5 28 ? 174.46700 145.60200 158.54000 1.000 378.55182 28 ARG E CA 1
ATOM 6488 C C . ARG E 5 28 ? 174.64500 144.63200 159.69500 1.000 378.55182 28 ARG E C 1
ATOM 6489 O O . ARG E 5 28 ? 174.51200 145.02300 160.85800 1.000 378.55182 28 ARG E O 1
ATOM 6491 N N . SER E 5 29 ? 174.97700 143.37500 159.39900 1.000 377.39987 29 SER E N 1
ATOM 6492 C CA . SER E 5 29 ? 175.25000 142.41100 160.45500 1.000 377.39987 29 SER E CA 1
ATOM 6493 C C . SER E 5 29 ? 176.48100 142.82000 161.24500 1.000 377.39987 29 SER E C 1
ATOM 6494 O O . SER E 5 29 ? 176.43500 142.96000 162.46900 1.000 377.39987 29 SER E O 1
ATOM 6496 N N . TYR E 5 30 ? 177.60100 142.99800 160.55200 1.000 328.55532 30 TYR E N 1
ATOM 6497 C CA . TYR E 5 30 ? 178.80000 143.50200 161.20200 1.000 328.55532 30 TYR E CA 1
ATOM 6498 C C . TYR E 5 30 ? 178.50600 144.78400 161.96200 1.000 328.55532 30 TYR E C 1
ATOM 6499 O O . TYR E 5 30 ? 178.94700 144.95800 163.10300 1.000 328.55532 30 TYR E O 1
ATOM 6501 N N . MET E 5 31 ? 177.72400 145.67500 161.35300 1.000 317.21433 31 MET E N 1
ATOM 6502 C CA . MET E 5 31 ? 177.45400 146.97300 161.95200 1.000 317.21433 31 MET E CA 1
ATOM 6503 C C . MET E 5 31 ? 176.72400 146.83000 163.27900 1.000 317.21433 31 MET E C 1
ATOM 6504 O O . MET E 5 31 ? 177.26100 147.16700 164.34000 1.000 317.21433 31 MET E O 1
ATOM 6506 N N . ARG E 5 32 ? 175.50500 146.29900 163.24100 1.000 314.79872 32 ARG E N 1
ATOM 6507 C CA . ARG E 5 32 ? 174.65900 146.22400 164.42500 1.000 314.79872 32 ARG E CA 1
ATOM 6508 C C . ARG E 5 32 ? 174.78400 144.87100 165.11200 1.000 314.79872 32 ARG E C 1
ATOM 6509 O O . ARG E 5 32 ? 175.11200 144.80100 166.29900 1.000 314.79872 32 ARG E O 1
ATOM 6511 N N . LEU E 5 33 ? 174.51800 143.79200 164.37400 1.000 314.53185 33 LEU E N 1
ATOM 6512 C CA . LEU E 5 33 ? 174.61100 142.44600 164.92700 1.000 314.53185 33 LEU E CA 1
ATOM 6513 C C . LEU E 5 33 ? 175.97100 142.21800 165.56900 1.000 314.53185 33 LEU E C 1
ATOM 6514 O O . LEU E 5 33 ? 176.07400 141.95100 166.77000 1.000 314.53185 33 LEU E O 1
ATOM 6516 N N . THR E 5 34 ? 177.03400 142.33600 164.77900 1.000 315.04931 34 THR E N 1
ATOM 6517 C CA . THR E 5 34 ? 178.35800 142.22600 165.36900 1.000 315.04931 34 THR E CA 1
ATOM 6518 C C . THR E 5 34 ? 178.74100 143.46000 166.16400 1.000 315.04931 34 THR E C 1
ATOM 6519 O O . THR E 5 34 ? 179.85300 143.50300 166.69900 1.000 315.04931 34 THR E O 1
ATOM 6521 N N . GLU E 5 35 ? 177.86400 144.46000 166.24200 1.000 291.87267 35 GLU E N 1
ATOM 6522 C CA . GLU E 5 35 ? 178.09300 145.67500 167.01700 1.000 291.87267 35 GLU E CA 1
ATOM 6523 C C . GLU E 5 35 ? 179.35600 146.39800 166.58000 1.000 291.87267 35 GLU E C 1
ATOM 6524 O O . GLU E 5 35 ? 179.85500 147.27200 167.29100 1.000 291.87267 35 GLU E O 1
ATOM 6526 N N . LYS E 5 36 ? 179.87200 146.04700 165.41100 1.000 297.03306 36 LYS E N 1
ATOM 6527 C CA . LYS E 5 36 ? 181.07000 146.64900 164.84700 1.000 297.03306 36 LYS E CA 1
ATOM 6528 C C . LYS E 5 36 ? 180.59600 147.53800 163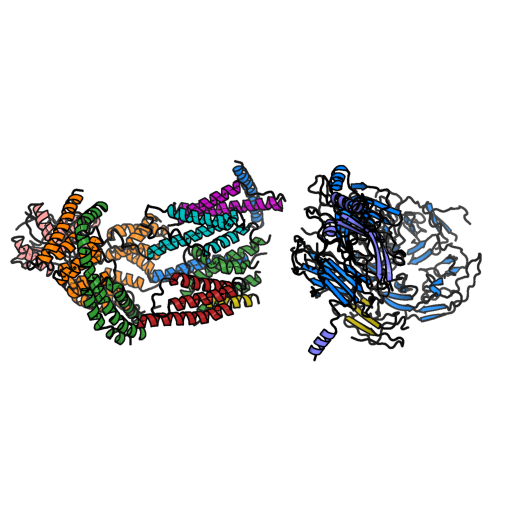.70700 1.000 297.03306 36 LYS E C 1
ATOM 6529 O O . LYS E 5 36 ? 180.54100 147.11800 162.55100 1.000 297.03306 36 LYS E O 1
ATOM 6531 N N . GLU E 5 37 ? 180.26800 148.77200 164.03900 1.000 326.44949 37 GLU E N 1
ATOM 6532 C CA . GLU E 5 37 ? 179.65700 149.68200 163.08200 1.000 326.44949 37 GLU E CA 1
ATOM 6533 C C . GLU E 5 37 ? 180.62800 150.21400 162.05200 1.000 326.44949 37 GLU E C 1
ATOM 6534 O O . GLU E 5 37 ? 180.26000 151.13100 161.30800 1.000 326.44949 37 GLU E O 1
ATOM 6536 N N . ASP E 5 38 ? 181.84900 149.69600 161.95700 1.000 323.65559 38 ASP E N 1
ATOM 6537 C CA . ASP E 5 38 ? 182.79800 150.15500 160.95300 1.000 323.65559 38 ASP E CA 1
ATOM 6538 C C . ASP E 5 38 ? 182.55300 149.53300 159.57900 1.000 323.65559 38 ASP E C 1
ATOM 6539 O O . ASP E 5 38 ? 183.44300 149.58700 158.72200 1.000 323.65559 38 ASP E O 1
ATOM 6541 N N . GLU E 5 39 ? 181.37000 148.96500 159.34100 1.000 299.90305 39 GLU E N 1
ATOM 6542 C CA . GLU E 5 39 ? 181.10600 148.25800 158.09300 1.000 299.90305 39 GLU E CA 1
ATOM 6543 C C . GLU E 5 39 ? 180.91200 149.23700 156.94600 1.000 299.90305 39 GLU E C 1
ATOM 6544 O O . GLU E 5 39 ? 179.82000 149.33700 156.37800 1.000 299.90305 39 GLU E O 1
ATOM 6546 N N . SER E 5 40 ? 181.97300 149.95400 156.59300 1.000 263.12602 40 SER E N 1
ATOM 6547 C CA . SER E 5 40 ? 181.92000 150.84900 155.45700 1.000 263.12602 40 SER E CA 1
ATOM 6548 C C . SER E 5 40 ? 181.69500 150.05000 154.18000 1.000 263.12602 40 SER E C 1
ATOM 6549 O O . SER E 5 40 ? 181.71900 148.81700 154.17000 1.000 263.12602 40 SER E O 1
ATOM 6551 N N . LEU E 5 41 ? 181.45000 150.77400 153.10100 1.000 260.01630 41 LEU E N 1
ATOM 6552 C CA . LEU E 5 41 ? 181.24800 150.15100 151.80500 1.000 260.01630 41 LEU E CA 1
ATOM 6553 C C . LEU E 5 41 ? 182.43900 149.25700 151.49600 1.000 260.01630 41 LEU E C 1
ATOM 6554 O O . LEU E 5 41 ? 183.55200 149.75500 151.28500 1.000 260.01630 41 LEU E O 1
ATOM 6556 N N . PRO E 5 42 ? 182.25400 147.94000 151.49400 1.000 269.01998 42 PRO E N 1
ATOM 6557 C CA . PRO E 5 42 ? 183.34700 147.05200 151.08900 1.000 269.01998 42 PRO E CA 1
ATOM 6558 C C . PRO E 5 42 ? 183.80900 147.38000 149.68000 1.000 269.01998 42 PRO E C 1
ATOM 6559 O O . PRO E 5 42 ? 182.99900 147.53500 148.76500 1.000 269.01998 42 PRO E O 1
ATOM 6561 N N . ILE E 5 43 ? 185.12500 147.53800 149.52900 1.000 274.05092 43 ILE E N 1
ATOM 6562 C CA . ILE E 5 43 ? 185.69800 147.82200 148.21700 1.000 274.05092 43 ILE E CA 1
ATOM 6563 C C . ILE E 5 43 ? 185.18300 146.82400 147.19500 1.000 274.05092 43 ILE E C 1
ATOM 6564 O O . ILE E 5 43 ? 184.81000 147.19000 146.07300 1.000 274.05092 43 ILE E O 1
ATOM 6566 N N . ASP E 5 44 ? 185.14900 145.54500 147.57100 1.000 263.14669 44 ASP E N 1
ATOM 6567 C CA . ASP E 5 44 ? 184.52800 144.54200 146.71700 1.000 263.14669 44 ASP E CA 1
ATOM 6568 C C . ASP E 5 44 ? 183.09100 144.92100 146.39900 1.000 263.14669 44 ASP E C 1
ATOM 6569 O O . ASP E 5 44 ? 182.65500 144.83300 145.24500 1.000 263.14669 44 ASP E O 1
ATOM 6571 N N . ILE E 5 45 ? 182.34700 145.36800 147.40900 1.000 249.92177 45 ILE E N 1
ATOM 6572 C CA . ILE E 5 45 ? 180.94300 145.70000 147.20400 1.000 249.92177 45 ILE E CA 1
ATOM 6573 C C . ILE E 5 45 ? 180.80500 146.90200 146.28300 1.000 249.92177 45 ILE E C 1
ATOM 6574 O O . ILE E 5 45 ? 179.95300 146.91900 145.38900 1.000 249.92177 45 ILE E O 1
ATOM 6576 N N . VAL E 5 46 ? 181.62900 147.92700 146.48600 1.000 247.96863 46 VAL E N 1
ATOM 6577 C CA . VAL E 5 46 ? 181.54500 149.11400 145.64200 1.000 247.96863 46 VAL E CA 1
ATOM 6578 C C . VAL E 5 46 ? 181.88800 148.76800 144.20100 1.000 247.96863 46 VAL E C 1
ATOM 6579 O O . VAL E 5 46 ? 181.23900 149.23900 143.25500 1.000 247.96863 46 VAL E O 1
ATOM 6581 N N . LEU E 5 47 ? 182.92800 147.95600 144.00900 1.000 264.67397 47 LEU E N 1
ATOM 6582 C CA . LEU E 5 47 ? 183.29000 147.52600 142.66600 1.000 264.67397 47 LEU E CA 1
ATOM 6583 C C . LEU E 5 47 ? 182.15500 146.75200 142.01800 1.000 264.67397 47 LEU E C 1
ATOM 6584 O O . LEU E 5 47 ? 181.84200 146.96100 140.84000 1.000 264.67397 47 LEU E O 1
ATOM 6586 N N . GLN E 5 48 ? 181.52600 145.85200 142.77500 1.000 224.07084 48 GLN E N 1
ATOM 6587 C CA . GLN E 5 48 ? 180.37900 145.12300 142.25300 1.000 224.07084 48 GLN E CA 1
ATOM 6588 C C . GLN E 5 48 ? 179.25500 146.07400 141.87500 1.000 224.07084 48 GLN E C 1
ATOM 6589 O O . GLN E 5 48 ? 178.57000 145.86900 140.87000 1.000 224.07084 48 GLN E O 1
ATOM 6591 N N . THR E 5 49 ? 179.05500 147.12300 142.67000 1.000 182.97589 49 THR E N 1
ATOM 6592 C CA . THR E 5 49 ? 178.01600 148.10100 142.37200 1.000 182.97589 49 THR E CA 1
ATOM 6593 C C . THR E 5 49 ? 178.28100 148.79500 141.04500 1.000 182.97589 49 THR E C 1
ATOM 6594 O O . THR E 5 49 ? 177.39200 148.90200 140.19000 1.000 182.97589 49 THR E O 1
ATOM 6596 N N . LEU E 5 50 ? 179.50500 149.28600 140.86400 1.000 155.47861 50 LEU E N 1
ATOM 6597 C CA . LEU E 5 50 ? 179.85500 149.93600 139.60600 1.000 155.47861 50 LEU E CA 1
ATOM 6598 C C . LEU E 5 50 ? 179.69900 148.97600 138.43600 1.000 155.47861 50 LEU E C 1
ATOM 6599 O O . LEU E 5 50 ? 179.16300 149.34200 137.38000 1.000 155.47861 50 LEU E O 1
ATOM 6601 N N . LEU E 5 51 ? 180.16500 147.73900 138.60900 1.000 161.69180 51 LEU E N 1
ATOM 6602 C CA . LEU E 5 51 ? 180.05800 146.75100 137.54600 1.000 161.69180 51 LEU E CA 1
ATOM 6603 C C . LEU E 5 51 ? 178.60600 146.47900 137.19400 1.000 161.69180 51 LEU E C 1
ATOM 6604 O O . LEU E 5 51 ? 178.26300 146.32800 136.02000 1.000 161.69180 51 LEU E O 1
ATOM 6606 N N . ALA E 5 52 ? 177.73900 146.41400 138.20000 1.000 130.72457 52 ALA E N 1
ATOM 6607 C CA . ALA E 5 52 ? 176.32600 146.19100 137.93700 1.000 130.72457 52 ALA E CA 1
ATOM 6608 C C . ALA E 5 52 ? 175.71600 147.37500 137.20800 1.000 130.72457 52 ALA E C 1
ATOM 6609 O O . ALA E 5 52 ? 174.86800 147.20100 136.32700 1.000 130.72457 52 ALA E O 1
ATOM 6611 N N . PHE E 5 53 ? 176.12800 148.58700 137.56800 1.000 127.96911 53 PHE E N 1
ATOM 6612 C CA . PHE E 5 53 ? 175.67900 149.75700 136.82800 1.000 127.96911 53 PHE E CA 1
ATOM 6613 C C . PHE E 5 53 ? 176.05400 149.63500 135.35900 1.000 127.96911 53 PHE E C 1
ATOM 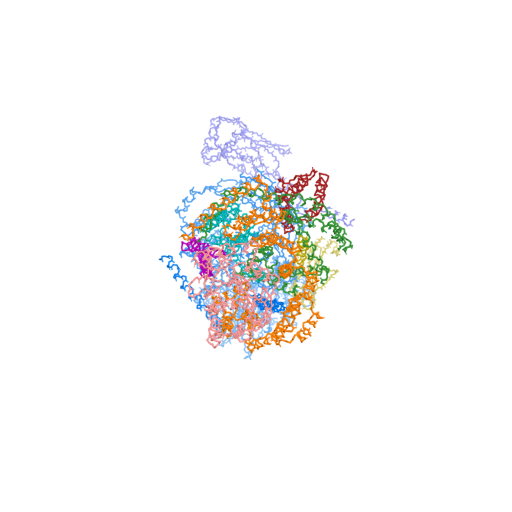6614 O O . PHE E 5 53 ? 175.22600 149.85900 134.46900 1.000 127.96911 53 PHE E O 1
ATOM 6616 N N . ALA E 5 54 ? 177.29900 149.25200 135.08900 1.000 138.64166 54 ALA E N 1
ATOM 6617 C CA . ALA E 5 54 ? 177.74100 149.10400 133.70600 1.000 138.64166 54 ALA E CA 1
ATOM 6618 C C . ALA E 5 54 ? 176.99700 147.97600 133.00200 1.000 138.64166 54 ALA E C 1
ATOM 6619 O O . ALA E 5 54 ? 176.71200 148.05800 131.79700 1.000 138.64166 54 ALA E O 1
ATOM 6621 N N . VAL E 5 55 ? 176.69800 146.90700 133.73400 1.000 121.41912 55 VAL E N 1
ATOM 6622 C CA . VAL E 5 55 ? 175.93500 145.80300 133.16900 1.000 121.41912 55 VAL E CA 1
ATOM 6623 C C . VAL E 5 55 ? 174.56200 146.29100 132.74700 1.000 121.41912 55 VAL E C 1
ATOM 6624 O O . VAL E 5 55 ? 174.09000 145.99600 131.64600 1.000 121.41912 55 VAL E O 1
ATOM 6626 N N . THR E 5 56 ? 173.90100 147.03800 133.62800 1.000 112.69950 56 THR E N 1
ATOM 6627 C CA . THR E 5 56 ? 172.62500 147.65000 133.28200 1.000 112.69950 56 THR E CA 1
ATOM 6628 C C . THR E 5 56 ? 172.76200 148.53400 132.05500 1.000 112.69950 56 THR E C 1
ATOM 6629 O O . THR E 5 56 ? 171.87400 148.56600 131.19500 1.000 112.69950 56 THR E O 1
ATOM 6631 N N . CYS E 5 57 ? 173.86300 149.27600 131.97100 1.000 111.89494 57 CYS E N 1
ATOM 6632 C CA . CYS E 5 57 ? 174.08900 150.14300 130.82300 1.000 111.89494 57 CYS E CA 1
ATOM 6633 C C . CYS E 5 57 ? 174.07000 149.34700 129.52700 1.000 111.89494 57 CYS E C 1
ATOM 6634 O O . CYS E 5 57 ? 173.22600 149.57100 128.65200 1.000 111.89494 57 CYS E O 1
ATOM 6636 N N . TYR E 5 58 ? 175.00300 148.40600 129.39500 1.000 122.13116 58 TYR E N 1
ATOM 6637 C CA . TYR E 5 58 ? 175.06100 147.60000 128.18100 1.000 122.13116 58 TYR E CA 1
ATOM 6638 C C . TYR E 5 58 ? 173.76500 146.83200 127.96100 1.000 122.13116 58 TYR E C 1
ATOM 6639 O O . TYR E 5 58 ? 173.37500 146.57900 126.81400 1.000 122.13116 58 TYR E O 1
ATOM 6641 N N . GLY E 5 59 ? 173.08000 146.47300 129.04200 1.000 110.74175 59 GLY E N 1
ATOM 6642 C CA . GLY E 5 59 ? 171.81500 145.78800 128.95900 1.000 110.74175 59 GLY E CA 1
ATOM 6643 C C . GLY E 5 59 ? 170.80800 146.63000 128.22600 1.000 110.74175 59 GLY E C 1
ATOM 6644 O O . GLY E 5 59 ? 170.30100 146.21500 127.19000 1.000 110.74175 59 GLY E O 1
ATOM 6645 N N . ILE E 5 60 ? 170.52200 147.81500 128.75800 1.000 108.98559 60 ILE E N 1
ATOM 6646 C CA . ILE E 5 60 ? 169.61600 148.73600 128.08200 1.000 108.98559 60 ILE E CA 1
ATOM 6647 C C . ILE E 5 60 ? 170.08600 148.98100 126.66200 1.000 108.98559 60 ILE E C 1
ATOM 6648 O O . ILE E 5 60 ? 169.28000 149.10100 125.73400 1.000 108.98559 60 ILE E O 1
ATOM 6650 N N . VAL E 5 61 ? 171.40100 149.06600 126.47500 1.000 114.38860 61 VAL E N 1
ATOM 6651 C CA . VAL E 5 61 ? 171.94900 149.32100 125.15000 1.000 114.38860 61 VAL E CA 1
ATOM 6652 C C . VAL E 5 61 ? 171.43300 148.27900 124.17300 1.000 114.38860 61 VAL E C 1
ATOM 6653 O O . VAL E 5 61 ? 170.74300 148.59300 123.20000 1.000 114.38860 61 VAL E O 1
ATOM 6655 N N . HIS E 5 62 ? 171.73700 147.01600 124.44600 1.000 132.69997 62 HIS E N 1
ATOM 6656 C CA . HIS E 5 62 ? 171.20900 145.94200 123.61900 1.000 132.69997 62 HIS E CA 1
ATOM 6657 C C . HIS E 5 62 ? 169.68800 145.93200 123.63100 1.000 132.69997 62 HIS E C 1
ATOM 6658 O O . HIS E 5 62 ? 169.06000 145.53500 122.64600 1.000 132.69997 62 HIS E O 1
ATOM 6660 N N . ILE E 5 63 ? 169.08600 146.38500 124.72300 1.000 118.39210 63 ILE E N 1
ATOM 6661 C CA . ILE E 5 63 ? 167.64400 146.38100 124.91100 1.000 118.39210 63 ILE E CA 1
ATOM 6662 C C . ILE E 5 63 ? 166.99700 147.47000 124.08000 1.000 118.39210 63 ILE E C 1
ATOM 6663 O O . ILE E 5 63 ? 165.77000 147.59700 124.05900 1.000 118.39210 63 ILE E O 1
ATOM 6665 N N . ALA E 5 64 ? 167.81500 148.27700 123.41300 1.000 133.58454 64 ALA E N 1
ATOM 6666 C CA . ALA E 5 64 ? 167.26700 149.27100 122.50300 1.000 133.58454 64 ALA E CA 1
ATOM 6667 C C . ALA E 5 64 ? 166.36300 148.61400 121.46800 1.000 133.58454 64 ALA E C 1
ATOM 6668 O O . ALA E 5 64 ? 165.16600 148.90700 121.39300 1.000 133.58454 64 ALA E O 1
ATOM 6670 N N . GLY E 5 65 ? 166.91300 147.70200 120.67500 1.000 112.79068 65 GLY E N 1
ATOM 6671 C CA . GLY E 5 65 ? 166.12300 146.98700 119.69000 1.000 112.79068 65 GLY E CA 1
ATOM 6672 C C . GLY E 5 65 ? 165.57700 147.86800 118.58400 1.000 112.79068 65 GLY E C 1
ATOM 6673 O O . GLY E 5 65 ? 166.30900 148.30700 117.69800 1.000 112.79068 65 GLY E O 1
ATOM 6674 N N . MET F 6 1 ? 150.68700 142.27600 93.75000 1.000 254.51778 1 MET F N 1
ATOM 6675 C CA . MET F 6 1 ? 149.55000 142.03300 92.88000 1.000 254.51778 1 MET F CA 1
ATOM 6676 C C . MET F 6 1 ? 149.34900 143.21900 91.96200 1.000 254.51778 1 MET F C 1
ATOM 6677 O O . MET F 6 1 ? 150.01800 143.36400 90.94700 1.000 254.51778 1 MET F O 1
ATOM 6679 N N . ALA F 6 2 ? 148.39500 144.06300 92.31000 1.000 218.23878 2 ALA F N 1
ATOM 6680 C CA . ALA F 6 2 ? 148.32200 145.35500 91.65900 1.000 218.23878 2 ALA F CA 1
ATOM 6681 C C . ALA F 6 2 ? 149.63700 146.06300 91.90500 1.000 218.23878 2 ALA F C 1
ATOM 6682 O O . ALA F 6 2 ? 150.06800 146.19900 93.05400 1.000 218.23878 2 ALA F O 1
ATOM 6684 N N . ALA F 6 3 ? 150.28800 146.48300 90.82900 1.000 229.13536 3 ALA F N 1
ATOM 6685 C CA . ALA F 6 3 ? 151.68000 146.87700 90.90300 1.000 229.13536 3 ALA F CA 1
ATOM 6686 C C . ALA F 6 3 ? 152.44900 145.81800 91.67300 1.000 229.13536 3 ALA F C 1
ATOM 6687 O O . ALA F 6 3 ? 153.14200 146.10000 92.64600 1.000 229.13536 3 ALA F O 1
ATOM 6689 N N . VAL F 6 4 ? 152.23800 144.56500 91.27400 1.000 247.24785 4 VAL F N 1
ATOM 6690 C CA . VAL F 6 4 ? 152.99400 143.47000 91.86900 1.000 247.24785 4 VAL F CA 1
ATOM 6691 C C . VAL F 6 4 ? 154.47700 143.78500 91.82600 1.000 247.24785 4 VAL F C 1
ATOM 6692 O O . VAL F 6 4 ? 155.16700 143.78100 92.84900 1.000 247.24785 4 VAL F O 1
ATOM 6694 N N . VAL F 6 5 ? 154.97100 144.12900 90.64300 1.000 206.05729 5 VAL F N 1
ATOM 6695 C CA . VAL F 6 5 ? 156.40100 144.26100 90.40300 1.000 206.05729 5 VAL F CA 1
ATOM 6696 C C . VAL F 6 5 ? 156.91800 145.55700 90.99900 1.000 206.05729 5 VAL F C 1
ATOM 6697 O O . VAL F 6 5 ? 158.07700 145.92500 90.77800 1.000 206.05729 5 VAL F O 1
ATOM 6699 N N . ALA F 6 6 ? 156.05100 146.27500 91.71800 1.000 197.08338 6 ALA F N 1
ATOM 6700 C CA . ALA F 6 6 ? 156.46900 147.50000 92.39000 1.000 197.08338 6 ALA F CA 1
ATOM 6701 C C . ALA F 6 6 ? 157.79200 147.30100 93.12200 1.000 197.08338 6 ALA F C 1
ATOM 6702 O O . ALA F 6 6 ? 158.80300 147.92200 92.77800 1.000 197.08338 6 ALA F O 1
ATOM 6704 N N . LYS F 6 7 ? 157.80700 146.40900 94.11000 1.000 176.06860 7 LYS F N 1
ATOM 6705 C CA . LYS F 6 7 ? 159.03100 145.99400 94.79300 1.000 176.06860 7 LYS F CA 1
ATOM 6706 C C . LYS F 6 7 ? 159.88100 147.19900 95.20600 1.000 176.06860 7 LYS F C 1
ATOM 6707 O O . LYS F 6 7 ? 160.98900 147.42300 94.71800 1.000 176.06860 7 LYS F O 1
ATOM 6709 N N . ARG F 6 8 ? 159.31500 147.98200 96.11700 1.000 203.43765 8 ARG F N 1
ATOM 6710 C CA . ARG F 6 8 ? 159.95000 149.22900 96.51100 1.000 203.43765 8 ARG F CA 1
ATOM 6711 C C . ARG F 6 8 ? 161.29400 148.94900 97.15600 1.000 203.43765 8 ARG F C 1
ATOM 6712 O O . ARG F 6 8 ? 161.35700 148.45200 98.28200 1.000 203.43765 8 ARG F O 1
ATOM 6714 N N . GLU F 6 9 ? 162.37700 149.26500 96.45200 1.000 207.54066 9 GLU F N 1
ATOM 6715 C CA . GLU F 6 9 ? 163.71200 149.16300 97.03000 1.000 207.54066 9 GLU F CA 1
ATOM 6716 C C . GLU F 6 9 ? 163.98400 150.39000 97.90300 1.000 207.54066 9 GLU F C 1
ATOM 6717 O O . GLU F 6 9 ? 164.95800 151.12100 97.73200 1.000 207.54066 9 GLU F O 1
ATOM 6719 N N . GLY F 6 10 ? 163.08400 150.59800 98.86000 1.000 190.27100 10 GLY F N 1
ATOM 6720 C CA . GLY F 6 10 ? 163.12300 151.74700 99.73000 1.000 190.27100 10 GLY F CA 1
ATOM 6721 C C . GLY F 6 10 ? 161.73200 152.23800 100.08000 1.000 190.27100 10 GLY F C 1
ATOM 6722 O O . GLY F 6 10 ? 160.83900 152.30700 99.23100 1.000 190.27100 10 GLY F O 1
ATOM 6723 N N . PRO F 6 11 ? 161.51600 152.57100 101.34700 1.000 154.18409 11 PRO F N 1
ATOM 6724 C CA . PRO F 6 11 ? 160.20600 153.06100 101.76800 1.000 154.18409 11 PRO F CA 1
ATOM 6725 C C . PRO F 6 11 ? 160.13800 154.57100 101.67100 1.000 154.18409 11 PRO F C 1
ATOM 6726 O O . PRO F 6 11 ? 161.14600 155.23300 101.38300 1.000 154.18409 11 PRO F O 1
ATOM 6728 N N . PRO F 6 12 ? 158.98200 155.15100 101.92600 1.000 164.03691 12 PRO F N 1
ATOM 6729 C CA . PRO F 6 12 ? 158.84900 156.60500 101.79500 1.000 164.03691 12 PRO F CA 1
ATOM 6730 C C . PRO F 6 12 ? 159.55400 157.36300 102.91000 1.000 164.03691 12 PRO F C 1
ATOM 6731 O O . PRO F 6 12 ? 160.27500 156.77100 103.72000 1.000 164.03691 12 PRO F O 1
ATOM 6733 N N . PHE F 6 13 ? 159.36200 158.68300 102.93600 1.000 138.28894 13 PHE F N 1
ATOM 6734 C CA . PHE F 6 13 ? 160.00100 159.56400 103.90600 1.000 138.28894 13 PHE F CA 1
ATOM 6735 C C . PHE F 6 13 ? 159.76700 159.10300 105.33400 1.000 138.28894 13 PHE F C 1
ATOM 6736 O O . PHE F 6 13 ? 158.84400 158.32800 105.59900 1.000 138.28894 13 PHE F O 1
ATOM 6738 N N . ILE F 6 14 ? 160.62000 159.56500 106.24900 1.000 131.06454 14 ILE F N 1
ATOM 6739 C CA . ILE F 6 14 ? 160.48100 159.19900 107.64800 1.000 131.06454 14 ILE F CA 1
ATOM 6740 C C . ILE F 6 14 ? 159.04800 159.42000 108.08200 1.000 131.06454 14 ILE F C 1
ATOM 6741 O O . ILE F 6 14 ? 158.40200 160.39500 107.68600 1.000 131.06454 14 ILE F O 1
ATOM 6743 N N . SER F 6 15 ? 158.53600 158.49500 108.88100 1.000 122.51315 15 SER F N 1
ATOM 6744 C CA . SER F 6 15 ? 157.12500 158.45900 109.22000 1.000 122.51315 15 SER F CA 1
ATOM 6745 C C . SER F 6 15 ? 156.94600 158.62900 110.71800 1.000 122.51315 15 SER F C 1
ATOM 6746 O O . SER F 6 15 ? 157.75200 158.13400 111.51300 1.000 122.51315 15 SER F O 1
ATOM 6748 N N . GLU F 6 16 ? 155.86800 159.32100 111.08900 1.000 140.79118 16 GLU F N 1
ATOM 6749 C CA . GLU F 6 16 ? 155.58700 159.57700 112.49700 1.000 140.79118 16 GLU F CA 1
ATOM 6750 C C . GLU F 6 16 ? 155.42600 158.29000 113.28200 1.000 140.79118 16 GLU F C 1
ATOM 6751 O O . GLU F 6 16 ? 155.68700 158.26200 114.48800 1.000 140.79118 16 GLU F O 1
ATOM 6753 N N . ALA F 6 17 ? 154.96900 157.22600 112.62800 1.000 120.09372 17 ALA F N 1
ATOM 6754 C CA . ALA F 6 17 ? 154.92100 155.93000 113.28300 1.000 120.09372 17 ALA F CA 1
ATOM 6755 C C . ALA F 6 17 ? 156.28400 155.56500 113.85300 1.000 120.09372 17 ALA F C 1
ATOM 6756 O O . ALA F 6 17 ? 156.45000 155.43000 115.06700 1.000 120.09372 17 ALA F O 1
ATOM 6758 N N . ALA F 6 18 ? 157.28700 155.44300 112.98200 1.000 130.20046 18 ALA F N 1
ATOM 6759 C CA . ALA F 6 18 ? 158.62300 155.07800 113.44100 1.000 130.20046 18 ALA F CA 1
ATOM 6760 C C . ALA F 6 18 ? 159.21200 156.14400 114.34300 1.000 130.20046 18 ALA F C 1
ATOM 6761 O O . ALA F 6 18 ? 160.04400 155.84300 115.20600 1.000 130.20046 18 ALA F O 1
ATOM 6763 N N . VAL F 6 19 ? 158.82000 157.39800 114.13400 1.000 134.74507 19 VAL F N 1
ATOM 6764 C CA . VAL F 6 19 ? 159.23900 158.45500 115.04200 1.000 134.74507 19 VAL F CA 1
ATOM 6765 C C . VAL F 6 19 ? 158.81800 158.10100 116.45500 1.000 134.74507 19 VAL F C 1
ATOM 6766 O O . VAL F 6 19 ? 159.64900 157.95800 117.35600 1.000 134.74507 19 VAL F O 1
ATOM 6768 N N . ARG F 6 20 ? 157.51400 157.93600 116.65200 1.000 115.52061 20 ARG F N 1
ATOM 6769 C CA . ARG F 6 20 ? 156.99700 157.48600 117.93100 1.000 115.52061 20 ARG F CA 1
ATOM 6770 C C . ARG F 6 20 ? 157.65200 156.19100 118.36600 1.000 115.52061 20 ARG F C 1
ATOM 6771 O O . ARG F 6 20 ? 157.80200 155.94300 119.56300 1.000 115.52061 20 ARG F O 1
ATOM 6773 N N . GLY F 6 21 ? 158.04700 155.35800 117.41800 1.000 131.79138 21 GLY F N 1
ATOM 6774 C CA . GLY F 6 21 ? 158.67500 154.10600 117.76700 1.000 131.79138 21 GLY F CA 1
ATOM 6775 C C . GLY F 6 21 ? 159.97200 154.32900 118.50000 1.000 131.79138 21 GLY F C 1
ATOM 6776 O O . GLY F 6 21 ? 160.13700 153.91500 119.64900 1.000 131.79138 21 GLY F O 1
ATOM 6777 N N . ASN F 6 22 ? 160.90200 154.99000 117.82300 1.000 156.69470 22 ASN F N 1
ATOM 6778 C CA . ASN F 6 22 ? 162.14300 155.38400 118.46900 1.000 156.69470 22 ASN F CA 1
ATOM 6779 C C . ASN F 6 22 ? 161.87800 156.17700 119.74000 1.000 156.69470 22 ASN F C 1
ATOM 6780 O O . ASN F 6 22 ? 162.63100 156.07500 120.71400 1.000 156.69470 22 ASN F O 1
ATOM 6782 N N . ALA F 6 23 ? 160.80700 156.96100 119.75500 1.000 149.57507 23 ALA F N 1
ATOM 6783 C CA . ALA F 6 23 ? 160.49100 157.75800 120.93000 1.000 149.57507 23 ALA F CA 1
ATOM 6784 C C . ALA F 6 23 ? 160.21000 156.86900 122.12900 1.000 149.57507 23 ALA F C 1
ATOM 6785 O O . ALA F 6 23 ? 160.81100 157.02400 123.19400 1.000 149.57507 23 ALA F O 1
ATOM 6787 N N . ALA F 6 24 ? 159.28000 155.93700 121.97300 1.000 130.38290 24 ALA F N 1
ATOM 6788 C CA . ALA F 6 24 ? 158.99300 154.99100 123.03900 1.000 130.38290 24 ALA F CA 1
ATOM 6789 C C . ALA F 6 24 ? 160.20200 154.13500 123.35600 1.000 130.38290 24 ALA F C 1
ATOM 6790 O O . ALA F 6 24 ? 160.34400 153.65100 124.48300 1.000 130.38290 24 ALA F O 1
ATOM 6792 N N . VAL F 6 25 ? 161.06500 153.90800 122.37100 1.000 143.49959 25 VAL F N 1
ATOM 6793 C CA . VAL F 6 25 ? 162.33600 153.26600 122.66700 1.000 143.49959 25 VAL F CA 1
ATOM 6794 C C . VAL F 6 25 ? 163.06900 154.07800 123.71600 1.000 143.49959 25 VAL F C 1
ATOM 6795 O O . VAL F 6 25 ? 163.50500 153.55500 124.74500 1.000 143.49959 25 VAL F O 1
ATOM 6797 N N . LEU F 6 26 ? 163.18500 155.37900 123.47600 1.000 139.82982 26 LEU F N 1
ATOM 6798 C CA . LEU F 6 26 ? 163.78100 156.26400 124.46500 1.000 139.82982 26 LEU F CA 1
ATOM 6799 C C . LEU F 6 26 ? 163.00700 156.23300 125.77200 1.000 139.82982 26 LEU F C 1
ATOM 6800 O O . LEU F 6 26 ? 163.58800 156.39800 126.84700 1.000 139.82982 26 LEU F O 1
ATOM 6802 N N . ASP F 6 27 ? 161.69700 156.04500 125.69600 1.000 146.83544 27 ASP F N 1
ATOM 6803 C CA . ASP F 6 27 ? 160.88600 155.99400 126.90300 1.000 146.83544 27 ASP F CA 1
ATOM 6804 C C . ASP F 6 27 ? 161.29100 154.81300 127.77300 1.000 146.83544 27 ASP F C 1
ATOM 6805 O O . ASP F 6 27 ? 161.66700 154.97600 128.93700 1.000 146.83544 27 ASP F O 1
ATOM 6807 N N . TYR F 6 28 ? 161.20700 153.60800 127.21800 1.000 145.89991 28 TYR F N 1
ATOM 6808 C CA . TYR F 6 28 ? 161.66000 152.42200 127.93500 1.000 145.89991 28 TYR F CA 1
ATOM 6809 C C . TYR F 6 28 ? 163.12200 152.54200 128.32700 1.000 145.89991 28 TYR F C 1
ATOM 6810 O O . TYR F 6 28 ? 163.55500 151.95900 129.32700 1.000 145.89991 28 TYR F O 1
ATOM 6812 N N . CYS F 6 29 ? 163.89900 153.28200 127.54700 1.000 150.43414 29 CYS F N 1
ATOM 6813 C CA . CYS F 6 29 ? 165.26700 153.56700 127.94100 1.000 150.43414 29 CYS F CA 1
ATOM 6814 C C . CYS F 6 29 ? 165.28800 154.29600 129.26900 1.000 150.43414 29 CYS F C 1
ATOM 6815 O O . CYS F 6 29 ? 165.91300 153.84600 130.22800 1.000 150.43414 29 CYS F O 1
ATOM 6817 N N . ARG F 6 30 ? 164.59900 155.43000 129.33600 1.000 141.43382 30 ARG F N 1
ATOM 6818 C CA . ARG F 6 30 ? 164.47000 156.15900 130.58900 1.000 141.43382 30 ARG F CA 1
ATOM 6819 C C . ARG F 6 30 ? 163.92300 155.27000 131.68900 1.000 141.43382 30 ARG F C 1
ATOM 6820 O O . ARG F 6 30 ? 164.23800 155.46000 132.86700 1.000 141.43382 30 ARG F O 1
ATOM 6822 N N . THR F 6 31 ? 163.07800 154.31400 131.32900 1.000 141.39326 31 THR F N 1
ATOM 6823 C CA . THR F 6 31 ? 162.62300 153.34500 132.31100 1.000 141.39326 31 THR F CA 1
ATOM 6824 C C . THR F 6 31 ? 163.81400 152.61000 132.90000 1.000 141.39326 31 THR F C 1
ATOM 6825 O O . THR F 6 31 ? 164.05800 152.65400 134.11100 1.000 141.39326 31 THR F O 1
ATOM 6827 N N . SER F 6 32 ? 164.57600 151.94200 132.03900 1.000 137.12583 32 SER F N 1
ATOM 6828 C CA . SER F 6 32 ? 165.80300 151.28800 132.47400 1.000 137.12583 32 SER F CA 1
ATOM 6829 C C . SER F 6 32 ? 166.69300 152.24900 133.23400 1.000 137.12583 32 SER F C 1
ATOM 6830 O O . SER F 6 32 ? 167.44600 151.84400 134.12700 1.000 137.12583 32 SER F O 1
ATOM 6832 N N . VAL F 6 33 ? 166.63000 153.52200 132.87600 1.000 148.82675 33 VAL F N 1
ATOM 6833 C CA . VAL F 6 33 ? 167.43000 154.52400 133.55600 1.000 148.82675 33 VAL F CA 1
ATOM 6834 C C . VAL F 6 33 ? 167.01600 154.59000 135.01300 1.000 148.82675 33 VAL F C 1
ATOM 6835 O O . VAL F 6 33 ? 167.82700 154.37600 135.91300 1.000 148.82675 33 VAL F O 1
ATOM 6837 N N . SER F 6 34 ? 165.73700 154.87200 135.25300 1.000 183.10280 34 SER F N 1
ATOM 6838 C CA . SER F 6 34 ? 165.21600 154.92500 136.61400 1.000 183.10280 34 SER F CA 1
ATOM 6839 C C . SER F 6 34 ? 165.53700 153.64100 137.35600 1.000 183.10280 34 SER F C 1
ATOM 6840 O O . SER F 6 34 ? 165.77800 153.64500 138.57000 1.000 183.10280 34 SER F O 1
ATOM 6842 N N . ALA F 6 35 ? 165.51700 152.52500 136.63400 1.000 165.68326 35 ALA F N 1
ATOM 6843 C CA . ALA F 6 35 ? 165.88700 151.24800 137.22500 1.000 165.68326 35 ALA F CA 1
ATOM 6844 C C . ALA F 6 35 ? 167.30500 151.29800 137.76600 1.000 165.68326 35 ALA F C 1
ATOM 6845 O O . ALA F 6 35 ? 167.53300 151.13800 138.96900 1.000 165.68326 35 ALA F O 1
ATOM 6847 N N . LEU F 6 36 ? 168.27300 151.53300 136.88300 1.000 156.85505 36 LEU F N 1
ATOM 6848 C CA . LEU F 6 36 ? 169.65700 151.67100 137.31300 1.000 156.85505 36 LEU F CA 1
ATOM 6849 C C . LEU F 6 36 ? 169.81600 152.76600 138.35300 1.000 156.85505 36 LEU F C 1
ATOM 6850 O O . LEU F 6 36 ? 170.77300 152.74100 139.12800 1.000 156.85505 36 LEU F O 1
ATOM 6852 N N . SER F 6 37 ? 168.88900 153.71800 138.38600 1.000 195.16606 37 SER F N 1
ATOM 6853 C CA . SER F 6 37 ? 168.94300 154.80200 139.35700 1.000 195.16606 37 SER F CA 1
ATOM 6854 C C . SER F 6 37 ? 168.66700 154.28800 140.75800 1.000 195.16606 37 SER F C 1
ATOM 6855 O O . SER F 6 37 ? 169.48300 154.45800 141.67100 1.000 195.16606 37 SER F O 1
ATOM 6857 N N . GLY F 6 38 ? 167.50600 153.67500 140.94800 1.000 234.05827 38 GLY F N 1
ATOM 6858 C CA . GLY F 6 38 ? 167.25600 152.97900 142.19500 1.000 234.05827 38 GLY F CA 1
ATOM 6859 C C . GLY F 6 38 ? 168.34100 151.97500 142.51200 1.000 234.05827 38 GLY F C 1
ATOM 6860 O O . GLY F 6 38 ? 168.66900 151.74700 143.68300 1.000 234.05827 38 GLY F O 1
ATOM 6861 N N . ALA F 6 39 ? 168.93100 151.38200 141.47500 1.000 235.95509 39 ALA F N 1
ATOM 6862 C CA . ALA F 6 39 ? 170.01600 150.43000 141.65900 1.000 235.95509 39 ALA F CA 1
ATOM 6863 C C . ALA F 6 39 ? 171.20200 151.08000 142.35400 1.000 235.95509 39 ALA F C 1
ATOM 6864 O O . ALA F 6 39 ? 171.63300 150.63900 143.42300 1.000 235.95509 39 ALA F O 1
ATOM 6866 N N . THR F 6 40 ? 171.75900 152.11700 141.73600 1.000 271.06521 40 THR F N 1
ATOM 6867 C CA . THR F 6 40 ? 172.86000 152.84700 142.34800 1.000 271.06521 40 THR F CA 1
ATOM 6868 C C . THR F 6 40 ? 172.47700 153.35800 143.73000 1.000 271.06521 40 THR F C 1
ATOM 6869 O O . THR F 6 40 ? 173.30100 153.35500 144.65200 1.000 271.06521 40 THR F O 1
ATOM 6871 N N . ALA F 6 41 ? 171.23000 153.80600 143.88900 1.000 281.57997 41 ALA F N 1
ATOM 6872 C CA . ALA F 6 41 ? 170.74800 154.20900 145.20200 1.000 281.57997 41 ALA F CA 1
ATOM 6873 C C . ALA F 6 41 ? 171.01600 153.12100 146.22700 1.000 281.57997 41 ALA F C 1
ATOM 6874 O O . ALA F 6 41 ? 171.74500 153.33100 147.19900 1.000 281.57997 41 ALA F O 1
ATOM 6876 N N . GLY F 6 42 ? 170.46500 151.93400 145.99000 1.000 274.51229 42 GLY F N 1
ATOM 6877 C CA . GLY F 6 42 ? 170.73300 150.81500 146.87800 1.000 274.51229 42 GLY F CA 1
ATOM 6878 C C . GLY F 6 42 ? 172.21300 150.54900 147.04300 1.000 274.51229 42 GLY F C 1
ATOM 6879 O O . GLY F 6 42 ? 172.68800 150.28200 148.14900 1.000 274.51229 42 GLY F O 1
ATOM 6880 N N . ILE F 6 43 ? 172.96400 150.64300 145.94600 1.000 266.55958 43 ILE F N 1
ATOM 6881 C CA . ILE F 6 43 ? 174.40900 150.46700 145.99400 1.000 266.55958 43 ILE F CA 1
ATOM 6882 C C . ILE F 6 43 ? 175.02800 151.41300 147.00300 1.000 266.55958 43 ILE F C 1
ATOM 6883 O O . ILE F 6 43 ? 176.07600 151.11900 147.58700 1.000 266.55958 43 ILE F O 1
ATOM 6885 N N . LEU F 6 44 ? 174.40000 152.55900 147.22300 1.000 281.70494 44 LEU F N 1
ATOM 6886 C CA . LEU F 6 44 ? 174.83300 153.46800 148.26500 1.000 281.70494 44 LEU F CA 1
ATOM 6887 C C . LEU F 6 44 ? 173.84400 153.58100 149.40800 1.000 281.70494 44 LEU F C 1
ATOM 6888 O O . LEU F 6 44 ? 174.24300 153.97300 150.50800 1.000 281.70494 44 LEU F O 1
ATOM 6890 N N . GLY F 6 45 ? 172.57600 153.24800 149.18100 1.000 278.02581 45 GLY F N 1
ATOM 6891 C CA . GLY F 6 45 ? 171.54800 153.39300 150.18700 1.000 278.02581 45 GLY F CA 1
ATOM 6892 C C . GLY F 6 45 ? 171.24300 154.81600 150.58900 1.000 278.02581 45 GLY F C 1
ATOM 6893 O O . GLY F 6 45 ? 170.26700 155.04000 151.31500 1.000 278.02581 45 GLY F O 1
ATOM 6894 N N . LEU F 6 46 ? 172.02600 155.78700 150.13600 1.000 264.03001 46 LEU F N 1
ATOM 6895 C CA . LEU F 6 46 ? 171.90300 157.14800 150.62900 1.000 264.03001 46 LEU F CA 1
ATOM 6896 C C . LEU F 6 46 ? 170.71300 157.85600 150.00500 1.000 264.03001 46 LEU F C 1
ATOM 6897 O O . LEU F 6 46 ? 170.59100 157.92800 148.78000 1.000 264.03001 46 LEU F O 1
ATOM 6899 N N . THR F 6 47 ? 169.84500 158.38700 150.85300 1.000 211.44505 47 THR F N 1
ATOM 6900 C CA . THR F 6 47 ? 168.97300 159.47200 150.44500 1.000 211.44505 47 THR F CA 1
ATOM 6901 C C . THR F 6 47 ? 169.72500 160.79000 150.40000 1.000 211.44505 47 THR F C 1
ATOM 6902 O O . THR F 6 47 ? 169.09900 161.84600 150.28300 1.000 211.44505 47 THR F O 1
ATOM 6904 N N . GLY F 6 48 ? 171.05400 160.73300 150.49800 1.000 217.88973 48 GLY F N 1
ATOM 6905 C CA . GLY F 6 48 ? 171.84300 161.94700 150.54000 1.000 217.88973 48 GLY F CA 1
ATOM 6906 C C . GLY F 6 48 ? 171.73300 162.74300 149.25600 1.000 217.88973 48 GLY F C 1
ATOM 6907 O O . GLY F 6 48 ? 171.54100 162.19300 148.17000 1.000 217.88973 48 GLY F O 1
ATOM 6908 N N . LEU F 6 49 ? 171.85700 164.06600 149.40400 1.000 196.39064 49 LEU F N 1
ATOM 6909 C CA . LEU F 6 49 ? 171.69700 164.99100 148.28600 1.000 196.39064 49 LEU F CA 1
ATOM 6910 C C . LEU F 6 49 ? 172.49100 164.56500 147.06400 1.000 196.39064 49 LEU F C 1
ATOM 6911 O O . LEU F 6 49 ? 172.09000 164.85400 145.93200 1.000 196.39064 49 LEU F O 1
ATOM 6913 N N . TYR F 6 50 ? 173.60700 163.86500 147.26500 1.000 200.99879 50 TYR F N 1
ATOM 6914 C CA . TYR F 6 50 ? 174.35000 163.33200 146.13400 1.000 200.99879 50 TYR F CA 1
ATOM 6915 C C . TYR F 6 50 ? 173.52200 162.36100 145.30600 1.000 200.99879 50 TYR F C 1
ATOM 6916 O O . TYR F 6 50 ? 173.94700 161.98600 144.20800 1.000 200.99879 50 TYR F O 1
ATOM 6918 N N . GLY F 6 51 ? 172.36500 161.94000 145.80900 1.000 168.82765 51 GLY F N 1
ATOM 6919 C CA . GLY F 6 51 ? 171.45700 161.09100 145.06800 1.000 168.82765 51 GLY F CA 1
ATOM 6920 C C . GLY F 6 51 ? 171.07000 161.65600 143.71800 1.000 168.82765 51 GLY F C 1
ATOM 6921 O O . GLY F 6 51 ? 171.34800 161.05300 142.67600 1.000 168.82765 51 GLY F O 1
ATOM 6922 N N . PHE F 6 52 ? 170.41500 162.81800 143.73000 1.000 138.40009 52 PHE F N 1
ATOM 6923 C CA . PHE F 6 52 ? 170.06300 163.46900 142.47700 1.000 138.40009 52 PHE F CA 1
ATOM 6924 C C . PHE F 6 52 ? 171.29200 163.71500 141.61900 1.000 138.40009 52 PHE F C 1
ATOM 6925 O O . PHE F 6 52 ? 171.18800 163.77100 140.39200 1.000 138.40009 52 PHE F O 1
ATOM 6927 N N . ILE F 6 53 ? 172.46500 163.84100 142.24000 1.000 142.35683 53 ILE F N 1
ATOM 6928 C CA . ILE F 6 53 ? 173.69500 164.03300 141.47700 1.000 142.35683 53 ILE F CA 1
ATOM 6929 C C . ILE F 6 53 ? 174.01400 162.78900 140.66400 1.000 142.35683 53 ILE F C 1
ATOM 6930 O O . ILE F 6 53 ? 174.27300 162.85900 139.45500 1.000 142.35683 53 ILE F O 1
ATOM 6932 N N . PHE F 6 54 ? 174.03300 161.63400 141.32200 1.000 129.58228 54 PHE F N 1
ATOM 6933 C CA . PHE F 6 54 ? 174.22400 160.39400 140.59000 1.000 129.58228 54 PHE F CA 1
ATOM 6934 C C . PHE F 6 54 ? 173.13200 160.20500 139.55300 1.000 129.58228 54 PHE F C 1
ATOM 6935 O O . PHE F 6 54 ? 173.38700 159.65400 138.48300 1.000 129.58228 54 PHE F O 1
ATOM 6937 N N . TYR F 6 55 ? 171.91800 160.66900 139.84800 1.000 125.27395 55 TYR F N 1
ATOM 6938 C CA . TYR F 6 55 ? 170.83000 160.58900 138.87800 1.000 125.27395 55 TYR F CA 1
ATOM 6939 C C . TYR F 6 55 ? 171.15100 161.40200 137.63200 1.000 125.27395 55 TYR F C 1
ATOM 6940 O O . TYR F 6 55 ? 170.92900 160.95800 136.49700 1.000 125.27395 55 TYR F O 1
ATOM 6942 N N . LEU F 6 56 ? 171.62200 162.62500 137.83600 1.000 116.33907 56 LEU F N 1
ATOM 6943 C CA . LEU F 6 56 ? 172.12000 163.43300 136.73800 1.000 116.33907 56 LEU F CA 1
ATOM 6944 C C . LEU F 6 56 ? 173.15300 162.66300 135.93300 1.000 116.33907 56 LEU F C 1
ATOM 6945 O O . LEU F 6 56 ? 173.01900 162.50600 134.71900 1.000 116.33907 56 LEU F O 1
ATOM 6947 N N . LEU F 6 57 ? 174.19800 162.18600 136.60900 1.000 101.51767 57 LEU F N 1
ATOM 6948 C CA . LEU F 6 57 ? 175.22300 161.38500 135.95000 1.000 101.51767 57 LEU F CA 1
ATOM 6949 C C . LEU F 6 57 ? 174.61100 160.25300 135.14500 1.000 101.51767 57 LEU F C 1
ATOM 6950 O O . LEU F 6 57 ? 175.08400 159.91200 134.05600 1.000 101.51767 57 LEU F O 1
ATOM 6952 N N . ALA F 6 58 ? 173.57200 159.63800 135.68800 1.000 106.50660 58 ALA F N 1
ATOM 6953 C CA . ALA F 6 58 ? 172.88900 158.56900 134.98600 1.000 106.50660 58 ALA F CA 1
ATOM 6954 C C . ALA F 6 58 ? 172.33000 159.06600 133.66800 1.000 106.50660 58 ALA F C 1
ATOM 6955 O O . ALA F 6 58 ? 172.66500 158.55000 132.60300 1.000 106.50660 58 ALA F O 1
ATOM 6957 N N . SER F 6 59 ? 171.46900 160.07700 133.73000 1.000 96.55755 59 SER F N 1
ATOM 6958 C CA . SER F 6 59 ? 170.91800 160.64000 132.50400 1.000 96.55755 59 SER F CA 1
ATOM 6959 C C . SER F 6 59 ? 172.02100 161.06300 131.55000 1.000 96.55755 59 SER F C 1
ATOM 6960 O O . SER F 6 59 ? 171.85000 161.02100 130.32500 1.000 96.55755 59 SER F O 1
ATOM 6962 N N . VAL F 6 60 ? 173.14600 161.50100 132.10000 1.000 90.78185 60 VAL F N 1
ATOM 6963 C CA . VAL F 6 60 ? 174.30900 161.79900 131.28100 1.000 90.78185 60 VAL F CA 1
ATOM 6964 C C . VAL F 6 60 ? 174.69600 160.56600 130.49000 1.000 90.78185 60 VAL F C 1
ATOM 6965 O O . VAL F 6 60 ? 174.75300 160.58400 129.25800 1.000 90.78185 60 VAL F O 1
ATOM 6967 N N . LEU F 6 61 ? 174.95900 159.47700 131.20200 1.000 98.28184 61 LEU F N 1
ATOM 6968 C CA . LEU F 6 61 ? 175.26200 158.21500 130.54800 1.000 98.28184 61 LEU F CA 1
ATOM 6969 C C . LEU F 6 61 ? 174.16600 157.81400 129.57600 1.000 98.28184 61 LEU F C 1
ATOM 6970 O O . LEU F 6 61 ? 174.43000 157.13500 128.58300 1.000 98.28184 61 LEU F O 1
ATOM 6972 N N . LEU F 6 62 ? 172.93600 158.23500 129.84100 1.000 103.05780 62 LEU F N 1
ATOM 6973 C CA . LEU F 6 62 ? 171.83200 157.92000 128.94700 1.000 103.05780 62 LEU F CA 1
ATOM 6974 C C . LEU F 6 62 ? 172.01700 158.60500 127.60400 1.000 103.05780 62 LEU F C 1
ATOM 6975 O O . LEU F 6 62 ? 172.00500 157.96000 126.54900 1.000 103.05780 62 LEU F O 1
ATOM 6977 N N . SER F 6 63 ? 172.17300 159.92300 127.63000 1.000 109.82460 63 SER F N 1
ATOM 6978 C CA . SER F 6 63 ? 172.49500 160.64100 126.40500 1.000 109.82460 63 SER F CA 1
ATOM 6979 C C . SER F 6 63 ? 173.76200 160.09200 125.76500 1.000 109.82460 63 SER F C 1
ATOM 6980 O O . SER F 6 63 ? 173.88100 160.06500 124.53700 1.000 109.82460 63 SER F O 1
ATOM 6982 N N . LEU F 6 64 ? 174.70100 159.61800 126.58000 1.000 140.07761 64 LEU F N 1
ATOM 6983 C CA . LEU F 6 64 ? 175.93000 159.04700 126.04600 1.000 140.07761 64 LEU F CA 1
ATOM 6984 C C . LEU F 6 64 ? 175.65100 157.77000 125.27600 1.000 140.07761 64 LEU F C 1
ATOM 6985 O O . LEU F 6 64 ? 176.27600 157.50800 124.24700 1.000 140.07761 64 LEU F O 1
ATOM 6987 N N . LEU F 6 65 ? 174.74400 156.94800 125.78300 1.000 182.98006 65 LEU F N 1
ATOM 6988 C CA . LEU F 6 65 ? 174.34700 155.75500 125.05500 1.000 182.98006 65 LEU F CA 1
ATOM 6989 C C . LEU F 6 65 ? 173.61700 156.12600 123.77700 1.000 182.98006 65 LEU F C 1
ATOM 6990 O O . LEU F 6 65 ? 173.82100 155.50100 122.73100 1.000 182.98006 65 LEU F O 1
ATOM 6992 N N . LEU F 6 66 ? 172.75700 157.14000 123.85200 1.000 173.75303 66 LEU F N 1
ATOM 6993 C CA . LEU F 6 66 ? 172.16100 157.68800 122.64100 1.000 173.75303 66 LEU F CA 1
ATOM 6994 C C . LEU F 6 66 ? 173.24700 157.98800 121.62700 1.000 173.75303 66 LEU F C 1
ATOM 6995 O O . LEU F 6 66 ? 173.13800 157.63800 120.44700 1.000 173.75303 66 LEU F O 1
ATOM 6997 N N . ILE F 6 67 ? 174.32300 158.61300 122.09200 1.000 206.27500 67 ILE F N 1
ATOM 6998 C CA . ILE F 6 67 ? 175.48000 158.83800 121.24000 1.000 206.27500 67 ILE F CA 1
ATOM 6999 C C . ILE F 6 67 ? 176.03100 157.51400 120.73900 1.000 206.27500 67 ILE F C 1
ATOM 7000 O O . ILE F 6 67 ? 176.39600 157.38300 119.56900 1.000 206.27500 67 ILE F O 1
ATOM 7002 N N . LEU F 6 68 ? 176.10800 156.51500 121.61500 1.000 241.73489 68 LEU F N 1
ATOM 7003 C CA . LEU F 6 68 ? 176.64300 155.22300 121.20900 1.000 241.73489 68 LEU F CA 1
ATOM 7004 C C . LEU F 6 68 ? 175.88200 154.65400 120.02400 1.000 241.73489 68 LEU F C 1
ATOM 7005 O O . LEU F 6 68 ? 176.47100 153.99000 119.16500 1.000 241.73489 68 LEU F O 1
ATOM 7007 N N . LYS F 6 69 ? 174.58100 154.91800 119.95100 1.000 229.20032 69 LYS F N 1
ATOM 7008 C CA . LYS F 6 69 ? 173.81400 154.72300 118.72600 1.000 229.20032 69 LYS F CA 1
ATOM 7009 C C . LYS F 6 69 ? 174.00000 155.93000 117.80600 1.000 229.20032 69 LYS F C 1
ATOM 7010 O O . LYS F 6 69 ? 173.11000 156.76500 117.63300 1.000 229.20032 69 LYS F O 1
ATOM 7012 N N . ALA F 6 70 ? 175.20200 156.03600 117.23000 1.000 285.93734 70 ALA F N 1
ATOM 7013 C CA . ALA F 6 70 ? 175.54100 157.22900 116.45100 1.000 285.93734 70 ALA F CA 1
ATOM 7014 C C . ALA F 6 70 ? 175.29400 157.06300 114.95100 1.000 285.93734 70 ALA F C 1
ATOM 7015 O O . ALA F 6 70 ? 174.48400 157.79000 114.36600 1.000 285.93734 70 ALA F O 1
ATOM 7017 N N . GLY F 6 71 ? 176.00200 156.12800 114.31800 1.000 299.82303 71 GLY F N 1
ATOM 7018 C CA . GLY F 6 71 ? 175.93000 155.93800 112.87900 1.000 299.82303 71 GLY F CA 1
ATOM 7019 C C . GLY F 6 71 ? 176.08400 157.20800 112.06700 1.000 299.82303 71 GLY F C 1
ATOM 7020 O O . GLY F 6 71 ? 175.70200 157.24600 110.89400 1.000 299.82303 71 GLY F O 1
ATOM 7021 N N . ARG F 6 72 ? 176.61400 158.26000 112.68800 1.000 284.79807 72 ARG F N 1
ATOM 7022 C CA . ARG F 6 72 ? 176.74900 159.58700 112.09600 1.000 284.79807 72 ARG F CA 1
ATOM 7023 C C . ARG F 6 72 ? 175.40000 160.18900 111.72800 1.000 284.79807 72 ARG F C 1
ATOM 7024 O O . ARG F 6 72 ? 175.34600 161.28200 111.15700 1.000 284.79807 72 ARG F O 1
ATOM 7026 N N . ARG F 6 73 ? 174.30800 159.51300 112.07000 1.000 278.64315 73 ARG F N 1
ATOM 7027 C CA . ARG F 6 73 ? 172.96600 159.87000 111.64600 1.000 278.64315 73 ARG F CA 1
ATOM 7028 C C . ARG F 6 73 ? 172.28900 160.82600 112.60700 1.000 278.64315 73 ARG F C 1
ATOM 7029 O O . ARG F 6 73 ? 171.05200 160.86100 112.65200 1.000 278.64315 73 ARG F O 1
ATOM 7031 N N . TRP F 6 74 ? 173.07900 161.60100 113.35900 1.000 255.05579 74 TRP F N 1
ATOM 7032 C CA . TRP F 6 74 ? 172.59500 162.40200 114.47700 1.000 255.05579 74 TRP F CA 1
ATOM 7033 C C . TRP F 6 74 ? 171.24200 163.01500 114.17200 1.000 255.05579 74 TRP F C 1
ATOM 7034 O O . TRP F 6 74 ? 170.27100 162.81500 114.90500 1.000 255.05579 74 TRP F O 1
ATOM 7036 N N . ASN F 6 75 ? 171.15300 163.73700 113.07500 1.000 270.99888 75 ASN F N 1
ATOM 7037 C CA . ASN F 6 75 ? 169.84500 164.11300 112.58800 1.000 270.99888 75 ASN F CA 1
ATOM 7038 C C . ASN F 6 75 ? 169.32600 163.14000 111.54700 1.000 270.99888 75 ASN F C 1
ATOM 7039 O O . ASN F 6 75 ? 168.11000 163.02100 111.37900 1.000 270.99888 75 ASN F O 1
ATOM 7041 N N . LYS F 6 76 ? 170.21800 162.43200 110.86100 1.000 306.83791 76 LYS F N 1
ATOM 7042 C CA . LYS F 6 76 ? 169.82500 161.73200 109.64700 1.000 306.83791 76 LYS F CA 1
ATOM 7043 C C . LYS F 6 76 ? 168.81100 160.61900 109.86900 1.000 306.83791 76 LYS F C 1
ATOM 7044 O O . LYS F 6 76 ? 167.63900 160.76900 109.51500 1.000 306.83791 76 LYS F O 1
ATOM 7046 N N . TYR F 6 77 ? 169.21700 159.52900 110.50300 1.000 301.20139 77 TYR F N 1
ATOM 7047 C CA . TYR F 6 77 ? 168.27200 158.45900 110.76900 1.000 301.20139 77 TYR F CA 1
ATOM 7048 C C . TYR F 6 77 ? 167.51800 158.69800 112.05400 1.000 301.20139 77 TYR F C 1
ATOM 7049 O O . TYR F 6 77 ? 166.66200 157.89100 112.42500 1.000 301.20139 77 TYR F O 1
ATOM 7051 N N . PHE F 6 78 ? 167.82100 159.79800 112.72800 1.000 278.83270 78 PHE F N 1
ATOM 7052 C CA . PHE F 6 78 ? 167.14100 160.20800 113.94700 1.000 278.83270 78 PHE F CA 1
ATOM 7053 C C . PHE F 6 78 ? 166.85600 161.69000 113.77200 1.000 278.83270 78 PHE F C 1
ATOM 7054 O O . PHE F 6 78 ? 167.75400 162.51000 113.95700 1.000 278.83270 78 PHE F O 1
ATOM 7056 N N . LYS F 6 79 ? 165.60400 162.01500 113.45100 1.000 274.14884 79 LYS F N 1
ATOM 7057 C CA . LYS F 6 79 ? 165.25100 163.29600 112.85200 1.000 274.14884 79 LYS F CA 1
ATOM 7058 C C . LYS F 6 79 ? 165.98100 164.47600 113.47700 1.000 274.14884 79 LYS F C 1
ATOM 7059 O O . LYS F 6 79 ? 166.77000 165.15400 112.81400 1.000 274.14884 79 LYS F O 1
ATOM 7061 N N . SER F 6 80 ? 165.76000 164.71300 114.76100 1.000 250.71375 80 SER F N 1
ATOM 7062 C CA . SER F 6 80 ? 166.35600 165.86500 115.41300 1.000 250.71375 80 SER F CA 1
ATOM 7063 C C . SER F 6 80 ? 167.72700 165.49500 115.96900 1.000 250.71375 80 SER F C 1
ATOM 7064 O O . SER F 6 80 ? 168.19500 164.36500 115.82900 1.000 250.71375 80 SER F O 1
ATOM 7066 N N . ARG F 6 81 ? 168.40700 166.47000 116.57500 1.000 226.28834 81 ARG F N 1
ATOM 7067 C CA . ARG F 6 81 ? 169.65800 166.19600 117.27300 1.000 226.28834 81 ARG F CA 1
ATOM 7068 C C . ARG F 6 81 ? 169.59400 166.53000 118.75900 1.000 226.28834 81 ARG F C 1
ATOM 7069 O O . ARG F 6 81 ? 169.81700 165.64800 119.59300 1.000 226.28834 81 ARG F O 1
ATOM 7071 N N . ARG F 6 82 ? 169.26900 167.76500 119.12100 1.000 203.72036 82 ARG F N 1
ATOM 7072 C CA . ARG F 6 82 ? 169.36900 168.19200 120.51100 1.000 203.72036 82 ARG F CA 1
ATOM 7073 C C . ARG F 6 82 ? 168.22300 167.68400 121.37500 1.000 203.72036 82 ARG F C 1
ATOM 7074 O O . ARG F 6 82 ? 168.45400 166.97000 122.36000 1.000 203.72036 82 ARG F O 1
ATOM 7076 N N . PRO F 6 83 ? 166.98100 168.02400 121.03000 1.000 180.63884 83 PRO F N 1
ATOM 7077 C CA . PRO F 6 83 ? 165.86100 167.70400 121.92700 1.000 180.63884 83 PRO F CA 1
ATOM 7078 C C . PRO F 6 83 ? 165.75200 166.23500 122.25500 1.000 180.63884 83 PRO F C 1
ATOM 7079 O O . PRO F 6 83 ? 165.26700 165.88500 123.33600 1.000 180.63884 83 PRO F O 1
ATOM 7081 N N . LEU F 6 84 ? 166.16800 165.36000 121.34400 1.000 179.76061 84 LEU F N 1
ATOM 7082 C CA . LEU F 6 84 ? 166.23400 163.94500 121.67000 1.000 179.76061 84 LEU F CA 1
ATOM 7083 C C . LEU F 6 84 ? 167.05400 163.73500 122.93100 1.000 179.76061 84 LEU F C 1
ATOM 7084 O O . LEU F 6 84 ? 166.57200 163.17500 123.92000 1.000 179.76061 84 LEU F O 1
ATOM 7086 N N . PHE F 6 85 ? 168.30000 164.20300 122.91200 1.000 179.86131 85 PHE F N 1
ATOM 7087 C CA . PHE F 6 85 ? 169.12000 164.15700 124.11300 1.000 179.86131 85 PHE F CA 1
ATOM 7088 C C . PHE F 6 85 ? 168.44400 164.86600 125.27500 1.000 179.86131 85 PHE F C 1
ATOM 7089 O O . PHE F 6 85 ? 168.68700 164.52300 126.43600 1.000 179.86131 85 PHE F O 1
ATOM 7091 N N . THR F 6 86 ? 167.58500 165.84100 124.98700 1.000 189.83167 86 THR F N 1
ATOM 7092 C CA . THR F 6 86 ? 166.80500 166.52100 126.01800 1.000 189.83167 86 THR F CA 1
ATOM 7093 C C . THR F 6 86 ? 165.57800 165.68000 126.35200 1.000 189.83167 86 THR F C 1
ATOM 7094 O O . THR F 6 86 ? 164.44800 165.97600 125.95800 1.000 189.83167 86 THR F O 1
ATOM 7096 N N . GLY F 6 87 ? 165.81200 164.60100 127.09200 1.000 203.55214 87 GLY F N 1
ATOM 7097 C CA . GLY F 6 87 ? 164.76900 163.61600 127.28600 1.000 203.55214 87 GLY F CA 1
ATOM 7098 C C . GLY F 6 87 ? 163.87300 163.77700 128.49900 1.000 203.55214 87 GLY F C 1
ATOM 7099 O O . GLY F 6 87 ? 163.40700 162.77200 129.04200 1.000 203.55214 87 GLY F O 1
ATOM 7100 N N . GLY F 6 88 ? 163.65500 165.01200 128.95400 1.000 192.75496 88 GLY F N 1
ATOM 7101 C CA . GLY F 6 88 ? 162.55100 165.36000 129.83700 1.000 192.75496 88 GLY F CA 1
ATOM 7102 C C . GLY F 6 88 ? 162.15100 164.33400 130.87800 1.000 192.75496 88 GLY F C 1
ATOM 7103 O O . GLY F 6 88 ? 160.96000 164.12300 131.12200 1.000 192.75496 88 GLY F O 1
ATOM 7104 N N . LEU F 6 89 ? 163.12800 163.70400 131.51300 1.000 175.99302 89 LEU F N 1
ATOM 7105 C CA . LEU F 6 89 ? 162.87400 162.54300 132.35400 1.000 175.99302 89 LEU F CA 1
ATOM 7106 C C . LEU F 6 89 ? 162.29400 162.90200 133.71300 1.000 175.99302 89 LEU F C 1
ATOM 7107 O O . LEU F 6 89 ? 162.25200 162.03900 134.59800 1.000 175.99302 89 LEU F O 1
ATOM 7109 N N . ILE F 6 90 ? 161.82100 164.13800 133.87200 1.000 157.88525 90 ILE F N 1
ATOM 7110 C CA . ILE F 6 90 ? 161.49700 164.68200 135.19000 1.000 157.88525 90 ILE F CA 1
ATOM 7111 C C . ILE F 6 90 ? 160.61400 163.72600 135.98300 1.000 157.88525 90 ILE F C 1
ATOM 7112 O O . ILE F 6 90 ? 160.97500 163.28000 137.07900 1.000 157.88525 90 ILE F O 1
ATOM 7114 N N . GLY F 6 91 ? 159.45000 163.38400 135.43300 1.000 152.25011 91 GLY F N 1
ATOM 7115 C CA . GLY F 6 91 ? 158.53400 162.52300 136.16200 1.000 152.25011 91 GLY F CA 1
ATOM 7116 C C . GLY F 6 91 ? 159.14400 161.17900 136.50100 1.000 152.25011 91 GLY F C 1
ATOM 7117 O O . GLY F 6 91 ? 158.98600 160.67500 137.61700 1.000 152.25011 91 GLY F O 1
ATOM 7118 N N . GLY F 6 92 ? 159.87600 160.59600 135.55300 1.000 151.88815 92 GLY F N 1
ATOM 7119 C CA . GLY F 6 92 ? 160.54700 159.34200 135.82900 1.000 151.88815 92 GLY F CA 1
ATOM 7120 C C . GLY F 6 92 ? 161.62900 159.49600 136.86900 1.000 151.88815 92 GLY F C 1
ATOM 7121 O O . GLY F 6 92 ? 161.94000 158.54700 137.59500 1.000 151.88815 92 GLY F O 1
ATOM 7122 N N . LEU F 6 93 ? 162.23700 160.68000 136.93300 1.000 158.97616 93 LEU F N 1
ATOM 7123 C CA . LEU F 6 93 ? 163.07800 161.01200 138.07000 1.000 158.97616 93 LEU F CA 1
ATOM 7124 C C . LEU F 6 93 ? 162.36000 160.66700 139.36200 1.000 158.97616 93 LEU F C 1
ATOM 7125 O O . LEU F 6 93 ? 162.89800 159.95100 140.21400 1.000 158.97616 93 LEU F O 1
ATOM 7127 N N . PHE F 6 94 ? 161.12900 161.16200 139.51200 1.000 162.79311 94 PHE F N 1
ATOM 7128 C CA . PHE F 6 94 ? 160.27100 160.71700 140.60000 1.000 162.79311 94 PHE F CA 1
ATOM 7129 C C . PHE F 6 94 ? 160.30000 159.20300 140.69900 1.000 162.79311 94 PHE F C 1
ATOM 7130 O O . PHE F 6 94 ? 160.71900 158.63200 141.71300 1.000 162.79311 94 PHE F O 1
ATOM 7132 N N . THR F 6 95 ? 159.89500 158.54400 139.61800 1.000 152.74259 95 THR F N 1
ATOM 7133 C CA . THR F 6 95 ? 160.03300 157.09900 139.50900 1.000 152.74259 95 THR F CA 1
ATOM 7134 C C . THR F 6 95 ? 161.41600 156.63300 139.94400 1.000 152.74259 95 THR F C 1
ATOM 7135 O O . THR F 6 95 ? 161.54600 155.75200 140.80100 1.000 152.74259 95 THR F O 1
ATOM 7137 N N . TYR F 6 96 ? 162.46100 157.21500 139.35500 1.000 185.90749 96 TYR F N 1
ATOM 7138 C CA . TYR F 6 96 ? 163.82400 156.83700 139.71000 1.000 185.90749 96 TYR F CA 1
ATOM 7139 C C . TYR F 6 96 ? 164.02900 156.87300 141.21400 1.000 185.90749 96 TYR F C 1
ATOM 7140 O O . TYR F 6 96 ? 164.55800 155.92500 141.80600 1.000 185.90749 96 TYR F O 1
ATOM 7142 N N . VAL F 6 97 ? 163.58300 157.95000 141.85700 1.000 187.39585 97 VAL F N 1
ATOM 7143 C CA . VAL F 6 97 ? 163.71000 158.02700 143.30500 1.000 187.39585 97 VAL F CA 1
ATOM 7144 C C . VAL F 6 97 ? 162.77400 157.03000 143.96000 1.000 187.39585 97 VAL F C 1
ATOM 7145 O O . VAL F 6 97 ? 163.13400 156.36000 144.93600 1.000 187.39585 97 VAL F O 1
ATOM 7147 N N . LEU F 6 98 ? 161.55100 156.93400 143.44500 1.000 197.24860 98 LEU F N 1
ATOM 7148 C CA . LEU F 6 98 ? 160.69900 155.81000 143.78600 1.000 197.24860 98 LEU F CA 1
ATOM 7149 C C . LEU F 6 98 ? 161.45800 154.50400 143.63500 1.000 197.24860 98 LEU F C 1
ATOM 7150 O O . LEU F 6 98 ? 161.38600 153.62800 144.50300 1.000 197.24860 98 LEU F O 1
ATOM 7152 N N . PHE F 6 99 ? 162.21000 154.36600 142.54400 1.000 230.34688 99 PHE F N 1
ATOM 7153 C CA . PHE F 6 99 ? 163.13400 153.24800 142.42600 1.000 230.34688 99 PHE F CA 1
ATOM 7154 C C . PHE F 6 99 ? 164.08600 153.22200 143.61000 1.000 230.34688 99 PHE F C 1
ATOM 7155 O O . PHE F 6 99 ? 164.13400 152.24700 144.37000 1.000 230.34688 99 PHE F O 1
ATOM 7157 N N . TRP F 6 100 ? 164.82200 154.31300 143.80100 1.000 269.04239 100 TRP F N 1
ATOM 7158 C CA . TRP F 6 100 ? 165.63100 154.51800 144.99200 1.000 269.04239 100 TRP F CA 1
ATOM 7159 C C . TRP F 6 100 ? 164.86200 154.15400 146.25200 1.000 269.04239 100 TRP F C 1
ATOM 7160 O O . TRP F 6 100 ? 165.44400 153.64300 147.21400 1.000 269.04239 100 TRP F O 1
ATOM 7162 N N . THR F 6 101 ? 163.55400 154.41100 146.24100 1.000 268.18163 101 THR F N 1
ATOM 7163 C CA . THR F 6 101 ? 162.69100 154.05400 147.36000 1.000 268.18163 101 THR F CA 1
ATOM 7164 C C . THR F 6 101 ? 162.89400 152.61000 147.79900 1.000 268.18163 101 THR F C 1
ATOM 7165 O O . THR F 6 101 ? 163.19200 152.33600 148.96600 1.000 268.18163 101 THR F O 1
ATOM 7167 N N . PHE F 6 102 ? 162.72400 151.66500 146.87800 1.000 280.45622 102 PHE F N 1
ATOM 7168 C CA . PHE F 6 102 ? 162.91000 150.27300 147.26300 1.000 280.45622 102 PHE F CA 1
ATOM 7169 C C . PHE F 6 102 ? 164.35800 150.00000 147.61700 1.000 280.45622 102 PHE F C 1
ATOM 7170 O O . PHE F 6 102 ? 164.64600 149.12400 148.44000 1.000 280.45622 102 PHE F O 1
ATOM 7172 N N . LEU F 6 103 ? 165.27200 150.76200 147.01500 1.000 310.92721 103 LEU F N 1
ATOM 7173 C CA . LEU F 6 103 ? 166.67600 150.72500 147.39600 1.000 310.92721 103 LEU F CA 1
ATOM 7174 C C . LEU F 6 103 ? 166.84400 150.86000 148.89600 1.000 310.92721 103 LEU F C 1
ATOM 7175 O O . LEU F 6 103 ? 167.83800 150.39300 149.46200 1.000 310.92721 103 LEU F O 1
ATOM 7177 N N . TYR F 6 104 ? 165.87000 151.47700 149.55400 1.000 341.33215 104 TYR F N 1
ATOM 7178 C CA . TYR F 6 104 ? 165.84800 151.64500 150.99700 1.000 341.33215 104 TYR F CA 1
ATOM 7179 C C . TYR F 6 104 ? 166.01400 150.33600 151.75100 1.000 341.33215 104 TYR F C 1
ATOM 7180 O O . TYR F 6 104 ? 166.23600 150.35100 152.96600 1.000 341.33215 104 TYR F O 1
ATOM 7182 N N . GLY F 6 105 ? 165.91800 149.21300 151.04100 1.000 347.96001 105 GLY F N 1
ATOM 7183 C CA . GLY F 6 105 ? 165.92400 147.90100 151.65000 1.000 347.96001 105 GLY F CA 1
ATOM 7184 C C . GLY F 6 105 ? 166.86100 147.75000 152.82700 1.000 347.96001 105 GLY F C 1
ATOM 7185 O O . GLY F 6 105 ? 166.53000 147.06700 153.79900 1.000 347.96001 105 GLY F O 1
ATOM 7186 N N . MET F 6 106 ? 168.02300 148.39400 152.77100 1.000 325.63885 106 MET F N 1
ATOM 7187 C CA . MET F 6 106 ? 168.91000 148.31600 153.91700 1.000 325.63885 106 MET F CA 1
ATOM 7188 C C . MET F 6 106 ? 168.31000 148.99700 155.13800 1.000 325.63885 106 MET F C 1
ATOM 7189 O O . MET F 6 106 ? 167.85100 148.32400 156.06400 1.000 325.63885 106 MET F O 1
ATOM 7191 N N . VAL F 6 107 ? 168.29100 150.32800 155.14600 1.000 362.05528 107 VAL F N 1
ATOM 7192 C CA . VAL F 6 107 ? 167.74100 151.05300 156.28600 1.000 362.05528 107 VAL F CA 1
ATOM 7193 C C . VAL F 6 107 ? 167.01600 152.34900 155.92400 1.000 362.05528 107 VAL F C 1
ATOM 7194 O O . VAL F 6 107 ? 166.49900 153.03600 156.81000 1.000 362.05528 107 VAL F O 1
ATOM 7196 N N . HIS F 6 108 ? 166.95600 152.69500 154.63700 1.000 368.83334 108 HIS F N 1
ATOM 7197 C CA . HIS F 6 108 ? 167.16500 154.08900 154.23200 1.000 368.83334 108 HIS F CA 1
ATOM 7198 C C . HIS F 6 108 ? 166.00900 155.04200 154.57000 1.000 368.83334 108 HIS F C 1
ATOM 7199 O O . HIS F 6 108 ? 166.19900 156.00500 155.32000 1.000 368.83334 108 HIS F O 1
ATOM 7201 N N . VAL F 6 109 ? 164.80700 154.81200 154.04100 1.000 319.04531 109 VAL F N 1
ATOM 7202 C CA . VA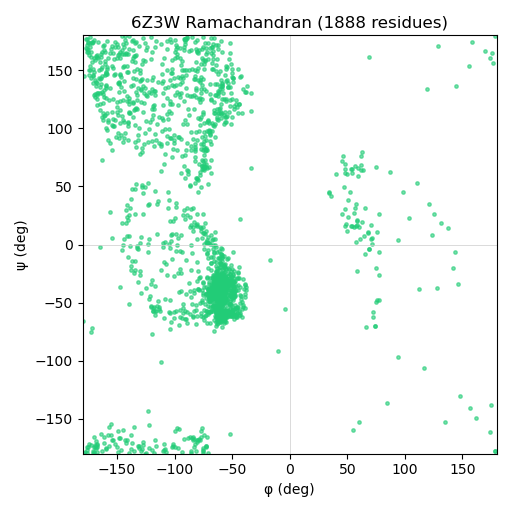L F 6 109 ? 163.99100 155.96500 153.64500 1.000 319.04531 109 VAL F CA 1
ATOM 7203 C C . VAL F 6 109 ? 162.80400 156.30100 154.54100 1.000 319.04531 109 VAL F C 1
ATOM 7204 O O . VAL F 6 109 ? 161.79300 156.82400 154.06000 1.000 319.04531 109 VAL F O 1
ATOM 7206 N N . TYR F 6 110 ? 162.90500 156.03000 155.83400 1.000 298.89291 110 TYR F N 1
ATOM 7207 C CA . TYR F 6 110 ? 161.87600 156.51800 156.74800 1.000 298.89291 110 TYR F CA 1
ATOM 7208 C C . TYR F 6 110 ? 162.43800 156.84500 158.13000 1.000 298.89291 110 TYR F C 1
ATOM 7209 O O . TYR F 6 110 ? 161.87400 157.65800 158.86600 1.000 298.89291 110 TYR F O 1
ATOM 7211 N N . ILE G 7 41 ? 130.23500 157.24700 218.21800 1.000 202.91547 41 ILE G N 1
ATOM 7212 C CA . ILE G 7 41 ? 130.23500 158.36100 219.15400 1.000 202.91547 41 ILE G CA 1
ATOM 7213 C C . ILE G 7 41 ? 130.45200 159.63400 218.38300 1.000 202.91547 41 ILE G C 1
ATOM 7214 O O . ILE G 7 41 ? 130.81100 160.66000 218.94900 1.000 202.91547 41 ILE G O 1
ATOM 7216 N N . GLY G 7 42 ? 130.27200 159.55600 217.07400 1.000 182.19909 42 GLY G N 1
ATOM 7217 C CA . GLY G 7 42 ? 130.47700 160.72400 216.25300 1.000 182.19909 42 GLY G CA 1
ATOM 7218 C C . GLY G 7 42 ? 131.95800 160.98300 216.14400 1.000 182.19909 42 GLY G C 1
ATOM 7219 O O . GLY G 7 42 ? 132.54500 160.76500 215.08900 1.000 182.19909 42 GLY G O 1
ATOM 7220 N N . ASP G 7 43 ? 132.57600 161.41000 217.25000 1.000 196.21559 43 ASP G N 1
ATOM 7221 C CA . ASP G 7 43 ? 134.03100 161.47300 217.32900 1.000 196.21559 43 ASP G CA 1
ATOM 7222 C C . ASP G 7 43 ? 134.65000 160.15700 216.91300 1.000 196.21559 43 ASP G C 1
ATOM 7223 O O . ASP G 7 43 ? 135.77300 160.11800 216.40500 1.000 196.21559 43 ASP G O 1
ATOM 7225 N N . ARG G 7 44 ? 133.93800 159.07100 217.14900 1.000 203.45402 44 ARG G N 1
ATOM 7226 C CA . ARG G 7 44 ? 134.29900 157.77400 216.60800 1.000 203.45402 44 ARG G CA 1
ATOM 7227 C C . ARG G 7 44 ? 132.98600 157.02100 216.54800 1.000 203.45402 44 ARG G C 1
ATOM 7228 O O . ARG G 7 44 ? 132.38300 156.75500 217.58800 1.000 203.45402 44 ARG G O 1
ATOM 7230 N N . PHE G 7 45 ? 132.52800 156.70200 215.34800 1.000 162.22731 45 PHE G N 1
ATOM 7231 C CA . PHE G 7 45 ? 131.16100 156.25100 215.17300 1.000 162.22731 45 PHE G CA 1
ATOM 7232 C C . PHE G 7 45 ? 131.11600 155.03000 214.27000 1.000 162.22731 45 PHE G C 1
ATOM 7233 O O . PHE G 7 45 ? 132.04900 154.75000 213.51500 1.000 162.22731 45 PHE G O 1
ATOM 7235 N N . LYS G 7 46 ? 129.99100 154.32400 214.34300 1.000 128.68712 46 LYS G N 1
ATOM 7236 C CA . LYS G 7 46 ? 129.81800 153.07200 213.63200 1.000 128.68712 46 LYS G CA 1
ATOM 7237 C C . LYS G 7 46 ? 129.76100 153.33000 212.13500 1.000 128.68712 46 LYS G C 1
ATOM 7238 O O . LYS G 7 46 ? 129.81600 154.46700 211.66800 1.000 128.68712 46 LYS G O 1
ATOM 7240 N N . ILE G 7 47 ? 129.65600 152.25700 211.36300 1.000 124.39865 47 ILE G N 1
ATOM 7241 C CA . ILE G 7 47 ? 129.51400 152.35600 209.91400 1.000 124.39865 47 ILE G CA 1
ATOM 7242 C C . ILE G 7 47 ? 128.35600 151.45400 209.49700 1.000 124.39865 47 ILE G C 1
ATOM 7243 O O . ILE G 7 47 ? 128.53700 150.25700 209.25900 1.000 124.39865 47 ILE G O 1
ATOM 7245 N N . GLU G 7 48 ? 127.16200 152.03000 209.39200 1.000 118.31666 48 GLU G N 1
ATOM 7246 C CA . GLU G 7 48 ? 125.96600 151.32600 208.93300 1.000 118.31666 48 GLU G CA 1
ATOM 7247 C C . GLU G 7 48 ? 124.86700 152.36300 208.73100 1.000 118.31666 48 GLU G C 1
ATOM 7248 O O . GLU G 7 48 ? 125.07400 153.56300 208.93300 1.000 118.31666 48 GLU G O 1
ATOM 7250 N N . GLY G 7 49 ? 123.68600 151.89100 208.34900 1.000 82.73411 49 GLY G N 1
ATOM 7251 C CA . GLY G 7 49 ? 122.56000 152.77700 208.15300 1.000 82.73411 49 GLY G CA 1
ATOM 7252 C C . GLY G 7 49 ? 121.65800 152.25900 207.06400 1.000 82.73411 49 GLY G C 1
ATOM 7253 O O . GLY G 7 49 ? 121.31200 151.07700 207.04700 1.000 82.73411 49 GLY G O 1
ATOM 7254 N N . ARG G 7 50 ? 121.30200 153.11800 206.11800 1.000 172.86359 50 ARG G N 1
ATOM 7255 C CA . ARG G 7 50 ? 120.57300 152.66700 204.94100 1.000 172.86359 50 ARG G CA 1
ATOM 7256 C C . ARG G 7 50 ? 121.53900 152.00000 203.96300 1.000 172.86359 50 ARG G C 1
ATOM 7257 O O . ARG G 7 50 ? 121.69300 152.40600 202.81400 1.000 172.86359 50 ARG G O 1
ATOM 7259 N N . ALA G 7 51 ? 122.18500 150.94100 204.43600 1.000 76.06704 51 ALA G N 1
ATOM 7260 C CA . ALA G 7 51 ? 123.25500 150.33800 203.66300 1.000 76.06704 51 ALA G CA 1
ATOM 7261 C C . ALA G 7 51 ? 122.69300 149.61500 202.44200 1.000 76.06704 51 ALA G C 1
ATOM 7262 O O . ALA G 7 51 ? 121.48100 149.49200 202.25700 1.000 76.06704 51 ALA G O 1
ATOM 7264 N N . VAL G 7 52 ? 123.60200 149.14400 201.59100 1.000 79.43506 52 VAL G N 1
ATOM 7265 C CA . VAL G 7 52 ? 123.23300 148.39000 200.39900 1.000 79.43506 52 VAL G CA 1
ATOM 7266 C C . VAL G 7 52 ? 124.46000 147.61700 199.95600 1.000 79.43506 52 VAL G C 1
ATOM 7267 O O . VAL G 7 52 ? 125.58700 147.97400 200.29400 1.000 79.43506 52 VAL G O 1
ATOM 7269 N N . VAL G 7 53 ? 124.24300 146.54800 199.19600 1.000 115.60101 53 VAL G N 1
ATOM 7270 C CA . VAL G 7 53 ? 125.33400 145.66900 198.77500 1.000 115.60101 53 VAL G CA 1
ATOM 7271 C C . VAL G 7 53 ? 125.12100 145.22100 197.33300 1.000 115.60101 53 VAL G C 1
ATOM 7272 O O . VAL G 7 53 ? 124.29300 144.33500 197.07800 1.000 115.60101 53 VAL G O 1
ATOM 7274 N N . PRO G 7 54 ? 125.86200 145.77500 196.36500 1.000 124.64820 54 PRO G N 1
ATOM 7275 C CA . PRO G 7 54 ? 125.64700 145.39900 194.95800 1.000 124.64820 54 PRO G CA 1
ATOM 7276 C C . PRO G 7 54 ? 126.07200 143.98000 194.62300 1.000 124.64820 54 PRO G C 1
ATOM 7277 O O . PRO G 7 54 ? 125.32900 143.22500 193.98800 1.000 124.64820 54 PRO G O 1
ATOM 7279 N N . GLY G 7 55 ? 127.27100 143.61100 195.05800 1.000 135.66214 55 GLY G N 1
ATOM 7280 C CA . GLY G 7 55 ? 127.94600 142.43100 194.55700 1.000 135.66214 55 GLY G CA 1
ATOM 7281 C C . GLY G 7 55 ? 128.42100 141.47100 195.62700 1.000 135.66214 55 GLY G C 1
ATOM 7282 O O . GLY G 7 55 ? 129.54300 140.96400 195.54700 1.000 135.66214 55 GLY G O 1
ATOM 7283 N N . VAL G 7 56 ? 127.58600 141.18800 196.62200 1.000 129.36440 56 VAL G N 1
ATOM 7284 C CA . VAL G 7 56 ? 128.07700 140.71800 197.91300 1.000 129.36440 56 VAL G CA 1
ATOM 7285 C C . VAL G 7 56 ? 128.15300 139.19500 197.98300 1.000 129.36440 56 VAL G C 1
ATOM 7286 O O . VAL G 7 56 ? 128.09600 138.61800 199.07300 1.000 129.36440 56 VAL G O 1
ATOM 7288 N N . LYS G 7 57 ? 128.21600 138.53200 196.82400 1.000 96.09815 57 LYS G N 1
ATOM 7289 C CA . LYS G 7 57 ? 128.84900 137.21900 196.68800 1.000 96.09815 57 LYS G CA 1
ATOM 7290 C C . LYS G 7 57 ? 128.44600 136.23100 197.78100 1.000 96.09815 57 LYS G C 1
ATOM 7291 O O . LYS G 7 57 ? 129.20700 136.03000 198.73600 1.000 96.09815 57 LYS G O 1
ATOM 7293 N N . PRO G 7 58 ? 127.22900 135.65800 197.71200 1.000 92.54685 58 PRO G N 1
ATOM 7294 C CA . PRO G 7 58 ? 126.77100 134.74300 198.76800 1.000 92.54685 58 PRO G CA 1
ATOM 7295 C C . PRO G 7 58 ? 127.83900 133.76200 199.18100 1.000 92.54685 58 PRO G C 1
ATOM 7296 O O . PRO G 7 58 ? 128.36600 133.01000 198.35800 1.000 92.54685 58 PRO G O 1
ATOM 7298 N N . GLN G 7 59 ? 128.18500 133.80300 200.45900 1.000 101.87135 59 GLN G N 1
ATOM 7299 C CA . GLN G 7 59 ? 129.29000 133.03200 201.00100 1.000 101.87135 59 GLN G CA 1
ATOM 7300 C C . GLN G 7 59 ? 130.60200 133.35700 200.31200 1.000 101.87135 59 GLN G C 1
ATOM 7301 O O . GLN G 7 59 ? 131.55300 132.58300 200.40400 1.000 101.87135 59 GLN G O 1
ATOM 7303 N N . ASP G 7 60 ? 130.67800 134.47000 199.59100 1.000 83.93023 60 ASP G N 1
ATOM 7304 C CA . ASP G 7 60 ? 131.92700 134.82200 198.93700 1.000 83.93023 60 ASP G CA 1
ATOM 7305 C C . ASP G 7 60 ? 132.28800 136.29600 199.01200 1.000 83.93023 60 ASP G C 1
ATOM 7306 O O . ASP G 7 60 ? 133.33000 136.67700 198.47600 1.000 83.93023 60 ASP G O 1
ATOM 7308 N N . TRP G 7 61 ? 131.46300 137.14300 199.61600 1.000 78.30140 61 TRP G N 1
ATOM 7309 C CA . TRP G 7 61 ? 131.73200 138.57100 199.54200 1.000 78.30140 61 TRP G CA 1
ATOM 7310 C C . TRP G 7 61 ? 133.06500 138.90500 200.17500 1.000 78.30140 61 TRP G C 1
ATOM 7311 O O . TRP G 7 61 ? 134.01600 139.29300 199.49300 1.000 78.30140 61 TRP G O 1
ATOM 7313 N N . ILE G 7 62 ? 133.16700 138.69300 201.48500 1.000 101.98603 62 ILE G N 1
ATOM 7314 C CA . ILE G 7 62 ? 134.33000 139.14100 202.22400 1.000 101.98603 62 ILE G CA 1
ATOM 7315 C C . ILE G 7 62 ? 135.58300 138.50000 201.69600 1.000 101.98603 62 ILE G C 1
ATOM 7316 O O . ILE G 7 62 ? 136.68700 138.96300 201.99500 1.000 101.98603 62 ILE G O 1
ATOM 7318 N N . SER G 7 63 ? 135.44400 137.43700 200.92200 1.000 118.60063 63 SER G N 1
ATOM 7319 C CA . SER G 7 63 ? 136.57600 136.99900 200.14400 1.000 118.60063 63 SER G CA 1
ATOM 7320 C C . SER G 7 63 ? 137.13400 138.20800 199.44500 1.000 118.60063 63 SER G C 1
ATOM 7321 O O . SER G 7 63 ? 136.44200 138.85500 198.66200 1.000 118.60063 63 SER G O 1
ATOM 7323 N N . ALA G 7 64 ? 138.37000 138.54200 199.78300 1.000 126.45150 64 ALA G N 1
ATOM 7324 C CA . ALA G 7 64 ? 139.02100 139.73600 199.27800 1.000 126.45150 64 ALA G CA 1
ATOM 7325 C C . ALA G 7 64 ? 138.16600 140.96700 199.55700 1.000 126.45150 64 ALA G C 1
ATOM 7326 O O . ALA G 7 64 ? 137.73300 141.67700 198.65600 1.000 126.45150 64 ALA G O 1
ATOM 7328 N N . ALA G 7 65 ? 137.93800 141.21900 200.83500 1.000 100.47944 65 ALA G N 1
ATOM 7329 C CA . ALA G 7 65 ? 137.04600 142.29800 201.22300 1.000 100.47944 65 ALA G CA 1
ATOM 7330 C C . ALA G 7 65 ? 137.76900 143.64100 201.18200 1.000 100.47944 65 ALA G C 1
ATOM 7331 O O . ALA G 7 65 ? 138.87900 143.77500 201.70600 1.000 100.47944 65 ALA G O 1
ATOM 7333 N N . ARG G 7 66 ? 137.13200 144.64000 200.57000 1.000 60.32398 66 ARG G N 1
ATOM 7334 C CA . ARG G 7 66 ? 137.60600 146.01600 200.63800 1.000 60.32398 66 ARG G CA 1
ATOM 7335 C C . ARG G 7 66 ? 136.43800 146.93200 200.94400 1.000 60.32398 66 ARG G C 1
ATOM 7336 O O . ARG G 7 66 ? 135.48500 146.99100 200.17300 1.000 60.32398 66 ARG G O 1
ATOM 7338 N N . VAL G 7 67 ? 136.48800 147.61900 202.07500 1.000 55.71188 67 VAL G N 1
ATOM 7339 C CA . VAL G 7 67 ? 135.53200 148.69100 202.30900 1.000 55.71188 67 VAL G CA 1
ATOM 7340 C C . VAL G 7 67 ? 136.08800 149.61100 203.38100 1.000 55.71188 67 VAL G C 1
ATOM 7341 O O . VAL G 7 67 ? 136.43100 149.15900 204.47900 1.000 55.71188 67 VAL G O 1
ATOM 7343 N N . LEU G 7 68 ? 136.15600 150.90700 203.07000 1.000 60.58441 68 LEU G N 1
ATOM 7344 C CA . LEU G 7 68 ? 136.67800 151.90600 204.00300 1.000 60.58441 68 LEU G CA 1
ATOM 7345 C C . LEU G 7 68 ? 136.65000 153.33800 203.47700 1.000 60.58441 68 LEU G C 1
ATOM 7346 O O . LEU G 7 68 ? 136.16000 153.61000 202.37300 1.000 60.58441 68 LEU G O 1
ATOM 7348 N N . VAL G 7 69 ? 137.13200 154.25500 204.32300 1.000 59.61917 69 VAL G N 1
ATOM 7349 C CA . VAL G 7 69 ? 137.79000 155.48900 203.91600 1.000 59.61917 69 VAL G CA 1
ATOM 7350 C C . VAL G 7 69 ? 139.28300 155.26700 204.11100 1.000 59.61917 69 VAL G C 1
ATOM 7351 O O . VAL G 7 69 ? 139.70900 154.52800 205.00700 1.000 59.61917 69 VAL G O 1
ATOM 7353 N N . ASP G 7 70 ? 140.08300 155.95000 203.29400 1.000 66.31278 70 ASP G N 1
ATOM 7354 C CA . ASP G 7 70 ? 141.44100 155.51700 202.97300 1.000 66.31278 70 ASP G CA 1
ATOM 7355 C C . ASP G 7 70 ? 142.29700 155.02700 204.14800 1.000 66.31278 70 ASP G C 1
ATOM 7356 O O . ASP G 7 70 ? 142.71400 153.86700 204.15700 1.000 66.31278 70 ASP G O 1
ATOM 7358 N N . GLY G 7 71 ? 142.56500 155.84900 205.15800 1.000 72.61804 71 GLY G N 1
ATOM 7359 C CA . GLY G 7 71 ? 141.84000 157.05000 205.50100 1.000 72.61804 71 GLY G CA 1
ATOM 7360 C C . GLY G 7 71 ? 141.28700 156.74500 206.86300 1.000 72.61804 71 GLY G C 1
ATOM 7361 O O . GLY G 7 71 ? 142.03100 156.65900 207.83600 1.000 72.61804 71 GLY G O 1
ATOM 7362 N N . GLU G 7 72 ? 139.98700 156.49900 206.93600 1.000 77.24559 72 GLU G N 1
ATOM 7363 C CA . GLU G 7 72 ? 139.42900 155.93900 208.15700 1.000 77.24559 72 GLU G CA 1
ATOM 7364 C C . GLU G 7 72 ? 139.87200 154.48500 208.16300 1.000 77.24559 72 GLU G C 1
ATOM 7365 O O . GLU G 7 72 ? 139.15900 153.57000 207.74600 1.000 77.24559 72 GLU G O 1
ATOM 7367 N N . GLU G 7 73 ? 141.10200 154.28100 208.61400 1.000 67.72256 73 GLU G N 1
ATOM 7368 C CA . GLU G 7 73 ? 141.77100 153.01500 208.38800 1.000 67.72256 73 GLU G CA 1
ATOM 7369 C C . GLU G 7 73 ? 141.09100 151.93700 209.21200 1.000 67.72256 73 GLU G C 1
ATOM 7370 O O . GLU G 7 73 ? 141.40400 151.75900 210.39100 1.000 67.72256 73 GLU G O 1
ATOM 7372 N N . HIS G 7 74 ? 140.14900 151.23100 208.59500 1.000 74.77190 74 HIS G N 1
ATOM 7373 C CA . HIS G 7 74 ? 139.43400 150.12500 209.21600 1.000 74.77190 74 HIS G CA 1
ATOM 7374 C C . HIS G 7 74 ? 138.56600 149.46000 208.16200 1.000 74.77190 74 HIS G C 1
ATOM 7375 O O . HIS G 7 74 ? 138.11700 150.11100 207.21600 1.000 74.77190 74 HIS G O 1
ATOM 7377 N N . VAL G 7 75 ? 138.34000 148.17000 208.33000 1.000 88.36736 75 VAL G N 1
ATOM 7378 C CA . VAL G 7 75 ? 137.46900 147.41900 207.43400 1.000 88.36736 75 VAL G CA 1
ATOM 7379 C C . VAL G 7 75 ? 136.06000 147.43400 208.00400 1.000 88.36736 75 VAL G C 1
ATOM 7380 O O . VAL G 7 75 ? 135.86300 147.52400 209.21900 1.000 88.36736 75 VAL G O 1
ATOM 7382 N N . GLY G 7 76 ? 135.06400 147.37000 207.12200 1.000 85.81902 76 GLY G N 1
ATOM 7383 C CA . GLY G 7 76 ? 133.68400 147.30300 207.56300 1.000 85.81902 76 GLY G CA 1
ATOM 7384 C C . GLY G 7 76 ? 132.87000 146.25200 206.83900 1.000 85.81902 76 GLY G C 1
ATOM 7385 O O . GLY G 7 76 ? 132.66500 146.34100 205.62800 1.000 85.81902 76 GLY G O 1
ATOM 7386 N N . PHE G 7 77 ? 132.38700 145.25700 207.57000 1.000 133.21026 77 PHE G N 1
ATOM 7387 C CA . PHE G 7 77 ? 131.58800 144.19700 206.98100 1.000 133.21026 77 PHE G CA 1
ATOM 7388 C C . PHE G 7 77 ? 130.69600 143.62500 208.06600 1.000 133.21026 77 PHE G C 1
ATOM 7389 O O . PHE G 7 77 ? 130.53700 144.21700 209.13500 1.000 133.21026 77 PHE G O 1
ATOM 7391 N N . LEU G 7 78 ? 130.06700 142.49100 207.76600 1.000 153.12617 78 LEU G N 1
ATOM 7392 C CA . LEU G 7 78 ? 129.47300 141.64800 208.80300 1.000 153.12617 78 LEU G CA 1
ATOM 7393 C C . LEU G 7 78 ? 129.52600 140.21300 208.28200 1.000 153.12617 78 LEU G C 1
ATOM 7394 O O . LEU G 7 78 ? 128.58500 139.74200 207.64000 1.000 153.12617 78 LEU G O 1
ATOM 7396 N N . LYS G 7 79 ? 130.60000 139.51300 208.64100 1.000 134.19802 79 LYS G N 1
ATOM 7397 C CA . LYS G 7 79 ? 130.96100 138.23700 208.04000 1.000 134.19802 79 LYS G CA 1
ATOM 7398 C C . LYS G 7 79 ? 129.77900 137.29500 207.88000 1.000 134.19802 79 LYS G C 1
ATOM 7399 O O . LYS G 7 79 ? 129.66900 136.61100 206.85900 1.000 134.19802 79 LYS G O 1
ATOM 7401 N N . THR G 7 80 ? 128.88400 137.27000 208.87300 1.000 131.55215 80 THR G N 1
ATOM 7402 C CA . THR G 7 80 ? 127.68400 136.44700 208.77800 1.000 131.55215 80 THR G CA 1
ATOM 7403 C C . THR G 7 80 ? 127.02200 136.60400 207.42600 1.000 131.55215 80 THR G C 1
ATOM 7404 O O . THR G 7 80 ? 126.37900 135.67700 206.92500 1.000 131.55215 80 THR G O 1
ATOM 7406 N N . ASP G 7 81 ? 127.18700 137.76300 206.81900 1.000 152.86353 81 ASP G N 1
ATOM 7407 C CA . ASP G 7 81 ? 126.97600 137.92100 205.39900 1.000 152.86353 81 ASP G CA 1
ATOM 7408 C C . ASP G 7 81 ? 128.05400 138.76500 204.75200 1.000 152.86353 81 ASP G C 1
ATOM 7409 O O . ASP G 7 81 ? 128.17100 138.73700 203.52600 1.000 152.86353 81 ASP G O 1
ATOM 7411 N N . GLY G 7 82 ? 128.86900 139.47600 205.52500 1.000 152.76892 82 GLY G N 1
ATOM 7412 C CA . GLY G 7 82 ? 129.78200 140.46400 205.00300 1.000 152.76892 82 GLY G CA 1
ATOM 7413 C C . GLY G 7 82 ? 129.21800 141.86600 205.01300 1.000 152.76892 82 GLY G C 1
ATOM 7414 O O . GLY G 7 82 ? 129.90000 142.79600 204.56400 1.000 152.76892 82 GLY G O 1
ATOM 7415 N N . SER G 7 83 ? 128.01200 142.05100 205.55200 1.000 134.27799 83 SER G N 1
ATOM 7416 C CA . SER G 7 83 ? 127.27200 143.30200 205.43700 1.000 134.27799 83 SER G CA 1
ATOM 7417 C C . SER G 7 83 ? 128.06400 144.44700 206.04000 1.000 134.27799 83 SER G C 1
ATOM 7418 O O . SER G 7 83 ? 128.23300 144.51300 207.25800 1.000 134.27799 83 SER G O 1
ATOM 7420 N N . PHE G 7 84 ? 128.50200 145.36800 205.19000 1.000 98.78966 84 PHE G N 1
ATOM 7421 C CA . PHE G 7 84 ? 129.45300 146.39300 205.58500 1.000 98.78966 84 PHE G CA 1
ATOM 7422 C C . PHE G 7 84 ? 129.06700 147.01600 206.90700 1.000 98.78966 84 PHE G C 1
ATOM 7423 O O . PHE G 7 84 ? 127.98800 147.59600 207.04700 1.000 98.78966 84 PHE G O 1
ATOM 7425 N N . VAL G 7 85 ? 129.94400 146.85700 207.88600 1.000 94.19933 85 VAL G N 1
ATOM 7426 C CA . VAL G 7 85 ? 129.75900 147.49500 209.17600 1.000 94.19933 85 VAL G CA 1
ATOM 7427 C C . VAL G 7 85 ? 131.12000 147.69500 209.81000 1.000 94.19933 85 VAL G C 1
ATOM 7428 O O . VAL G 7 85 ? 131.89000 146.74400 209.96400 1.000 94.19933 85 VAL G O 1
ATOM 7430 N N . VAL G 7 86 ? 131.41100 148.93300 210.17700 1.000 95.14295 86 VAL G N 1
ATOM 7431 C CA . VAL G 7 86 ? 132.61700 149.30200 210.89000 1.000 95.14295 86 VAL G CA 1
ATOM 7432 C C . VAL G 7 86 ? 132.22200 150.29900 211.96800 1.000 95.14295 86 VAL G C 1
ATOM 7433 O O . VAL G 7 86 ? 131.04400 150.59600 212.16500 1.000 95.14295 86 VAL G O 1
ATOM 7435 N N . HIS G 7 87 ? 133.21600 150.81200 212.67700 1.000 121.27543 87 HIS G N 1
ATOM 7436 C CA . HIS G 7 87 ? 132.94100 151.78000 213.71600 1.000 121.27543 87 HIS G CA 1
ATOM 7437 C C . HIS G 7 87 ? 134.12600 152.72600 213.84200 1.000 121.27543 87 HIS G C 1
ATOM 7438 O O . HIS G 7 87 ? 135.06200 152.68900 213.04000 1.000 121.27543 87 HIS G O 1
ATOM 7440 N N . ASP G 7 88 ? 134.06200 153.59300 214.85200 1.000 166.36146 88 ASP G N 1
ATOM 7441 C CA . ASP G 7 88 ? 135.20100 154.37900 215.32600 1.000 166.36146 88 ASP G CA 1
ATOM 7442 C C . ASP G 7 88 ? 135.77200 155.32600 214.26900 1.000 166.36146 88 ASP G C 1
ATOM 7443 O O . ASP G 7 88 ? 136.92000 155.20500 213.84200 1.000 166.36146 88 ASP G O 1
ATOM 7445 N N . ILE G 7 89 ? 134.95500 156.28900 213.85700 1.000 189.04111 89 ILE G N 1
ATOM 7446 C CA . ILE G 7 89 ? 135.44700 157.33300 212.95900 1.000 189.04111 89 ILE G CA 1
ATOM 7447 C C . ILE G 7 89 ? 134.85000 158.66300 213.36500 1.000 189.04111 89 ILE G C 1
ATOM 7448 O O . ILE G 7 89 ? 133.71200 158.74600 213.84500 1.000 189.04111 89 ILE G O 1
ATOM 7450 N N . PRO G 7 90 ? 135.60300 159.73700 213.15800 1.000 194.33254 90 PRO G N 1
ATOM 7451 C CA . PRO G 7 90 ? 135.13600 161.05600 213.59000 1.000 194.33254 90 PRO G CA 1
ATOM 7452 C C . PRO G 7 90 ? 133.92400 161.53100 212.81000 1.000 194.33254 90 PRO G C 1
ATOM 7453 O O . PRO G 7 90 ? 133.60100 161.03900 211.72900 1.000 194.33254 90 PRO G O 1
ATOM 7455 N N . SER G 7 91 ? 133.26200 162.52900 213.38200 1.000 179.24315 91 SER G N 1
ATOM 7456 C CA . SER G 7 91 ? 132.05100 163.08900 212.80400 1.000 179.24315 91 SER G CA 1
ATOM 7457 C C . SER G 7 91 ? 132.43800 164.03300 211.67400 1.000 179.24315 91 SER G C 1
ATOM 7458 O O . SER G 7 91 ? 133.57600 164.04500 211.20100 1.000 179.24315 91 SER G O 1
ATOM 7460 N N . GLY G 7 92 ? 131.48400 164.82000 211.20600 1.000 182.59637 92 GLY G N 1
ATOM 7461 C CA . GLY G 7 92 ? 131.73700 165.59200 210.01700 1.000 182.59637 92 GLY G CA 1
ATOM 7462 C C . GLY G 7 92 ? 131.23900 164.82400 208.82200 1.000 182.59637 92 GLY G C 1
ATOM 7463 O O . GLY G 7 92 ? 130.06200 164.91000 208.47900 1.000 182.59637 92 GLY G O 1
ATOM 7464 N N . SER G 7 93 ? 132.13300 164.10700 208.15200 1.000 154.14949 93 SER G N 1
ATOM 7465 C CA . SER G 7 93 ? 131.74100 163.23500 207.05400 1.000 154.14949 93 SER G CA 1
ATOM 7466 C C . SER G 7 93 ? 132.96200 162.46700 206.57700 1.000 154.14949 93 SER G C 1
ATOM 7467 O O . SER G 7 93 ? 134.08600 162.69400 207.03000 1.000 154.14949 93 SER G O 1
ATOM 7469 N N . TYR G 7 94 ? 132.71100 161.53900 205.66000 1.000 148.23830 94 TYR G N 1
ATOM 7470 C CA . TYR G 7 94 ? 133.72100 160.86000 204.86800 1.000 148.23830 94 TYR G CA 1
ATOM 7471 C C . TYR G 7 94 ? 132.99300 160.05600 203.80600 1.000 148.23830 94 TYR G C 1
ATOM 7472 O O . TYR G 7 94 ? 131.88700 159.56000 204.03100 1.000 148.23830 94 TYR G O 1
ATOM 7474 N N . VAL G 7 95 ? 133.57700 159.96300 202.67600 1.000 120.54925 95 VAL G N 1
ATOM 7475 C CA . VAL G 7 95 ? 133.05300 159.03300 201.69100 1.000 120.54925 95 VAL G CA 1
ATOM 7476 C C . VAL G 7 95 ? 133.74400 157.70400 201.92000 1.000 120.54925 95 VAL G C 1
ATOM 7477 O O . VAL G 7 95 ? 134.91400 157.64900 202.30900 1.000 120.54925 95 VAL G O 1
ATOM 7479 N N . VAL G 7 96 ? 133.01900 156.61700 201.69500 1.000 73.79656 96 VAL G N 1
ATOM 7480 C CA . VAL G 7 96 ? 133.56500 155.28900 201.88700 1.000 73.79656 96 VAL G CA 1
ATOM 7481 C C . VAL G 7 96 ? 133.24500 154.47900 200.64500 1.000 73.79656 96 VAL G C 1
ATOM 7482 O O . VAL G 7 96 ? 132.49000 154.91000 199.77200 1.000 73.79656 96 VAL G O 1
ATOM 7484 N N . GLU G 7 97 ? 133.84200 153.29600 200.56600 1.000 79.65910 97 GLU G N 1
ATOM 7485 C CA . GLU G 7 97 ? 133.60400 152.47200 199.39100 1.000 79.65910 97 GLU G CA 1
ATOM 7486 C C . GLU G 7 97 ? 133.85000 151.00900 199.72000 1.000 79.65910 97 GLU G C 1
ATOM 7487 O O . GLU G 7 97 ? 134.46900 150.67200 200.73200 1.000 79.65910 97 GLU G O 1
ATOM 7489 N N . VAL G 7 98 ? 133.36000 150.14600 198.83400 1.000 94.84030 98 VAL G N 1
ATOM 7490 C CA . VAL G 7 98 ? 133.58400 148.71000 198.93700 1.000 94.84030 98 VAL G CA 1
ATOM 7491 C C . VAL G 7 98 ? 133.94000 148.18500 197.55700 1.000 94.84030 98 VAL G C 1
ATOM 7492 O O . VAL G 7 98 ? 133.30000 148.53400 196.55400 1.000 94.84030 98 VAL G O 1
ATOM 7494 N N . VAL G 7 99 ? 134.94200 147.31000 197.52500 1.000 64.71186 99 VAL G N 1
ATOM 7495 C CA . VAL G 7 99 ? 135.63900 146.95600 196.30300 1.000 64.71186 99 VAL G CA 1
ATOM 7496 C C . VAL G 7 99 ? 136.40700 145.66600 196.52500 1.000 64.71186 99 VAL G C 1
ATOM 7497 O O . VAL G 7 99 ? 136.78400 145.32500 197.65500 1.000 64.71186 99 VAL G O 1
ATOM 7499 N N . SER G 7 100 ? 136.61200 144.94400 195.43500 1.000 42.77380 100 SER G N 1
ATOM 7500 C CA . SER G 7 100 ? 137.32900 143.69800 195.26800 1.000 42.77380 100 SER G CA 1
ATOM 7501 C C . SER G 7 100 ? 137.30100 143.42800 193.77800 1.000 42.77380 100 SER G C 1
ATOM 7502 O O . SER G 7 100 ? 136.55700 144.09400 193.05500 1.000 42.77380 100 SER G O 1
ATOM 7504 N N . PRO G 7 101 ? 138.01200 142.45500 193.29000 1.000 60.97662 101 PRO G N 1
ATOM 7505 C CA . PRO G 7 101 ? 138.03600 142.26600 191.83900 1.000 60.97662 101 PRO G CA 1
ATOM 7506 C C . PRO G 7 101 ? 136.73800 141.70300 191.28400 1.000 60.97662 101 PRO G C 1
ATOM 7507 O O . PRO G 7 101 ? 136.70400 141.28300 190.12700 1.000 60.97662 101 PRO G O 1
ATOM 7509 N N . ALA G 7 102 ? 135.67400 141.66500 192.08000 1.000 92.82906 102 ALA G N 1
ATOM 7510 C CA . ALA G 7 102 ? 134.38000 141.25100 191.55800 1.000 92.82906 102 ALA G CA 1
ATOM 7511 C C . ALA G 7 102 ? 133.73000 142.40600 190.80400 1.000 92.82906 102 ALA G C 1
ATOM 7512 O O . ALA G 7 102 ? 133.95200 143.57700 191.11800 1.000 92.82906 102 ALA G O 1
ATOM 7514 N N . TYR G 7 103 ? 132.89000 142.06200 189.82100 1.000 136.05401 103 TYR G N 1
ATOM 7515 C CA . TYR G 7 103 ? 132.42700 142.99600 188.79500 1.000 136.05401 103 TYR G CA 1
ATOM 7516 C C . TYR G 7 103 ? 131.25000 143.86900 189.22400 1.000 136.05401 103 TYR G C 1
ATOM 7517 O O . TYR G 7 103 ? 130.56000 144.39900 188.34500 1.000 136.05401 103 TYR G O 1
ATOM 7519 N N . ARG G 7 104 ? 130.98700 144.03500 190.52000 1.000 119.12012 104 ARG G N 1
ATOM 7520 C CA . ARG G 7 104 ? 129.90800 144.92100 190.96100 1.000 119.12012 104 ARG G CA 1
ATOM 7521 C C . ARG G 7 104 ? 130.25100 145.40800 192.36400 1.000 119.12012 104 ARG G C 1
ATOM 7522 O O . ARG G 7 104 ? 130.04600 144.68800 193.34300 1.000 119.12012 104 ARG G O 1
ATOM 7524 N N . PHE G 7 105 ? 130.73900 146.63700 192.44800 1.000 114.10577 105 PHE G N 1
ATOM 7525 C CA . PHE G 7 105 ? 131.10500 147.23700 193.71900 1.000 114.10577 105 PHE G CA 1
ATOM 7526 C C . PHE G 7 105 ? 131.23400 148.73400 193.48900 1.000 114.10577 105 PHE G C 1
ATOM 7527 O O . PHE G 7 105 ? 131.36900 149.18200 192.34700 1.000 114.10577 105 PHE G O 1
ATOM 7529 N N . ASP G 7 106 ? 131.18500 149.51700 194.58800 1.000 157.26489 106 ASP G N 1
ATOM 7530 C CA . ASP G 7 106 ? 131.05300 150.96200 194.36800 1.000 157.26489 106 ASP G CA 1
ATOM 7531 C C . ASP G 7 106 ? 131.32300 151.84900 195.58400 1.000 157.26489 106 ASP G C 1
ATOM 7532 O O . ASP G 7 106 ? 131.59700 151.35600 196.69300 1.000 157.26489 106 ASP G O 1
ATOM 7534 N N . PRO G 7 107 ? 131.32200 153.18200 195.38200 1.000 94.25689 107 PRO G N 1
ATOM 7535 C CA . PRO G 7 107 ? 131.44700 154.11400 196.51000 1.000 94.25689 107 PRO G CA 1
ATOM 7536 C C . PRO G 7 107 ? 130.12200 154.69100 196.97700 1.000 94.25689 107 PRO G C 1
ATOM 7537 O O . PRO G 7 107 ? 129.10100 154.56100 196.29700 1.000 94.25689 107 PRO G O 1
ATOM 7539 N N . VAL G 7 108 ? 130.14400 155.34300 198.13700 1.000 76.47878 108 VAL G N 1
ATOM 7540 C CA . VAL G 7 108 ? 129.02100 156.14000 198.61100 1.000 76.47878 108 VAL G CA 1
ATOM 7541 C C . VAL G 7 108 ? 129.54400 157.11200 199.65400 1.000 76.47878 108 VAL G C 1
ATOM 7542 O O . VAL G 7 108 ? 130.35400 156.74600 200.51000 1.000 76.47878 108 VAL G O 1
ATOM 7544 N N . ARG G 7 109 ? 129.09300 158.35500 199.57800 1.000 127.26335 109 ARG G N 1
ATOM 7545 C CA . ARG G 7 109 ? 129.52700 159.32700 200.55900 1.000 127.26335 109 ARG G CA 1
ATOM 7546 C C . ARG G 7 109 ? 128.64100 159.21900 201.78100 1.000 127.26335 109 ARG G C 1
ATOM 7547 O O . ARG G 7 109 ? 127.46700 158.86900 201.67900 1.000 127.26335 109 ARG G O 1
ATOM 7549 N N . VAL G 7 110 ? 129.19800 159.54900 202.93900 1.000 190.74770 110 VAL G N 1
ATOM 7550 C CA . VAL G 7 110 ? 128.45100 159.54500 204.18200 1.000 190.74770 110 VAL G CA 1
ATOM 7551 C C . VAL G 7 110 ? 128.76000 160.83800 204.91500 1.000 190.74770 110 VAL G C 1
ATOM 7552 O O . VAL G 7 110 ? 129.92600 161.21900 205.04800 1.000 190.74770 110 VAL G O 1
ATOM 7554 N N . ASP G 7 111 ? 127.72000 161.51800 205.36500 1.000 247.15106 111 ASP G N 1
ATOM 7555 C CA . ASP G 7 111 ? 127.84800 162.72300 206.16600 1.000 247.15106 111 ASP G CA 1
ATOM 7556 C C . ASP G 7 111 ? 127.53300 162.36900 207.61300 1.000 247.15106 111 ASP G C 1
ATOM 7557 O O . ASP G 7 111 ? 126.43400 161.88700 207.92000 1.000 247.15106 111 ASP G O 1
ATOM 7559 N N . ILE G 7 112 ? 128.50600 162.59900 208.48700 1.000 202.79781 112 ILE G N 1
ATOM 7560 C CA . ILE G 7 112 ? 128.45600 162.20400 209.88400 1.000 202.79781 112 ILE G CA 1
ATOM 7561 C C . ILE G 7 112 ? 128.06100 163.40400 210.72700 1.000 202.79781 112 ILE G C 1
ATOM 7562 O O . ILE G 7 112 ? 128.67800 164.47100 210.63400 1.000 202.79781 112 ILE G O 1
ATOM 7564 N N . THR G 7 113 ? 127.05500 163.22500 211.57200 1.000 178.41323 113 THR G N 1
ATOM 7565 C CA . THR G 7 113 ? 126.55600 164.30200 212.40900 1.000 178.41323 113 THR G CA 1
ATOM 7566 C C . THR G 7 113 ? 127.11700 164.16600 213.81300 1.000 178.41323 113 THR G C 1
ATOM 7567 O O . THR G 7 113 ? 127.17100 163.06500 214.36700 1.000 178.41323 113 THR G O 1
ATOM 7569 N N . SER G 7 114 ? 127.54700 165.29300 214.38200 1.000 174.00648 114 SER G N 1
ATOM 7570 C CA . SER G 7 114 ? 127.85300 165.30900 215.80400 1.000 174.00648 114 SER G CA 1
ATOM 7571 C C . SER G 7 114 ? 126.66300 164.82300 216.60700 1.000 174.00648 114 SER G C 1
ATOM 7572 O O . SER G 7 114 ? 126.82700 164.17100 217.64300 1.000 174.00648 114 SER G O 1
ATOM 7574 N N . LYS G 7 115 ? 125.45700 165.11800 216.13300 1.000 197.79092 115 LYS G N 1
ATOM 7575 C CA . LYS G 7 115 ? 124.24900 164.53400 216.68800 1.000 197.79092 115 LYS G CA 1
ATOM 7576 C C . LYS G 7 115 ? 124.12200 163.05900 216.37200 1.000 197.79092 115 LYS G C 1
ATOM 7577 O O . LYS G 7 115 ? 123.11800 162.45100 216.75300 1.000 197.79092 115 LYS G O 1
ATOM 7579 N N . GLY G 7 116 ? 125.09300 162.47000 215.68100 1.000 203.50749 116 GLY G N 1
ATOM 7580 C CA . GLY G 7 116 ? 124.96900 161.07900 215.31800 1.000 203.50749 116 GLY G CA 1
ATOM 7581 C C . GLY G 7 116 ? 123.87800 160.80200 214.31700 1.000 203.50749 116 GLY G C 1
ATOM 7582 O O . GLY G 7 116 ? 123.54900 159.63700 214.08200 1.000 203.50749 116 GLY G O 1
ATOM 7583 N N . LYS G 7 117 ? 123.30100 161.83900 213.72400 1.000 223.02440 117 LYS G N 1
ATOM 7584 C CA . LYS G 7 117 ? 122.29400 161.65100 212.69300 1.000 223.02440 117 LYS G CA 1
ATOM 7585 C C . LYS G 7 117 ? 122.94100 161.00700 211.47800 1.000 223.02440 117 LYS G C 1
ATOM 7586 O O . LYS G 7 117 ? 123.83000 161.59700 210.85600 1.000 223.02440 117 LYS G O 1
ATOM 7588 N N . MET G 7 118 ? 122.51800 159.78700 211.15700 1.000 244.84403 118 MET G N 1
ATOM 7589 C CA . MET G 7 118 ? 123.06300 159.11100 209.99100 1.000 244.84403 118 MET G CA 1
ATOM 7590 C C . MET G 7 118 ? 122.78400 159.94200 208.75000 1.000 244.84403 118 MET G C 1
ATOM 7591 O O . MET G 7 118 ? 121.62500 160.11500 208.36400 1.000 244.84403 118 MET G O 1
ATOM 7593 N N . ARG G 7 119 ? 123.83400 160.46700 208.12500 1.000 275.28935 119 ARG G N 1
ATOM 7594 C CA . ARG G 7 119 ? 123.70000 161.19700 206.87700 1.000 275.28935 119 ARG G CA 1
ATOM 7595 C C . ARG G 7 119 ? 124.62400 160.58200 205.83900 1.000 275.28935 119 ARG G C 1
ATOM 7596 O O . ARG G 7 119 ? 125.60400 159.91700 206.17300 1.000 275.28935 119 ARG G O 1
ATOM 7598 N N . ALA G 7 120 ? 124.31100 160.81600 204.57000 1.000 247.90964 120 ALA G N 1
ATOM 7599 C CA . ALA G 7 120 ? 125.05900 160.22600 203.46500 1.000 247.90964 120 ALA G CA 1
ATOM 7600 C C . ALA G 7 120 ? 124.54600 160.83600 202.17200 1.000 247.90964 120 ALA G C 1
ATOM 7601 O O . ALA G 7 120 ? 123.61900 161.65000 202.17300 1.000 247.90964 120 ALA G O 1
ATOM 7603 N N . ARG G 7 121 ? 125.14500 160.41700 201.06300 1.000 225.20420 121 ARG G N 1
ATOM 7604 C CA . ARG G 7 121 ? 124.71900 160.89100 199.75600 1.000 225.20420 121 ARG G CA 1
ATOM 7605 C C . ARG G 7 121 ? 125.42600 160.09600 198.67000 1.000 225.20420 121 ARG G C 1
ATOM 7606 O O . ARG G 7 121 ? 126.32600 159.28600 198.92900 1.000 225.20420 121 ARG G O 1
ATOM 7608 N N . TYR G 7 122 ? 125.00600 160.37300 197.44000 1.000 243.95560 122 TYR G N 1
ATOM 7609 C CA . TYR G 7 122 ? 125.44600 159.68100 196.24500 1.000 243.95560 122 TYR G CA 1
ATOM 7610 C C . TYR G 7 122 ? 124.80000 160.34300 195.03800 1.000 243.95560 122 TYR G C 1
ATOM 7611 O O . TYR G 7 122 ? 123.64400 160.76100 195.10200 1.000 243.95560 122 TYR G O 1
ATOM 7613 N N . MET G 7 162 ? 136.07200 152.07200 157.93700 1.000 129.86859 162 MET G N 1
ATOM 7614 C CA . MET G 7 162 ? 136.41500 153.49000 157.94500 1.000 129.86859 162 MET G CA 1
ATOM 7615 C C . MET G 7 162 ? 137.64700 153.74300 157.09000 1.000 129.86859 162 MET G C 1
ATOM 7616 O O . MET G 7 162 ? 137.76100 154.78500 156.44100 1.000 129.86859 162 MET G O 1
ATOM 7618 N N . ASN G 7 163 ? 138.56200 152.77800 157.08600 1.000 138.09924 163 ASN G N 1
ATOM 7619 C CA . ASN G 7 163 ? 139.73600 152.87000 156.23500 1.000 138.09924 163 ASN G CA 1
ATOM 7620 C C . ASN G 7 163 ? 139.15400 152.77600 154.83900 1.000 138.09924 163 ASN G C 1
ATOM 7621 O O . ASN G 7 163 ? 139.54500 153.52200 153.92900 1.000 138.09924 163 ASN G O 1
ATOM 7623 N N . PRO G 7 164 ? 138.20600 151.86000 154.64900 1.000 144.35053 164 PRO G N 1
ATOM 7624 C CA . PRO G 7 164 ? 137.53700 151.78200 153.35000 1.000 144.35053 164 PRO G CA 1
ATOM 7625 C C . PRO G 7 164 ? 136.84600 153.08300 152.99900 1.000 144.35053 164 PRO G C 1
ATOM 7626 O O . PRO G 7 164 ? 136.80400 153.44700 151.82500 1.000 144.35053 164 PRO G O 1
ATOM 7628 N N . MET G 7 165 ? 136.28800 153.79300 153.98400 1.000 165.58282 165 MET G N 1
ATOM 7629 C CA . MET G 7 165 ? 135.60500 155.05000 153.68900 1.000 165.58282 165 MET G CA 1
ATOM 7630 C C . MET G 7 165 ? 136.57600 156.11200 153.17500 1.000 165.58282 165 MET G C 1
ATOM 7631 O O . MET G 7 165 ? 136.29200 156.79700 152.18300 1.000 165.58282 165 MET G O 1
ATOM 7633 N N . VAL G 7 166 ? 137.70900 156.29300 153.86000 1.000 157.45617 166 VAL G N 1
ATOM 7634 C CA . VAL G 7 166 ? 138.73700 157.21100 153.36700 1.000 157.45617 166 VAL G CA 1
ATOM 7635 C C . VAL G 7 166 ? 139.16000 156.81000 151.96100 1.000 157.45617 166 VAL G C 1
ATOM 7636 O O . VAL G 7 166 ? 139.26400 157.64600 151.04900 1.000 157.45617 166 VAL G O 1
ATOM 7638 N N . MET G 7 167 ? 139.40000 155.51100 151.77000 1.000 167.03063 167 MET G N 1
ATOM 7639 C CA . MET G 7 167 ? 139.88200 155.02600 150.48500 1.000 167.03063 167 MET G CA 1
ATOM 7640 C C . MET G 7 167 ? 138.85300 155.30000 149.40000 1.000 167.03063 167 MET G C 1
ATOM 7641 O O . MET G 7 167 ? 139.20400 155.62900 148.26400 1.000 167.03063 167 MET G O 1
ATOM 7643 N N . MET G 7 168 ? 137.57100 155.16300 149.74200 1.000 191.84086 168 MET G N 1
ATOM 7644 C CA . MET G 7 168 ? 136.49700 155.37200 148.78200 1.000 191.84086 168 MET G CA 1
ATOM 7645 C C . MET G 7 168 ? 136.37400 156.84200 148.41800 1.000 191.84086 168 MET G C 1
ATOM 7646 O O . MET G 7 168 ? 136.14700 157.17900 147.24900 1.000 191.84086 168 MET G O 1
ATOM 7648 N N . MET G 7 169 ? 136.50000 157.73100 149.40600 1.000 209.97819 169 MET G N 1
ATOM 7649 C CA . MET G 7 169 ? 136.50300 159.14900 149.07400 1.000 209.97819 169 MET G CA 1
ATOM 7650 C C . MET G 7 169 ? 137.62200 159.42900 148.08500 1.000 209.97819 169 MET G C 1
ATOM 7651 O O . MET G 7 169 ? 137.42900 160.15300 147.10100 1.000 209.97819 169 MET G O 1
ATOM 7653 N N . VAL G 7 170 ? 138.80100 158.85600 148.33800 1.000 220.42104 170 VAL G N 1
ATOM 7654 C CA . VAL G 7 170 ? 139.94000 159.05500 147.44300 1.000 220.42104 170 VAL G CA 1
ATOM 7655 C C . VAL G 7 170 ? 139.61500 158.53500 146.04300 1.000 220.42104 170 VAL G C 1
ATOM 7656 O O . VAL G 7 170 ? 139.84600 159.21000 145.03300 1.000 220.42104 170 VAL G O 1
ATOM 7658 N N . LEU G 7 171 ? 139.07100 157.32000 145.97700 1.000 228.36748 171 LEU G N 1
ATOM 7659 C CA . LEU G 7 171 ? 138.74300 156.68500 144.70300 1.000 228.36748 171 LEU G CA 1
ATOM 7660 C C . LEU G 7 171 ? 137.74800 157.45000 143.84000 1.000 228.36748 171 LEU G C 1
ATOM 7661 O O . LEU G 7 171 ? 137.97500 157.52800 142.62100 1.000 228.36748 171 LEU G O 1
ATOM 7663 N N . PRO G 7 172 ? 136.64600 157.99800 144.36300 1.000 253.11461 172 PRO G N 1
ATOM 7664 C CA . PRO G 7 172 ? 135.70000 158.66000 143.44800 1.000 253.11461 172 PRO G CA 1
ATOM 7665 C C . PRO G 7 172 ? 136.30700 159.88700 142.80600 1.000 253.11461 172 PRO G C 1
ATOM 7666 O O . PRO G 7 172 ? 136.07800 160.14700 141.61500 1.000 253.11461 172 PRO G O 1
ATOM 7668 N N . LEU G 7 173 ? 137.09800 160.64300 143.56700 1.000 257.12493 173 LEU G N 1
ATOM 7669 C CA . LEU G 7 173 ? 137.75300 161.81300 143.00300 1.000 257.12493 173 LEU G CA 1
ATOM 7670 C C . LEU G 7 173 ? 138.73300 161.39700 141.91500 1.000 257.12493 173 LEU G C 1
ATOM 7671 O O . LEU G 7 173 ? 138.82400 162.04500 140.86600 1.000 257.12493 173 LEU G O 1
ATOM 7673 N N . LEU G 7 174 ? 139.47300 160.30900 142.14900 1.000 276.52960 174 LEU G N 1
ATOM 7674 C CA . LEU G 7 174 ? 140.42700 159.83400 141.15400 1.000 276.52960 174 LEU G CA 1
ATOM 7675 C C . LEU G 7 174 ? 139.71300 159.36900 139.89400 1.000 276.52960 174 LEU G C 1
ATOM 7676 O O . LEU G 7 174 ? 140.20400 159.58100 138.78000 1.000 276.52960 174 LEU G O 1
ATOM 7678 N N . ILE G 7 175 ? 138.55700 158.72000 140.05400 1.000 302.70576 175 ILE G N 1
ATOM 7679 C CA . ILE G 7 175 ? 137.79700 158.28200 138.89000 1.000 302.70576 175 ILE G CA 1
ATOM 7680 C C . ILE G 7 175 ? 137.32900 159.49000 138.09400 1.000 302.70576 175 ILE G C 1
ATOM 7681 O O . ILE G 7 175 ? 137.40000 159.50700 136.85900 1.000 302.70576 175 ILE G O 1
ATOM 7683 N N . PHE G 7 176 ? 136.84600 160.52200 138.79000 1.000 327.78684 176 PHE G N 1
ATOM 7684 C CA . PHE G 7 176 ? 136.39300 161.71900 138.09200 1.000 327.78684 176 PHE G CA 1
ATOM 7685 C C . PHE G 7 176 ? 137.55700 162.40000 137.38500 1.000 327.78684 176 PHE G C 1
ATOM 7686 O O . PHE G 7 176 ? 137.39900 162.93900 136.28300 1.000 327.78684 176 PHE G O 1
ATOM 7688 N N . VAL G 7 177 ? 138.73900 162.37500 138.00600 1.000 329.61233 177 VAL G N 1
ATOM 7689 C CA . VAL G 7 177 ? 139.91300 163.00000 137.40700 1.000 329.61233 177 VAL G CA 1
ATOM 7690 C C . VAL G 7 177 ? 140.33000 162.24300 136.15800 1.000 329.61233 177 VAL G C 1
ATOM 7691 O O . VAL G 7 177 ? 140.69800 162.84400 135.14200 1.000 329.61233 177 VAL G O 1
ATOM 7693 N N . LEU G 7 178 ? 140.28800 160.91100 136.21500 1.000 347.14316 178 LEU G N 1
ATOM 7694 C CA . LEU G 7 178 ? 140.63700 160.12400 135.04300 1.000 347.14316 178 LEU G CA 1
ATOM 7695 C C . LEU G 7 178 ? 139.63400 160.36300 133.92600 1.000 347.14316 178 LEU G C 1
ATOM 7696 O O . LEU G 7 178 ? 140.00400 160.35700 132.74600 1.000 347.14316 178 LEU G O 1
ATOM 7698 N N . LEU G 7 179 ? 138.37200 160.58300 134.28100 1.000 372.89790 179 LEU G N 1
ATOM 7699 C CA . LEU G 7 179 ? 137.31900 160.84000 133.31100 1.000 372.89790 179 LEU G CA 1
ATOM 7700 C C . LEU G 7 179 ? 137.50300 162.21200 132.67500 1.000 372.89790 179 LEU G C 1
ATOM 7701 O O . LEU G 7 179 ? 137.45800 163.23300 133.36200 1.000 372.89790 179 LEU G O 1
ATOM 7703 N N . GLY H 8 2 ? 156.82200 133.23100 55.17100 1.000 395.42899 2 GLY H N 1
ATOM 7704 C CA . GLY H 8 2 ? 157.99600 132.44900 54.83300 1.000 395.42899 2 GLY H CA 1
ATOM 7705 C C . GLY H 8 2 ? 158.36800 131.43700 55.89800 1.000 395.42899 2 GLY H C 1
ATOM 7706 O O . GLY H 8 2 ? 158.13700 131.65900 57.08600 1.000 395.42899 2 GLY H O 1
ATOM 7707 N N . GLU H 8 3 ? 158.94600 130.31900 55.46600 1.000 360.99387 3 GLU H N 1
ATOM 7708 C CA . GLU H 8 3 ? 159.35500 129.28000 56.40000 1.000 360.99387 3 GLU H CA 1
ATOM 7709 C C . GLU H 8 3 ? 160.44600 129.80100 57.32400 1.000 360.99387 3 GLU H C 1
ATOM 7710 O O . GLU H 8 3 ? 161.45100 130.35600 56.86900 1.000 360.99387 3 GLU H O 1
ATOM 7712 N N . VAL H 8 4 ? 160.24500 129.62400 58.62500 1.000 310.85102 4 VAL H N 1
ATOM 7713 C CA . VAL H 8 4 ? 161.20100 130.09600 59.61800 1.000 310.85102 4 VAL H CA 1
ATOM 7714 C C . VAL H 8 4 ? 161.02200 129.26500 60.87700 1.000 310.85102 4 VAL H C 1
ATOM 7715 O O . VAL H 8 4 ? 159.89900 129.01500 61.32100 1.000 310.85102 4 VAL H O 1
ATOM 7717 N N . GLU H 8 5 ? 162.14400 128.83200 61.44400 1.000 313.38158 5 GLU H N 1
ATOM 7718 C CA . GLU H 8 5 ? 162.17200 128.06600 62.68800 1.000 313.38158 5 GLU H CA 1
ATOM 7719 C C . GLU H 8 5 ? 163.03100 128.83600 63.68500 1.000 313.38158 5 GLU H C 1
ATOM 7720 O O . GLU H 8 5 ? 164.26300 128.76700 63.63700 1.000 313.38158 5 GLU H O 1
ATOM 7722 N N . ILE H 8 6 ? 162.38500 129.56800 64.58600 1.000 264.58364 6 ILE H N 1
ATOM 7723 C CA . ILE H 8 6 ? 163.08000 130.39500 65.55500 1.000 264.58364 6 ILE H CA 1
ATOM 7724 C C . ILE H 8 6 ? 163.15900 129.63600 66.87100 1.000 264.58364 6 ILE H C 1
ATOM 7725 O O . ILE H 8 6 ? 162.44200 128.65900 67.10300 1.000 264.58364 6 ILE H O 1
ATOM 7727 N N . SER H 8 7 ? 164.04300 130.09100 67.75400 1.000 255.19454 7 SER H N 1
ATOM 7728 C CA . SER H 8 7 ? 164.16000 129.48600 69.07900 1.000 255.19454 7 SER H CA 1
ATOM 7729 C C . SER H 8 7 ? 162.99700 129.97400 69.92900 1.000 255.19454 7 SER H C 1
ATOM 7730 O O . SER H 8 7 ? 163.06400 131.01600 70.58400 1.000 255.19454 7 SER H O 1
ATOM 7732 N N . ALA H 8 8 ? 161.91100 129.19900 69.92300 1.000 271.92945 8 ALA H N 1
ATOM 7733 C CA . ALA H 8 8 ? 160.73900 129.54000 70.71700 1.000 271.92945 8 ALA H CA 1
ATOM 7734 C C . ALA H 8 8 ? 161.00700 129.45900 72.20600 1.000 271.92945 8 ALA H C 1
ATOM 7735 O O . ALA H 8 8 ? 160.10900 129.77200 72.99600 1.000 271.92945 8 ALA H O 1
ATOM 7737 N N . LEU H 8 9 ? 162.21300 129.03200 72.59400 1.000 287.78474 9 LEU H N 1
ATOM 7738 C CA . LEU H 8 9 ? 162.63500 129.11000 73.98500 1.000 287.78474 9 LEU H CA 1
ATOM 7739 C C . LEU H 8 9 ? 162.35500 130.48700 74.56000 1.000 287.78474 9 LEU H C 1
ATOM 7740 O O . LEU H 8 9 ? 161.98500 130.61800 75.73000 1.000 287.78474 9 LEU H O 1
ATOM 7742 N N . ALA H 8 10 ? 162.52800 131.52900 73.74700 1.000 295.04846 10 ALA H N 1
ATOM 7743 C CA . ALA H 8 10 ? 162.10900 132.86200 74.15700 1.000 295.04846 10 ALA H CA 1
ATOM 7744 C C . ALA H 8 10 ? 160.61800 132.88700 74.47100 1.000 295.04846 10 ALA H C 1
ATOM 7745 O O . ALA H 8 10 ? 160.21100 133.22400 75.58700 1.000 295.04846 10 ALA H O 1
ATOM 7747 N N . TYR H 8 11 ? 159.78300 132.52700 73.49400 1.000 310.72370 11 TYR H N 1
ATOM 7748 C CA . TYR H 8 11 ? 158.34500 132.49200 73.74000 1.000 310.72370 11 TYR H CA 1
ATOM 7749 C C . TYR H 8 11 ? 157.98800 131.43700 74.77300 1.000 310.72370 11 TYR H C 1
ATOM 7750 O O . TYR H 8 11 ? 156.99500 131.58300 75.49900 1.000 310.72370 11 TYR H O 1
ATOM 7752 N N . VAL H 8 12 ? 158.77900 130.36800 74.84700 1.000 302.05887 12 VAL H N 1
ATOM 7753 C CA . VAL H 8 12 ? 158.58000 129.36600 75.88700 1.000 302.05887 12 VAL H CA 1
ATOM 7754 C C . VAL H 8 12 ? 158.65300 130.02100 77.25700 1.000 302.05887 12 VAL H C 1
ATOM 7755 O O . VAL H 8 12 ? 157.72100 129.92900 78.06000 1.000 302.05887 12 VAL H O 1
ATOM 7757 N N . LYS H 8 13 ? 159.76400 130.69900 77.53600 1.000 308.38438 13 LYS H N 1
ATOM 7758 C CA . LYS H 8 13 ? 159.90900 131.39400 78.80700 1.000 308.38438 13 LYS H CA 1
ATOM 7759 C C . LYS H 8 13 ? 158.86800 132.48900 78.95800 1.000 308.38438 13 LYS H C 1
ATOM 7760 O O . LYS H 8 13 ? 158.44000 132.78900 80.07700 1.000 308.38438 13 LYS H O 1
ATOM 7762 N N . MET H 8 14 ? 158.46000 133.10200 77.84700 1.000 335.07677 14 MET H N 1
ATOM 7763 C CA . MET H 8 14 ? 157.40000 134.10000 77.89500 1.000 335.07677 14 MET H CA 1
ATOM 7764 C C . MET H 8 14 ? 156.15100 133.51100 78.52700 1.000 335.07677 14 MET H C 1
ATOM 7765 O O . MET H 8 14 ? 155.64900 134.01300 79.53600 1.000 335.07677 14 MET H O 1
ATOM 7767 N N . CYS H 8 15 ? 155.64600 132.42900 77.94500 1.000 334.24763 15 CYS H N 1
ATOM 7768 C CA . CYS H 8 15 ? 154.47900 131.76600 78.51300 1.000 334.24763 15 CYS H CA 1
ATOM 7769 C C . CYS H 8 15 ? 154.76900 131.22600 79.90700 1.000 334.24763 15 CYS H C 1
ATOM 7770 O O . CYS H 8 15 ? 153.87700 131.19600 80.76700 1.000 334.24763 15 CYS H O 1
ATOM 7772 N N . LEU H 8 16 ? 156.00600 130.79300 80.14600 1.000 309.30032 16 LEU H N 1
ATOM 7773 C CA . LEU H 8 16 ? 156.37400 130.28500 81.45900 1.000 309.30032 16 LEU H CA 1
ATOM 7774 C C . LEU H 8 16 ? 156.14300 131.33900 82.52500 1.000 309.30032 16 LEU H C 1
ATOM 7775 O O . LEU H 8 16 ? 155.54800 131.06400 83.56700 1.000 309.30032 16 LEU H O 1
ATOM 7777 N N . HIS H 8 17 ? 156.60300 132.55800 82.27200 1.000 323.89945 17 HIS H N 1
ATOM 7778 C CA . HIS H 8 17 ? 156.34500 133.64900 83.20100 1.000 323.89945 17 HIS H CA 1
ATOM 7779 C C . HIS H 8 17 ? 154.87000 134.01200 83.21000 1.000 323.89945 17 HIS H C 1
ATOM 7780 O O . HIS H 8 17 ? 154.30000 134.29300 84.27000 1.000 323.89945 17 HIS H O 1
ATOM 7782 N N . ALA H 8 18 ? 154.24400 134.01500 82.03200 1.000 333.77863 18 ALA H N 1
ATOM 7783 C CA . ALA H 8 18 ? 152.81700 134.28200 81.93600 1.000 333.77863 18 ALA H CA 1
ATOM 7784 C C . ALA H 8 18 ? 152.05100 133.46700 82.95200 1.000 333.77863 18 ALA H C 1
ATOM 7785 O O . ALA H 8 18 ? 151.12700 133.96200 83.59500 1.000 333.77863 18 ALA H O 1
ATOM 7787 N N . ALA H 8 19 ? 152.41300 132.20500 83.09300 1.000 332.53664 19 ALA H N 1
ATOM 7788 C CA . ALA H 8 19 ? 151.90000 131.44600 84.21800 1.000 332.53664 19 ALA H CA 1
ATOM 7789 C C . ALA H 8 19 ? 152.52600 131.94100 85.51100 1.000 332.53664 19 ALA H C 1
ATOM 7790 O O . ALA H 8 19 ? 151.83400 132.16100 86.50800 1.000 332.53664 19 ALA H O 1
ATOM 7792 N N . ARG H 8 20 ? 153.84100 132.14000 85.49500 1.000 309.04867 20 ARG H N 1
ATOM 7793 C CA . ARG H 8 20 ? 154.58300 132.45200 86.70700 1.000 309.04867 20 ARG H CA 1
ATOM 7794 C C . ARG H 8 20 ? 154.12400 133.77500 87.28300 1.000 309.04867 20 ARG H C 1
ATOM 7795 O O . ARG H 8 20 ? 153.76900 133.86200 88.46300 1.000 309.04867 20 ARG H O 1
ATOM 7797 N N . TYR H 8 21 ? 154.17500 134.82900 86.47200 1.000 323.70782 21 TYR H N 1
ATOM 7798 C CA . TYR H 8 21 ? 153.31000 135.95400 86.75900 1.000 323.70782 21 TYR H CA 1
ATOM 7799 C C . TYR H 8 21 ? 151.97300 135.26800 86.92400 1.000 323.70782 21 TYR H C 1
ATOM 7800 O O . TYR H 8 21 ? 151.43800 134.75600 85.93700 1.000 323.70782 21 TYR H O 1
ATOM 7802 N N . PRO H 8 22 ? 151.43100 135.19500 88.14800 1.000 331.57865 22 PRO H N 1
ATOM 7803 C CA . PRO H 8 22 ? 150.52800 134.08400 88.46000 1.000 331.57865 22 PRO H CA 1
ATOM 7804 C C . PRO H 8 22 ? 149.46200 133.96300 87.40100 1.000 331.57865 22 PRO H C 1
ATOM 7805 O O . PRO H 8 22 ? 148.52100 134.75600 87.34400 1.000 331.57865 22 PRO H O 1
ATOM 7807 N N . HIS H 8 23 ? 149.64100 132.95700 86.54500 1.000 353.56642 23 HIS H N 1
ATOM 7808 C CA . HIS H 8 23 ? 148.78500 132.73900 85.38300 1.000 353.56642 23 HIS H CA 1
ATOM 7809 C C . HIS H 8 23 ? 148.52800 134.04000 84.62300 1.000 353.56642 23 HIS H C 1
ATOM 7810 O O . HIS H 8 23 ? 147.53000 134.16900 83.91600 1.000 353.56642 23 HIS H O 1
ATOM 7812 N N . ALA H 8 24 ? 149.44000 135.00500 84.72500 1.000 332.10269 24 ALA H N 1
ATOM 7813 C CA . ALA H 8 24 ? 149.14600 136.37600 84.32700 1.000 332.10269 24 ALA H CA 1
ATOM 7814 C C . ALA H 8 24 ? 149.66400 136.67100 82.92500 1.000 332.10269 24 ALA H C 1
ATOM 7815 O O . ALA H 8 24 ? 150.83500 136.42400 82.62900 1.000 332.10269 24 ALA H O 1
ATOM 7817 N N . ALA H 8 25 ? 148.80200 137.24700 82.08700 1.000 305.58513 25 ALA H N 1
ATOM 7818 C CA . ALA H 8 25 ? 149.18100 137.61500 80.72900 1.000 305.58513 25 ALA H CA 1
ATOM 7819 C C . ALA H 8 25 ? 150.20200 138.74800 80.74400 1.000 305.58513 25 ALA H C 1
ATOM 7820 O O . ALA H 8 25 ? 150.22700 139.57700 81.65700 1.000 305.58513 25 ALA H O 1
ATOM 7822 N N . VAL H 8 26 ? 151.04600 138.78400 79.71200 1.000 274.76145 26 VAL H N 1
ATOM 7823 C CA . VAL H 8 26 ? 152.21700 139.65200 79.67000 1.000 274.76145 26 VAL H CA 1
ATOM 7824 C C . VAL H 8 26 ? 152.36900 140.24000 78.27200 1.000 274.76145 26 VAL H C 1
ATOM 7825 O O . VAL H 8 26 ? 151.56600 139.98300 77.37200 1.000 274.76145 26 VAL H O 1
ATOM 7827 N N . ASN H 8 27 ? 153.41100 141.04800 78.09800 1.000 220.63060 27 ASN H N 1
ATOM 7828 C CA . ASN H 8 27 ? 153.73900 141.63500 76.80800 1.000 220.63060 27 ASN H CA 1
ATOM 7829 C C . ASN H 8 27 ? 154.90700 140.88600 76.18000 1.000 220.63060 27 ASN H C 1
ATOM 7830 O O . ASN H 8 27 ? 155.88300 140.55600 76.86000 1.000 220.63060 27 ASN H O 1
ATOM 7832 N N . GLY H 8 28 ? 154.80100 140.62500 74.87700 1.000 176.63617 28 GLY H N 1
ATOM 7833 C CA . GLY H 8 28 ? 155.78400 139.82200 74.17600 1.000 176.63617 28 GLY H CA 1
ATOM 7834 C C . GLY H 8 28 ? 155.97600 140.19400 72.72200 1.000 176.63617 28 GLY H C 1
ATOM 7835 O O . GLY H 8 28 ? 155.00500 140.46000 72.01100 1.000 176.63617 28 GLY H O 1
ATOM 7836 N N . LEU H 8 29 ? 157.22200 140.20200 72.26300 1.000 147.42942 29 LEU H N 1
ATOM 7837 C CA . LEU H 8 29 ? 157.56300 140.61100 70.90800 1.000 147.42942 29 LEU H CA 1
ATOM 7838 C C . LEU H 8 29 ? 158.16000 139.44300 70.13200 1.000 147.42942 29 LEU H C 1
ATOM 7839 O O . LEU H 8 29 ? 158.37500 138.35700 70.67100 1.000 147.42942 29 LEU H O 1
ATOM 7841 N N . PHE H 8 30 ? 158.41900 139.68500 68.84700 1.000 118.46770 30 PHE H N 1
ATOM 7842 C CA . PHE H 8 30 ? 159.03900 138.68800 67.97500 1.000 118.46770 30 PHE H CA 1
ATOM 7843 C C . PHE H 8 30 ? 159.59000 139.38500 66.74200 1.000 118.46770 30 PHE H C 1
ATOM 7844 O O . PHE H 8 30 ? 158.82500 140.00600 65.99800 1.000 118.46770 30 PHE H O 1
ATOM 7846 N N . LEU H 8 31 ? 160.89400 139.25100 66.50000 1.000 129.25235 31 LEU H N 1
ATOM 7847 C CA . LEU H 8 31 ? 161.52100 139.83800 65.32000 1.000 129.25235 31 LEU H CA 1
ATOM 7848 C C . LEU H 8 31 ? 162.97500 139.39600 65.24300 1.000 129.25235 31 LEU H C 1
ATOM 7849 O O . LEU H 8 31 ? 163.54500 138.91300 66.22600 1.000 129.25235 31 LEU H O 1
ATOM 7851 N N . ALA H 8 32 ? 163.56400 139.56200 64.04500 1.000 163.65113 32 ALA H N 1
ATOM 7852 C CA . ALA H 8 32 ? 164.99200 139.39000 63.78400 1.000 163.65113 32 ALA H CA 1
ATOM 7853 C C . ALA H 8 32 ? 165.31000 139.74500 62.33600 1.000 163.65113 32 ALA H C 1
ATOM 7854 O O . ALA H 8 32 ? 164.39200 139.84900 61.51400 1.000 163.65113 32 ALA H O 1
ATOM 7856 N N . PRO H 8 33 ? 166.58500 139.93600 61.97700 1.000 174.17899 33 PRO H N 1
ATOM 7857 C CA . PRO H 8 33 ? 166.91700 139.97200 60.54200 1.000 174.17899 33 PRO H CA 1
ATOM 7858 C C . PRO H 8 33 ? 166.47100 138.71200 59.83800 1.000 174.17899 33 PRO H C 1
ATOM 7859 O O . PRO H 8 33 ? 166.01600 138.75600 58.68900 1.000 174.17899 33 PRO H O 1
ATOM 7861 N N . CYS H 8 42 ? 166.60300 137.57800 60.52100 1.000 171.63439 42 CYS H N 1
ATOM 7862 C CA . CYS H 8 42 ? 165.97900 136.31800 60.15100 1.000 171.63439 42 CYS H CA 1
ATOM 7863 C C . CYS H 8 42 ? 165.53600 135.64500 61.44000 1.000 171.63439 42 CYS H C 1
ATOM 7864 O O . CYS H 8 42 ? 166.34300 135.48800 62.36000 1.000 171.63439 42 CYS H O 1
ATOM 7866 N N . LEU H 8 43 ? 164.26100 135.25500 61.50600 1.000 180.94552 43 LEU H N 1
ATOM 7867 C CA . LEU H 8 43 ? 163.63000 134.86500 62.76400 1.000 180.94552 43 LEU H CA 1
ATOM 7868 C C . LEU H 8 43 ? 164.39700 133.75900 63.47800 1.000 180.94552 43 LEU H C 1
ATOM 7869 O O . LEU H 8 43 ? 164.40600 132.60800 63.03100 1.000 180.94552 43 LEU H O 1
ATOM 7871 N N . THR H 8 44 ? 165.03600 134.10200 64.59300 1.000 194.74000 44 THR H N 1
ATOM 7872 C CA . THR H 8 44 ? 165.78200 133.15200 65.40900 1.000 194.74000 44 THR H CA 1
ATOM 7873 C C . THR H 8 44 ? 165.32700 133.13100 66.85700 1.000 194.74000 44 THR H C 1
ATOM 7874 O O . THR H 8 44 ? 165.28700 132.06400 67.47100 1.000 194.74000 44 THR H O 1
ATOM 7876 N N . ASP H 8 45 ? 164.98700 134.28600 67.41900 1.000 180.23704 45 ASP H N 1
ATOM 7877 C CA . ASP H 8 45 ? 164.47300 134.37000 68.77500 1.000 180.23704 45 ASP H CA 1
ATOM 7878 C C . ASP H 8 45 ? 163.39300 135.44300 68.79800 1.000 180.23704 45 ASP H C 1
ATOM 7879 O O . ASP H 8 45 ? 162.97600 135.95800 67.75600 1.000 180.23704 45 ASP H O 1
ATOM 7881 N N . CYS H 8 46 ? 162.94400 135.78900 69.99800 1.000 172.27801 46 CYS H N 1
ATOM 7882 C CA . CYS H 8 46 ? 161.90800 136.79300 70.18400 1.000 172.27801 46 CYS H CA 1
ATOM 7883 C C . CYS H 8 46 ? 162.17000 137.49500 71.50900 1.000 172.27801 46 CYS H C 1
ATOM 7884 O O . CYS H 8 46 ? 163.24800 137.36400 72.09600 1.000 172.27801 46 CYS H O 1
ATOM 7886 N N . VAL H 8 47 ? 161.18200 138.24300 71.98600 1.000 177.32988 47 VAL H N 1
ATOM 7887 C CA . VAL H 8 47 ? 161.34400 138.97900 73.23600 1.000 177.32988 47 VAL H CA 1
ATOM 7888 C C . VAL H 8 47 ? 159.99600 139.16900 73.91800 1.000 177.32988 47 VAL H C 1
ATOM 7889 O O . VAL H 8 47 ? 159.17600 139.97200 73.45300 1.000 177.32988 47 VAL H O 1
ATOM 7891 N N . PRO H 8 48 ? 159.72000 138.46100 75.00800 1.000 189.54256 48 PRO H N 1
ATOM 7892 C CA . PRO H 8 48 ? 158.59400 138.87300 75.84700 1.000 189.54256 48 PRO H CA 1
ATOM 7893 C C . PRO H 8 48 ? 158.78800 140.31300 76.27400 1.000 189.54256 48 PRO H C 1
ATOM 7894 O O . PRO H 8 48 ? 159.71800 140.64100 77.01400 1.000 189.54256 48 PRO H O 1
ATOM 7896 N N . LEU H 8 49 ? 157.90600 141.18000 75.79100 1.000 199.25202 49 LEU H N 1
ATOM 7897 C CA . LEU H 8 49 ? 158.10000 142.60700 75.97300 1.000 199.25202 49 LEU H CA 1
ATOM 7898 C C . LEU H 8 49 ? 158.07000 142.96500 77.44700 1.000 199.25202 49 LEU H C 1
ATOM 7899 O O . LEU H 8 49 ? 159.06300 143.43700 78.00500 1.000 199.25202 49 LEU H O 1
ATOM 7901 N N . PHE H 8 50 ? 156.95000 142.70300 78.10600 1.000 210.36628 50 PHE H N 1
ATOM 7902 C CA . PHE H 8 50 ? 156.78500 143.16000 79.47300 1.000 210.36628 50 PHE H CA 1
ATOM 7903 C C . PHE H 8 50 ? 155.71900 142.30100 80.14400 1.000 210.36628 50 PHE H C 1
ATOM 7904 O O . PHE H 8 50 ? 155.35800 141.23700 79.63000 1.000 210.36628 50 PHE H O 1
ATOM 7906 N N . HIS H 8 51 ? 155.19500 142.77700 81.27400 1.000 233.47595 51 HIS H N 1
ATOM 7907 C CA . HIS H 8 51 ? 154.58400 141.92000 82.28300 1.000 233.47595 51 HIS H CA 1
ATOM 7908 C C . HIS H 8 51 ? 153.07300 141.81700 82.17100 1.000 233.47595 51 HIS H C 1
ATOM 7909 O O . HIS H 8 51 ? 152.52900 140.74500 82.43200 1.000 233.47595 51 HIS H O 1
ATOM 7911 N N . SER H 8 52 ? 152.36900 142.91400 81.89100 1.000 222.65565 52 SER H N 1
ATOM 7912 C CA . SER H 8 52 ? 150.91300 142.87000 81.76300 1.000 222.65565 52 SER H CA 1
ATOM 7913 C C . SER H 8 52 ? 150.37600 144.17700 81.19800 1.000 222.65565 52 SER H C 1
ATOM 7914 O O . SER H 8 52 ? 150.64400 145.23800 81.76800 1.000 222.65565 52 SER H O 1
ATOM 7916 N N . HIS H 8 53 ? 149.55700 144.10600 80.14800 1.000 209.77974 53 HIS H N 1
ATOM 7917 C CA . HIS H 8 53 ? 149.01800 145.29200 79.47800 1.000 209.77974 53 HIS H CA 1
ATOM 7918 C C . HIS H 8 53 ? 150.11500 146.34700 79.37800 1.000 209.77974 53 HIS H C 1
ATOM 7919 O O . HIS H 8 53 ? 150.00400 147.45300 79.90300 1.000 209.77974 53 HIS H O 1
ATOM 7921 N N . LEU H 8 54 ? 151.19400 145.97700 78.69000 1.000 219.80430 54 LEU H N 1
ATOM 7922 C CA . LEU H 8 54 ? 152.53400 146.33700 79.15000 1.000 219.80430 54 LEU H CA 1
ATOM 7923 C C . LEU H 8 54 ? 153.39800 147.00900 78.07600 1.000 219.80430 54 LEU H C 1
ATOM 7924 O O . LEU H 8 54 ? 154.52600 146.58700 77.81400 1.000 219.80430 54 LEU H O 1
ATOM 7926 N N . ALA H 8 55 ? 152.88000 148.05300 77.41600 1.000 123.60861 55 ALA H N 1
ATOM 7927 C CA . ALA H 8 55 ? 153.74700 148.98400 76.68100 1.000 123.60861 55 ALA H CA 1
ATOM 7928 C C . ALA H 8 55 ? 153.02800 150.32800 76.59100 1.000 123.60861 55 ALA H C 1
ATOM 7929 O O . ALA H 8 55 ? 152.13400 150.50000 75.76000 1.000 123.60861 55 ALA H O 1
ATOM 7931 N N . LEU H 8 56 ? 153.44800 151.28100 77.41400 1.000 84.93390 56 LEU H N 1
ATOM 7932 C CA . LEU H 8 56 ? 152.82100 152.59000 77.44600 1.000 84.93390 56 LEU H CA 1
ATOM 7933 C C . LEU H 8 56 ? 153.25000 153.42200 76.26000 1.000 84.93390 56 LEU H C 1
ATOM 7934 O O . LEU H 8 56 ? 154.28600 153.17700 75.65200 1.000 84.93390 56 LEU H O 1
ATOM 7936 N N . SER H 8 57 ? 152.45200 154.44900 75.96200 1.000 95.86309 57 SER H N 1
ATOM 7937 C CA . SER H 8 57 ? 152.90600 155.46700 75.02900 1.000 95.86309 57 SER H CA 1
ATOM 7938 C C . SER H 8 57 ? 154.35500 155.73300 75.33400 1.000 95.86309 57 SER H C 1
ATOM 7939 O O . SER H 8 57 ? 155.23200 155.62200 74.47500 1.000 95.86309 57 SER H O 1
ATOM 7941 N N . VAL H 8 58 ? 154.61300 156.01300 76.60200 1.000 109.16301 58 VAL H N 1
ATOM 7942 C CA . VAL H 8 58 ? 155.97500 156.00800 77.09400 1.000 109.16301 58 VAL H CA 1
ATOM 7943 C C . VAL H 8 58 ? 156.63100 154.66300 76.81600 1.000 109.16301 58 VAL H C 1
ATOM 7944 O O . VAL H 8 58 ? 157.61200 154.57300 76.07300 1.000 109.16301 58 VAL H O 1
ATOM 7946 N N . MET H 8 59 ? 156.08400 153.59500 77.39300 1.000 82.52519 59 MET H N 1
ATOM 7947 C CA . MET H 8 59 ? 156.81600 152.33700 77.37000 1.000 82.52519 59 MET H CA 1
ATOM 7948 C C . MET H 8 59 ? 156.84200 151.73300 75.98200 1.000 82.52519 59 MET H C 1
ATOM 7949 O O . MET H 8 59 ? 157.85900 151.18500 75.56600 1.000 82.52519 59 MET H O 1
ATOM 7951 N N . LEU H 8 60 ? 155.74400 151.82200 75.24500 1.000 94.94052 60 LEU H N 1
ATOM 7952 C CA . LEU H 8 60 ? 155.77400 151.37000 73.86200 1.000 94.94052 60 LEU H CA 1
ATOM 7953 C C . LEU H 8 60 ? 156.73600 152.21200 73.04400 1.000 94.94052 60 LEU H C 1
ATOM 7954 O O . LEU H 8 60 ? 157.41600 151.70700 72.14300 1.000 94.94052 60 LEU H O 1
ATOM 7956 N N . GLU H 8 61 ? 156.78800 153.50800 73.32300 1.000 109.85370 61 GLU H N 1
ATOM 7957 C CA . GLU H 8 61 ? 157.74100 154.35300 72.62700 1.000 109.85370 61 GLU H CA 1
ATOM 7958 C C . GLU H 8 61 ? 159.15900 153.85800 72.85800 1.000 109.85370 61 GLU H C 1
ATOM 7959 O O . GLU H 8 61 ? 159.90800 153.59700 71.91100 1.000 109.85370 61 GLU H O 1
ATOM 7961 N N . VAL H 8 62 ? 159.52700 153.68200 74.12300 1.000 134.39597 62 VAL H N 1
ATOM 7962 C CA . VAL H 8 62 ? 160.85800 153.19200 74.45400 1.000 134.39597 62 VAL H CA 1
ATOM 7963 C C . VAL H 8 62 ? 161.04900 151.80500 73.90400 1.000 134.39597 62 VAL H C 1
ATOM 7964 O O . VAL H 8 62 ? 162.17300 151.36900 73.66800 1.000 134.39597 62 VAL H O 1
ATOM 7966 N N . ALA H 8 63 ? 159.96300 151.06900 73.75400 1.000 130.29751 63 ALA H N 1
ATOM 7967 C CA . ALA H 8 63 ? 160.04100 149.78500 73.09600 1.000 130.29751 63 ALA H CA 1
ATOM 7968 C C . ALA H 8 63 ? 160.57700 149.95900 71.69200 1.000 130.29751 63 ALA H C 1
ATOM 7969 O O . ALA H 8 63 ? 161.58300 149.35800 71.32800 1.000 130.29751 63 ALA H O 1
ATOM 7971 N N . LEU H 8 64 ? 159.90700 150.78000 70.88900 1.000 135.25283 64 LEU H N 1
ATOM 7972 C CA . LEU H 8 64 ? 160.41600 151.06900 69.55100 1.000 135.25283 64 LEU H CA 1
ATOM 7973 C C . LEU H 8 64 ? 161.84100 151.59500 69.60900 1.000 135.25283 64 LEU H C 1
ATOM 7974 O O . LEU H 8 64 ? 162.64900 151.33700 68.71000 1.000 135.25283 64 LEU H O 1
ATOM 7976 N N . ASN H 8 65 ? 162.15600 152.36100 70.64500 1.000 177.94851 65 ASN H N 1
ATOM 7977 C CA . ASN H 8 65 ? 163.51900 152.84000 70.81900 1.000 177.94851 65 ASN H CA 1
ATOM 7978 C C . ASN H 8 65 ? 164.47900 151.67200 70.96000 1.000 177.94851 65 ASN H C 1
ATOM 7979 O O . ASN H 8 65 ? 165.38800 151.47800 70.13900 1.000 177.94851 65 ASN H O 1
ATOM 7981 N N . GLN H 8 66 ? 164.27100 150.87800 72.00600 1.000 180.48538 66 GLN H N 1
ATOM 7982 C CA . GLN H 8 66 ? 165.02200 149.65900 72.22700 1.000 180.48538 66 GLN H CA 1
ATOM 7983 C C . GLN H 8 66 ? 165.05100 148.81400 70.97400 1.000 180.48538 66 GLN H C 1
ATOM 7984 O O . GLN H 8 66 ? 166.02400 148.10700 70.72200 1.000 180.48538 66 GLN H O 1
ATOM 7986 N N . VAL H 8 67 ? 163.99500 148.88200 70.17500 1.000 190.49199 67 VAL H N 1
ATOM 7987 C CA . VAL H 8 67 ? 163.93900 148.11600 68.94200 1.000 190.49199 67 VAL H CA 1
ATOM 7988 C C . VAL H 8 67 ? 165.00700 148.61300 67.99100 1.000 190.49199 67 VAL H C 1
ATOM 7989 O O . VAL H 8 67 ? 165.93500 147.88300 67.63100 1.000 190.49199 67 VAL H O 1
ATOM 7991 N N . ASP H 8 68 ? 164.90500 149.88300 67.60900 1.000 230.25942 68 ASP H N 1
ATOM 7992 C CA . ASP H 8 68 ? 165.87300 150.45600 66.69000 1.000 230.25942 68 ASP H CA 1
ATOM 7993 C C . ASP H 8 68 ? 167.29000 150.16700 67.16200 1.000 230.25942 68 ASP H C 1
ATOM 7994 O O . ASP H 8 68 ? 168.17400 149.87100 66.35400 1.000 230.25942 68 ASP H O 1
ATOM 7996 N N . VAL H 8 69 ? 167.50200 150.16000 68.47600 1.000 262.31069 69 VAL H N 1
ATOM 7997 C CA . VAL H 8 69 ? 168.86300 150.07700 69.00000 1.000 262.31069 69 VAL H CA 1
ATOM 7998 C C . VAL H 8 69 ? 169.33800 148.63100 69.07300 1.000 262.31069 69 VAL H C 1
ATOM 7999 O O . VAL H 8 69 ? 170.33200 148.25300 68.44500 1.000 262.31069 69 VAL H O 1
ATOM 8001 N N . TRP H 8 70 ? 168.65000 147.80800 69.85900 1.000 249.95391 70 TRP H N 1
ATOM 8002 C CA . TRP H 8 70 ? 169.05700 146.42100 70.02400 1.000 249.95391 70 TRP H CA 1
ATOM 8003 C C . TRP H 8 70 ? 169.04400 145.67800 68.70000 1.000 249.95391 70 TRP H C 1
ATOM 8004 O O . TRP H 8 70 ? 169.89400 144.81400 68.46200 1.000 249.95391 70 TRP H O 1
ATOM 8006 N N . GLY H 8 71 ? 168.08700 145.98400 67.82100 1.000 264.48282 71 GLY H N 1
ATOM 8007 C CA . GLY H 8 71 ? 168.12600 145.39500 66.50000 1.000 264.48282 71 GLY H CA 1
ATOM 8008 C C . GLY H 8 71 ? 169.18700 146.03400 65.63900 1.000 264.48282 71 GLY H C 1
ATOM 8009 O O . GLY H 8 71 ? 169.79500 145.36600 64.80000 1.000 264.48282 71 GLY H O 1
ATOM 8010 N N . ALA H 8 72 ? 169.43100 147.32900 65.83500 1.000 300.98039 72 ALA H N 1
ATOM 8011 C CA . ALA H 8 72 ? 170.65900 147.91500 65.32600 1.000 300.98039 72 ALA H CA 1
ATOM 8012 C C . ALA H 8 72 ? 171.85500 147.24500 65.97800 1.000 300.98039 72 ALA H C 1
ATOM 8013 O O . ALA H 8 72 ? 172.86300 146.97300 65.31900 1.000 300.98039 72 ALA H O 1
ATOM 8015 N N . GLN H 8 73 ? 171.74500 146.94000 67.27300 1.000 320.11273 73 GLN H N 1
ATOM 8016 C CA . GLN H 8 73 ? 172.74700 146.11600 67.93200 1.000 320.11273 73 GLN H CA 1
ATOM 8017 C C . GLN H 8 73 ? 172.71700 144.67600 67.45100 1.000 320.11273 73 GLN H C 1
ATOM 8018 O O . GLN H 8 73 ? 173.50200 143.85800 67.94200 1.000 320.11273 73 GLN H O 1
ATOM 8020 N N . ALA H 8 74 ? 171.82400 144.34300 66.52100 1.000 308.18527 74 ALA H N 1
ATOM 8021 C CA . ALA H 8 74 ? 171.77800 143.01400 65.94300 1.000 308.18527 74 ALA H CA 1
ATOM 8022 C C . ALA H 8 74 ? 171.70000 143.01800 64.42400 1.000 308.18527 74 ALA H C 1
ATOM 8023 O O . ALA H 8 74 ? 171.73600 141.94000 63.82100 1.000 308.18527 74 ALA H O 1
ATOM 8025 N N . GLY H 8 75 ? 171.60300 144.18200 63.78900 1.000 272.57069 75 GLY H N 1
ATOM 8026 C CA . GLY H 8 75 ? 171.36100 144.21400 62.35500 1.000 272.57069 75 GLY H CA 1
ATOM 8027 C C . GLY H 8 75 ? 170.08500 143.49000 61.99000 1.000 272.57069 75 GLY H C 1
ATOM 8028 O O . GLY H 8 75 ? 170.00500 142.86300 60.92600 1.000 272.57069 75 GLY H O 1
ATOM 8029 N N . LEU H 8 76 ? 169.08000 143.57200 62.85200 1.000 217.34176 76 LEU H N 1
ATOM 8030 C CA . LEU H 8 76 ? 167.90000 142.72800 62.75300 1.000 217.34176 76 LEU H CA 1
ATOM 8031 C C . LEU H 8 76 ? 166.92500 143.28300 61.71700 1.000 217.34176 76 LEU H C 1
ATOM 8032 O O . LEU H 8 76 ? 167.25000 144.17600 60.93200 1.000 217.34176 76 LEU H O 1
ATOM 8034 N N . VAL H 8 77 ? 165.71800 142.71900 61.68900 1.000 189.34656 77 VAL H N 1
ATOM 8035 C CA . VAL H 8 77 ? 164.62600 143.18800 60.84100 1.000 189.34656 77 VAL H CA 1
ATOM 8036 C C . VAL H 8 77 ? 163.34000 143.11600 61.65400 1.000 189.34656 77 VAL H C 1
ATOM 8037 O O . VAL H 8 77 ? 162.98300 142.04700 62.16100 1.000 189.34656 77 VAL H O 1
ATOM 8039 N N . VAL H 8 78 ? 162.64600 144.24800 61.78300 1.000 183.60045 78 VAL H N 1
ATOM 8040 C CA . VAL H 8 78 ? 161.50800 144.33800 62.69300 1.000 183.60045 78 VAL H CA 1
ATOM 8041 C C . VAL H 8 78 ? 160.35700 143.50500 62.15500 1.000 183.60045 78 VAL H C 1
ATOM 8042 O O . VAL H 8 78 ? 159.98200 143.61800 60.98200 1.000 183.60045 78 VAL H O 1
ATOM 8044 N N . ALA H 8 79 ? 159.80100 142.64400 63.00400 1.000 181.43218 79 ALA H N 1
ATOM 8045 C CA . ALA H 8 79 ? 158.66800 141.82200 62.60200 1.000 181.43218 79 ALA H CA 1
ATOM 8046 C C . ALA H 8 79 ? 157.40200 142.12500 63.39200 1.000 181.43218 79 ALA H C 1
ATOM 8047 O O . ALA H 8 79 ? 156.38700 142.48300 62.78800 1.000 181.43218 79 ALA H O 1
ATOM 8049 N N . GLY H 8 80 ? 157.42700 142.02500 64.71500 1.000 131.19286 80 GLY H N 1
ATOM 8050 C CA . GLY H 8 80 ? 156.18200 142.22800 65.44500 1.000 131.19286 80 GLY H CA 1
ATOM 8051 C C . GLY H 8 80 ? 156.25100 141.65600 66.85500 1.000 131.19286 80 GLY H C 1
ATOM 8052 O O . GLY H 8 80 ? 157.31300 141.62300 67.47600 1.000 131.19286 80 GLY H O 1
ATOM 8053 N N . TYR H 8 81 ? 155.08900 141.21500 67.33500 1.000 116.90967 81 TYR H N 1
ATOM 8054 C CA . TYR H 8 81 ? 154.88900 140.85900 68.73300 1.000 116.90967 81 TYR H CA 1
ATOM 8055 C C . TYR H 8 81 ? 154.54800 139.38400 68.86600 1.000 116.90967 81 TYR H C 1
ATOM 8056 O O . TYR H 8 81 ? 153.63700 138.89000 68.19600 1.000 116.90967 81 TYR H O 1
ATOM 8058 N N . TYR H 8 82 ? 155.27400 138.68900 69.73500 1.000 164.16381 82 TYR H N 1
ATOM 8059 C CA . TYR H 8 82 ? 154.89600 137.35900 70.19900 1.000 164.16381 82 TYR H CA 1
ATOM 8060 C C . TYR H 8 82 ? 154.54000 137.50000 71.67200 1.000 164.16381 82 TYR H C 1
ATOM 8061 O O . TYR H 8 82 ? 155.35500 137.25400 72.56100 1.000 164.16381 82 TYR H O 1
ATOM 8063 N N . HIS H 8 83 ? 153.29700 137.87800 71.92200 1.000 221.27011 83 HIS H N 1
ATOM 8064 C CA . HIS H 8 83 ? 152.82300 138.28800 73.23200 1.000 221.27011 83 HIS H CA 1
ATOM 8065 C C . HIS H 8 83 ? 151.90500 137.21200 73.80200 1.000 221.27011 83 HIS H C 1
ATOM 8066 O O . HIS H 8 83 ? 151.73200 136.13900 73.21800 1.000 221.27011 83 HIS H O 1
ATOM 8068 N N . ALA H 8 84 ? 151.32300 137.50100 74.96700 1.000 282.18071 84 ALA H N 1
ATOM 8069 C CA . ALA H 8 84 ? 150.54800 136.51700 75.71800 1.000 282.18071 84 ALA H CA 1
ATOM 8070 C C . ALA H 8 84 ? 149.22300 137.11800 76.16400 1.000 282.18071 84 ALA H C 1
ATOM 8071 O O . ALA H 8 84 ? 149.20100 138.06900 76.95300 1.000 282.18071 84 ALA H O 1
ATOM 8073 N N . ASN H 8 85 ? 148.12700 136.55500 75.66600 1.000 242.94372 85 ASN H N 1
ATOM 8074 C CA . ASN H 8 85 ? 146.79300 136.91000 76.12700 1.000 242.94372 85 ASN H CA 1
ATOM 8075 C C . ASN H 8 85 ? 146.48500 136.12400 77.40000 1.000 242.94372 85 ASN H C 1
ATOM 8076 O O . ASN H 8 85 ? 147.36400 135.51400 78.01500 1.000 242.94372 85 ASN H O 1
ATOM 8078 N N . ALA H 8 86 ? 145.22200 136.13300 77.81300 1.000 226.14687 86 ALA H N 1
ATOM 8079 C CA . ALA H 8 86 ? 144.82300 135.63600 79.12200 1.000 226.14687 86 ALA H CA 1
ATOM 8080 C C . ALA H 8 86 ? 143.94300 134.39500 79.07200 1.000 226.14687 86 ALA H C 1
ATOM 8081 O O . ALA H 8 86 ? 144.21300 133.42400 79.78500 1.000 226.14687 86 ALA H O 1
ATOM 8083 N N . ALA H 8 87 ? 142.89200 134.40500 78.25100 1.000 212.49123 87 ALA H N 1
ATOM 8084 C CA . ALA H 8 87 ? 141.85200 133.38300 78.31300 1.000 212.49123 87 ALA H CA 1
ATOM 8085 C C . ALA H 8 87 ? 142.41700 131.97200 78.17800 1.000 212.49123 87 ALA H C 1
ATOM 8086 O O . ALA H 8 87 ? 143.47000 131.74900 77.57500 1.000 212.49123 87 ALA H O 1
ATOM 8088 N N . VAL H 8 88 ? 141.67200 131.01900 78.74800 1.000 206.72711 88 VAL H N 1
ATOM 8089 C CA . VAL H 8 88 ? 142.10900 129.62900 78.87000 1.000 206.72711 88 VAL H CA 1
ATOM 8090 C C . VAL H 8 88 ? 142.64700 129.09200 77.55300 1.000 206.72711 88 VAL H C 1
ATOM 8091 O O . VAL H 8 88 ? 143.57600 128.27700 77.53100 1.000 206.72711 88 VAL H O 1
ATOM 8093 N N . ASN H 8 89 ? 142.05200 129.50800 76.44200 1.000 177.42587 89 ASN H N 1
ATOM 8094 C CA . ASN H 8 89 ? 142.52800 129.13600 75.11700 1.000 177.42587 89 ASN H CA 1
ATOM 8095 C C . ASN H 8 89 ? 142.72800 130.36300 74.23500 1.000 177.42587 89 ASN H C 1
ATOM 8096 O O . ASN H 8 89 ? 142.62900 130.26700 73.01000 1.000 177.42587 89 ASN H O 1
ATOM 8098 N N . ASP H 8 90 ? 142.98600 131.52000 74.84800 1.000 186.22210 90 ASP H N 1
ATOM 8099 C CA . ASP H 8 90 ? 143.03500 132.79600 74.13600 1.000 186.22210 90 ASP H CA 1
ATOM 8100 C C . ASP H 8 90 ? 143.89900 132.71500 72.88600 1.000 186.22210 90 ASP H C 1
ATOM 8101 O O . ASP H 8 90 ? 145.10000 132.44400 72.96500 1.000 186.22210 90 ASP H O 1
ATOM 8103 N N . GLN H 8 91 ? 143.27900 132.95700 71.73100 1.000 187.82058 91 GLN H N 1
ATOM 8104 C CA . GLN H 8 91 ? 144.00100 132.96700 70.46400 1.000 187.82058 91 GLN H CA 1
ATOM 8105 C C . GLN H 8 91 ? 143.70600 134.21400 69.64300 1.000 187.82058 91 GLN H C 1
ATOM 8106 O O . GLN H 8 91 ? 144.53300 134.63600 68.82900 1.000 187.82058 91 GLN H O 1
ATOM 8108 N N . SER H 8 92 ? 142.53900 134.81100 69.84600 1.000 203.03396 92 SER H N 1
ATOM 8109 C CA . SER H 8 92 ? 142.21300 136.01700 69.11400 1.000 203.03396 92 SER H CA 1
ATOM 8110 C C . SER H 8 92 ? 142.97000 137.20800 69.68400 1.000 203.03396 92 SER H C 1
ATOM 8111 O O . SER H 8 92 ? 143.41100 137.18900 70.83500 1.000 203.03396 92 SER H O 1
ATOM 8113 N N . PRO H 8 93 ? 143.13000 138.26100 68.89500 1.000 186.46087 93 PRO H N 1
ATOM 8114 C CA . PRO H 8 93 ? 143.84800 139.44100 69.38900 1.000 186.46087 93 PRO H CA 1
ATOM 8115 C C . PRO H 8 93 ? 142.91900 140.46500 70.01000 1.000 186.46087 93 PRO H C 1
ATOM 8116 O O . PRO H 8 93 ? 141.69600 140.29700 70.00600 1.000 186.46087 93 PRO H O 1
ATOM 8118 N N . GLY H 8 94 ? 143.49800 141.53200 70.54600 1.000 184.10225 94 GLY H N 1
ATOM 8119 C CA . GLY H 8 94 ? 142.73000 142.63900 71.05100 1.000 184.10225 94 GLY H CA 1
ATOM 8120 C C . GLY H 8 94 ? 143.08400 143.90300 70.30300 1.000 184.10225 94 GLY H C 1
ATOM 8121 O O . GLY H 8 94 ? 144.07900 143.95100 69.57100 1.000 184.10225 94 GLY H O 1
ATOM 8122 N N . PRO H 8 95 ? 142.25800 144.94500 70.44900 1.000 211.48452 95 PRO H N 1
ATOM 8123 C CA . PRO H 8 95 ? 142.59900 146.24000 69.83500 1.000 211.48452 95 PRO H CA 1
ATOM 8124 C C . PRO H 8 95 ? 144.03500 146.64100 70.09200 1.000 211.48452 95 PRO H C 1
ATOM 8125 O O . PRO H 8 95 ? 144.68500 147.23800 69.22800 1.000 211.48452 95 PRO H O 1
ATOM 8127 N N . LEU H 8 96 ? 144.54700 146.30700 71.27600 1.000 222.08969 96 LEU H N 1
ATOM 8128 C CA . LEU H 8 96 ? 145.96700 146.46500 71.55300 1.000 222.08969 96 LEU H CA 1
ATOM 8129 C C . LEU H 8 96 ? 146.80700 145.67100 70.56100 1.000 222.08969 96 LEU H C 1
ATOM 8130 O O . LEU H 8 96 ? 147.58700 146.23800 69.78900 1.000 222.08969 96 LEU H O 1
ATOM 8132 N N . ALA H 8 97 ? 146.65100 144.34600 70.56600 1.000 211.17180 97 ALA H N 1
ATOM 8133 C CA . ALA H 8 97 ? 147.38300 143.51900 69.61800 1.000 211.17180 97 ALA H CA 1
ATOM 8134 C C . ALA H 8 97 ? 147.01400 143.86700 68.18700 1.000 211.17180 97 ALA H C 1
ATOM 8135 O O . ALA H 8 97 ? 147.83500 143.71200 67.27600 1.000 211.17180 97 ALA H O 1
ATOM 8137 N N . LEU H 8 98 ? 145.78700 144.34000 67.97200 1.000 207.95909 98 LEU H N 1
ATOM 8138 C CA . LEU H 8 98 ? 145.37600 144.77100 66.64200 1.000 207.95909 98 LEU H CA 1
ATOM 8139 C C . LEU H 8 98 ? 146.27600 145.88900 66.13800 1.000 207.95909 98 LEU H C 1
ATOM 8140 O O . LEU H 8 98 ? 146.89200 145.77600 65.07400 1.000 207.95909 98 LEU H O 1
ATOM 8142 N N . LYS H 8 99 ? 146.35300 146.98800 66.88900 1.000 214.01701 99 LYS H N 1
ATOM 8143 C CA . LYS H 8 99 ? 147.23900 148.08000 66.50700 1.000 214.01701 99 LYS H CA 1
ATOM 8144 C C . LYS H 8 99 ? 148.69000 147.63000 66.48400 1.000 214.01701 99 LYS H C 1
ATOM 8145 O O . LYS H 8 99 ? 149.48400 148.14200 65.68900 1.000 214.01701 99 LYS H O 1
ATOM 8147 N N . ILE H 8 100 ? 149.05200 146.67700 67.34500 1.000 236.21699 100 ILE H N 1
ATOM 8148 C CA . ILE H 8 100 ? 150.40500 146.13000 67.33100 1.000 236.21699 100 ILE H CA 1
ATOM 8149 C C . ILE H 8 100 ? 150.72700 145.57800 65.95200 1.000 236.21699 100 ILE H C 1
ATOM 8150 O O . ILE H 8 100 ? 151.69000 145.99400 65.29800 1.000 236.21699 100 ILE H O 1
ATOM 8152 N N . ALA H 8 101 ? 149.91100 144.63300 65.49100 1.000 239.18023 101 ALA H N 1
ATOM 8153 C CA . ALA H 8 101 ? 150.11800 144.05000 64.17300 1.000 239.18023 101 ALA H CA 1
ATOM 8154 C C . ALA H 8 101 ? 149.96900 145.08600 63.07000 1.000 239.18023 101 ALA H C 1
ATOM 8155 O O . ALA H 8 101 ? 150.67800 145.02300 62.06300 1.000 239.18023 101 ALA H O 1
ATOM 8157 N N . GLY H 8 102 ? 149.06400 146.04800 63.24200 1.000 253.30440 102 GLY H N 1
ATOM 8158 C CA . GLY H 8 102 ? 148.88100 147.06400 62.22000 1.000 253.30440 102 GLY H CA 1
ATOM 8159 C C . GLY H 8 102 ? 150.12800 147.89500 62.01000 1.000 253.30440 102 GLY H C 1
ATOM 8160 O O . GLY H 8 102 ? 150.57100 148.10600 60.87900 1.000 253.30440 102 GLY H O 1
ATOM 8161 N N . ARG H 8 103 ? 150.71100 148.38000 63.10300 1.000 277.44593 103 ARG H N 1
ATOM 8162 C CA . ARG H 8 103 ? 151.96900 149.10500 63.00400 1.000 277.44593 103 ARG H CA 1
ATOM 8163 C C . ARG H 8 103 ? 153.09000 148.20100 62.50600 1.000 277.44593 103 ARG H C 1
ATOM 8164 O O . ARG H 8 103 ? 153.91100 148.61700 61.68100 1.000 277.44593 103 ARG H O 1
ATOM 8166 N N . ILE H 8 104 ? 153.13100 146.95200 62.97800 1.000 275.93363 104 ILE H N 1
ATOM 8167 C CA . ILE H 8 104 ? 154.19500 146.04600 62.56900 1.000 275.93363 104 ILE H CA 1
ATOM 8168 C C . ILE H 8 104 ? 154.07800 145.65700 61.10500 1.000 275.93363 104 ILE H C 1
ATOM 8169 O O . ILE H 8 104 ? 155.03800 145.13100 60.52900 1.000 275.93363 104 ILE H O 1
ATOM 8171 N N . ALA H 8 105 ? 152.91500 145.88500 60.49100 1.000 278.45672 105 ALA H N 1
ATOM 8172 C CA . ALA H 8 105 ? 152.76800 145.60800 59.06700 1.000 278.45672 105 ALA H CA 1
ATOM 8173 C C . ALA H 8 105 ? 153.81300 146.34500 58.24400 1.000 278.45672 105 ALA H C 1
ATOM 8174 O O . ALA H 8 105 ? 154.22600 145.86000 57.18600 1.000 278.45672 105 ALA H O 1
ATOM 8176 N N . GLU H 8 106 ? 154.26000 147.50800 58.71300 1.000 245.47987 106 GLU H N 1
ATOM 8177 C CA . GLU H 8 106 ? 155.36200 148.18300 58.04700 1.000 245.47987 106 GLU H CA 1
ATOM 8178 C C . GLU H 8 106 ? 156.70000 147.58500 58.44600 1.000 245.47987 106 GLU H C 1
ATOM 8179 O O . GLU H 8 106 ? 157.63800 147.58000 57.64100 1.000 245.47987 106 GLU H O 1
ATOM 8181 N N . PHE H 8 107 ? 156.79800 147.07800 59.67600 1.000 230.41902 107 PHE H N 1
ATOM 8182 C CA . PHE H 8 107 ? 158.03300 146.45200 60.13100 1.000 230.41902 107 PHE H CA 1
ATOM 8183 C C . PHE H 8 107 ? 158.45600 145.33100 59.19400 1.000 230.41902 107 PHE H C 1
ATOM 8184 O O . PHE H 8 107 ? 159.62500 145.24100 58.80300 1.000 230.41902 107 PHE H O 1
ATOM 8186 N N . PHE H 8 108 ? 157.51800 144.47600 58.80700 1.000 264.40185 108 PHE H N 1
ATOM 8187 C CA . PHE H 8 108 ? 157.89500 143.33000 57.99400 1.000 264.40185 108 PHE H CA 1
ATOM 8188 C C . PHE H 8 108 ? 156.89200 143.04300 56.88200 1.000 264.40185 108 PHE H C 1
ATOM 8189 O O . PHE H 8 108 ? 155.79400 143.61300 56.86000 1.000 264.40185 108 PHE H O 1
ATOM 8191 N N . PRO H 8 109 ? 157.25100 142.17200 55.93400 1.000 383.91516 109 PRO H N 1
ATOM 8192 C CA . PRO H 8 109 ? 156.39200 141.91300 54.76700 1.000 383.91516 109 PRO H CA 1
ATOM 8193 C C . PRO H 8 109 ? 155.15900 141.04400 55.00700 1.000 383.91516 109 PRO H C 1
ATOM 8194 O O . PRO H 8 109 ? 154.08200 141.34900 54.48600 1.000 383.91516 109 PRO H O 1
ATOM 8196 N N . ASP H 8 110 ? 155.29200 139.96700 55.78500 1.000 382.90691 110 ASP H N 1
ATOM 8197 C CA . ASP H 8 110 ? 154.38700 138.82100 55.68100 1.000 382.90691 110 ASP H CA 1
ATOM 8198 C C . ASP H 8 110 ? 153.68100 138.46900 56.98800 1.000 382.90691 110 ASP H C 1
ATOM 8199 O O . ASP H 8 110 ? 153.73500 137.31700 57.42900 1.000 382.90691 110 ASP H O 1
ATOM 8201 N N . ALA H 8 111 ? 153.03200 139.45900 57.60500 1.000 330.43018 111 ALA H N 1
ATOM 8202 C CA . ALA H 8 111 ? 152.39000 139.33800 58.91300 1.000 330.43018 111 ALA H CA 1
ATOM 8203 C C . ALA H 8 111 ? 151.69900 137.99500 59.12500 1.000 330.43018 111 ALA H C 1
ATOM 8204 O O . ALA H 8 111 ? 150.94600 137.52000 58.27200 1.000 330.43018 111 ALA H O 1
ATOM 8206 N N . VAL H 8 112 ? 151.98800 137.38400 60.27300 1.000 286.85743 112 VAL H N 1
ATOM 8207 C CA . VAL H 8 112 ? 151.35500 136.15500 60.73900 1.000 286.85743 112 VAL H CA 1
ATOM 8208 C C . VAL H 8 112 ? 150.91800 136.37300 62.18100 1.000 286.85743 112 VAL H C 1
ATOM 8209 O O . VAL H 8 112 ? 150.99500 137.49400 62.69600 1.000 286.85743 112 VAL H O 1
ATOM 8211 N N . LEU H 8 113 ? 150.44500 135.31800 62.83900 1.000 256.25284 113 LEU H N 1
ATOM 8212 C CA . LEU H 8 113 ? 150.07600 135.39900 64.24300 1.000 256.25284 113 LEU H CA 1
ATOM 8213 C C . LEU H 8 113 ? 150.28300 134.04300 64.89900 1.000 256.25284 113 LEU H C 1
ATOM 8214 O O . LEU H 8 113 ? 150.33000 133.00900 64.23200 1.000 256.25284 113 LEU H O 1
ATOM 8216 N N . ILE H 8 114 ? 150.37500 134.05900 66.22900 1.000 266.64597 114 ILE H N 1
ATOM 8217 C CA . ILE H 8 114 ? 150.63000 132.86400 67.02100 1.000 266.64597 114 ILE H CA 1
ATOM 8218 C C . ILE H 8 114 ? 149.57300 132.76700 68.11100 1.000 266.64597 114 ILE H C 1
ATOM 8219 O O . ILE H 8 114 ? 148.96600 133.76100 68.51600 1.000 266.64597 114 ILE H O 1
ATOM 8221 N N . MET H 8 115 ? 149.34900 131.54100 68.57600 1.000 261.71205 115 MET H N 1
ATOM 8222 C CA . MET H 8 115 ? 148.31200 131.28200 69.56300 1.000 261.71205 115 MET H CA 1
ATOM 8223 C C . MET H 8 115 ? 148.73700 130.14400 70.48300 1.000 261.71205 115 MET H C 1
ATOM 8224 O O . MET H 8 115 ? 149.60900 129.33500 70.14700 1.000 261.71205 115 MET H O 1
ATOM 8226 N N . LEU H 8 116 ? 148.08700 130.09100 71.64700 1.000 224.27067 116 LEU H N 1
ATOM 8227 C CA . LEU H 8 116 ? 148.37000 129.13000 72.70800 1.000 224.27067 116 LEU H CA 1
ATOM 8228 C C . LEU H 8 116 ? 147.27800 129.21900 73.76900 1.000 224.27067 116 LEU H C 1
ATOM 8229 O O . LEU H 8 116 ? 146.71400 130.29200 74.00400 1.000 224.27067 116 LEU H O 1
ATOM 8231 N N . ASP H 8 117 ? 146.99100 128.08700 74.41200 1.000 218.00396 117 ASP H N 1
ATOM 8232 C CA . ASP H 8 117 ? 145.97600 128.07300 75.45400 1.000 218.00396 117 ASP H CA 1
ATOM 8233 C C . ASP H 8 117 ? 146.56100 128.57900 76.76800 1.000 218.00396 117 ASP H C 1
ATOM 8234 O O . ASP H 8 117 ? 147.77200 128.54100 76.99300 1.000 218.00396 117 ASP H O 1
ATOM 8236 N N . ASN H 8 118 ? 145.68300 129.05400 77.64800 1.000 242.88763 118 ASN H N 1
ATOM 8237 C CA . ASN H 8 118 ? 146.11500 129.60100 78.92900 1.000 242.88763 118 ASN H CA 1
ATOM 8238 C C . ASN H 8 118 ? 145.20500 129.14300 80.06100 1.000 242.88763 118 ASN H C 1
ATOM 8239 O O . ASN H 8 118 ? 144.87700 129.91800 80.96500 1.000 242.88763 118 ASN H O 1
ATOM 8241 N N . GLN H 8 119 ? 144.77300 127.88300 80.03000 1.000 252.08010 119 GLN H N 1
ATOM 8242 C CA . GLN H 8 119 ? 143.82200 127.39800 81.02800 1.000 252.08010 119 GLN H CA 1
ATOM 8243 C C . GLN H 8 119 ? 144.38500 127.37300 82.44600 1.000 252.08010 119 GLN H C 1
ATOM 8244 O O . GLN H 8 119 ? 143.66200 127.00600 83.37900 1.000 252.08010 119 GLN H O 1
ATOM 8246 N N . LYS H 8 120 ? 145.63800 127.76700 82.63500 1.000 301.44238 120 LYS H N 1
ATOM 8247 C CA . LYS H 8 120 ? 146.31300 127.62300 83.91600 1.000 301.44238 120 LYS H CA 1
ATOM 8248 C C . LYS H 8 120 ? 145.84200 128.64900 84.93500 1.000 301.44238 120 LYS H C 1
ATOM 8249 O O . LYS H 8 120 ? 146.51900 128.86800 85.94200 1.000 301.44238 120 LYS H O 1
ATOM 8251 N N . LEU H 8 121 ? 144.71100 129.30600 84.67800 1.000 315.09499 121 LEU H N 1
ATOM 8252 C CA . LEU H 8 121 ? 144.17800 130.24400 85.65700 1.000 315.09499 121 LEU H CA 1
ATOM 8253 C C . LEU H 8 121 ? 144.10600 129.59000 87.02500 1.000 315.09499 121 LEU H C 1
ATOM 8254 O O . LEU H 8 121 ? 144.67500 130.08600 88.00300 1.000 315.09499 121 LEU H O 1
ATOM 8256 N N . VAL H 8 122 ? 143.40000 128.47400 87.11000 1.000 348.12626 122 VAL H N 1
ATOM 8257 C CA . VAL H 8 122 ? 143.51500 127.58100 88.25500 1.000 348.12626 122 VAL H CA 1
ATOM 8258 C C . VAL H 8 122 ? 144.71500 126.66700 88.04500 1.000 348.12626 122 VAL H C 1
ATOM 8259 O O . VAL H 8 122 ? 145.47900 126.41600 88.98700 1.000 348.12626 122 VAL H O 1
ATOM 8261 N N . PRO H 8 123 ? 144.91600 126.15500 86.84000 1.000 351.89277 123 PRO H N 1
ATOM 8262 C CA . PRO H 8 123 ? 145.79300 124.99700 86.65000 1.000 351.89277 123 PRO H CA 1
ATOM 8263 C C . PRO H 8 123 ? 147.26200 125.38900 86.52300 1.000 351.89277 123 PRO H C 1
ATOM 8264 O O . PRO H 8 123 ? 147.63000 126.55500 86.59300 1.000 351.89277 123 PRO H O 1
ATOM 8266 N N . GLN H 8 124 ? 148.10700 124.36600 86.37100 1.000 321.87122 124 GLN H N 1
ATOM 8267 C CA . GLN H 8 124 ? 149.53600 124.52500 86.09500 1.000 321.87122 124 GLN H CA 1
ATOM 8268 C C . GLN H 8 124 ? 149.90800 123.56300 84.97700 1.000 321.87122 124 GLN H C 1
ATOM 8269 O O . GLN H 8 124 ? 150.34100 122.43100 85.23500 1.000 321.87122 124 GLN H O 1
ATOM 8271 N N . PRO H 8 125 ? 149.78500 123.98200 83.72500 1.000 236.58863 125 PRO H N 1
ATOM 8272 C CA . PRO H 8 125 ? 149.79200 123.02300 82.62000 1.000 236.58863 125 PRO H CA 1
ATOM 8273 C C . PRO H 8 125 ? 151.18800 122.77100 82.06300 1.000 236.58863 125 PRO H C 1
ATOM 8274 O O . PRO H 8 125 ? 152.16900 123.40900 82.44500 1.000 236.58863 125 PRO H O 1
ATOM 8276 N N . ARG H 8 126 ? 151.25300 121.78900 81.16100 1.000 177.57119 126 ARG H N 1
ATOM 8277 C CA . ARG H 8 126 ? 152.46800 121.52400 80.40100 1.000 177.57119 126 ARG H CA 1
ATOM 8278 C C . ARG H 8 126 ? 152.18400 121.17400 78.94100 1.000 177.57119 126 ARG H C 1
ATOM 8279 O O . ARG H 8 126 ? 153.03900 120.56500 78.28800 1.000 177.57119 126 ARG H O 1
ATOM 8281 N N . VAL H 8 127 ? 151.02100 121.53600 78.40700 1.000 168.00306 127 VAL H N 1
ATOM 8282 C CA . VAL H 8 127 ? 150.62600 121.10100 77.06600 1.000 168.00306 127 VAL H CA 1
ATOM 8283 C C . VAL H 8 127 ? 151.34500 121.91600 75.99800 1.000 168.00306 127 VAL H C 1
ATOM 8284 O O . VAL H 8 127 ? 151.51700 123.13200 76.16100 1.000 168.00306 127 VAL H O 1
ATOM 8286 N N . PRO H 8 128 ? 151.76100 121.30500 74.89000 1.000 148.87958 128 PRO H N 1
ATOM 8287 C CA . PRO H 8 128 ? 152.36400 122.07900 73.79800 1.000 148.87958 128 PRO H CA 1
ATOM 8288 C C . PRO H 8 128 ? 151.31000 122.85200 73.02700 1.000 148.87958 128 PRO H C 1
ATOM 8289 O O . PRO H 8 128 ? 150.55900 122.27300 72.22700 1.000 148.87958 128 PRO H O 1
ATOM 8291 N N . PRO H 8 129 ? 151.22500 124.16400 73.24000 1.000 173.20124 129 PRO H N 1
ATOM 8292 C CA . PRO H 8 129 ? 150.13200 124.96700 72.66100 1.000 173.20124 129 PRO H CA 1
ATOM 8293 C C . PRO H 8 129 ? 150.47100 125.72900 71.38100 1.000 173.20124 129 PRO H C 1
ATOM 8294 O O . PRO H 8 129 ? 149.65800 126.56200 70.96800 1.000 173.20124 129 PRO H O 1
ATOM 8296 N N . VAL H 8 130 ? 151.62700 125.49200 70.76100 1.000 215.18828 130 VAL H N 1
ATOM 8297 C CA . VAL H 8 130 ? 152.08600 126.30700 69.63700 1.000 215.18828 130 VAL H CA 1
ATOM 8298 C C . VAL H 8 130 ? 151.12200 126.24300 68.45900 1.000 215.18828 130 VAL H C 1
ATOM 8299 O O . VAL H 8 130 ? 150.96900 125.19500 67.82100 1.000 215.18828 130 VAL H O 1
ATOM 8301 N N . ILE H 8 131 ? 150.47100 127.36900 68.16200 1.000 268.62197 131 ILE H N 1
ATOM 8302 C CA . ILE H 8 131 ? 149.49400 127.46900 67.08400 1.000 268.62197 131 ILE H CA 1
ATOM 8303 C C . ILE H 8 131 ? 149.82300 128.67100 66.20900 1.000 268.62197 131 ILE H C 1
ATOM 8304 O O . ILE H 8 131 ? 150.36800 129.67000 66.68200 1.000 268.62197 131 ILE H O 1
ATOM 8306 N N . VAL H 8 132 ? 149.47300 128.57600 64.92600 1.000 282.32561 132 VAL H N 1
ATOM 8307 C CA . VAL H 8 132 ? 149.79000 129.60400 63.93900 1.000 282.32561 132 VAL H CA 1
ATOM 8308 C C . VAL H 8 132 ? 148.51500 130.02600 63.21700 1.000 282.32561 132 VAL H C 1
ATOM 8309 O O . VAL H 8 132 ? 147.75200 129.17600 62.74500 1.000 282.32561 132 VAL H O 1
ATOM 8311 N N . LEU H 8 133 ? 148.29200 131.33800 63.13100 1.000 273.58150 133 LEU H N 1
ATOM 8312 C CA . LEU H 8 133 ? 147.17900 131.93900 62.39400 1.000 273.58150 133 LEU H CA 1
ATOM 8313 C C . LEU H 8 133 ? 147.76200 133.03600 61.50700 1.000 273.58150 133 LEU H C 1
ATOM 8314 O O . LEU H 8 133 ? 148.02700 134.14100 61.98100 1.000 273.58150 133 LEU H O 1
ATOM 8316 N N . GLU H 8 134 ? 147.94800 132.75000 60.22300 1.000 313.40065 134 GLU H N 1
ATOM 8317 C CA . GLU H 8 134 ? 148.67400 133.67600 59.36300 1.000 313.40065 134 GLU H CA 1
ATOM 8318 C C . GLU H 8 134 ? 147.87500 134.95500 59.15400 1.000 313.40065 134 GLU H C 1
ATOM 8319 O O . GLU H 8 134 ? 146.72000 134.91800 58.72600 1.000 313.40065 134 GLU H O 1
ATOM 8321 N N . ASN H 8 135 ? 148.49200 136.09500 59.46200 1.000 333.97311 135 ASN H N 1
ATOM 8322 C CA . ASN H 8 135 ? 147.84800 137.39100 59.26000 1.000 333.97311 135 ASN H CA 1
ATOM 8323 C C . ASN H 8 135 ? 147.88900 137.73500 57.77100 1.000 333.97311 135 ASN H C 1
ATOM 8324 O O . ASN H 8 135 ? 148.62100 138.61100 57.30700 1.000 333.97311 135 ASN H O 1
ATOM 8326 N N . GLN H 8 136 ? 147.05600 137.02500 57.02200 1.000 345.28498 136 GLN H N 1
ATOM 8327 C CA . GLN H 8 136 ? 146.91500 137.26600 55.59600 1.000 345.28498 136 GLN H CA 1
ATOM 8328 C C . GLN H 8 136 ? 146.06800 138.51200 55.38500 1.000 345.28498 136 GLN H C 1
ATOM 8329 O O . GLN H 8 136 ? 144.99300 138.64900 55.97900 1.000 345.28498 136 GLN H O 1
ATOM 8331 N N . GLY H 8 137 ? 146.55600 139.42200 54.54600 1.000 350.52431 137 GLY H N 1
ATOM 8332 C CA . GLY H 8 137 ? 145.89700 140.70700 54.39300 1.000 350.52431 137 GLY H CA 1
ATOM 8333 C C . GLY H 8 137 ? 145.75000 141.46300 55.69100 1.000 350.52431 137 GLY H C 1
ATOM 8334 O O . GLY H 8 137 ? 144.76500 142.18600 55.87500 1.000 350.52431 137 GLY H O 1
ATOM 8335 N N . LEU H 8 138 ? 146.69400 141.28300 56.61600 1.000 347.83875 138 LEU H N 1
ATOM 8336 C CA . LEU H 8 138 ? 146.70700 141.83500 57.96600 1.000 347.83875 138 LEU H CA 1
ATOM 8337 C C . LEU H 8 138 ? 145.63600 141.22400 58.85500 1.000 347.83875 138 LEU H C 1
ATOM 8338 O O . LEU H 8 138 ? 145.58100 141.55100 60.04500 1.000 347.83875 138 LEU H O 1
ATOM 8340 N N . ARG H 8 139 ? 144.78600 140.34900 58.32800 1.000 352.33834 139 ARG H N 1
ATOM 8341 C CA . ARG H 8 139 ? 143.79600 139.64400 59.12700 1.000 352.33834 139 ARG H CA 1
ATOM 8342 C C . ARG H 8 139 ? 144.35600 138.28500 59.51600 1.000 352.33834 139 ARG H C 1
ATOM 8343 O O . ARG H 8 139 ? 144.77700 137.51400 58.65000 1.000 352.33834 139 ARG H O 1
ATOM 8345 N N . TRP H 8 140 ? 144.33600 137.98100 60.81200 1.000 323.89568 140 TRP H N 1
ATOM 8346 C CA . TRP H 8 140 ? 144.96500 136.76000 61.29700 1.000 323.89568 140 TRP H CA 1
ATOM 8347 C C . TRP H 8 140 ? 144.11900 135.55100 60.93300 1.000 323.89568 140 TRP H C 1
ATOM 8348 O O . TRP H 8 140 ? 143.56300 134.88400 61.81100 1.000 323.89568 140 TRP H O 1
ATOM 8350 N N . VAL H 8 141 ? 144.02400 135.26300 59.63900 1.000 333.02720 141 VAL H N 1
ATOM 8351 C CA . VAL H 8 141 ? 143.28700 134.10300 59.15500 1.000 333.02720 141 VAL H CA 1
ATOM 8352 C C . VAL H 8 141 ? 144.01800 132.85800 59.63900 1.000 333.02720 141 VAL H C 1
ATOM 8353 O O . VAL H 8 141 ? 145.20900 132.68900 59.34500 1.000 333.02720 141 VAL H O 1
ATOM 8355 N N . PRO H 8 142 ? 143.36100 131.97300 60.38600 1.000 314.15797 142 PRO H N 1
ATOM 8356 C CA . PRO H 8 142 ? 144.06200 130.78700 60.89100 1.000 314.15797 142 PRO H CA 1
ATOM 8357 C C . PRO H 8 142 ? 144.55300 129.90100 59.76100 1.000 314.15797 142 PRO H C 1
ATOM 8358 O O . PRO H 8 142 ? 143.75500 129.31600 59.02300 1.000 314.15797 142 PRO H O 1
ATOM 8360 N N . LYS H 8 143 ? 145.87200 129.80700 59.62000 1.000 323.45750 143 LYS H N 1
ATOM 8361 C CA . LYS H 8 143 ? 146.46200 128.99100 58.57400 1.000 323.45750 143 LYS H CA 1
ATOM 8362 C C . LYS H 8 143 ? 146.08400 127.52400 58.76200 1.000 323.45750 143 LYS H C 1
ATOM 8363 O O . LYS H 8 143 ? 145.54100 127.11500 59.79200 1.000 323.45750 143 LYS H O 1
ATOM 8365 N N . ASP H 8 144 ? 146.36500 126.73300 57.72700 1.000 320.65116 144 ASP H N 1
ATOM 8366 C CA . ASP H 8 144 ? 146.14100 125.29600 57.78200 1.000 320.65116 144 ASP H CA 1
ATOM 8367 C C . ASP H 8 144 ? 146.75600 124.71700 59.04600 1.000 320.65116 144 ASP H C 1
ATOM 8368 O O . ASP H 8 144 ? 147.94000 124.92400 59.32300 1.000 320.65116 144 ASP H O 1
ATOM 8370 N N . LYS H 8 145 ? 145.93200 124.01100 59.82600 1.000 327.45111 145 LYS H N 1
ATOM 8371 C CA . LYS H 8 145 ? 146.35700 123.51900 61.13200 1.000 327.45111 145 LYS H CA 1
ATOM 8372 C C . LYS H 8 145 ? 147.67200 122.75700 61.07300 1.000 327.45111 145 LYS H C 1
ATOM 8373 O O . LYS H 8 145 ? 148.35900 122.64700 62.09300 1.000 327.45111 145 LYS H O 1
ATOM 8375 N N . ASN H 8 146 ? 148.03700 122.22000 59.90600 1.000 339.39351 146 ASN H N 1
ATOM 8376 C CA . ASN H 8 146 ? 149.38300 121.68800 59.73600 1.000 339.39351 146 ASN H CA 1
ATOM 8377 C C . ASN H 8 146 ? 150.42700 122.75700 60.02400 1.000 339.39351 146 ASN H C 1
ATOM 8378 O O . ASN H 8 146 ? 151.42000 122.50100 60.71400 1.000 339.39351 146 ASN H O 1
ATOM 8380 N N . LEU H 8 147 ? 150.21200 123.96900 59.50600 1.000 338.01496 147 LEU H N 1
ATOM 8381 C CA . LEU H 8 147 ? 151.09000 125.08300 59.84100 1.000 338.01496 147 LEU H CA 1
ATOM 8382 C C . LEU H 8 147 ? 150.99500 125.44800 61.31500 1.000 338.01496 147 LEU H C 1
ATOM 8383 O O . LEU H 8 147 ? 151.98400 125.89800 61.90300 1.000 338.01496 147 LEU H O 1
ATOM 8385 N N . VAL H 8 148 ? 149.83200 125.25200 61.93400 1.000 319.83737 148 VAL H N 1
ATOM 8386 C CA . VAL H 8 148 ? 149.71100 125.47300 63.36900 1.000 319.83737 148 VAL H CA 1
ATOM 8387 C C . VAL H 8 148 ? 150.22600 124.23400 64.08500 1.000 319.83737 148 VAL H C 1
ATOM 8388 O O . VAL H 8 148 ? 149.45400 123.34100 64.44900 1.000 319.83737 148 VAL H O 1
ATOM 8390 N N . MET H 8 149 ? 151.53500 124.18700 64.31100 1.000 286.12890 149 MET H N 1
ATOM 8391 C CA . MET H 8 149 ? 152.18900 122.99700 64.83000 1.000 286.12890 149 MET H CA 1
ATOM 8392 C C . MET H 8 149 ? 153.19100 123.39500 65.90200 1.000 286.12890 149 MET H C 1
ATOM 8393 O O . MET H 8 149 ? 153.65000 124.53800 65.95900 1.000 286.12890 149 MET H O 1
ATOM 8395 N N . TRP H 8 150 ? 153.51900 122.43600 66.76100 1.000 267.99746 150 TRP H N 1
ATOM 8396 C CA . TRP H 8 150 ? 154.55400 122.60700 67.77600 1.000 267.99746 150 TRP H CA 1
ATOM 8397 C C . TRP H 8 150 ? 155.71500 121.70200 67.37600 1.000 267.99746 150 TRP H C 1
ATOM 8398 O O . TRP H 8 150 ? 155.69800 120.49900 67.65000 1.000 267.99746 150 TRP H O 1
ATOM 8400 N N . ARG H 8 151 ? 156.71600 122.28500 66.71800 1.000 264.56691 151 ARG H N 1
ATOM 8401 C CA . ARG H 8 151 ? 157.86300 121.51400 66.25500 1.000 264.56691 151 ARG H CA 1
ATOM 8402 C C . ARG H 8 151 ? 158.59600 120.89000 67.43400 1.000 264.56691 151 ARG H C 1
ATOM 8403 O O . ARG H 8 151 ? 158.89800 121.57000 68.41900 1.000 264.56691 151 ARG H O 1
ATOM 8405 N N . ASP H 8 152 ? 158.88200 119.59400 67.32800 1.000 252.24709 152 ASP H N 1
ATOM 8406 C CA . ASP H 8 152 ? 159.45400 118.82900 68.43200 1.000 252.24709 152 ASP H CA 1
ATOM 8407 C C . ASP H 8 152 ? 158.61900 119.01900 69.69400 1.000 252.24709 152 ASP H C 1
ATOM 8408 O O . ASP H 8 152 ? 159.14000 119.25900 70.78500 1.000 252.24709 152 ASP H O 1
ATOM 8410 N N . TRP H 8 153 ? 157.29400 118.92600 69.52300 1.000 226.15488 153 TRP H N 1
ATOM 8411 C CA . TRP H 8 153 ? 156.37600 119.10400 70.64300 1.000 226.15488 153 TRP H CA 1
ATOM 8412 C C . TRP H 8 153 ? 156.75200 118.22200 71.82000 1.000 226.15488 153 TRP H C 1
ATOM 8413 O O . TRP H 8 153 ? 156.49800 118.58300 72.97300 1.000 226.15488 153 TRP H O 1
ATOM 8415 N N . GLU H 8 154 ? 157.36000 117.06600 71.55200 1.000 224.98983 154 GLU H N 1
ATOM 8416 C CA . GLU H 8 154 ? 157.90700 116.25000 72.62700 1.000 224.98983 154 GLU H CA 1
ATOM 8417 C C . GLU H 8 154 ? 158.99400 117.00700 73.37700 1.000 224.98983 154 GLU H C 1
ATOM 8418 O O . GLU H 8 154 ? 158.86200 117.29100 74.57300 1.000 224.98983 154 GLU H O 1
ATOM 8420 N N . GLU H 8 155 ? 160.07900 117.35400 72.67800 1.000 238.96920 155 GLU H N 1
ATOM 8421 C CA . GLU H 8 155 ? 161.14300 118.13600 73.29900 1.000 238.96920 155 GLU H CA 1
ATOM 8422 C C . GLU H 8 155 ? 160.63400 119.49100 73.76200 1.000 238.96920 155 GLU H C 1
ATOM 8423 O O . GLU H 8 155 ? 161.11400 120.02700 74.77000 1.000 238.96920 155 GLU H O 1
ATOM 8425 N N . SER H 8 156 ? 159.66500 120.05700 73.04000 1.000 228.27394 156 SER H N 1
ATOM 8426 C CA . SER H 8 156 ? 159.06900 121.32300 73.44600 1.000 228.27394 156 SER H CA 1
ATOM 8427 C C . SER H 8 156 ? 158.47100 121.22000 74.84200 1.000 228.27394 156 SER H C 1
ATOM 8428 O O . SER H 8 156 ? 158.88900 121.92700 75.76500 1.000 228.27394 156 SER H O 1
ATOM 8430 N N . ARG H 8 157 ? 157.49200 120.33000 75.01500 1.000 215.21976 157 ARG H N 1
ATOM 8431 C CA . ARG H 8 157 ? 156.87000 120.14900 76.32100 1.000 215.21976 157 ARG H CA 1
ATOM 8432 C C . ARG H 8 157 ? 157.87400 119.67300 77.36100 1.000 215.21976 157 ARG H C 1
ATOM 8433 O O . ARG H 8 157 ? 157.71300 119.95900 78.55300 1.000 215.21976 157 ARG H O 1
ATOM 8435 N N . GLN H 8 158 ? 158.92300 118.96700 76.93400 1.000 244.51350 158 GLN H N 1
ATOM 8436 C CA . GLN H 8 158 ? 159.95100 118.52300 77.87000 1.000 244.51350 158 GLN H CA 1
ATOM 8437 C C . GLN H 8 158 ? 160.67000 119.71300 78.49000 1.000 244.51350 158 GLN H C 1
ATOM 8438 O O . GLN H 8 158 ? 160.69300 119.87900 79.71600 1.000 244.51350 158 GLN H O 1
ATOM 8440 N N . MET H 8 159 ? 161.27000 120.55400 77.64500 1.000 266.77399 159 MET H N 1
ATOM 8441 C CA . MET H 8 159 ? 161.90300 121.77000 78.13900 1.000 266.77399 159 MET H CA 1
ATOM 8442 C C . MET H 8 159 ? 160.90500 122.65500 78.87500 1.000 266.77399 159 MET H C 1
ATOM 8443 O O . MET H 8 159 ? 161.28200 123.37400 79.80800 1.000 266.77399 159 MET H O 1
ATOM 8445 N N . VAL H 8 160 ? 159.63100 122.60100 78.48200 1.000 264.94314 160 VAL H N 1
ATOM 8446 C CA . VAL H 8 160 ? 158.60200 123.40500 79.13800 1.000 264.94314 160 VAL H CA 1
ATOM 8447 C C . VAL H 8 160 ? 158.44600 122.98700 80.59400 1.000 264.94314 160 VAL H C 1
ATOM 8448 O O . VAL H 8 160 ? 158.58400 123.80200 81.51300 1.000 264.94314 160 VAL H O 1
ATOM 8450 N N . GLY H 8 161 ? 158.12200 121.71400 80.81700 1.000 270.72327 161 GLY H N 1
ATOM 8451 C CA . GLY H 8 161 ? 158.04000 121.20900 82.17600 1.000 270.72327 161 GLY H CA 1
ATOM 8452 C C . GLY H 8 161 ? 159.32500 121.42300 82.95100 1.000 270.72327 161 GLY H C 1
ATOM 8453 O O . GLY H 8 161 ? 159.29700 121.69400 84.15500 1.000 270.72327 161 GLY H O 1
ATOM 8454 N N . ALA H 8 162 ? 160.46900 121.31100 82.27100 1.000 269.92534 162 ALA H N 1
ATOM 8455 C CA . ALA H 8 162 ? 161.74900 121.56800 82.92100 1.000 269.92534 162 ALA H CA 1
ATOM 8456 C C . ALA H 8 162 ? 161.80100 122.98000 83.49000 1.000 269.92534 162 ALA H C 1
ATOM 8457 O O . ALA H 8 162 ? 161.91800 123.17100 84.70500 1.000 269.92534 162 ALA H O 1
ATOM 8459 N N . LEU H 8 163 ? 161.69000 123.98500 82.61800 1.000 259.95468 163 LEU H N 1
ATOM 8460 C CA . LEU H 8 163 ? 161.73300 125.37200 83.07100 1.000 259.95468 163 LEU H CA 1
ATOM 8461 C C . LEU H 8 163 ? 160.64900 125.65900 84.09500 1.000 259.95468 163 LEU H C 1
ATOM 8462 O O . LEU H 8 163 ? 160.84000 126.50200 84.97900 1.000 259.95468 163 LEU H O 1
ATOM 8464 N N . LEU H 8 164 ? 159.50600 124.98300 83.98600 1.000 266.61264 164 LEU H N 1
ATOM 8465 C CA . LEU H 8 164 ? 158.47400 125.10200 85.00500 1.000 266.61264 164 LEU H CA 1
ATOM 8466 C C . LEU H 8 164 ? 159.01700 124.69000 86.36400 1.000 266.61264 164 LEU H C 1
ATOM 8467 O O . LEU H 8 164 ? 159.07600 125.49600 87.29900 1.000 266.61264 164 LEU H O 1
ATOM 8469 N N . GLU H 8 165 ? 159.43700 123.43100 86.48200 1.000 257.03816 165 GLU H N 1
ATOM 8470 C CA . GLU H 8 165 ? 160.05600 122.97800 87.72100 1.000 257.03816 165 GLU H CA 1
ATOM 8471 C C . GLU H 8 165 ? 161.30100 123.79300 88.02800 1.000 257.03816 165 GLU H C 1
ATOM 8472 O O . GLU H 8 165 ? 161.51300 124.21400 89.17100 1.000 257.03816 165 GLU H O 1
ATOM 8474 N N . ASP H 8 166 ? 162.12700 124.04400 87.01200 1.000 265.08029 166 ASP H N 1
ATOM 8475 C CA . ASP H 8 166 ? 163.31300 124.86200 87.20600 1.000 265.08029 166 ASP H CA 1
ATOM 8476 C C . ASP H 8 166 ? 162.97400 126.30500 87.53000 1.000 265.08029 166 ASP H C 1
ATOM 8477 O O . ASP H 8 166 ? 163.87800 127.06600 87.88700 1.000 265.08029 166 ASP H O 1
ATOM 8479 N N . ARG H 8 167 ? 161.71100 126.70400 87.38900 1.000 233.56401 167 ARG H N 1
ATOM 8480 C CA . ARG H 8 167 ? 161.25900 128.06100 87.67000 1.000 233.56401 167 ARG H CA 1
ATOM 8481 C C . ARG H 8 167 ? 161.96700 129.09000 86.80800 1.000 233.56401 167 ARG H C 1
ATOM 8482 O O . ARG H 8 167 ? 161.90100 130.29000 87.09700 1.000 233.56401 167 ARG H O 1
ATOM 8484 N N . ALA H 8 168 ? 162.64100 128.65200 85.74800 1.000 249.47846 168 ALA H N 1
ATOM 8485 C CA . ALA H 8 168 ? 163.39800 129.54900 84.88900 1.000 249.47846 168 ALA H CA 1
ATOM 8486 C C . ALA H 8 168 ? 162.51600 130.51300 84.11900 1.000 249.47846 168 ALA H C 1
ATOM 8487 O O . ALA H 8 168 ? 163.03800 131.24300 83.27000 1.000 249.47846 168 ALA H O 1
ATOM 8489 N N . HIS H 8 169 ? 161.20300 130.51300 84.37200 1.000 262.81640 169 HIS H N 1
ATOM 8490 C CA . HIS H 8 169 ? 160.30900 131.46100 83.71800 1.000 262.81640 169 HIS H CA 1
ATOM 8491 C C . HIS H 8 169 ? 160.84500 132.88300 83.78400 1.000 262.81640 169 HIS H C 1
ATOM 8492 O O . HIS H 8 169 ? 160.61900 133.67700 82.86500 1.000 262.81640 169 HIS H O 1
ATOM 8494 N N . GLN H 8 170 ? 161.56300 133.22100 84.85300 1.000 258.69035 170 GLN H N 1
ATOM 8495 C CA . GLN H 8 170 ? 162.14100 134.54400 85.02500 1.000 258.69035 170 GLN H CA 1
ATOM 8496 C C . GLN H 8 170 ? 163.63300 134.57500 84.73400 1.000 258.69035 170 GLN H C 1
ATOM 8497 O O . GLN H 8 170 ? 164.25900 135.62700 84.89300 1.000 258.69035 170 GLN H O 1
ATOM 8499 N N . HIS H 8 171 ? 164.21500 133.45100 84.30300 1.000 242.14972 171 HIS H N 1
ATOM 8500 C CA . HIS H 8 171 ? 165.64400 133.40500 84.01800 1.000 242.14972 171 HIS H CA 1
ATOM 8501 C C . HIS H 8 171 ? 166.06000 134.39400 82.93800 1.000 242.14972 171 HIS H C 1
ATOM 8502 O O . HIS H 8 171 ? 167.25200 134.68900 82.81100 1.000 242.14972 171 HIS H O 1
ATOM 8504 N N . LEU H 8 172 ? 165.11800 134.91300 82.16400 1.000 207.31567 172 LEU H N 1
ATOM 8505 C CA . LEU H 8 172 ? 165.41300 135.92500 81.16600 1.000 207.31567 172 LEU H CA 1
ATOM 8506 C C . LEU H 8 172 ? 165.00000 137.29900 81.67600 1.000 207.31567 172 LEU H C 1
ATOM 8507 O O . LEU H 8 172 ? 164.18500 137.43300 82.59100 1.000 207.31567 172 LEU H O 1
ATOM 8509 N N . VAL H 8 173 ? 165.59200 138.32600 81.07600 1.000 236.19386 173 VAL H N 1
ATOM 8510 C CA . VAL H 8 173 ? 165.29700 139.70400 81.44000 1.000 236.19386 173 VAL H CA 1
ATOM 8511 C C . VAL H 8 173 ? 164.76600 140.42400 80.21200 1.000 236.19386 173 VAL H C 1
ATOM 8512 O O . VAL H 8 173 ? 164.67700 139.84200 79.12600 1.000 236.19386 173 VAL H O 1
ATOM 8514 N N . ASP H 8 174 ? 164.41200 141.69300 80.37800 1.000 255.87325 174 ASP H N 1
ATOM 8515 C CA . ASP H 8 174 ? 163.89500 142.49300 79.28200 1.000 255.87325 174 ASP H CA 1
ATOM 8516 C C . ASP H 8 174 ? 164.21900 143.95100 79.55300 1.000 255.87325 174 ASP H C 1
ATOM 8517 O O . ASP H 8 174 ? 164.51300 144.34200 80.68300 1.000 255.87325 174 ASP H O 1
ATOM 8519 N N . PHE H 8 175 ? 164.19600 144.75500 78.49100 1.000 235.51906 175 PHE H N 1
ATOM 8520 C CA . PHE H 8 175 ? 164.23200 146.19200 78.70400 1.000 235.51906 175 PHE H CA 1
ATOM 8521 C C . PHE H 8 175 ? 163.12700 146.60200 79.66100 1.000 235.51906 175 PHE H C 1
ATOM 8522 O O . PHE H 8 175 ? 163.28700 147.55000 80.43300 1.000 235.51906 175 PHE H O 1
ATOM 8524 N N . ASP H 8 176 ? 162.00800 145.87600 79.64100 1.000 237.68996 176 ASP H N 1
ATOM 8525 C CA . ASP H 8 176 ? 160.98100 146.07100 80.65300 1.000 237.68996 176 ASP H CA 1
ATOM 8526 C C . ASP H 8 176 ? 161.45600 145.60500 82.01600 1.000 237.68996 176 ASP H C 1
ATOM 8527 O O . ASP H 8 176 ? 161.10000 146.19900 83.03600 1.000 237.68996 176 ASP H O 1
ATOM 8529 N N . CYS H 8 177 ? 162.21500 144.51400 82.06800 1.000 274.26538 177 CYS H N 1
ATOM 8530 C CA . CYS H 8 177 ? 162.92300 144.21200 83.30300 1.000 274.26538 177 CYS H CA 1
ATOM 8531 C C . CYS H 8 177 ? 163.91900 145.31500 83.60000 1.000 274.26538 177 CYS H C 1
ATOM 8532 O O . CYS H 8 177 ? 163.94100 145.87100 84.70300 1.000 274.26538 177 CYS H O 1
ATOM 8534 N N . HIS H 8 178 ? 164.73200 145.67300 82.60300 1.000 302.30066 178 HIS H N 1
ATOM 8535 C CA . HIS H 8 178 ? 165.50300 146.90300 82.69200 1.000 302.30066 178 HIS H CA 1
ATOM 8536 C C . HIS H 8 178 ? 164.61100 148.07600 83.05600 1.000 302.30066 178 HIS H C 1
ATOM 8537 O O . HIS H 8 178 ? 165.08100 149.04900 83.65000 1.000 302.30066 178 HIS H O 1
ATOM 8539 N N . LEU H 8 179 ? 163.32500 148.00700 82.70900 1.000 267.50613 179 LEU H N 1
ATOM 8540 C CA . LEU H 8 179 ? 162.37100 149.00200 83.18500 1.000 267.50613 179 LEU H CA 1
ATOM 8541 C C . LEU H 8 179 ? 161.87500 148.65900 84.58100 1.000 267.50613 179 LEU H C 1
ATOM 8542 O O . LEU H 8 179 ? 162.01500 149.45500 85.51400 1.000 267.50613 179 LEU H O 1
ATOM 8544 N N . ASP H 8 180 ? 161.29400 147.46900 84.74400 1.000 292.07312 180 ASP H N 1
ATOM 8545 C CA . ASP H 8 180 ? 160.86600 147.03600 86.06600 1.000 292.07312 180 ASP H CA 1
ATOM 8546 C C . ASP H 8 180 ? 162.01000 147.06200 87.06400 1.000 292.07312 180 ASP H C 1
ATOM 8547 O O . ASP H 8 180 ? 161.76600 147.03100 88.27300 1.000 292.07312 180 ASP H O 1
ATOM 8549 N N . ASP H 8 181 ? 163.24800 147.11900 86.58200 1.000 353.93465 181 ASP H N 1
ATOM 8550 C CA . ASP H 8 181 ? 164.40900 147.35000 87.43400 1.000 353.93465 181 ASP H CA 1
ATOM 8551 C C . ASP H 8 181 ? 165.43900 148.06400 86.57800 1.000 353.93465 181 ASP H C 1
ATOM 8552 O O . ASP H 8 181 ? 165.96700 147.47400 85.63500 1.000 353.93465 181 ASP H O 1
ATOM 8554 N N . ILE H 8 182 ? 165.73100 149.31700 86.92600 1.000 357.69923 182 ILE H N 1
ATOM 8555 C CA . ILE H 8 182 ? 166.56700 150.16900 86.08200 1.000 357.69923 182 ILE H CA 1
ATOM 8556 C C . ILE H 8 182 ? 167.81800 149.42100 85.65000 1.000 357.69923 182 ILE H C 1
ATOM 8557 O O . ILE H 8 182 ? 168.09700 149.26300 84.45700 1.000 357.69923 182 ILE H O 1
ATOM 8559 N N . ARG H 8 183 ? 168.56400 148.90900 86.62200 1.000 394.91061 183 ARG H N 1
ATOM 8560 C CA . ARG H 8 183 ? 169.82300 148.24600 86.32400 1.000 394.91061 183 ARG H CA 1
ATOM 8561 C C . ARG H 8 183 ? 169.64400 146.89700 85.65000 1.000 394.91061 183 ARG H C 1
ATOM 8562 O O . ARG H 8 183 ? 170.64300 146.30400 85.23200 1.000 394.91061 183 ARG H O 1
ATOM 8564 N N . GLN H 8 184 ? 168.41800 146.39700 85.53300 1.000 393.39739 184 GLN H N 1
ATOM 8565 C CA . GLN H 8 184 ? 168.24300 145.06600 84.98000 1.000 393.39739 184 GLN H CA 1
ATOM 8566 C C . GLN H 8 184 ? 168.64200 145.03500 83.51000 1.000 393.39739 184 GLN H C 1
ATOM 8567 O O . GLN H 8 184 ? 168.70900 146.06300 82.83000 1.000 393.39739 184 GLN H O 1
ATOM 8569 N N . ASP H 8 185 ? 168.92600 143.82900 83.03000 1.000 347.80996 185 ASP H N 1
ATOM 8570 C CA . ASP H 8 185 ? 169.31600 143.64400 81.64200 1.000 347.80996 185 ASP H CA 1
ATOM 8571 C C . ASP H 8 185 ? 168.11300 143.77900 80.72000 1.000 347.80996 185 ASP H C 1
ATOM 8572 O O . ASP H 8 185 ? 166.97400 143.49600 81.09700 1.000 347.80996 185 ASP H O 1
ATOM 8574 N N . TRP H 8 186 ? 168.38100 144.21700 79.49200 1.000 280.44629 186 TRP H N 1
ATOM 8575 C CA . TRP H 8 186 ? 167.33000 144.37000 78.49900 1.000 280.44629 186 TRP H CA 1
ATOM 8576 C C . TRP H 8 186 ? 166.94500 143.05800 77.83400 1.000 280.44629 186 TRP H C 1
ATOM 8577 O O . TRP H 8 186 ? 165.92600 143.01700 77.13800 1.000 280.44629 186 TRP H O 1
ATOM 8579 N N . THR H 8 187 ? 167.75600 142.00900 77.97100 1.000 247.60245 187 THR H N 1
ATOM 8580 C CA . THR H 8 187 ? 167.36400 140.68700 77.49000 1.000 247.60245 187 THR H CA 1
ATOM 8581 C C . THR H 8 187 ? 167.71100 139.53300 78.41900 1.000 247.60245 187 THR H C 1
ATOM 8582 O O . THR H 8 187 ? 167.07400 138.48000 78.30900 1.000 247.60245 187 THR H O 1
ATOM 8584 N N . ASN H 8 188 ? 168.67600 139.67800 79.32500 1.000 246.21568 188 ASN H N 1
ATOM 8585 C CA . ASN H 8 188 ? 169.43200 138.54400 79.85500 1.000 246.21568 188 ASN H CA 1
ATOM 8586 C C . ASN H 8 188 ? 169.94000 137.68900 78.69600 1.000 246.21568 188 ASN H C 1
ATOM 8587 O O . ASN H 8 188 ? 169.61000 136.51100 78.55100 1.000 246.21568 188 ASN H O 1
ATOM 8589 N N . GLN H 8 189 ? 170.76100 138.32900 77.86000 1.000 245.11440 189 GLN H N 1
ATOM 8590 C CA . GLN H 8 189 ? 171.18700 137.77000 76.58200 1.000 245.11440 189 GLN H CA 1
ATOM 8591 C C . GLN H 8 189 ? 171.96200 136.46700 76.71300 1.000 245.11440 189 GLN H C 1
ATOM 8592 O O . GLN H 8 189 ? 172.26900 135.84800 75.68900 1.000 245.11440 189 GLN H O 1
ATOM 8594 N N . ARG H 8 190 ? 172.27500 136.02600 77.92400 1.000 246.95621 190 ARG H N 1
ATOM 8595 C CA . ARG H 8 190 ? 172.95700 134.75400 78.10700 1.000 246.95621 190 ARG H CA 1
ATOM 8596 C C . ARG H 8 190 ? 171.97500 133.62200 77.82200 1.000 246.95621 190 ARG H C 1
ATOM 8597 O O . ARG H 8 190 ? 170.83600 133.83800 77.40000 1.000 246.95621 190 ARG H O 1
ATOM 8599 N N . LEU H 8 191 ? 172.41700 132.38500 78.05400 1.000 259.03538 191 LEU H N 1
ATOM 8600 C CA . LEU H 8 191 ? 171.57200 131.22900 77.78600 1.000 259.03538 191 LEU H CA 1
ATOM 8601 C C . LEU H 8 191 ? 170.27200 131.25600 78.57900 1.000 259.03538 191 LEU H C 1
ATOM 8602 O O . LEU H 8 191 ? 169.37200 130.46300 78.28600 1.000 259.03538 191 LEU H O 1
ATOM 8604 N N . ASN H 8 192 ? 170.15100 132.14200 79.56200 1.000 219.62583 192 ASN H N 1
ATOM 8605 C CA . ASN H 8 192 ? 168.91000 132.30700 80.30500 1.000 219.62583 192 ASN H CA 1
ATOM 8606 C C . ASN H 8 192 ? 168.41000 133.74500 80.20900 1.000 219.62583 192 ASN H C 1
ATOM 8607 O O . ASN H 8 192 ? 167.95800 134.18700 79.15400 1.000 219.62583 192 ASN H O 1
ATOM 8609 N N . GLY I 9 50 ? 156.89400 200.61900 207.17600 1.000 266.93129 50 GLY I N 1
ATOM 8610 C CA . GLY I 9 50 ? 158.07500 200.07400 207.81500 1.000 266.93129 50 GLY I CA 1
ATOM 8611 C C . GLY I 9 50 ? 159.18400 199.75200 206.84000 1.000 266.93129 50 GLY I C 1
ATOM 8612 O O . GLY I 9 50 ? 158.93400 199.48300 205.66600 1.000 266.93129 50 GLY I O 1
ATOM 8613 N N . THR I 9 51 ? 160.41500 199.76700 207.34300 1.000 240.86861 51 THR I N 1
ATOM 8614 C CA . THR I 9 51 ? 161.59100 199.60600 206.50700 1.000 240.86861 51 THR I CA 1
ATOM 8615 C C . THR I 9 51 ? 162.71700 198.99800 207.32700 1.000 240.86861 51 THR I C 1
ATOM 8616 O O . THR I 9 51 ? 162.85300 199.26900 208.52200 1.000 240.86861 51 THR I O 1
ATOM 8618 N N . VAL I 9 52 ? 163.52200 198.17500 206.66500 1.000 185.39106 52 VAL I N 1
ATOM 8619 C CA . VAL I 9 52 ? 164.69600 197.54500 207.24900 1.000 185.39106 52 VAL I CA 1
ATOM 8620 C C . VAL I 9 52 ? 165.84300 197.66400 206.25200 1.000 185.39106 52 VAL I C 1
ATOM 8621 O O . VAL I 9 52 ? 165.70400 198.27100 205.19100 1.000 185.39106 52 VAL I O 1
ATOM 8623 N N . GLY I 9 53 ? 166.99300 197.09300 206.60800 1.000 162.53316 53 GLY I N 1
ATOM 8624 C CA . GLY I 9 53 ? 168.14600 197.13400 205.72500 1.000 162.53316 53 GLY I CA 1
ATOM 8625 C C . GLY I 9 53 ? 169.08400 195.98100 206.00000 1.000 162.53316 53 GLY I C 1
ATOM 8626 O O . GLY I 9 53 ? 168.97000 195.28200 207.00900 1.000 162.53316 53 GLY I O 1
ATOM 8627 N N . LEU I 9 54 ? 170.03300 195.80100 205.08600 1.000 127.56833 54 LEU I N 1
ATOM 8628 C CA . LEU I 9 54 ? 170.98200 194.70000 205.14400 1.000 127.56833 54 LEU I CA 1
ATOM 8629 C C . LEU I 9 54 ? 172.18300 195.05700 204.29200 1.000 127.56833 54 LEU I C 1
ATOM 8630 O O . LEU I 9 54 ? 172.05700 195.74600 203.27900 1.000 127.56833 54 LEU I O 1
ATOM 8632 N N . LEU I 9 55 ? 173.34100 194.56300 204.69800 1.000 152.74056 55 LEU I N 1
ATOM 8633 C CA . LEU I 9 55 ? 174.54800 194.84500 203.95100 1.000 152.74056 55 LEU I CA 1
ATOM 8634 C C . LEU I 9 55 ? 174.75100 193.78700 202.87400 1.000 152.74056 55 LEU I C 1
ATOM 8635 O O . LEU I 9 55 ? 173.98600 192.82800 202.74300 1.000 152.74056 55 LEU I O 1
ATOM 8637 N N . LEU I 9 56 ? 175.81100 193.97100 202.09700 1.000 196.93746 56 LEU I N 1
ATOM 8638 C CA . LEU I 9 56 ? 176.14100 193.05800 201.01100 1.000 196.93746 56 LEU I CA 1
ATOM 8639 C C . LEU I 9 56 ? 177.62400 193.19000 200.72000 1.000 196.93746 56 LEU I C 1
ATOM 8640 O O . LEU I 9 56 ? 178.10100 194.29700 200.43900 1.000 196.93746 56 LEU I O 1
ATOM 8642 N N . GLU I 9 57 ? 178.34300 192.07300 200.77600 1.000 203.61797 57 GLU I N 1
ATOM 8643 C CA . GLU I 9 57 ? 179.79100 192.07300 200.64500 1.000 203.61797 57 GLU I CA 1
ATOM 8644 C C . GLU I 9 57 ? 180.15100 191.87700 199.18200 1.000 203.61797 57 GLU I C 1
ATOM 8645 O O . GLU I 9 57 ? 179.73400 190.89600 198.55900 1.000 203.61797 57 GLU I O 1
ATOM 8647 N N . HIS I 9 58 ? 180.91900 192.80600 198.63800 1.000 203.54638 58 HIS I N 1
ATOM 8648 C CA . HIS I 9 58 ? 181.34400 192.66900 197.25600 1.000 203.54638 58 HIS I CA 1
ATOM 8649 C C . HIS I 9 58 ? 182.33600 191.53100 197.19000 1.000 203.54638 58 HIS I C 1
ATOM 8650 O O . HIS I 9 58 ? 183.51900 191.70100 197.48800 1.000 203.54638 58 HIS I O 1
ATOM 8652 N N . SER I 9 59 ? 181.85800 190.35400 196.81500 1.000 185.61687 59 SER I N 1
ATOM 8653 C CA . SER I 9 59 ? 182.76600 189.25100 196.59200 1.000 185.61687 59 SER I CA 1
ATOM 8654 C C . SER I 9 59 ? 183.30200 189.28600 195.18000 1.000 185.61687 59 SER I C 1
ATOM 8655 O O . SER I 9 59 ? 183.83400 188.28500 194.69400 1.000 185.61687 59 SER I O 1
ATOM 8657 N N . PHE I 9 60 ? 183.16200 190.43200 194.51100 1.000 175.22690 60 PHE I N 1
ATOM 8658 C CA . PHE I 9 60 ? 183.96900 190.76200 193.34700 1.000 175.22690 60 PHE I CA 1
ATOM 8659 C C . PHE I 9 60 ? 185.34900 191.04700 193.90800 1.000 175.22690 60 PHE I C 1
ATOM 8660 O O . PHE I 9 60 ? 185.86800 192.16600 193.84900 1.000 175.22690 60 PHE I O 1
ATOM 8662 N N . GLU I 9 61 ? 185.92700 189.99400 194.44100 1.000 197.76526 61 GLU I N 1
ATOM 8663 C CA . GLU I 9 61 ? 186.84200 189.94000 195.55400 1.000 197.76526 61 GLU I CA 1
ATOM 8664 C C . GLU I 9 61 ? 188.29400 189.91500 195.09500 1.000 197.76526 61 GLU I C 1
ATOM 8665 O O . GLU I 9 61 ? 188.63600 190.35200 193.99100 1.000 197.76526 61 GLU I O 1
ATOM 8667 N N . ILE I 9 62 ? 189.15100 189.43300 195.98100 1.000 199.51739 62 ILE I N 1
ATOM 8668 C CA . ILE I 9 62 ? 190.48400 188.94700 195.67800 1.000 199.51739 62 ILE I CA 1
ATOM 8669 C C . ILE I 9 62 ? 190.28700 187.43900 195.69900 1.000 199.51739 62 ILE I C 1
ATOM 8670 O O . ILE I 9 62 ? 189.14600 186.97600 195.79700 1.000 199.51739 62 ILE I O 1
ATOM 8672 N N . ASP I 9 63 ? 191.36500 186.66600 195.56300 1.000 199.81308 63 ASP I N 1
ATOM 8673 C CA . ASP I 9 63 ? 191.27500 185.23400 195.27600 1.000 199.81308 63 ASP I CA 1
ATOM 8674 C C . ASP I 9 63 ? 190.36200 184.47800 196.23900 1.000 199.81308 63 ASP I C 1
ATOM 8675 O O . ASP I 9 63 ? 189.93500 185.01600 197.26700 1.000 199.81308 63 ASP I O 1
ATOM 8677 N N . ASP I 9 64 ? 190.12300 183.19900 195.94600 1.000 211.72202 64 ASP I N 1
ATOM 8678 C CA . ASP I 9 64 ? 188.84100 182.52300 196.14700 1.000 211.72202 64 ASP I CA 1
ATOM 8679 C C . ASP I 9 64 ? 188.18400 182.69100 197.51400 1.000 211.72202 64 ASP I C 1
ATOM 8680 O O . ASP I 9 64 ? 187.04100 182.26200 197.70400 1.000 211.72202 64 ASP I O 1
ATOM 8682 N N . SER I 9 65 ? 188.86200 183.31700 198.47100 1.000 208.90304 65 SER I N 1
ATOM 8683 C CA . SER I 9 65 ? 188.19000 183.69500 199.71000 1.000 208.90304 65 SER I CA 1
ATOM 8684 C C . SER I 9 65 ? 187.27200 184.86500 199.37400 1.000 208.90304 65 SER I C 1
ATOM 8685 O O . SER I 9 65 ? 187.62400 186.03700 199.52400 1.000 208.90304 65 SER I O 1
ATOM 8687 N N . ALA I 9 66 ? 186.08700 184.52400 198.86300 1.000 210.10644 66 ALA I N 1
ATOM 8688 C CA . ALA I 9 66 ? 185.10800 185.51300 198.42800 1.000 210.10644 66 ALA I CA 1
ATOM 8689 C C . ALA I 9 66 ? 184.95500 186.60000 199.47800 1.000 210.10644 66 ALA I C 1
ATOM 8690 O O . ALA I 9 66 ? 184.67000 186.31500 200.64500 1.000 210.10644 66 ALA I O 1
ATOM 8692 N N . ASN I 9 67 ? 185.15900 187.84700 199.06400 1.000 209.72287 67 ASN I N 1
ATOM 8693 C CA . ASN I 9 67 ? 185.34900 188.92900 200.01800 1.000 209.72287 67 ASN I CA 1
ATOM 8694 C C . ASN I 9 67 ? 184.11600 189.18400 200.86300 1.000 209.72287 67 ASN I C 1
ATOM 8695 O O . ASN I 9 67 ? 183.09100 189.65300 200.35800 1.000 209.72287 67 ASN I O 1
ATOM 8697 N N . PHE I 9 68 ? 184.22100 188.90900 202.16000 1.000 202.73992 68 PHE I N 1
ATOM 8698 C CA . PHE I 9 68 ? 183.29500 189.49200 203.12000 1.000 202.73992 68 PHE I CA 1
ATOM 8699 C C . PHE I 9 68 ? 183.69800 190.95500 203.29500 1.000 202.73992 68 PHE I C 1
ATOM 8700 O O . PHE I 9 68 ? 184.12300 191.41200 204.35300 1.000 202.73992 68 PHE I O 1
ATOM 8702 N N . ARG I 9 69 ? 183.56400 191.68300 202.19200 1.000 208.73221 69 ARG I N 1
ATOM 8703 C CA . ARG I 9 69 ? 183.94800 193.07800 202.09800 1.000 208.73221 69 ARG I CA 1
ATOM 8704 C C . ARG I 9 69 ? 182.88000 193.77200 201.28100 1.000 208.73221 69 ARG I C 1
ATOM 8705 O O . ARG I 9 69 ? 182.58900 193.36000 200.15500 1.000 208.73221 69 ARG I O 1
ATOM 8707 N N . LYS I 9 70 ? 182.32800 194.83500 201.85100 1.000 218.25013 70 LYS I N 1
ATOM 8708 C CA . LYS I 9 70 ? 181.01200 195.32000 201.46600 1.000 218.25013 70 LYS I CA 1
ATOM 8709 C C . LYS I 9 70 ? 180.90900 195.61400 199.97600 1.000 218.25013 70 LYS I C 1
ATOM 8710 O O . LYS I 9 70 ? 181.84800 196.11300 199.35200 1.000 218.25013 70 LYS I O 1
ATOM 8712 N N . ARG I 9 71 ? 179.75900 195.26200 199.40700 1.000 173.56113 71 ARG I N 1
ATOM 8713 C CA . ARG I 9 71 ? 179.31200 195.81400 198.14000 1.000 173.56113 71 ARG I CA 1
ATOM 8714 C C . ARG I 9 71 ? 178.37100 196.98700 198.34200 1.000 173.56113 71 ARG I C 1
ATOM 8715 O O . ARG I 9 71 ? 178.20600 197.80000 197.42600 1.000 173.56113 71 ARG I O 1
ATOM 8717 N N . GLY I 9 72 ? 177.75500 197.08100 199.51900 1.000 162.97120 72 GLY I N 1
ATOM 8718 C CA . GLY I 9 72 ? 176.88900 198.19000 199.86700 1.000 162.97120 72 GLY I CA 1
ATOM 8719 C C . GLY I 9 72 ? 175.89200 197.79300 200.93100 1.000 162.97120 72 GLY I C 1
ATOM 8720 O O . GLY I 9 72 ? 175.55100 196.61500 201.05000 1.000 162.97120 72 GLY I O 1
ATOM 8721 N N . SER I 9 73 ? 175.41400 198.74900 201.71400 1.000 159.83754 73 SER I N 1
ATOM 8722 C CA . SER I 9 73 ? 174.45400 198.47300 202.77800 1.000 159.83754 73 SER I CA 1
ATOM 8723 C C . SER I 9 73 ? 173.10200 199.00000 202.30900 1.000 159.83754 73 SER I C 1
ATOM 8724 O O . SER I 9 73 ? 172.77200 200.16800 202.51000 1.000 159.83754 73 SER I O 1
ATOM 8726 N N . LEU I 9 74 ? 172.31800 198.12700 201.69100 1.000 133.99787 74 LEU I N 1
ATOM 8727 C CA . LEU I 9 74 ? 171.08500 198.52200 201.03200 1.000 133.99787 74 LEU I CA 1
ATOM 8728 C C . LEU I 9 74 ? 169.90200 198.32900 201.96600 1.000 133.99787 74 LEU I C 1
ATOM 8729 O O . LEU I 9 74 ? 169.84600 197.35400 202.71600 1.000 133.99787 74 LEU I O 1
ATOM 8731 N N . LEU I 9 75 ? 168.94300 199.24500 201.89600 1.000 147.95726 75 LEU I N 1
ATOM 8732 C CA . LEU I 9 75 ? 167.76900 199.19500 202.75200 1.000 147.95726 75 LEU I CA 1
ATOM 8733 C C . LEU I 9 75 ? 166.50600 199.33200 201.91400 1.000 147.95726 75 LEU I C 1
ATOM 8734 O O . LEU I 9 75 ? 166.49400 200.01900 200.89000 1.000 147.95726 75 LEU I O 1
ATOM 8736 N N . TRP I 9 76 ? 165.44000 198.67200 202.36900 1.000 181.60995 76 TRP I N 1
ATOM 8737 C CA . TRP I 9 76 ? 164.15400 198.66000 201.68500 1.000 181.60995 76 TRP I CA 1
ATOM 8738 C C . TRP I 9 76 ? 163.04100 198.86300 202.70500 1.000 181.60995 76 TRP I C 1
ATOM 8739 O O . TRP I 9 76 ? 163.28500 198.93400 203.91000 1.000 181.60995 76 TRP I O 1
ATOM 8741 N N . ASN I 9 77 ? 161.80700 198.95100 202.21500 1.000 224.56518 77 ASN I N 1
ATOM 8742 C CA . ASN I 9 77 ? 160.65600 199.04200 203.09900 1.000 224.56518 77 ASN I CA 1
ATOM 8743 C C . ASN I 9 77 ? 160.24300 197.65000 203.54800 1.000 224.56518 77 ASN I C 1
ATOM 8744 O O . ASN I 9 77 ? 160.30400 196.69100 202.77600 1.000 224.56518 77 ASN I O 1
ATOM 8746 N N . GLN I 9 78 ? 159.82800 197.54100 204.80600 1.000 247.83693 78 GLN I N 1
ATOM 8747 C CA . GLN I 9 78 ? 159.49000 196.25400 205.39200 1.000 247.83693 78 GLN I CA 1
ATOM 8748 C C . GLN I 9 78 ? 158.00400 196.13300 205.69400 1.000 247.83693 78 GLN I C 1
ATOM 8749 O O . GLN I 9 78 ? 157.34700 195.21300 205.20000 1.000 247.83693 78 GLN I O 1
ATOM 8751 N N . GLN I 9 79 ? 157.44900 197.04600 206.49100 1.000 274.07700 79 GLN I N 1
ATOM 8752 C CA . GLN I 9 79 ? 156.00200 197.07300 206.64600 1.000 274.07700 79 GLN I CA 1
ATOM 8753 C C . GLN I 9 79 ? 155.37300 197.84700 205.50600 1.000 274.07700 79 GLN I C 1
ATOM 8754 O O . GLN I 9 79 ? 154.31400 197.46600 204.99700 1.000 274.07700 79 GLN I O 1
ATOM 8756 N N . ASP I 9 80 ? 156.01600 198.93500 205.09000 1.000 253.54603 80 ASP I N 1
ATOM 8757 C CA . ASP I 9 80 ? 155.72800 199.46900 203.77400 1.000 253.54603 80 ASP I CA 1
ATOM 8758 C C . ASP I 9 80 ? 156.13700 198.47800 202.70100 1.000 253.54603 80 ASP I C 1
ATOM 8759 O O . ASP I 9 80 ? 155.69000 198.59500 201.55600 1.000 253.54603 80 ASP I O 1
ATOM 8761 N N . GLY I 9 81 ? 156.99300 197.52400 203.04000 1.000 244.75898 81 GLY I N 1
ATOM 8762 C CA . GLY I 9 81 ? 157.16400 196.34900 202.20300 1.000 244.75898 81 GLY I CA 1
ATOM 8763 C C . GLY I 9 81 ? 157.96100 196.55100 200.95400 1.000 244.75898 81 GLY I C 1
ATOM 8764 O O . GLY I 9 81 ? 158.84300 195.74600 200.64600 1.000 244.75898 81 GLY I O 1
ATOM 8765 N N . THR I 9 82 ? 157.64900 197.60500 200.20200 1.000 227.93888 82 THR I N 1
ATOM 8766 C CA . THR I 9 82 ? 158.27800 197.84000 198.91300 1.000 227.93888 82 THR I CA 1
ATOM 8767 C C . THR I 9 82 ? 159.79100 197.76000 199.02900 1.000 227.93888 82 THR I C 1
ATOM 8768 O O . THR I 9 82 ? 160.37700 198.14800 200.04000 1.000 227.93888 82 THR I O 1
ATOM 8770 N N . LEU I 9 83 ? 160.42100 197.23100 197.99200 1.000 185.85121 83 LEU I N 1
ATOM 8771 C CA . LEU I 9 83 ? 161.86100 197.08400 198.02900 1.000 185.85121 83 LEU I CA 1
ATOM 8772 C C . LEU I 9 83 ? 162.54000 198.41700 197.72300 1.000 185.85121 83 LEU I C 1
ATOM 8773 O O . LEU I 9 83 ? 161.91400 199.37500 197.26500 1.000 185.85121 83 LEU I O 1
ATOM 8775 N N . SER I 9 84 ? 163.84500 198.46400 197.98100 1.000 160.05885 84 SER I N 1
ATOM 8776 C CA . SER I 9 84 ? 164.65700 199.66200 197.80700 1.000 160.05885 84 SER I CA 1
ATOM 8777 C C . SER I 9 84 ? 166.11300 199.28500 198.02700 1.000 160.05885 84 SER I C 1
ATOM 8778 O O . SER I 9 84 ? 166.41800 198.25400 198.63200 1.000 160.05885 84 SER I O 1
ATOM 8780 N N . LEU I 9 85 ? 167.00800 200.14000 197.54200 1.000 143.04416 85 LEU I N 1
ATOM 8781 C CA . LEU I 9 85 ? 168.43600 199.87300 197.59900 1.000 143.04416 85 LEU I CA 1
ATOM 8782 C C . LEU I 9 85 ? 169.17600 201.04300 198.23000 1.000 143.04416 85 LEU I C 1
ATOM 8783 O O . LEU I 9 85 ? 168.68400 202.17300 198.27300 1.000 143.04416 85 LEU I O 1
ATOM 8785 N N . SER I 9 86 ? 170.37700 200.74700 198.72300 1.000 152.07405 86 SER I N 1
ATOM 8786 C CA . SER I 9 86 ? 171.31300 201.76800 199.19600 1.000 152.07405 86 SER I CA 1
ATOM 8787 C C . SER I 9 86 ? 172.71400 201.24600 198.87600 1.000 152.07405 86 SER I C 1
ATOM 8788 O O . SER I 9 86 ? 173.30800 200.49600 199.65400 1.000 152.07405 86 SER I O 1
ATOM 8790 N N . GLN I 9 87 ? 173.22900 201.66100 197.72400 1.000 150.88036 87 GLN I N 1
ATOM 8791 C CA . GLN I 9 87 ? 174.48700 201.14300 197.20800 1.000 150.88036 87 GLN I CA 1
ATOM 8792 C C . GLN I 9 87 ? 175.65100 201.90800 197.82400 1.000 150.88036 87 GLN I C 1
ATOM 8793 O O . GLN I 9 87 ? 175.49700 202.66800 198.78400 1.000 150.88036 87 GLN I O 1
ATOM 8795 N N . ARG I 9 88 ? 176.84100 201.70300 197.27200 1.000 147.76319 88 ARG I N 1
ATOM 8796 C CA . ARG I 9 88 ? 178.03600 202.35300 197.77500 1.000 147.76319 88 ARG I CA 1
ATOM 8797 C C . ARG I 9 88 ? 178.98400 202.61900 196.61700 1.000 147.76319 88 ARG I C 1
ATOM 8798 O O . ARG I 9 88 ? 179.04900 201.85000 195.65500 1.000 147.76319 88 ARG I O 1
ATOM 8800 N N . GLN I 9 89 ? 179.70600 203.73000 196.71800 1.000 163.82388 89 GLN I N 1
ATOM 8801 C CA . GLN I 9 89 ? 180.77000 204.04100 195.78300 1.000 163.82388 89 GLN I CA 1
ATOM 8802 C C . GLN I 9 89 ? 181.98900 203.17400 196.08900 1.000 163.82388 89 GLN I C 1
ATOM 8803 O O . GLN I 9 89 ? 181.96000 202.30700 196.96700 1.000 163.82388 89 GLN I O 1
ATOM 8805 N N . LEU I 9 90 ? 183.08400 203.41300 195.37100 1.000 200.80931 90 LEU I N 1
ATOM 8806 C CA . LEU I 9 90 ? 184.31200 202.64400 195.56400 1.000 200.80931 90 LEU I CA 1
ATOM 8807 C C . LEU I 9 90 ? 185.45800 203.33900 194.83700 1.000 200.80931 90 LEU I C 1
ATOM 8808 O O . LEU I 9 90 ? 185.28400 204.39700 194.22600 1.000 200.80931 90 LEU I O 1
ATOM 8810 N N . SER I 9 91 ? 186.63600 202.72200 194.90200 1.000 198.60791 91 SER I N 1
ATOM 8811 C CA . SER I 9 91 ? 187.84700 203.27100 194.31200 1.000 198.60791 91 SER I CA 1
ATOM 8812 C C . SER I 9 91 ? 188.08500 202.69500 192.92700 1.000 198.60791 91 SER I C 1
ATOM 8813 O O . SER I 9 91 ? 187.90600 201.49500 192.70200 1.000 198.60791 91 SER I O 1
ATOM 8815 N N . GLU I 9 92 ? 188.49200 203.56300 192.00100 1.000 204.30302 92 GLU I N 1
ATOM 8816 C CA . GLU I 9 92 ? 189.03900 203.08000 190.74200 1.000 204.30302 92 GLU I CA 1
ATOM 8817 C C . GLU I 9 92 ? 190.13000 202.06100 191.01200 1.000 204.30302 92 GLU I C 1
ATOM 8818 O O . GLU I 9 92 ? 190.30800 201.11000 190.24900 1.000 204.30302 92 GLU I O 1
ATOM 8820 N N . GLU I 9 93 ? 190.88700 202.26600 192.08800 1.000 195.24325 93 GLU I N 1
ATOM 8821 C CA . GLU I 9 93 ? 191.73300 201.21000 192.62000 1.000 195.24325 93 GLU I CA 1
ATOM 8822 C C . GLU I 9 93 ? 190.92600 199.94400 192.84500 1.000 195.24325 93 GLU I C 1
ATOM 8823 O O . GLU I 9 93 ? 191.20300 198.89800 192.25900 1.000 195.24325 93 GLU I O 1
ATOM 8825 N N . GLU I 9 94 ? 189.90700 200.02900 193.69400 1.000 172.32996 94 GLU I N 1
ATOM 8826 C CA . GLU I 9 94 ? 189.06900 198.86700 193.94300 1.000 172.32996 94 GLU I CA 1
ATOM 8827 C C . GLU I 9 94 ? 188.31000 198.45600 192.69500 1.000 172.32996 94 GLU I C 1
ATOM 8828 O O . GLU I 9 94 ? 188.00100 197.27100 192.51400 1.000 172.32996 94 GLU I O 1
ATOM 8830 N N . ARG I 9 95 ? 187.96400 199.42400 191.84900 1.000 169.82812 95 ARG I N 1
ATOM 8831 C CA . ARG I 9 95 ? 187.38100 199.08500 190.56300 1.000 169.82812 95 ARG I CA 1
ATOM 8832 C C . ARG I 9 95 ? 188.27700 198.09600 189.85100 1.000 169.82812 95 ARG I C 1
ATOM 8833 O O . ARG I 9 95 ? 187.86700 196.98000 189.53700 1.000 169.82812 95 ARG I O 1
ATOM 8835 N N . GLY I 9 96 ? 189.52600 198.48800 189.63900 1.000 187.13865 96 GLY I N 1
ATOM 8836 C CA . GLY I 9 96 ? 190.49100 197.58800 189.05600 1.000 187.13865 96 GLY I CA 1
ATOM 8837 C C . GLY I 9 96 ? 190.67100 196.32800 189.86700 1.000 187.13865 96 GLY I C 1
ATOM 8838 O O . GLY I 9 96 ? 190.98500 195.28100 189.31800 1.000 187.13865 96 GLY I O 1
ATOM 8839 N N . ARG I 9 97 ? 190.49700 196.41100 191.18000 1.000 187.58437 97 ARG I N 1
ATOM 8840 C CA . ARG I 9 97 ? 190.62200 195.21400 191.99600 1.000 187.58437 97 ARG I CA 1
ATOM 8841 C C . ARG I 9 97 ? 189.61500 194.17400 191.54000 1.000 187.58437 97 ARG I C 1
ATOM 8842 O O . ARG I 9 97 ? 189.98000 193.10300 191.04000 1.000 187.58437 97 ARG I O 1
ATOM 8844 N N . LEU I 9 98 ? 188.33500 194.50600 191.66300 1.000 188.87354 98 LEU I N 1
ATOM 8845 C CA . LEU I 9 98 ? 187.29100 193.62200 191.16700 1.000 188.87354 98 LEU I CA 1
ATOM 8846 C C . LEU I 9 98 ? 187.46600 193.33700 189.68500 1.000 188.87354 98 LEU I C 1
ATOM 8847 O O . LEU I 9 98 ? 187.12600 192.24700 189.20600 1.000 188.87354 98 LEU I O 1
ATOM 8849 N N . ARG I 9 99 ? 188.07000 194.27100 188.96000 1.000 217.19815 99 ARG I N 1
ATOM 8850 C CA . ARG I 9 99 ? 188.13300 194.17300 187.51200 1.000 217.19815 99 ARG I CA 1
ATOM 8851 C C . ARG I 9 99 ? 189.14700 193.12700 187.08100 1.000 217.19815 99 ARG I C 1
ATOM 8852 O O . ARG I 9 99 ? 188.82500 192.19800 186.33500 1.000 217.19815 99 ARG I O 1
ATOM 8854 N N . ASP I 9 100 ? 190.38900 193.28500 187.51900 1.000 227.27822 100 ASP I N 1
ATOM 8855 C CA . ASP I 9 100 ? 191.38800 192.24800 187.33000 1.000 227.27822 100 ASP I CA 1
ATOM 8856 C C . ASP I 9 100 ? 190.93600 190.92900 187.93100 1.000 227.27822 100 ASP I C 1
ATOM 8857 O O . ASP I 9 100 ? 191.29800 189.86600 187.41900 1.000 227.27822 100 ASP I O 1
ATOM 8859 N N . VAL I 9 101 ? 190.15700 190.96800 189.01600 1.000 224.85736 101 VAL I N 1
ATOM 8860 C CA . VAL I 9 101 ? 189.60400 189.73400 189.56800 1.000 224.85736 101 VAL I CA 1
ATOM 8861 C C . VAL I 9 101 ? 188.80300 188.99200 188.50400 1.000 224.85736 101 VAL I C 1
ATOM 8862 O O . VAL I 9 101 ? 188.99300 187.78900 188.26800 1.000 224.85736 101 VAL I O 1
ATOM 8864 N N . ALA I 9 102 ? 187.90800 189.71000 187.82700 1.000 222.65671 102 ALA I N 1
ATOM 8865 C CA . ALA I 9 102 ? 187.16300 189.08300 186.74000 1.000 222.65671 102 ALA I CA 1
ATOM 8866 C C . ALA I 9 102 ? 188.09800 188.67000 185.61100 1.000 222.65671 102 ALA I C 1
ATOM 8867 O O . ALA I 9 102 ? 188.00600 187.55100 185.09500 1.000 222.65671 102 ALA I O 1
ATOM 8869 N N . ALA I 9 103 ? 189.00700 189.56300 185.21500 1.000 207.74579 103 ALA I N 1
ATOM 8870 C CA . ALA I 9 103 ? 189.97100 189.22100 184.17500 1.000 207.74579 103 ALA I CA 1
ATOM 8871 C C . ALA I 9 103 ? 190.61100 187.87400 184.46700 1.000 207.74579 103 ALA I C 1
ATOM 8872 O O . ALA I 9 103 ? 190.87300 187.08200 183.55600 1.000 207.74579 103 ALA I O 1
ATOM 8874 N N . LEU I 9 104 ? 190.86300 187.60300 185.74500 1.000 187.85835 104 LEU I N 1
ATOM 8875 C CA . LEU I 9 104 ? 191.31800 186.28600 186.15900 1.000 187.85835 104 LEU I CA 1
ATOM 8876 C C . LEU I 9 104 ? 190.25300 185.23600 185.88000 1.000 187.85835 104 LEU I C 1
ATOM 8877 O O . LEU I 9 104 ? 190.45700 184.32000 185.07700 1.000 187.85835 104 LEU I O 1
ATOM 8879 N N . ASN I 9 105 ? 189.08700 185.37100 186.51900 1.000 162.14429 105 ASN I N 1
ATOM 8880 C CA . ASN I 9 105 ? 188.09200 184.30700 186.47500 1.000 162.14429 105 ASN I CA 1
ATOM 8881 C C . ASN I 9 105 ? 186.73400 184.72200 185.93600 1.000 162.14429 105 ASN I C 1
ATOM 8882 O O . ASN I 9 105 ? 185.82900 183.88300 185.88400 1.000 162.14429 105 ASN I O 1
ATOM 8884 N N . GLY I 9 106 ? 186.55100 185.97500 185.55000 1.000 160.55517 106 GLY I N 1
ATOM 8885 C CA . GLY I 9 106 ? 185.26000 186.42000 185.07100 1.000 160.55517 106 GLY I CA 1
ATOM 8886 C C . GLY I 9 106 ? 184.24900 186.53800 186.18800 1.000 160.55517 106 GLY I C 1
ATOM 8887 O O . GLY I 9 106 ? 183.80800 187.63600 186.52900 1.000 160.55517 106 GLY I O 1
ATOM 8888 N N . LEU I 9 107 ? 183.95400 185.41700 186.83600 1.000 136.89616 107 LEU I N 1
ATOM 8889 C CA . LEU I 9 107 ? 182.86000 185.38600 187.79200 1.000 136.89616 107 LEU I CA 1
ATOM 8890 C C . LEU I 9 107 ? 183.21100 186.12800 189.06800 1.000 136.89616 107 LEU I C 1
ATOM 8891 O O . LEU I 9 107 ? 183.36700 185.51400 190.12700 1.000 136.89616 107 LEU I O 1
ATOM 8893 N N . TYR I 9 108 ? 183.32100 187.44800 188.97800 1.000 130.04280 108 TYR I N 1
ATOM 8894 C CA . TYR I 9 108 ? 183.35100 188.27000 190.17200 1.000 130.04280 108 TYR I CA 1
ATOM 8895 C C . TYR I 9 108 ? 182.16500 187.91600 191.03800 1.000 130.04280 108 TYR I C 1
ATOM 8896 O O . TYR I 9 108 ? 181.01900 187.99200 190.59500 1.000 130.04280 108 TYR I O 1
ATOM 8898 N N . ARG I 9 109 ? 182.44300 187.46000 192.24500 1.000 150.58239 109 ARG I N 1
ATOM 8899 C CA . ARG I 9 109 ? 181.35400 187.04400 193.09400 1.000 150.58239 109 ARG I CA 1
ATOM 8900 C C . ARG I 9 109 ? 180.74100 188.26300 193.75800 1.000 150.58239 109 ARG I C 1
ATOM 8901 O O . ARG I 9 109 ? 181.10100 189.41100 193.48900 1.000 150.58239 109 ARG I O 1
ATOM 8903 N N . VAL I 9 110 ? 179.76100 187.99600 194.60500 1.000 184.62285 110 VAL I N 1
ATOM 8904 C CA . VAL I 9 110 ? 179.15000 189.01600 195.43700 1.000 184.62285 110 VAL I CA 1
ATOM 8905 C C . VAL I 9 110 ? 178.38900 188.30200 196.53500 1.000 184.62285 110 VAL I C 1
ATOM 8906 O O . VAL I 9 110 ? 177.71000 187.29600 196.29200 1.000 184.62285 110 VAL I O 1
ATOM 8908 N N . ARG I 9 111 ? 178.49800 188.84100 197.74100 1.000 194.05040 111 ARG I N 1
ATOM 8909 C CA . ARG I 9 111 ? 177.85100 188.29000 198.91300 1.000 194.05040 111 ARG I CA 1
ATOM 8910 C C . ARG I 9 111 ? 176.91300 189.31800 199.50600 1.000 194.05040 111 ARG I C 1
ATOM 8911 O O . ARG I 9 111 ? 177.02700 190.51900 199.26300 1.000 194.05040 111 ARG I O 1
ATOM 8913 N N . ILE I 9 112 ? 175.98400 188.81600 200.29500 1.000 191.25624 112 ILE I N 1
ATOM 8914 C CA . ILE I 9 112 ? 175.03300 189.70000 200.94300 1.000 191.25624 112 ILE I CA 1
ATOM 8915 C C . ILE I 9 112 ? 174.51200 188.98600 202.17000 1.000 191.25624 112 ILE I C 1
ATOM 8916 O O . ILE I 9 112 ? 173.52200 188.25200 202.08300 1.000 191.25624 112 ILE I O 1
ATOM 8918 N N . PRO I 9 113 ? 175.20100 189.11200 203.29300 1.000 202.93587 113 PRO I N 1
ATOM 8919 C CA . PRO I 9 113 ? 174.65100 188.63600 204.55800 1.000 202.93587 113 PRO I CA 1
ATOM 8920 C C . PRO I 9 113 ? 173.24600 189.16700 204.77800 1.000 202.93587 113 PRO I C 1
ATOM 8921 O O . PRO I 9 113 ? 172.86500 190.20900 204.24300 1.000 202.93587 113 PRO I O 1
ATOM 8923 N N . ARG I 9 114 ? 172.47600 188.44300 205.57500 1.000 222.65627 114 ARG I N 1
ATOM 8924 C CA . ARG I 9 114 ? 171.07100 188.76500 205.74400 1.000 222.65627 114 ARG I CA 1
ATOM 8925 C C . ARG I 9 114 ? 170.84900 189.70600 206.92400 1.000 222.65627 114 ARG I C 1
ATOM 8926 O O . ARG I 9 114 ? 171.72800 189.92200 207.75700 1.000 222.65627 114 ARG I O 1
ATOM 8928 N N . ARG I 9 115 ? 169.63300 190.25900 206.99400 1.000 222.45699 115 ARG I N 1
ATOM 8929 C CA . ARG I 9 115 ? 169.33700 191.47100 207.75800 1.000 222.45699 115 ARG I CA 1
ATOM 8930 C C . ARG I 9 115 ? 168.92600 191.22000 209.20200 1.000 222.45699 115 ARG I C 1
ATOM 8931 O O . ARG I 9 115 ? 168.77600 190.07100 209.61800 1.000 222.45699 115 ARG I O 1
ATOM 8933 N N . PRO I 9 116 ? 168.70900 192.27500 209.98500 1.000 246.80624 116 PRO I N 1
ATOM 8934 C CA . PRO I 9 116 ? 168.26000 192.07600 211.36800 1.000 246.80624 116 PRO I CA 1
ATOM 8935 C C . PRO I 9 116 ? 166.88300 191.44200 211.39200 1.000 246.80624 116 PRO I C 1
ATOM 8936 O O . PRO I 9 116 ? 165.95600 191.90200 210.72500 1.000 246.80624 116 PRO I O 1
ATOM 8938 N N . GLY I 9 117 ? 166.76000 190.36900 212.15300 1.000 240.56917 117 GLY I N 1
ATOM 8939 C CA . GLY I 9 117 ? 165.54200 189.58300 212.07700 1.000 240.56917 117 GLY I CA 1
ATOM 8940 C C . GLY I 9 117 ? 165.57900 188.74300 210.83500 1.000 240.56917 117 GLY I C 1
ATOM 8941 O O . GLY I 9 117 ? 165.33700 187.53500 210.89300 1.000 240.56917 117 GLY I O 1
ATOM 8942 N N . ALA I 9 118 ? 165.91300 189.34800 209.69700 1.000 226.70418 118 ALA I N 1
ATOM 8943 C CA . ALA I 9 118 ? 166.17800 188.55300 208.51500 1.000 226.70418 118 ALA I CA 1
ATOM 8944 C C . ALA I 9 118 ? 167.49200 187.83000 208.61500 1.000 226.70418 118 ALA I C 1
ATOM 8945 O O . ALA I 9 118 ? 167.89200 187.16000 207.66700 1.000 226.70418 118 ALA I O 1
ATOM 8947 N N . LEU I 9 119 ? 168.17400 187.97100 209.73400 1.000 230.19725 119 LEU I N 1
ATOM 8948 C CA . LEU I 9 119 ? 169.26600 187.09700 210.11300 1.000 230.19725 119 LEU I CA 1
ATOM 8949 C C . LEU I 9 119 ? 168.93200 186.70000 211.53400 1.000 230.19725 119 LEU I C 1
ATOM 8950 O O . LEU I 9 119 ? 169.49100 187.23100 212.49200 1.000 230.19725 119 LEU I O 1
ATOM 8952 N N . ASP I 9 120 ? 167.99700 185.77200 211.66200 1.000 241.65610 120 ASP I N 1
ATOM 8953 C CA . ASP I 9 120 ? 167.59700 185.20000 212.93900 1.000 241.65610 120 ASP I CA 1
ATOM 8954 C C . ASP I 9 120 ? 167.66200 183.69100 212.83500 1.000 241.65610 120 ASP I C 1
ATOM 8955 O O . ASP I 9 120 ? 166.73500 182.96100 213.19000 1.000 241.65610 120 ASP I O 1
ATOM 8957 N N . GLY I 9 121 ? 168.79000 183.21500 212.33600 1.000 258.56520 121 GLY I N 1
ATOM 8958 C CA . GLY I 9 121 ? 168.88600 181.87300 211.81800 1.000 258.56520 121 GLY I CA 1
ATOM 8959 C C . GLY I 9 121 ? 169.08300 182.01400 210.32900 1.000 258.56520 121 GLY I C 1
ATOM 8960 O O . GLY I 9 121 ? 169.87400 181.30000 209.71100 1.000 258.56520 121 GLY I O 1
ATOM 8961 N N . LEU I 9 122 ? 168.39700 182.99600 209.75200 1.000 243.13254 122 LEU I N 1
ATOM 8962 C CA . LEU I 9 122 ? 168.63500 183.39900 208.37200 1.000 243.13254 122 LEU I CA 1
ATOM 8963 C C . LEU I 9 122 ? 169.89400 184.25800 208.32700 1.000 243.13254 122 LEU I C 1
ATOM 8964 O O . LEU I 9 122 ? 169.88100 185.41000 207.91400 1.000 243.13254 122 LEU I O 1
ATOM 8966 N N . GLU I 9 123 ? 171.00000 183.62400 208.70400 1.000 248.62667 123 GLU I N 1
ATOM 8967 C CA . GLU I 9 123 ? 172.19000 184.31800 209.16600 1.000 248.62667 123 GLU I CA 1
ATOM 8968 C C . GLU I 9 123 ? 172.55700 185.50800 208.29500 1.000 248.62667 123 GLU I C 1
ATOM 8969 O O . GLU I 9 123 ? 172.30400 185.54300 207.09400 1.000 248.62667 123 GLU I O 1
ATOM 8971 N N . ALA I 9 124 ? 173.18100 186.48700 208.92000 1.000 270.06370 124 ALA I N 1
ATOM 8972 C CA . ALA I 9 124 ? 173.97600 187.43900 208.16900 1.000 270.06370 124 ALA I CA 1
ATOM 8973 C C . ALA I 9 124 ? 175.18200 186.66800 207.67100 1.000 270.06370 124 ALA I C 1
ATOM 8974 O O . ALA I 9 124 ? 176.15700 186.47800 208.39800 1.000 270.06370 124 ALA I O 1
ATOM 8976 N N . GLY I 9 125 ? 175.12000 186.21600 206.43100 1.000 279.83989 125 GLY I N 1
ATOM 8977 C CA . GLY I 9 125 ? 175.89900 185.07600 206.01600 1.000 279.83989 125 GLY I CA 1
ATOM 8978 C C . GLY I 9 125 ? 174.96100 184.09400 205.36500 1.000 279.83989 125 GLY I C 1
ATOM 8979 O O . GLY I 9 125 ? 175.31700 183.43700 204.38400 1.000 279.83989 125 GLY I O 1
ATOM 8980 N N . GLY I 9 126 ? 173.75600 183.98300 205.90100 1.000 251.15646 126 GLY I N 1
ATOM 8981 C CA . GLY I 9 126 ? 172.67900 183.71100 204.98700 1.000 251.15646 126 GLY I CA 1
ATOM 8982 C C . GLY I 9 126 ? 172.83100 184.87800 204.04300 1.000 251.15646 126 GLY I C 1
ATOM 8983 O O . GLY I 9 126 ? 172.57000 186.02800 204.40900 1.000 251.15646 126 GLY I O 1
ATOM 8984 N N . TYR I 9 127 ? 173.35700 184.61200 202.85700 1.000 224.34211 127 TYR I N 1
ATOM 8985 C CA . TYR I 9 127 ? 173.89400 185.69300 202.06200 1.000 224.34211 127 TYR I CA 1
ATOM 8986 C C . TYR I 9 127 ? 173.68600 185.37100 200.60000 1.000 224.34211 127 TYR I C 1
ATOM 8987 O O . TYR I 9 127 ? 173.69000 184.20800 200.18900 1.000 224.34211 127 TYR I O 1
ATOM 8989 N N . VAL I 9 128 ? 173.47100 186.42500 199.82600 1.000 215.27697 128 VAL I N 1
ATOM 8990 C CA . VAL I 9 128 ? 173.63400 186.31600 198.38700 1.000 215.27697 128 VAL I CA 1
ATOM 8991 C C . VAL I 9 128 ? 175.06000 185.89200 198.09000 1.000 215.27697 128 VAL I C 1
ATOM 8992 O O . VAL I 9 128 ? 176.00800 186.44000 198.66300 1.000 215.27697 128 VAL I O 1
ATOM 8994 N N . SER I 9 129 ? 175.21600 184.91400 197.19600 1.000 198.63111 129 SER I N 1
ATOM 8995 C CA . SER I 9 129 ? 176.50000 184.26700 196.92800 1.000 198.63111 129 SER I CA 1
ATOM 8996 C C . SER I 9 129 ? 176.70200 184.06800 195.42900 1.000 198.63111 129 SER I C 1
ATOM 8997 O O . SER I 9 129 ? 177.08400 182.99600 194.96100 1.000 198.63111 129 SER I O 1
ATOM 8999 N N . SER I 9 130 ? 176.46200 185.11200 194.65300 1.000 143.02591 130 SER I N 1
ATOM 9000 C CA . SER I 9 130 ? 176.49700 184.92700 193.21300 1.000 143.02591 130 SER I CA 1
ATOM 9001 C C . SER I 9 130 ? 177.90300 185.20200 192.71400 1.000 143.02591 130 SER I C 1
ATOM 9002 O O . SER I 9 130 ? 178.79200 185.58100 193.47300 1.000 143.02591 130 SER I O 1
ATOM 9004 N N . PHE I 9 131 ? 178.10800 185.00700 191.42100 1.000 109.57231 131 PHE I N 1
ATOM 9005 C CA . PHE I 9 131 ? 179.38200 185.32300 190.80000 1.000 109.57231 131 PHE I CA 1
ATOM 9006 C C . PHE I 9 131 ? 179.15900 185.35300 189.30100 1.000 109.57231 131 PHE I C 1
ATOM 9007 O O . PHE I 9 131 ? 178.39900 184.53800 188.77900 1.000 109.57231 131 PHE I O 1
ATOM 9009 N N . VAL I 9 132 ? 179.82100 186.28300 188.62000 1.000 119.96625 132 VAL I N 1
ATOM 9010 C CA . VAL I 9 132 ? 179.57700 186.47600 187.19000 1.000 119.96625 132 VAL I CA 1
ATOM 9011 C C . VAL I 9 132 ? 180.59500 187.41600 186.55900 1.000 119.96625 132 VAL I C 1
ATOM 9012 O O . VAL I 9 132 ? 181.24000 188.19400 187.26900 1.000 119.96625 132 VAL I O 1
ATOM 9014 N N . PRO I 9 133 ? 180.76100 187.39400 185.24900 1.000 111.30719 133 PRO I N 1
ATOM 9015 C CA . PRO I 9 133 ? 181.70600 188.33000 184.64300 1.000 111.30719 133 PRO I CA 1
ATOM 9016 C C . PRO I 9 133 ? 181.16000 189.74100 184.69400 1.000 111.30719 133 PRO I C 1
ATOM 9017 O O . PRO I 9 133 ? 180.25900 190.12500 183.94200 1.000 111.30719 133 PRO I O 1
ATOM 9019 N N . ALA I 9 134 ? 181.74300 190.52600 185.59600 1.000 109.72647 134 ALA I N 1
ATOM 9020 C CA . ALA I 9 134 ? 181.29200 191.88100 185.86600 1.000 109.72647 134 ALA I CA 1
ATOM 9021 C C . ALA I 9 134 ? 181.34900 192.77200 184.64500 1.000 109.72647 134 ALA I C 1
ATOM 9022 O O . ALA I 9 134 ? 180.87600 193.90600 184.70800 1.000 109.72647 134 ALA I O 1
ATOM 9024 N N . CYS I 9 135 ? 181.93400 192.30200 183.54900 1.000 128.48693 135 CYS I N 1
ATOM 9025 C CA . CYS I 9 135 ? 181.83600 193.05000 182.30900 1.000 128.48693 135 CYS I CA 1
ATOM 9026 C C . CYS I 9 135 ? 180.40200 193.46000 182.06900 1.000 128.48693 135 CYS I C 1
ATOM 9027 O O . CYS I 9 135 ? 180.12900 194.60100 181.69100 1.000 128.48693 135 CYS I O 1
ATOM 9029 N N . SER I 9 136 ? 179.47300 192.53700 182.28400 1.000 143.40095 136 SER I N 1
ATOM 9030 C CA . SER I 9 136 ? 178.07600 192.92100 182.29600 1.000 143.40095 136 SER I CA 1
ATOM 9031 C C . SER I 9 136 ? 177.86500 194.11800 183.20300 1.000 143.40095 136 SER I C 1
ATOM 9032 O O . SER I 9 136 ? 177.18000 195.07300 182.83300 1.000 143.40095 136 SER I O 1
ATOM 9034 N N . LEU I 9 137 ? 178.46700 194.09500 184.38900 1.000 145.38435 137 LEU I N 1
ATOM 9035 C CA . LEU I 9 137 ? 178.24100 195.16300 185.35200 1.000 145.38435 137 LEU I CA 1
ATOM 9036 C C . LEU I 9 137 ? 178.68500 196.50000 184.79300 1.000 145.38435 137 LEU I C 1
ATOM 9037 O O . LEU I 9 137 ? 177.90000 197.44700 184.70300 1.000 145.38435 137 LEU I O 1
ATOM 9039 N N . VAL I 9 138 ? 179.96300 196.59300 184.44300 1.000 144.55970 138 VAL I N 1
ATOM 9040 C CA . VAL I 9 138 ? 180.50000 197.81800 183.86800 1.000 144.55970 138 VAL I CA 1
ATOM 9041 C C . VAL I 9 138 ? 179.64700 198.25500 182.69600 1.000 144.55970 138 VAL I C 1
ATOM 9042 O O . VAL I 9 138 ? 179.31000 199.43600 182.55800 1.000 144.55970 138 VAL I O 1
ATOM 9044 N N . GLU I 9 139 ? 179.27200 197.30600 181.84100 1.000 157.30939 139 GLU I N 1
ATOM 9045 C CA . GLU I 9 139 ? 178.37800 197.61800 180.74100 1.000 157.30939 139 GLU I CA 1
ATOM 9046 C C . GLU I 9 139 ? 177.08900 198.22700 181.25300 1.000 157.30939 139 GLU I C 1
ATOM 9047 O O . GLU I 9 139 ? 176.47700 199.05900 180.57600 1.000 157.30939 139 GLU I O 1
ATOM 9049 N N . SER I 9 140 ? 176.66800 197.83300 182.44300 1.000 182.17782 140 SER I N 1
ATOM 9050 C CA . SER I 9 140 ? 175.44000 198.32300 183.02900 1.000 182.17782 140 SER I CA 1
ATOM 9051 C C . SER I 9 140 ? 175.68400 199.34300 184.12000 1.000 182.17782 140 SER I C 1
ATOM 9052 O O . SER I 9 140 ? 174.71200 199.88800 184.65400 1.000 182.17782 140 SER I O 1
ATOM 9054 N N . HIS I 9 141 ? 176.94400 199.63000 184.45100 1.000 166.46503 141 HIS I N 1
ATOM 9055 C CA . HIS I 9 141 ? 177.23900 200.43000 185.63200 1.000 166.46503 141 HIS I CA 1
ATOM 9056 C C . HIS I 9 141 ? 176.42600 199.85400 186.78500 1.000 166.46503 141 HIS I C 1
ATOM 9057 O O . HIS I 9 141 ? 175.46400 200.44300 187.26800 1.000 166.46503 141 HIS I O 1
ATOM 9059 N N . LEU I 9 142 ? 176.84700 198.65800 187.18600 1.000 165.64962 142 LEU I N 1
ATOM 9060 C CA . LEU I 9 142 ? 175.94400 197.51900 187.20200 1.000 165.64962 142 LEU I CA 1
ATOM 9061 C C . LEU I 9 142 ? 174.51800 197.89200 187.53600 1.000 165.64962 142 LEU I C 1
ATOM 9062 O O . LEU I 9 142 ? 174.19900 198.33100 188.64300 1.000 165.64962 142 LEU I O 1
ATOM 9064 N N . SER I 9 143 ? 173.65200 197.68600 186.55500 1.000 186.75117 143 SER I N 1
ATOM 9065 C CA . SER I 9 143 ? 172.21600 197.79000 186.73200 1.000 186.75117 143 SER I CA 1
ATOM 9066 C C . SER I 9 143 ? 171.67700 196.36700 186.82500 1.000 186.75117 143 SER I C 1
ATOM 9067 O O . SER I 9 143 ? 171.07400 195.83300 185.89500 1.000 186.75117 143 SER I O 1
ATOM 9069 N N . ASP I 9 144 ? 171.89800 195.74600 187.97500 1.000 133.81748 144 ASP I N 1
ATOM 9070 C CA . ASP I 9 144 ? 171.34400 194.42500 188.22200 1.000 133.81748 144 ASP I CA 1
ATOM 9071 C C . ASP I 9 144 ? 169.88400 194.60100 188.61200 1.000 133.81748 144 ASP I C 1
ATOM 9072 O O . ASP I 9 144 ? 169.30200 195.67800 188.46900 1.000 133.81748 144 ASP I O 1
ATOM 9074 N N . GLN I 9 145 ? 169.26300 193.54400 189.10400 1.000 86.57549 145 GLN I N 1
ATOM 9075 C CA . GLN I 9 145 ? 167.86600 193.60700 189.50800 1.000 86.57549 145 GLN I CA 1
ATOM 9076 C C . GLN I 9 145 ? 167.74600 192.74100 190.74900 1.000 86.57549 145 GLN I C 1
ATOM 9077 O O . GLN I 9 145 ? 167.57600 191.52400 190.64600 1.000 86.57549 145 GLN I O 1
ATOM 9079 N N . LEU I 9 146 ? 167.81800 193.38500 191.90900 1.000 72.75428 146 LEU I N 1
ATOM 9080 C CA . LEU I 9 146 ? 167.81700 192.66600 193.16600 1.000 72.75428 146 LEU I CA 1
ATOM 9081 C C . LEU I 9 146 ? 166.60900 191.75800 193.20800 1.000 72.75428 146 LEU I C 1
ATOM 9082 O O . LEU I 9 146 ? 165.51400 192.13300 192.79800 1.000 72.75428 146 LEU I O 1
ATOM 9084 N N . THR I 9 147 ? 166.81900 190.53500 193.65100 1.000 64.06541 147 THR I N 1
ATOM 9085 C CA . THR I 9 147 ? 165.82100 189.49700 193.46000 1.000 64.06541 147 THR I CA 1
ATOM 9086 C C . THR I 9 147 ? 165.62500 188.81000 194.79600 1.000 64.06541 147 THR I C 1
ATOM 9087 O O . THR I 9 147 ? 166.28100 187.81200 195.08200 1.000 64.06541 147 THR I O 1
ATOM 9089 N N . LEU I 9 148 ? 164.69500 189.32600 195.58800 1.000 97.09621 148 LEU I N 1
ATOM 9090 C CA . LEU I 9 148 ? 164.40100 188.78800 196.90500 1.000 97.09621 148 LEU I CA 1
ATOM 9091 C C . LEU I 9 148 ? 163.05100 188.08500 196.91000 1.000 97.09621 148 LEU I C 1
ATOM 9092 O O . LEU I 9 148 ? 162.06200 188.61100 196.38800 1.000 97.09621 148 LEU I O 1
ATOM 9094 N N . HIS I 9 149 ? 163.02100 186.90200 197.50600 1.000 52.78044 149 HIS I N 1
ATOM 9095 C CA . HIS I 9 149 ? 161.79000 186.18300 197.77600 1.000 52.78044 149 HIS I CA 1
ATOM 9096 C C . HIS I 9 149 ? 161.77700 185.88000 199.26400 1.000 52.78044 149 HIS I C 1
ATOM 9097 O O . HIS I 9 149 ? 162.74600 185.33200 199.79700 1.000 52.78044 149 HIS I O 1
ATOM 9099 N N . VAL I 9 150 ? 160.67700 186.22500 199.92600 1.000 58.93307 150 VAL I N 1
ATOM 9100 C CA . VAL I 9 150 ? 160.59900 186.21000 201.37800 1.000 58.93307 150 VAL I CA 1
ATOM 9101 C C . VAL I 9 150 ? 159.31200 185.52100 201.80600 1.000 58.93307 150 VAL I C 1
ATOM 9102 O O . VAL I 9 150 ? 158.46100 185.18200 200.98600 1.000 58.93307 150 VAL I O 1
ATOM 9104 N N . ASP I 9 151 ? 159.16800 185.32900 203.11200 1.000 58.78513 151 ASP I N 1
ATOM 9105 C CA . ASP I 9 151 ? 158.07600 184.50200 203.59600 1.000 58.78513 151 ASP I CA 1
ATOM 9106 C C . ASP I 9 151 ? 156.74200 185.22200 203.49600 1.000 58.78513 151 ASP I C 1
ATOM 9107 O O . ASP I 9 151 ? 156.66500 186.44900 203.50500 1.000 58.78513 151 ASP I O 1
ATOM 9109 N N . VAL I 9 152 ? 155.67000 184.43000 203.41500 1.000 44.36678 152 VAL I N 1
ATOM 9110 C CA . VAL I 9 152 ? 154.36200 184.96000 203.77300 1.000 44.36678 152 VAL I CA 1
ATOM 9111 C C . VAL I 9 152 ? 154.46300 185.59200 205.14200 1.000 44.36678 152 VAL I C 1
ATOM 9112 O O . VAL I 9 152 ? 153.68800 186.48800 205.48800 1.000 44.36678 152 VAL I O 1
ATOM 9114 N N . ALA I 9 153 ? 155.42600 185.13600 205.94200 1.000 30.82481 153 ALA I N 1
ATOM 9115 C CA . ALA I 9 153 ? 155.86600 185.82000 207.14500 1.000 30.82481 153 ALA I CA 1
ATOM 9116 C C . ALA I 9 153 ? 157.12600 186.63300 206.89800 1.000 30.82481 153 ALA I C 1
ATOM 9117 O O . ALA I 9 153 ? 157.98600 186.73300 207.77700 1.000 30.82481 153 ALA I O 1
ATOM 9119 N N . GLY I 9 154 ? 157.28300 187.16300 205.69200 1.000 32.92619 154 GLY I N 1
ATOM 9120 C CA . GLY I 9 154 ? 158.26700 188.18300 205.44600 1.000 32.92619 154 GLY I CA 1
ATOM 9121 C C . GLY I 9 154 ? 159.69300 187.71000 205.37400 1.000 32.92619 154 GLY I C 1
ATOM 9122 O O . GLY I 9 154 ? 160.54100 188.42800 204.84100 1.000 32.92619 154 GLY I O 1
ATOM 9123 N N . ASN I 9 155 ? 160.00300 186.55400 205.91900 1.000 33.76966 155 ASN I N 1
ATOM 9124 C CA . ASN I 9 155 ? 161.38200 186.11500 205.96100 1.000 33.76966 155 ASN I CA 1
ATOM 9125 C C . ASN I 9 155 ? 161.80200 185.56200 204.60900 1.000 33.76966 155 ASN I C 1
ATOM 9126 O O . ASN I 9 155 ? 161.15200 184.67000 204.06600 1.000 33.76966 155 ASN I O 1
ATOM 9128 N N . VAL I 9 156 ? 162.87300 186.09000 204.06100 1.000 32.69958 156 VAL I N 1
ATOM 9129 C CA . VAL I 9 156 ? 163.45400 185.48100 202.87800 1.000 32.69958 156 VAL I CA 1
ATOM 9130 C C . VAL I 9 156 ? 164.27800 184.29000 203.31600 1.000 32.69958 156 VAL I C 1
ATOM 9131 O O . VAL I 9 156 ? 164.95000 184.32800 204.34900 1.000 32.69958 156 VAL I O 1
ATOM 9133 N N . VAL I 9 157 ? 164.22700 183.21900 202.54000 1.000 48.28364 157 VAL I N 1
ATOM 9134 C CA . VAL I 9 157 ? 165.23600 182.18200 202.66900 1.000 48.28364 157 VAL I CA 1
ATOM 9135 C C . VAL I 9 157 ? 166.30200 182.49800 201.64300 1.000 48.28364 157 VAL I C 1
ATOM 9136 O O . VAL I 9 157 ? 167.21600 181.70100 201.41000 1.000 48.28364 157 VAL I O 1
ATOM 9138 N N . GLY I 9 158 ? 166.18200 183.66000 201.01600 1.000 49.87564 158 GLY I N 1
ATOM 9139 C CA . GLY I 9 158 ? 167.18100 184.07900 200.05700 1.000 49.87564 158 GLY I CA 1
ATOM 9140 C C . GLY I 9 158 ? 166.73100 185.29900 199.29200 1.000 49.87564 158 GLY I C 1
ATOM 9141 O O . GLY I 9 158 ? 165.56300 185.69900 199.32400 1.000 49.87564 158 GLY I O 1
ATOM 9142 N N . VAL I 9 159 ? 167.70500 185.89400 198.60100 1.000 67.85419 159 VAL I N 1
ATOM 9143 C CA . VAL I 9 159 ? 167.49900 187.01700 197.69500 1.000 67.85419 159 VAL I CA 1
ATOM 9144 C C . VAL I 9 159 ? 168.54300 186.92900 196.59000 1.000 67.85419 159 VAL I C 1
ATOM 9145 O O . VAL I 9 159 ? 169.48900 186.14700 196.66300 1.000 67.85419 159 VAL I O 1
ATOM 9147 N N . SER I 9 160 ? 168.37500 187.74600 195.55700 1.000 46.74437 160 SER I N 1
ATOM 9148 C CA . SER I 9 160 ? 169.29400 187.72600 194.43300 1.000 46.74437 160 SER I CA 1
ATOM 9149 C C . SER I 9 160 ? 169.28200 189.09700 193.77900 1.000 46.74437 160 SER I C 1
ATOM 9150 O O . SER I 9 160 ? 168.75900 190.06300 194.33800 1.000 46.74437 160 SER I O 1
ATOM 9152 N N . VAL I 9 161 ? 169.88500 189.18000 192.59600 1.000 55.40827 161 VAL I N 1
ATOM 9153 C CA . VAL I 9 161 ? 169.99200 190.41000 191.81900 1.000 55.40827 161 VAL I CA 1
ATOM 9154 C C . VAL I 9 161 ? 170.40400 190.03700 190.40600 1.000 55.40827 161 VAL I C 1
ATOM 9155 O O . VAL I 9 161 ? 171.09200 189.03200 190.20500 1.000 55.40827 161 VAL I O 1
ATOM 9157 N N . VAL I 9 162 ? 169.99300 190.82700 189.41500 1.000 95.61131 162 VAL I N 1
ATOM 9158 C CA . VAL I 9 162 ? 170.18900 190.38800 188.03900 1.000 95.61131 162 VAL I CA 1
ATOM 9159 C C . VAL I 9 162 ? 171.66900 190.25700 187.73600 1.000 95.61131 162 VAL I C 1
ATOM 9160 O O . VAL I 9 162 ? 172.39000 191.24900 187.62200 1.000 95.61131 162 VAL I O 1
ATOM 9162 N N . THR I 9 163 ? 172.11700 189.01800 187.58200 1.000 141.02258 163 THR I N 1
ATOM 9163 C CA . THR I 9 163 ? 173.43800 188.72300 187.04900 1.000 141.02258 163 THR I CA 1
ATOM 9164 C C . THR I 9 163 ? 173.26100 188.57300 185.54000 1.000 141.02258 163 THR I C 1
ATOM 9165 O O . THR I 9 163 ? 173.24600 187.47400 184.98700 1.000 141.02258 163 THR I O 1
ATOM 9167 N N . HIS I 9 164 ? 173.12300 189.71700 184.86600 1.000 193.40163 164 HIS I N 1
ATOM 9168 C CA . HIS I 9 164 ? 172.59600 189.77800 183.50900 1.000 193.40163 164 HIS I CA 1
ATOM 9169 C C . HIS I 9 164 ? 173.64800 189.43800 182.45300 1.000 193.40163 164 HIS I C 1
ATOM 9170 O O . HIS I 9 164 ? 174.84000 189.68700 182.64600 1.000 193.40163 164 HIS I O 1
ATOM 9172 N N . PRO I 9 165 ? 173.22200 188.86500 181.33000 1.000 192.38890 165 PRO I N 1
ATOM 9173 C CA . PRO I 9 165 ? 174.15000 188.64000 180.22200 1.000 192.38890 165 PRO I CA 1
ATOM 9174 C C . PRO I 9 165 ? 174.83900 189.93100 179.82500 1.000 192.38890 165 PRO I C 1
ATOM 9175 O O . PRO I 9 165 ? 174.23100 191.00200 179.79900 1.000 192.38890 165 PRO I O 1
ATOM 9177 N N . GLY I 9 166 ? 176.11300 189.80800 179.49000 1.000 214.44328 166 GLY I N 1
ATOM 9178 C CA . GLY I 9 166 ? 176.95300 190.96200 179.26000 1.000 214.44328 166 GLY I CA 1
ATOM 9179 C C . GLY I 9 166 ? 178.37600 190.76300 179.74700 1.000 214.44328 166 GLY I C 1
ATOM 9180 O O . GLY I 9 166 ? 179.22700 191.63800 179.56600 1.000 214.44328 166 GLY I O 1
ATOM 9181 N N . GLY I 9 167 ? 178.63500 189.65200 180.42800 1.000 215.94951 167 GLY I N 1
ATOM 9182 C CA . GLY I 9 167 ? 179.97300 189.35900 180.90900 1.000 215.94951 167 GLY I CA 1
ATOM 9183 C C . GLY I 9 167 ? 181.04200 188.95600 179.89900 1.000 215.94951 167 GLY I C 1
ATOM 9184 O O . GLY I 9 167 ? 182.00800 189.69000 179.68400 1.000 215.94951 167 GLY I O 1
ATOM 9185 N N . CYS I 9 168 ? 180.89500 187.78400 179.27900 1.000 229.35544 168 CYS I N 1
ATOM 9186 C CA . CYS I 9 168 ? 181.98700 187.16400 178.51700 1.000 229.35544 168 CYS I CA 1
ATOM 9187 C C . CYS I 9 168 ? 181.99500 187.59500 177.04800 1.000 229.35544 168 CYS I C 1
ATOM 9188 O O . CYS I 9 168 ? 181.81100 186.78700 176.13800 1.000 229.35544 168 CYS I O 1
ATOM 9190 N N . ARG I 9 169 ? 182.21500 188.88800 176.80900 1.000 218.32351 169 ARG I N 1
ATOM 9191 C CA . ARG I 9 169 ? 182.43500 189.35600 175.43700 1.000 218.32351 169 ARG I CA 1
ATOM 9192 C C . ARG I 9 169 ? 183.44600 190.50200 175.41700 1.000 218.32351 169 ARG I C 1
ATOM 9193 O O . ARG I 9 169 ? 183.06700 191.67100 175.51700 1.000 218.32351 169 ARG I O 1
ATOM 9195 N N . GLY I 9 170 ? 184.72900 190.15300 175.31300 1.000 212.01781 170 GLY I N 1
ATOM 9196 C CA . GLY I 9 170 ? 185.76900 191.01300 174.76900 1.000 212.01781 170 GLY I CA 1
ATOM 9197 C C . GLY I 9 170 ? 185.68900 192.51000 174.99600 1.000 212.01781 170 GLY I C 1
ATOM 9198 O O . GLY I 9 170 ? 185.90900 193.27800 174.05700 1.000 212.01781 170 GLY I O 1
ATOM 9199 N N . HIS I 9 171 ? 185.38300 192.95200 176.20700 1.000 184.11315 171 HIS I N 1
ATOM 9200 C CA . HIS I 9 171 ? 185.15500 194.36900 176.44400 1.000 184.11315 171 HIS I CA 1
ATOM 9201 C C . HIS I 9 171 ? 186.39900 195.05300 177.00000 1.000 184.11315 171 HIS I C 1
ATOM 9202 O O . HIS I 9 171 ? 187.32200 194.41100 177.50700 1.000 184.11315 171 HIS I O 1
ATOM 9204 N N . GLU I 9 172 ? 186.41200 196.38100 176.88200 1.000 180.30491 172 GLU I N 1
ATOM 9205 C CA . GLU I 9 172 ? 187.47100 197.20300 177.46500 1.000 180.30491 172 GLU I CA 1
ATOM 9206 C C . GLU I 9 172 ? 186.94000 198.62700 177.56600 1.000 180.30491 172 GLU I C 1
ATOM 9207 O O . GLU I 9 172 ? 186.74700 199.28500 176.54000 1.000 180.30491 172 GLU I O 1
ATOM 9209 N N . VAL I 9 173 ? 186.71300 199.09800 178.78900 1.000 191.90183 173 VAL I N 1
ATOM 9210 C CA . VAL I 9 173 ? 186.16100 200.41900 179.04400 1.000 191.90183 173 VAL I CA 1
ATOM 9211 C C . VAL I 9 173 ? 187.04500 201.13300 180.05900 1.000 191.90183 173 VAL I C 1
ATOM 9212 O O . VAL I 9 173 ? 188.07400 200.61500 180.48800 1.000 191.90183 173 VAL I O 1
ATOM 9214 N N . GLU I 9 174 ? 186.63100 202.34100 180.43700 1.000 245.15603 174 GLU I N 1
ATOM 9215 C CA . GLU I 9 174 ? 187.39500 203.13600 181.39200 1.000 245.15603 174 GLU I CA 1
ATOM 9216 C C . GLU I 9 174 ? 186.92100 202.91300 182.82500 1.000 245.15603 174 GLU I C 1
ATOM 9217 O O . GLU I 9 174 ? 187.70000 202.48600 183.68200 1.000 245.15603 174 GLU I O 1
ATOM 9219 N N . ASP I 9 175 ? 185.65600 203.19000 183.09400 1.000 248.26018 175 ASP I N 1
ATOM 9220 C CA . ASP I 9 175 ? 185.10400 203.05300 184.43800 1.000 248.26018 175 ASP I CA 1
ATOM 9221 C C . ASP I 9 175 ? 183.59100 203.18600 184.33400 1.000 248.26018 175 ASP I C 1
ATOM 9222 O O . ASP I 9 175 ? 183.02900 203.25900 183.23500 1.000 248.26018 175 ASP I O 1
ATOM 9224 N N . VAL I 9 176 ? 182.93400 203.21200 185.48800 1.000 238.92010 176 VAL I N 1
ATOM 9225 C CA . VAL I 9 176 ? 181.50100 203.41700 185.60700 1.000 238.92010 176 VAL I CA 1
ATOM 9226 C C . VAL I 9 176 ? 181.25200 204.25900 186.85300 1.000 238.92010 176 VAL I C 1
ATOM 9227 O O . VAL I 9 176 ? 182.18400 204.63500 187.56600 1.000 238.92010 176 VAL I O 1
ATOM 9229 N N . ASP I 9 177 ? 179.98200 204.55800 187.11500 1.000 204.58614 177 ASP I N 1
ATOM 9230 C CA . ASP I 9 177 ? 179.64100 205.36100 188.28200 1.000 204.58614 177 ASP I CA 1
ATOM 9231 C C . ASP I 9 177 ? 179.82900 204.52900 189.54200 1.000 204.58614 177 ASP I C 1
ATOM 9232 O O . ASP I 9 177 ? 179.35900 203.39100 189.62600 1.000 204.58614 177 ASP I O 1
ATOM 9234 N N . LEU I 9 178 ? 180.50800 205.11800 190.53000 1.000 179.43048 178 LEU I N 1
ATOM 9235 C CA . LEU I 9 178 ? 181.03500 204.35300 191.65600 1.000 179.43048 178 LEU I CA 1
ATOM 9236 C C . LEU I 9 178 ? 179.94500 203.64900 192.45000 1.000 179.43048 178 LEU I C 1
ATOM 9237 O O . LEU I 9 178 ? 180.19000 202.58300 193.02300 1.000 179.43048 178 LEU I O 1
ATOM 9239 N N . GLU I 9 179 ? 178.75000 204.21600 192.51500 1.000 166.33554 179 GLU I N 1
ATOM 9240 C CA . GLU I 9 179 ? 177.66700 203.54300 193.20900 1.000 166.33554 179 GLU I CA 1
ATOM 9241 C C . GLU I 9 179 ? 176.69700 202.89000 192.24100 1.000 166.33554 179 GLU I C 1
ATOM 9242 O O . GLU I 9 179 ? 175.87000 202.07800 192.66800 1.000 166.33554 179 GLU I O 1
ATOM 9244 N N . LEU I 9 180 ? 176.80400 203.22200 190.94900 1.000 165.12449 180 LEU I N 1
ATOM 9245 C CA . LEU I 9 180 ? 175.87100 202.74600 189.93400 1.000 165.12449 180 LEU I CA 1
ATOM 9246 C C . LEU I 9 180 ? 175.64200 201.25100 190.00600 1.000 165.12449 180 LEU I C 1
ATOM 9247 O O . LEU I 9 180 ? 174.54200 200.77900 189.70100 1.000 165.12449 180 LEU I O 1
ATOM 9249 N N . PHE I 9 181 ? 176.65400 200.49100 190.40700 1.000 163.27261 181 PHE I N 1
ATOM 9250 C CA . PHE I 9 181 ? 176.45900 199.05900 190.54300 1.000 163.27261 181 PHE I CA 1
ATOM 9251 C C . PHE I 9 181 ? 175.36400 198.80800 191.55900 1.000 163.27261 181 PHE I C 1
ATOM 9252 O O . PHE I 9 181 ? 175.55500 199.01600 192.76100 1.000 163.27261 181 PHE I O 1
ATOM 9254 N N . ASN I 9 182 ? 174.21200 198.36300 191.07500 1.000 165.36174 182 ASN I N 1
ATOM 9255 C CA . ASN I 9 182 ? 173.01900 198.30900 191.90100 1.000 165.36174 182 ASN I CA 1
ATOM 9256 C C . ASN I 9 182 ? 172.00500 197.38500 191.24200 1.000 165.36174 182 ASN I C 1
ATOM 9257 O O . ASN I 9 182 ? 172.26300 196.79100 190.19100 1.000 165.36174 182 ASN I O 1
ATOM 9259 N N . THR I 9 183 ? 170.83000 197.28600 191.86900 1.000 142.86455 183 THR I N 1
ATOM 9260 C CA . THR I 9 183 ? 169.83900 196.28800 191.49700 1.000 142.86455 183 THR I CA 1
ATOM 9261 C C . THR I 9 183 ? 168.48000 196.57700 192.12600 1.000 142.86455 183 THR I C 1
ATOM 9262 O O . THR I 9 183 ? 168.39000 196.80500 193.33500 1.000 142.86455 183 THR I O 1
ATOM 9264 N N . SER I 9 184 ? 167.41800 196.55900 191.33200 1.000 143.46793 184 SER I N 1
ATOM 9265 C CA . SER I 9 184 ? 166.09100 196.82400 191.86300 1.000 143.46793 184 SER I CA 1
ATOM 9266 C C . SER I 9 184 ? 165.40700 195.51800 192.24200 1.000 143.46793 184 SER I C 1
ATOM 9267 O O . SER I 9 184 ? 165.73200 194.45600 191.71900 1.000 143.46793 184 SER I O 1
ATOM 9269 N N . VAL I 9 185 ? 164.41900 195.61100 193.13500 1.000 169.18485 185 VAL I N 1
ATOM 9270 C CA . VAL I 9 185 ? 163.82200 194.43500 193.76300 1.000 169.18485 185 VAL I CA 1
ATOM 9271 C C . VAL I 9 185 ? 162.33600 194.66700 194.01300 1.000 169.18485 185 VAL I C 1
ATOM 9272 O O . VAL I 9 185 ? 161.83200 195.78800 193.92500 1.000 169.18485 185 VAL I O 1
ATOM 9274 N N . GLN I 9 186 ? 161.63400 193.58200 194.33700 1.000 153.49142 186 GLN I N 1
ATOM 9275 C CA . GLN I 9 186 ? 160.22500 193.59700 194.71900 1.000 153.49142 186 GLN I CA 1
ATOM 9276 C C . GLN I 9 186 ? 159.91500 192.29300 195.44700 1.000 153.49142 186 GLN I C 1
ATOM 9277 O O . GLN I 9 186 ? 160.81600 191.51400 195.77300 1.000 153.49142 186 GLN I O 1
ATOM 9279 N N . LEU I 9 187 ? 158.63400 192.04900 195.69500 1.000 127.26316 187 LEU I N 1
ATOM 9280 C CA . LEU I 9 187 ? 158.22100 190.84600 196.39700 1.000 127.26316 187 LEU I CA 1
ATOM 9281 C C . LEU I 9 187 ? 158.17500 189.68000 195.42500 1.000 127.26316 187 LEU I C 1
ATOM 9282 O O . LEU I 9 187 ? 157.64900 189.80600 194.31700 1.000 127.26316 187 LEU I O 1
ATOM 9284 N N . GLN I 9 188 ? 158.71900 188.54100 195.84400 1.000 67.09907 188 GLN I N 1
ATOM 9285 C CA . GLN I 9 188 ? 158.70100 187.32800 195.03500 1.000 67.09907 188 GLN I CA 1
ATOM 9286 C C . GLN I 9 188 ? 158.02300 186.23600 195.84600 1.000 67.09907 188 GLN I C 1
ATOM 9287 O O . GLN I 9 188 ? 158.68600 185.50000 196.58900 1.000 67.09907 188 GLN I O 1
ATOM 9289 N N . PRO I 9 189 ? 156.70100 186.11900 195.75800 1.000 93.51805 189 PRO I N 1
ATOM 9290 C CA . PRO I 9 189 ? 155.99700 185.01700 196.42800 1.000 93.51805 189 PRO I CA 1
ATOM 9291 C C . PRO I 9 189 ? 155.89400 183.80300 195.52100 1.000 93.51805 189 PRO I C 1
ATOM 9292 O O . PRO I 9 189 ? 155.41600 183.90800 194.38300 1.000 93.51805 189 PRO I O 1
ATOM 9294 N N . PRO I 9 190 ? 156.29800 182.62200 195.99800 1.000 61.94067 190 PRO I N 1
ATOM 9295 C CA . PRO I 9 190 ? 156.28900 181.44800 195.10600 1.000 61.94067 190 PRO I CA 1
ATOM 9296 C C . PRO I 9 190 ? 154.89800 180.93300 194.81700 1.000 61.94067 190 PRO I C 1
ATOM 9297 O O . PRO I 9 190 ? 154.59600 180.57800 193.67200 1.000 61.94067 190 PRO I O 1
ATOM 9299 N N . THR I 9 191 ? 154.04600 180.86100 195.83500 1.000 73.46037 191 THR I N 1
ATOM 9300 C CA . THR I 9 191 ? 152.65000 180.53100 195.59400 1.000 73.46037 191 THR I CA 1
ATOM 9301 C C . THR I 9 191 ? 151.97900 181.65200 194.81800 1.000 73.46037 191 THR I C 1
ATOM 9302 O O . THR I 9 191 ? 151.45200 181.43500 193.72200 1.000 73.46037 191 THR I O 1
ATOM 9304 N N . THR I 9 192 ? 152.01300 182.86700 195.36400 1.000 94.19463 192 THR I N 1
ATOM 9305 C CA . THR I 9 192 ? 151.54500 184.05400 194.65800 1.000 94.19463 192 THR I CA 1
ATOM 9306 C C . THR I 9 192 ? 150.09300 183.87600 194.21000 1.000 94.19463 192 THR I C 1
ATOM 9307 O O . THR I 9 192 ? 149.78900 183.75200 193.02400 1.000 94.19463 192 THR I O 1
ATOM 9309 N N . ALA I 9 193 ? 149.21000 183.82900 195.21100 1.000 123.95877 193 ALA I N 1
ATOM 9310 C CA . ALA I 9 193 ? 147.79400 183.56800 194.98500 1.000 123.95877 193 ALA I CA 1
ATOM 9311 C C . ALA I 9 193 ? 147.59500 182.18800 194.37900 1.000 123.95877 193 ALA I C 1
ATOM 9312 O O . ALA I 9 193 ? 147.42900 182.07300 193.16000 1.000 123.95877 193 ALA I O 1
ATOM 9314 N N . PRO I 9 194 ? 147.64600 181.11600 195.20500 1.000 159.29254 194 PRO I N 1
ATOM 9315 C CA . PRO I 9 194 ? 147.77600 179.74200 194.68700 1.000 159.29254 194 PRO I CA 1
ATOM 9316 C C . PRO I 9 194 ? 146.99500 179.43000 193.41600 1.000 159.29254 194 PRO I C 1
ATOM 9317 O O . PRO I 9 194 ? 147.48200 178.63500 192.61000 1.000 159.29254 194 PRO I O 1
ATOM 9319 N N . GLY I 9 195 ? 145.80300 180.00300 193.22700 1.000 192.70518 195 GLY I N 1
ATOM 9320 C CA . GLY I 9 195 ? 145.26400 180.23400 191.90100 1.000 192.70518 195 GLY I CA 1
ATOM 9321 C C . GLY I 9 195 ? 145.39400 179.05600 190.96000 1.000 192.70518 195 GLY I C 1
ATOM 9322 O O . GLY I 9 195 ? 146.22500 179.06500 190.04900 1.000 192.70518 195 GLY I O 1
ATOM 9323 N N . PRO I 9 196 ? 144.60400 178.00700 191.18300 1.000 211.49732 196 PRO I N 1
ATOM 9324 C CA . PRO I 9 196 ? 144.83500 176.72800 190.48500 1.000 211.49732 196 PRO I CA 1
ATOM 9325 C C . PRO I 9 196 ? 144.96000 176.79100 188.96300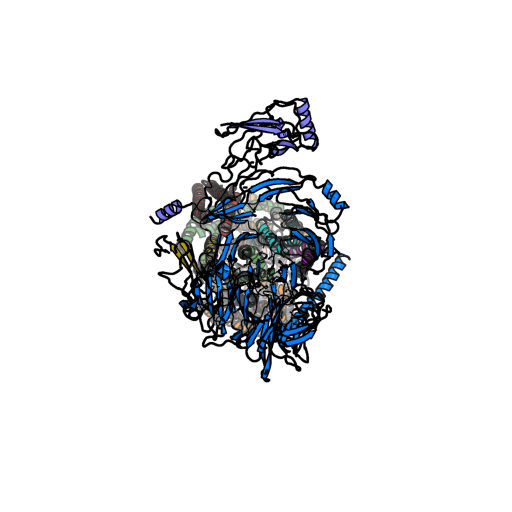 1.000 211.49732 196 PRO I C 1
ATOM 9326 O O . PRO I 9 196 ? 144.60400 177.79900 188.34700 1.000 211.49732 196 PRO I O 1
ATOM 9328 N N . GLU I 9 197 ? 145.47100 175.70600 188.34800 1.000 240.62498 197 GLU I N 1
ATOM 9329 C CA . GLU I 9 197 ? 145.79200 175.68800 186.92300 1.000 240.62498 197 GLU I CA 1
ATOM 9330 C C . GLU I 9 197 ? 145.28600 174.45900 186.16700 1.000 240.62498 197 GLU I C 1
ATOM 9331 O O . GLU I 9 197 ? 145.50900 174.37400 184.95600 1.000 240.62498 197 GLU I O 1
ATOM 9333 N N . THR I 9 198 ? 144.63800 173.50400 186.83100 1.000 251.64472 198 THR I N 1
ATOM 9334 C CA . THR I 9 198 ? 143.85300 172.49700 186.12800 1.000 251.64472 198 THR I CA 1
ATOM 9335 C C . THR I 9 198 ? 142.40600 172.48100 186.58400 1.000 251.64472 198 THR I C 1
ATOM 9336 O O . THR I 9 198 ? 141.50100 172.46100 185.74400 1.000 251.64472 198 THR I O 1
ATOM 9338 N N . ALA I 9 199 ? 142.15700 172.48800 187.89600 1.000 245.73219 199 ALA I N 1
ATOM 9339 C CA . ALA I 9 199 ? 140.80600 172.32000 188.44000 1.000 245.73219 199 ALA I CA 1
ATOM 9340 C C . ALA I 9 199 ? 140.48400 173.44200 189.43200 1.000 245.73219 199 ALA I C 1
ATOM 9341 O O . ALA I 9 199 ? 140.60300 173.27500 190.64600 1.000 245.73219 199 ALA I O 1
ATOM 9343 N N . ALA I 9 200 ? 140.05800 174.58800 188.90500 1.000 155.34271 200 ALA I N 1
ATOM 9344 C CA . ALA I 9 200 ? 139.30000 175.57200 189.66600 1.000 155.34271 200 ALA I CA 1
ATOM 9345 C C . ALA I 9 200 ? 138.20000 176.15400 188.80000 1.000 155.34271 200 ALA I C 1
ATOM 9346 O O . ALA I 9 200 ? 137.71800 177.26200 189.05100 1.000 155.34271 200 ALA I O 1
ATOM 9348 N N . PHE I 9 201 ? 137.76900 175.39300 187.80000 1.000 172.43687 201 PHE I N 1
ATOM 9349 C CA . PHE I 9 201 ? 136.94700 175.86900 186.69800 1.000 172.43687 201 PHE I CA 1
ATOM 9350 C C . PHE I 9 201 ? 135.47300 175.84900 187.03400 1.000 172.43687 201 PHE I C 1
ATOM 9351 O O . PHE I 9 201 ? 134.65000 175.56900 186.15700 1.000 172.43687 201 PHE I O 1
ATOM 9353 N N . ILE I 9 202 ? 135.14200 176.04200 188.31200 1.000 200.72583 202 ILE I N 1
ATOM 9354 C CA . ILE I 9 202 ? 133.78000 175.85600 188.80900 1.000 200.72583 202 ILE I CA 1
ATOM 9355 C C . ILE I 9 202 ? 132.75300 176.49700 187.88400 1.000 200.72583 202 ILE I C 1
ATOM 9356 O O . ILE I 9 202 ? 131.80200 175.84600 187.43500 1.000 200.72583 202 ILE I O 1
ATOM 9358 N N . GLU I 9 203 ? 132.92500 177.78100 187.58200 1.000 230.68489 203 GLU I N 1
ATOM 9359 C CA . GLU I 9 203 ? 131.89500 178.46600 186.81400 1.000 230.68489 203 GLU I CA 1
ATOM 9360 C C . GLU I 9 203 ? 131.80600 177.96500 185.38200 1.000 230.68489 203 GLU I C 1
ATOM 9361 O O . GLU I 9 203 ? 130.76200 178.13200 184.74300 1.000 230.68489 203 GLU I O 1
ATOM 9363 N N . ARG I 9 204 ? 132.87400 177.36300 184.86600 1.000 266.90211 204 ARG I N 1
ATOM 9364 C CA . ARG I 9 204 ? 132.77800 176.67100 183.59000 1.000 266.90211 204 ARG I CA 1
ATOM 9365 C C . ARG I 9 204 ? 131.76500 175.54800 183.67800 1.000 266.90211 204 ARG I C 1
ATOM 9366 O O . ARG I 9 204 ? 130.95200 175.35300 182.76800 1.000 266.90211 204 ARG I O 1
ATOM 9368 N N . LEU I 9 205 ? 131.81700 174.78300 184.76400 1.000 294.57249 205 LEU I N 1
ATOM 9369 C CA . LEU I 9 205 ? 130.71900 173.88500 185.06700 1.000 294.57249 205 LEU I CA 1
ATOM 9370 C C . LEU I 9 205 ? 129.41800 174.65700 185.16300 1.000 294.57249 205 LEU I C 1
ATOM 9371 O O . LEU I 9 205 ? 128.38100 174.19900 184.68000 1.000 294.57249 205 LEU I O 1
ATOM 9373 N N . GLU I 9 206 ? 129.45100 175.82600 185.80200 1.000 310.84172 206 GLU I N 1
ATOM 9374 C CA . GLU I 9 206 ? 128.30600 176.72000 185.72600 1.000 310.84172 206 GLU I CA 1
ATOM 9375 C C . GLU I 9 206 ? 128.03600 177.10300 184.28600 1.000 310.84172 206 GLU I C 1
ATOM 9376 O O . GLU I 9 206 ? 126.88100 177.16100 183.85400 1.000 310.84172 206 GLU I O 1
ATOM 9378 N N . MET I 9 207 ? 129.09300 177.38700 183.53200 1.000 345.20462 207 MET I N 1
ATOM 9379 C CA . MET I 9 207 ? 128.95400 177.44700 182.08700 1.000 345.20462 207 MET I CA 1
ATOM 9380 C C . MET I 9 207 ? 128.38900 176.14000 181.56500 1.000 345.20462 207 MET I C 1
ATOM 9381 O O . MET I 9 207 ? 127.44600 176.13000 180.76700 1.000 345.20462 207 MET I O 1
ATOM 9383 N N . GLU I 9 208 ? 128.95700 175.02000 182.00600 1.000 400.25698 208 GLU I N 1
ATOM 9384 C CA . GLU I 9 208 ? 128.33500 173.73700 181.72100 1.000 400.25698 208 GLU I CA 1
ATOM 9385 C C . GLU I 9 208 ? 126.92100 173.69000 182.27500 1.000 400.25698 208 GLU I C 1
ATOM 9386 O O . GLU I 9 208 ? 126.02700 173.09300 181.66700 1.000 400.25698 208 GLU I O 1
ATOM 9388 N N . GLN I 9 209 ? 126.69500 174.32000 183.42700 1.000 415.76472 209 GLN I N 1
ATOM 9389 C CA . GLN I 9 209 ? 125.32900 174.48900 183.90300 1.000 415.76472 209 GLN I CA 1
ATOM 9390 C C . GLN I 9 209 ? 124.56400 175.43200 182.99600 1.000 415.76472 209 GLN I C 1
ATOM 9391 O O . GLN I 9 209 ? 123.38200 175.21000 182.71100 1.000 415.76472 209 GLN I O 1
ATOM 9393 N N . ALA I 9 210 ? 125.21700 176.50500 182.55300 1.000 421.97698 210 ALA I N 1
ATOM 9394 C CA . ALA I 9 210 ? 124.68200 177.27000 181.43800 1.000 421.97698 210 ALA I CA 1
ATOM 9395 C C . ALA I 9 210 ? 124.45600 176.36600 180.23800 1.000 421.97698 210 ALA I C 1
ATOM 9396 O O . ALA I 9 210 ? 123.49200 176.54700 179.48500 1.000 421.97698 210 ALA I O 1
ATOM 9398 N N . GLN I 9 211 ? 125.33300 175.37900 180.04900 1.000 482.65118 211 GLN I N 1
ATOM 9399 C CA . GLN I 9 211 ? 125.06900 174.35100 179.05000 1.000 482.65118 211 GLN I CA 1
ATOM 9400 C C . GLN I 9 211 ? 123.89300 173.48800 179.47500 1.000 482.65118 211 GLN I C 1
ATOM 9401 O O . GLN I 9 211 ? 123.04200 173.13400 178.65100 1.000 482.65118 211 GLN I O 1
ATOM 9403 N N . LYS I 9 212 ? 123.83200 173.13600 180.76000 1.000 508.25588 212 LYS I N 1
ATOM 9404 C CA . LYS I 9 212 ? 122.60700 172.55800 181.29300 1.000 508.25588 212 LYS I CA 1
ATOM 9405 C C . LYS I 9 212 ? 121.43900 173.51100 181.10200 1.000 508.25588 212 LYS I C 1
ATOM 9406 O O . LYS I 9 212 ? 120.30700 173.07100 180.88000 1.000 508.25588 212 LYS I O 1
ATOM 9408 N N . ALA I 9 213 ? 121.69700 174.81200 181.16900 1.000 487.48288 213 ALA I N 1
ATOM 9409 C CA . ALA I 9 213 ? 120.67400 175.81200 180.91200 1.000 487.48288 213 ALA I CA 1
ATOM 9410 C C . ALA I 9 213 ? 120.45500 175.95600 179.41300 1.000 487.48288 213 ALA I C 1
ATOM 9411 O O . ALA I 9 213 ? 121.11700 175.29100 178.61700 1.000 487.48288 213 ALA I O 1
#